Protein 4X83 (pdb70)

Nearest PDB structures (foldseek):
  4x83-assembly2_D  TM=9.921E-01  e=2.052E-77  Drosophila melanogaster
  4x9f-assembly1_B  TM=9.877E-01  e=2.305E-71  Drosophila melanogaster
  4x8x-assembly1_A  TM=9.290E-01  e=2.992E-69  Drosophila melanogaster
  3dmk-assembly2_C-2  TM=9.396E-01  e=2.862E-66  Drosophila melanogaster
  3dmk-assembly1_A  TM=9.397E-01  e=1.201E-65  Drosophila melanogaster

Organism: Drosophila melanogaster (NCBI:txid7227)

Structure (mmCIF, N/CA/C/O backbone):
data_4X83
#
_entry.id   4X83
#
_cell.length_a   61.734
_cell.length_b   88.248
_cell.length_c   94.310
_cell.angle_alpha   98.18
_cell.angle_beta   98.79
_cell.angle_gamma   90.11
#
_symmetry.space_group_name_H-M   'P 1'
#
loop_
_entity.id
_entity.type
_entity.pdbx_description
1 polymer 'Down syndrome cell adhesion molecule, isoform 7.44'
2 branched 2-acetamido-2-deoxy-beta-D-glucopyranose-(1-4)-2-acetamido-2-deoxy-beta-D-glucopyranose
3 non-polymer 2-acetamido-2-deoxy-beta-D-glucopyranose
4 non-polymer 'CHLORIDE ION'
5 water water
#
loop_
_atom_site.group_PDB
_atom_site.id
_atom_site.type_symbol
_atom_site.label_atom_id
_atom_site.label_alt_id
_atom_site.label_comp_id
_atom_site.label_asym_id
_atom_site.label_entity_id
_atom_site.label_seq_id
_atom_site.pdbx_PDB_ins_code
_atom_site.Cartn_x
_atom_site.Cartn_y
_atom_site.Cartn_z
_atom_site.occupancy
_atom_site.B_iso_or_equiv
_atom_site.auth_seq_id
_atom_site.auth_comp_id
_atom_site.auth_asym_id
_atom_site.auth_atom_id
_atom_site.pdbx_PDB_model_num
ATOM 1 N N . GLN A 1 5 ? 24.428 -25.464 -63.749 1.00 62.59 1 GLN A N 1
ATOM 2 C CA . GLN A 1 5 ? 23.386 -25.891 -62.818 1.00 72.64 1 GLN A CA 1
ATOM 3 C C . GLN A 1 5 ? 23.667 -25.421 -61.396 1.00 72.39 1 GLN A C 1
ATOM 4 O O . GLN A 1 5 ? 24.814 -25.437 -60.946 1.00 74.23 1 GLN A O 1
ATOM 10 N N . LYS A 1 6 ? 22.614 -25.020 -60.686 1.00 75.95 2 LYS A N 1
ATOM 11 C CA . LYS A 1 6 ? 22.770 -24.423 -59.359 1.00 77.48 2 LYS A CA 1
ATOM 12 C C . LYS A 1 6 ? 21.453 -24.317 -58.593 1.00 78.03 2 LYS A C 1
ATOM 13 O O . LYS A 1 6 ? 20.375 -24.188 -59.185 1.00 69.51 2 LYS A O 1
ATOM 31 N N . GLY A 1 7 ? 21.563 -24.347 -57.269 1.00 80.91 3 GLY A N 1
ATOM 32 C CA . GLY A 1 7 ? 20.417 -24.191 -56.392 1.00 75.07 3 GLY A CA 1
ATOM 33 C C . GLY A 1 7 ? 19.854 -22.780 -56.416 1.00 73.13 3 GLY A C 1
ATOM 34 O O . GLY A 1 7 ? 20.479 -21.850 -56.938 1.00 61.54 3 GLY A O 1
ATOM 38 N N . PRO A 1 8 ? 18.663 -22.605 -55.832 1.00 68.30 4 PRO A N 1
ATOM 39 C CA . PRO A 1 8 ? 17.959 -21.324 -55.908 1.00 58.04 4 PRO A CA 1
ATOM 40 C C . PRO A 1 8 ? 18.640 -20.225 -55.099 1.00 52.57 4 PRO A C 1
ATOM 41 O O . PRO A 1 8 ? 19.274 -20.505 -54.088 1.00 42.26 4 PRO A O 1
ATOM 52 N N . VAL A 1 9 ? 18.513 -18.987 -55.559 1.00 54.80 5 VAL A N 1
ATOM 53 C CA . VAL A 1 9 ? 18.948 -17.821 -54.795 1.00 56.05 5 VAL A CA 1
ATOM 54 C C . VAL A 1 9 ? 17.966 -16.693 -55.100 1.00 53.30 5 VAL A C 1
ATOM 55 O O . VAL A 1 9 ? 17.515 -16.563 -56.235 1.00 54.73 5 VAL A O 1
ATOM 68 N N . PHE A 1 10 ? 17.619 -15.896 -54.094 1.00 50.19 6 PHE A N 1
ATOM 69 C CA . PHE A 1 10 ? 16.645 -14.826 -54.287 1.00 53.34 6 PHE A CA 1
ATOM 70 C C . PHE A 1 10 ? 17.254 -13.613 -54.982 1.00 57.06 6 PHE A C 1
ATOM 71 O O . PHE A 1 10 ? 18.218 -13.022 -54.499 1.00 52.21 6 PHE A O 1
ATOM 88 N N . LEU A 1 11 ? 16.678 -13.256 -56.124 1.00 63.70 7 LEU A N 1
ATOM 89 C CA . LEU A 1 11 ? 17.012 -12.014 -56.808 1.00 70.01 7 LEU A CA 1
ATOM 90 C C . LEU A 1 11 ? 16.225 -10.867 -56.183 1.00 72.31 7 LEU A C 1
ATOM 91 O O . LEU A 1 11 ? 16.651 -9.710 -56.214 1.00 68.67 7 LEU A O 1
ATOM 107 N N . LYS A 1 12 ? 15.070 -11.206 -55.617 1.00 67.20 8 LYS A N 1
ATOM 108 C CA . LYS A 1 12 ? 14.140 -10.214 -55.104 1.00 70.14 8 LYS A CA 1
ATOM 109 C C . LYS A 1 12 ? 13.233 -10.797 -54.021 1.00 63.56 8 LYS A C 1
ATOM 110 O O . LYS A 1 12 ? 12.446 -11.717 -54.272 1.00 53.88 8 LYS A O 1
ATOM 129 N N . GLU A 1 13 ? 13.378 -10.260 -52.815 1.00 56.36 9 GLU A N 1
ATOM 130 C CA . GLU A 1 13 ? 12.477 -10.533 -51.708 1.00 46.18 9 GLU A CA 1
ATOM 131 C C . GLU A 1 13 ? 11.643 -9.298 -51.440 1.00 52.05 9 GLU A C 1
ATOM 132 O O . GLU A 1 13 ? 12.127 -8.184 -51.608 1.00 56.50 9 GLU A O 1
ATOM 144 N N . PRO A 1 14 ? 10.389 -9.482 -51.016 1.00 46.34 10 PRO A N 1
ATOM 145 C CA . PRO A 1 14 ? 9.593 -8.325 -50.599 1.00 47.04 10 PRO A CA 1
ATOM 146 C C . PRO A 1 14 ? 10.003 -7.795 -49.221 1.00 50.02 10 PRO A C 1
ATOM 147 O O . PRO A 1 14 ? 10.642 -8.500 -48.438 1.00 44.52 10 PRO A O 1
ATOM 158 N N . THR A 1 15 ? 9.638 -6.548 -48.940 1.00 49.34 11 THR A N 1
ATOM 159 C CA . THR A 1 15 ? 10.088 -5.869 -47.731 1.00 50.00 11 THR A CA 1
ATOM 160 C C . THR A 1 15 ? 9.452 -6.475 -46.485 1.00 46.68 11 THR A C 1
ATOM 161 O O . THR A 1 15 ? 8.392 -7.095 -46.561 1.00 45.89 11 THR A O 1
ATOM 172 N N . ASN A 1 16 ? 10.113 -6.292 -45.343 1.00 51.64 12 ASN A N 1
ATOM 173 C CA . ASN A 1 16 ? 9.639 -6.831 -44.074 1.00 46.65 12 ASN A CA 1
ATOM 174 C C . ASN A 1 16 ? 8.213 -6.444 -43.768 1.00 46.06 12 ASN A C 1
ATOM 175 O O . ASN A 1 16 ? 7.474 -7.220 -43.164 1.00 40.88 12 ASN A O 1
ATOM 186 N N . ARG A 1 17 ? 7.827 -5.246 -44.190 1.00 38.89 13 ARG A N 1
ATOM 187 C CA . ARG A 1 17 ? 6.479 -4.771 -43.951 1.00 45.29 13 ARG A CA 1
ATOM 188 C C . ARG A 1 17 ? 5.793 -4.391 -45.252 1.00 39.38 13 ARG A C 1
ATOM 189 O O . ARG A 1 17 ? 6.373 -3.745 -46.127 1.00 39.55 13 ARG A O 1
ATOM 210 N N . ILE A 1 18 ? 4.555 -4.854 -45.362 1.00 40.17 14 ILE A N 1
ATOM 211 C CA . ILE A 1 18 ? 3.682 -4.577 -46.495 1.00 37.90 14 ILE A CA 1
ATOM 212 C C . ILE A 1 18 ? 2.389 -4.029 -45.937 1.00 32.06 14 ILE A C 1
ATOM 213 O O . ILE A 1 18 ? 1.489 -4.789 -45.574 1.00 33.90 14 ILE A O 1
ATOM 229 N N . ASP A 1 19 ? 2.325 -2.709 -45.825 1.00 31.21 15 ASP A N 1
ATOM 230 C CA . ASP A 1 19 ? 1.155 -2.026 -45.307 1.00 30.91 15 ASP A CA 1
ATOM 231 C C . ASP A 1 19 ? 0.347 -1.513 -46.485 1.00 25.97 15 ASP A C 1
ATOM 232 O O . ASP A 1 19 ? 0.925 -0.930 -47.395 1.00 32.43 15 ASP A O 1
ATOM 241 N N . PHE A 1 20 ? -0.970 -1.700 -46.480 1.00 28.58 16 PHE A N 1
ATOM 242 C CA . PHE A 1 20 ? -1.771 -1.140 -47.568 1.00 26.81 16 PHE A CA 1
ATOM 243 C C . PHE A 1 20 ? -3.214 -0.850 -47.224 1.00 25.87 16 PHE A C 1
ATOM 244 O O . PHE A 1 20 ? -3.802 -1.440 -46.310 1.00 30.14 16 PHE A O 1
ATOM 261 N N . SER A 1 21 ? -3.776 0.101 -47.966 1.00 27.68 17 SER A N 1
ATOM 262 C CA . SER A 1 21 ? -5.186 0.449 -47.859 1.00 32.47 17 SER A CA 1
ATOM 263 C C . SER A 1 21 ? -6.068 -0.641 -48.458 1.00 24.98 17 SER A C 1
ATOM 264 O O . SER A 1 21 ? -5.702 -1.249 -49.451 1.00 31.26 17 SER A O 1
ATOM 272 N N . ASN A 1 22 ? -7.230 -0.840 -47.851 1.00 30.91 18 ASN A N 1
ATOM 273 C CA . ASN A 1 22 ? -8.247 -1.744 -48.373 1.00 32.18 18 ASN A CA 1
ATOM 274 C C . ASN A 1 22 ? -8.754 -1.286 -49.737 1.00 43.46 18 ASN A C 1
ATOM 275 O O . ASN A 1 22 ? -9.272 -2.095 -50.513 1.00 35.47 18 ASN A O 1
ATOM 284 N N . SER A 1 23 ? -8.610 0.009 -50.023 1.00 39.27 19 SER A N 1
ATOM 285 C CA . SER A 1 23 ? -9.024 0.566 -51.310 1.00 38.73 19 SER A CA 1
ATOM 286 C C . SER A 1 23 ? -7.984 0.324 -52.385 1.00 42.67 19 SER A C 1
ATOM 287 O O . SER A 1 23 ? -8.310 0.295 -53.570 1.00 47.31 19 SER A O 1
ATOM 295 N N . THR A 1 24 ? -6.733 0.149 -51.969 1.00 35.55 20 THR A N 1
ATOM 296 C CA . THR A 1 24 ? -5.618 -0.018 -52.901 1.00 33.96 20 THR A CA 1
ATOM 297 C C . THR A 1 24 ? -5.293 -1.483 -53.163 1.00 42.00 20 THR A C 1
ATOM 298 O O . THR A 1 24 ? -4.848 -1.845 -54.252 1.00 40.34 20 THR A O 1
ATOM 309 N N . GLY A 1 25 ? -5.500 -2.327 -52.158 1.00 37.03 21 GLY A N 1
ATOM 310 C CA . GLY A 1 25 ? -4.992 -3.685 -52.213 1.00 40.57 21 GLY A CA 1
ATOM 311 C C . GLY A 1 25 ? -3.476 -3.658 -52.268 1.00 36.13 21 GLY A C 1
ATOM 312 O O . GLY A 1 25 ? -2.856 -2.625 -52.016 1.00 35.52 21 GLY A O 1
ATOM 316 N N . ALA A 1 26 ? -2.869 -4.786 -52.606 1.00 35.07 22 ALA A N 1
ATOM 317 C CA . ALA A 1 26 ? -1.425 -4.856 -52.771 1.00 33.98 22 ALA A CA 1
ATOM 318 C C . ALA A 1 26 ? -1.037 -6.156 -53.467 1.00 33.68 22 ALA A C 1
ATOM 319 O O . ALA A 1 26 ? -1.826 -7.094 -53.524 1.00 39.36 22 ALA A O 1
ATOM 326 N N . GLU A 1 27 ? 0.181 -6.204 -53.985 1.00 43.33 23 GLU A N 1
ATOM 327 C CA . GLU A 1 27 ? 0.725 -7.432 -54.543 1.00 46.97 23 GLU A CA 1
ATOM 328 C C . GLU A 1 27 ? 2.219 -7.517 -54.251 1.00 45.52 23 GLU A C 1
ATOM 329 O O . GLU A 1 27 ? 2.940 -6.526 -54.369 1.00 43.48 23 GLU A O 1
ATOM 341 N N . ILE A 1 28 ? 2.665 -8.706 -53.852 1.00 42.83 24 ILE A N 1
ATOM 342 C CA . ILE A 1 28 ? 4.056 -8.945 -53.480 1.00 42.10 24 ILE A CA 1
ATOM 343 C C . ILE A 1 28 ? 4.640 -10.081 -54.308 1.00 49.82 24 ILE A C 1
ATOM 344 O O . ILE A 1 28 ? 3.960 -11.079 -54.577 1.00 41.34 24 ILE A O 1
ATOM 360 N N . GLU A 1 29 ? 5.904 -9.930 -54.697 1.00 42.31 25 GLU A N 1
ATOM 361 C CA . GLU A 1 29 ? 6.560 -10.896 -55.566 1.00 46.69 25 GLU A CA 1
ATOM 362 C C . GLU A 1 29 ? 7.866 -11.391 -54.981 1.00 48.19 25 GLU A C 1
ATOM 363 O O . GLU A 1 29 ? 8.530 -10.694 -54.213 1.00 49.54 25 GLU A O 1
ATOM 375 N N . CYS A 1 30 ? 8.211 -12.612 -55.361 1.00 43.46 26 CYS A N 1
ATOM 376 C CA . CYS A 1 30 ? 9.508 -13.202 -55.095 1.00 47.90 26 CYS A CA 1
ATOM 377 C C . CYS A 1 30 ? 10.112 -13.626 -56.425 1.00 57.01 26 CYS A C 1
ATOM 378 O O . CYS A 1 30 ? 9.436 -14.259 -57.235 1.00 63.22 26 CYS A O 1
ATOM 385 N N . LYS A 1 31 ? 11.372 -13.269 -56.652 1.00 63.46 27 LYS A N 1
ATOM 386 C CA . LYS A 1 31 ? 12.113 -13.762 -57.807 1.00 65.16 27 LYS A CA 1
ATOM 387 C C . LYS A 1 31 ? 13.355 -14.488 -57.328 1.00 56.66 27 LYS A C 1
ATOM 388 O O . LYS A 1 31 ? 14.030 -14.041 -56.402 1.00 59.35 27 LYS A O 1
ATOM 407 N N . ALA A 1 32 ? 13.645 -15.617 -57.956 1.00 58.73 28 ALA A N 1
ATOM 408 C CA . ALA A 1 32 ? 14.845 -16.372 -57.638 1.00 57.71 28 ALA A CA 1
ATOM 409 C C . ALA A 1 32 ? 15.473 -16.914 -58.909 1.00 64.57 28 ALA A C 1
ATOM 410 O O . ALA A 1 32 ? 14.764 -17.297 -59.841 1.00 61.80 28 ALA A O 1
ATOM 417 N N . SER A 1 33 ? 16.802 -16.936 -58.945 1.00 63.34 29 SER A N 1
ATOM 418 C CA . SER A 1 33 ? 17.522 -17.551 -60.053 1.00 76.69 29 SER A CA 1
ATOM 419 C C . SER A 1 33 ? 17.915 -18.974 -59.681 1.00 72.52 29 SER A C 1
ATOM 420 O O . SER A 1 33 ? 18.039 -19.296 -58.502 1.00 63.30 29 SER A O 1
ATOM 428 N N . GLY A 1 34 ? 18.101 -19.819 -60.691 1.00 73.76 30 GLY A N 1
ATOM 429 C CA . GLY A 1 34 ? 18.472 -21.208 -60.478 1.00 75.29 30 GLY A CA 1
ATOM 430 C C . GLY A 1 34 ? 18.410 -22.010 -61.767 1.00 70.75 30 GLY A C 1
ATOM 431 O O . GLY A 1 34 ? 17.872 -21.539 -62.769 1.00 66.70 30 GLY A O 1
ATOM 435 N N . ASN A 1 35 ? 18.963 -23.220 -61.742 1.00 75.72 31 ASN A N 1
ATOM 436 C CA . ASN A 1 35 ? 19.019 -24.070 -62.931 1.00 79.31 31 ASN A CA 1
ATOM 437 C C . ASN A 1 35 ? 19.039 -25.560 -62.561 1.00 74.45 31 ASN A C 1
ATOM 438 O O . ASN A 1 35 ? 20.062 -26.069 -62.103 1.00 77.27 31 ASN A O 1
ATOM 449 N N . PRO A 1 36 ? 17.911 -26.271 -62.757 1.00 67.78 32 PRO A N 1
ATOM 450 C CA . PRO A 1 36 ? 16.635 -25.814 -63.331 1.00 68.88 32 PRO A CA 1
ATOM 451 C C . PRO A 1 36 ? 15.991 -24.665 -62.539 1.00 77.40 32 PRO A C 1
ATOM 452 O O . PRO A 1 36 ? 16.251 -24.502 -61.341 1.00 68.67 32 PRO A O 1
ATOM 463 N N . MET A 1 37 ? 15.171 -23.868 -63.219 1.00 69.90 33 MET A N 1
ATOM 464 C CA . MET A 1 37 ? 14.555 -22.699 -62.600 1.00 74.72 33 MET A CA 1
ATOM 465 C C . MET A 1 37 ? 13.757 -23.123 -61.374 1.00 71.43 33 MET A C 1
ATOM 466 O O . MET A 1 37 ? 13.110 -24.172 -61.395 1.00 68.77 33 MET A O 1
ATOM 480 N N . PRO A 1 38 ? 13.813 -22.324 -60.291 1.00 66.49 34 PRO A N 1
ATOM 481 C CA . PRO A 1 38 ? 13.063 -22.749 -59.104 1.00 62.96 34 PRO A CA 1
ATOM 482 C C . PRO A 1 38 ? 11.575 -22.443 -59.230 1.00 55.38 34 PRO A C 1
ATOM 483 O O . PRO A 1 38 ? 11.222 -21.442 -59.858 1.00 57.14 34 PRO A O 1
ATOM 494 N N . GLU A 1 39 ? 10.720 -23.295 -58.670 1.00 50.36 35 GLU A N 1
ATOM 495 C CA . GLU A 1 39 ? 9.313 -22.946 -58.528 1.00 51.61 35 GLU A CA 1
ATOM 496 C C . GLU A 1 39 ? 9.235 -22.040 -57.309 1.00 59.02 35 GLU A C 1
ATOM 497 O O . GLU A 1 39 ? 10.148 -22.043 -56.481 1.00 58.50 35 GLU A O 1
ATOM 509 N N . ILE A 1 40 ? 8.166 -21.260 -57.198 1.00 52.38 36 ILE A N 1
ATOM 510 C CA . ILE A 1 40 ? 8.027 -20.334 -56.076 1.00 50.91 36 ILE A CA 1
ATOM 511 C C . ILE A 1 40 ? 6.658 -20.473 -55.415 1.00 46.42 36 ILE A C 1
ATOM 512 O O . ILE A 1 40 ? 5.623 -20.116 -55.996 1.00 47.11 36 ILE A O 1
ATOM 528 N N . ILE A 1 41 ? 6.684 -21.006 -54.194 1.00 44.84 37 ILE A N 1
ATOM 529 C CA . ILE A 1 41 ? 5.495 -21.196 -53.359 1.00 46.39 37 ILE A CA 1
ATOM 530 C C . ILE A 1 41 ? 5.372 -20.068 -52.341 1.00 46.42 37 ILE A C 1
ATOM 531 O O . ILE A 1 41 ? 6.381 -19.540 -51.883 1.00 40.19 37 ILE A O 1
ATOM 547 N N . TRP A 1 42 ? 4.141 -19.725 -51.974 1.00 38.99 38 TRP A N 1
ATOM 548 C CA . TRP A 1 42 ? 3.902 -18.840 -50.841 1.00 41.43 38 TRP A CA 1
ATOM 549 C C . TRP A 1 42 ? 3.474 -19.650 -49.621 1.00 42.09 38 TRP A C 1
ATOM 550 O O . TRP A 1 42 ? 2.578 -20.502 -49.698 1.00 39.99 38 TRP A O 1
ATOM 571 N N . ILE A 1 43 ? 4.136 -19.383 -48.502 1.00 36.62 39 ILE A N 1
ATOM 572 C CA . ILE A 1 43 ? 3.820 -20.030 -47.233 1.00 39.00 39 ILE A CA 1
ATOM 573 C C . ILE A 1 43 ? 3.458 -19.017 -46.137 1.00 43.07 39 ILE A C 1
ATOM 574 O O . ILE A 1 43 ? 3.727 -17.812 -46.239 1.00 38.21 39 ILE A O 1
ATOM 590 N N . ARG A 1 44 ? 2.842 -19.540 -45.089 1.00 41.20 40 ARG A N 1
ATOM 591 C CA . ARG A 1 44 ? 2.416 -18.761 -43.947 1.00 42.42 40 ARG A CA 1
ATOM 592 C C . ARG A 1 44 ? 3.547 -18.785 -42.945 1.00 51.00 40 ARG A C 1
ATOM 593 O O . ARG A 1 44 ? 4.532 -19.505 -43.143 1.00 53.11 40 ARG A O 1
ATOM 614 N N . SER A 1 45 ? 3.413 -17.991 -41.887 1.00 55.95 41 SER A N 1
ATOM 615 C CA . SER A 1 45 ? 4.408 -17.927 -40.820 1.00 57.78 41 SER A CA 1
ATOM 616 C C . SER A 1 45 ? 4.819 -19.322 -40.360 1.00 61.88 41 SER A C 1
ATOM 617 O O . SER A 1 45 ? 6.008 -19.647 -40.304 1.00 57.09 41 SER A O 1
ATOM 625 N N . ASP A 1 46 ? 3.820 -20.150 -40.065 1.00 58.46 42 ASP A N 1
ATOM 626 C CA . ASP A 1 46 ? 4.055 -21.480 -39.520 1.00 54.72 42 ASP A CA 1
ATOM 627 C C . ASP A 1 46 ? 4.483 -22.490 -40.602 1.00 57.93 42 ASP A C 1
ATOM 628 O O . ASP A 1 46 ? 4.348 -23.697 -40.422 1.00 58.92 42 ASP A O 1
ATOM 637 N N . GLY A 1 47 ? 5.008 -21.994 -41.718 1.00 51.70 43 GLY A N 1
ATOM 638 C CA . GLY A 1 47 ? 5.530 -22.855 -42.765 1.00 48.04 43 GLY A CA 1
ATOM 639 C C . GLY A 1 47 ? 4.467 -23.542 -43.598 1.00 42.71 43 GLY A C 1
ATOM 640 O O . GLY A 1 47 ? 4.780 -24.229 -44.578 1.00 40.64 43 GLY A O 1
ATOM 644 N N . THR A 1 48 ? 3.205 -23.360 -43.228 1.00 39.19 44 THR A N 1
ATOM 645 C CA . THR A 1 48 ? 2.116 -24.023 -43.938 1.00 34.30 44 THR A CA 1
ATOM 646 C C . THR A 1 48 ? 1.805 -23.381 -45.289 1.00 34.82 44 THR A C 1
ATOM 647 O O . THR A 1 48 ? 2.099 -22.209 -45.523 1.00 37.71 44 THR A O 1
ATOM 658 N N . ALA A 1 49 ? 1.195 -24.163 -46.172 1.00 41.92 45 ALA A N 1
ATOM 659 C CA . ALA A 1 49 ? 0.890 -23.714 -47.529 1.00 40.33 45 ALA A CA 1
ATOM 660 C C . ALA A 1 49 ? -0.232 -22.680 -47.562 1.00 45.51 45 ALA A C 1
ATOM 661 O O . ALA A 1 49 ? -1.208 -22.779 -46.819 1.00 36.72 45 ALA A O 1
ATOM 668 N N . VAL A 1 50 ? -0.076 -21.690 -48.441 1.00 44.98 46 VAL A N 1
ATOM 669 C CA . VAL A 1 50 ? -1.052 -20.625 -48.614 1.00 45.74 46 VAL A CA 1
ATOM 670 C C . VAL A 1 50 ? -1.853 -20.839 -49.901 1.00 49.00 46 VAL A C 1
ATOM 671 O O . VAL A 1 50 ? -1.286 -20.897 -50.992 1.00 46.99 46 VAL A O 1
ATOM 684 N N . GLY A 1 51 ? -3.172 -20.935 -49.761 1.00 40.87 47 GLY A N 1
ATOM 685 C CA . GLY A 1 51 ? -4.065 -21.126 -50.892 1.00 54.12 47 GLY A CA 1
ATOM 686 C C . GLY A 1 51 ? -4.987 -19.943 -51.143 1.00 60.46 47 GLY A C 1
ATOM 687 O O . GLY A 1 51 ? -5.168 -19.083 -50.276 1.00 54.29 47 GLY A O 1
ATOM 691 N N . ASP A 1 52 ? -5.575 -19.914 -52.337 1.00 56.03 48 ASP A N 1
ATOM 692 C CA . ASP A 1 52 ? -6.414 -18.803 -52.773 1.00 56.43 48 ASP A CA 1
ATOM 693 C C . ASP A 1 52 ? -7.609 -18.561 -51.857 1.00 57.97 48 ASP A C 1
ATOM 694 O O . ASP A 1 52 ? -8.172 -19.488 -51.273 1.00 54.16 48 ASP A O 1
ATOM 703 N N . VAL A 1 53 ? -7.969 -17.288 -51.733 1.00 51.66 49 VAL A N 1
ATOM 704 C CA . VAL A 1 53 ? -9.198 -16.874 -51.068 1.00 50.27 49 VAL A CA 1
ATOM 705 C C . VAL A 1 53 ? -9.921 -15.956 -52.051 1.00 52.07 49 VAL A C 1
ATOM 706 O O . VAL A 1 53 ? -9.354 -14.948 -52.473 1.00 52.13 49 VAL A O 1
ATOM 719 N N . PRO A 1 54 ? -11.150 -16.315 -52.460 1.00 51.08 50 PRO A N 1
ATOM 720 C CA . PRO A 1 54 ? -11.711 -15.525 -53.562 1.00 58.34 50 PRO A CA 1
ATOM 721 C C . PRO A 1 54 ? -11.947 -14.066 -53.194 1.00 48.57 50 PRO A C 1
ATOM 722 O O . PRO A 1 54 ? -12.596 -13.773 -52.190 1.00 45.52 50 PRO A O 1
ATOM 733 N N . GLY A 1 55 ? -11.407 -13.168 -54.013 1.00 47.57 51 GLY A N 1
ATOM 734 C CA . GLY A 1 55 ? -11.592 -11.739 -53.827 1.00 49.96 51 GLY A CA 1
ATOM 735 C C . GLY A 1 55 ? -10.710 -11.106 -52.760 1.00 40.81 51 GLY A C 1
ATOM 736 O O . GLY A 1 55 ? -10.785 -9.891 -52.562 1.00 41.11 51 GLY A O 1
ATOM 740 N N . LEU A 1 56 ? -9.876 -11.912 -52.094 1.00 41.62 52 LEU A N 1
ATOM 741 C CA . LEU A 1 56 ? -9.043 -11.446 -50.970 1.00 40.21 52 LEU A CA 1
ATOM 742 C C . LEU A 1 56 ? -7.575 -11.808 -51.080 1.00 41.05 52 LEU A C 1
ATOM 743 O O . LEU A 1 56 ? -6.707 -11.038 -50.678 1.00 41.60 52 LEU A O 1
ATOM 759 N N . ARG A 1 57 ? -7.300 -13.006 -51.574 1.00 37.18 53 ARG A N 1
ATOM 760 C CA . ARG A 1 57 ? -5.936 -13.472 -51.732 1.00 37.60 53 ARG A CA 1
ATOM 761 C C . ARG A 1 57 ? -5.884 -14.388 -52.940 1.00 47.92 53 ARG A C 1
ATOM 762 O O . ARG A 1 57 ? -6.568 -15.415 -52.983 1.00 47.16 53 ARG A O 1
ATOM 783 N N . GLN A 1 58 ? -5.079 -13.995 -53.921 1.00 43.88 54 GLN A N 1
ATOM 784 C CA . GLN A 1 58 ? -4.952 -14.732 -55.170 1.00 47.88 54 GLN A CA 1
ATOM 785 C C . GLN A 1 58 ? -3.504 -14.804 -55.592 1.00 51.43 54 GLN A C 1
ATOM 786 O O . GLN A 1 58 ? -2.735 -13.879 -55.341 1.00 51.81 54 GLN A O 1
ATOM 800 N N . ILE A 1 59 ? -3.130 -15.899 -56.236 1.00 48.09 55 ILE A N 1
ATOM 801 C CA . ILE A 1 59 ? -1.886 -15.933 -56.992 1.00 63.68 55 ILE A CA 1
ATOM 802 C C . ILE A 1 59 ? -2.222 -15.516 -58.426 1.00 76.60 55 ILE A C 1
ATOM 803 O O . ILE A 1 59 ? -2.859 -16.275 -59.161 1.00 81.76 55 ILE A O 1
ATOM 819 N N . SER A 1 60 ? -1.797 -14.312 -58.818 1.00 62.55 56 SER A N 1
ATOM 820 C CA . SER A 1 60 ? -2.273 -13.697 -60.060 1.00 84.40 56 SER A CA 1
ATOM 821 C C . SER A 1 60 ? -1.309 -13.844 -61.240 1.00 91.43 56 SER A C 1
ATOM 822 O O . SER A 1 60 ? -0.312 -13.129 -61.329 1.00 96.25 56 SER A O 1
ATOM 830 N N . SER A 1 61 ? -1.627 -14.779 -62.135 1.00 81.80 57 SER A N 1
ATOM 831 C CA . SER A 1 61 ? -0.966 -14.910 -63.437 1.00 72.73 57 SER A CA 1
ATOM 832 C C . SER A 1 61 ? 0.528 -15.255 -63.352 1.00 80.56 57 SER A C 1
ATOM 833 O O . SER A 1 61 ? 0.920 -16.381 -63.678 1.00 66.45 57 SER A O 1
ATOM 841 N N . ASP A 1 62 ? 1.352 -14.292 -62.933 1.00 82.73 58 ASP A N 1
ATOM 842 C CA . ASP A 1 62 ? 2.804 -14.486 -62.895 1.00 80.37 58 ASP A CA 1
ATOM 843 C C . ASP A 1 62 ? 3.315 -14.904 -61.513 1.00 77.82 58 ASP A C 1
ATOM 844 O O . ASP A 1 62 ? 4.511 -14.806 -61.234 1.00 73.30 58 ASP A O 1
ATOM 853 N N . GLY A 1 63 ? 2.410 -15.364 -60.651 1.00 68.21 59 GLY A N 1
ATOM 854 C CA . GLY A 1 63 ? 2.806 -16.063 -59.440 1.00 68.51 59 GLY A CA 1
ATOM 855 C C . GLY A 1 63 ? 3.023 -15.216 -58.196 1.00 63.26 59 GLY A C 1
ATOM 856 O O . GLY A 1 63 ? 3.460 -15.726 -57.164 1.00 56.48 59 GLY A O 1
ATOM 860 N N . LYS A 1 64 ? 2.726 -13.927 -58.272 1.00 59.91 60 LYS A N 1
ATOM 861 C CA . LYS A 1 64 ? 2.855 -13.081 -57.097 1.00 56.62 60 LYS A CA 1
ATOM 862 C C . LYS A 1 64 ? 1.588 -13.193 -56.257 1.00 55.10 60 LYS A C 1
ATOM 863 O O . LYS A 1 64 ? 0.535 -13.607 -56.749 1.00 51.25 60 LYS A O 1
ATOM 882 N N . LEU A 1 65 ? 1.704 -12.850 -54.979 1.00 48.00 61 LEU A N 1
ATOM 883 C CA . LEU A 1 65 ? 0.580 -12.940 -54.053 1.00 45.45 61 LEU A CA 1
ATOM 884 C C . LEU A 1 65 ? -0.211 -11.643 -54.094 1.00 43.16 61 LEU A C 1
ATOM 885 O O . LEU A 1 65 ? 0.346 -10.573 -53.864 1.00 36.74 61 LEU A O 1
ATOM 901 N N . VAL A 1 66 ? -1.506 -11.744 -54.382 1.00 37.65 62 VAL A N 1
ATOM 902 C CA . VAL A 1 66 ? -2.322 -10.570 -54.655 1.00 36.72 62 VAL A CA 1
ATOM 903 C C . VAL A 1 66 ? -3.471 -10.425 -53.681 1.00 37.86 62 VAL A C 1
ATOM 904 O O . VAL A 1 66 ? -4.269 -11.340 -53.481 1.00 36.72 62 VAL A O 1
ATOM 917 N N . PHE A 1 67 ? -3.524 -9.250 -53.066 1.00 32.63 63 PHE A N 1
ATOM 918 C CA . PHE A 1 67 ? -4.589 -8.880 -52.162 1.00 34.27 63 PHE A CA 1
ATOM 919 C C . PHE A 1 67 ? -5.428 -7.792 -52.822 1.00 43.75 63 PHE A C 1
ATOM 920 O O . PHE A 1 67 ? -5.095 -6.612 -52.738 1.00 35.94 63 PHE A O 1
ATOM 937 N N . PRO A 1 68 ? -6.512 -8.180 -53.507 1.00 43.52 64 PRO A N 1
ATOM 938 C CA . PRO A 1 68 ? -7.301 -7.144 -54.187 1.00 42.95 64 PRO A CA 1
ATOM 939 C C . PRO A 1 68 ? -7.945 -6.167 -53.208 1.00 42.00 64 PRO A C 1
ATOM 940 O O . PRO A 1 68 ? -8.075 -6.491 -52.025 1.00 35.94 64 PRO A O 1
ATOM 951 N N . PRO A 1 69 ? -8.342 -4.977 -53.690 1.00 39.38 65 PRO A N 1
ATOM 952 C CA . PRO A 1 69 ? -9.081 -4.091 -52.788 1.00 33.95 65 PRO A CA 1
ATOM 953 C C . PRO A 1 69 ? -10.336 -4.756 -52.265 1.00 37.89 65 PRO A C 1
ATOM 954 O O . PRO A 1 69 ? -10.896 -5.637 -52.916 1.00 39.93 65 PRO A O 1
ATOM 965 N N . PHE A 1 70 ? -10.772 -4.346 -51.089 1.00 32.73 66 PHE A N 1
ATOM 966 C CA . PHE A 1 70 ? -11.902 -4.985 -50.439 1.00 34.66 66 PHE A CA 1
ATOM 967 C C . PHE A 1 70 ? -12.632 -4.011 -49.541 1.00 41.64 66 PHE A C 1
ATOM 968 O O . PHE A 1 70 ? -12.076 -2.977 -49.146 1.00 43.55 66 PHE A O 1
ATOM 985 N N . ARG A 1 71 ? -13.872 -4.350 -49.209 1.00 38.68 67 ARG A N 1
ATOM 986 C CA . ARG A 1 71 ? -14.660 -3.550 -48.288 1.00 45.19 67 ARG A CA 1
ATOM 987 C C . ARG A 1 71 ? -14.425 -4.048 -46.871 1.00 49.19 67 ARG A C 1
ATOM 988 O O . ARG A 1 71 ? -14.019 -5.187 -46.661 1.00 44.50 67 ARG A O 1
ATOM 1009 N N . ALA A 1 72 ? -14.664 -3.180 -45.900 1.00 47.14 68 ALA A N 1
ATOM 1010 C CA . ALA A 1 72 ? -14.407 -3.507 -44.505 1.00 48.88 68 ALA A CA 1
ATOM 1011 C C . ALA A 1 72 ? -15.129 -4.782 -44.054 1.00 48.40 68 ALA A C 1
ATOM 1012 O O . ALA A 1 72 ? -14.637 -5.517 -43.197 1.00 48.47 68 ALA A O 1
ATOM 1019 N N . GLU A 1 73 ? -16.299 -5.038 -44.629 1.00 53.19 69 GLU A N 1
ATOM 1020 C CA . GLU A 1 73 ? -17.079 -6.228 -44.290 1.00 59.97 69 GLU A CA 1
ATOM 1021 C C . GLU A 1 73 ? -16.332 -7.512 -44.657 1.00 51.47 69 GLU A C 1
ATOM 1022 O O . GLU A 1 73 ? -16.526 -8.555 -44.029 1.00 50.80 69 GLU A O 1
ATOM 1034 N N . ASP A 1 74 ? -15.472 -7.423 -45.668 1.00 44.96 70 ASP A N 1
ATOM 1035 C CA . ASP A 1 74 ? -14.776 -8.590 -46.202 1.00 42.89 70 ASP A CA 1
ATOM 1036 C C . ASP A 1 74 ? -13.441 -8.864 -45.504 1.00 46.80 70 ASP A C 1
ATOM 1037 O O . ASP A 1 74 ? -12.774 -9.845 -45.810 1.00 43.39 70 ASP A O 1
ATOM 1046 N N . TYR A 1 75 ? -13.046 -8.002 -44.571 1.00 45.65 71 TYR A N 1
ATOM 1047 C CA . TYR A 1 75 ? -11.755 -8.150 -43.906 1.00 40.04 71 TYR A CA 1
ATOM 1048 C C . TYR A 1 75 ? -11.658 -9.495 -43.190 1.00 39.75 71 TYR A C 1
ATOM 1049 O O . TYR A 1 75 ? -12.610 -9.928 -42.551 1.00 46.78 71 TYR A O 1
ATOM 1067 N N . ARG A 1 76 ? -10.503 -10.144 -43.296 1.00 41.88 72 ARG A N 1
ATOM 1068 C CA . ARG A 1 76 ? -10.247 -11.398 -42.587 1.00 47.28 72 ARG A CA 1
ATOM 1069 C C . ARG A 1 76 ? -8.792 -11.456 -42.109 1.00 42.17 72 ARG A C 1
ATOM 1070 O O . ARG A 1 76 ? -7.857 -11.307 -42.904 1.00 37.39 72 ARG A O 1
ATOM 1091 N N . GLN A 1 77 ? -8.599 -11.671 -40.811 1.00 43.82 73 GLN A N 1
ATOM 1092 C CA . GLN A 1 77 ? -7.259 -11.601 -40.233 1.00 47.07 73 GLN A CA 1
ATOM 1093 C C . GLN A 1 77 ? -6.331 -12.644 -40.831 1.00 50.78 73 GLN A C 1
ATOM 1094 O O . GLN A 1 77 ? -5.142 -12.380 -41.022 1.00 52.40 73 GLN A O 1
ATOM 1108 N N . GLU A 1 78 ? -6.864 -13.824 -41.130 1.00 50.80 74 GLU A N 1
ATOM 1109 C CA . GLU A 1 78 ? -6.035 -14.904 -41.658 1.00 57.09 74 GLU A CA 1
ATOM 1110 C C . GLU A 1 78 ? -5.377 -14.490 -42.971 1.00 51.25 74 GLU A C 1
ATOM 1111 O O . GLU A 1 78 ? -4.333 -15.020 -43.335 1.00 64.28 74 GLU A O 1
ATOM 1123 N N . VAL A 1 79 ? -5.981 -13.530 -43.665 1.00 44.91 75 VAL A N 1
ATOM 1124 C CA . VAL A 1 79 ? -5.441 -13.026 -44.924 1.00 41.07 75 VAL A CA 1
ATOM 1125 C C . VAL A 1 79 ? -4.713 -11.697 -44.743 1.00 33.04 75 VAL A C 1
ATOM 1126 O O . VAL A 1 79 ? -3.610 -11.497 -45.247 1.00 28.92 75 VAL A O 1
ATOM 1139 N N . HIS A 1 80 ? -5.359 -10.793 -44.019 1.00 35.72 76 HIS A N 1
ATOM 1140 C CA . HIS A 1 80 ? -4.999 -9.382 -44.027 1.00 30.75 76 HIS A CA 1
ATOM 1141 C C . HIS A 1 80 ? -4.050 -8.952 -42.910 1.00 37.22 76 HIS A C 1
ATOM 1142 O O . HIS A 1 80 ? -3.475 -7.866 -42.967 1.00 31.42 76 HIS A O 1
ATOM 1155 N N . ALA A 1 81 ? -3.892 -9.790 -41.895 1.00 32.99 77 ALA A N 1
ATOM 1156 C CA . ALA A 1 81 ? -2.935 -9.515 -40.828 1.00 30.19 77 ALA A CA 1
ATOM 1157 C C . ALA A 1 81 ? -2.137 -10.789 -40.583 1.00 40.80 77 ALA A C 1
ATOM 1158 O O . ALA A 1 81 ? -2.524 -11.640 -39.779 1.00 43.37 77 ALA A O 1
ATOM 1165 N N . GLN A 1 82 ? -1.024 -10.917 -41.291 1.00 35.87 78 GLN A N 1
ATOM 1166 C CA . GLN A 1 82 ? -0.393 -12.211 -41.438 1.00 37.63 78 GLN A CA 1
ATOM 1167 C C . GLN A 1 82 ? 1.045 -12.064 -41.864 1.00 31.41 78 GLN A C 1
ATOM 1168 O O . GLN A 1 82 ? 1.389 -11.187 -42.654 1.00 32.00 78 GLN A O 1
ATOM 1182 N N . VAL A 1 83 ? 1.898 -12.920 -41.323 1.00 34.00 79 VAL A N 1
ATOM 1183 C CA . VAL A 1 83 ? 3.263 -12.988 -41.792 1.00 29.35 79 VAL A CA 1
ATOM 1184 C C . VAL A 1 83 ? 3.348 -14.103 -42.825 1.00 35.38 79 VAL A C 1
ATOM 1185 O O . VAL A 1 83 ? 2.947 -15.241 -42.569 1.00 35.46 79 VAL A O 1
ATOM 1198 N N . TYR A 1 84 ? 3.876 -13.758 -43.990 1.00 30.63 80 TYR A N 1
ATOM 1199 C CA . TYR A 1 84 ? 4.071 -14.713 -45.054 1.00 31.03 80 TYR A CA 1
ATOM 1200 C C . TYR A 1 84 ? 5.543 -14.870 -45.318 1.00 29.44 80 TYR A C 1
ATOM 1201 O O . TYR A 1 84 ? 6.381 -14.189 -44.729 1.00 30.02 80 TYR A O 1
ATOM 1219 N N . ALA A 1 85 ? 5.858 -15.784 -46.223 1.00 27.84 81 ALA A N 1
ATOM 1220 C CA . ALA A 1 85 ? 7.198 -15.923 -46.713 1.00 23.80 81 ALA A CA 1
ATOM 1221 C C . ALA A 1 85 ? 7.163 -16.633 -48.056 1.00 36.76 81 ALA A C 1
ATOM 1222 O O . ALA A 1 85 ? 6.158 -17.252 -48.443 1.00 32.22 81 ALA A O 1
ATOM 1229 N N . CYS A 1 86 ? 8.279 -16.503 -48.753 1.00 35.63 82 CYS A N 1
ATOM 1230 C CA . CYS A 1 86 ? 8.486 -17.040 -50.087 1.00 43.39 82 CYS A CA 1
ATOM 1231 C C . CYS A 1 86 ? 9.282 -18.327 -49.954 1.00 32.81 82 CYS A C 1
ATOM 1232 O O . CYS A 1 86 ? 10.270 -18.341 -49.237 1.00 37.80 82 CYS A O 1
ATOM 1239 N N . LEU A 1 87 ? 8.861 -19.405 -50.618 1.00 37.16 83 LEU A N 1
ATOM 1240 C CA . LEU A 1 87 ? 9.674 -20.620 -50.664 1.00 39.80 83 LEU A CA 1
ATOM 1241 C C . LEU A 1 87 ? 10.031 -20.974 -52.102 1.00 42.33 83 LEU A C 1
ATOM 1242 O O . LEU A 1 87 ? 9.161 -21.307 -52.908 1.00 41.88 83 LEU A O 1
ATOM 1258 N N . ALA A 1 88 ? 11.322 -20.889 -52.408 1.00 39.67 84 ALA A N 1
ATOM 1259 C CA . ALA A 1 88 ? 11.834 -21.222 -53.734 1.00 50.82 84 ALA A CA 1
ATOM 1260 C C . ALA A 1 88 ? 12.608 -22.534 -53.681 1.00 48.98 84 ALA A C 1
ATOM 1261 O O . ALA A 1 88 ? 13.436 -22.729 -52.797 1.00 40.54 84 ALA A O 1
ATOM 1268 N N . ARG A 1 89 ? 12.348 -23.433 -54.626 1.00 58.14 85 ARG A N 1
ATOM 1269 C CA . ARG A 1 89 ? 13.025 -24.728 -54.618 1.00 60.83 85 ARG A CA 1
ATOM 1270 C C . ARG A 1 89 ? 13.207 -25.319 -56.012 1.00 66.83 85 ARG A C 1
ATOM 1271 O O . ARG A 1 89 ? 12.489 -24.967 -56.950 1.00 58.87 85 ARG A O 1
ATOM 1292 N N . ASN A 1 90 ? 14.190 -26.208 -56.125 1.00 67.30 86 ASN A N 1
ATOM 1293 C CA . ASN A 1 90 ? 14.370 -27.047 -57.306 1.00 70.81 86 ASN A CA 1
ATOM 1294 C C . ASN A 1 90 ? 14.934 -28.407 -56.879 1.00 79.71 86 ASN A C 1
ATOM 1295 O O . ASN A 1 90 ? 14.724 -28.832 -55.743 1.00 87.46 86 ASN A O 1
ATOM 1306 N N . GLN A 1 91 ? 15.653 -29.082 -57.773 1.00 85.36 87 GLN A N 1
ATOM 1307 C CA . GLN A 1 91 ? 16.170 -30.421 -57.484 1.00 80.36 87 GLN A CA 1
ATOM 1308 C C . GLN A 1 91 ? 17.206 -30.405 -56.362 1.00 74.94 87 GLN A C 1
ATOM 1309 O O . GLN A 1 91 ? 17.280 -31.334 -55.554 1.00 66.23 87 GLN A O 1
ATOM 1323 N N . PHE A 1 92 ? 18.004 -29.343 -56.321 1.00 74.55 88 PHE A N 1
ATOM 1324 C CA . PHE A 1 92 ? 19.134 -29.266 -55.403 1.00 77.34 88 PHE A CA 1
ATOM 1325 C C . PHE A 1 92 ? 18.722 -28.880 -53.982 1.00 67.13 88 PHE A C 1
ATOM 1326 O O . PHE A 1 92 ? 19.381 -29.275 -53.018 1.00 60.74 88 PHE A O 1
ATOM 1343 N N . GLY A 1 93 ? 17.645 -28.111 -53.839 1.00 64.33 89 GLY A N 1
ATOM 1344 C CA . GLY A 1 93 ? 17.187 -27.735 -52.509 1.00 69.62 89 GLY A CA 1
ATOM 1345 C C . GLY A 1 93 ? 16.179 -26.601 -52.429 1.00 59.80 89 GLY A C 1
ATOM 1346 O O . GLY A 1 93 ? 15.616 -26.181 -53.441 1.00 52.60 89 GLY A O 1
ATOM 1350 N N . SER A 1 94 ? 15.969 -26.106 -51.207 1.00 53.04 90 SER A N 1
ATOM 1351 C CA . SER A 1 94 ? 14.928 -25.116 -50.912 1.00 54.91 90 SER A CA 1
ATOM 1352 C C . SER A 1 94 ? 15.446 -23.948 -50.075 1.00 47.38 90 SER A C 1
ATOM 1353 O O . SER A 1 94 ? 16.261 -24.140 -49.166 1.00 38.83 90 SER A O 1
ATOM 1361 N N . ILE A 1 95 ? 14.959 -22.745 -50.375 1.00 37.92 91 ILE A N 1
ATOM 1362 C CA . ILE A 1 95 ? 15.263 -21.570 -49.555 1.00 36.58 91 ILE A CA 1
ATOM 1363 C C . ILE A 1 95 ? 13.988 -20.823 -49.181 1.00 38.14 91 ILE A C 1
ATOM 1364 O O . ILE A 1 95 ? 13.040 -20.764 -49.961 1.00 35.47 91 ILE A O 1
ATOM 1380 N N . ILE A 1 96 ? 13.979 -20.243 -47.985 1.00 40.33 92 ILE A N 1
ATOM 1381 C CA . ILE A 1 96 ? 12.848 -19.442 -47.536 1.00 39.99 92 ILE A CA 1
ATOM 1382 C C . ILE A 1 96 ? 13.274 -17.993 -47.337 1.00 38.41 92 ILE A C 1
ATOM 1383 O O . ILE A 1 96 ? 14.371 -17.714 -46.862 1.00 39.39 92 ILE A O 1
ATOM 1399 N N . SER A 1 97 ? 12.392 -17.078 -47.729 1.00 34.41 93 SER A N 1
ATOM 1400 C CA . SER A 1 97 ? 12.690 -15.661 -47.696 1.00 34.88 93 SER A CA 1
ATOM 1401 C C . SER A 1 97 ? 12.564 -15.108 -46.292 1.00 35.95 93 SER A C 1
ATOM 1402 O O . SER A 1 97 ? 12.249 -15.823 -45.331 1.00 32.46 93 SER A O 1
ATOM 1410 N N . ARG A 1 98 ? 12.805 -13.812 -46.178 1.00 36.07 94 ARG A N 1
ATOM 1411 C CA . ARG A 1 98 ? 12.578 -13.132 -44.920 1.00 35.26 94 ARG A CA 1
ATOM 1412 C C . ARG A 1 98 ? 11.088 -13.071 -44.671 1.00 34.88 94 ARG A C 1
ATOM 1413 O O . ARG A 1 98 ? 10.281 -13.243 -45.592 1.00 31.62 94 ARG A O 1
ATOM 1434 N N . ASP A 1 99 ? 10.722 -12.834 -43.419 1.00 34.43 95 ASP A N 1
ATOM 1435 C CA . ASP A 1 99 ? 9.331 -12.670 -43.060 1.00 27.69 95 ASP A CA 1
ATOM 1436 C C . ASP A 1 99 ? 8.757 -11.503 -43.844 1.00 31.25 95 ASP A C 1
ATOM 1437 O O . ASP A 1 99 ? 9.431 -10.496 -44.054 1.00 34.65 95 ASP A O 1
ATOM 1446 N N . VAL A 1 100 ? 7.514 -11.652 -44.288 1.00 33.03 96 VAL A N 1
ATOM 1447 C CA . VAL A 1 100 ? 6.803 -10.569 -44.951 1.00 30.05 96 VAL A CA 1
ATOM 1448 C C . VAL A 1 100 ? 5.574 -10.238 -44.123 1.00 31.24 96 VAL A C 1
ATOM 1449 O O . VAL A 1 100 ? 4.585 -10.970 -44.131 1.00 28.99 96 VAL A O 1
ATOM 1462 N N . HIS A 1 101 ? 5.653 -9.134 -43.388 1.00 31.43 97 HIS A N 1
ATOM 1463 C CA . HIS A 1 101 ? 4.553 -8.714 -42.533 1.00 33.72 97 HIS A CA 1
ATOM 1464 C C . HIS A 1 101 ? 3.513 -7.972 -43.364 1.00 36.27 97 HIS A C 1
ATOM 1465 O O . HIS A 1 101 ? 3.690 -6.808 -43.714 1.00 35.08 97 HIS A O 1
ATOM 1478 N N . VAL A 1 102 ? 2.439 -8.671 -43.699 1.00 34.18 98 VAL A N 1
ATOM 1479 C CA . VAL A 1 102 ? 1.354 -8.086 -44.461 1.00 32.02 98 VAL A CA 1
ATOM 1480 C C . VAL A 1 102 ? 0.324 -7.528 -43.504 1.00 30.82 98 VAL A C 1
ATOM 1481 O O . VAL A 1 102 ? -0.196 -8.248 -42.644 1.00 31.87 98 VAL A O 1
ATOM 1494 N N . ARG A 1 103 ? 0.018 -6.247 -43.664 1.00 30.73 99 ARG A N 1
ATOM 1495 C CA . ARG A 1 103 ? -1.011 -5.613 -42.867 1.00 32.99 99 ARG A CA 1
ATOM 1496 C C . ARG A 1 103 ? -1.909 -4.756 -43.749 1.00 30.62 99 ARG A C 1
ATOM 1497 O O . ARG A 1 103 ? -1.470 -3.727 -44.259 1.00 34.31 99 ARG A O 1
ATOM 1518 N N . ALA A 1 104 ? -3.155 -5.184 -43.935 1.00 31.84 100 ALA A N 1
ATOM 1519 C CA . ALA A 1 104 ? -4.156 -4.352 -44.605 1.00 30.70 100 ALA A CA 1
ATOM 1520 C C . ALA A 1 104 ? -4.784 -3.416 -43.605 1.00 29.23 100 ALA A C 1
ATOM 1521 O O . ALA A 1 104 ? -5.218 -3.838 -42.525 1.00 31.90 100 ALA A O 1
ATOM 1528 N N . VAL A 1 105 ? -4.854 -2.148 -43.986 1.00 31.96 101 VAL A N 1
ATOM 1529 C CA . VAL A 1 105 ? -5.387 -1.109 -43.122 1.00 32.88 101 VAL A CA 1
ATOM 1530 C C . VAL A 1 105 ? -6.631 -0.479 -43.734 1.00 30.56 101 VAL A C 1
ATOM 1531 O O . VAL A 1 105 ? -6.549 0.307 -44.663 1.00 30.57 101 VAL A O 1
ATOM 1544 N N . VAL A 1 106 ? -7.781 -0.840 -43.195 1.00 32.25 102 VAL A N 1
ATOM 1545 C CA . VAL A 1 106 ? -9.037 -0.287 -43.649 1.00 34.93 102 VAL A CA 1
ATOM 1546 C C . VAL A 1 106 ? -9.095 1.199 -43.288 1.00 39.75 102 VAL A C 1
ATOM 1547 O O . VAL A 1 106 ? -8.893 1.571 -42.127 1.00 28.64 102 VAL A O 1
ATOM 1560 N N . ASN A 1 107 ? -9.340 2.037 -44.295 1.00 35.11 103 ASN A N 1
ATOM 1561 C CA . ASN A 1 107 ? -9.331 3.487 -44.117 1.00 29.72 103 ASN A CA 1
ATOM 1562 C C . ASN A 1 107 ? -10.167 3.957 -42.957 1.00 35.10 103 ASN A C 1
ATOM 1563 O O . ASN A 1 107 ? -11.289 3.488 -42.753 1.00 33.06 103 ASN A O 1
ATOM 1574 N N . GLN A 1 108 ? -9.612 4.898 -42.198 1.00 28.08 104 GLN A N 1
ATOM 1575 C CA . GLN A 1 108 ? -10.365 5.559 -41.140 1.00 41.36 104 GLN A CA 1
ATOM 1576 C C . GLN A 1 108 ? -10.273 7.075 -41.257 1.00 33.79 104 GLN A C 1
ATOM 1577 O O . GLN A 1 108 ? -9.339 7.605 -41.864 1.00 33.16 104 GLN A O 1
ATOM 1591 N N . PHE A 1 109 ? -11.271 7.759 -40.704 1.00 29.32 105 PHE A N 1
ATOM 1592 C CA . PHE A 1 109 ? -11.267 9.209 -40.672 1.00 31.15 105 PHE A CA 1
ATOM 1593 C C . PHE A 1 109 ? -10.311 9.630 -39.575 1.00 25.83 105 PHE A C 1
ATOM 1594 O O . PHE A 1 109 ? -10.204 8.952 -38.563 1.00 28.71 105 PHE A O 1
ATOM 1611 N N . TYR A 1 110 ? -9.604 10.730 -39.801 1.00 28.67 106 TYR A N 1
ATOM 1612 C CA . TYR A 1 110 ? -8.718 11.312 -38.787 1.00 28.84 106 TYR A CA 1
ATOM 1613 C C . TYR A 1 110 ? -8.637 12.807 -39.010 1.00 26.47 106 TYR A C 1
ATOM 1614 O O . TYR A 1 110 ? -8.907 13.306 -40.112 1.00 22.30 106 TYR A O 1
ATOM 1632 N N . GLU A 1 111 ? -8.214 13.517 -37.969 1.00 24.86 107 GLU A N 1
ATOM 1633 C CA . GLU A 1 111 ? -7.880 14.913 -38.087 1.00 23.54 107 GLU A CA 1
ATOM 1634 C C . GLU A 1 111 ? -6.635 15.136 -37.234 1.00 23.02 107 GLU A C 1
ATOM 1635 O O . GLU A 1 111 ? -6.438 14.438 -36.240 1.00 23.00 107 GLU A O 1
ATOM 1647 N N . ALA A 1 112 ? -5.782 16.059 -37.652 1.00 20.71 108 ALA A N 1
ATOM 1648 C CA . ALA A 1 112 ? -4.688 16.540 -36.805 1.00 18.80 108 ALA A CA 1
ATOM 1649 C C . ALA A 1 112 ? -5.104 17.850 -36.129 1.00 22.81 108 ALA A C 1
ATOM 1650 O O . ALA A 1 112 ? -6.009 18.546 -36.599 1.00 22.71 108 ALA A O 1
ATOM 1657 N N . GLU A 1 113 ? -4.443 18.196 -35.030 1.00 21.14 109 GLU A N 1
ATOM 1658 C CA . GLU A 1 113 ? -4.743 19.438 -34.350 1.00 18.29 109 GLU A CA 1
ATOM 1659 C C . GLU A 1 113 ? -3.422 20.068 -33.881 1.00 21.45 109 GLU A C 1
ATOM 1660 O O . GLU A 1 113 ? -2.427 19.374 -33.761 1.00 19.41 109 GLU A O 1
ATOM 1672 N N . ILE A 1 114 ? -3.440 21.384 -33.668 1.00 18.11 110 ILE A N 1
ATOM 1673 C CA . ILE A 1 114 ? -2.273 22.134 -33.230 1.00 19.87 110 ILE A CA 1
ATOM 1674 C C . ILE A 1 114 ? -2.626 22.873 -31.971 1.00 21.59 110 ILE A C 1
ATOM 1675 O O . ILE A 1 114 ? -3.463 23.762 -32.014 1.00 20.96 110 ILE A O 1
ATOM 1691 N N . MET A 1 115 ? -1.984 22.525 -30.857 1.00 19.99 111 MET A N 1
ATOM 1692 C CA . MET A 1 115 ? -2.135 23.297 -29.621 1.00 23.18 111 MET A CA 1
ATOM 1693 C C . MET A 1 115 ? -1.575 24.699 -29.765 1.00 22.38 111 MET A C 1
ATOM 1694 O O . MET A 1 115 ? -0.563 24.914 -30.416 1.00 21.56 111 MET A O 1
ATOM 1708 N N . THR A 1 116 ? -2.220 25.649 -29.108 1.00 19.75 112 THR A N 1
ATOM 1709 C CA . THR A 1 116 ? -1.713 26.997 -29.045 1.00 22.90 112 THR A CA 1
ATOM 1710 C C . THR A 1 116 ? -0.563 27.036 -28.049 1.00 21.38 112 THR A C 1
ATOM 1711 O O . THR A 1 116 ? -0.621 26.425 -26.987 1.00 24.25 112 THR A O 1
ATOM 1722 N N . GLU A 1 117 ? 0.491 27.737 -28.429 1.00 20.27 113 GLU A N 1
ATOM 1723 C CA . GLU A 1 117 ? 1.741 27.736 -27.696 1.00 23.66 113 GLU A CA 1
ATOM 1724 C C . GLU A 1 117 ? 1.982 29.112 -27.068 1.00 25.66 113 GLU A C 1
ATOM 1725 O O . GLU A 1 117 ? 1.805 30.132 -27.715 1.00 22.68 113 GLU A O 1
ATOM 1737 N N . TYR A 1 118 ? 2.365 29.114 -25.801 1.00 21.81 114 TYR A N 1
ATOM 1738 C CA . TYR A 1 118 ? 2.731 30.324 -25.086 1.00 19.65 114 TYR A CA 1
ATOM 1739 C C . TYR A 1 118 ? 4.258 30.412 -25.007 1.00 25.56 114 TYR A C 1
ATOM 1740 O O . TYR A 1 118 ? 4.924 29.479 -24.533 1.00 21.83 114 TYR A O 1
ATOM 1758 N N . VAL A 1 119 ? 4.799 31.530 -25.477 1.00 20.06 115 VAL A N 1
ATOM 1759 C CA . VAL A 1 119 ? 6.242 31.701 -25.600 1.00 23.55 115 VAL A CA 1
ATOM 1760 C C . VAL A 1 119 ? 6.688 33.067 -25.090 1.00 24.64 115 VAL A C 1
ATOM 1761 O O . VAL A 1 119 ? 6.135 34.090 -25.485 1.00 21.72 115 VAL A O 1
ATOM 1774 N N . ILE A 1 120 ? 7.702 33.065 -24.225 1.00 18.48 116 ILE A N 1
ATOM 1775 C CA . ILE A 1 120 ? 8.315 34.303 -23.754 1.00 19.92 116 ILE A CA 1
ATOM 1776 C C . ILE A 1 120 ? 9.042 34.992 -24.905 1.00 18.55 116 ILE A C 1
ATOM 1777 O O . ILE A 1 120 ? 9.790 34.360 -25.657 1.00 18.56 116 ILE A O 1
ATOM 1793 N N . ARG A 1 121 ? 8.798 36.290 -25.037 1.00 21.34 117 ARG A N 1
ATOM 1794 C CA . ARG A 1 121 ? 9.423 37.087 -26.084 1.00 19.54 117 ARG A CA 1
ATOM 1795 C C . ARG A 1 121 ? 10.930 36.824 -26.166 1.00 22.78 117 ARG A C 1
ATOM 1796 O O . ARG A 1 121 ? 11.627 36.758 -25.142 1.00 21.90 117 ARG A O 1
ATOM 1817 N N . GLY A 1 122 ? 11.413 36.652 -27.388 1.00 23.04 118 GLY A N 1
ATOM 1818 C CA . GLY A 1 122 ? 12.811 36.361 -27.640 1.00 23.08 118 GLY A CA 1
ATOM 1819 C C . GLY A 1 122 ? 13.198 34.900 -27.646 1.00 26.27 118 GLY A C 1
ATOM 1820 O O . GLY A 1 122 ? 14.276 34.558 -28.145 1.00 24.82 118 GLY A O 1
ATOM 1824 N N . ASN A 1 123 ? 12.353 34.031 -27.092 1.00 23.57 119 ASN A N 1
ATOM 1825 C CA . ASN A 1 123 ? 12.634 32.600 -27.109 1.00 17.91 119 ASN A CA 1
ATOM 1826 C C . ASN A 1 123 ? 12.193 31.935 -28.400 1.00 22.94 119 ASN A C 1
ATOM 1827 O O . ASN A 1 123 ? 11.454 32.520 -29.204 1.00 18.74 119 ASN A O 1
ATOM 1838 N N . ALA A 1 124 ? 12.667 30.706 -28.591 1.00 21.97 120 ALA A N 1
ATOM 1839 C CA . ALA A 1 124 ? 12.253 29.876 -29.719 1.00 21.39 120 ALA A CA 1
ATOM 1840 C C . ALA A 1 124 ? 10.891 29.281 -29.438 1.00 22.57 120 ALA A C 1
ATOM 1841 O O . ALA A 1 124 ? 10.571 28.983 -28.291 1.00 20.76 120 ALA A O 1
ATOM 1848 N N . ALA A 1 125 ? 10.089 29.115 -30.491 1.00 21.53 121 ALA A N 1
ATOM 1849 C CA . ALA A 1 125 ? 8.793 28.474 -30.387 1.00 19.26 121 ALA A CA 1
ATOM 1850 C C . ALA A 1 125 ? 8.784 27.206 -31.247 1.00 20.91 121 ALA A C 1
ATOM 1851 O O . ALA A 1 125 ? 9.447 27.135 -32.285 1.00 20.73 121 ALA A O 1
ATOM 1858 N N . VAL A 1 126 ? 8.058 26.206 -30.776 1.00 20.99 122 VAL A N 1
ATOM 1859 C CA . VAL A 1 126 ? 7.882 24.958 -31.507 1.00 19.96 122 VAL A CA 1
ATOM 1860 C C . VAL A 1 126 ? 6.399 24.627 -31.552 1.00 22.08 122 VAL A C 1
ATOM 1861 O O . VAL A 1 126 ? 5.780 24.380 -30.517 1.00 24.86 122 VAL A O 1
ATOM 1874 N N . LEU A 1 127 ? 5.840 24.656 -32.759 1.00 20.34 123 LEU A N 1
ATOM 1875 C CA . LEU A 1 127 ? 4.457 24.271 -33.005 1.00 22.60 123 LEU A CA 1
ATOM 1876 C C . LEU A 1 127 ? 4.388 22.806 -33.426 1.00 20.48 123 LEU A C 1
ATOM 1877 O O . LEU A 1 127 ? 5.188 22.356 -34.250 1.00 19.29 123 LEU A O 1
ATOM 1893 N N . LYS A 1 128 ? 3.467 22.059 -32.816 1.00 24.54 124 LYS A N 1
ATOM 1894 C CA . LYS A 1 128 ? 3.323 20.629 -33.088 1.00 18.61 124 LYS A CA 1
ATOM 1895 C C . LYS A 1 128 ? 2.021 20.298 -33.806 1.00 19.47 124 LYS A C 1
ATOM 1896 O O . LYS A 1 128 ? 0.940 20.670 -33.368 1.00 18.52 124 LYS A O 1
ATOM 1915 N N . CYS A 1 129 ? 2.160 19.579 -34.907 1.00 18.85 125 CYS A N 1
ATOM 1916 C CA . CYS A 1 129 ? 1.043 18.946 -35.614 1.00 21.35 125 CYS A CA 1
ATOM 1917 C C . CYS A 1 129 ? 0.726 17.617 -34.936 1.00 18.76 125 CYS A C 1
ATOM 1918 O O . CYS A 1 129 ? 1.441 16.638 -35.114 1.00 23.88 125 CYS A O 1
ATOM 1925 N N . SER A 1 130 ? -0.309 17.609 -34.105 1.00 18.50 126 SER A N 1
ATOM 1926 C CA . SER A 1 130 ? -0.641 16.445 -33.323 1.00 18.35 126 SER A CA 1
ATOM 1927 C C . SER A 1 130 ? -1.528 15.519 -34.116 1.00 21.93 126 SER A C 1
ATOM 1928 O O . SER A 1 130 ? -2.657 15.854 -34.456 1.00 20.23 126 SER A O 1
ATOM 1936 N N . ILE A 1 131 ? -0.972 14.356 -34.397 1.00 20.52 127 ILE A N 1
ATOM 1937 C CA . ILE A 1 131 ? -1.600 13.345 -35.233 1.00 27.16 127 ILE A CA 1
ATOM 1938 C C . ILE A 1 131 ? -2.079 12.223 -34.318 1.00 21.94 127 ILE A C 1
ATOM 1939 O O . ILE A 1 131 ? -1.334 11.780 -33.468 1.00 22.81 127 ILE A O 1
ATOM 1955 N N . PRO A 1 132 ? -3.333 11.771 -34.474 1.00 20.97 128 PRO A N 1
ATOM 1956 C CA . PRO A 1 132 ? -3.779 10.748 -33.525 1.00 22.68 128 PRO A CA 1
ATOM 1957 C C . PRO A 1 132 ? -2.953 9.475 -33.617 1.00 23.92 128 PRO A C 1
ATOM 1958 O O . PRO A 1 132 ? -2.541 9.062 -34.704 1.00 24.87 128 PRO A O 1
ATOM 1969 N N . SER A 1 133 ? -2.698 8.867 -32.467 1.00 22.47 129 SER A N 1
ATOM 1970 C CA . SER A 1 133 ? -1.821 7.708 -32.403 1.00 23.91 129 SER A CA 1
ATOM 1971 C C . SER A 1 133 ? -2.295 6.546 -33.258 1.00 27.23 129 SER A C 1
ATOM 1972 O O . SER A 1 133 ? -1.465 5.780 -33.766 1.00 25.76 129 SER A O 1
ATOM 1980 N N . PHE A 1 134 ? -3.606 6.410 -33.449 1.00 27.40 130 PHE A N 1
ATOM 1981 C CA . PHE A 1 134 ? -4.115 5.275 -34.216 1.00 24.76 130 PHE A CA 1
ATOM 1982 C C . PHE A 1 134 ? -3.802 5.372 -35.715 1.00 31.69 130 PHE A C 1
ATOM 1983 O O . PHE A 1 134 ? -3.917 4.365 -36.433 1.00 30.28 130 PHE A O 1
ATOM 2000 N N . VAL A 1 135 ? -3.365 6.543 -36.191 1.00 23.81 131 VAL A N 1
ATOM 2001 C CA . VAL A 1 135 ? -2.910 6.672 -37.585 1.00 27.20 131 VAL A CA 1
ATOM 2002 C C . VAL A 1 135 ? -1.470 7.148 -37.736 1.00 25.86 131 VAL A C 1
ATOM 2003 O O . VAL A 1 135 ? -0.998 7.353 -38.853 1.00 24.76 131 VAL A O 1
ATOM 2016 N N . ALA A 1 136 ? -0.778 7.305 -36.615 1.00 26.05 132 ALA A N 1
ATOM 2017 C CA . ALA A 1 136 ? 0.564 7.885 -36.591 1.00 29.30 132 ALA A CA 1
ATOM 2018 C C . ALA A 1 136 ? 1.564 7.146 -37.463 1.00 22.87 132 ALA A C 1
ATOM 2019 O O . ALA A 1 136 ? 2.472 7.762 -38.010 1.00 26.47 132 ALA A O 1
ATOM 2026 N N . ASP A 1 137 ? 1.410 5.831 -37.604 1.00 25.26 133 ASP A N 1
ATOM 2027 C CA . ASP A 1 137 ? 2.310 5.059 -38.464 1.00 27.28 133 ASP A CA 1
ATOM 2028 C C . ASP A 1 137 ? 2.202 5.444 -39.948 1.00 31.06 133 ASP A C 1
ATOM 2029 O O . ASP A 1 137 ? 3.139 5.235 -40.713 1.00 29.55 133 ASP A O 1
ATOM 2038 N N . PHE A 1 138 ? 1.061 6.001 -40.347 1.00 27.91 134 PHE A N 1
ATOM 2039 C CA . PHE A 1 138 ? 0.779 6.225 -41.773 1.00 25.99 134 PHE A CA 1
ATOM 2040 C C . PHE A 1 138 ? 0.571 7.688 -42.146 1.00 25.23 134 PHE A C 1
ATOM 2041 O O . PHE A 1 138 ? 0.514 8.026 -43.325 1.00 27.64 134 PHE A O 1
ATOM 2058 N N . VAL A 1 139 ? 0.510 8.561 -41.144 1.00 26.47 135 VAL A N 1
ATOM 2059 C CA . VAL A 1 139 ? 0.169 9.965 -41.368 1.00 23.89 135 VAL A CA 1
ATOM 2060 C C . VAL A 1 139 ? 1.266 10.806 -40.776 1.00 23.14 135 VAL A C 1
ATOM 2061 O O . VAL A 1 139 ? 1.560 10.690 -39.578 1.00 21.93 135 VAL A O 1
ATOM 2074 N N . ARG A 1 140 ? 1.895 11.622 -41.618 1.00 23.61 136 ARG A N 1
ATOM 2075 C CA . ARG A 1 140 ? 2.943 12.540 -41.167 1.00 24.91 136 ARG A CA 1
ATOM 2076 C C . ARG A 1 140 ? 2.840 13.911 -41.829 1.00 25.10 136 ARG A C 1
ATOM 2077 O O . ARG A 1 140 ? 2.078 14.123 -42.774 1.00 18.80 136 ARG A O 1
ATOM 2098 N N . VAL A 1 141 ? 3.625 14.849 -41.318 1.00 24.17 137 VAL A N 1
ATOM 2099 C CA . VAL A 1 141 ? 3.588 16.221 -41.803 1.00 21.54 137 VAL A CA 1
ATOM 2100 C C . VAL A 1 141 ? 4.156 16.325 -43.208 1.00 23.77 137 VAL A C 1
ATOM 2101 O O . VAL A 1 141 ? 5.215 15.777 -43.490 1.00 24.85 137 VAL A O 1
ATOM 2114 N N . GLU A 1 142 ? 3.451 17.035 -44.081 1.00 24.21 138 GLU A N 1
ATOM 2115 C CA . GLU A 1 142 ? 3.958 17.309 -45.413 1.00 27.33 138 GLU A CA 1
ATOM 2116 C C . GLU A 1 142 ? 4.490 18.728 -45.494 1.00 24.80 138 GLU A C 1
ATOM 2117 O O . GLU A 1 142 ? 5.533 18.976 -46.085 1.00 25.72 138 GLU A O 1
ATOM 2129 N N . SER A 1 143 ? 3.761 19.662 -44.895 1.00 26.90 139 SER A N 1
ATOM 2130 C CA . SER A 1 143 ? 4.149 21.064 -44.885 1.00 23.78 139 SER A CA 1
ATOM 2131 C C . SER A 1 143 ? 3.270 21.837 -43.914 1.00 23.67 139 SER A C 1
ATOM 2132 O O . SER A 1 143 ? 2.265 21.317 -43.413 1.00 23.45 139 SER A O 1
ATOM 2140 N N . TRP A 1 144 ? 3.657 23.091 -43.686 1.00 22.00 140 TRP A N 1
ATOM 2141 C CA . TRP A 1 144 ? 2.917 24.030 -42.882 1.00 18.29 140 TRP A CA 1
ATOM 2142 C C . TRP A 1 144 ? 2.520 25.204 -43.761 1.00 20.23 140 TRP A C 1
ATOM 2143 O O . TRP A 1 144 ? 3.186 25.495 -44.747 1.00 24.64 140 TRP A O 1
ATOM 2164 N N . ILE A 1 145 ? 1.462 25.893 -43.373 1.00 21.41 141 ILE A N 1
ATOM 2165 C CA . ILE A 1 145 ? 0.973 27.040 -44.127 1.00 25.59 141 ILE A CA 1
ATOM 2166 C C . ILE A 1 145 ? 0.371 28.054 -43.166 1.00 25.20 141 ILE A C 1
ATOM 2167 O O . ILE A 1 145 ? -0.369 27.673 -42.257 1.00 26.38 141 ILE A O 1
ATOM 2183 N N . ASP A 1 146 ? 0.685 29.335 -43.349 1.00 27.90 142 ASP A N 1
ATOM 2184 C CA . ASP A 1 146 ? 0.157 30.351 -42.440 1.00 25.36 142 ASP A CA 1
ATOM 2185 C C . ASP A 1 146 ? -1.106 30.994 -43.005 1.00 31.31 142 ASP A C 1
ATOM 2186 O O . ASP A 1 146 ? -1.594 30.598 -44.073 1.00 29.93 142 ASP A O 1
ATOM 2195 N N . ASP A 1 147 ? -1.643 31.959 -42.262 1.00 33.28 143 ASP A N 1
ATOM 2196 C CA . ASP A 1 147 ? -2.935 32.576 -42.572 1.00 36.40 143 ASP A CA 1
ATOM 2197 C C . ASP A 1 147 ? -2.920 33.380 -43.870 1.00 35.71 143 ASP A C 1
ATOM 2198 O O . ASP A 1 147 ? -3.975 33.705 -44.408 1.00 32.95 143 ASP A O 1
ATOM 2207 N N . GLU A 1 148 ? -1.727 33.684 -44.372 1.00 30.98 144 GLU A N 1
ATOM 2208 C CA . GLU A 1 148 ? -1.574 34.463 -45.597 1.00 35.92 144 GLU A CA 1
ATOM 2209 C C . GLU A 1 148 ? -1.247 33.599 -46.805 1.00 40.59 144 GLU A C 1
ATOM 2210 O O . GLU A 1 148 ? -1.091 34.114 -47.912 1.00 36.70 144 GLU A O 1
ATOM 2222 N N . GLY A 1 149 ? -1.121 32.292 -46.589 1.00 32.57 145 GLY A N 1
ATOM 2223 C CA . GLY A 1 149 ? -0.853 31.368 -47.671 1.00 30.38 145 GLY A CA 1
ATOM 2224 C C . GLY A 1 149 ? 0.616 31.095 -47.898 1.00 27.62 145 GLY A C 1
ATOM 2225 O O . GLY A 1 149 ? 0.986 30.362 -48.810 1.00 28.92 145 GLY A O 1
ATOM 2229 N N . ASN A 1 150 ? 1.476 31.675 -47.072 1.00 30.89 146 ASN A N 1
ATOM 2230 C CA . ASN A 1 150 ? 2.882 31.320 -47.117 1.00 26.53 146 ASN A CA 1
ATOM 2231 C C . ASN A 1 150 ? 3.059 29.866 -46.685 1.00 31.14 146 ASN A C 1
ATOM 2232 O O . ASN A 1 150 ? 2.506 29.430 -45.663 1.00 29.72 146 ASN A O 1
ATOM 2243 N N . VAL A 1 151 ? 3.823 29.118 -47.474 1.00 26.78 147 VAL A N 1
ATOM 2244 C CA . VAL A 1 151 ? 4.021 27.696 -47.231 1.00 28.19 147 VAL A CA 1
ATOM 2245 C C . VAL A 1 151 ? 5.434 27.445 -46.737 1.00 30.34 147 VAL A C 1
ATOM 2246 O O . VAL A 1 151 ? 6.395 28.004 -47.259 1.00 31.32 147 VAL A O 1
ATOM 2259 N N . LEU A 1 152 ? 5.548 26.595 -45.727 1.00 27.90 148 LEU A N 1
ATOM 2260 C CA . LEU A 1 152 ? 6.842 26.240 -45.170 1.00 26.08 148 LEU A CA 1
ATOM 2261 C C . LEU A 1 152 ? 7.052 24.744 -45.305 1.00 25.03 148 LEU A C 1
ATOM 2262 O O . LEU A 1 152 ? 6.236 23.932 -44.863 1.00 26.99 148 LEU A O 1
ATOM 2278 N N . SER A 1 153 ? 8.175 24.398 -45.917 1.00 28.44 149 SER A N 1
ATOM 2279 C CA . SER A 1 153 ? 8.504 23.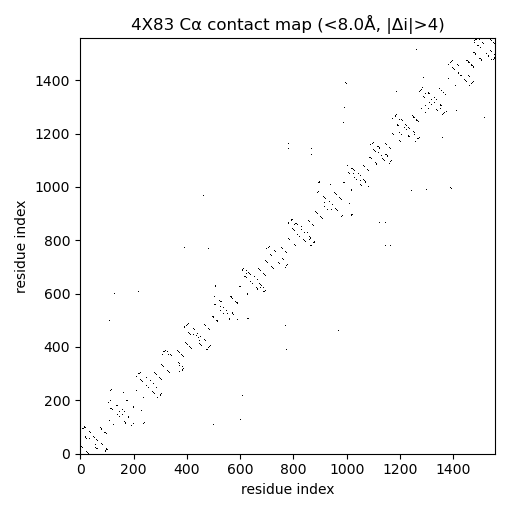042 -46.307 1.00 31.39 149 SER A CA 1
ATOM 2280 C C . SER A 1 153 ? 9.788 22.604 -45.646 1.00 30.02 149 SER A C 1
ATOM 2281 O O . SER A 1 153 ? 10.582 23.456 -45.202 1.00 26.66 149 SER A O 1
ATOM 2289 N N . PHE A 1 154 ? 10.007 21.289 -45.603 1.00 31.68 150 PHE A N 1
ATOM 2290 C CA . PHE A 1 154 ? 11.288 20.740 -45.169 1.00 34.67 150 PHE A CA 1
ATOM 2291 C C . PHE A 1 154 ? 12.408 21.353 -45.998 1.00 34.71 150 PHE A C 1
ATOM 2292 O O . PHE A 1 154 ? 12.262 21.575 -47.200 1.00 33.04 150 PHE A O 1
ATOM 2309 N N . SER A 1 155 ? 13.522 21.630 -45.341 1.00 33.79 151 SER A N 1
ATOM 2310 C CA . SER A 1 155 ? 14.652 22.277 -45.985 1.00 35.87 151 SER A CA 1
ATOM 2311 C C . SER A 1 155 ? 15.941 21.933 -45.263 1.00 36.26 151 SER A C 1
ATOM 2312 O O . SER A 1 155 ? 15.965 21.757 -44.031 1.00 31.36 151 SER A O 1
ATOM 2320 N N . ASP A 1 156 ? 17.018 21.833 -46.034 1.00 37.37 152 ASP A N 1
ATOM 2321 C CA . ASP A 1 156 ? 18.325 21.574 -45.465 1.00 41.23 152 ASP A CA 1
ATOM 2322 C C . ASP A 1 156 ? 18.971 22.864 -44.979 1.00 35.30 152 ASP A C 1
ATOM 2323 O O . ASP A 1 156 ? 20.047 22.834 -44.388 1.00 38.65 152 ASP A O 1
ATOM 2332 N N . ASN A 1 157 ? 18.313 23.992 -45.231 1.00 35.81 153 ASN A N 1
ATOM 2333 C CA . ASN A 1 157 ? 18.779 25.276 -44.727 1.00 35.15 153 ASN A CA 1
ATOM 2334 C C . ASN A 1 157 ? 18.183 25.540 -43.348 1.00 34.31 153 ASN A C 1
ATOM 2335 O O . ASN A 1 157 ? 17.007 25.884 -43.227 1.00 36.36 153 ASN A O 1
ATOM 2346 N N . TYR A 1 158 ? 19.000 25.376 -42.315 1.00 36.81 154 TYR A N 1
ATOM 2347 C CA . TYR A 1 158 ? 18.537 25.449 -40.935 1.00 34.23 154 TYR A CA 1
ATOM 2348 C C . TYR A 1 158 ? 18.655 26.868 -40.352 1.00 36.14 154 TYR A C 1
ATOM 2349 O O . TYR A 1 158 ? 18.499 27.058 -39.138 1.00 31.70 154 TYR A O 1
ATOM 2367 N N . ASP A 1 159 ? 18.929 27.862 -41.200 1.00 40.43 155 ASP A N 1
ATOM 2368 C CA . ASP A 1 159 ? 19.392 29.173 -40.705 1.00 40.00 155 ASP A CA 1
ATOM 2369 C C . ASP A 1 159 ? 18.372 30.306 -40.709 1.00 42.54 155 ASP A C 1
ATOM 2370 O O . ASP A 1 159 ? 18.671 31.403 -40.235 1.00 44.44 155 ASP A O 1
ATOM 2379 N N . GLY A 1 160 ? 17.180 30.066 -41.238 1.00 39.59 156 GLY A N 1
ATOM 2380 C CA . GLY A 1 160 ? 16.170 31.114 -41.288 1.00 33.58 156 GLY A CA 1
ATOM 2381 C C . GLY A 1 160 ? 15.340 31.225 -40.022 1.00 30.80 156 GLY A C 1
ATOM 2382 O O . GLY A 1 160 ? 15.494 30.434 -39.086 1.00 30.53 156 GLY A O 1
ATOM 2386 N N . LYS A 1 161 ? 14.460 32.225 -40.009 1.00 30.24 157 LYS A N 1
ATOM 2387 C CA . LYS A 1 161 ? 13.478 32.434 -38.952 1.00 31.86 157 LYS A CA 1
ATOM 2388 C C . LYS A 1 161 ? 12.671 31.173 -38.688 1.00 27.59 157 LYS A C 1
ATOM 2389 O O . LYS A 1 161 ? 12.467 30.776 -37.543 1.00 27.45 157 LYS A O 1
ATOM 2408 N N . TYR A 1 162 ? 12.218 30.555 -39.774 1.00 28.43 158 TYR A N 1
ATOM 2409 C CA . TYR A 1 162 ? 11.400 29.355 -39.725 1.00 26.40 158 TYR A CA 1
ATOM 2410 C C . TYR A 1 162 ? 12.190 28.146 -40.140 1.00 31.18 158 TYR A C 1
ATOM 2411 O O . TYR A 1 162 ? 13.047 28.216 -41.030 1.00 28.75 158 TYR A O 1
ATOM 2429 N N . LEU A 1 163 ? 11.895 27.032 -39.493 1.00 22.89 159 LEU A N 1
ATOM 2430 C CA . LEU A 1 163 ? 12.402 25.753 -39.941 1.00 26.58 159 LEU A CA 1
ATOM 2431 C C . LEU A 1 163 ? 11.388 24.682 -39.621 1.00 28.23 159 LEU A C 1
ATOM 2432 O O . LEU A 1 163 ? 10.940 24.564 -38.476 1.00 21.98 159 LEU A O 1
ATOM 2448 N N . VAL A 1 164 ? 11.011 23.905 -40.635 1.00 24.22 160 VAL A N 1
ATOM 2449 C CA . VAL A 1 164 ? 10.252 22.702 -40.376 1.00 21.73 160 VAL A CA 1
ATOM 2450 C C . VAL A 1 164 ? 11.260 21.659 -40.001 1.00 22.40 160 VAL A C 1
ATOM 2451 O O . VAL A 1 164 ? 12.112 21.270 -40.806 1.00 25.36 160 VAL A O 1
ATOM 2464 N N . LEU A 1 165 ? 11.205 21.226 -38.754 1.00 23.62 161 LEU A N 1
ATOM 2465 C CA . LEU A 1 165 ? 12.142 20.227 -38.284 1.00 23.22 161 LEU A CA 1
ATOM 2466 C C . LEU A 1 165 ? 11.880 18.896 -38.992 1.00 23.53 161 LEU A C 1
ATOM 2467 O O . LEU A 1 165 ? 10.748 18.606 -39.357 1.00 23.19 161 LEU A O 1
ATOM 2483 N N . PRO A 1 166 ? 12.927 18.081 -39.184 1.00 21.96 162 PRO A N 1
ATOM 2484 C CA . PRO A 1 166 ? 12.733 16.795 -39.881 1.00 26.31 162 PRO A CA 1
ATOM 2485 C C . PRO A 1 166 ? 11.636 15.911 -39.275 1.00 29.25 162 PRO A C 1
ATOM 2486 O O . PRO A 1 166 ? 11.027 15.113 -39.990 1.00 27.06 162 PRO A O 1
ATOM 2497 N N . SER A 1 167 ? 11.365 16.089 -37.986 1.00 24.87 163 SER A N 1
ATOM 2498 C CA . SER A 1 167 ? 10.335 15.333 -37.290 1.00 21.23 163 SER A CA 1
ATOM 2499 C C . SER A 1 167 ? 8.953 15.996 -37.393 1.00 18.41 163 SER A C 1
ATOM 2500 O O . SER A 1 167 ? 7.997 15.557 -36.765 1.00 25.21 163 SER A O 1
ATOM 2508 N N . GLY A 1 168 ? 8.869 17.078 -38.150 1.00 21.37 164 GLY A N 1
ATOM 2509 C CA . GLY A 1 168 ? 7.591 17.638 -38.545 1.00 21.90 164 GLY A CA 1
ATOM 2510 C C . GLY A 1 168 ? 7.118 18.892 -37.829 1.00 17.84 164 GLY A C 1
ATOM 2511 O O . GLY A 1 168 ? 6.203 19.563 -38.311 1.00 17.64 164 GLY A O 1
ATOM 2515 N N . GLU A 1 169 ? 7.739 19.235 -36.706 1.00 22.61 165 GLU A N 1
ATOM 2516 C CA . GLU A 1 169 ? 7.359 20.441 -35.968 1.00 20.64 165 GLU A CA 1
ATOM 2517 C C . GLU A 1 169 ? 7.772 21.711 -36.694 1.00 20.41 165 GLU A C 1
ATOM 2518 O O . GLU A 1 169 ? 8.767 21.736 -37.392 1.00 24.10 165 GLU A O 1
ATOM 2530 N N . LEU A 1 170 ? 7.009 22.780 -36.520 1.00 19.08 166 LEU A N 1
ATOM 2531 C CA . LEU A 1 170 ? 7.420 24.080 -37.035 1.00 16.91 166 LEU A CA 1
ATOM 2532 C C . LEU A 1 170 ? 8.202 24.830 -35.968 1.00 21.37 166 LEU A C 1
ATOM 2533 O O . LEU A 1 170 ? 7.640 25.190 -34.935 1.00 19.41 166 LEU A O 1
ATOM 2549 N N . HIS A 1 171 ? 9.481 25.062 -36.239 1.00 18.76 167 HIS A N 1
ATOM 2550 C CA . HIS A 1 171 ? 10.361 25.833 -35.351 1.00 16.85 167 HIS A CA 1
ATOM 2551 C C . HIS A 1 171 ? 10.398 27.294 -35.763 1.00 24.59 167 HIS A C 1
ATOM 2552 O O . HIS A 1 171 ? 10.583 27.601 -36.933 1.00 21.79 167 HIS A O 1
ATOM 2565 N N . ILE A 1 172 ? 10.239 28.200 -34.795 1.00 23.61 168 ILE A N 1
ATOM 2566 C CA . ILE A 1 172 ? 10.298 29.631 -35.051 1.00 18.15 168 ILE A CA 1
ATOM 2567 C C . ILE A 1 172 ? 11.314 30.270 -34.096 1.00 22.07 168 ILE A C 1
ATOM 2568 O O . ILE A 1 172 ? 11.139 30.211 -32.901 1.00 18.47 168 ILE A O 1
ATOM 2584 N N . ARG A 1 173 ? 12.372 30.855 -34.646 1.00 18.55 169 ARG A N 1
ATOM 2585 C CA . ARG A 1 173 ? 13.405 31.526 -33.860 1.00 23.67 169 ARG A CA 1
ATOM 2586 C C . ARG A 1 173 ? 12.933 32.860 -33.304 1.00 25.85 169 ARG A C 1
ATOM 2587 O O . ARG A 1 173 ? 12.173 33.583 -33.955 1.00 26.83 169 ARG A O 1
ATOM 2608 N N . GLU A 1 174 ? 13.410 33.183 -32.108 1.00 23.48 170 GLU A N 1
ATOM 2609 C CA . GLU A 1 174 ? 13.399 34.551 -31.603 1.00 27.08 170 GLU A CA 1
ATOM 2610 C C . GLU A 1 174 ? 12.066 35.256 -31.783 1.00 24.45 170 GLU A C 1
ATOM 2611 O O . GLU A 1 174 ? 11.968 36.263 -32.473 1.00 28.29 170 GLU A O 1
ATOM 2623 N N . VAL A 1 175 ? 11.023 34.721 -31.163 1.00 26.34 171 VAL A N 1
ATOM 2624 C CA . VAL A 1 175 ? 9.693 35.235 -31.414 1.00 23.53 171 VAL A CA 1
ATOM 2625 C C . VAL A 1 175 ? 9.547 36.639 -30.819 1.00 31.34 171 VAL A C 1
ATOM 2626 O O . VAL A 1 175 ? 10.106 36.945 -29.756 1.00 30.35 171 VAL A O 1
ATOM 2639 N N . GLY A 1 176 ? 8.831 37.492 -31.544 1.00 28.45 172 GLY A N 1
ATOM 2640 C CA . GLY A 1 176 ? 8.420 38.800 -31.056 1.00 29.65 172 GLY A CA 1
ATOM 2641 C C . GLY A 1 176 ? 6.916 38.950 -31.231 1.00 29.23 172 GLY A C 1
ATOM 2642 O O . GLY A 1 176 ? 6.273 38.078 -31.823 1.00 28.01 172 GLY A O 1
ATOM 2646 N N . PRO A 1 177 ? 6.343 40.060 -30.726 1.00 32.76 173 PRO A N 1
ATOM 2647 C CA . PRO A 1 177 ? 4.894 40.314 -30.768 1.00 34.32 173 PRO A CA 1
ATOM 2648 C C . PRO A 1 177 ? 4.253 40.104 -32.137 1.00 37.50 173 PRO A C 1
ATOM 2649 O O . PRO A 1 177 ? 3.102 39.677 -32.211 1.00 35.74 173 PRO A O 1
ATOM 2660 N N A GLU A 1 178 ? 5.003 40.402 -33.192 0.51 35.71 174 GLU A N 1
ATOM 2661 N N B GLU A 1 178 ? 4.983 40.418 -33.205 0.49 35.74 174 GLU A N 1
ATOM 2662 C CA A GLU A 1 178 ? 4.536 40.235 -34.570 0.51 40.78 174 GLU A CA 1
ATOM 2663 C CA B GLU A 1 178 ? 4.474 40.235 -34.568 0.49 40.78 174 GLU A CA 1
ATOM 2664 C C A GLU A 1 178 ? 4.165 38.783 -34.863 0.51 40.52 174 GLU A C 1
ATOM 2665 C C B GLU A 1 178 ? 4.159 38.770 -34.876 0.49 40.51 174 GLU A C 1
ATOM 2666 O O A GLU A 1 178 ? 3.201 38.511 -35.578 0.51 39.61 174 GLU A O 1
ATOM 2667 O O B GLU A 1 178 ? 3.222 38.473 -35.618 0.49 39.59 174 GLU A O 1
ATOM 2690 N N . ASP A 1 179 ? 4.939 37.853 -34.310 1.00 32.90 175 ASP A N 1
ATOM 2691 C CA . ASP A 1 179 ? 4.729 36.431 -34.567 1.00 34.75 175 ASP A CA 1
ATOM 2692 C C . ASP A 1 179 ? 3.406 35.941 -33.989 1.00 32.00 175 ASP A C 1
ATOM 2693 O O . ASP A 1 179 ? 2.900 34.887 -34.373 1.00 37.69 175 ASP A O 1
ATOM 2702 N N . GLY A 1 180 ? 2.836 36.725 -33.087 1.00 31.82 176 GLY A N 1
ATOM 2703 C CA . GLY A 1 180 ? 1.573 36.383 -32.473 1.00 35.69 176 GLY A CA 1
ATOM 2704 C C . GLY A 1 180 ? 0.361 36.745 -33.315 1.00 34.45 176 GLY A C 1
ATOM 2705 O O . GLY A 1 180 ? -0.756 36.419 -32.942 1.00 30.73 176 GLY A O 1
ATOM 2709 N N . TYR A 1 181 ? 0.569 37.426 -34.436 1.00 30.79 177 TYR A N 1
ATOM 2710 C CA . TYR A 1 181 ? -0.549 37.831 -35.284 1.00 30.15 177 TYR A CA 1
ATOM 2711 C C . TYR A 1 181 ? -0.848 36.757 -36.328 1.00 31.48 177 TYR A C 1
ATOM 2712 O O . TYR A 1 181 ? -1.926 36.725 -36.906 1.00 33.92 177 TYR A O 1
ATOM 2730 N N . LYS A 1 182 ? 0.124 35.886 -36.577 1.00 30.41 178 LYS A N 1
ATOM 2731 C CA . LYS A 1 182 ? -0.019 34.818 -37.559 1.00 31.41 178 LYS A CA 1
ATOM 2732 C C . LYS A 1 182 ? -0.699 33.599 -36.957 1.00 29.41 178 LYS A C 1
ATOM 2733 O O . LYS A 1 182 ? -0.671 33.391 -35.750 1.00 28.97 178 LYS A O 1
ATOM 2752 N N . SER A 1 183 ? -1.303 32.784 -37.802 1.00 27.46 179 SER A N 1
ATOM 2753 C CA . SER A 1 183 ? -1.814 31.496 -37.372 1.00 31.94 179 SER A CA 1
ATOM 2754 C C . SER A 1 183 ? -1.350 30.448 -38.389 1.00 34.24 179 SER A C 1
ATOM 2755 O O . SER A 1 183 ? -1.011 30.784 -39.521 1.00 29.25 179 SER A O 1
ATOM 2763 N N . TYR A 1 184 ? -1.324 29.189 -37.968 1.00 28.04 180 TYR A N 1
ATOM 2764 C CA . TYR A 1 184 ? -0.723 28.128 -38.762 1.00 26.53 180 TYR A CA 1
ATOM 2765 C C . TYR A 1 184 ? -1.600 26.915 -38.841 1.00 27.19 180 TYR A C 1
ATOM 2766 O O . TYR A 1 184 ? -2.363 26.611 -37.921 1.00 28.41 180 TYR A O 1
ATOM 2784 N N . GLN A 1 185 ? -1.468 26.209 -39.953 1.00 29.70 181 GLN A N 1
ATOM 2785 C CA . GLN A 1 185 ? -2.065 24.902 -40.118 1.00 23.18 181 GLN A CA 1
ATOM 2786 C C . GLN A 1 185 ? -1.005 23.965 -40.655 1.00 24.48 181 GLN A C 1
ATOM 2787 O O . GLN A 1 185 ? -0.114 24.403 -41.376 1.00 25.68 181 GLN A O 1
ATOM 2801 N N . CYS A 1 186 ? -1.101 22.684 -40.311 1.00 21.90 182 CYS A N 1
ATOM 2802 C CA . CYS A 1 186 ? -0.239 21.684 -40.909 1.00 20.62 182 CYS A CA 1
ATOM 2803 C C . CYS A 1 186 ? -1.015 20.874 -41.938 1.00 20.45 182 CYS A C 1
ATOM 2804 O O . CYS A 1 186 ? -2.205 20.593 -41.768 1.00 23.08 182 CYS A O 1
ATOM 2811 N N . ARG A 1 187 ? -0.317 20.542 -43.007 1.00 23.48 183 ARG A N 1
ATOM 2812 C CA . ARG A 1 187 ? -0.851 19.649 -44.027 1.00 29.44 183 ARG A CA 1
ATOM 2813 C C . ARG A 1 187 ? -0.157 18.321 -43.873 1.00 26.13 183 ARG A C 1
ATOM 2814 O O . ARG A 1 187 ? 1.083 18.259 -43.887 1.00 21.61 183 ARG A O 1
ATOM 2835 N N . THR A 1 188 ? -0.957 17.265 -43.690 1.00 23.72 184 THR A N 1
ATOM 2836 C CA . THR A 1 188 ? -0.422 15.923 -43.479 1.00 21.72 184 THR A CA 1
ATOM 2837 C C . THR A 1 188 ? -0.684 15.036 -44.678 1.00 24.99 184 THR A C 1
ATOM 2838 O O . THR A 1 188 ? -1.597 15.303 -45.472 1.00 22.13 184 THR A O 1
ATOM 2849 N N . LYS A 1 189 ? 0.126 13.994 -44.802 1.00 22.64 185 LYS A N 1
ATOM 2850 C CA . LYS A 1 189 ? -0.027 13.000 -45.869 1.00 24.53 185 LYS A CA 1
ATOM 2851 C C . LYS A 1 189 ? -0.204 11.588 -45.320 1.00 27.97 185 LYS A C 1
ATOM 2852 O O . LYS A 1 189 ? 0.564 11.139 -44.473 1.00 26.88 185 LYS A O 1
ATOM 2871 N N . HIS A 1 190 ? -1.211 10.891 -45.828 1.00 26.00 186 HIS A N 1
ATOM 2872 C CA . HIS A 1 190 ? -1.453 9.489 -45.505 1.00 24.68 186 HIS A CA 1
ATOM 2873 C C . HIS A 1 190 ? -0.735 8.648 -46.551 1.00 27.87 186 HIS A C 1
ATOM 2874 O O . HIS A 1 190 ? -1.083 8.700 -47.727 1.00 30.70 186 HIS A O 1
ATOM 2887 N N . ARG A 1 191 ? 0.274 7.883 -46.152 1.00 27.92 187 ARG A N 1
ATOM 2888 C CA . ARG A 1 191 ? 1.110 7.213 -47.143 1.00 27.86 187 ARG A CA 1
ATOM 2889 C C . ARG A 1 191 ? 0.444 5.979 -47.760 1.00 25.47 187 ARG A C 1
ATOM 2890 O O . ARG A 1 191 ? 0.964 5.433 -48.732 1.00 27.36 187 ARG A O 1
ATOM 2911 N N . LEU A 1 192 ? -0.679 5.532 -47.206 1.00 23.52 188 LEU A N 1
ATOM 2912 C CA . LEU A 1 192 ? -1.375 4.368 -47.764 1.00 25.11 188 LEU A CA 1
ATOM 2913 C C . LEU A 1 192 ? -2.465 4.775 -48.747 1.00 29.04 188 LEU A C 1
ATOM 2914 O O . LEU A 1 192 ? -2.733 4.057 -49.719 1.00 33.62 188 LEU A O 1
ATOM 2930 N N . THR A 1 193 ? -3.100 5.915 -48.502 1.00 22.58 189 THR A N 1
ATOM 2931 C CA . THR A 1 193 ? -4.171 6.384 -49.377 1.00 29.44 189 THR A CA 1
ATOM 2932 C C . THR A 1 193 ? -3.648 7.472 -50.297 1.00 36.32 189 THR A C 1
ATOM 2933 O O . THR A 1 193 ? -4.214 7.720 -51.369 1.00 32.36 189 THR A O 1
ATOM 2944 N N . GLY A 1 194 ? -2.570 8.122 -49.864 1.00 26.50 190 GLY A N 1
ATOM 2945 C CA . GLY A 1 194 ? -1.994 9.240 -50.583 1.00 26.62 190 GLY A CA 1
ATOM 2946 C C . GLY A 1 194 ? -2.694 10.559 -50.288 1.00 24.68 190 GLY A C 1
ATOM 2947 O O . GLY A 1 194 ? -2.280 11.607 -50.788 1.00 30.61 190 GLY A O 1
ATOM 2951 N N . GLU A 1 195 ? -3.743 10.512 -49.473 1.00 26.49 191 GLU A N 1
ATOM 2952 C CA . GLU A 1 195 ? -4.534 11.690 -49.151 1.00 27.90 191 GLU A CA 1
ATOM 2953 C C . GLU A 1 195 ? -3.719 12.747 -48.390 1.00 31.30 191 GLU A C 1
ATOM 2954 O O . GLU A 1 195 ? -2.899 12.395 -47.545 1.00 28.22 191 GLU A O 1
ATOM 2966 N N . THR A 1 196 ? -3.956 14.031 -48.678 1.00 29.30 192 THR A N 1
ATOM 2967 C CA . THR A 1 196 ? -3.468 15.094 -47.791 1.00 31.18 192 THR A CA 1
ATOM 2968 C C . THR A 1 196 ? -4.633 15.924 -47.256 1.00 30.77 192 THR A C 1
ATOM 2969 O O . THR A 1 196 ? -5.607 16.167 -47.958 1.00 33.41 192 THR A O 1
ATOM 2980 N N . ARG A 1 197 ? -4.537 16.321 -45.989 1.00 24.50 193 ARG A N 1
ATOM 2981 C CA . ARG A 1 197 ? -5.587 17.097 -45.317 1.00 29.43 193 ARG A CA 1
ATOM 2982 C C . ARG A 1 197 ? -4.966 18.216 -44.520 1.00 30.13 193 ARG A C 1
ATOM 2983 O O . ARG A 1 197 ? -3.836 18.077 -44.067 1.00 22.92 193 ARG A O 1
ATOM 3004 N N . LEU A 1 198 ? -5.708 19.302 -44.320 1.00 24.40 194 LEU A N 1
ATOM 3005 C CA . LEU A 1 198 ? -5.272 20.384 -43.441 1.00 31.60 194 LEU A CA 1
ATOM 3006 C C . LEU A 1 198 ? -5.740 20.096 -42.034 1.00 33.49 194 LEU A C 1
ATOM 3007 O O . LEU A 1 198 ? -6.770 19.452 -41.836 1.00 38.92 194 LEU A O 1
ATOM 3023 N N . SER A 1 199 ? -4.992 20.582 -41.057 1.00 26.02 195 SER A N 1
ATOM 3024 C CA . SER A 1 199 ? -5.336 20.367 -39.665 1.00 31.65 195 SER A CA 1
ATOM 3025 C C . SER A 1 199 ? -6.706 20.960 -39.353 1.00 42.77 195 SER A C 1
ATOM 3026 O O . SER A 1 199 ? -7.127 21.943 -39.982 1.00 27.02 195 SER A O 1
ATOM 3034 N N . ALA A 1 200 ? -7.387 20.338 -38.384 1.00 33.55 196 ALA A N 1
ATOM 3035 C CA . ALA A 1 200 ? -8.735 20.724 -37.975 1.00 45.30 196 ALA A CA 1
ATOM 3036 C C . ALA A 1 200 ? -8.742 21.971 -37.083 1.00 44.00 196 ALA A C 1
ATOM 3037 O O . ALA A 1 200 ? -9.774 22.622 -36.922 1.00 33.63 196 ALA A O 1
ATOM 3044 N N . THR A 1 201 ? -7.604 22.280 -36.475 1.00 34.62 197 THR A N 1
ATOM 3045 C CA . THR A 1 201 ? -7.471 23.528 -35.734 1.00 39.01 197 THR A CA 1
ATOM 3046 C C . THR A 1 201 ? -6.272 24.293 -36.267 1.00 36.56 197 THR A C 1
ATOM 3047 O O . THR A 1 201 ? -5.359 23.713 -36.862 1.00 37.84 197 THR A O 1
ATOM 3058 N N . LYS A 1 202 ? -6.289 25.600 -36.059 1.00 33.46 198 LYS A N 1
ATOM 3059 C CA . LYS A 1 202 ? -5.155 26.444 -36.397 1.00 35.85 198 LYS A CA 1
ATOM 3060 C C . LYS A 1 202 ? -4.283 26.617 -35.159 1.00 36.19 198 LYS A C 1
ATOM 3061 O O . LYS A 1 202 ? -4.787 26.646 -34.039 1.00 37.80 198 LYS A O 1
ATOM 3080 N N . GLY A 1 203 ? -2.975 26.704 -35.357 1.00 30.29 199 GLY A N 1
ATOM 3081 C CA . GLY A 1 203 ? -2.059 26.922 -34.257 1.00 28.77 199 GLY A CA 1
ATOM 3082 C C . GLY A 1 203 ? -1.731 28.395 -34.188 1.00 27.27 199 GLY A C 1
ATOM 3083 O O . GLY A 1 203 ? -1.628 29.053 -35.207 1.00 23.36 199 GLY A O 1
ATOM 3087 N N . ARG A 1 204 ? -1.576 28.933 -32.996 1.00 29.49 200 ARG A N 1
ATOM 3088 C CA . ARG A 1 204 ? -1.033 30.266 -32.898 1.00 28.13 200 ARG A CA 1
ATOM 3089 C C . ARG A 1 204 ? -0.084 30.327 -31.716 1.00 23.12 200 ARG A C 1
ATOM 3090 O O . ARG A 1 204 ? -0.026 29.407 -30.906 1.00 20.92 200 ARG A O 1
ATOM 3111 N N . LEU A 1 205 ? 0.691 31.394 -31.680 1.00 27.48 201 LEU A N 1
ATOM 3112 C CA . LEU A 1 205 ? 1.585 31.668 -30.577 1.00 29.42 201 LEU A CA 1
ATOM 3113 C C . LEU A 1 205 ? 1.040 32.833 -29.797 1.00 28.90 201 LEU A C 1
ATOM 3114 O O . LEU A 1 205 ? 0.666 33.838 -30.400 1.00 27.76 201 LEU A O 1
ATOM 3130 N N . VAL A 1 206 ? 1.025 32.699 -28.468 1.00 21.11 202 VAL A N 1
ATOM 3131 C CA . VAL A 1 206 ? 0.814 33.828 -27.585 1.00 20.95 202 VAL A CA 1
ATOM 3132 C C . VAL A 1 206 ? 2.180 34.223 -27.023 1.00 25.20 202 VAL A C 1
ATOM 3133 O O . VAL A 1 206 ? 2.848 33.423 -26.375 1.00 27.29 202 VAL A O 1
ATOM 3146 N N . ILE A 1 207 ? 2.584 35.455 -27.314 1.00 18.79 203 ILE A N 1
ATOM 3147 C CA . ILE A 1 207 ? 3.890 35.970 -26.942 1.00 24.10 203 ILE A CA 1
ATOM 3148 C C . ILE A 1 207 ? 3.765 36.675 -25.607 1.00 29.25 203 ILE A C 1
ATOM 3149 O O . ILE A 1 207 ? 3.037 37.650 -25.492 1.00 28.54 203 ILE A O 1
ATOM 3165 N N . THR A 1 208 ? 4.468 36.179 -24.597 1.00 21.93 204 THR A N 1
ATOM 3166 C CA . THR A 1 208 ? 4.318 36.704 -23.268 1.00 23.42 204 THR A CA 1
ATOM 3167 C C . THR A 1 208 ? 5.494 37.631 -22.955 1.00 30.86 204 THR A C 1
ATOM 3168 O O . THR A 1 208 ? 6.590 37.473 -23.491 1.00 26.80 204 THR A O 1
ATOM 3179 N N . GLU A 1 209 ? 5.245 38.627 -22.117 1.00 28.54 205 GLU A N 1
ATOM 3180 C CA . GLU A 1 209 ? 6.284 39.562 -21.710 1.00 33.87 205 GLU A CA 1
ATOM 3181 C C . GLU A 1 209 ? 6.346 39.571 -20.189 1.00 39.71 205 GLU A C 1
ATOM 3182 O O . GLU A 1 209 ? 5.563 40.263 -19.533 1.00 33.36 205 GLU A O 1
ATOM 3194 N N . PRO A 1 210 ? 7.267 38.775 -19.618 1.00 36.18 206 PRO A N 1
ATOM 3195 C CA . PRO A 1 210 ? 7.269 38.598 -18.165 1.00 39.88 206 PRO A CA 1
ATOM 3196 C C . PRO A 1 210 ? 7.608 39.880 -17.433 1.00 35.21 206 PRO A C 1
ATOM 3197 O O . PRO A 1 210 ? 8.385 40.692 -17.927 1.00 32.27 206 PRO A O 1
ATOM 3208 N N . VAL A 1 211 ? 7.019 40.027 -16.256 1.00 35.59 207 VAL A N 1
ATOM 3209 C CA . VAL A 1 211 ? 7.128 41.235 -15.455 1.00 44.78 207 VAL A CA 1
ATOM 3210 C C . VAL A 1 211 ? 8.473 41.285 -14.743 1.00 49.26 207 VAL A C 1
ATOM 3211 O O . VAL A 1 211 ? 8.989 42.361 -14.450 1.00 59.34 207 VAL A O 1
ATOM 3224 N N . GLY A 1 212 ? 9.023 40.113 -14.445 1.00 33.87 208 GLY A N 1
ATOM 3225 C CA . GLY A 1 212 ? 10.349 40.018 -13.855 1.00 41.05 208 GLY A CA 1
ATOM 3226 C C . GLY A 1 212 ? 11.141 38.915 -14.534 1.00 42.17 208 GLY A C 1
ATOM 3227 O O . GLY A 1 212 ? 10.689 38.350 -15.527 1.00 31.19 208 GLY A O 1
ATOM 3231 N N . SER A 1 213 ? 12.319 38.608 -14.001 1.00 34.02 209 SER A N 1
ATOM 3232 C CA . SER A 1 213 ? 13.182 37.569 -14.578 1.00 26.70 209 SER A CA 1
ATOM 3233 C C . SER A 1 213 ? 12.663 36.179 -14.249 1.00 28.96 209 SER A C 1
ATOM 3234 O O . SER A 1 213 ? 12.058 35.976 -13.208 1.00 30.27 209 SER A O 1
ATOM 3242 N N . LYS A 1 214 ? 12.906 35.218 -15.142 1.00 28.76 210 LYS A N 1
ATOM 3243 C CA . LYS A 1 214 ? 12.362 33.872 -15.011 1.00 25.55 210 LYS A CA 1
ATOM 3244 C C . LYS A 1 214 ? 13.450 32.849 -15.330 1.00 22.45 210 LYS A C 1
ATOM 3245 O O . LYS A 1 214 ? 14.016 32.877 -16.413 1.00 24.41 210 LYS A O 1
ATOM 3264 N N . ALA A 1 215 ? 13.728 31.952 -14.391 1.00 22.98 211 ALA A N 1
ATOM 3265 C CA . ALA A 1 215 ? 14.677 30.878 -14.620 1.00 19.21 211 ALA A CA 1
ATOM 3266 C C . ALA A 1 215 ? 14.130 29.951 -15.689 1.00 22.87 211 ALA A C 1
ATOM 3267 O O . ALA A 1 215 ? 12.929 29.955 -15.961 1.00 25.93 211 ALA A O 1
ATOM 3274 N N . PRO A 1 216 ? 15.004 29.150 -16.301 1.00 22.10 212 PRO A N 1
ATOM 3275 C CA . PRO A 1 216 ? 14.539 28.262 -17.371 1.00 22.97 212 PRO A CA 1
ATOM 3276 C C . PRO A 1 216 ? 13.496 27.260 -16.924 1.00 27.40 212 PRO A C 1
ATOM 3277 O O . PRO A 1 216 ? 13.663 26.625 -15.889 1.00 22.19 212 PRO A O 1
ATOM 3288 N N . THR A 1 217 ? 12.429 27.121 -17.713 1.00 22.52 213 THR A N 1
ATOM 3289 C CA . THR A 1 217 ? 11.415 26.120 -17.443 1.00 23.93 213 THR A CA 1
ATOM 3290 C C . THR A 1 217 ? 11.125 25.351 -18.725 1.00 24.45 213 THR A C 1
ATOM 3291 O O . THR A 1 217 ? 11.167 25.924 -19.824 1.00 22.73 213 THR A O 1
ATOM 3302 N N . PHE A 1 218 ? 10.856 24.060 -18.579 1.00 28.05 214 PHE A N 1
ATOM 3303 C CA . PHE A 1 218 ? 10.562 23.188 -19.723 1.00 27.57 214 PHE A CA 1
ATOM 3304 C C . PHE A 1 218 ? 9.052 23.071 -19.971 1.00 30.76 214 PHE A C 1
ATOM 3305 O O . PHE A 1 218 ? 8.247 23.422 -19.120 1.00 25.10 214 PHE A O 1
ATOM 3322 N N . ALA A 1 219 ? 8.679 22.579 -21.148 1.00 28.48 215 ALA A N 1
ATOM 3323 C CA . ALA A 1 219 ? 7.270 22.503 -21.532 1.00 31.67 215 ALA A CA 1
ATOM 3324 C C . ALA A 1 219 ? 6.470 21.600 -20.587 1.00 35.41 215 ALA A C 1
ATOM 3325 O O . ALA A 1 219 ? 5.313 21.877 -20.277 1.00 35.75 215 ALA A O 1
ATOM 3332 N N . THR A 1 220 ? 7.108 20.528 -20.126 1.00 28.82 216 THR A N 1
ATOM 3333 C CA . THR A 1 220 ? 6.532 19.619 -19.131 1.00 28.55 216 THR A CA 1
ATOM 3334 C C . THR A 1 220 ? 7.559 19.412 -18.020 1.00 31.92 216 THR A C 1
ATOM 3335 O O . THR A 1 220 ? 8.737 19.707 -18.217 1.00 27.86 216 THR A O 1
ATOM 3346 N N . ALA A 1 221 ? 7.126 18.888 -16.875 1.00 30.44 217 ALA A N 1
ATOM 3347 C CA . ALA A 1 221 ? 8.021 18.654 -15.743 1.00 29.97 217 ALA A CA 1
ATOM 3348 C C . ALA A 1 221 ? 8.817 17.340 -15.829 1.00 32.86 217 ALA A C 1
ATOM 3349 O O . ALA A 1 221 ? 9.657 17.063 -14.971 1.00 29.65 217 ALA A O 1
ATOM 3356 N N . SER A 1 222 ? 8.562 16.515 -16.837 1.00 25.95 218 SER A N 1
ATOM 3357 C CA . SER A 1 222 ? 9.298 15.249 -16.922 1.00 30.70 218 SER A CA 1
ATOM 3358 C C . SER A 1 222 ? 10.789 15.467 -17.219 1.00 26.65 218 SER A C 1
ATOM 3359 O O . SER A 1 222 ? 11.141 16.272 -18.077 1.00 28.52 218 SER A O 1
ATOM 3367 N N . LYS A 1 223 ? 11.650 14.708 -16.543 1.00 27.17 219 LYS A N 1
ATOM 3368 C CA . LYS A 1 223 ? 13.106 14.945 -16.580 1.00 27.29 219 LYS A CA 1
ATOM 3369 C C . LYS A 1 223 ? 13.828 14.004 -17.528 1.00 25.72 219 LYS A C 1
ATOM 3370 O O . LYS A 1 223 ? 15.035 14.106 -17.731 1.00 23.30 219 LYS A O 1
ATOM 3389 N N . ILE A 1 224 ? 13.078 13.096 -18.128 1.00 22.66 220 ILE A N 1
ATOM 3390 C CA . ILE A 1 224 ? 13.666 12.072 -18.975 1.00 24.91 220 ILE A CA 1
ATOM 3391 C C . ILE A 1 224 ? 12.634 11.615 -20.002 1.00 26.76 220 ILE A C 1
ATOM 3392 O O . ILE A 1 224 ? 11.425 11.686 -19.748 1.00 26.50 220 ILE A O 1
ATOM 3408 N N . SER A 1 225 ? 13.124 11.192 -21.163 1.00 21.76 221 SER A N 1
ATOM 3409 C CA . SER A 1 225 ? 12.285 10.616 -22.215 1.00 24.47 221 SER A CA 1
ATOM 3410 C C . SER A 1 225 ? 13.144 9.713 -23.075 1.00 30.34 221 SER A C 1
ATOM 3411 O O . SER A 1 225 ? 14.371 9.724 -22.955 1.00 28.09 221 SER A O 1
ATOM 3419 N N . SER A 1 226 ? 12.504 8.930 -23.943 1.00 25.41 222 SER A N 1
ATOM 3420 C CA . SER A 1 226 ? 13.221 8.077 -24.870 1.00 25.02 222 SER A CA 1
ATOM 3421 C C . SER A 1 226 ? 12.865 8.463 -26.297 1.00 25.87 222 SER A C 1
ATOM 3422 O O . SER A 1 226 ? 11.837 9.060 -26.548 1.00 26.30 222 SER A O 1
ATOM 3430 N N . LEU A 1 227 ? 13.753 8.143 -27.224 1.00 24.64 223 LEU A N 1
ATOM 3431 C CA . LEU A 1 227 ? 13.553 8.489 -28.610 1.00 24.96 223 LEU A CA 1
ATOM 3432 C C . LEU A 1 227 ? 14.149 7.392 -29.454 1.00 30.69 223 LEU A C 1
ATOM 3433 O O . LEU A 1 227 ? 15.261 6.935 -29.188 1.00 28.64 223 LEU A O 1
ATOM 3449 N N . LEU A 1 228 ? 13.389 6.985 -30.464 1.00 27.70 224 LEU A N 1
ATOM 3450 C CA . LEU A 1 228 ? 13.789 5.969 -31.425 1.00 29.62 224 LEU A CA 1
ATOM 3451 C C . LEU A 1 228 ? 14.005 6.602 -32.793 1.00 27.71 224 LEU A C 1
ATOM 3452 O O . LEU A 1 228 ? 13.203 7.418 -33.240 1.00 32.72 224 LEU A O 1
ATOM 3468 N N . GLY A 1 229 ? 15.090 6.233 -33.460 1.00 26.10 225 GLY A N 1
ATOM 3469 C CA . GLY A 1 229 ? 15.401 6.784 -34.766 1.00 28.89 225 GLY A CA 1
ATOM 3470 C C . GLY A 1 229 ? 16.056 5.727 -35.636 1.00 33.85 225 GLY A C 1
ATOM 3471 O O . GLY A 1 229 ? 16.506 4.715 -35.132 1.00 28.51 225 GLY A O 1
ATOM 3475 N N . SER A 1 230 ? 16.112 5.966 -36.940 1.00 31.55 226 SER A N 1
ATOM 3476 C CA . SER A 1 230 ? 16.694 5.001 -37.861 1.00 34.85 226 SER A CA 1
ATOM 3477 C C . SER A 1 230 ? 17.973 5.562 -38.459 1.00 31.04 226 SER A C 1
ATOM 3478 O O . SER A 1 230 ? 18.084 6.773 -38.697 1.00 29.30 226 SER A O 1
ATOM 3486 N N . SER A 1 231 ? 18.950 4.686 -38.692 1.00 28.47 227 SER A N 1
ATOM 3487 C CA . SER A 1 231 ? 20.196 5.117 -39.306 1.00 25.62 227 SER A CA 1
ATOM 3488 C C . SER A 1 231 ? 19.878 5.762 -40.642 1.00 31.29 227 SER A C 1
ATOM 3489 O O . SER A 1 231 ? 18.924 5.373 -41.309 1.00 30.11 227 SER A O 1
ATOM 3497 N N . SER A 1 232 ? 20.656 6.789 -40.969 1.00 32.21 228 SER A N 1
ATOM 3498 C CA . SER A 1 232 ? 20.547 7.573 -42.202 1.00 33.42 228 SER A CA 1
ATOM 3499 C C . SER A 1 232 ? 19.433 8.628 -42.197 1.00 34.08 228 SER A C 1
ATOM 3500 O O . SER A 1 232 ? 19.361 9.444 -43.119 1.00 35.76 228 SER A O 1
ATOM 3508 N N . SER A 1 233 ? 18.593 8.646 -41.163 1.00 28.95 229 SER A N 1
ATOM 3509 C CA . SER A 1 233 ? 17.600 9.717 -41.042 1.00 28.93 229 SER A CA 1
ATOM 3510 C C . SER A 1 233 ? 18.194 10.871 -40.262 1.00 32.88 229 SER A C 1
ATOM 3511 O O . SER A 1 233 ? 19.231 10.717 -39.613 1.00 29.36 229 SER A O 1
ATOM 3519 N N . ASP A 1 234 ? 17.538 12.026 -40.344 1.00 24.59 230 ASP A N 1
ATOM 3520 C CA . ASP A 1 234 ? 17.907 13.188 -39.562 1.00 28.50 230 ASP A CA 1
ATOM 3521 C C . ASP A 1 234 ? 17.116 13.194 -38.252 1.00 28.06 230 ASP A C 1
ATOM 3522 O O . ASP A 1 234 ? 15.912 13.421 -38.256 1.00 26.54 230 ASP A O 1
ATOM 3531 N N . ILE A 1 235 ? 17.801 12.933 -37.142 1.00 25.30 231 ILE A N 1
ATOM 3532 C CA . ILE A 1 235 ? 17.144 12.734 -35.858 1.00 22.37 231 ILE A CA 1
ATOM 3533 C C . ILE A 1 235 ? 17.083 14.047 -35.057 1.00 25.55 231 ILE A C 1
ATOM 3534 O O . ILE A 1 235 ? 18.080 14.742 -34.904 1.00 23.20 231 ILE A O 1
ATOM 3550 N N . VAL A 1 236 ? 15.900 14.348 -34.542 1.00 21.23 232 VAL A N 1
ATOM 3551 C CA . VAL A 1 236 ? 15.641 15.606 -33.853 1.00 20.72 232 VAL A CA 1
ATOM 3552 C C . VAL A 1 236 ? 15.471 15.359 -32.361 1.00 20.04 232 VAL A C 1
ATOM 3553 O O . VAL A 1 236 ? 14.587 14.608 -31.928 1.00 19.46 232 VAL A O 1
ATOM 3566 N N . LEU A 1 237 ? 16.335 16.015 -31.593 1.00 22.69 233 LEU A N 1
ATOM 3567 C CA . LEU A 1 237 ? 16.255 16.036 -30.143 1.00 23.83 233 LEU A CA 1
ATOM 3568 C C . LEU A 1 237 ? 15.773 17.405 -29.684 1.00 21.40 233 LEU A C 1
ATOM 3569 O O . LEU A 1 237 ? 16.519 18.382 -29.732 1.00 18.50 233 LEU A O 1
ATOM 3585 N N . LEU A 1 238 ? 14.529 17.475 -29.225 1.00 18.42 234 LEU A N 1
ATOM 3586 C CA . LEU A 1 238 ? 13.973 18.741 -28.775 1.00 20.25 234 LEU A CA 1
ATOM 3587 C C . LEU A 1 238 ? 14.463 19.079 -27.366 1.00 19.54 234 LEU A C 1
ATOM 3588 O O . LEU A 1 238 ? 14.860 18.212 -26.595 1.00 22.71 234 LEU A O 1
ATOM 3604 N N . CYS A 1 239 ? 14.408 20.359 -27.037 1.00 25.17 235 CYS A N 1
ATOM 3605 C CA . CYS A 1 239 ? 14.762 20.816 -25.706 1.00 22.59 235 CYS A CA 1
ATOM 3606 C C . CYS A 1 239 ? 13.954 22.070 -25.471 1.00 22.89 235 CYS A C 1
ATOM 3607 O O . CYS A 1 239 ? 14.492 23.169 -25.508 1.00 23.80 235 CYS A O 1
ATOM 3614 N N . GLN A 1 240 ? 12.655 21.879 -25.245 1.00 21.23 236 GLN A N 1
ATOM 3615 C CA . GLN A 1 240 ? 11.687 22.961 -25.262 1.00 25.83 236 GLN A CA 1
ATOM 3616 C C . GLN A 1 240 ? 11.644 23.716 -23.955 1.00 21.39 236 GLN A C 1
ATOM 3617 O O . GLN A 1 240 ? 10.731 23.548 -23.142 1.00 25.03 236 GLN A O 1
ATOM 3631 N N . ALA A 1 241 ? 12.642 24.560 -23.790 1.00 20.86 237 ALA A N 1
ATOM 3632 C CA . ALA A 1 241 ? 12.757 25.401 -22.614 1.00 22.61 237 ALA A CA 1
ATOM 3633 C C . ALA A 1 241 ? 12.575 26.866 -22.988 1.00 25.31 237 ALA A C 1
ATOM 3634 O O . ALA A 1 241 ? 12.846 27.265 -24.118 1.00 24.76 237 ALA A O 1
ATOM 3641 N N . GLN A 1 242 ? 12.100 27.653 -22.025 1.00 24.10 238 GLN A N 1
ATOM 3642 C CA . GLN A 1 242 ? 12.021 29.099 -22.154 1.00 25.38 238 GLN A CA 1
ATOM 3643 C C . GLN A 1 242 ? 12.596 29.733 -20.910 1.00 24.90 238 GLN A C 1
ATOM 3644 O O . GLN A 1 242 ? 12.587 29.123 -19.839 1.00 18.51 238 GLN A O 1
ATOM 3658 N N . ALA A 1 243 ? 13.012 30.981 -21.061 1.00 23.71 239 ALA A N 1
ATOM 3659 C CA . ALA A 1 243 ? 13.465 31.774 -19.929 1.00 24.53 239 ALA A CA 1
ATOM 3660 C C . ALA A 1 243 ? 13.487 33.251 -20.247 1.00 21.01 239 ALA A C 1
ATOM 3661 O O . ALA A 1 243 ? 13.441 33.667 -21.420 1.00 22.83 239 ALA A O 1
ATOM 3668 N N . PHE A 1 244 ? 13.620 34.047 -19.189 1.00 24.09 240 PHE A N 1
ATOM 3669 C CA . PHE A 1 244 ? 13.735 35.476 -19.326 1.00 24.33 240 PHE A CA 1
ATOM 3670 C C . PHE A 1 244 ? 14.766 35.998 -18.313 1.00 21.00 240 PHE A C 1
ATOM 3671 O O . PHE A 1 244 ? 14.540 35.926 -17.112 1.00 20.18 240 PHE A O 1
ATOM 3688 N N . PRO A 1 245 ? 15.895 36.514 -18.803 1.00 20.25 241 PRO A N 1
ATOM 3689 C CA . PRO A 1 245 ? 16.234 36.668 -20.223 1.00 26.27 241 PRO A CA 1
ATOM 3690 C C . PRO A 1 245 ? 16.404 35.343 -20.972 1.00 21.08 241 PRO A C 1
ATOM 3691 O O . PRO A 1 245 ? 16.489 34.263 -20.369 1.00 20.50 241 PRO A O 1
ATOM 3702 N N . VAL A 1 246 ? 16.416 35.450 -22.298 1.00 23.30 242 VAL A N 1
ATOM 3703 C CA . VAL A 1 246 ? 16.495 34.297 -23.189 1.00 22.78 242 VAL A CA 1
ATOM 3704 C C . VAL A 1 246 ? 17.699 33.455 -22.798 1.00 26.41 242 VAL A C 1
ATOM 3705 O O . VAL A 1 246 ? 18.795 33.999 -22.616 1.00 25.01 242 VAL A O 1
ATOM 3718 N N . PRO A 1 247 ? 17.498 32.136 -22.640 1.00 23.56 243 PRO A N 1
ATOM 3719 C CA . PRO A 1 247 ? 18.584 31.317 -22.096 1.00 24.36 243 PRO A CA 1
ATOM 3720 C C . PRO A 1 247 ? 19.543 30.858 -23.180 1.00 23.92 243 PRO A C 1
ATOM 3721 O O . PRO A 1 247 ? 19.280 31.079 -24.353 1.00 24.92 243 PRO A O 1
ATOM 3732 N N . TYR A 1 248 ? 20.653 30.259 -22.787 1.00 20.68 244 TYR A N 1
ATOM 3733 C CA . TYR A 1 248 ? 21.478 29.530 -23.735 1.00 25.68 244 TYR A CA 1
ATOM 3734 C C . TYR A 1 248 ? 21.414 28.042 -23.399 1.00 25.44 244 TYR A C 1
ATOM 3735 O O . TYR A 1 248 ? 21.161 27.641 -22.263 1.00 20.68 244 TYR A O 1
ATOM 3753 N N . THR A 1 249 ? 21.609 27.232 -24.435 1.00 23.69 245 THR A N 1
ATOM 3754 C CA . THR A 1 249 ? 21.419 25.799 -24.367 1.00 20.27 245 THR A CA 1
ATOM 3755 C C . THR A 1 249 ? 22.690 25.065 -24.773 1.00 16.72 245 THR A C 1
ATOM 3756 O O . THR A 1 249 ? 23.310 25.395 -25.782 1.00 22.67 245 THR A O 1
ATOM 3767 N N . ARG A 1 250 ? 23.065 24.070 -23.978 1.00 18.80 246 ARG A N 1
ATOM 3768 C CA . ARG A 1 250 ? 24.219 23.218 -24.277 1.00 19.50 246 ARG A CA 1
ATOM 3769 C C . ARG A 1 250 ? 23.837 21.748 -24.199 1.00 21.21 246 ARG A C 1
ATOM 3770 O O . ARG A 1 250 ? 23.143 21.296 -23.275 1.00 20.57 246 ARG A O 1
ATOM 3791 N N . TRP A 1 251 ? 24.333 20.990 -25.170 1.00 24.85 247 TRP A N 1
ATOM 3792 C CA . TRP A 1 251 ? 24.049 19.581 -25.266 1.00 17.08 247 TRP A CA 1
ATOM 3793 C C . TRP A 1 251 ? 25.267 18.741 -24.924 1.00 24.34 247 TRP A C 1
ATOM 3794 O O . TRP A 1 251 ? 26.372 19.041 -25.391 1.00 21.49 247 TRP A O 1
ATOM 3815 N N . TYR A 1 252 ? 25.041 17.694 -24.136 1.00 21.59 248 TYR A N 1
ATOM 3816 C CA . TYR A 1 252 ? 26.049 16.697 -23.803 1.00 22.67 248 TYR A CA 1
ATOM 3817 C C . TYR A 1 252 ? 25.562 15.277 -24.088 1.00 24.93 248 TYR A C 1
ATOM 3818 O O . TYR A 1 252 ? 24.363 15.017 -24.152 1.00 21.97 248 TYR A O 1
ATOM 3836 N N . LYS A 1 253 ? 26.519 14.367 -24.236 1.00 25.45 249 LYS A N 1
ATOM 3837 C CA . LYS A 1 253 ? 26.253 12.922 -24.292 1.00 27.06 249 LYS A CA 1
ATOM 3838 C C . LYS A 1 253 ? 27.017 12.187 -23.190 1.00 26.21 249 LYS A C 1
ATOM 3839 O O . LYS A 1 253 ? 28.252 12.306 -23.073 1.00 29.03 249 LYS A O 1
ATOM 3858 N N . PHE A 1 254 ? 26.280 11.446 -22.372 1.00 25.85 250 PHE A N 1
ATOM 3859 C CA . PHE A 1 254 ? 26.868 10.655 -21.306 1.00 29.85 250 PHE A CA 1
ATOM 3860 C C . PHE A 1 254 ? 27.727 9.533 -21.871 1.00 35.26 250 PHE A C 1
ATOM 3861 O O . PHE A 1 254 ? 27.385 8.898 -22.882 1.00 28.99 250 PHE A O 1
ATOM 3878 N N . ILE A 1 255 ? 28.853 9.299 -21.208 1.00 37.98 251 ILE A N 1
ATOM 3879 C CA . ILE A 1 255 ? 29.707 8.168 -21.540 1.00 37.91 251 ILE A CA 1
ATOM 3880 C C . ILE A 1 255 ? 29.020 6.917 -21.016 1.00 34.93 251 ILE A C 1
ATOM 3881 O O . ILE A 1 255 ? 28.661 6.849 -19.839 1.00 36.60 251 ILE A O 1
ATOM 3897 N N . GLU A 1 256 ? 28.817 5.944 -21.899 1.00 48.36 252 GLU A N 1
ATOM 3898 C CA . GLU A 1 256 ? 27.995 4.778 -21.579 1.00 48.25 252 GLU A CA 1
ATOM 3899 C C . GLU A 1 256 ? 28.411 4.114 -20.279 1.00 47.64 252 GLU A C 1
ATOM 3900 O O . GLU A 1 256 ? 29.555 3.700 -20.120 1.00 48.98 252 GLU A O 1
ATOM 3912 N N . GLY A 1 257 ? 27.472 4.027 -19.345 1.00 48.70 253 GLY A N 1
ATOM 3913 C CA . GLY A 1 257 ? 27.698 3.296 -18.114 1.00 54.75 253 GLY A CA 1
ATOM 3914 C C . GLY A 1 257 ? 28.504 4.098 -17.128 1.00 61.02 253 GLY A C 1
ATOM 3915 O O . GLY A 1 257 ? 29.301 3.545 -16.372 1.00 82.96 253 GLY A O 1
ATOM 3919 N N . THR A 1 258 ? 28.304 5.412 -17.148 1.00 56.55 254 THR A N 1
ATOM 3920 C CA . THR A 1 258 ? 29.006 6.311 -16.247 1.00 56.04 254 THR A CA 1
ATOM 3921 C C . THR A 1 258 ? 28.139 7.513 -15.915 1.00 52.22 254 THR A C 1
ATOM 3922 O O . THR A 1 258 ? 27.102 7.748 -16.543 1.00 52.63 254 THR A O 1
ATOM 3933 N N . THR A 1 259 ? 28.583 8.272 -14.923 1.00 53.71 255 THR A N 1
ATOM 3934 C CA . THR A 1 259 ? 27.930 9.507 -14.523 1.00 52.85 255 THR A CA 1
ATOM 3935 C C . THR A 1 259 ? 28.513 10.679 -15.316 1.00 47.84 255 THR A C 1
ATOM 3936 O O . THR A 1 259 ? 28.051 11.817 -15.205 1.00 43.67 255 THR A O 1
ATOM 3947 N N . ARG A 1 260 ? 29.522 10.381 -16.129 1.00 44.01 256 ARG A N 1
ATOM 3948 C CA . ARG A 1 260 ? 30.318 11.410 -16.787 1.00 39.09 256 ARG A CA 1
ATOM 3949 C C . ARG A 1 260 ? 29.859 11.678 -18.216 1.00 40.10 256 ARG A C 1
ATOM 3950 O O . ARG A 1 260 ? 29.281 10.807 -18.867 1.00 34.89 256 ARG A O 1
ATOM 3971 N N . LYS A 1 261 ? 30.136 12.885 -18.703 1.00 33.81 257 LYS A N 1
ATOM 3972 C CA . LYS A 1 261 ? 29.596 13.335 -19.973 1.00 29.84 257 LYS A CA 1
ATOM 3973 C C . LYS A 1 261 ? 30.610 14.127 -20.775 1.00 29.99 257 LYS A C 1
ATOM 3974 O O . LYS A 1 261 ? 31.615 14.601 -20.250 1.00 31.86 257 LYS A O 1
ATOM 3993 N N . GLN A 1 262 ? 30.314 14.281 -22.056 1.00 26.72 258 GLN A N 1
ATOM 3994 C CA . GLN A 1 262 ? 31.127 15.058 -22.973 1.00 27.56 258 GLN A CA 1
ATOM 3995 C C . GLN A 1 262 ? 30.227 15.956 -23.796 1.00 31.58 258 GLN A C 1
ATOM 3996 O O . GLN A 1 262 ? 29.138 15.534 -24.192 1.00 29.11 258 GLN A O 1
ATOM 4010 N N . ALA A 1 263 ? 30.673 17.183 -24.051 1.00 26.85 259 ALA A N 1
ATOM 4011 C CA . ALA A 1 263 ? 29.902 18.128 -24.853 1.00 26.47 259 ALA A CA 1
ATOM 4012 C C . ALA A 1 263 ? 29.714 17.570 -26.255 1.00 35.92 259 ALA A C 1
ATOM 4013 O O . ALA A 1 263 ? 30.619 16.960 -26.812 1.00 26.26 259 ALA A O 1
ATOM 4020 N N . VAL A 1 264 ? 28.541 17.791 -26.829 1.00 26.26 260 VAL A N 1
ATOM 4021 C CA . VAL A 1 264 ? 28.291 17.363 -28.191 1.00 30.89 260 VAL A CA 1
ATOM 4022 C C . VAL A 1 264 ? 29.126 18.235 -29.117 1.00 30.34 260 VAL A C 1
ATOM 4023 O O . VAL A 1 264 ? 29.175 19.457 -28.959 1.00 30.05 260 VAL A O 1
ATOM 4036 N N . VAL A 1 265 ? 29.780 17.614 -30.090 1.00 26.84 261 VAL A N 1
ATOM 4037 C CA . VAL A 1 265 ? 30.575 18.377 -31.036 1.00 27.85 261 VAL A CA 1
ATOM 4038 C C . VAL A 1 265 ? 29.724 18.727 -32.242 1.00 29.26 261 VAL A C 1
ATOM 4039 O O . VAL A 1 265 ? 29.265 17.838 -32.976 1.00 33.74 261 VAL A O 1
ATOM 4052 N N . LEU A 1 266 ? 29.503 20.024 -32.438 1.00 29.46 262 LEU A N 1
ATOM 4053 C CA . LEU A 1 266 ? 28.683 20.501 -33.545 1.00 33.76 262 LEU A CA 1
ATOM 4054 C C . LEU A 1 266 ? 29.533 20.624 -34.794 1.00 41.55 262 LEU A C 1
ATOM 4055 O O . LEU A 1 266 ? 30.624 21.178 -34.742 1.00 37.10 262 LEU A O 1
ATOM 4071 N N . ASN A 1 267 ? 29.034 20.110 -35.915 1.00 37.18 263 ASN A N 1
ATOM 4072 C CA . ASN A 1 267 ? 29.760 20.205 -37.169 1.00 39.16 263 ASN A CA 1
ATOM 4073 C C . ASN A 1 267 ? 28.799 20.226 -38.352 1.00 40.05 263 ASN A C 1
ATOM 4074 O O . ASN A 1 267 ? 27.674 20.690 -38.213 1.00 34.22 263 ASN A O 1
ATOM 4085 N N . ASP A 1 268 ? 29.239 19.754 -39.514 1.00 37.27 264 ASP A N 1
ATOM 4086 C CA . ASP A 1 268 ? 28.395 19.780 -40.706 1.00 42.96 264 ASP A CA 1
ATOM 4087 C C . ASP A 1 268 ? 27.254 18.781 -40.621 1.00 38.01 264 ASP A C 1
ATOM 4088 O O . ASP A 1 268 ? 26.256 18.915 -41.337 1.00 42.85 264 ASP A O 1
ATOM 4097 N N . ARG A 1 269 ? 27.410 17.781 -39.756 1.00 36.68 265 ARG A N 1
ATOM 4098 C CA . ARG A 1 269 ? 26.422 16.714 -39.607 1.00 37.05 265 ARG A CA 1
ATOM 4099 C C . ARG A 1 269 ? 25.529 16.904 -38.379 1.00 35.78 265 ARG A C 1
ATOM 4100 O O . ARG A 1 269 ? 24.326 16.702 -38.452 1.00 30.98 265 ARG A O 1
ATOM 4121 N N . VAL A 1 270 ? 26.136 17.253 -37.249 1.00 32.68 266 VAL A N 1
ATOM 4122 C CA . VAL A 1 270 ? 25.398 17.484 -36.007 1.00 34.58 266 VAL A CA 1
ATOM 4123 C C . VAL A 1 270 ? 25.203 18.984 -35.812 1.00 34.56 266 VAL A C 1
ATOM 4124 O O . VAL A 1 270 ? 26.173 19.726 -35.629 1.00 32.66 266 VAL A O 1
ATOM 4137 N N . LYS A 1 271 ? 23.945 19.425 -35.844 1.00 29.89 267 LYS A N 1
ATOM 4138 C CA . LYS A 1 271 ? 23.626 20.847 -35.799 1.00 24.50 267 LYS A CA 1
ATOM 4139 C C . LYS A 1 271 ? 22.776 21.233 -34.591 1.00 23.58 267 LYS A C 1
ATOM 4140 O O . LYS A 1 271 ? 22.044 20.413 -34.042 1.00 23.16 267 LYS A O 1
ATOM 4159 N N . GLN A 1 272 ? 22.875 22.490 -34.179 1.00 23.00 268 GLN A N 1
ATOM 4160 C CA . GLN A 1 272 ? 22.006 23.010 -33.131 1.00 22.84 268 GLN A CA 1
ATOM 4161 C C . GLN A 1 272 ? 21.252 24.219 -33.635 1.00 22.95 268 GLN A C 1
ATOM 4162 O O . GLN A 1 272 ? 21.839 25.188 -34.094 1.00 27.06 268 GLN A O 1
ATOM 4176 N N . VAL A 1 273 ? 19.928 24.140 -33.538 1.00 23.97 269 VAL A N 1
ATOM 4177 C CA . VAL A 1 273 ? 19.039 25.206 -33.951 1.00 24.21 269 VAL A CA 1
ATOM 4178 C C . VAL A 1 273 ? 18.341 25.752 -32.707 1.00 23.44 269 VAL A C 1
ATOM 4179 O O . VAL A 1 273 ? 17.407 25.135 -32.188 1.00 19.79 269 VAL A O 1
ATOM 4192 N N . SER A 1 274 ? 18.809 26.906 -32.233 1.00 23.00 270 SER A N 1
ATOM 4193 C CA . SER A 1 274 ? 18.426 27.448 -30.931 1.00 23.60 270 SER A CA 1
ATOM 4194 C C . SER A 1 274 ? 18.710 26.420 -29.848 1.00 25.44 270 SER A C 1
ATOM 4195 O O . SER A 1 274 ? 19.866 26.199 -29.511 1.00 25.27 270 SER A O 1
ATOM 4203 N N . GLY A 1 275 ? 17.673 25.816 -29.275 1.00 20.38 271 GLY A N 1
ATOM 4204 C CA . GLY A 1 275 ? 17.873 24.772 -28.276 1.00 21.65 271 GLY A CA 1
ATOM 4205 C C . GLY A 1 275 ? 17.848 23.351 -28.825 1.00 21.87 271 GLY A C 1
ATOM 4206 O O . GLY A 1 275 ? 18.086 22.401 -28.085 1.00 23.36 271 GLY A O 1
ATOM 4210 N N . THR A 1 276 ? 17.550 23.203 -30.115 1.00 20.31 272 THR A N 1
ATOM 4211 C CA . THR A 1 276 ? 17.228 21.900 -30.699 1.00 19.61 272 THR A CA 1
ATOM 4212 C C . THR A 1 276 ? 18.436 21.267 -31.363 1.00 17.20 272 THR A C 1
ATOM 4213 O O . THR A 1 276 ? 19.141 21.924 -32.115 1.00 23.40 272 THR A O 1
ATOM 4224 N N . LEU A 1 277 ? 18.683 20.004 -31.047 1.00 19.43 273 LEU A N 1
ATOM 4225 C CA . LEU A 1 277 ? 19.825 19.283 -31.604 1.00 20.56 273 LEU A CA 1
ATOM 4226 C C . LEU A 1 277 ? 19.332 18.419 -32.756 1.00 20.57 273 LEU A C 1
ATOM 4227 O O . LEU A 1 277 ? 18.332 17.724 -32.619 1.00 20.32 273 LEU A O 1
ATOM 4243 N N . ILE A 1 278 ? 20.015 18.487 -33.892 1.00 19.73 274 ILE A N 1
ATOM 4244 C CA . ILE A 1 278 ? 19.667 17.650 -35.034 1.00 20.31 274 ILE A CA 1
ATOM 4245 C C . ILE A 1 278 ? 20.897 16.858 -35.464 1.00 25.18 274 ILE A C 1
ATOM 4246 O O . ILE A 1 278 ? 21.917 17.442 -35.852 1.00 26.22 274 ILE A O 1
ATOM 4262 N N . ILE A 1 279 ? 20.786 15.537 -35.342 1.00 21.43 275 ILE A N 1
ATOM 4263 C CA . ILE A 1 279 ? 21.841 14.591 -35.736 1.00 24.49 275 ILE A CA 1
ATOM 4264 C C . ILE A 1 279 ? 21.499 14.059 -37.112 1.00 26.15 275 ILE A C 1
ATOM 4265 O O . ILE A 1 279 ? 20.684 13.158 -37.242 1.00 25.77 275 ILE A O 1
ATOM 4281 N N . LYS A 1 280 ? 22.102 14.645 -38.136 1.00 28.68 276 LYS A N 1
ATOM 4282 C CA . LYS A 1 280 ? 21.797 14.271 -39.499 1.00 29.56 276 LYS A CA 1
ATOM 4283 C C . LYS A 1 280 ? 22.492 12.969 -39.862 1.00 32.34 276 LYS A C 1
ATOM 4284 O O . LYS A 1 280 ? 23.534 12.621 -39.273 1.00 26.54 276 LYS A O 1
ATOM 4303 N N . ASP A 1 281 ? 21.886 12.259 -40.815 1.00 30.88 277 ASP A N 1
ATOM 4304 C CA . ASP A 1 281 ? 22.453 11.041 -41.375 1.00 32.15 277 ASP A CA 1
ATOM 4305 C C . ASP A 1 281 ? 22.910 10.154 -40.234 1.00 32.81 277 ASP A C 1
ATOM 4306 O O . ASP A 1 281 ? 24.087 9.820 -40.111 1.00 33.98 277 ASP A O 1
ATOM 4315 N N . ALA A 1 282 ? 21.966 9.822 -39.369 1.00 28.77 278 ALA A N 1
ATOM 4316 C CA . ALA A 1 282 ? 22.261 9.166 -38.102 1.00 31.28 278 ALA A CA 1
ATOM 4317 C C . ALA A 1 282 ? 22.935 7.808 -38.297 1.00 34.61 278 ALA A C 1
ATOM 4318 O O . ALA A 1 282 ? 22.687 7.137 -39.290 1.00 32.96 278 ALA A O 1
ATOM 4325 N N . VAL A 1 283 ? 23.778 7.424 -37.336 1.00 29.14 279 VAL A N 1
ATOM 4326 C CA . VAL A 1 283 ? 24.383 6.094 -37.302 1.00 31.93 279 VAL A CA 1
ATOM 4327 C C . VAL A 1 283 ? 24.146 5.462 -35.935 1.00 34.24 279 VAL A C 1
ATOM 4328 O O . VAL A 1 283 ? 23.845 6.159 -34.965 1.00 28.26 279 VAL A O 1
ATOM 4341 N N . VAL A 1 284 ? 24.287 4.144 -35.848 1.00 27.62 280 VAL A N 1
ATOM 4342 C CA . VAL A 1 284 ? 24.019 3.439 -34.596 1.00 33.37 280 VAL A CA 1
ATOM 4343 C C . VAL A 1 284 ? 24.816 4.021 -33.431 1.00 32.77 280 VAL A C 1
ATOM 4344 O O . VAL A 1 284 ? 24.355 4.004 -32.289 1.00 32.52 280 VAL A O 1
ATOM 4357 N N . GLU A 1 285 ? 26.024 4.497 -33.716 1.00 33.56 281 GLU A N 1
ATOM 4358 C CA . GLU A 1 285 ? 26.911 5.009 -32.665 1.00 34.98 281 GLU A CA 1
ATOM 4359 C C . GLU A 1 285 ? 26.337 6.260 -31.990 1.00 31.13 281 GLU A C 1
ATOM 4360 O O . GLU A 1 285 ? 26.718 6.606 -30.870 1.00 31.29 281 GLU A O 1
ATOM 4372 N N . ASP A 1 286 ? 25.420 6.934 -32.671 1.00 29.67 282 ASP A N 1
ATOM 4373 C CA . ASP A 1 286 ? 24.777 8.121 -32.105 1.00 30.06 282 ASP A CA 1
ATOM 4374 C C . ASP A 1 286 ? 23.887 7.776 -30.921 1.00 31.48 282 ASP A C 1
ATOM 4375 O O . ASP A 1 286 ? 23.495 8.660 -30.151 1.00 30.63 282 ASP A O 1
ATOM 4384 N N . SER A 1 287 ? 23.555 6.494 -30.788 1.00 28.72 283 SER A N 1
ATOM 4385 C CA . SER A 1 287 ? 22.789 6.012 -29.643 1.00 24.73 283 SER A CA 1
ATOM 4386 C C . SER A 1 287 ? 23.474 6.380 -28.332 1.00 32.08 283 SER A C 1
ATOM 4387 O O . SER A 1 287 ? 24.695 6.479 -28.267 1.00 33.00 283 SER A O 1
ATOM 4395 N N . GLY A 1 288 ? 22.675 6.571 -27.292 1.00 33.54 284 GLY A N 1
ATOM 4396 C CA . GLY A 1 288 ? 23.189 6.965 -25.988 1.00 30.37 284 GLY A CA 1
ATOM 4397 C C . GLY A 1 288 ? 22.249 7.904 -25.260 1.00 28.51 284 GLY A C 1
ATOM 4398 O O . GLY A 1 288 ? 21.150 8.219 -25.739 1.00 31.01 284 GLY A O 1
ATOM 4402 N N . LYS A 1 289 ? 22.693 8.354 -24.095 1.00 23.94 285 LYS A N 1
ATOM 4403 C CA . LYS A 1 289 ? 21.903 9.205 -23.231 1.00 26.07 285 LYS A CA 1
ATOM 4404 C C . LYS A 1 289 ? 22.417 10.630 -23.357 1.00 30.64 285 LYS A C 1
ATOM 4405 O O . LYS A 1 289 ? 23.590 10.898 -23.084 1.00 28.77 285 LYS A O 1
ATOM 4424 N N . TYR A 1 290 ? 21.532 11.531 -23.788 1.00 27.12 286 TYR A N 1
ATOM 4425 C CA . TYR A 1 290 ? 21.877 12.914 -24.039 1.00 23.06 286 TYR A CA 1
ATOM 4426 C C . TYR A 1 290 ? 21.348 13.802 -22.923 1.00 26.75 286 TYR A C 1
ATOM 4427 O O . TYR A 1 290 ? 20.364 13.478 -22.271 1.00 26.50 286 TYR A O 1
ATOM 4445 N N . LEU A 1 291 ? 22.026 14.918 -22.699 1.00 28.86 287 LEU A N 1
ATOM 4446 C CA . LEU A 1 291 ? 21.648 15.851 -21.644 1.00 22.13 287 LEU A CA 1
ATOM 4447 C C . LEU A 1 291 ? 21.549 17.230 -22.249 1.00 24.06 287 LEU A C 1
ATOM 4448 O O . LEU A 1 291 ? 22.483 17.709 -22.899 1.00 25.67 287 LEU A O 1
ATOM 4464 N N . CYS A 1 292 ? 20.407 17.866 -22.031 1.00 22.90 288 CYS A N 1
ATOM 4465 C CA . CYS A 1 292 ? 20.197 19.215 -22.478 1.00 18.83 288 CYS A CA 1
ATOM 4466 C C . CYS A 1 292 ? 20.253 20.115 -21.273 1.00 19.60 288 CYS A C 1
ATOM 4467 O O . CYS A 1 292 ? 19.464 19.943 -20.350 1.00 24.49 288 CYS A O 1
ATOM 4474 N N . VAL A 1 293 ? 21.188 21.057 -21.290 1.00 20.76 289 VAL A N 1
ATOM 4475 C CA . VAL A 1 293 ? 21.367 21.995 -20.174 1.00 21.15 289 VAL A CA 1
ATOM 4476 C C . VAL A 1 293 ? 21.017 23.402 -20.622 1.00 19.31 289 VAL A C 1
ATOM 4477 O O . VAL A 1 293 ? 21.576 23.926 -21.581 1.00 21.55 289 VAL A O 1
ATOM 4490 N N . VAL A 1 294 ? 20.109 24.024 -19.892 1.00 19.81 290 VAL A N 1
ATOM 4491 C CA . VAL A 1 294 ? 19.580 25.324 -20.248 1.00 17.67 290 VAL A CA 1
ATOM 4492 C C . VAL A 1 294 ? 19.838 26.310 -19.085 1.00 21.86 290 VAL A C 1
ATOM 4493 O O . VAL A 1 294 ? 19.446 26.053 -17.954 1.00 22.11 290 VAL A O 1
ATOM 4506 N N . ASN A 1 295 ? 20.493 27.425 -19.380 1.00 18.07 291 ASN A N 1
ATOM 4507 C CA . ASN A 1 295 ? 20.837 28.429 -18.350 1.00 17.09 291 ASN A CA 1
ATOM 4508 C C . ASN A 1 295 ? 20.460 29.855 -18.757 1.00 19.67 291 ASN A C 1
ATOM 4509 O O . ASN A 1 295 ? 20.490 30.230 -19.929 1.00 20.77 291 ASN A O 1
ATOM 4519 N N . ASN A 1 296 ? 20.155 30.672 -17.761 1.00 19.71 292 ASN A N 1
ATOM 4520 C CA . ASN A 1 296 ? 20.259 32.100 -17.921 1.00 21.50 292 ASN A CA 1
ATOM 4521 C C . ASN A 1 296 ? 20.767 32.688 -16.619 1.00 17.58 292 ASN A C 1
ATOM 4522 O O . ASN A 1 296 ? 21.186 31.956 -15.718 1.00 16.74 292 ASN A O 1
ATOM 4533 N N . SER A 1 297 ? 20.718 34.004 -16.513 1.00 25.14 293 SER A N 1
ATOM 4534 C CA . SER A 1 297 ? 21.341 34.675 -15.383 1.00 22.28 293 SER A CA 1
ATOM 4535 C C . SER A 1 297 ? 20.693 34.298 -14.052 1.00 26.57 293 SER A C 1
ATOM 4536 O O . SER A 1 297 ? 21.290 34.452 -13.000 1.00 29.56 293 SER A O 1
ATOM 4544 N N . VAL A 1 298 ? 19.473 33.790 -14.095 1.00 25.27 294 VAL A N 1
ATOM 4545 C CA . VAL A 1 298 ? 18.725 33.531 -12.875 1.00 27.97 294 VAL A CA 1
ATOM 4546 C C . VAL A 1 298 ? 18.726 32.069 -12.474 1.00 25.56 294 VAL A C 1
ATOM 4547 O O . VAL A 1 298 ? 18.448 31.751 -11.324 1.00 33.69 294 VAL A O 1
ATOM 4560 N N . GLY A 1 299 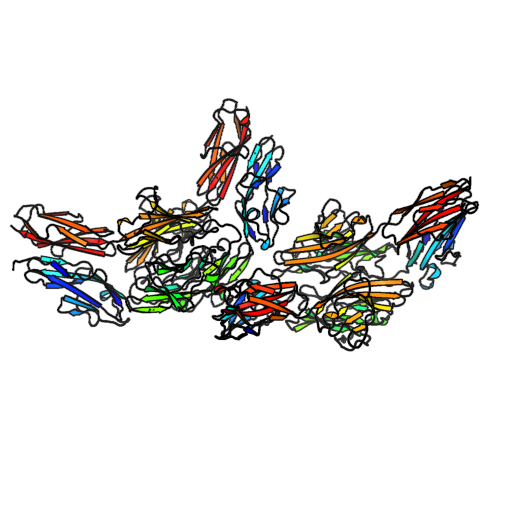? 19.081 31.167 -13.391 1.00 26.46 295 GLY A N 1
ATOM 4561 C CA . GLY A 1 299 ? 19.110 29.768 -13.043 1.00 24.85 295 GLY A CA 1
ATOM 4562 C C . GLY A 1 299 ? 19.377 28.828 -14.202 1.00 21.86 295 GLY A C 1
ATOM 4563 O O . GLY A 1 299 ? 19.677 29.253 -15.321 1.00 22.78 295 GLY A O 1
ATOM 4567 N N . GLY A 1 300 ? 19.292 27.541 -13.900 1.00 23.59 296 GLY A N 1
ATOM 4568 C CA . GLY A 1 300 ? 19.619 26.493 -14.857 1.00 25.80 296 GLY A CA 1
ATOM 4569 C C . GLY A 1 300 ? 18.733 25.281 -14.685 1.00 29.87 296 GLY A C 1
ATOM 4570 O O . GLY A 1 300 ? 18.215 25.024 -13.598 1.00 26.46 296 GLY A O 1
ATOM 4574 N N . GLU A 1 301 ? 18.531 24.540 -15.770 1.00 24.38 297 GLU A N 1
ATOM 4575 C CA . GLU A 1 301 ? 17.665 23.378 -15.728 1.00 25.19 297 GLU A CA 1
ATOM 4576 C C . GLU A 1 301 ? 18.174 22.389 -16.763 1.00 24.96 297 GLU A C 1
ATOM 4577 O O . GLU A 1 301 ? 18.786 22.790 -17.749 1.00 24.89 297 GLU A O 1
ATOM 4589 N N . SER A 1 302 ? 17.934 21.108 -16.542 1.00 24.27 298 SER A N 1
ATOM 4590 C CA . SER A 1 302 ? 18.421 20.098 -17.477 1.00 23.91 298 SER A CA 1
ATOM 4591 C C . SER A 1 302 ? 17.485 18.910 -17.578 1.00 26.15 298 SER A C 1
ATOM 4592 O O . SER A 1 302 ? 16.789 18.574 -16.623 1.00 30.21 298 SER A O 1
ATOM 4600 N N . VAL A 1 303 ? 17.516 18.266 -18.741 1.00 26.21 299 VAL A N 1
ATOM 4601 C CA . VAL A 1 303 ? 16.622 17.173 -19.077 1.00 25.75 299 VAL A CA 1
ATOM 4602 C C . VAL A 1 303 ? 17.407 16.164 -19.895 1.00 24.82 299 VAL A C 1
ATOM 4603 O O . VAL A 1 303 ? 18.320 16.538 -20.639 1.00 22.99 299 VAL A O 1
ATOM 4616 N N . GLU A 1 304 ? 17.051 14.889 -19.747 1.00 25.41 300 GLU A N 1
ATOM 4617 C CA . GLU A 1 304 ? 17.758 13.786 -20.389 1.00 22.75 300 GLU A CA 1
ATOM 4618 C C . GLU A 1 304 ? 16.876 13.149 -21.458 1.00 23.38 300 GLU A C 1
ATOM 4619 O O . GLU A 1 304 ? 15.657 13.112 -21.321 1.00 22.49 300 GLU A O 1
ATOM 4631 N N . THR A 1 305 ? 17.516 12.655 -22.511 1.00 22.38 301 THR A N 1
ATOM 4632 C CA . THR A 1 305 ? 16.844 11.939 -23.592 1.00 22.46 301 THR A CA 1
ATOM 4633 C C . THR A 1 305 ? 17.662 10.701 -23.951 1.00 25.14 301 THR A C 1
ATOM 4634 O O . THR A 1 305 ? 18.826 10.809 -24.342 1.00 25.41 301 THR A O 1
ATOM 4645 N N . VAL A 1 306 ? 17.042 9.532 -23.852 1.00 23.21 302 VAL A N 1
ATOM 4646 C CA . VAL A 1 306 ? 17.709 8.294 -24.225 1.00 23.58 302 VAL A CA 1
ATOM 4647 C C . VAL A 1 306 ? 17.399 7.972 -25.668 1.00 27.59 302 VAL A C 1
ATOM 4648 O O . VAL A 1 306 ? 16.259 7.653 -26.000 1.00 28.29 302 VAL A O 1
ATOM 4661 N N . LEU A 1 307 ? 18.417 8.065 -26.517 1.00 25.83 303 LEU A N 1
ATOM 4662 C CA . LEU A 1 307 ? 18.278 7.787 -27.938 1.00 24.61 303 LEU A CA 1
ATOM 4663 C C . LEU A 1 307 ? 18.735 6.371 -28.316 1.00 30.47 303 LEU A C 1
ATOM 4664 O O . LEU A 1 307 ? 19.807 5.921 -27.908 1.00 27.06 303 LEU A O 1
ATOM 4680 N N . THR A 1 308 ? 17.909 5.686 -29.101 1.00 29.27 304 THR A N 1
ATOM 4681 C CA . THR A 1 308 ? 18.295 4.421 -29.744 1.00 25.06 304 THR A CA 1
ATOM 4682 C C . THR A 1 308 ? 18.226 4.624 -31.232 1.00 31.98 304 THR A C 1
ATOM 4683 O O . THR A 1 308 ? 17.189 5.035 -31.746 1.00 30.61 304 THR A O 1
ATOM 4694 N N . VAL A 1 309 ? 19.333 4.360 -31.920 1.00 26.94 305 VAL A N 1
ATOM 4695 C CA . VAL A 1 309 ? 19.344 4.397 -33.368 1.00 28.36 305 VAL A CA 1
ATOM 4696 C C . VAL A 1 309 ? 19.439 2.976 -33.928 1.00 33.31 305 VAL A C 1
ATOM 4697 O O . VAL A 1 309 ? 20.415 2.266 -33.696 1.00 30.14 305 VAL A O 1
ATOM 4710 N N . THR A 1 310 ? 18.406 2.574 -34.663 1.00 34.96 306 THR A N 1
ATOM 4711 C CA . THR A 1 310 ? 18.368 1.257 -35.289 1.00 36.71 306 THR A CA 1
ATOM 4712 C C . THR A 1 310 ? 19.123 1.240 -36.604 1.00 34.37 306 THR A C 1
ATOM 4713 O O . THR A 1 310 ? 19.364 2.288 -37.198 1.00 31.69 306 THR A O 1
ATOM 4724 N N . ALA A 1 311 ? 19.479 0.037 -37.061 1.00 36.34 307 ALA A N 1
ATOM 4725 C CA . ALA A 1 311 ? 20.064 -0.143 -38.379 1.00 34.30 307 ALA A CA 1
ATOM 4726 C C . ALA A 1 311 ? 19.402 -1.353 -39.058 1.00 34.96 307 ALA A C 1
ATOM 4727 O O . ALA A 1 311 ? 19.073 -2.336 -38.395 1.00 30.66 307 ALA A O 1
ATOM 4734 N N . PRO A 1 312 ? 19.177 -1.271 -40.375 1.00 34.73 308 PRO A N 1
ATOM 4735 C CA . PRO A 1 312 ? 18.463 -2.354 -41.061 1.00 38.38 308 PRO A CA 1
ATOM 4736 C C . PRO A 1 312 ? 19.244 -3.661 -41.048 1.00 34.87 308 PRO A C 1
ATOM 4737 O O . PRO A 1 312 ? 20.467 -3.644 -41.139 1.00 34.74 308 PRO A O 1
ATOM 4748 N N . LEU A 1 313 ? 18.532 -4.774 -40.917 1.00 35.11 309 LEU A N 1
ATOM 4749 C CA . LEU A 1 313 ? 19.155 -6.088 -40.898 1.00 34.75 309 LEU A CA 1
ATOM 4750 C C . LEU A 1 313 ? 19.473 -6.566 -42.305 1.00 39.74 309 LEU A C 1
ATOM 4751 O O . LEU A 1 313 ? 18.635 -6.495 -43.202 1.00 37.47 309 LEU A O 1
ATOM 4767 N N . SER A 1 314 ? 20.687 -7.066 -42.487 1.00 41.99 310 SER A N 1
ATOM 4768 C CA . SER A 1 314 ? 21.032 -7.765 -43.712 1.00 42.45 310 SER A CA 1
ATOM 4769 C C . SER A 1 314 ? 21.998 -8.892 -43.393 1.00 46.71 310 SER A C 1
ATOM 4770 O O . SER A 1 314 ? 22.598 -8.925 -42.315 1.00 47.05 310 SER A O 1
ATOM 4783 N N . ALA A 1 315 ? 22.123 -9.828 -44.324 1.00 51.92 311 ALA A N 1
ATOM 4784 C CA . ALA A 1 315 ? 23.003 -10.971 -44.136 1.00 51.78 311 ALA A CA 1
ATOM 4785 C C . ALA A 1 315 ? 23.487 -11.500 -45.471 1.00 50.66 311 ALA A C 1
ATOM 4786 O O . ALA A 1 315 ? 22.794 -11.400 -46.490 1.00 47.44 311 ALA A O 1
ATOM 4793 N N . LYS A 1 316 ? 24.692 -12.054 -45.450 1.00 49.37 312 LYS A N 1
ATOM 4794 C CA . LYS A 1 316 ? 25.257 -12.741 -46.599 1.00 58.30 312 LYS A CA 1
ATOM 4795 C C . LYS A 1 316 ? 26.067 -13.903 -46.067 1.00 61.45 312 LYS A C 1
ATOM 4796 O O . LYS A 1 316 ? 26.597 -13.822 -44.957 1.00 57.01 312 LYS A O 1
ATOM 4815 N N . ILE A 1 317 ? 26.157 -14.978 -46.847 1.00 63.41 313 ILE A N 1
ATOM 4816 C CA . ILE A 1 317 ? 26.959 -16.127 -46.4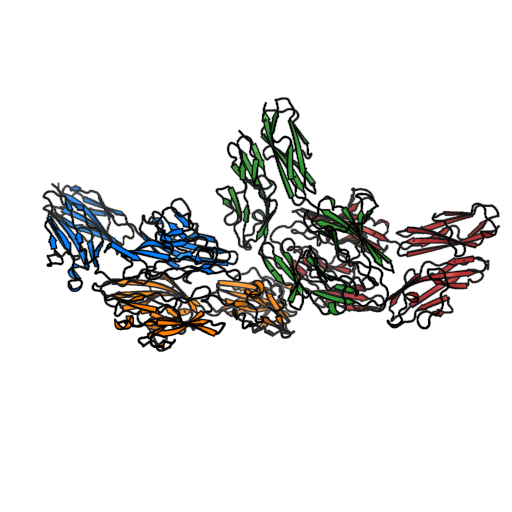52 1.00 61.63 313 ILE A CA 1
ATOM 4817 C C . ILE A 1 317 ? 28.216 -16.212 -47.303 1.00 63.23 313 ILE A C 1
ATOM 4818 O O . ILE A 1 317 ? 28.198 -15.915 -48.500 1.00 59.49 313 ILE A O 1
ATOM 4834 N N . ASP A 1 318 ? 29.307 -16.591 -46.643 1.00 71.48 314 ASP A N 1
ATOM 4835 C CA . ASP A 1 318 ? 30.584 -16.857 -47.285 1.00 72.53 314 ASP A CA 1
ATOM 4836 C C . ASP A 1 318 ? 30.888 -18.349 -47.129 1.00 75.91 314 ASP A C 1
ATOM 4837 O O . ASP A 1 318 ? 30.995 -18.837 -46.001 1.00 77.35 314 ASP A O 1
ATOM 4846 N N . PRO A 1 319 ? 31.016 -19.089 -48.250 1.00 75.10 315 PRO A N 1
ATOM 4847 C CA . PRO A 1 319 ? 30.865 -18.723 -49.666 1.00 63.45 315 PRO A CA 1
ATOM 4848 C C . PRO A 1 319 ? 29.458 -18.990 -50.217 1.00 58.55 315 PRO A C 1
ATOM 4849 O O . PRO A 1 319 ? 28.741 -19.813 -49.645 1.00 56.54 315 PRO A O 1
ATOM 4860 N N . PRO A 1 320 ? 29.076 -18.317 -51.322 1.00 55.74 316 PRO A N 1
ATOM 4861 C CA . PRO A 1 320 ? 27.768 -18.531 -51.958 1.00 53.90 316 PRO A CA 1
ATOM 4862 C C . PRO A 1 320 ? 27.587 -19.965 -52.438 1.00 60.43 316 PRO A C 1
ATOM 4863 O O . PRO A 1 320 ? 26.471 -20.490 -52.469 1.00 61.24 316 PRO A O 1
ATOM 4874 N N . THR A 1 321 ? 28.696 -20.585 -52.822 1.00 56.28 317 THR A N 1
ATOM 4875 C CA . THR A 1 321 ? 28.688 -21.958 -53.294 1.00 56.42 317 THR A CA 1
ATOM 4876 C C . THR A 1 321 ? 30.058 -22.576 -53.038 1.00 62.71 317 THR A C 1
ATOM 4877 O O . THR A 1 321 ? 31.084 -21.919 -53.219 1.00 59.37 317 THR A O 1
ATOM 4888 N N . GLN A 1 322 ? 30.068 -23.824 -52.579 1.00 61.10 318 GLN A N 1
ATOM 4889 C CA . GLN A 1 322 ? 31.315 -24.556 -52.387 1.00 67.75 318 GLN A CA 1
ATOM 4890 C C . GLN A 1 322 ? 31.088 -26.045 -52.614 1.00 71.41 318 GLN A C 1
ATOM 4891 O O . GLN A 1 322 ? 30.105 -26.616 -52.141 1.00 70.35 318 GLN A O 1
ATOM 4905 N N . THR A 1 323 ? 32.006 -26.661 -53.351 1.00 76.10 319 THR A N 1
ATOM 4906 C CA . THR A 1 323 ? 31.942 -28.086 -53.646 1.00 75.75 319 THR A CA 1
ATOM 4907 C C . THR A 1 323 ? 32.952 -28.828 -52.770 1.00 84.82 319 THR A C 1
ATOM 4908 O O . THR A 1 323 ? 34.156 -28.557 -52.828 1.00 80.85 319 THR A O 1
ATOM 4919 N N . VAL A 1 324 ? 32.456 -29.758 -51.959 1.00 73.21 320 VAL A N 1
ATOM 4920 C CA . VAL A 1 324 ? 33.275 -30.407 -50.942 1.00 80.59 320 VAL A CA 1
ATOM 4921 C C . VAL A 1 324 ? 33.373 -31.910 -51.196 1.00 82.09 320 VAL A C 1
ATOM 4922 O O . VAL A 1 324 ? 32.374 -32.562 -51.500 1.00 76.70 320 VAL A O 1
ATOM 4935 N N . ASP A 1 325 ? 34.586 -32.449 -51.086 1.00 86.72 321 ASP A N 1
ATOM 4936 C CA . ASP A 1 325 ? 34.800 -33.893 -51.197 1.00 91.27 321 ASP A CA 1
ATOM 4937 C C . ASP A 1 325 ? 34.301 -34.596 -49.942 1.00 87.76 321 ASP A C 1
ATOM 4938 O O . ASP A 1 325 ? 34.257 -34.003 -48.864 1.00 85.15 321 ASP A O 1
ATOM 4947 N N . PHE A 1 326 ? 33.938 -35.866 -50.087 1.00 75.74 322 PHE A N 1
ATOM 4948 C CA . PHE A 1 326 ? 33.432 -36.645 -48.967 1.00 71.79 322 PHE A CA 1
ATOM 4949 C C . PHE A 1 326 ? 34.451 -36.656 -47.831 1.00 78.62 322 PHE A C 1
ATOM 4950 O O . PHE A 1 326 ? 35.660 -36.661 -48.069 1.00 78.52 322 PHE A O 1
ATOM 4967 N N . GLY A 1 327 ? 33.953 -36.634 -46.599 1.00 76.30 323 GLY A N 1
ATOM 4968 C CA . GLY A 1 327 ? 34.802 -36.728 -45.425 1.00 80.28 323 GLY A CA 1
ATOM 4969 C C . GLY A 1 327 ? 35.639 -35.497 -45.116 1.00 84.47 323 GLY A C 1
ATOM 4970 O O . GLY A 1 327 ? 36.436 -35.520 -44.177 1.00 86.48 323 GLY A O 1
ATOM 4974 N N . ARG A 1 328 ? 35.469 -34.430 -45.895 1.00 84.69 324 ARG A N 1
ATOM 4975 C CA . ARG A 1 328 ? 36.198 -33.181 -45.664 1.00 79.83 324 ARG A CA 1
ATOM 4976 C C . ARG A 1 328 ? 35.264 -32.093 -45.145 1.00 73.86 324 ARG A C 1
ATOM 4977 O O . ARG A 1 328 ? 34.048 -32.182 -45.310 1.00 68.65 324 ARG A O 1
ATOM 4998 N N . PRO A 1 329 ? 35.835 -31.054 -44.518 1.00 81.38 325 PRO A N 1
ATOM 4999 C CA . PRO A 1 329 ? 34.973 -30.107 -43.812 1.00 81.28 325 PRO A CA 1
ATOM 5000 C C . PRO A 1 329 ? 34.374 -29.018 -44.703 1.00 78.05 325 PRO A C 1
ATOM 5001 O O . PRO A 1 329 ? 35.026 -28.547 -45.638 1.00 74.13 325 PRO A O 1
ATOM 5012 N N . ALA A 1 330 ? 33.131 -28.640 -44.403 1.00 81.04 326 ALA A N 1
ATOM 5013 C CA . ALA A 1 330 ? 32.445 -27.538 -45.073 1.00 78.55 326 ALA A CA 1
ATOM 5014 C C . ALA A 1 330 ? 32.101 -26.456 -44.058 1.00 74.59 326 ALA A C 1
ATOM 5015 O O . ALA A 1 330 ? 31.521 -26.742 -43.009 1.00 67.57 326 ALA A O 1
ATOM 5022 N N . VAL A 1 331 ? 32.454 -25.216 -44.380 1.00 77.73 327 VAL A N 1
ATOM 5023 C CA . VAL A 1 331 ? 32.271 -24.103 -43.458 1.00 78.26 327 VAL A CA 1
ATOM 5024 C C . VAL A 1 331 ? 31.484 -22.975 -44.116 1.00 85.80 327 VAL A C 1
ATOM 5025 O O . VAL A 1 331 ? 31.759 -22.587 -45.255 1.00 77.85 327 VAL A O 1
ATOM 5038 N N . PHE A 1 332 ? 30.500 -22.463 -43.380 1.00 91.60 328 PHE A N 1
ATOM 5039 C CA . PHE A 1 332 ? 29.719 -21.308 -43.807 1.00 82.25 328 PHE A CA 1
ATOM 5040 C C . PHE A 1 332 ? 29.872 -20.183 -42.792 1.00 79.45 328 PHE A C 1
ATOM 5041 O O . PHE A 1 332 ? 29.774 -20.403 -41.582 1.00 81.12 328 PHE A O 1
ATOM 5058 N N . THR A 1 333 ? 30.118 -18.980 -43.297 1.00 77.88 329 THR A N 1
ATOM 5059 C CA . THR A 1 333 ? 30.255 -17.799 -42.458 1.00 80.33 329 THR A CA 1
ATOM 5060 C C . THR A 1 333 ? 29.076 -16.862 -42.695 1.00 73.49 329 THR A C 1
ATOM 5061 O O . THR A 1 333 ? 28.923 -16.321 -43.789 1.00 69.33 329 THR A O 1
ATOM 5072 N N . CYS A 1 334 ? 28.246 -16.680 -41.671 1.00 67.64 330 CYS A N 1
ATOM 5073 C CA . CYS A 1 334 ? 27.134 -15.734 -41.748 1.00 69.33 330 CYS A CA 1
ATOM 5074 C C . CYS A 1 334 ? 27.591 -14.337 -41.337 1.00 66.07 330 CYS A C 1
ATOM 5075 O O . CYS A 1 334 ? 27.800 -14.061 -40.155 1.00 64.56 330 CYS A O 1
ATOM 5082 N N . GLN A 1 335 ? 27.760 -13.467 -42.328 1.00 65.83 331 GLN A N 1
ATOM 5083 C CA . GLN A 1 335 ? 28.060 -12.062 -42.086 1.00 64.10 331 GLN A CA 1
ATOM 5084 C C . GLN A 1 335 ? 26.757 -11.279 -42.084 1.00 65.23 331 GLN A C 1
ATOM 5085 O O . GLN A 1 335 ? 25.915 -11.467 -42.964 1.00 58.57 331 GLN A O 1
ATOM 5099 N N . TYR A 1 336 ? 26.591 -10.398 -41.106 1.00 62.17 332 TYR A N 1
ATOM 5100 C CA . TYR A 1 336 ? 25.366 -9.620 -40.995 1.00 58.36 332 TYR A CA 1
ATOM 5101 C C . TYR A 1 336 ? 25.617 -8.238 -40.407 1.00 59.03 332 TYR A C 1
ATOM 5102 O O . TYR A 1 336 ? 26.585 -8.021 -39.677 1.00 56.09 332 TYR A O 1
ATOM 5120 N N . THR A 1 337 ? 24.724 -7.314 -40.741 1.00 53.13 333 THR A N 1
ATOM 5121 C CA . THR A 1 337 ? 24.751 -5.961 -40.208 1.00 54.47 333 THR A CA 1
ATOM 5122 C C . THR A 1 337 ? 23.359 -5.631 -39.686 1.00 47.54 333 THR A C 1
ATOM 5123 O O . THR A 1 337 ? 22.375 -6.196 -40.164 1.00 43.18 333 THR A O 1
ATOM 5134 N N . GLY A 1 338 ? 23.279 -4.734 -38.706 1.00 47.75 334 GLY A N 1
ATOM 5135 C CA . GLY A 1 338 ? 21.999 -4.288 -38.178 1.00 45.60 334 GLY A CA 1
ATOM 5136 C C . GLY A 1 338 ? 21.983 -4.081 -36.676 1.00 47.13 334 GLY A C 1
ATOM 5137 O O . GLY A 1 338 ? 22.899 -4.490 -35.968 1.00 46.54 334 GLY A O 1
ATOM 5141 N N . ASN A 1 339 ? 20.924 -3.439 -36.194 1.00 40.23 335 ASN A N 1
ATOM 5142 C CA . ASN A 1 339 ? 20.772 -3.154 -34.777 1.00 42.99 335 ASN A CA 1
ATOM 5143 C C . ASN A 1 339 ? 19.321 -2.863 -34.422 1.00 37.52 335 ASN A C 1
ATOM 5144 O O . ASN A 1 339 ? 18.699 -2.013 -35.052 1.00 36.72 335 ASN A O 1
ATOM 5155 N N . PRO A 1 340 ? 18.766 -3.567 -33.421 1.00 33.79 336 PRO A N 1
ATOM 5156 C CA . PRO A 1 340 ? 19.357 -4.643 -32.618 1.00 39.77 336 PRO A CA 1
ATOM 5157 C C . PRO A 1 340 ? 19.343 -6.000 -33.323 1.00 44.66 336 PRO A C 1
ATOM 5158 O O . PRO A 1 340 ? 18.665 -6.170 -34.336 1.00 41.72 336 PRO A O 1
ATOM 5169 N N . ILE A 1 341 ? 20.104 -6.946 -32.783 1.00 46.01 337 ILE A N 1
ATOM 5170 C CA . ILE A 1 341 ? 20.128 -8.323 -33.264 1.00 40.29 337 ILE A CA 1
ATOM 5171 C C . ILE A 1 341 ? 19.758 -9.238 -32.110 1.00 50.00 337 ILE A C 1
ATOM 5172 O O . ILE A 1 341 ? 20.566 -9.451 -31.208 1.00 65.15 337 ILE A O 1
ATOM 5188 N N . LYS A 1 342 ? 18.546 -9.779 -32.126 1.00 48.66 338 LYS A N 1
ATOM 5189 C CA . LYS A 1 342 ? 18.094 -10.605 -31.019 1.00 49.75 338 LYS A CA 1
ATOM 5190 C C . LYS A 1 342 ? 18.395 -12.085 -31.239 1.00 57.18 338 LYS A C 1
ATOM 5191 O O . LYS A 1 342 ? 18.748 -12.792 -30.292 1.00 63.14 338 LYS A O 1
ATOM 5210 N N . THR A 1 343 ? 18.269 -12.555 -32.477 1.00 46.73 339 THR A N 1
ATOM 5211 C CA . THR A 1 343 ? 18.470 -13.972 -32.753 1.00 56.33 339 THR A CA 1
ATOM 5212 C C . THR A 1 343 ? 19.234 -14.223 -34.044 1.00 58.60 339 THR A C 1
ATOM 5213 O O . THR A 1 343 ? 19.129 -13.473 -35.022 1.00 57.10 339 THR A O 1
ATOM 5224 N N . VAL A 1 344 ? 20.016 -15.294 -34.013 1.00 59.10 340 VAL A N 1
ATOM 5225 C CA . VAL A 1 344 ? 20.660 -15.843 -35.190 1.00 59.62 340 VAL A CA 1
ATOM 5226 C C . VAL A 1 344 ? 20.279 -17.316 -35.234 1.00 67.10 340 VAL A C 1
ATOM 5227 O O . VAL A 1 344 ? 20.407 -18.021 -34.233 1.00 72.05 340 VAL A O 1
ATOM 5240 N N . SER A 1 345 ? 19.784 -17.772 -36.379 1.00 64.78 341 SER A N 1
ATOM 5241 C CA . SER A 1 345 ? 19.380 -19.163 -36.538 1.00 53.89 341 SER A CA 1
ATOM 5242 C C . SER A 1 345 ? 19.776 -19.654 -37.917 1.00 57.45 341 SER A C 1
ATOM 5243 O O . SER A 1 345 ? 20.096 -18.851 -38.799 1.00 53.75 341 SER A O 1
ATOM 5251 N N . TRP A 1 346 ? 19.755 -20.973 -38.096 1.00 57.76 342 TRP A N 1
ATOM 5252 C CA . TRP A 1 346 ? 20.136 -21.586 -39.364 1.00 57.41 342 TRP A CA 1
ATOM 5253 C C . TRP A 1 346 ? 19.023 -22.454 -39.934 1.00 57.77 342 TRP A C 1
ATOM 5254 O O . TRP A 1 346 ? 18.185 -22.977 -39.198 1.00 57.82 342 TRP A O 1
ATOM 5275 N N . MET A 1 347 ? 19.032 -22.596 -41.256 1.00 50.42 343 MET A N 1
ATOM 5276 C CA . MET A 1 347 ? 18.042 -23.397 -41.960 1.00 56.35 343 MET A CA 1
ATOM 5277 C C . MET A 1 347 ? 18.713 -24.235 -43.040 1.00 56.30 343 MET A C 1
ATOM 5278 O O . MET A 1 347 ? 19.734 -23.841 -43.598 1.00 46.79 343 MET A O 1
ATOM 5292 N N . LYS A 1 348 ? 18.119 -25.389 -43.328 1.00 60.22 344 LYS A N 1
ATOM 5293 C CA . LYS A 1 348 ? 18.633 -26.296 -44.343 1.00 54.41 344 LYS A CA 1
ATOM 5294 C C . LYS A 1 348 ? 17.475 -26.829 -45.169 1.00 49.91 344 LYS A C 1
ATOM 5295 O O . LYS A 1 348 ? 16.615 -27.545 -44.659 1.00 55.50 344 LYS A O 1
ATOM 5314 N N . ASP A 1 349 ? 17.449 -26.463 -46.445 1.00 54.03 345 ASP A N 1
ATOM 5315 C CA . ASP A 1 349 ? 16.390 -26.892 -47.352 1.00 57.33 345 ASP A CA 1
ATOM 5316 C C . ASP A 1 349 ? 15.008 -26.616 -46.760 1.00 60.52 345 ASP A C 1
ATOM 5317 O O . ASP A 1 349 ? 14.076 -27.409 -46.913 1.00 64.56 345 ASP A O 1
ATOM 5326 N N . GLY A 1 350 ? 14.887 -25.482 -46.077 1.00 53.37 346 GLY A N 1
ATOM 5327 C CA . GLY A 1 350 ? 13.600 -25.021 -45.587 1.00 56.10 346 GLY A CA 1
ATOM 5328 C C . GLY A 1 350 ? 13.213 -25.594 -44.238 1.00 62.82 346 GLY A C 1
ATOM 5329 O O . GLY A 1 350 ? 12.052 -25.502 -43.830 1.00 59.92 346 GLY A O 1
ATOM 5333 N N . LYS A 1 351 ? 14.185 -26.184 -43.548 1.00 61.63 347 LYS A N 1
ATOM 5334 C CA . LYS A 1 351 ? 13.954 -26.781 -42.239 1.00 59.52 347 LYS A CA 1
ATOM 5335 C C . LYS A 1 351 ? 15.015 -26.294 -41.265 1.00 58.49 347 LYS A C 1
ATOM 5336 O O . LYS A 1 351 ? 16.206 -26.266 -41.584 1.00 56.25 347 LYS A O 1
ATOM 5355 N N . ALA A 1 352 ? 14.573 -25.927 -40.069 1.00 61.97 348 ALA A N 1
ATOM 5356 C CA . ALA A 1 352 ? 15.447 -25.318 -39.079 1.00 65.70 348 ALA A CA 1
ATOM 5357 C C . ALA A 1 352 ? 16.503 -26.285 -38.562 1.00 63.90 348 ALA A C 1
ATOM 5358 O O . ALA A 1 352 ? 16.253 -27.482 -38.435 1.00 71.80 348 ALA A O 1
ATOM 5365 N N . ILE A 1 353 ? 17.686 -25.743 -38.286 1.00 81.37 349 ILE A N 1
ATOM 5366 C CA . ILE A 1 353 ? 18.752 -26.447 -37.574 1.00 80.55 349 ILE A CA 1
ATOM 5367 C C . ILE A 1 353 ? 18.789 -25.945 -36.132 1.00 88.68 349 ILE A C 1
ATOM 5368 O O . ILE A 1 353 ? 18.342 -24.831 -35.844 1.00 89.50 349 ILE A O 1
ATOM 5384 N N . GLY A 1 354 ? 19.318 -26.762 -35.229 1.00 91.08 350 GLY A N 1
ATOM 5385 C CA . GLY A 1 354 ? 19.541 -26.337 -33.860 1.00 101.44 350 GLY A CA 1
ATOM 5386 C C . GLY A 1 354 ? 20.886 -25.647 -33.705 1.00 96.70 350 GLY A C 1
ATOM 5387 O O . GLY A 1 354 ? 21.698 -26.043 -32.864 1.00 91.29 350 GLY A O 1
ATOM 5391 N N . HIS A 1 355 ? 21.123 -24.620 -34.520 1.00 81.28 351 HIS A N 1
ATOM 5392 C CA . HIS A 1 355 ? 22.377 -23.869 -34.477 1.00 77.28 351 HIS A CA 1
ATOM 5393 C C . HIS A 1 355 ? 22.121 -22.374 -34.312 1.00 77.19 351 HIS A C 1
ATOM 5394 O O . HIS A 1 355 ? 21.443 -21.753 -35.132 1.00 75.44 351 HIS A O 1
ATOM 5407 N N . SER A 1 356 ? 22.685 -21.807 -33.250 1.00 78.02 352 SER A N 1
ATOM 5408 C CA . SER A 1 356 ? 22.506 -20.397 -32.922 1.00 76.02 352 SER A CA 1
ATOM 5409 C C . SER A 1 356 ? 23.748 -19.572 -33.264 1.00 72.48 352 SER A C 1
ATOM 5410 O O . SER A 1 356 ? 23.739 -18.350 -33.141 1.00 60.47 352 SER A O 1
ATOM 5418 N N . GLU A 1 357 ? 24.808 -20.247 -33.697 1.00 68.06 353 GLU A N 1
ATOM 5419 C CA . GLU A 1 357 ? 26.103 -19.609 -33.919 1.00 80.26 353 GLU A CA 1
ATOM 5420 C C . GLU A 1 357 ? 26.208 -19.053 -35.341 1.00 78.22 353 GLU A C 1
ATOM 5421 O O . GLU A 1 357 ? 25.609 -19.606 -36.257 1.00 76.88 353 GLU A O 1
ATOM 5433 N N . PRO A 1 358 ? 26.960 -17.953 -35.531 1.00 75.82 354 PRO A N 1
ATOM 5434 C CA . PRO A 1 358 ? 27.111 -17.364 -36.871 1.00 68.92 354 PRO A CA 1
ATOM 5435 C C . PRO A 1 358 ? 27.951 -18.185 -37.860 1.00 77.14 354 PRO A C 1
ATOM 5436 O O . PRO A 1 358 ? 27.856 -17.958 -39.071 1.00 73.60 354 PRO A O 1
ATOM 5447 N N . VAL A 1 359 ? 28.768 -19.106 -37.357 1.00 89.48 355 VAL A N 1
ATOM 5448 C CA . VAL A 1 359 ? 29.586 -19.959 -38.218 1.00 74.89 355 VAL A CA 1
ATOM 5449 C C . VAL A 1 359 ? 29.109 -21.400 -38.111 1.00 81.31 355 VAL A C 1
ATOM 5450 O O . VAL A 1 359 ? 29.101 -21.984 -37.025 1.00 89.69 355 VAL A O 1
ATOM 5463 N N . LEU A 1 360 ? 28.690 -21.961 -39.242 1.00 75.94 356 LEU A N 1
ATOM 5464 C CA . LEU A 1 360 ? 28.251 -23.350 -39.293 1.00 75.34 356 LEU A CA 1
ATOM 5465 C C . LEU A 1 360 ? 29.359 -24.218 -39.865 1.00 70.12 356 LEU A C 1
ATOM 5466 O O . LEU A 1 360 ? 29.754 -24.046 -41.019 1.00 66.30 356 LEU A O 1
ATOM 5482 N N . ARG A 1 361 ? 29.858 -25.139 -39.043 1.00 78.48 357 ARG A N 1
ATOM 5483 C CA . ARG A 1 361 ? 30.902 -26.072 -39.457 1.00 74.62 357 ARG A CA 1
ATOM 5484 C C . ARG A 1 361 ? 30.333 -27.465 -39.684 1.00 69.94 357 ARG A C 1
ATOM 5485 O O . ARG A 1 361 ? 29.633 -28.012 -38.829 1.00 73.93 357 ARG A O 1
ATOM 5506 N N . ILE A 1 362 ? 30.629 -28.018 -40.855 1.00 67.51 358 ILE A N 1
ATOM 5507 C CA . ILE A 1 362 ? 30.409 -29.433 -41.141 1.00 73.54 358 ILE A CA 1
ATOM 5508 C C . ILE A 1 362 ? 31.783 -30.031 -41.383 1.00 77.14 358 ILE A C 1
ATOM 5509 O O . ILE A 1 362 ? 32.466 -29.625 -42.314 1.00 72.87 358 ILE A O 1
ATOM 5525 N N . GLU A 1 363 ? 32.193 -30.981 -40.549 1.00 90.71 359 GLU A N 1
ATOM 5526 C CA . GLU A 1 363 ? 33.590 -31.419 -40.529 1.00 86.18 359 GLU A CA 1
ATOM 5527 C C . GLU A 1 363 ? 33.785 -32.783 -41.180 1.00 79.71 359 GLU A C 1
ATOM 5528 O O . GLU A 1 363 ? 34.917 -33.241 -41.338 1.00 81.76 359 GLU A O 1
ATOM 5540 N N . SER A 1 364 ? 32.686 -33.427 -41.559 1.00 80.56 360 SER A N 1
ATOM 5541 C CA . SER A 1 364 ? 32.756 -34.638 -42.367 1.00 83.28 360 SER A CA 1
ATOM 5542 C C . SER A 1 364 ? 31.459 -34.777 -43.162 1.00 80.60 360 SER A C 1
ATOM 5543 O O . SER A 1 364 ? 30.452 -35.297 -42.671 1.00 73.94 360 SER A O 1
ATOM 5551 N N . VAL A 1 365 ? 31.501 -34.287 -44.398 1.00 84.28 361 VAL A N 1
ATOM 5552 C CA . VAL A 1 365 ? 30.317 -34.202 -45.244 1.00 94.12 361 VAL A CA 1
ATOM 5553 C C . VAL A 1 365 ? 29.846 -35.573 -45.724 1.00 89.54 361 VAL A C 1
ATOM 5554 O O . VAL A 1 365 ? 30.651 -36.440 -46.076 1.00 91.60 361 VAL A O 1
ATOM 5567 N N . LYS A 1 366 ? 28.528 -35.755 -45.721 1.00 83.76 362 LYS A N 1
ATOM 5568 C CA . LYS A 1 366 ? 27.905 -36.967 -46.239 1.00 92.10 362 LYS A CA 1
ATOM 5569 C C . LYS A 1 366 ? 27.240 -36.674 -47.579 1.00 87.58 362 LYS A C 1
ATOM 5570 O O . LYS A 1 366 ? 27.467 -35.625 -48.183 1.00 86.58 362 LYS A O 1
ATOM 5589 N N . LYS A 1 367 ? 26.425 -37.616 -48.038 1.00 89.26 363 LYS A N 1
ATOM 5590 C CA . LYS A 1 367 ? 25.598 -37.421 -49.220 1.00 85.50 363 LYS A CA 1
ATOM 5591 C C . LYS A 1 367 ? 24.417 -36.517 -48.870 1.00 86.92 363 LYS A C 1
ATOM 5592 O O . LYS A 1 367 ? 23.926 -35.767 -49.711 1.00 81.43 363 LYS A O 1
ATOM 5611 N N . GLU A 1 368 ? 23.984 -36.579 -47.613 1.00 89.83 364 GLU A N 1
ATOM 5612 C CA . GLU A 1 368 ? 22.716 -35.981 -47.197 1.00 91.76 364 GLU A CA 1
ATOM 5613 C C . GLU A 1 368 ? 22.850 -34.496 -46.879 1.00 84.45 364 GLU A C 1
ATOM 5614 O O . GLU A 1 368 ? 21.864 -33.758 -46.888 1.00 78.89 364 GLU A O 1
ATOM 5626 N N . ASP A 1 369 ? 24.075 -34.064 -46.603 1.00 80.38 365 ASP A N 1
ATOM 5627 C CA . ASP A 1 369 ? 24.333 -32.678 -46.246 1.00 76.19 365 ASP A CA 1
ATOM 5628 C C . ASP A 1 369 ? 24.268 -31.755 -47.464 1.00 76.69 365 ASP A C 1
ATOM 5629 O O . ASP A 1 369 ? 24.204 -30.536 -47.318 1.00 71.79 365 ASP A O 1
ATOM 5638 N N . LYS A 1 370 ? 24.276 -32.330 -48.663 1.00 78.50 366 LYS A N 1
ATOM 5639 C CA . LYS A 1 370 ? 24.149 -31.529 -49.875 1.00 78.13 366 LYS A CA 1
ATOM 5640 C C . LYS A 1 370 ? 22.830 -30.773 -49.839 1.00 76.46 366 LYS A C 1
ATOM 5641 O O . LYS A 1 370 ? 21.842 -31.265 -49.290 1.00 69.26 366 LYS A O 1
ATOM 5660 N N . GLY A 1 371 ? 22.822 -29.583 -50.429 1.00 74.37 367 GLY A N 1
ATOM 5661 C CA . GLY A 1 371 ? 21.615 -28.785 -50.522 1.00 68.21 367 GLY A CA 1
ATOM 5662 C C . GLY A 1 371 ? 21.845 -27.323 -50.195 1.00 66.63 367 GLY A C 1
ATOM 5663 O O . GLY A 1 371 ? 22.969 -26.815 -50.273 1.00 58.29 367 GLY A O 1
ATOM 5667 N N . MET A 1 372 ? 20.761 -26.652 -49.822 1.00 58.57 368 MET A N 1
ATOM 5668 C CA . MET A 1 372 ? 20.781 -25.222 -49.569 1.00 52.76 368 MET A CA 1
ATOM 5669 C C . MET A 1 372 ? 20.804 -24.939 -48.073 1.00 47.33 368 MET A C 1
ATOM 5670 O O . MET A 1 372 ? 20.069 -25.556 -47.306 1.00 47.32 368 MET A O 1
ATOM 5684 N N . TYR A 1 373 ? 21.658 -24.000 -47.677 1.00 49.21 369 TYR A N 1
ATOM 5685 C CA . TYR A 1 373 ? 21.785 -23.592 -46.286 1.00 57.54 369 TYR A CA 1
ATOM 5686 C C . TYR A 1 373 ? 21.495 -22.102 -46.133 1.00 60.00 369 TYR A C 1
ATOM 5687 O O . TYR A 1 373 ? 21.918 -21.287 -46.958 1.00 53.51 369 TYR A O 1
ATOM 5705 N N . GLN A 1 374 ? 20.774 -21.763 -45.067 1.00 53.51 370 GLN A N 1
ATOM 5706 C CA . GLN A 1 374 ? 20.390 -20.385 -44.785 1.00 48.45 370 GLN A CA 1
ATOM 5707 C C . GLN A 1 374 ? 20.689 -19.993 -43.355 1.00 47.79 370 GLN A C 1
ATOM 5708 O O . GLN A 1 374 ? 20.542 -20.806 -42.442 1.00 41.26 370 GLN A O 1
ATOM 5722 N N . CYS A 1 375 ? 21.106 -18.741 -43.175 1.00 51.57 371 CYS A N 1
ATOM 5723 C CA . CYS A 1 375 ? 21.151 -18.127 -41.851 1.00 51.61 371 CYS A CA 1
ATOM 5724 C C . CYS A 1 375 ? 20.154 -16.971 -41.829 1.00 44.42 371 CYS A C 1
ATOM 5725 O O . CYS A 1 375 ? 20.006 -16.246 -42.821 1.00 35.11 371 CYS A O 1
ATOM 5732 N N . PHE A 1 376 ? 19.467 -16.845 -40.696 1.00 45.10 372 PHE A N 1
ATOM 5733 C CA . PHE A 1 376 ? 18.463 -15.817 -40.460 1.00 44.49 372 PHE A CA 1
ATOM 5734 C C . PHE A 1 376 ? 18.863 -14.947 -39.274 1.00 42.02 372 PHE A C 1
ATOM 5735 O O . PHE A 1 376 ? 19.236 -15.462 -38.219 1.00 48.19 372 PHE A O 1
ATOM 5752 N N . VAL A 1 377 ? 18.792 -13.632 -39.453 1.00 47.99 373 VAL A N 1
ATOM 5753 C CA . VAL A 1 377 ? 18.969 -12.697 -38.341 1.00 44.75 373 VAL A CA 1
ATOM 5754 C C . VAL A 1 377 ? 17.664 -11.946 -38.145 1.00 43.79 373 VAL A C 1
ATOM 5755 O O . VAL A 1 377 ? 17.064 -11.479 -39.114 1.00 36.25 373 VAL A O 1
ATOM 5768 N N . ARG A 1 378 ? 17.227 -11.856 -36.890 1.00 42.42 374 ARG A N 1
ATOM 5769 C CA . ARG A 1 378 ? 15.944 -11.259 -36.539 1.00 43.65 374 ARG A CA 1
ATOM 5770 C C . ARG A 1 378 ? 16.052 -10.349 -35.323 1.00 45.68 374 ARG A C 1
ATOM 5771 O O . ARG A 1 378 ? 16.914 -10.544 -34.458 1.00 47.57 374 ARG A O 1
ATOM 5792 N N . ASN A 1 379 ? 15.172 -9.355 -35.272 1.00 43.70 375 ASN A N 1
ATOM 5793 C CA . ASN A 1 379 ? 14.849 -8.669 -34.028 1.00 48.01 375 ASN A CA 1
ATOM 5794 C C . ASN A 1 379 ? 13.332 -8.651 -33.928 1.00 49.73 375 ASN A C 1
ATOM 5795 O O . ASN A 1 379 ? 12.669 -9.371 -34.670 1.00 46.71 375 ASN A O 1
ATOM 5806 N N . ASP A 1 380 ? 12.772 -7.860 -33.020 1.00 51.04 376 ASP A N 1
ATOM 5807 C CA . ASP A 1 380 ? 11.328 -7.906 -32.803 1.00 55.55 376 ASP A CA 1
ATOM 5808 C C . ASP A 1 380 ? 10.544 -7.387 -34.010 1.00 52.77 376 ASP A C 1
ATOM 5809 O O . ASP A 1 380 ? 9.370 -7.720 -34.163 1.00 50.60 376 ASP A O 1
ATOM 5818 N N . GLN A 1 381 ? 11.197 -6.607 -34.872 1.00 51.78 377 GLN A N 1
ATOM 5819 C CA . GLN A 1 381 ? 10.510 -5.902 -35.962 1.00 53.54 377 GLN A CA 1
ATOM 5820 C C . GLN A 1 381 ? 10.918 -6.334 -37.374 1.00 51.75 377 GLN A C 1
ATOM 5821 O O . GLN A 1 381 ? 10.226 -6.017 -38.344 1.00 51.47 377 GLN A O 1
ATOM 5835 N N . GLU A 1 382 ? 12.023 -7.062 -37.492 1.00 43.46 378 GLU A N 1
ATOM 5836 C CA . GLU A 1 382 ? 12.726 -7.170 -38.764 1.00 39.85 378 GLU A CA 1
ATOM 5837 C C . GLU A 1 382 ? 13.433 -8.519 -38.945 1.00 37.62 378 GLU A C 1
ATOM 5838 O O . GLU A 1 382 ? 13.798 -9.164 -37.969 1.00 34.04 378 GLU A O 1
ATOM 5850 N N . SER A 1 383 ? 13.612 -8.949 -40.191 1.00 34.84 379 SER A N 1
ATOM 5851 C CA . SER A 1 383 ? 14.375 -10.167 -40.463 1.00 36.04 379 SER A CA 1
ATOM 5852 C C . SER A 1 383 ? 15.098 -10.091 -41.802 1.00 37.07 379 SER A C 1
ATOM 5853 O O . SER A 1 383 ? 14.698 -9.361 -42.703 1.00 36.41 379 SER A O 1
ATOM 5861 N N . ALA A 1 384 ? 16.177 -10.857 -41.915 1.00 33.75 380 ALA A N 1
ATOM 5862 C CA . ALA A 1 384 ? 16.960 -10.901 -43.131 1.00 28.58 380 ALA A CA 1
ATOM 5863 C C . ALA A 1 384 ? 17.502 -12.309 -43.279 1.00 35.44 380 ALA A C 1
ATOM 5864 O O . ALA A 1 384 ? 17.744 -12.974 -42.270 1.00 34.82 380 ALA A O 1
ATOM 5871 N N . GLU A 1 385 ? 17.660 -12.764 -44.522 1.00 36.31 381 GLU A N 1
ATOM 5872 C CA . GLU A 1 385 ? 18.215 -14.091 -44.785 1.00 34.19 381 GLU A CA 1
ATOM 5873 C C . GLU A 1 385 ? 19.285 -14.066 -45.862 1.00 36.34 381 GLU A C 1
ATOM 5874 O O . GLU A 1 385 ? 19.316 -13.188 -46.719 1.00 35.97 381 GLU A O 1
ATOM 5886 N N . ALA A 1 386 ? 20.150 -15.071 -45.822 1.00 37.04 382 ALA A N 1
ATOM 5887 C CA . ALA A 1 386 ? 21.158 -15.260 -46.846 1.00 42.87 382 ALA A CA 1
ATOM 5888 C C . ALA A 1 386 ? 21.258 -16.749 -47.108 1.00 49.85 382 ALA A C 1
ATOM 5889 O O . ALA A 1 386 ? 21.044 -17.547 -46.196 1.00 36.19 382 ALA A O 1
ATOM 5896 N N . SER A 1 387 ? 21.584 -17.117 -48.343 1.00 53.16 383 SER A N 1
ATOM 5897 C CA . SER A 1 387 ? 21.646 -18.521 -48.724 1.00 51.47 383 SER A CA 1
ATOM 5898 C C . SER A 1 387 ? 22.992 -18.892 -49.331 1.00 52.91 383 SER A C 1
ATOM 5899 O O . SER A 1 387 ? 23.655 -18.073 -49.971 1.00 51.60 383 SER A O 1
ATOM 5907 N N . ALA A 1 388 ? 23.386 -20.139 -49.109 1.00 54.73 384 ALA A N 1
ATOM 5908 C CA . ALA A 1 388 ? 24.560 -20.712 -49.751 1.00 65.97 384 ALA A CA 1
ATOM 5909 C C . ALA A 1 388 ? 24.222 -22.132 -50.203 1.00 65.48 384 ALA A C 1
ATOM 5910 O O . ALA A 1 388 ? 23.231 -22.709 -49.747 1.00 60.15 384 ALA A O 1
ATOM 5917 N N . GLU A 1 389 ? 25.037 -22.687 -51.098 1.00 59.82 385 GLU A N 1
ATOM 5918 C CA . GLU A 1 389 ? 24.806 -24.036 -51.609 1.00 63.89 385 GLU A CA 1
ATOM 5919 C C . GLU A 1 389 ? 25.976 -24.971 -51.340 1.00 62.08 385 GLU A C 1
ATOM 5920 O O . GLU A 1 389 ? 27.139 -24.589 -51.487 1.00 61.06 385 GLU A O 1
ATOM 5932 N N . LEU A 1 390 ? 25.652 -26.202 -50.956 1.00 64.12 386 LEU A N 1
ATOM 5933 C CA . LEU A 1 390 ? 26.653 -27.248 -50.791 1.00 76.83 386 LEU A CA 1
ATOM 5934 C C . LEU A 1 390 ? 26.472 -28.324 -51.866 1.00 75.87 386 LEU A C 1
ATOM 5935 O O . LEU A 1 390 ? 25.422 -28.972 -51.947 1.00 61.55 386 LEU A O 1
ATOM 5951 N N . LYS A 1 391 ? 27.497 -28.479 -52.701 1.00 77.57 387 LYS A N 1
ATOM 5952 C CA . LYS A 1 391 ? 27.547 -29.545 -53.696 1.00 75.98 387 LYS A CA 1
ATOM 5953 C C . LYS A 1 391 ? 28.651 -30.529 -53.314 1.00 83.11 387 LYS A C 1
ATOM 5954 O O . LYS A 1 391 ? 29.604 -30.165 -52.623 1.00 73.65 387 LYS A O 1
ATOM 5973 N N . LEU A 1 392 ? 28.509 -31.773 -53.765 1.00 89.22 388 LEU A N 1
ATOM 5974 C CA . LEU A 1 392 ? 29.430 -32.845 -53.396 1.00 86.98 388 LEU A CA 1
ATOM 5975 C C . LEU A 1 392 ? 30.474 -33.090 -54.483 1.00 81.17 388 LEU A C 1
ATOM 5976 O O . LEU A 1 392 ? 30.225 -32.838 -55.663 1.00 66.49 388 LEU A O 1
ATOM 5992 N N . GLY A 1 393 ? 31.640 -33.579 -54.065 1.00 85.75 389 GLY A N 1
ATOM 5993 C CA . GLY A 1 393 ? 32.731 -33.889 -54.974 1.00 87.49 389 GLY A CA 1
ATOM 5994 C C . GLY A 1 393 ? 33.060 -35.370 -54.978 1.00 80.01 389 GLY A C 1
ATOM 5995 O O . GLY A 1 393 ? 33.529 -35.918 -53.978 1.00 83.32 389 GLY A O 1
ATOM 5999 N N . GLN B 1 5 ? 20.978 33.810 29.583 1.00 62.48 1 GLN B N 1
ATOM 6000 C CA . GLN B 1 5 ? 20.526 32.441 29.969 1.00 61.68 1 GLN B CA 1
ATOM 6001 C C . GLN B 1 5 ? 20.534 31.490 28.757 1.00 72.15 1 GLN B C 1
ATOM 6002 O O . GLN B 1 5 ? 21.144 30.420 28.821 1.00 62.52 1 GLN B O 1
ATOM 6016 N N . LYS B 1 6 ? 19.880 31.873 27.655 1.00 63.52 2 LYS B N 1
ATOM 6017 C CA . LYS B 1 6 ? 19.874 31.033 26.448 1.00 58.68 2 LYS B CA 1
ATOM 6018 C C . LYS B 1 6 ? 19.775 31.823 25.137 1.00 51.39 2 LYS B C 1
ATOM 6019 O O . LYS B 1 6 ? 19.022 32.790 25.026 1.00 43.62 2 LYS B O 1
ATOM 6038 N N . GLY B 1 7 ? 20.543 31.387 24.142 1.00 49.22 3 GLY B N 1
ATOM 6039 C CA . GLY B 1 7 ? 20.485 31.966 22.810 1.00 46.38 3 GLY B CA 1
ATOM 6040 C C . GLY B 1 7 ? 19.098 31.840 22.199 1.00 43.66 3 GLY B C 1
ATOM 6041 O O . GLY B 1 7 ? 18.220 31.185 22.756 1.00 45.74 3 GLY B O 1
ATOM 6045 N N . PRO B 1 8 ? 18.888 32.469 21.039 1.00 44.02 4 PRO B N 1
ATOM 6046 C CA . PRO B 1 8 ? 17.541 32.486 20.463 1.00 41.39 4 PRO B CA 1
ATOM 6047 C C . PRO B 1 8 ? 17.154 31.158 19.813 1.00 36.82 4 PRO B C 1
ATOM 6048 O O . PRO B 1 8 ? 18.027 30.417 19.352 1.00 36.05 4 PRO B O 1
ATOM 6059 N N . VAL B 1 9 ? 15.854 30.876 19.795 1.00 45.20 5 VAL B N 1
ATOM 6060 C CA . VAL B 1 9 ? 15.289 29.781 19.008 1.00 51.46 5 VAL B CA 1
ATOM 6061 C C . VAL B 1 9 ? 13.984 30.248 18.386 1.00 46.34 5 VAL B C 1
ATOM 6062 O O . VAL B 1 9 ? 13.233 30.991 19.011 1.00 46.66 5 VAL B O 1
ATOM 6075 N N . PHE B 1 10 ? 13.716 29.815 17.158 1.00 42.29 6 PHE B N 1
ATOM 6076 C CA . PHE B 1 10 ? 12.467 30.180 16.492 1.00 51.20 6 PHE B CA 1
ATOM 6077 C C . PHE B 1 10 ? 11.278 29.413 17.036 1.00 48.04 6 PHE B C 1
ATOM 6078 O O . PHE B 1 10 ? 11.332 28.191 17.181 1.00 50.70 6 PHE B O 1
ATOM 6095 N N . LEU B 1 11 ? 10.213 30.145 17.345 1.00 51.59 7 LEU B N 1
ATOM 6096 C CA . LEU B 1 11 ? 8.907 29.542 17.582 1.00 65.59 7 LEU B CA 1
ATOM 6097 C C . LEU B 1 11 ? 8.180 29.405 16.251 1.00 70.11 7 LEU B C 1
ATOM 6098 O O . LEU B 1 11 ? 7.845 28.299 15.809 1.00 55.32 7 LEU B O 1
ATOM 6114 N N . LYS B 1 12 ? 7.938 30.560 15.633 1.00 61.79 8 LYS B N 1
ATOM 6115 C CA . LYS B 1 12 ? 7.234 30.654 14.363 1.00 52.57 8 LYS B CA 1
ATOM 6116 C C . LYS B 1 12 ? 8.184 31.150 13.291 1.00 42.99 8 LYS B C 1
ATOM 6117 O O . LYS B 1 12 ? 8.784 32.218 13.426 1.00 41.44 8 LYS B O 1
ATOM 6136 N N . GLU B 1 13 ? 8.331 30.351 12.243 1.00 41.84 9 GLU B N 1
ATOM 6137 C CA . GLU B 1 13 ? 9.037 30.764 11.046 1.00 41.80 9 GLU B CA 1
ATOM 6138 C C . GLU B 1 13 ? 8.024 30.927 9.939 1.00 38.77 9 GLU B C 1
ATOM 6139 O O . GLU B 1 13 ? 7.105 30.119 9.827 1.00 35.83 9 GLU B O 1
ATOM 6151 N N . PRO B 1 14 ? 8.174 31.969 9.116 1.00 33.11 10 PRO B N 1
ATOM 6152 C CA . PRO B 1 14 ? 7.286 32.086 7.959 1.00 33.21 10 PRO B CA 1
ATOM 6153 C C . PRO B 1 14 ? 7.484 30.907 7.018 1.00 41.07 10 PRO B C 1
ATOM 6154 O O . PRO B 1 14 ? 8.578 30.334 7.032 1.00 35.46 10 PRO B O 1
ATOM 6165 N N . THR B 1 15 ? 6.461 30.535 6.249 1.00 31.17 11 THR B N 1
ATOM 6166 C CA . THR B 1 15 ? 6.525 29.332 5.427 1.00 34.18 11 THR B CA 1
ATOM 6167 C C . THR B 1 15 ? 7.454 29.569 4.248 1.00 26.88 11 THR B C 1
ATOM 6168 O O . THR B 1 15 ? 7.882 30.695 4.019 1.00 30.43 11 THR B O 1
ATOM 6179 N N . ASN B 1 16 ? 7.783 28.516 3.510 1.00 27.26 12 ASN B N 1
ATOM 6180 C CA . ASN B 1 16 ? 8.707 28.657 2.394 1.00 27.20 12 ASN B CA 1
ATOM 6181 C C . ASN B 1 16 ? 8.123 29.476 1.269 1.00 26.46 12 ASN B C 1
ATOM 6182 O O . ASN B 1 16 ? 8.854 30.156 0.555 1.00 27.37 12 ASN B O 1
ATOM 6193 N N . ARG B 1 17 ? 6.811 29.350 1.072 1.00 31.47 13 ARG B N 1
ATOM 6194 C CA . ARG B 1 17 ? 6.150 30.003 -0.051 1.00 28.42 13 ARG B CA 1
ATOM 6195 C C . ARG B 1 17 ? 5.093 30.969 0.439 1.00 28.63 13 ARG B C 1
ATOM 6196 O O . ARG B 1 17 ? 4.184 30.592 1.178 1.00 28.43 13 ARG B O 1
ATOM 6217 N N . ILE B 1 18 ? 5.227 32.220 0.007 1.00 23.92 14 ILE B N 1
ATOM 6218 C CA . ILE B 1 18 ? 4.235 33.252 0.252 1.00 20.60 14 ILE B CA 1
ATOM 6219 C C . ILE B 1 18 ? 3.744 33.764 -1.104 1.00 22.41 14 ILE B C 1
ATOM 6220 O O . ILE B 1 18 ? 4.312 34.698 -1.664 1.00 23.10 14 ILE B O 1
ATOM 6236 N N . ASP B 1 19 ? 2.700 33.126 -1.629 1.00 22.75 15 ASP B N 1
ATOM 6237 C CA . ASP B 1 19 ? 2.129 33.489 -2.928 1.00 23.62 15 ASP B CA 1
ATOM 6238 C C . ASP B 1 19 ? 0.878 34.308 -2.721 1.00 23.77 15 ASP B C 1
ATOM 6239 O O . ASP B 1 19 ? 0.031 33.956 -1.899 1.00 21.92 15 ASP B O 1
ATOM 6248 N N . PHE B 1 20 ? 0.749 35.409 -3.455 1.00 24.47 16 PHE B N 1
ATOM 6249 C CA . PHE B 1 20 ? -0.425 36.263 -3.286 1.00 20.60 16 PHE B CA 1
ATOM 6250 C C . PHE B 1 20 ? -0.688 37.146 -4.482 1.00 17.56 16 PHE B C 1
ATOM 6251 O O . PHE B 1 20 ? 0.217 37.533 -5.208 1.00 18.01 16 PHE B O 1
ATOM 6268 N N . SER B 1 21 ? -1.959 37.453 -4.684 1.00 21.30 17 SER B N 1
ATOM 6269 C CA . SER B 1 21 ? -2.359 38.417 -5.690 1.00 21.47 17 SER B CA 1
ATOM 6270 C C . SER B 1 21 ? -1.969 39.829 -5.272 1.00 16.73 17 SER B C 1
ATOM 6271 O O . SER B 1 21 ? -1.995 40.170 -4.088 1.00 21.30 17 SER B O 1
ATOM 6279 N N . ASN B 1 22 ? -1.640 40.664 -6.253 1.00 20.98 18 ASN B N 1
ATOM 6280 C CA . ASN B 1 22 ? -1.437 42.087 -6.023 1.00 22.81 18 ASN B CA 1
ATOM 6281 C C . ASN B 1 22 ? -2.686 42.730 -5.454 1.00 21.51 18 ASN B C 1
ATOM 6282 O O . ASN B 1 22 ? -2.608 43.765 -4.804 1.00 20.56 18 ASN B O 1
ATOM 6291 N N . SER B 1 23 ? -3.847 42.114 -5.683 1.00 21.71 19 SER B N 1
ATOM 6292 C CA . SER B 1 23 ? -5.103 42.674 -5.195 1.00 22.27 19 SER B CA 1
ATOM 6293 C C . SER B 1 23 ? -5.389 42.338 -3.733 1.00 26.09 19 SER B C 1
ATOM 6294 O O . SER B 1 23 ? -6.245 42.974 -3.108 1.00 26.77 19 SER B O 1
ATOM 6302 N N . THR B 1 24 ? -4.641 41.383 -3.181 1.00 21.96 20 THR B N 1
ATOM 6303 C CA . THR B 1 24 ? -4.838 40.910 -1.805 1.00 22.27 20 THR B CA 1
ATOM 6304 C C . THR B 1 24 ? -3.721 41.342 -0.842 1.00 26.16 20 THR B C 1
ATOM 6305 O O . THR B 1 24 ? -3.968 41.628 0.321 1.00 19.49 20 THR B O 1
ATOM 6316 N N . GLY B 1 25 ? -2.486 41.374 -1.322 1.00 19.80 21 GLY B N 1
ATOM 6317 C CA . GLY B 1 25 ? -1.362 41.619 -0.439 1.00 20.98 21 GLY B CA 1
ATOM 6318 C C . GLY B 1 25 ? -1.126 40.403 0.435 1.00 21.36 21 GLY B C 1
ATOM 6319 O O . GLY B 1 25 ? -1.762 39.365 0.256 1.00 21.07 21 GLY B O 1
ATOM 6323 N N . ALA B 1 26 ? -0.201 40.536 1.376 1.00 20.84 22 ALA B N 1
ATOM 6324 C CA . ALA B 1 26 ? 0.193 39.454 2.272 1.00 22.86 22 ALA B CA 1
ATOM 6325 C C . ALA B 1 26 ? 0.875 40.014 3.513 1.00 25.88 22 ALA B C 1
ATOM 6326 O O . ALA B 1 26 ? 1.318 41.159 3.529 1.00 23.18 22 ALA B O 1
ATOM 6333 N N . GLU B 1 27 ? 0.964 39.187 4.549 1.00 27.80 23 GLU B N 1
ATOM 6334 C CA . GLU B 1 27 ? 1.714 39.539 5.740 1.00 30.41 23 GLU B CA 1
ATOM 6335 C C . GLU B 1 27 ? 2.442 38.295 6.181 1.00 31.92 23 GLU B C 1
ATOM 6336 O O . GLU B 1 27 ? 1.884 37.201 6.091 1.00 33.58 23 GLU B O 1
ATOM 6348 N N . ILE B 1 28 ? 3.683 38.442 6.634 1.00 29.32 24 ILE B N 1
ATOM 6349 C CA . ILE B 1 28 ? 4.403 37.307 7.213 1.00 28.76 24 ILE B CA 1
ATOM 6350 C C . ILE B 1 28 ? 4.938 37.710 8.579 1.00 34.30 24 ILE B C 1
ATOM 6351 O O . ILE B 1 28 ? 5.245 38.874 8.816 1.00 28.38 24 ILE B O 1
ATOM 6367 N N . GLU B 1 29 ? 5.012 36.751 9.496 1.00 38.17 25 GLU B N 1
ATOM 6368 C CA . GLU B 1 29 ? 5.538 37.052 10.815 1.00 34.76 25 GLU B CA 1
ATOM 6369 C C . GLU B 1 29 ? 6.537 36.022 11.256 1.00 35.63 25 GLU B C 1
ATOM 6370 O O . GLU B 1 29 ? 6.592 34.903 10.760 1.00 32.63 25 GLU B O 1
ATOM 6382 N N . CYS B 1 30 ? 7.335 36.447 12.211 1.00 29.25 26 CYS B N 1
ATOM 6383 C CA . CYS B 1 30 ? 8.437 35.685 12.711 1.00 37.45 26 CYS B CA 1
ATOM 6384 C C . CYS B 1 30 ? 8.429 35.878 14.220 1.00 42.63 26 CYS B C 1
ATOM 6385 O O . CYS B 1 30 ? 8.315 37.005 14.701 1.00 37.90 26 CYS B O 1
ATOM 6392 N N . LYS B 1 31 ? 8.498 34.776 14.955 1.00 44.16 27 LYS B N 1
ATOM 6393 C CA . LYS B 1 31 ? 8.568 34.837 16.404 1.00 49.00 27 LYS B CA 1
ATOM 6394 C C . LYS B 1 31 ? 9.757 34.018 16.868 1.00 46.95 27 LYS B C 1
ATOM 6395 O O . LYS B 1 31 ? 10.040 32.941 16.331 1.00 47.01 27 LYS B O 1
ATOM 6414 N N . ALA B 1 32 ? 10.467 34.549 17.855 1.00 49.30 28 ALA B N 1
ATOM 6415 C CA . ALA B 1 32 ? 11.605 33.855 18.425 1.00 53.59 28 ALA B CA 1
ATOM 6416 C C . ALA B 1 32 ? 11.681 34.126 19.913 1.00 52.75 28 ALA B C 1
ATOM 6417 O O . ALA B 1 32 ? 11.360 35.220 20.369 1.00 61.36 28 ALA B O 1
ATOM 6424 N N . SER B 1 33 ? 12.090 33.111 20.663 1.00 53.94 29 SER B N 1
ATOM 6425 C CA . SER B 1 33 ? 12.298 33.254 22.094 1.00 62.97 29 SER B CA 1
ATOM 6426 C C . SER B 1 33 ? 13.750 33.012 22.462 1.00 54.75 29 SER B C 1
ATOM 6427 O O . SER B 1 33 ? 14.535 32.456 21.690 1.00 43.06 29 SER B O 1
ATOM 6435 N N . GLY B 1 34 ? 14.087 33.450 23.665 1.00 58.51 30 GLY B N 1
ATOM 6436 C CA . GLY B 1 34 ? 15.443 33.404 24.160 1.00 53.15 30 GLY B CA 1
ATOM 6437 C C . GLY B 1 34 ? 15.495 34.356 25.331 1.00 54.63 30 GLY B C 1
ATOM 6438 O O . GLY B 1 34 ? 14.498 35.009 25.643 1.00 53.76 30 GLY B O 1
ATOM 6442 N N . ASN B 1 35 ? 16.650 34.438 25.980 1.00 53.17 31 ASN B N 1
ATOM 6443 C CA . ASN B 1 35 ? 16.798 35.269 27.165 1.00 53.88 31 ASN B CA 1
ATOM 6444 C C . ASN B 1 35 ? 18.181 35.895 27.186 1.00 50.64 31 ASN B C 1
ATOM 6445 O O . ASN B 1 35 ? 19.174 35.180 27.340 1.00 53.46 31 ASN B O 1
ATOM 6456 N N . PRO B 1 36 ? 18.262 37.229 27.012 1.00 50.94 32 PRO B N 1
ATOM 6457 C CA . PRO B 1 36 ? 17.168 38.189 26.790 1.00 48.60 32 PRO B CA 1
ATOM 6458 C C . PRO B 1 36 ? 16.333 37.897 25.539 1.00 52.87 32 PRO B C 1
ATOM 6459 O O . PRO B 1 36 ? 16.760 37.126 24.673 1.00 48.53 32 PRO B O 1
ATOM 6470 N N . MET B 1 37 ? 15.150 38.501 25.468 1.00 56.07 33 MET B N 1
ATOM 6471 C CA . MET B 1 37 ? 14.295 38.395 24.292 1.00 54.58 33 MET B CA 1
ATOM 6472 C C . MET B 1 37 ? 15.072 38.756 23.035 1.00 50.65 33 MET B C 1
ATOM 6473 O O . MET B 1 37 ? 15.734 39.791 22.989 1.00 46.66 33 MET B O 1
ATOM 6487 N N . PRO B 1 38 ? 15.000 37.901 22.006 1.00 44.07 34 PRO B N 1
ATOM 6488 C CA . PRO B 1 38 ? 15.739 38.283 20.809 1.00 40.41 34 PRO B CA 1
ATOM 6489 C C . PRO B 1 38 ? 15.062 39.411 20.048 1.00 38.64 34 PRO B C 1
ATOM 6490 O O . PRO B 1 38 ? 13.840 39.569 20.079 1.00 37.56 34 PRO B O 1
ATOM 6501 N N . GLU B 1 39 ? 15.893 40.204 19.391 1.00 37.90 35 GLU B N 1
ATOM 6502 C CA . GLU B 1 39 ? 15.448 41.168 18.399 1.00 43.30 35 GLU B CA 1
ATOM 6503 C C . GLU B 1 39 ? 15.109 40.435 17.090 1.00 40.66 35 GLU B C 1
ATOM 6504 O O . GLU B 1 39 ? 15.743 39.429 16.766 1.00 35.68 35 GLU B O 1
ATOM 6516 N N . ILE B 1 40 ? 14.115 40.938 16.356 1.00 37.49 36 ILE B N 1
ATOM 6517 C CA . ILE B 1 40 ? 13.686 40.342 15.090 1.00 36.99 36 ILE B CA 1
ATOM 6518 C C . ILE B 1 40 ? 13.945 41.308 13.936 1.00 35.59 36 ILE B C 1
ATOM 6519 O O . ILE B 1 40 ? 13.431 42.415 13.907 1.00 35.63 36 ILE B O 1
ATOM 6535 N N . ILE B 1 41 ? 14.756 40.866 12.986 1.00 30.10 37 ILE B N 1
ATOM 6536 C CA . ILE B 1 41 ? 15.209 41.686 11.866 1.00 28.38 37 ILE B CA 1
ATOM 6537 C C . ILE B 1 41 ? 14.883 40.969 10.564 1.00 28.89 37 ILE B C 1
ATOM 6538 O O . ILE B 1 41 ? 15.186 39.785 10.423 1.00 26.54 37 ILE B O 1
ATOM 6554 N N . TRP B 1 42 ? 14.277 41.671 9.615 1.00 24.43 38 TRP B N 1
ATOM 6555 C CA . TRP B 1 42 ? 14.030 41.077 8.302 1.00 20.55 38 TRP B CA 1
ATOM 6556 C C . TRP B 1 42 ? 15.229 41.322 7.385 1.00 15.03 38 TRP B C 1
ATOM 6557 O O . TRP B 1 42 ? 15.777 42.424 7.323 1.00 20.25 38 TRP B O 1
ATOM 6578 N N . ILE B 1 43 ? 15.652 40.277 6.701 1.00 22.63 39 ILE B N 1
ATOM 6579 C CA . ILE B 1 43 ? 16.757 40.362 5.776 1.00 17.15 39 ILE B CA 1
ATOM 6580 C C . ILE B 1 43 ? 16.391 39.733 4.442 1.00 19.98 39 ILE B C 1
ATOM 6581 O O . ILE B 1 43 ? 15.340 39.119 4.313 1.00 23.11 39 ILE B O 1
ATOM 6597 N N . ARG B 1 44 ? 17.289 39.892 3.470 1.00 21.88 40 ARG B N 1
ATOM 6598 C CA . ARG B 1 44 ? 17.231 39.202 2.196 1.00 21.01 40 ARG B CA 1
ATOM 6599 C C . ARG B 1 44 ? 18.078 37.948 2.335 1.00 27.67 40 ARG B C 1
ATOM 6600 O O . ARG B 1 44 ? 18.822 37.815 3.299 1.00 22.98 40 ARG B O 1
ATOM 6621 N N . SER B 1 45 ? 17.988 37.027 1.383 1.00 23.18 41 SER B N 1
ATOM 6622 C CA . SER B 1 45 ? 18.798 35.812 1.473 1.00 24.92 41 SER B CA 1
ATOM 6623 C C . SER B 1 45 ? 20.288 36.116 1.567 1.00 32.69 41 SER B C 1
ATOM 6624 O O . SER B 1 45 ? 21.048 35.288 2.064 1.00 33.42 41 SER B O 1
ATOM 6632 N N A ASP B 1 46 ? 20.639 37.307 1.076 0.10 29.51 42 ASP B N 1
ATOM 6633 N N B ASP B 1 46 ? 20.744 37.285 1.115 0.90 29.70 42 ASP B N 1
ATOM 6634 C CA A ASP B 1 46 ? 21.978 37.902 1.097 0.10 28.29 42 ASP B CA 1
ATOM 6635 C CA B ASP B 1 46 ? 22.178 37.562 1.183 0.90 28.22 42 ASP B CA 1
ATOM 6636 C C A ASP B 1 46 ? 22.552 38.103 2.497 0.10 27.51 42 ASP B C 1
ATOM 6637 C C B ASP B 1 46 ? 22.593 38.185 2.515 0.90 27.90 42 ASP B C 1
ATOM 6638 O O A ASP B 1 46 ? 23.764 38.064 2.705 0.10 28.23 42 ASP B O 1
ATOM 6639 O O B ASP B 1 46 ? 23.761 38.515 2.705 0.90 27.87 42 ASP B O 1
ATOM 6656 N N . GLY B 1 47 ? 21.654 38.322 3.446 1.00 23.57 43 GLY B N 1
ATOM 6657 C CA . GLY B 1 47 ? 21.984 38.827 4.761 1.00 25.21 43 GLY B CA 1
ATOM 6658 C C . GLY B 1 47 ? 21.703 40.316 4.905 1.00 26.72 43 GLY B C 1
ATOM 6659 O O . GLY B 1 47 ? 21.676 40.834 6.014 1.00 25.12 43 GLY B O 1
ATOM 6663 N N . THR B 1 48 ? 21.485 41.026 3.798 1.00 22.55 44 THR B N 1
ATOM 6664 C CA . THR B 1 48 ? 21.289 42.469 3.893 1.00 19.86 44 THR B CA 1
ATOM 6665 C C . THR B 1 48 ? 19.939 42.833 4.516 1.00 21.22 44 THR B C 1
ATOM 6666 O O . THR B 1 48 ? 18.936 42.167 4.294 1.00 22.86 44 THR B O 1
ATOM 6677 N N . ALA B 1 49 ? 19.932 43.906 5.301 1.00 23.38 45 ALA B N 1
ATOM 6678 C CA . ALA B 1 49 ? 18.716 44.354 5.972 1.00 24.08 45 ALA B CA 1
ATOM 6679 C C . ALA B 1 49 ? 17.654 44.835 4.976 1.00 21.12 45 ALA B C 1
ATOM 6680 O O . ALA B 1 49 ? 17.969 45.484 3.985 1.00 20.67 45 ALA B O 1
ATOM 6687 N N . VAL B 1 50 ? 16.400 44.508 5.271 1.00 19.72 46 VAL B N 1
ATOM 6688 C CA . VAL B 1 50 ? 15.246 44.951 4.498 1.00 21.03 46 VAL B CA 1
ATOM 6689 C C . VAL B 1 50 ? 14.549 46.098 5.219 1.00 20.85 46 VAL B C 1
ATOM 6690 O O . VAL B 1 50 ? 14.325 46.024 6.422 1.00 27.01 46 VAL B O 1
ATOM 6703 N N . GLY B 1 51 ? 14.223 47.160 4.491 1.00 20.26 47 GLY B N 1
ATOM 6704 C CA . GLY B 1 51 ? 13.461 48.259 5.062 1.00 22.89 47 GLY B CA 1
ATOM 6705 C C . GLY B 1 51 ? 12.120 48.429 4.386 1.00 20.92 47 GLY B C 1
ATOM 6706 O O . GLY B 1 51 ? 11.706 47.613 3.567 1.00 16.53 47 GLY B O 1
ATOM 6710 N N . ASP B 1 52 ? 11.431 49.511 4.726 1.00 21.47 48 ASP B N 1
ATOM 6711 C CA . ASP B 1 52 ? 10.182 49.835 4.044 1.00 20.24 48 ASP B CA 1
ATOM 6712 C C . ASP B 1 52 ? 10.421 50.254 2.608 1.00 18.99 48 ASP B C 1
ATOM 6713 O O . ASP B 1 52 ? 11.458 50.820 2.274 1.00 18.16 48 ASP B O 1
ATOM 6722 N N . VAL B 1 53 ? 9.435 49.965 1.767 1.00 16.01 49 VAL B N 1
ATOM 6723 C CA . VAL B 1 53 ? 9.290 50.573 0.450 1.00 18.66 49 VAL B CA 1
ATOM 6724 C C . VAL B 1 53 ? 7.899 51.201 0.416 1.00 21.71 49 VAL B C 1
ATOM 6725 O O . VAL B 1 53 ? 6.890 50.480 0.516 1.00 20.04 49 VAL B O 1
ATOM 6738 N N . PRO B 1 54 ? 7.832 52.534 0.296 1.00 18.92 50 PRO B N 1
ATOM 6739 C CA . PRO B 1 54 ? 6.515 53.182 0.415 1.00 22.09 50 PRO B CA 1
ATOM 6740 C C . PRO B 1 54 ? 5.464 52.589 -0.511 1.00 18.58 50 PRO B C 1
ATOM 6741 O O . PRO B 1 54 ? 5.676 52.477 -1.713 1.00 25.01 50 PRO B O 1
ATOM 6752 N N . GLY B 1 55 ? 4.360 52.147 0.079 1.00 23.00 51 GLY B N 1
ATOM 6753 C CA . GLY B 1 55 ? 3.272 51.545 -0.672 1.00 24.14 51 GLY B CA 1
ATOM 6754 C C . GLY B 1 55 ? 3.417 50.064 -0.995 1.00 23.32 51 GLY B C 1
ATOM 6755 O O . GLY B 1 55 ? 2.439 49.454 -1.407 1.00 23.00 51 GLY B O 1
ATOM 6759 N N . LEU B 1 56 ? 4.605 49.480 -0.804 1.00 20.85 52 LEU B N 1
ATOM 6760 C CA . LEU B 1 56 ? 4.872 48.107 -1.259 1.00 18.54 52 LEU B CA 1
ATOM 6761 C C . LEU B 1 56 ? 5.403 47.150 -0.197 1.00 16.77 52 LEU B C 1
ATOM 6762 O O . LEU B 1 56 ? 5.143 45.958 -0.262 1.00 19.02 52 LEU B O 1
ATOM 6778 N N . ARG B 1 57 ? 6.152 47.655 0.776 1.00 17.50 53 ARG B N 1
ATOM 6779 C CA . ARG B 1 57 ? 6.716 46.809 1.811 1.00 16.52 53 ARG B CA 1
ATOM 6780 C C . ARG B 1 57 ? 6.839 47.596 3.114 1.00 19.50 53 ARG B C 1
ATOM 6781 O O . ARG B 1 57 ? 7.319 48.726 3.115 1.00 20.19 53 ARG B O 1
ATOM 6802 N N . GLN B 1 58 ? 6.389 46.984 4.211 1.00 20.50 54 GLN B N 1
ATOM 6803 C CA . GLN B 1 58 ? 6.328 47.651 5.500 1.00 22.73 54 GLN B CA 1
ATOM 6804 C C . GLN B 1 58 ? 6.701 46.690 6.624 1.00 25.49 54 GLN B C 1
ATOM 6805 O O . GLN B 1 58 ? 6.176 45.588 6.714 1.00 25.14 54 GLN B O 1
ATOM 6819 N N . ILE B 1 59 ? 7.606 47.126 7.491 1.00 25.55 55 ILE B N 1
ATOM 6820 C CA . ILE B 1 59 ? 7.904 46.398 8.716 1.00 26.33 55 ILE B CA 1
ATOM 6821 C C . ILE B 1 59 ? 7.069 47.036 9.810 1.00 36.22 55 ILE B C 1
ATOM 6822 O O . ILE B 1 59 ? 7.183 48.238 10.049 1.00 33.31 55 ILE B O 1
ATOM 6838 N N . SER B 1 60 ? 6.219 46.250 10.463 1.00 37.78 56 SER B N 1
ATOM 6839 C CA . SER B 1 60 ? 5.269 46.824 11.417 1.00 48.96 56 SER B CA 1
ATOM 6840 C C . SER B 1 60 ? 5.871 46.923 12.818 1.00 56.24 56 SER B C 1
ATOM 6841 O O . SER B 1 60 ? 6.961 46.403 13.072 1.00 51.58 56 SER B O 1
ATOM 6849 N N . SER B 1 61 ? 5.146 47.592 13.717 1.00 68.76 57 SER B N 1
ATOM 6850 C CA . SER B 1 61 ? 5.600 47.814 15.092 1.00 69.10 57 SER B CA 1
ATOM 6851 C C . SER B 1 61 ? 5.819 46.500 15.833 1.00 67.63 57 SER B C 1
ATOM 6852 O O . SER B 1 61 ? 6.730 46.389 16.659 1.00 67.90 57 SER B O 1
ATOM 6860 N N . ASP B 1 62 ? 4.977 45.513 15.533 1.00 72.33 58 ASP B N 1
ATOM 6861 C CA . ASP B 1 62 ? 5.087 44.190 16.142 1.00 76.43 58 ASP B CA 1
ATOM 6862 C C . ASP B 1 62 ? 5.971 43.252 15.320 1.00 61.40 58 ASP B C 1
ATOM 6863 O O . ASP B 1 62 ? 6.044 42.058 15.610 1.00 60.12 58 ASP B O 1
ATOM 6872 N N . GLY B 1 63 ? 6.633 43.792 14.296 1.00 61.59 59 GLY B N 1
ATOM 6873 C CA . GLY B 1 63 ? 7.662 43.063 13.566 1.00 51.85 59 GLY B CA 1
ATOM 6874 C C . GLY B 1 63 ? 7.193 42.171 12.427 1.00 46.16 59 GLY B C 1
ATOM 6875 O O . GLY B 1 63 ? 7.939 41.303 11.974 1.00 46.85 59 GLY B O 1
ATOM 6879 N N . LYS B 1 64 ? 5.965 42.375 11.961 1.00 44.06 60 LYS B N 1
ATOM 6880 C CA . LYS B 1 64 ? 5.489 41.680 10.774 1.00 36.83 60 LYS B CA 1
ATOM 6881 C C . LYS B 1 64 ? 6.100 42.333 9.544 1.00 35.28 60 LYS B C 1
ATOM 6882 O O . LYS B 1 64 ? 6.441 43.515 9.574 1.00 28.61 60 LYS B O 1
ATOM 6901 N N . LEU B 1 65 ? 6.252 41.552 8.479 1.00 22.67 61 LEU B N 1
ATOM 6902 C CA . LEU B 1 65 ? 6.646 42.083 7.189 1.00 24.40 61 LEU B CA 1
ATOM 6903 C C . LEU B 1 65 ? 5.416 42.049 6.293 1.00 22.46 61 LEU B C 1
ATOM 6904 O O . LEU B 1 65 ? 4.864 40.985 6.018 1.00 23.88 61 LEU B O 1
ATOM 6920 N N . VAL B 1 66 ? 4.987 43.227 5.858 1.00 23.25 62 VAL B N 1
ATOM 6921 C CA . VAL B 1 66 ? 3.710 43.393 5.191 1.00 21.96 62 VAL B CA 1
ATOM 6922 C C . VAL B 1 66 ? 3.897 43.847 3.765 1.00 19.74 62 VAL B C 1
ATOM 6923 O O . VAL B 1 66 ? 4.671 44.760 3.506 1.00 20.68 62 VAL B O 1
ATOM 6936 N N . PHE B 1 67 ? 3.167 43.207 2.853 1.00 20.34 63 PHE B N 1
ATOM 6937 C CA . PHE B 1 67 ? 3.115 43.611 1.461 1.00 19.26 63 PHE B CA 1
ATOM 6938 C C . PHE B 1 67 ? 1.698 44.084 1.114 1.00 25.84 63 PHE B C 1
ATOM 6939 O O . PHE B 1 67 ? 0.830 43.255 0.860 1.00 23.99 63 PHE B O 1
ATOM 6956 N N . PRO B 1 68 ? 1.464 45.410 1.097 1.00 23.65 64 PRO B N 1
ATOM 6957 C CA . PRO B 1 68 ? 0.116 45.900 0.790 1.00 21.04 64 PRO B CA 1
ATOM 6958 C C . PRO B 1 68 ? -0.350 45.534 -0.618 1.00 24.44 64 PRO B C 1
ATOM 6959 O O . PRO B 1 68 ? 0.485 45.255 -1.483 1.00 20.39 64 PRO B O 1
ATOM 6970 N N . PRO B 1 69 ? -1.669 45.565 -0.857 1.00 23.18 65 PRO B N 1
ATOM 6971 C CA . PRO B 1 69 ? -2.131 45.416 -2.241 1.00 20.39 65 PRO B CA 1
ATOM 6972 C C . PRO B 1 69 ? -1.568 46.539 -3.089 1.00 23.86 65 PRO B C 1
ATOM 6973 O O . PRO B 1 69 ? -1.313 47.630 -2.557 1.00 23.02 65 PRO B O 1
ATOM 6984 N N . PHE B 1 70 ? -1.349 46.277 -4.372 1.00 20.88 66 PHE B N 1
ATOM 6985 C CA . PHE B 1 70 ? -0.693 47.247 -5.235 1.00 23.44 66 PHE B CA 1
ATOM 6986 C C . PHE B 1 70 ? -1.143 47.147 -6.689 1.00 22.62 66 PHE B C 1
ATOM 6987 O O . PHE B 1 70 ? -1.599 46.100 -7.157 1.00 23.91 66 PHE B O 1
ATOM 7004 N N . ARG B 1 71 ? -1.020 48.270 -7.393 1.00 25.27 67 ARG B N 1
ATOM 7005 C CA . ARG B 1 71 ? -1.279 48.329 -8.819 1.00 27.04 67 ARG B CA 1
ATOM 7006 C C . ARG B 1 71 ? -0.215 47.549 -9.590 1.00 28.63 67 ARG B C 1
ATOM 7007 O O . ARG B 1 71 ? 0.955 47.581 -9.235 1.00 20.75 67 ARG B O 1
ATOM 7028 N N . ALA B 1 72 ? -0.611 46.868 -10.658 1.00 25.47 68 ALA B N 1
ATOM 7029 C CA . ALA B 1 72 ? 0.332 46.050 -11.416 1.00 24.14 68 ALA B CA 1
ATOM 7030 C C . ALA B 1 72 ? 1.517 46.876 -11.888 1.00 32.15 68 ALA B C 1
ATOM 7031 O O . ALA B 1 72 ? 2.651 46.395 -11.903 1.00 24.25 68 ALA B O 1
ATOM 7038 N N . GLU B 1 73 ? 1.241 48.133 -12.235 1.00 28.57 69 GLU B N 1
ATOM 7039 C CA . GLU B 1 73 ? 2.252 49.102 -12.654 1.00 27.88 69 GLU B CA 1
ATOM 7040 C C . GLU B 1 73 ? 3.365 49.295 -11.621 1.00 24.20 69 GLU B C 1
ATOM 7041 O O . GLU B 1 73 ? 4.465 49.714 -11.957 1.00 27.69 69 GLU B O 1
ATOM 7053 N N . ASP B 1 74 ? 3.056 49.010 -10.362 1.00 23.32 70 ASP B N 1
ATOM 7054 C CA . ASP B 1 74 ? 3.981 49.267 -9.266 1.00 23.63 70 ASP B CA 1
ATOM 7055 C C . ASP B 1 74 ? 4.756 48.009 -8.871 1.00 22.74 70 ASP B C 1
ATOM 7056 O O . ASP B 1 74 ? 5.541 48.025 -7.922 1.00 22.59 70 ASP B O 1
ATOM 7065 N N . TYR B 1 75 ? 4.562 46.931 -9.624 1.00 22.40 71 TYR B N 1
ATOM 7066 C CA . TYR B 1 75 ? 5.300 45.693 -9.374 1.00 22.35 71 TYR B CA 1
ATOM 7067 C C . TYR B 1 75 ? 6.801 45.934 -9.420 1.00 19.17 71 TYR B C 1
ATOM 7068 O O . TYR B 1 75 ? 7.274 46.614 -10.311 1.00 22.41 71 TYR B O 1
ATOM 7086 N N . ARG B 1 76 ? 7.545 45.399 -8.451 1.00 23.34 72 ARG B N 1
ATOM 7087 C CA . ARG B 1 76 ? 8.996 45.479 -8.464 1.00 21.48 72 ARG B CA 1
ATOM 7088 C C . ARG B 1 76 ? 9.585 44.123 -8.098 1.00 19.23 72 ARG B C 1
ATOM 7089 O O . ARG B 1 76 ? 9.297 43.564 -7.046 1.00 17.66 72 ARG B O 1
ATOM 7110 N N . GLN B 1 77 ? 10.414 43.592 -8.987 1.00 21.50 73 GLN B N 1
ATOM 7111 C CA . GLN B 1 77 ? 10.991 42.272 -8.798 1.00 25.04 73 GLN B CA 1
ATOM 7112 C C . GLN B 1 77 ? 11.700 42.139 -7.441 1.00 21.49 73 GLN B C 1
ATOM 7113 O O . GLN B 1 77 ? 11.521 41.150 -6.730 1.00 23.82 73 GLN B O 1
ATOM 7127 N N . GLU B 1 78 ? 12.478 43.147 -7.068 1.00 21.38 74 GLU B N 1
ATOM 7128 C CA . GLU B 1 78 ? 13.301 43.045 -5.861 1.00 20.85 74 GLU B CA 1
ATOM 7129 C C . GLU B 1 78 ? 12.443 43.093 -4.590 1.00 19.58 74 GLU B C 1
ATOM 7130 O O . GLU B 1 78 ? 12.933 42.787 -3.498 1.00 21.20 74 GLU B O 1
ATOM 7142 N N . VAL B 1 79 ? 11.174 43.481 -4.727 1.00 17.40 75 VAL B N 1
ATOM 7143 C CA . VAL B 1 79 ? 10.223 43.455 -3.613 1.00 18.54 75 VAL B CA 1
ATOM 7144 C C . VAL B 1 79 ? 9.329 42.219 -3.671 1.00 18.85 75 VAL B C 1
ATOM 7145 O O . VAL B 1 79 ? 9.170 41.497 -2.687 1.00 16.25 75 VAL B O 1
ATOM 7158 N N . HIS B 1 80 ? 8.790 41.958 -4.855 1.00 20.58 76 HIS B N 1
ATOM 7159 C CA . HIS B 1 80 ? 7.658 41.062 -5.021 1.00 18.72 76 HIS B CA 1
ATOM 7160 C C . HIS B 1 80 ? 8.017 39.654 -5.490 1.00 19.12 76 HIS B C 1
ATOM 7161 O O . HIS B 1 80 ? 7.181 38.766 -5.466 1.00 22.73 76 HIS B O 1
ATOM 7174 N N . ALA B 1 81 ? 9.252 39.471 -5.941 1.00 21.70 77 ALA B N 1
ATOM 7175 C CA . ALA B 1 81 ? 9.748 38.160 -6.364 1.00 22.82 77 ALA B CA 1
ATOM 7176 C C . ALA B 1 81 ? 11.117 37.966 -5.735 1.00 20.50 77 ALA B C 1
ATOM 7177 O O . ALA B 1 81 ? 12.138 38.087 -6.402 1.00 20.12 77 ALA B O 1
ATOM 7184 N N . GLN B 1 82 ? 11.129 37.702 -4.435 1.00 23.23 78 GLN B N 1
ATOM 7185 C CA . GLN B 1 82 ? 12.334 37.879 -3.642 1.00 21.26 78 GLN B CA 1
ATOM 7186 C C . GLN B 1 82 ? 12.344 36.896 -2.492 1.00 23.93 78 GLN B C 1
ATOM 7187 O O . GLN B 1 82 ? 11.310 36.594 -1.887 1.00 22.28 78 GLN B O 1
ATOM 7201 N N . VAL B 1 83 ? 13.517 36.346 -2.225 1.00 19.01 79 VAL B N 1
ATOM 7202 C CA . VAL B 1 83 ? 13.694 35.490 -1.073 1.00 18.63 79 VAL B CA 1
ATOM 7203 C C . VAL B 1 83 ? 14.058 36.337 0.133 1.00 24.04 79 VAL B C 1
ATOM 7204 O O . VAL B 1 83 ? 15.041 37.094 0.104 1.00 25.33 79 VAL B O 1
ATOM 7217 N N . TYR B 1 84 ? 13.269 36.192 1.193 1.00 18.84 80 TYR B N 1
ATOM 7218 C CA . TYR B 1 84 ? 13.505 36.893 2.446 1.00 20.94 80 TYR B CA 1
ATOM 7219 C C . TYR B 1 84 ? 13.820 35.844 3.512 1.00 21.19 80 TYR B C 1
ATOM 7220 O O . TYR B 1 84 ? 13.655 34.634 3.286 1.00 20.12 80 TYR B O 1
ATOM 7238 N N . ALA B 1 85 ? 14.279 36.325 4.656 1.00 23.68 81 ALA B N 1
ATOM 7239 C CA . ALA B 1 85 ? 14.478 35.500 5.831 1.00 22.85 81 ALA B CA 1
ATOM 7240 C C . ALA B 1 85 ? 14.329 36.380 7.049 1.00 24.10 81 ALA B C 1
ATOM 7241 O O . ALA B 1 85 ? 14.391 37.601 6.946 1.00 24.88 81 ALA B O 1
ATOM 7248 N N . CYS B 1 86 ? 14.084 35.746 8.194 1.00 25.24 82 CYS B N 1
ATOM 7249 C CA . CYS B 1 86 ? 13.970 36.434 9.459 1.00 22.53 82 CYS B CA 1
ATOM 7250 C C . CYS B 1 86 ? 15.231 36.150 10.257 1.00 24.08 82 CYS B C 1
ATOM 7251 O O . CYS B 1 86 ? 15.670 35.008 10.331 1.00 23.81 82 CYS B O 1
ATOM 7258 N N . LEU B 1 87 ? 15.826 37.192 10.828 1.00 29.50 83 LEU B N 1
ATOM 7259 C CA . LEU B 1 87 ? 17.007 37.023 11.658 1.00 27.70 83 LEU B CA 1
ATOM 7260 C C . LEU B 1 87 ? 16.628 37.354 13.091 1.00 31.49 83 LEU B C 1
ATOM 7261 O O . LEU B 1 87 ? 16.020 38.388 13.359 1.00 30.57 83 LEU B O 1
ATOM 7277 N N . ALA B 1 88 ? 16.962 36.441 14.000 1.00 30.79 84 ALA B N 1
ATOM 7278 C CA . ALA B 1 88 ? 16.697 36.625 15.422 1.00 34.30 84 ALA B CA 1
ATOM 7279 C C . ALA B 1 88 ? 18.014 36.640 16.176 1.00 31.21 84 ALA B C 1
ATOM 7280 O O . ALA B 1 88 ? 18.861 35.773 15.972 1.00 29.35 84 ALA B O 1
ATOM 7287 N N . ARG B 1 89 ? 18.209 37.640 17.027 1.00 37.10 85 ARG B N 1
ATOM 7288 C CA . ARG B 1 89 ? 19.454 37.703 17.761 1.00 39.23 85 ARG B CA 1
ATOM 7289 C C . ARG B 1 89 ? 19.326 38.330 19.138 1.00 37.11 85 ARG B C 1
ATOM 7290 O O . ARG B 1 89 ? 18.447 39.154 19.402 1.00 34.69 85 ARG B O 1
ATOM 7311 N N . ASN B 1 90 ? 20.202 37.866 20.018 1.00 39.50 86 ASN B N 1
ATOM 7312 C CA . ASN B 1 90 ? 20.466 38.515 21.290 1.00 41.57 86 ASN B CA 1
ATOM 7313 C C . ASN B 1 90 ? 21.974 38.464 21.507 1.00 36.07 86 ASN B C 1
ATOM 7314 O O . ASN B 1 90 ? 22.728 38.152 20.575 1.00 30.75 86 ASN B O 1
ATOM 7325 N N . GLN B 1 91 ? 22.420 38.767 22.723 1.00 43.12 87 GLN B N 1
ATOM 7326 C CA . GLN B 1 91 ? 23.847 38.895 22.995 1.00 35.62 87 GLN B CA 1
ATOM 7327 C C . GLN B 1 91 ? 24.600 37.595 22.740 1.00 37.32 87 GLN B C 1
ATOM 7328 O O . GLN B 1 91 ? 25.778 37.618 22.388 1.00 38.16 87 GLN B O 1
ATOM 7342 N N . PHE B 1 92 ? 23.927 36.458 22.880 1.00 36.72 88 PHE B N 1
ATOM 7343 C CA . PHE B 1 92 ? 24.618 35.185 22.719 1.00 40.12 88 PHE B CA 1
ATOM 7344 C C . PHE B 1 92 ? 24.893 34.844 21.254 1.00 38.99 88 PHE B C 1
ATOM 7345 O O . PHE B 1 92 ? 25.928 34.253 20.936 1.00 35.19 88 PHE B O 1
ATOM 7362 N N . GLY B 1 93 ? 24.012 35.260 20.348 1.00 37.86 89 GLY B N 1
ATOM 7363 C CA . GLY B 1 93 ? 24.270 35.049 18.931 1.00 38.81 89 GLY B CA 1
ATOM 7364 C C . GLY B 1 93 ? 23.048 35.250 18.058 1.00 35.16 89 GLY B C 1
ATOM 7365 O O . GLY B 1 93 ? 22.043 35.790 18.514 1.00 31.77 89 GLY B O 1
ATOM 7369 N N . SER B 1 94 ? 23.145 34.808 16.806 1.00 33.08 90 SER B N 1
ATOM 7370 C CA . SER B 1 94 ? 22.116 35.067 15.802 1.00 32.90 90 SER B CA 1
ATOM 7371 C C . SER B 1 94 ? 21.719 33.788 15.065 1.00 31.31 90 SER B C 1
ATOM 7372 O O . SER B 1 94 ? 22.571 32.931 14.779 1.00 30.90 90 SER B O 1
ATOM 7380 N N . ILE B 1 95 ? 20.432 33.671 14.749 1.00 29.90 91 ILE B N 1
ATOM 7381 C CA . ILE B 1 95 ? 19.957 32.612 13.851 1.00 27.02 91 ILE B CA 1
ATOM 7382 C C . ILE B 1 95 ? 19.084 33.198 12.735 1.00 27.30 91 ILE B C 1
ATOM 7383 O O . ILE B 1 95 ? 18.426 34.216 12.917 1.00 28.23 91 ILE B O 1
ATOM 7399 N N . ILE B 1 96 ? 19.093 32.529 11.586 1.00 26.17 92 ILE B N 1
ATOM 7400 C CA . ILE B 1 96 ? 18.315 32.941 10.421 1.00 24.04 92 ILE B CA 1
ATOM 7401 C C . ILE B 1 96 ? 17.300 31.861 10.098 1.00 25.17 92 ILE B C 1
ATOM 7402 O O . ILE B 1 96 ? 17.581 30.671 10.252 1.00 27.89 92 ILE B O 1
ATOM 7418 N N . SER B 1 97 ? 16.123 32.279 9.649 1.00 26.79 93 SER B N 1
ATOM 7419 C CA . SER B 1 97 ? 15.032 31.355 9.379 1.00 23.37 93 SER B CA 1
ATOM 7420 C C . SER B 1 97 ? 15.244 30.610 8.074 1.00 21.21 93 SER B C 1
ATOM 7421 O O . SER B 1 97 ? 16.173 30.895 7.319 1.00 23.12 93 SER B O 1
ATOM 7429 N N . ARG B 1 98 ? 14.374 29.646 7.795 1.00 23.99 94 ARG B N 1
ATOM 7430 C CA . ARG B 1 98 ? 14.335 29.055 6.469 1.00 24.73 94 ARG B CA 1
ATOM 7431 C C . ARG B 1 98 ? 14.028 30.159 5.460 1.00 20.96 94 ARG B C 1
ATOM 7432 O O . ARG B 1 98 ? 13.520 31.216 5.836 1.00 19.81 94 ARG B O 1
ATOM 7453 N N . ASP B 1 99 ? 14.327 29.898 4.194 1.00 23.43 95 ASP B N 1
ATOM 7454 C CA . ASP B 1 99 ? 14.008 30.829 3.114 1.00 22.01 95 ASP B CA 1
ATOM 7455 C C . ASP B 1 99 ? 12.510 31.104 3.021 1.00 27.77 95 ASP B C 1
ATOM 7456 O O . ASP B 1 99 ? 11.685 30.185 3.116 1.00 24.49 95 ASP B O 1
ATOM 7465 N N . VAL B 1 100 ? 12.166 32.378 2.817 1.00 24.88 96 VAL B N 1
ATOM 7466 C CA . VAL B 1 100 ? 10.789 32.792 2.585 1.00 20.70 96 VAL B CA 1
ATOM 7467 C C . VAL B 1 100 ? 10.650 33.360 1.173 1.00 22.72 96 VAL B C 1
ATOM 7468 O O . VAL B 1 100 ? 11.080 34.472 0.895 1.00 21.21 96 VAL B O 1
ATOM 7481 N N . HIS B 1 101 ? 10.040 32.581 0.283 1.00 20.71 97 HIS B N 1
ATOM 7482 C CA . HIS B 1 101 ? 9.898 33.007 -1.101 1.00 24.10 97 HIS B CA 1
ATOM 7483 C C . HIS B 1 101 ? 8.611 33.782 -1.239 1.00 24.26 97 HIS B C 1
ATOM 7484 O O . HIS B 1 101 ? 7.508 33.220 -1.225 1.00 22.55 97 HIS B O 1
ATOM 7497 N N . VAL B 1 102 ? 8.771 35.087 -1.353 1.00 24.59 98 VAL B N 1
ATOM 7498 C CA . VAL B 1 102 ? 7.651 35.986 -1.580 1.00 20.44 98 VAL B CA 1
ATOM 7499 C C . VAL B 1 102 ? 7.394 36.098 -3.075 1.00 21.59 98 VAL B C 1
ATOM 7500 O O . VAL B 1 102 ? 8.301 36.424 -3.853 1.00 22.96 98 VAL B O 1
ATOM 7513 N N . ARG B 1 103 ? 6.167 35.793 -3.480 1.00 21.06 99 ARG B N 1
ATOM 7514 C CA . ARG B 1 103 ? 5.801 35.847 -4.889 1.00 21.20 99 ARG B CA 1
ATOM 7515 C C . ARG B 1 103 ? 4.434 36.517 -5.056 1.00 23.26 99 ARG B C 1
ATOM 7516 O O . ARG B 1 103 ? 3.395 35.913 -4.763 1.00 19.61 99 ARG B O 1
ATOM 7537 N N . ALA B 1 104 ? 4.448 37.772 -5.491 1.00 23.29 100 ALA B N 1
ATOM 7538 C CA . ALA B 1 104 ? 3.216 38.461 -5.834 1.00 21.76 100 ALA B CA 1
ATOM 7539 C C . ALA B 1 104 ? 2.897 38.154 -7.282 1.00 25.63 100 ALA B C 1
ATOM 7540 O O . ALA B 1 104 ? 3.794 38.051 -8.131 1.00 22.33 100 ALA B O 1
ATOM 7547 N N . VAL B 1 105 ? 1.611 38.007 -7.551 1.00 20.71 101 VAL B N 1
ATOM 7548 C CA . VAL B 1 105 ? 1.131 37.596 -8.866 1.00 23.23 101 VAL B CA 1
ATOM 7549 C C . VAL B 1 105 ? 0.055 38.573 -9.351 1.00 21.42 101 VAL B C 1
ATOM 7550 O O . VAL B 1 105 ? -0.895 38.891 -8.635 1.00 20.02 101 VAL B O 1
ATOM 7563 N N . VAL B 1 106 ? 0.257 39.070 -10.557 1.00 24.15 102 VAL B N 1
ATOM 7564 C CA . VAL B 1 106 ? -0.669 39.980 -11.224 1.00 27.32 102 VAL B CA 1
ATOM 7565 C C . VAL B 1 106 ? -1.520 39.142 -12.193 1.00 31.66 102 VAL B C 1
ATOM 7566 O O . VAL B 1 106 ? -1.174 37.997 -12.467 1.00 32.68 102 VAL B O 1
ATOM 7579 N N . ASN B 1 107 ? -2.623 39.690 -12.697 1.00 34.21 103 ASN B N 1
ATOM 7580 C CA . ASN B 1 107 ? -3.433 38.997 -13.708 1.00 36.26 103 ASN B CA 1
ATOM 7581 C C . ASN B 1 107 ? -2.666 38.709 -14.983 1.00 34.59 103 ASN B C 1
ATOM 7582 O O . ASN B 1 107 ? -1.826 39.497 -15.404 1.00 30.96 103 ASN B O 1
ATOM 7593 N N . GLN B 1 108 ? -2.969 37.584 -15.616 1.00 29.83 104 GLN B N 1
ATOM 7594 C CA . GLN B 1 108 ? -2.401 37.297 -16.917 1.00 33.82 104 GLN B CA 1
ATOM 7595 C C . GLN B 1 108 ? -3.421 36.664 -17.873 1.00 36.79 104 GLN B C 1
ATOM 7596 O O . GLN B 1 108 ? -4.390 36.026 -17.456 1.00 33.72 104 GLN B O 1
ATOM 7610 N N . PHE B 1 109 ? -3.179 36.882 -19.160 1.00 29.59 105 PHE B N 1
ATOM 7611 C CA . PHE B 1 109 ? -3.958 36.286 -20.232 1.00 32.01 105 PHE B CA 1
ATOM 7612 C C . PHE B 1 109 ? -3.720 34.794 -20.228 1.00 30.33 105 PHE B C 1
ATOM 7613 O O . PHE B 1 109 ? -2.586 34.357 -20.330 1.00 21.93 105 PHE B O 1
ATOM 7630 N N A TYR B 1 110 ? -4.783 34.006 -20.079 0.58 25.18 106 TYR B N 1
ATOM 7631 N N B TYR B 1 110 ? -4.782 34.007 -20.111 0.42 28.28 106 TYR B N 1
ATOM 7632 C CA A TYR B 1 110 ? -4.674 32.566 -20.298 0.58 26.04 106 TYR B CA 1
ATOM 7633 C CA B TYR B 1 110 ? -4.661 32.573 -20.335 0.42 26.75 106 TYR B CA 1
ATOM 7634 C C A TYR B 1 110 ? -5.976 32.027 -20.861 0.58 26.44 106 TYR B C 1
ATOM 7635 C C B TYR B 1 110 ? -5.970 32.018 -20.854 0.42 24.28 106 TYR B C 1
ATOM 7636 O O A TYR B 1 110 ? -7.048 32.507 -20.513 0.58 25.62 106 TYR B O 1
ATOM 7637 O O B TYR B 1 110 ? -7.042 32.472 -20.468 0.42 23.24 106 TYR B O 1
ATOM 7672 N N . GLU B 1 111 ? -5.858 31.033 -21.737 1.00 24.73 107 GLU B N 1
ATOM 7673 C CA . GLU B 1 111 ? -7.012 30.304 -22.258 1.00 24.92 107 GLU B CA 1
ATOM 7674 C C . GLU B 1 111 ? -6.709 28.811 -22.188 1.00 24.19 107 GLU B C 1
ATOM 7675 O O . GLU B 1 111 ? -5.717 28.355 -22.750 1.00 24.89 107 GLU B O 1
ATOM 7687 N N . ALA B 1 112 ? -7.561 28.054 -21.502 1.00 19.43 108 ALA B N 1
ATOM 7688 C CA . ALA B 1 112 ? -7.398 26.618 -21.429 1.00 19.21 108 ALA B CA 1
ATOM 7689 C C . ALA B 1 112 ? -7.867 26.018 -22.750 1.00 23.59 108 ALA B C 1
ATOM 7690 O O . ALA B 1 112 ? -8.729 26.585 -23.413 1.00 21.05 108 ALA B O 1
ATOM 7697 N N . GLU B 1 113 ? -7.266 24.895 -23.126 1.00 20.20 109 GLU B N 1
ATOM 7698 C CA . GLU B 1 113 ? -7.547 24.225 -24.392 1.00 23.34 109 GLU B CA 1
ATOM 7699 C C . GLU B 1 113 ? -7.669 22.726 -24.159 1.00 23.44 109 GLU B C 1
ATOM 7700 O O . GLU B 1 113 ? -6.949 22.154 -23.331 1.00 24.96 109 GLU B O 1
ATOM 7712 N N . ILE B 1 114 ? -8.577 22.084 -24.890 1.00 20.56 110 ILE B N 1
ATOM 7713 C CA . ILE B 1 114 ? -8.786 20.652 -24.766 1.00 21.04 110 ILE B CA 1
ATOM 7714 C C . ILE B 1 114 ? -8.570 20.002 -26.121 1.00 26.73 110 ILE B C 1
ATOM 7715 O O . ILE B 1 114 ? -9.361 20.198 -27.051 1.00 21.55 110 ILE B O 1
ATOM 7731 N N . MET B 1 115 ? -7.482 19.251 -26.246 1.00 19.91 111 MET B N 1
ATOM 7732 C CA . MET B 1 115 ? -7.232 18.533 -27.473 1.00 25.53 111 MET B CA 1
ATOM 7733 C C . MET B 1 115 ? -8.315 17.480 -27.708 1.00 19.58 111 MET B C 1
ATOM 7734 O O . MET B 1 115 ? -8.727 16.755 -26.784 1.00 20.91 111 MET B O 1
ATOM 7748 N N . THR B 1 116 ? -8.752 17.369 -28.956 1.00 23.04 112 THR B N 1
ATOM 7749 C CA . THR B 1 116 ? -9.645 16.269 -29.352 1.00 23.67 112 THR B CA 1
ATOM 7750 C C . THR B 1 116 ? -8.974 14.906 -29.207 1.00 24.75 112 THR B C 1
ATOM 7751 O O . THR B 1 116 ? -7.849 14.714 -29.664 1.00 23.15 112 THR B O 1
ATOM 7762 N N . GLU B 1 117 ? -9.675 13.966 -28.572 1.00 23.46 113 GLU B N 1
ATOM 7763 C CA . GLU B 1 117 ? -9.182 12.614 -28.379 1.00 23.39 113 GLU B CA 1
ATOM 7764 C C . GLU B 1 117 ? -9.910 11.620 -29.296 1.00 27.30 113 GLU B C 1
ATOM 7765 O O . GLU B 1 117 ? -11.126 11.594 -29.338 1.00 26.41 113 GLU B O 1
ATOM 7777 N N . TYR B 1 118 ? -9.142 10.818 -30.020 1.00 24.65 114 TYR B N 1
ATOM 7778 C CA . TYR B 1 118 ? -9.675 9.666 -30.737 1.00 27.75 114 TYR B CA 1
ATOM 7779 C C . TYR B 1 118 ? -9.499 8.432 -29.870 1.00 25.44 114 TYR B C 1
ATOM 7780 O O . TYR B 1 118 ? -8.409 8.176 -29.369 1.00 28.16 114 TYR B O 1
ATOM 7798 N N . VAL B 1 119 ? -10.576 7.683 -29.660 1.00 22.44 115 VAL B N 1
ATOM 7799 C CA . VAL B 1 119 ? -10.558 6.559 -28.730 1.00 23.83 115 VAL B CA 1
ATOM 7800 C C . VAL B 1 119 ? -11.317 5.378 -29.306 1.00 27.29 115 VAL B C 1
ATOM 7801 O O . VAL B 1 119 ? -12.477 5.511 -29.689 1.00 23.50 115 VAL B O 1
ATOM 7814 N N . ILE B 1 120 ? -10.656 4.226 -29.344 1.00 27.26 116 ILE B N 1
ATOM 7815 C CA . ILE B 1 120 ? -11.273 2.981 -29.796 1.00 25.96 116 ILE B CA 1
ATOM 7816 C C . ILE B 1 120 ? -12.384 2.537 -28.863 1.00 27.84 116 ILE B C 1
ATOM 7817 O O . ILE B 1 120 ? -12.214 2.510 -27.643 1.00 23.38 116 ILE B O 1
ATOM 7833 N N A ARG B 1 121 ? -13.526 2.183 -29.448 0.47 28.74 117 ARG B N 1
ATOM 7834 N N B ARG B 1 121 ? -13.527 2.182 -29.447 0.53 28.73 117 ARG B N 1
ATOM 7835 C CA A ARG B 1 121 ? -14.676 1.714 -28.681 0.47 27.79 117 ARG B CA 1
ATOM 7836 C CA B ARG B 1 121 ? -14.675 1.718 -28.672 0.53 27.78 117 ARG B CA 1
ATOM 7837 C C A ARG B 1 121 ? -14.264 0.668 -27.654 0.47 25.39 117 ARG B C 1
ATOM 7838 C C B ARG B 1 121 ? -14.258 0.672 -27.651 0.53 24.92 117 ARG B C 1
ATOM 7839 O O A ARG B 1 121 ? -13.496 -0.243 -27.958 0.47 26.39 117 ARG B O 1
ATOM 7840 O O B ARG B 1 121 ? -13.487 -0.236 -27.956 0.53 26.78 117 ARG B O 1
ATOM 7881 N N . GLY B 1 122 ? -14.767 0.818 -26.435 1.00 22.47 118 GLY B N 1
ATOM 7882 C CA . GLY B 1 122 ? -14.474 -0.106 -25.359 1.00 24.86 118 GLY B CA 1
ATOM 7883 C C . GLY B 1 122 ? -13.271 0.286 -24.510 1.00 23.29 118 GLY B C 1
ATOM 7884 O O . GLY B 1 122 ? -13.119 -0.213 -23.393 1.00 24.52 118 GLY B O 1
ATOM 7888 N N . ASN B 1 123 ? -12.425 1.159 -25.052 1.00 25.50 119 ASN B N 1
ATOM 7889 C CA . ASN B 1 123 ? -11.246 1.660 -24.332 1.00 20.12 119 ASN B CA 1
ATOM 7890 C C . ASN B 1 123 ? -11.566 2.872 -23.475 1.00 26.15 119 ASN B C 1
ATOM 7891 O O . ASN B 1 123 ? -12.604 3.496 -23.647 1.00 22.50 119 ASN B O 1
ATOM 7902 N N . ALA B 1 124 ? -10.660 3.206 -22.561 1.00 25.39 120 ALA B N 1
ATOM 7903 C CA . ALA B 1 124 ? -10.818 4.372 -21.704 1.00 21.91 120 ALA B CA 1
ATOM 7904 C C . ALA B 1 124 ? -10.411 5.643 -22.443 1.00 26.06 120 ALA B C 1
ATOM 7905 O O . ALA B 1 124 ? -9.510 5.610 -23.273 1.00 23.78 120 ALA B O 1
ATOM 7912 N N . ALA B 1 125 ? -11.103 6.757 -22.164 1.00 23.08 121 ALA B N 1
ATOM 7913 C CA . ALA B 1 125 ? -10.737 8.055 -22.724 1.00 24.49 121 ALA B CA 1
ATOM 7914 C C . ALA B 1 125 ? -10.167 8.935 -21.612 1.00 20.44 121 ALA B C 1
ATOM 7915 O O . ALA B 1 125 ? -10.646 8.899 -20.484 1.00 22.28 121 ALA B O 1
ATOM 7922 N N . VAL B 1 126 ? -9.153 9.714 -21.953 1.00 21.73 122 VAL B N 1
ATOM 7923 C CA . VAL B 1 126 ? -8.578 10.690 -21.022 1.00 19.27 122 VAL B CA 1
ATOM 7924 C C . VAL B 1 126 ? -8.536 12.064 -21.686 1.00 20.87 122 VAL B C 1
ATOM 7925 O O . VAL B 1 126 ? -7.761 12.258 -22.605 1.00 21.17 122 VAL B O 1
ATOM 7938 N N . LEU B 1 127 ? -9.395 12.996 -21.249 1.00 20.46 123 LEU B N 1
ATOM 7939 C CA . LEU B 1 127 ? -9.384 14.369 -21.756 1.00 21.83 123 LEU B CA 1
ATOM 7940 C C . LEU B 1 127 ? -8.546 15.243 -20.840 1.00 20.91 123 LEU B C 1
ATOM 7941 O O . LEU B 1 127 ? -8.699 15.189 -19.633 1.00 18.46 123 LEU B O 1
ATOM 7957 N N . LYS B 1 128 ? -7.709 16.079 -21.426 1.00 20.26 124 LYS B N 1
ATOM 7958 C CA . LYS B 1 128 ? -6.831 16.934 -20.643 1.00 16.22 124 LYS B CA 1
ATOM 7959 C C . LYS B 1 128 ? -7.183 18.407 -20.815 1.00 13.72 124 LYS B C 1
ATOM 7960 O O . LYS B 1 128 ? -7.385 18.905 -21.933 1.00 19.21 124 LYS B O 1
ATOM 7979 N N . CYS B 1 129 ? -7.234 19.106 -19.694 1.00 18.73 125 CYS B N 1
ATOM 7980 C CA . CYS B 1 129 ? -7.460 20.542 -19.685 1.00 14.74 125 CYS B CA 1
ATOM 7981 C C . CYS B 1 129 ? -6.088 21.199 -19.707 1.00 17.57 125 CYS B C 1
ATOM 7982 O O . CYS B 1 129 ? -5.428 21.296 -18.676 1.00 17.62 125 CYS B O 1
ATOM 7989 N N . SER B 1 130 ? -5.652 21.602 -20.892 1.00 15.55 126 SER B N 1
ATOM 7990 C CA . SER B 1 130 ? -4.310 22.157 -21.070 1.00 20.58 126 SER B CA 1
ATOM 7991 C C . SER B 1 130 ? -4.252 23.619 -20.658 1.00 19.26 126 SER B C 1
ATOM 7992 O O . SER B 1 130 ? -4.840 24.487 -21.301 1.00 19.37 126 SER B O 1
ATOM 8000 N N . ILE B 1 131 ? -3.536 23.865 -19.562 1.00 19.54 127 ILE B N 1
ATOM 8001 C CA . ILE B 1 131 ? -3.427 25.182 -18.948 1.00 19.73 127 ILE B CA 1
ATOM 8002 C C . ILE B 1 131 ? -2.020 25.701 -19.235 1.00 24.50 127 ILE B C 1
ATOM 8003 O O . ILE B 1 131 ? -1.048 24.988 -18.995 1.00 17.63 127 ILE B O 1
ATOM 8019 N N . PRO B 1 132 ? -1.910 26.924 -19.779 1.00 24.70 128 PRO B N 1
ATOM 8020 C CA . PRO B 1 132 ? -0.580 27.430 -20.143 1.00 22.30 128 PRO B CA 1
ATOM 8021 C C . PRO B 1 132 ? 0.391 27.380 -18.959 1.00 30.82 128 PRO B C 1
ATOM 8022 O O . PRO B 1 132 ? -0.004 27.668 -17.824 1.00 23.01 128 PRO B O 1
ATOM 8033 N N . SER B 1 133 ? 1.641 27.010 -19.211 1.00 26.97 129 SER B N 1
ATOM 8034 C CA . SER B 1 133 ? 2.525 26.688 -18.102 1.00 28.18 129 SER B CA 1
ATOM 8035 C C . SER B 1 133 ? 2.778 27.902 -17.226 1.00 26.16 129 SER B C 1
ATOM 8036 O O . SER B 1 133 ? 3.047 27.749 -16.037 1.00 29.38 129 SER B O 1
ATOM 8044 N N A PHE B 1 134 ? 2.626 29.094 -17.805 0.08 30.63 130 PHE B N 1
ATOM 8045 N N B PHE B 1 134 ? 2.689 29.105 -17.780 0.92 30.50 130 PHE B N 1
ATOM 8046 C CA A PHE B 1 134 ? 3.025 30.334 -17.147 0.08 33.26 130 PHE B CA 1
ATOM 8047 C CA B PHE B 1 134 ? 3.112 30.280 -17.024 0.92 33.20 130 PHE B CA 1
ATOM 8048 C C A PHE B 1 134 ? 1.956 30.915 -16.213 0.08 34.90 130 PHE B C 1
ATOM 8049 C C B PHE B 1 134 ? 2.067 30.774 -16.007 0.92 36.71 130 PHE B C 1
ATOM 8050 O O A PHE B 1 134 ? 2.089 32.048 -15.747 0.08 34.54 130 PHE B O 1
ATOM 8051 O O B PHE B 1 134 ? 2.341 31.672 -15.221 0.92 32.80 130 PHE B O 1
ATOM 8084 N N . VAL B 1 135 ? 0.892 30.163 -15.931 1.00 30.66 131 VAL B N 1
ATOM 8085 C CA . VAL B 1 135 ? -0.194 30.349 -14.952 1.00 26.59 131 VAL B CA 1
ATOM 8086 C C . VAL B 1 135 ? -0.541 29.055 -14.231 1.00 23.41 131 VAL B C 1
ATOM 8087 O O . VAL B 1 135 ? -1.379 29.073 -13.332 1.00 22.45 131 VAL B O 1
ATOM 8100 N N . ALA B 1 136 ? 0.133 27.959 -14.574 1.00 26.99 132 ALA B N 1
ATOM 8101 C CA . ALA B 1 136 ? -0.276 26.645 -14.089 1.00 26.53 132 ALA B CA 1
ATOM 8102 C C . ALA B 1 136 ? 0.018 26.422 -12.609 1.00 23.85 132 ALA B C 1
ATOM 8103 O O . ALA B 1 136 ? -0.623 25.575 -11.988 1.00 25.25 132 ALA B O 1
ATOM 8110 N N . ASP B 1 137 ? 0.971 27.161 -12.031 1.00 23.32 133 ASP B N 1
ATOM 8111 C CA . ASP B 1 137 ? 1.173 27.108 -10.583 1.00 27.23 133 ASP B CA 1
ATOM 8112 C C . ASP B 1 137 ? -0.027 27.623 -9.791 1.00 26.47 133 ASP B C 1
ATOM 8113 O O . ASP B 1 137 ? -0.156 27.328 -8.605 1.00 25.44 133 ASP B O 1
ATOM 8122 N N . PHE B 1 138 ? -0.871 28.433 -10.430 1.00 17.72 134 PHE B N 1
ATOM 8123 C CA . PHE B 1 138 ? -1.987 29.090 -9.736 1.00 22.10 134 PHE B CA 1
ATOM 8124 C C . PHE B 1 138 ? -3.365 28.684 -10.267 1.00 21.88 134 PHE B C 1
ATOM 8125 O O . PHE B 1 138 ? -4.338 28.632 -9.519 1.00 26.50 134 PHE B O 1
ATOM 8142 N N . VAL B 1 139 ? -3.426 28.401 -11.559 1.00 17.99 135 VAL B N 1
ATOM 8143 C CA . VAL B 1 139 ? -4.681 28.018 -12.215 1.00 20.13 135 VAL B CA 1
ATOM 8144 C C . VAL B 1 139 ? -4.725 26.510 -12.351 1.00 20.82 135 VAL B C 1
ATOM 8145 O O . VAL B 1 139 ? -3.844 25.924 -12.978 1.00 21.33 135 VAL B O 1
ATOM 8158 N N . ARG B 1 140 ? -5.735 25.882 -11.742 1.00 19.59 136 ARG B N 1
ATOM 8159 C CA . ARG B 1 140 ? -5.885 24.423 -11.753 1.00 20.24 136 ARG B CA 1
ATOM 8160 C C . ARG B 1 140 ? -7.338 24.044 -12.070 1.00 18.69 136 ARG B C 1
ATOM 8161 O O . ARG B 1 140 ? -8.240 24.877 -11.968 1.00 17.02 136 ARG B O 1
ATOM 8182 N N . VAL B 1 141 ? -7.549 22.795 -12.457 1.00 25.51 137 VAL B N 1
ATOM 8183 C CA . VAL B 1 141 ? -8.892 22.294 -12.724 1.00 18.53 137 VAL B CA 1
ATOM 8184 C C . VAL B 1 141 ? -9.726 22.313 -11.461 1.00 18.46 137 VAL B C 1
ATOM 8185 O O . VAL B 1 141 ? -9.277 21.880 -10.399 1.00 23.17 137 VAL B O 1
ATOM 8198 N N . GLU B 1 142 ? -10.941 22.808 -11.587 1.00 19.03 138 GLU B N 1
ATOM 8199 C CA . GLU B 1 142 ? -11.899 22.795 -10.493 1.00 21.77 138 GLU B CA 1
ATOM 8200 C C . GLU B 1 142 ? -12.944 21.702 -10.730 1.00 24.42 138 GLU B C 1
ATOM 8201 O O . GLU B 1 142 ? -13.300 20.955 -9.826 1.00 23.03 138 GLU B O 1
ATOM 8213 N N . SER B 1 143 ? -13.402 21.597 -11.968 1.00 19.60 139 SER B N 1
ATOM 8214 C CA . SER B 1 143 ? -14.419 20.629 -12.323 1.00 17.07 139 SER B CA 1
ATOM 8215 C C . SER B 1 143 ? -14.500 20.579 -13.827 1.00 17.89 139 SER B C 1
ATOM 8216 O O . SER B 1 143 ? -13.839 21.366 -14.504 1.00 17.05 139 SER B O 1
ATOM 8224 N N . TRP B 1 144 ? -15.266 19.608 -14.330 1.00 17.81 140 TRP B N 1
ATOM 8225 C CA . TRP B 1 144 ? -15.624 19.503 -15.735 1.00 16.69 140 TRP B CA 1
ATOM 8226 C C . TRP B 1 144 ? -17.139 19.607 -15.853 1.00 21.85 140 TRP B C 1
ATOM 8227 O O . TRP B 1 144 ? -17.859 19.247 -14.924 1.00 18.13 140 TRP B O 1
ATOM 8248 N N . ILE B 1 145 ? -17.604 20.063 -17.011 1.00 20.67 141 ILE B N 1
ATOM 8249 C CA . ILE B 1 145 ? -19.038 20.236 -17.282 1.00 25.08 141 ILE B CA 1
ATOM 8250 C C . ILE B 1 145 ? -19.357 19.713 -18.683 1.00 17.78 141 ILE B C 1
ATOM 8251 O O . ILE B 1 145 ? -18.691 20.090 -19.646 1.00 20.70 141 ILE B O 1
ATOM 8267 N N . ASP B 1 146 ? -20.380 18.869 -18.810 1.00 26.46 142 ASP B N 1
ATOM 8268 C CA . ASP B 1 146 ? -20.724 18.369 -20.132 1.00 19.23 142 ASP B CA 1
ATOM 8269 C C . ASP B 1 146 ? -21.714 19.322 -20.804 1.00 19.03 142 ASP B C 1
ATOM 8270 O O . ASP B 1 146 ? -22.123 20.314 -20.224 1.00 20.90 142 ASP B O 1
ATOM 8279 N N . ASP B 1 147 ? -22.068 19.030 -22.039 1.00 20.11 143 ASP B N 1
ATOM 8280 C CA . ASP B 1 147 ? -22.844 19.984 -22.830 1.00 24.90 143 ASP B CA 1
ATOM 8281 C C . ASP B 1 147 ? -24.274 20.168 -22.293 1.00 23.96 143 ASP B C 1
ATOM 8282 O O . ASP B 1 147 ? -24.931 21.159 -22.592 1.00 25.70 143 ASP B O 1
ATOM 8291 N N . GLU B 1 148 ? -24.728 19.236 -21.465 1.00 24.20 144 GLU B N 1
ATOM 8292 C CA . GLU B 1 148 ? -26.054 19.330 -20.859 1.00 26.24 144 GLU B CA 1
ATOM 8293 C C . GLU B 1 148 ? -26.032 20.097 -19.538 1.00 27.05 144 GLU B C 1
ATOM 8294 O O . GLU B 1 148 ? -27.081 20.334 -18.934 1.00 25.06 144 GLU B O 1
ATOM 8306 N N . GLY B 1 149 ? -24.841 20.457 -19.056 1.00 22.11 145 GLY B N 1
ATOM 8307 C CA . GLY B 1 149 ? -24.734 21.096 -17.769 1.00 21.97 145 GLY B CA 1
ATOM 8308 C C . GLY B 1 149 ? -24.503 20.154 -16.602 1.00 22.73 145 GLY B C 1
ATOM 8309 O O . GLY B 1 149 ? -24.497 20.597 -15.463 1.00 24.79 145 GLY B O 1
ATOM 8313 N N . ASN B 1 150 ? -24.284 18.871 -16.866 1.00 23.03 146 ASN B N 1
ATOM 8314 C CA . ASN B 1 150 ? -23.873 17.965 -15.791 1.00 21.70 146 ASN B CA 1
ATOM 8315 C C . ASN B 1 150 ? -22.453 18.286 -15.316 1.00 23.25 146 ASN B C 1
ATOM 8316 O O . ASN B 1 150 ? -21.532 18.344 -16.122 1.00 22.73 146 ASN B O 1
ATOM 8323 N N . VAL B 1 151 ? -22.303 18.448 -14.011 1.00 24.48 147 VAL B N 1
ATOM 8324 C CA . VAL B 1 151 ? -21.028 18.795 -13.399 1.00 23.27 147 VAL B CA 1
ATOM 8325 C C . VAL B 1 151 ? -20.330 17.547 -12.919 1.00 25.46 147 VAL B C 1
ATOM 8326 O O . VAL B 1 151 ? -20.921 16.725 -12.215 1.00 23.18 147 VAL B O 1
ATOM 8339 N N . LEU B 1 152 ? -19.075 17.411 -13.333 1.00 21.40 148 LEU B N 1
ATOM 8340 C CA . LEU B 1 152 ? -18.226 16.297 -12.930 1.00 21.64 148 LEU B CA 1
ATOM 8341 C C . LEU B 1 152 ? -17.145 16.841 -12.007 1.00 26.43 148 LEU B C 1
ATOM 8342 O O . LEU B 1 152 ? -16.357 17.713 -12.402 1.00 20.44 148 LEU B O 1
ATOM 8358 N N . SER B 1 153 ? -17.105 16.308 -10.787 1.00 25.34 149 SER B N 1
ATOM 8359 C CA . SER B 1 153 ? -16.284 16.858 -9.713 1.00 23.67 149 SER B CA 1
ATOM 8360 C C . SER B 1 153 ? -15.281 15.850 -9.210 1.00 26.19 149 SER B C 1
ATOM 8361 O O . SER B 1 153 ? -15.467 14.644 -9.386 1.00 26.92 149 SER B O 1
ATOM 8369 N N . PHE B 1 154 ? -14.218 16.342 -8.577 1.00 21.47 150 PHE B N 1
ATOM 8370 C CA . PHE B 1 154 ? -13.303 15.459 -7.877 1.00 27.81 150 PHE B CA 1
ATOM 8371 C C . PHE B 1 154 ? -14.111 14.591 -6.905 1.00 25.58 150 PHE B C 1
ATOM 8372 O O . PHE B 1 154 ? -15.063 15.067 -6.313 1.00 26.37 150 PHE B O 1
ATOM 8389 N N . SER B 1 155 ? -13.740 13.323 -6.755 1.00 26.92 151 SER B N 1
ATOM 8390 C CA . SER B 1 155 ? -14.503 12.394 -5.925 1.00 29.19 151 SER B CA 1
ATOM 8391 C C . SER B 1 155 ? -13.636 11.238 -5.458 1.00 33.02 151 SER B C 1
ATOM 8392 O O . SER B 1 155 ? -12.697 10.869 -6.151 1.00 28.49 151 SER B O 1
ATOM 8400 N N . ASP B 1 156 ? -13.953 10.659 -4.299 1.00 36.21 152 ASP B N 1
ATOM 8401 C CA . ASP B 1 156 ? -13.225 9.480 -3.827 1.00 36.97 152 ASP B CA 1
ATOM 8402 C C . ASP B 1 156 ? -13.853 8.185 -4.348 1.00 34.63 152 ASP B C 1
ATOM 8403 O O . ASP B 1 156 ? -13.273 7.112 -4.212 1.00 37.27 152 ASP B O 1
ATOM 8412 N N . ASN B 1 157 ? -15.028 8.291 -4.957 1.00 36.36 153 ASN B N 1
ATOM 8413 C CA . ASN B 1 157 ? -15.640 7.160 -5.642 1.00 38.92 153 ASN B CA 1
ATOM 8414 C C . ASN B 1 157 ? -15.056 7.020 -7.040 1.00 32.91 153 ASN B C 1
ATOM 8415 O O . ASN B 1 157 ? -15.400 7.784 -7.944 1.00 31.01 153 ASN B O 1
ATOM 8426 N N . TYR B 1 158 ? -14.200 6.019 -7.211 1.00 28.85 154 TYR B N 1
ATOM 8427 C CA . TYR B 1 158 ? -13.542 5.754 -8.488 1.00 31.10 154 TYR B CA 1
ATOM 8428 C C . TYR B 1 158 ? -14.273 4.743 -9.372 1.00 32.96 154 TYR B C 1
ATOM 8429 O O . TYR B 1 158 ? -13.748 4.362 -10.416 1.00 28.26 154 TYR B O 1
ATOM 8447 N N . ASP B 1 159 ? -15.465 4.305 -8.974 1.00 34.05 155 ASP B N 1
ATOM 8448 C CA . ASP B 1 159 ? -16.119 3.166 -9.647 1.00 33.85 155 ASP B CA 1
ATOM 8449 C C . ASP B 1 159 ? -17.170 3.532 -10.691 1.00 35.79 155 ASP B C 1
ATOM 8450 O O . ASP B 1 159 ? -17.875 2.660 -11.187 1.00 41.43 155 ASP B O 1
ATOM 8459 N N . GLY B 1 160 ? -17.259 4.807 -11.041 1.00 29.09 156 GLY B N 1
ATOM 8460 C CA . GLY B 1 160 ? -18.265 5.276 -11.964 1.00 30.44 156 GLY B CA 1
ATOM 8461 C C . GLY B 1 160 ? -17.771 5.383 -13.388 1.00 32.43 156 GLY B C 1
ATOM 8462 O O . GLY B 1 160 ? -16.579 5.205 -13.671 1.00 36.08 156 GLY B O 1
ATOM 8466 N N . LYS B 1 161 ? -18.702 5.676 -14.287 1.00 28.71 157 LYS B N 1
ATOM 8467 C CA . LYS B 1 161 ? -18.391 5.906 -15.692 1.00 30.09 157 LYS B CA 1
ATOM 8468 C C . LYS B 1 161 ? -17.363 7.022 -15.830 1.00 29.31 157 LYS B C 1
ATOM 8469 O O . LYS B 1 161 ? -16.445 6.967 -16.668 1.00 24.45 157 LYS B O 1
ATOM 8488 N N . TYR B 1 162 ? -17.559 8.046 -15.013 1.00 24.71 158 TYR B N 1
ATOM 8489 C CA . TYR B 1 162 ? -16.733 9.240 -15.040 1.00 32.88 158 TYR B CA 1
ATOM 8490 C C . TYR B 1 162 ? -15.876 9.316 -13.791 1.00 29.53 158 TYR B C 1
ATOM 8491 O O . TYR B 1 162 ? -16.307 8.946 -12.702 1.00 28.33 158 TYR B O 1
ATOM 8509 N N . LEU B 1 163 ? -14.647 9.788 -13.966 1.00 26.28 159 LEU B N 1
ATOM 8510 C CA . LEU B 1 163 ? -13.819 10.147 -12.844 1.00 26.56 159 LEU B CA 1
ATOM 8511 C C . LEU B 1 163 ? -12.928 11.327 -13.179 1.00 26.12 159 LEU B C 1
ATOM 8512 O O . LEU B 1 163 ? -12.112 11.248 -14.091 1.00 21.87 159 LEU B O 1
ATOM 8528 N N . VAL B 1 164 ? -13.062 12.416 -12.434 1.00 21.13 160 VAL B N 1
ATOM 8529 C CA . VAL B 1 164 ? -12.068 13.480 -12.525 1.00 23.70 160 VAL B CA 1
ATOM 8530 C C . VAL B 1 164 ? -10.862 13.019 -11.728 1.00 17.71 160 VAL B C 1
ATOM 8531 O O . VAL B 1 164 ? -10.929 12.852 -10.510 1.00 21.97 160 VAL B O 1
ATOM 8544 N N . LEU B 1 165 ? -9.769 12.753 -12.427 1.00 22.95 161 LEU B N 1
ATOM 8545 C CA . LEU B 1 165 ? -8.594 12.243 -11.763 1.00 17.00 161 LEU B CA 1
ATOM 8546 C C . LEU B 1 165 ? -8.042 13.350 -10.860 1.00 23.53 161 LEU B C 1
ATOM 8547 O O . LEU B 1 165 ? -8.249 14.545 -11.125 1.00 18.32 161 LEU B O 1
ATOM 8563 N N . PRO B 1 166 ? -7.382 12.960 -9.755 1.00 20.85 162 PRO B N 1
ATOM 8564 C CA . PRO B 1 166 ? -6.783 13.963 -8.867 1.00 23.77 162 PRO B CA 1
ATOM 8565 C C . PRO B 1 166 ? -5.878 14.971 -9.589 1.00 22.10 162 PRO B C 1
ATOM 8566 O O . PRO B 1 166 ? -5.776 16.107 -9.136 1.00 23.58 162 PRO B O 1
ATOM 8577 N N . SER B 1 167 ? -5.256 14.569 -10.696 1.00 16.53 163 SER B N 1
ATOM 8578 C CA . SER B 1 167 ? -4.385 15.448 -11.468 1.00 20.29 163 SER B CA 1
ATOM 8579 C C . SER B 1 167 ? -5.151 16.319 -12.465 1.00 22.38 163 SER B C 1
ATOM 8580 O O . SER B 1 167 ? -4.539 17.084 -13.204 1.00 18.82 163 SER B O 1
ATOM 8588 N N . GLY B 1 168 ? -6.476 16.171 -12.498 1.00 18.36 164 GLY B N 1
ATOM 8589 C CA . GLY B 1 168 ? -7.353 17.089 -13.217 1.00 17.45 164 GLY B CA 1
ATOM 8590 C C . GLY B 1 168 ? -7.913 16.598 -14.543 1.00 18.20 164 GLY B C 1
ATOM 8591 O O . GLY B 1 168 ? -8.763 17.256 -15.134 1.00 18.90 164 GLY B O 1
ATOM 8595 N N . GLU B 1 169 ? -7.431 15.469 -15.039 1.00 17.16 165 GLU B N 1
ATOM 8596 C CA . GLU B 1 169 ? -7.947 14.922 -16.298 1.00 16.86 165 GLU B CA 1
ATOM 8597 C C . GLU B 1 169 ? -9.354 14.369 -16.094 1.00 21.31 165 GLU B C 1
ATOM 8598 O O . GLU B 1 169 ? -9.700 13.950 -14.995 1.00 17.74 165 GLU B O 1
ATOM 8610 N N . LEU B 1 170 ? -10.152 14.354 -17.164 1.00 19.86 166 LEU B N 1
ATOM 8611 C CA . LEU B 1 170 ? -11.441 13.673 -17.140 1.00 20.53 166 LEU B CA 1
ATOM 8612 C C . LEU B 1 170 ? -11.265 12.275 -17.720 1.00 19.24 166 LEU B C 1
ATOM 8613 O O . LEU B 1 170 ? -10.905 12.122 -18.882 1.00 22.49 166 LEU B O 1
ATOM 8629 N N . HIS B 1 171 ? -11.472 11.272 -16.871 1.00 20.98 167 HIS B N 1
ATOM 8630 C CA . HIS B 1 171 ? -11.394 9.860 -17.254 1.00 17.54 167 HIS B CA 1
ATOM 8631 C C . HIS B 1 171 ? -12.798 9.347 -17.556 1.00 21.26 167 HIS B C 1
ATOM 8632 O O . HIS B 1 171 ? -13.720 9.581 -16.783 1.00 21.06 167 HIS B O 1
ATOM 8645 N N . ILE B 1 172 ? -12.955 8.690 -18.699 1.00 21.28 168 ILE B N 1
ATOM 8646 C CA . ILE B 1 172 ? -14.233 8.144 -19.115 1.00 22.61 168 ILE B CA 1
ATOM 8647 C C . ILE B 1 172 ? -14.029 6.670 -19.466 1.00 26.08 168 ILE B C 1
ATOM 8648 O O . ILE B 1 172 ? -13.337 6.348 -20.434 1.00 21.19 168 ILE B O 1
ATOM 8664 N N . ARG B 1 173 ? -14.624 5.786 -18.675 1.00 24.36 169 ARG B N 1
ATOM 8665 C CA . ARG B 1 173 ? -14.503 4.349 -18.908 1.00 27.90 169 ARG B CA 1
ATOM 8666 C C . ARG B 1 173 ? -15.225 3.891 -20.167 1.00 28.44 169 ARG B C 1
ATOM 8667 O O . ARG B 1 173 ? -16.258 4.453 -20.533 1.00 28.72 169 ARG B O 1
ATOM 8688 N N . GLU B 1 174 ? -14.651 2.874 -20.808 1.00 25.49 170 GLU B N 1
ATOM 8689 C CA . GLU B 1 174 ? -15.355 2.005 -21.741 1.00 29.04 170 GLU B CA 1
ATOM 8690 C C . GLU B 1 174 ? -16.251 2.778 -22.681 1.00 30.58 170 GLU B C 1
ATOM 8691 O O . GLU B 1 174 ? -17.487 2.689 -22.636 1.00 28.38 170 GLU B O 1
ATOM 8703 N N . VAL B 1 175 ? -15.605 3.556 -23.533 1.00 24.91 171 VAL B N 1
ATOM 8704 C CA . VAL B 1 175 ? -16.311 4.503 -24.364 1.00 24.46 171 VAL B CA 1
ATOM 8705 C C . VAL B 1 175 ? -17.196 3.769 -25.379 1.00 29.39 171 VAL B C 1
ATOM 8706 O O . VAL B 1 175 ? -16.826 2.705 -25.890 1.00 28.81 171 VAL B O 1
ATOM 8719 N N . GLY B 1 176 ? -18.374 4.333 -25.644 1.00 31.37 172 GLY B N 1
ATOM 8720 C CA . GLY B 1 176 ? -19.267 3.807 -26.672 1.00 36.93 172 GLY B CA 1
ATOM 8721 C C . GLY B 1 176 ? -19.712 4.919 -27.601 1.00 43.00 172 GLY B C 1
ATOM 8722 O O . GLY B 1 176 ? -19.571 6.082 -27.249 1.00 38.67 172 GLY B O 1
ATOM 8726 N N . PRO B 1 177 ? -20.273 4.571 -28.776 1.00 47.82 173 PRO B N 1
ATOM 8727 C CA . PRO B 1 177 ? -20.629 5.544 -29.819 1.00 44.40 173 PRO B CA 1
ATOM 8728 C C . PRO B 1 177 ? -21.375 6.760 -29.277 1.00 42.35 173 PRO B C 1
ATOM 8729 O O . PRO B 1 177 ? -21.273 7.844 -29.837 1.00 46.82 173 PRO B O 1
ATOM 8740 N N . GLU B 1 178 ? -22.091 6.566 -28.177 1.00 44.94 174 GLU B N 1
ATOM 8741 C CA . GLU B 1 178 ? -22.906 7.612 -27.567 1.00 51.36 174 GLU B CA 1
ATOM 8742 C C . GLU B 1 178 ? -22.029 8.669 -26.894 1.00 47.82 174 GLU B C 1
ATOM 8743 O O . GLU B 1 178 ? -22.484 9.773 -26.602 1.00 45.44 174 GLU B O 1
ATOM 8755 N N . ASP B 1 179 ? -20.775 8.320 -26.635 1.00 37.92 175 ASP B N 1
ATOM 8756 C CA . ASP B 1 179 ? -19.868 9.208 -25.912 1.00 40.35 175 ASP B CA 1
ATOM 8757 C C . ASP B 1 179 ? -19.270 10.268 -26.828 1.00 36.31 175 ASP B C 1
ATOM 8758 O O . ASP B 1 179 ? -18.762 11.289 -26.363 1.00 34.59 175 ASP B O 1
ATOM 8767 N N . GLY B 1 180 ? -19.366 10.035 -28.128 1.00 37.42 176 GLY B N 1
ATOM 8768 C CA . GLY B 1 180 ? -18.868 10.976 -29.111 1.00 41.43 176 GLY B CA 1
ATOM 8769 C C . GLY B 1 180 ? -19.850 12.090 -29.435 1.00 37.35 176 GLY B C 1
ATOM 8770 O O . GLY B 1 180 ? -19.495 13.045 -30.128 1.00 37.66 176 GLY B O 1
ATOM 8774 N N . TYR B 1 181 ? -21.084 11.965 -28.951 1.00 31.88 177 TYR B N 1
ATOM 8775 C CA . TYR B 1 181 ? -22.096 13.000 -29.160 1.00 37.13 177 TYR B CA 1
ATOM 8776 C C . TYR B 1 181 ? -22.043 14.034 -28.038 1.00 32.05 177 TYR B C 1
ATOM 8777 O O . TYR B 1 181 ? -22.549 15.144 -28.187 1.00 31.86 177 TYR B O 1
ATOM 8795 N N . LYS B 1 182 ? -21.426 13.655 -26.923 1.00 27.67 178 LYS B N 1
ATOM 8796 C CA . LYS B 1 182 ? -21.245 14.557 -25.789 1.00 27.73 178 LYS B CA 1
ATOM 8797 C C . LYS B 1 182 ? -19.946 15.337 -25.922 1.00 26.92 178 LYS B C 1
ATOM 8798 O O . LYS B 1 182 ? -18.973 14.848 -26.500 1.00 25.12 178 LYS B O 1
ATOM 8817 N N . SER B 1 183 ? -19.926 16.536 -25.348 1.00 20.72 179 SER B N 1
ATOM 8818 C CA . SER B 1 183 ? -18.721 17.362 -25.363 1.00 22.63 179 SER B CA 1
ATOM 8819 C C . SER B 1 183 ? -18.548 17.918 -23.966 1.00 22.45 179 SER B C 1
ATOM 8820 O O . SER B 1 183 ? -19.500 17.915 -23.174 1.00 20.87 179 SER B O 1
ATOM 8828 N N . TYR B 1 184 ? -17.322 18.357 -23.657 1.00 20.33 180 TYR B N 1
ATOM 8829 C CA . TYR B 1 184 ? -16.955 18.683 -22.297 1.00 22.80 180 TYR B CA 1
ATOM 8830 C C . TYR B 1 184 ? -16.118 19.946 -22.242 1.00 19.78 180 TYR B C 1
ATOM 8831 O O . TYR B 1 184 ? -15.259 20.189 -23.093 1.00 22.25 180 TYR B O 1
ATOM 8849 N N . GLN B 1 185 ? -16.371 20.741 -21.225 1.00 18.76 181 GLN B N 1
ATOM 8850 C CA . GLN B 1 185 ? -15.529 21.898 -20.957 1.00 15.88 181 GLN B CA 1
ATOM 8851 C C . GLN B 1 185 ? -14.926 21.759 -19.575 1.00 18.82 181 GLN B C 1
ATOM 8852 O O . GLN B 1 185 ? -15.532 21.148 -18.686 1.00 20.28 181 GLN B O 1
ATOM 8866 N N . CYS B 1 186 ? -13.751 22.349 -19.373 1.00 15.55 182 CYS B N 1
ATOM 8867 C CA . CYS B 1 186 ? -13.125 22.302 -18.054 1.00 17.62 182 CYS B CA 1
ATOM 8868 C C . CYS B 1 186 ? -13.187 23.680 -17.403 1.00 18.51 182 CYS B C 1
ATOM 8869 O O . CYS B 1 186 ? -12.920 24.712 -18.040 1.00 19.47 182 CYS B O 1
ATOM 8876 N N . ARG B 1 187 ? -13.617 23.675 -16.149 1.00 17.04 183 ARG B N 1
ATOM 8877 C CA . ARG B 1 187 ? -13.643 24.872 -15.309 1.00 14.85 183 ARG B CA 1
ATOM 8878 C C . ARG B 1 187 ? -12.344 24.906 -14.507 1.00 20.41 183 ARG B C 1
ATOM 8879 O O . ARG B 1 187 ? -11.998 23.945 -13.794 1.00 18.90 183 ARG B O 1
ATOM 8900 N N . THR B 1 188 ? -11.628 26.010 -14.645 1.00 21.14 184 THR B N 1
ATOM 8901 C CA . THR B 1 188 ? -10.393 26.221 -13.929 1.00 17.83 184 THR B CA 1
ATOM 8902 C C . THR B 1 188 ? -10.593 27.283 -12.855 1.00 18.04 184 THR B C 1
ATOM 8903 O O . THR B 1 188 ? -11.507 28.120 -12.936 1.00 16.89 184 THR B O 1
ATOM 8914 N N . LYS B 1 189 ? -9.736 27.241 -11.841 1.00 19.09 185 LYS B N 1
ATOM 8915 C CA . LYS B 1 189 ? -9.802 28.205 -10.753 1.00 14.52 185 LYS B CA 1
ATOM 8916 C C . LYS B 1 189 ? -8.407 28.741 -10.420 1.00 18.49 185 LYS B C 1
ATOM 8917 O O . LYS B 1 189 ? -7.455 27.977 -10.323 1.00 19.62 185 LYS B O 1
ATOM 8936 N N . HIS B 1 190 ? -8.321 30.062 -10.286 1.00 20.99 186 HIS B N 1
ATOM 8937 C CA . HIS B 1 190 ? -7.101 30.755 -9.897 1.00 20.87 186 HIS B CA 1
ATOM 8938 C C . HIS B 1 190 ? -7.069 30.778 -8.387 1.00 21.34 186 HIS B C 1
ATOM 8939 O O . HIS B 1 190 ? -7.936 31.378 -7.755 1.00 24.14 186 HIS B O 1
ATOM 8952 N N . ARG B 1 191 ? -6.086 30.097 -7.795 1.00 19.55 187 ARG B N 1
ATOM 8953 C CA . ARG B 1 191 ? -6.104 29.890 -6.349 1.00 25.04 187 ARG B CA 1
ATOM 8954 C C . ARG B 1 191 ? -5.768 31.158 -5.566 1.00 28.55 187 ARG B C 1
ATOM 8955 O O . ARG B 1 191 ? -6.059 31.238 -4.378 1.00 27.45 187 ARG B O 1
ATOM 8976 N N . LEU B 1 192 ? -5.182 32.155 -6.213 1.00 22.86 188 LEU B N 1
ATOM 8977 C CA . LEU B 1 192 ? -4.851 33.395 -5.498 1.00 26.83 188 LEU B CA 1
ATOM 8978 C C . LEU B 1 192 ? -5.949 34.458 -5.562 1.00 28.04 188 LEU B C 1
ATOM 8979 O O . LEU B 1 192 ? -6.013 35.328 -4.694 1.00 24.12 188 LEU B O 1
ATOM 8995 N N . THR B 1 193 ? -6.790 34.413 -6.590 1.00 23.29 189 THR B N 1
ATOM 8996 C CA . THR B 1 193 ? -7.850 35.406 -6.748 1.00 23.17 189 THR B CA 1
ATOM 8997 C C . THR B 1 193 ? -9.222 34.785 -6.546 1.00 26.48 189 THR B C 1
ATOM 8998 O O . THR B 1 193 ? -10.184 35.503 -6.284 1.00 25.44 189 THR B O 1
ATOM 9009 N N . GLY B 1 194 ? -9.314 33.467 -6.705 1.00 24.49 190 GLY B N 1
ATOM 9010 C CA . GLY B 1 194 ? -10.585 32.775 -6.589 1.00 23.37 190 GLY B CA 1
ATOM 9011 C C . GLY B 1 194 ? -11.383 32.773 -7.880 1.00 24.39 190 GLY B C 1
ATOM 9012 O O . GLY B 1 194 ? -12.443 32.167 -7.947 1.00 26.85 190 GLY B O 1
ATOM 9016 N N . GLU B 1 195 ? -10.885 33.456 -8.904 1.00 22.46 191 GLU B N 1
ATOM 9017 C CA . GLU B 1 195 ? -11.578 33.557 -10.190 1.00 24.53 191 GLU B CA 1
ATOM 9018 C C . GLU B 1 195 ? -11.696 32.208 -10.928 1.00 23.45 191 GLU B C 1
ATOM 9019 O O . GLU B 1 195 ? -10.705 31.505 -11.136 1.00 22.65 191 GLU B O 1
ATOM 9031 N N . THR B 1 196 ? -12.908 31.876 -11.356 1.00 20.40 192 THR B N 1
ATOM 9032 C CA . THR B 1 196 ? -13.116 30.680 -12.156 1.00 20.86 192 THR B CA 1
ATOM 9033 C C . THR B 1 196 ? -13.413 31.036 -13.591 1.00 20.69 192 THR B C 1
ATOM 9034 O O . THR B 1 196 ? -13.949 32.113 -13.877 1.00 19.07 192 THR B O 1
ATOM 9045 N N . ARG B 1 197 ? -13.093 30.097 -14.480 1.00 20.88 193 ARG B N 1
ATOM 9046 C CA . ARG B 1 197 ? -13.286 30.259 -15.910 1.00 23.42 193 ARG B CA 1
ATOM 9047 C C . ARG B 1 197 ? -13.645 28.916 -16.520 1.00 18.27 193 ARG B C 1
ATOM 9048 O O . ARG B 1 197 ? -13.117 27.896 -16.124 1.00 19.92 193 ARG B O 1
ATOM 9069 N N . LEU B 1 198 ? -14.541 28.938 -17.492 1.00 18.10 194 LEU B N 1
ATOM 9070 C CA . LEU B 1 198 ? -14.895 27.741 -18.236 1.00 17.19 194 LEU B CA 1
ATOM 9071 C C . LEU B 1 198 ? -14.287 27.815 -19.621 1.00 17.16 194 LEU B C 1
ATOM 9072 O O . LEU B 1 198 ? -14.487 28.803 -20.335 1.00 18.09 194 LEU B O 1
ATOM 9088 N N . SER B 1 199 ? -13.536 26.772 -19.990 1.00 16.98 195 SER B N 1
ATOM 9089 C CA . SER B 1 199 ? -12.853 26.732 -21.280 1.00 19.08 195 SER B CA 1
ATOM 9090 C C . SER B 1 199 ? -13.812 27.006 -22.420 1.00 20.67 195 SER B C 1
ATOM 9091 O O . SER B 1 199 ? -14.918 26.462 -22.457 1.00 20.09 195 SER B O 1
ATOM 9099 N N . ALA B 1 200 ? -13.373 27.856 -23.345 1.00 20.30 196 ALA B N 1
ATOM 9100 C CA . ALA B 1 200 ? -14.225 28.340 -24.423 1.00 20.72 196 ALA B CA 1
ATOM 9101 C C . ALA B 1 200 ? -14.483 27.237 -25.443 1.00 25.37 196 ALA B C 1
ATOM 9102 O O . ALA B 1 200 ? -15.562 27.152 -26.017 1.00 33.10 196 ALA B O 1
ATOM 9109 N N . THR B 1 201 ? -13.476 26.408 -25.656 1.00 28.55 197 THR B N 1
ATOM 9110 C CA . THR B 1 201 ? -13.560 25.284 -26.576 1.00 37.98 197 THR B CA 1
ATOM 9111 C C . THR B 1 201 ? -14.240 24.099 -25.906 1.00 32.16 197 THR B C 1
ATOM 9112 O O . THR B 1 201 ? -14.037 23.831 -24.720 1.00 34.57 197 THR B O 1
ATOM 9123 N N . LYS B 1 202 ? -15.065 23.416 -26.677 1.00 38.40 198 LYS B N 1
ATOM 9124 C CA . LYS B 1 202 ? -15.744 22.222 -26.211 1.00 37.46 198 LYS B CA 1
ATOM 9125 C C . LYS B 1 202 ? -14.901 20.994 -26.537 1.00 29.53 198 LYS B C 1
ATOM 9126 O O . LYS B 1 202 ? -14.575 20.743 -27.692 1.00 38.33 198 LYS B O 1
ATOM 9145 N N . GLY B 1 203 ? -14.534 20.260 -25.493 1.00 25.30 199 GLY B N 1
ATOM 9146 C CA . GLY B 1 203 ? -13.680 19.101 -25.610 1.00 23.88 199 GLY B CA 1
ATOM 9147 C C . GLY B 1 203 ? -14.454 17.971 -26.254 1.00 27.95 199 GLY B C 1
ATOM 9148 O O . GLY B 1 203 ? -15.552 17.643 -25.811 1.00 21.47 199 GLY B O 1
ATOM 9152 N N . ARG B 1 204 ? -13.868 17.378 -27.283 1.00 28.38 200 ARG B N 1
ATOM 9153 C CA . ARG B 1 204 ? -14.541 16.339 -28.053 1.00 32.12 200 ARG B CA 1
ATOM 9154 C C . ARG B 1 204 ? -13.793 15.016 -28.033 1.00 32.11 200 ARG B C 1
ATOM 9155 O O . ARG B 1 204 ? -12.548 14.974 -28.039 1.00 24.82 200 ARG B O 1
ATOM 9176 N N . LEU B 1 205 ? -14.584 13.950 -27.994 1.00 25.10 201 LEU B N 1
ATOM 9177 C CA . LEU B 1 205 ? -14.118 12.587 -28.230 1.00 27.43 201 LEU B CA 1
ATOM 9178 C C . LEU B 1 205 ? -14.608 12.141 -29.591 1.00 32.07 201 LEU B C 1
ATOM 9179 O O . LEU B 1 205 ? -15.756 12.407 -29.951 1.00 30.40 201 LEU B O 1
ATOM 9195 N N . VAL B 1 206 ? -13.747 11.448 -30.331 1.00 30.14 202 VAL B N 1
ATOM 9196 C CA . VAL B 1 206 ? -14.164 10.737 -31.526 1.00 30.22 202 VAL B CA 1
ATOM 9197 C C . VAL B 1 206 ? -13.952 9.251 -31.293 1.00 34.21 202 VAL B C 1
ATOM 9198 O O . VAL B 1 206 ? -12.857 8.809 -30.956 1.00 24.47 202 VAL B O 1
ATOM 9211 N N . ILE B 1 207 ? -15.015 8.478 -31.480 1.00 31.64 203 ILE B N 1
ATOM 9212 C CA . ILE B 1 207 ? -14.994 7.072 -31.115 1.00 33.47 203 ILE B CA 1
ATOM 9213 C C . ILE B 1 207 ? -14.874 6.220 -32.343 1.00 37.86 203 ILE B C 1
ATOM 9214 O O . ILE B 1 207 ? -15.757 6.208 -33.186 1.00 33.00 203 ILE B O 1
ATOM 9230 N N . THR B 1 208 ? -13.756 5.512 -32.426 1.00 31.43 204 THR B N 1
ATOM 9231 C CA . THR B 1 208 ? -13.388 4.801 -33.627 1.00 31.29 204 THR B CA 1
ATOM 9232 C C . THR B 1 208 ? -13.838 3.362 -33.518 1.00 33.51 204 THR B C 1
ATOM 9233 O O . THR B 1 208 ? -13.986 2.823 -32.417 1.00 34.86 204 THR B O 1
ATOM 9244 N N . GLU B 1 209 ? -14.088 2.751 -34.668 1.00 40.93 205 GLU B N 1
ATOM 9245 C CA . GLU B 1 209 ? -14.586 1.393 -34.717 1.00 39.75 205 GLU B CA 1
ATOM 9246 C C . GLU B 1 209 ? -13.709 0.606 -35.662 1.00 42.13 205 GLU B C 1
ATOM 9247 O O . GLU B 1 209 ? -14.075 0.391 -36.814 1.00 39.63 205 GLU B O 1
ATOM 9259 N N . PRO B 1 210 ? -12.531 0.183 -35.179 1.00 39.11 206 PRO B N 1
ATOM 9260 C CA . PRO B 1 210 ? -11.569 -0.441 -36.081 1.00 43.65 206 PRO B CA 1
ATOM 9261 C C . PRO B 1 210 ? -12.050 -1.811 -36.505 1.00 34.36 206 PRO B C 1
ATOM 9262 O O . PRO B 1 210 ? -12.795 -2.449 -35.771 1.00 36.27 206 PRO B O 1
ATOM 9273 N N . VAL B 1 211 ? -11.603 -2.253 -37.668 1.00 42.99 207 VAL B N 1
ATOM 9274 C CA . VAL B 1 211 ? -12.033 -3.534 -38.208 1.00 50.21 207 VAL B CA 1
ATOM 9275 C C . VAL B 1 211 ? -10.938 -4.574 -38.019 1.00 44.91 207 VAL B C 1
ATOM 9276 O O . VAL B 1 211 ? -11.209 -5.718 -37.661 1.00 57.74 207 VAL B O 1
ATOM 9289 N N . GLY B 1 212 ? -9.698 -4.180 -38.249 1.00 42.23 208 GLY B N 1
ATOM 9290 C CA . GLY B 1 212 ? -8.592 -5.075 -37.972 1.00 51.08 208 GLY B CA 1
ATOM 9291 C C . GLY B 1 212 ? -8.282 -5.080 -36.487 1.00 49.06 208 GLY B C 1
ATOM 9292 O O . GLY B 1 212 ? -8.643 -4.150 -35.775 1.00 50.83 208 GLY B O 1
ATOM 9296 N N . SER B 1 213 ? -7.628 -6.133 -36.012 1.00 46.08 209 SER B N 1
ATOM 9297 C CA . SER B 1 213 ? -7.091 -6.130 -34.659 1.00 55.79 209 SER B CA 1
ATOM 9298 C C . SER B 1 213 ? -5.951 -5.118 -34.610 1.00 58.52 209 SER B C 1
ATOM 9299 O O . SER B 1 213 ? -5.215 -4.966 -35.586 1.00 54.05 209 SER B O 1
ATOM 9307 N N . LYS B 1 214 ? -5.822 -4.419 -33.486 1.00 50.47 210 LYS B N 1
ATOM 9308 C CA . LYS B 1 214 ? -4.786 -3.402 -33.317 1.00 52.99 210 LYS B CA 1
ATOM 9309 C C . LYS B 1 214 ? -4.017 -3.692 -32.037 1.00 45.31 210 LYS B C 1
ATOM 9310 O O . LYS B 1 214 ? -4.597 -3.683 -30.956 1.00 44.26 210 LYS B O 1
ATOM 9329 N N . ALA B 1 215 ? -2.724 -3.972 -32.157 1.00 49.18 211 ALA B N 1
ATOM 9330 C CA . ALA B 1 215 ? -1.893 -4.197 -30.979 1.00 43.25 211 ALA B CA 1
ATOM 9331 C C . ALA B 1 215 ? -1.871 -2.921 -30.150 1.00 32.94 211 ALA B C 1
ATOM 9332 O O . ALA B 1 215 ? -2.108 -1.836 -30.689 1.00 39.95 211 ALA B O 1
ATOM 9339 N N . PRO B 1 216 ? -1.605 -3.036 -28.834 1.00 29.58 212 PRO B N 1
ATOM 9340 C CA . PRO B 1 216 ? -1.691 -1.814 -28.029 1.00 30.69 212 PRO B CA 1
ATOM 9341 C C . PRO B 1 216 ? -0.755 -0.725 -28.522 1.00 26.87 212 PRO B C 1
ATOM 9342 O O . PRO B 1 216 ? 0.344 -1.020 -28.960 1.00 32.60 212 PRO B O 1
ATOM 9353 N N . THR B 1 217 ? -1.221 0.516 -28.496 1.00 28.17 213 THR B N 1
ATOM 9354 C CA . THR B 1 217 ? -0.382 1.651 -28.826 1.00 30.31 213 THR B CA 1
ATOM 9355 C C . THR B 1 217 ? -0.594 2.748 -27.787 1.00 29.07 213 THR B C 1
ATOM 9356 O O . THR B 1 217 ? -1.716 2.998 -27.363 1.00 27.64 213 THR B O 1
ATOM 9367 N N . PHE B 1 218 ? 0.490 3.393 -27.369 1.00 28.68 214 PHE B N 1
ATOM 9368 C CA . PHE B 1 218 ? 0.384 4.521 -26.444 1.00 24.05 214 PHE B CA 1
ATOM 9369 C C . PHE B 1 218 ? 0.162 5.836 -27.185 1.00 28.13 214 PHE B C 1
ATOM 9370 O O . PHE B 1 218 ? 0.397 5.940 -28.392 1.00 28.13 214 PHE B O 1
ATOM 9387 N N . ALA B 1 219 ? -0.288 6.846 -26.448 1.00 30.07 215 ALA B N 1
ATOM 9388 C CA . ALA B 1 219 ? -0.589 8.141 -27.044 1.00 25.91 215 ALA B CA 1
ATOM 9389 C C . ALA B 1 219 ? 0.682 8.789 -27.592 1.00 33.48 215 ALA B C 1
ATOM 9390 O O . ALA B 1 219 ? 0.635 9.505 -28.582 1.00 32.14 215 ALA B O 1
ATOM 9397 N N . THR B 1 220 ? 1.812 8.515 -26.945 1.00 29.52 216 THR B N 1
ATOM 9398 C CA . THR B 1 220 ? 3.118 9.010 -27.382 1.00 28.60 216 THR B CA 1
ATOM 9399 C C . THR B 1 220 ? 4.126 7.851 -27.450 1.00 28.75 216 THR B C 1
ATOM 9400 O O . THR B 1 220 ? 3.924 6.812 -26.828 1.00 30.32 216 THR B O 1
ATOM 9411 N N . ALA B 1 221 ? 5.226 8.043 -28.175 1.00 31.42 217 ALA B N 1
ATOM 9412 C CA . ALA B 1 221 ? 6.177 6.961 -28.413 1.00 30.82 217 ALA B CA 1
ATOM 9413 C C . ALA B 1 221 ? 7.258 6.830 -27.328 1.00 36.10 217 ALA B C 1
ATOM 9414 O O . ALA B 1 221 ? 7.927 5.796 -27.234 1.00 31.55 217 ALA B O 1
ATOM 9421 N N . SER B 1 222 ? 7.453 7.865 -26.522 1.00 32.57 218 SER B N 1
ATOM 9422 C CA . SER B 1 222 ? 8.463 7.774 -25.475 1.00 26.59 218 SER B CA 1
ATOM 9423 C C . SER B 1 222 ? 8.142 6.650 -24.483 1.00 34.28 218 SER B C 1
ATOM 9424 O O . SER B 1 222 ? 6.993 6.503 -24.031 1.00 33.92 218 SER B O 1
ATOM 9432 N N . LYS B 1 223 ? 9.167 5.879 -24.128 1.00 25.58 219 LYS B N 1
ATOM 9433 C CA . LYS B 1 223 ? 9.004 4.704 -23.261 1.00 27.63 219 LYS B CA 1
ATOM 9434 C C . LYS B 1 223 ? 9.381 4.946 -21.795 1.00 30.26 219 LYS B C 1
ATOM 9435 O O . LYS B 1 223 ? 9.280 4.028 -20.970 1.00 24.98 219 LYS B O 1
ATOM 9454 N N . ILE B 1 224 ? 9.783 6.178 -21.464 1.00 27.58 220 ILE B N 1
ATOM 9455 C CA . ILE B 1 224 ? 10.127 6.537 -20.086 1.00 25.83 220 ILE B CA 1
ATOM 9456 C C . ILE B 1 224 ? 9.718 7.984 -19.806 1.00 23.49 220 ILE B C 1
ATOM 9457 O O . ILE B 1 224 ? 9.766 8.840 -20.698 1.00 25.42 220 ILE B O 1
ATOM 9473 N N . SER B 1 225 ? 9.263 8.240 -18.584 1.00 21.89 221 SER B N 1
ATOM 9474 C CA . SER B 1 225 ? 9.031 9.599 -18.097 1.00 26.05 221 SER B CA 1
ATOM 9475 C C . SER B 1 225 ? 9.341 9.632 -16.604 1.00 22.30 221 SER B C 1
ATOM 9476 O O . SER B 1 225 ? 9.563 8.582 -15.992 1.00 25.77 221 SER B O 1
ATOM 9484 N N . SER B 1 226 ? 9.413 10.837 -16.038 1.00 23.76 222 SER B N 1
ATOM 9485 C CA . SER B 1 226 ? 9.563 10.999 -14.601 1.00 24.40 222 SER B CA 1
ATOM 9486 C C . SER B 1 226 ? 8.381 11.802 -14.116 1.00 27.84 222 SER B C 1
ATOM 9487 O O . SER B 1 226 ? 7.824 12.633 -14.848 1.00 30.90 222 SER B O 1
ATOM 9495 N N . LEU B 1 227 ? 7.984 11.532 -12.884 1.00 23.53 223 LEU B N 1
ATOM 9496 C CA . LEU B 1 227 ? 6.853 12.196 -12.268 1.00 23.63 223 LEU B CA 1
ATOM 9497 C C . LEU B 1 227 ? 7.187 12.545 -10.841 1.00 26.42 223 LEU B C 1
ATOM 9498 O O . LEU B 1 227 ? 7.819 11.759 -10.134 1.00 24.01 223 LEU B O 1
ATOM 9514 N N . LEU B 1 228 ? 6.748 13.722 -10.427 1.00 25.50 224 LEU B N 1
ATOM 9515 C CA . LEU B 1 228 ? 6.935 14.205 -9.066 1.00 26.93 224 LEU B CA 1
ATOM 9516 C C . LEU B 1 228 ? 5.574 14.321 -8.408 1.00 30.07 224 LEU B C 1
ATOM 9517 O O . LEU B 1 228 ? 4.617 14.796 -9.017 1.00 33.07 224 LEU B O 1
ATOM 9533 N N . GLY B 1 229 ? 5.471 13.837 -7.183 1.00 21.86 225 GLY B N 1
ATOM 9534 C CA . GLY B 1 229 ? 4.256 13.980 -6.405 1.00 22.72 225 GLY B CA 1
ATOM 9535 C C . GLY B 1 229 ? 4.656 14.231 -4.973 1.00 26.74 225 GLY B C 1
ATOM 9536 O O . GLY B 1 229 ? 5.802 13.965 -4.613 1.00 30.03 225 GLY B O 1
ATOM 9540 N N . SER B 1 230 ? 3.736 14.743 -4.158 1.00 28.32 226 SER B N 1
ATOM 9541 C CA . SER B 1 230 ? 4.050 15.052 -2.764 1.00 30.41 226 SER B CA 1
ATOM 9542 C C . SER B 1 230 ? 3.382 14.052 -1.828 1.00 32.29 226 SER B C 1
ATOM 9543 O O . SER B 1 230 ? 2.294 13.551 -2.115 1.00 22.78 226 SER B O 1
ATOM 9551 N N . SER B 1 231 ? 4.054 13.737 -0.723 1.00 26.88 227 SER B N 1
ATOM 9552 C CA . SER B 1 231 ? 3.491 12.861 0.300 1.00 27.18 227 SER B CA 1
ATOM 9553 C C . SER B 1 231 ? 2.125 13.345 0.736 1.00 25.07 227 SER B C 1
ATOM 9554 O O . SER B 1 231 ? 1.903 14.546 0.871 1.00 28.75 227 SER B O 1
ATOM 9562 N N . SER B 1 232 ? 1.226 12.388 0.947 1.00 27.20 228 SER B N 1
ATOM 9563 C CA . SER B 1 232 ? -0.136 12.619 1.426 1.00 33.23 228 SER B CA 1
ATOM 9564 C C . SER B 1 232 ? -1.068 13.148 0.332 1.00 31.40 228 SER B C 1
ATOM 9565 O O . SER B 1 232 ? -2.222 13.446 0.607 1.00 35.79 228 SER B O 1
ATOM 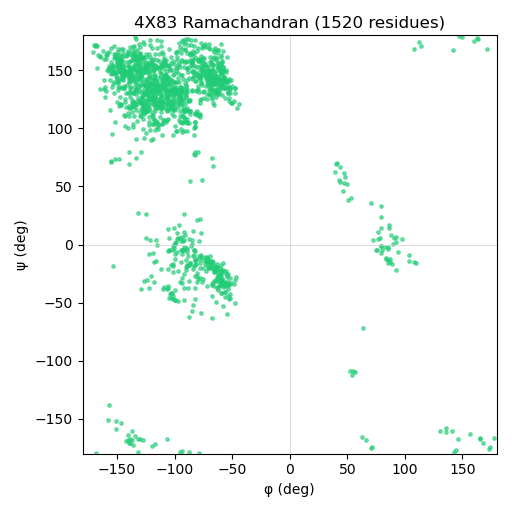9573 N N . SER B 1 233 ? -0.572 13.240 -0.900 1.00 31.17 229 SER B N 1
ATOM 9574 C CA . SER B 1 233 ? -1.430 13.563 -2.044 1.00 31.78 229 SER B CA 1
ATOM 9575 C C . SER B 1 233 ? -1.837 12.262 -2.742 1.00 29.74 229 SER B C 1
ATOM 9576 O O . SER B 1 233 ? -1.277 11.197 -2.468 1.00 28.60 229 SER B O 1
ATOM 9584 N N . ASP B 1 234 ? -2.827 12.345 -3.621 1.00 23.39 230 ASP B N 1
ATOM 9585 C CA . ASP B 1 234 ? -3.233 11.212 -4.433 1.00 24.82 230 ASP B CA 1
ATOM 9586 C C . ASP B 1 234 ? -2.522 11.308 -5.771 1.00 25.72 230 ASP B C 1
ATOM 9587 O O . ASP B 1 234 ? -2.879 12.132 -6.609 1.00 26.63 230 ASP B O 1
ATOM 9596 N N . ILE B 1 235 ? -1.516 10.463 -5.965 1.00 23.32 231 ILE B N 1
ATOM 9597 C CA . ILE B 1 235 ? -0.655 10.526 -7.139 1.00 20.54 231 ILE B CA 1
ATOM 9598 C C . ILE B 1 235 ? -1.191 9.660 -8.287 1.00 26.99 231 ILE B C 1
ATOM 9599 O O . ILE B 1 235 ? -1.456 8.459 -8.121 1.00 26.84 231 ILE B O 1
ATOM 9615 N N . VAL B 1 236 ? -1.326 10.284 -9.459 1.00 21.93 232 VAL B N 1
ATOM 9616 C CA . VAL B 1 236 ? -1.870 9.628 -10.649 1.00 17.51 232 VAL B CA 1
ATOM 9617 C C . VAL B 1 236 ? -0.763 9.255 -11.622 1.00 18.42 232 VAL B C 1
ATOM 9618 O O . VAL B 1 236 ? -0.009 10.120 -12.089 1.00 19.82 232 VAL B O 1
ATOM 9631 N N . LEU B 1 237 ? -0.661 7.963 -11.933 1.00 20.64 233 LEU B N 1
ATOM 9632 C CA . LEU B 1 237 ? 0.256 7.487 -12.964 1.00 18.22 233 LEU B CA 1
ATOM 9633 C C . LEU B 1 237 ? -0.547 7.037 -14.170 1.00 23.79 233 LEU B C 1
ATOM 9634 O O . LEU B 1 237 ? -1.192 5.986 -14.129 1.00 22.44 233 LEU B O 1
ATOM 9650 N N . LEU B 1 238 ? -0.508 7.823 -15.238 1.00 20.61 234 LEU B N 1
ATOM 9651 C CA . LEU B 1 238 ? -1.296 7.518 -16.424 1.00 17.74 234 LEU B CA 1
ATOM 9652 C C . LEU B 1 238 ? -0.632 6.410 -17.212 1.00 22.29 234 LEU B C 1
ATOM 9653 O O . LEU B 1 238 ? 0.554 6.129 -17.064 1.00 20.34 234 LEU B O 1
ATOM 9669 N N . CYS B 1 239 ? -1.418 5.800 -18.079 1.00 20.99 235 CYS B N 1
ATOM 9670 C CA . CYS B 1 239 ? -0.930 4.744 -18.943 1.00 21.46 235 CYS B CA 1
ATOM 9671 C C . CYS B 1 239 ? -1.846 4.730 -20.160 1.00 23.80 235 CYS B C 1
ATOM 9672 O O . CYS B 1 239 ? -2.652 3.816 -20.340 1.00 25.81 235 CYS B O 1
ATOM 9679 N N . GLN B 1 240 ? -1.691 5.757 -20.992 1.00 24.82 236 GLN B N 1
ATOM 9680 C CA . GLN B 1 240 ? -2.661 6.085 -22.036 1.00 23.83 236 GLN B CA 1
ATOM 9681 C C . GLN B 1 240 ? -2.456 5.261 -23.285 1.00 28.03 236 GLN B C 1
ATOM 9682 O O . GLN B 1 240 ? -1.899 5.742 -24.280 1.00 25.05 236 GLN B O 1
ATOM 9696 N N . ALA B 1 241 ? -2.927 4.018 -23.215 1.00 26.38 237 ALA B N 1
ATOM 9697 C CA . ALA B 1 241 ? -2.810 3.093 -24.321 1.00 22.34 237 ALA B CA 1
ATOM 9698 C C . ALA B 1 241 ? -4.197 2.649 -24.766 1.00 22.80 237 ALA B C 1
ATOM 9699 O O . ALA B 1 241 ? -5.150 2.670 -23.994 1.00 22.68 237 ALA B O 1
ATOM 9706 N N . GLN B 1 242 ? -4.277 2.234 -26.012 1.00 23.04 238 GLN B N 1
ATOM 9707 C CA . GLN B 1 242 ? -5.517 1.723 -26.569 1.00 27.15 238 GLN B CA 1
ATOM 9708 C C . GLN B 1 242 ? -5.229 0.511 -27.431 1.00 23.10 238 GLN B C 1
ATOM 9709 O O . GLN B 1 242 ? -4.121 0.349 -27.927 1.00 28.45 238 GLN B O 1
ATOM 9723 N N . ALA B 1 243 ? -6.244 -0.317 -27.632 1.00 26.54 239 ALA B N 1
ATOM 9724 C CA . ALA B 1 243 ? -6.102 -1.484 -28.492 1.00 24.88 239 ALA B CA 1
ATOM 9725 C C . ALA B 1 243 ? -7.458 -2.038 -28.858 1.00 25.37 239 ALA B C 1
ATOM 9726 O O . ALA B 1 243 ? -8.459 -1.796 -28.166 1.00 22.94 239 ALA B O 1
ATOM 9733 N N . PHE B 1 244 ? -7.450 -2.832 -29.923 1.00 29.25 240 PHE B N 1
ATOM 9734 C CA . PHE B 1 244 ? -8.611 -3.618 -30.315 1.00 33.15 240 PHE B CA 1
ATOM 9735 C C . PHE B 1 244 ? -8.119 -5.017 -30.636 1.00 27.15 240 PHE B C 1
ATOM 9736 O O . PHE B 1 244 ? -7.292 -5.175 -31.523 1.00 27.61 240 PHE B O 1
ATOM 9753 N N . PRO B 1 245 ? -8.588 -6.032 -29.896 1.00 26.66 241 PRO B N 1
ATOM 9754 C CA . PRO B 1 245 ? -9.520 -6.026 -28.760 1.00 28.28 241 PRO B CA 1
ATOM 9755 C C . PRO B 1 245 ? -9.028 -5.206 -27.575 1.00 32.50 241 PRO B C 1
ATOM 9756 O O . PRO B 1 245 ? -7.824 -4.988 -27.423 1.00 26.24 241 PRO B O 1
ATOM 9767 N N . VAL B 1 246 ? -9.965 -4.755 -26.751 1.00 30.98 242 VAL B N 1
ATOM 9768 C CA . VAL B 1 246 ? -9.640 -3.910 -25.616 1.00 27.79 242 VAL B CA 1
ATOM 9769 C C . VAL B 1 246 ? -8.575 -4.597 -24.771 1.00 34.18 242 VAL B C 1
ATOM 9770 O O . VAL B 1 246 ? -8.708 -5.784 -24.469 1.00 29.99 242 VAL B O 1
ATOM 9783 N N . PRO B 1 247 ? -7.507 -3.862 -24.398 1.00 28.79 243 PRO B N 1
ATOM 9784 C CA . PRO B 1 247 ? -6.357 -4.499 -23.733 1.00 29.47 243 PRO B CA 1
ATOM 9785 C C . PRO B 1 247 ? -6.535 -4.689 -22.245 1.00 27.61 243 PRO B C 1
ATOM 9786 O O . PRO B 1 247 ? -7.426 -4.077 -21.663 1.00 33.22 243 PRO B O 1
ATOM 9797 N N . TYR B 1 248 ? -5.701 -5.519 -21.626 1.00 28.56 244 TYR B N 1
ATOM 9798 C CA . TYR B 1 248 ? -5.647 -5.546 -20.171 1.00 33.32 244 TYR B CA 1
ATOM 9799 C C . TYR B 1 248 ? -4.334 -4.867 -19.772 1.00 24.24 244 TYR B C 1
ATOM 9800 O O . TYR B 1 248 ? -3.374 -4.884 -20.526 1.00 31.10 244 TYR B O 1
ATOM 9818 N N . THR B 1 249 ? -4.354 -4.228 -18.610 1.00 29.62 245 THR B N 1
ATOM 9819 C CA . THR B 1 249 ? -3.243 -3.408 -18.119 1.00 28.71 245 THR B CA 1
ATOM 9820 C C . THR B 1 249 ? -2.812 -3.898 -16.740 1.00 25.79 245 THR B C 1
ATOM 9821 O O . THR B 1 249 ? -3.636 -4.053 -15.834 1.00 25.28 245 THR B O 1
ATOM 9832 N N . ARG B 1 250 ? -1.516 -4.128 -16.571 1.00 22.61 246 ARG B N 1
ATOM 9833 C CA . ARG B 1 250 ? -1.006 -4.458 -15.255 1.00 28.60 246 ARG B CA 1
ATOM 9834 C C . ARG B 1 250 ? 0.199 -3.608 -14.912 1.00 27.08 246 ARG B C 1
ATOM 9835 O O . ARG B 1 250 ? 1.046 -3.314 -15.761 1.00 25.23 246 ARG B O 1
ATOM 9856 N N . TRP B 1 251 ? 0.244 -3.225 -13.646 1.00 25.87 247 TRP B N 1
ATOM 9857 C CA . TRP B 1 251 ? 1.307 -2.388 -13.125 1.00 27.56 247 TRP B CA 1
ATOM 9858 C C . TRP B 1 251 ? 2.285 -3.181 -12.258 1.00 26.59 247 TRP B C 1
ATOM 9859 O O . TRP B 1 251 ? 1.879 -4.028 -11.454 1.00 27.01 247 TRP B O 1
ATOM 9880 N N . TYR B 1 252 ? 3.564 -2.848 -12.412 1.00 29.19 248 TYR B N 1
ATOM 9881 C CA . TYR B 1 252 ? 4.646 -3.387 -11.593 1.00 27.18 248 TYR B CA 1
ATOM 9882 C C . TYR B 1 252 ? 5.504 -2.260 -11.066 1.00 29.77 248 TYR B C 1
ATOM 9883 O O . TYR B 1 252 ? 5.476 -1.146 -11.597 1.00 24.01 248 TYR B O 1
ATOM 9901 N N . LYS B 1 253 ? 6.256 -2.555 -10.010 1.00 25.39 249 LYS B N 1
ATOM 9902 C CA . LYS B 1 253 ? 7.227 -1.636 -9.468 1.00 25.23 249 LYS B CA 1
ATOM 9903 C C . LYS B 1 253 ? 8.559 -2.339 -9.324 1.00 33.92 249 LYS B C 1
ATOM 9904 O O . LYS B 1 253 ? 8.657 -3.353 -8.636 1.00 32.61 249 LYS B O 1
ATOM 9923 N N . PHE B 1 254 ? 9.578 -1.799 -9.985 1.00 29.51 250 PHE B N 1
ATOM 9924 C CA . PHE B 1 254 ? 10.926 -2.331 -9.881 1.00 36.40 250 PHE B CA 1
ATOM 9925 C C . PHE B 1 254 ? 11.501 -2.161 -8.481 1.00 38.74 250 PHE B C 1
ATOM 9926 O O . PHE B 1 254 ? 11.357 -1.111 -7.842 1.00 32.82 250 PHE B O 1
ATOM 9943 N N . ILE B 1 255 ? 12.176 -3.200 -8.012 1.00 37.68 251 ILE B N 1
ATOM 9944 C CA . ILE B 1 255 ? 13.016 -3.069 -6.835 1.00 44.87 251 ILE B CA 1
ATOM 9945 C C . ILE B 1 255 ? 14.193 -2.159 -7.185 1.00 40.49 251 ILE B C 1
ATOM 9946 O O . ILE B 1 255 ? 14.895 -2.394 -8.166 1.00 43.30 251 ILE B O 1
ATOM 9962 N N . GLU B 1 256 ? 14.391 -1.127 -6.372 1.00 46.26 252 GLU B N 1
ATOM 9963 C CA . GLU B 1 256 ? 15.362 -0.060 -6.643 1.00 48.36 252 GLU B CA 1
ATOM 9964 C C . GLU B 1 256 ? 16.720 -0.553 -7.149 1.00 56.35 252 GLU B C 1
ATOM 9965 O O . GLU B 1 256 ? 17.404 -1.329 -6.480 1.00 55.08 252 GLU B O 1
ATOM 9977 N N . GLY B 1 257 ? 17.098 -0.096 -8.340 1.00 50.79 253 GLY B N 1
ATOM 9978 C CA . GLY B 1 257 ? 18.390 -0.422 -8.916 1.00 52.09 253 GLY B CA 1
ATOM 9979 C C . GLY B 1 257 ? 18.512 -1.868 -9.360 1.00 63.21 253 GLY B C 1
ATOM 9980 O O . GLY B 1 257 ? 19.579 -2.473 -9.232 1.00 79.96 253 GLY B O 1
ATOM 9984 N N . THR B 1 258 ? 17.422 -2.433 -9.870 1.00 51.66 254 THR B N 1
ATOM 9985 C CA . THR B 1 258 ? 17.445 -3.798 -10.383 1.00 50.92 254 THR B CA 1
ATOM 9986 C C . THR B 1 258 ? 16.532 -3.941 -11.592 1.00 53.07 254 THR B C 1
ATOM 9987 O O . THR B 1 258 ? 15.715 -3.064 -11.885 1.00 43.71 254 THR B O 1
ATOM 9998 N N . THR B 1 259 ? 16.679 -5.072 -12.275 1.00 43.89 255 THR B N 1
ATOM 9999 C CA . THR B 1 259 ? 15.881 -5.405 -13.439 1.00 42.02 255 THR B CA 1
ATOM 10000 C C . THR B 1 259 ? 14.691 -6.269 -13.031 1.00 42.45 255 THR B C 1
ATOM 10001 O O . THR B 1 259 ? 13.957 -6.746 -13.889 1.00 49.32 255 THR B O 1
ATOM 10012 N N . ARG B 1 260 ? 14.492 -6.479 -11.730 1.00 42.70 256 ARG B N 1
ATOM 10013 C CA . ARG B 1 260 ? 13.360 -7.290 -11.287 1.00 44.28 256 ARG B CA 1
ATOM 10014 C C . ARG B 1 260 ? 12.277 -6.452 -10.609 1.00 39.06 256 ARG B C 1
ATOM 10015 O O . ARG B 1 260 ? 12.519 -5.334 -10.153 1.00 39.48 256 ARG B O 1
ATOM 10036 N N . LYS B 1 261 ? 11.071 -7.006 -10.573 1.00 36.02 257 LYS B N 1
ATOM 10037 C CA . LYS B 1 261 ? 9.889 -6.239 -10.235 1.00 36.81 257 LYS B CA 1
ATOM 10038 C C . LYS B 1 261 ? 8.825 -7.102 -9.566 1.00 36.52 257 LYS B C 1
ATOM 10039 O O . LYS B 1 261 ? 8.844 -8.333 -9.647 1.00 36.94 257 LYS B O 1
ATOM 10058 N N . GLN B 1 262 ? 7.911 -6.428 -8.886 1.00 33.38 258 GLN B N 1
ATOM 10059 C CA . GLN B 1 262 ? 6.780 -7.054 -8.236 1.00 35.23 258 GLN B CA 1
ATOM 10060 C C . GLN B 1 262 ? 5.506 -6.401 -8.737 1.00 41.44 258 GLN B C 1
ATOM 10061 O O . GLN B 1 262 ? 5.470 -5.181 -8.933 1.00 39.28 258 GLN B O 1
ATOM 10075 N N . ALA B 1 263 ? 4.471 -7.203 -8.949 1.00 34.69 259 ALA B N 1
ATOM 10076 C CA . ALA B 1 263 ? 3.157 -6.672 -9.281 1.00 33.70 259 ALA B CA 1
ATOM 10077 C C . ALA B 1 263 ? 2.688 -5.724 -8.193 1.00 37.41 259 ALA B C 1
ATOM 10078 O O . ALA B 1 263 ? 2.865 -5.983 -7.003 1.00 34.22 259 ALA B O 1
ATOM 10085 N N . VAL B 1 264 ? 2.102 -4.601 -8.595 1.00 30.43 260 VAL B N 1
ATOM 10086 C CA . VAL B 1 264 ? 1.603 -3.657 -7.618 1.00 31.48 260 VAL B CA 1
ATOM 10087 C C . VAL B 1 264 ? 0.425 -4.316 -6.918 1.00 30.33 260 VAL B C 1
ATOM 10088 O O . VAL B 1 264 ? -0.370 -5.010 -7.551 1.00 36.21 260 VAL B O 1
ATOM 10101 N N . VAL B 1 265 ? 0.322 -4.113 -5.611 1.00 34.28 261 VAL B N 1
ATOM 10102 C CA . VAL B 1 265 ? -0.791 -4.654 -4.837 1.00 38.59 261 VAL B CA 1
ATOM 10103 C C . VAL B 1 265 ? -1.929 -3.642 -4.720 1.00 37.21 261 VAL B C 1
ATOM 10104 O O . VAL B 1 265 ? -1.802 -2.636 -4.015 1.00 39.36 261 VAL B O 1
ATOM 10117 N N . LEU B 1 266 ? -3.044 -3.922 -5.389 1.00 36.95 262 LEU B N 1
ATOM 10118 C CA . LEU B 1 266 ? -4.212 -3.044 -5.330 1.00 35.46 262 LEU B CA 1
ATOM 10119 C C . LEU B 1 266 ? -4.983 -3.285 -4.042 1.00 41.05 262 LEU B C 1
ATOM 10120 O O . LEU B 1 266 ? -5.160 -4.425 -3.630 1.00 41.94 262 LEU B O 1
ATOM 10136 N N . ASN B 1 267 ? -5.416 -2.206 -3.394 1.00 39.42 263 ASN B N 1
ATOM 10137 C CA . ASN B 1 267 ? -6.175 -2.305 -2.158 1.00 41.23 263 ASN B CA 1
ATOM 10138 C C . ASN B 1 267 ? -7.003 -1.029 -1.928 1.00 40.57 263 ASN B C 1
ATOM 10139 O O . ASN B 1 267 ? -7.405 -0.385 -2.894 1.00 43.15 263 ASN B O 1
ATOM 10150 N N . ASP B 1 268 ? -7.261 -0.672 -0.670 1.00 38.29 264 ASP B N 1
ATOM 10151 C CA . ASP B 1 268 ? -8.051 0.516 -0.340 1.00 41.33 264 ASP B CA 1
ATOM 10152 C C . ASP B 1 268 ? -7.314 1.817 -0.645 1.00 40.95 264 ASP B C 1
ATOM 10153 O O . ASP B 1 268 ? -7.931 2.882 -0.754 1.00 36.71 264 ASP B O 1
ATOM 10162 N N . ARG B 1 269 ? -5.990 1.722 -0.739 1.00 41.80 265 ARG B N 1
ATOM 10163 C CA . ARG B 1 269 ? -5.143 2.887 -0.919 1.00 32.76 265 ARG B CA 1
ATOM 10164 C C . ARG B 1 269 ? -4.635 2.989 -2.343 1.00 32.57 265 ARG B C 1
ATOM 10165 O O . ARG B 1 269 ? -4.664 4.062 -2.935 1.00 36.64 265 ARG B O 1
ATOM 10186 N N . VAL B 1 270 ? -4.152 1.873 -2.880 1.00 36.74 266 VAL B N 1
ATOM 10187 C CA . VAL B 1 270 ? -3.573 1.843 -4.217 1.00 30.99 266 VAL B CA 1
ATOM 10188 C C . VAL B 1 270 ? -4.601 1.249 -5.168 1.00 36.08 266 VAL B C 1
ATOM 10189 O O . VAL B 1 270 ? -5.016 0.096 -5.028 1.00 31.71 266 VAL B O 1
ATOM 10202 N N . LYS B 1 271 ? -5.013 2.063 -6.131 1.00 33.46 267 LYS B N 1
ATOM 10203 C CA . LYS B 1 271 ? -6.158 1.765 -6.969 1.00 37.11 267 LYS B CA 1
ATOM 10204 C C . LYS B 1 271 ? -5.780 1.800 -8.439 1.00 30.67 267 LYS B C 1
ATOM 10205 O O . LYS B 1 271 ? -4.876 2.530 -8.838 1.00 30.67 267 LYS B O 1
ATOM 10224 N N . GLN B 1 272 ? -6.489 1.011 -9.241 1.00 24.46 268 GLN B N 1
ATOM 10225 C CA . GLN B 1 272 ? -6.353 1.043 -10.682 1.00 28.95 268 GLN B CA 1
ATOM 10226 C C . GLN B 1 272 ? -7.704 1.336 -11.324 1.00 31.59 268 GLN B C 1
ATOM 10227 O O . GLN B 1 272 ? -8.702 0.688 -11.022 1.00 26.00 268 GLN B O 1
ATOM 10241 N N . VAL B 1 273 ? -7.711 2.324 -12.212 1.00 29.76 269 VAL B N 1
ATOM 10242 C CA . VAL B 1 273 ? -8.916 2.797 -12.875 1.00 26.33 269 VAL B CA 1
ATOM 10243 C C . VAL B 1 273 ? -8.690 2.634 -14.362 1.00 29.39 269 VAL B C 1
ATOM 10244 O O . VAL B 1 273 ? -8.027 3.464 -15.001 1.00 27.89 269 VAL B O 1
ATOM 10257 N N . SER B 1 274 ? -9.234 1.541 -14.901 1.00 26.92 270 SER B N 1
ATOM 10258 C CA . SER B 1 274 ? -8.925 1.083 -16.241 1.00 21.92 270 SER B CA 1
ATOM 10259 C C . SER B 1 274 ? -7.416 0.878 -16.358 1.00 24.44 270 SER B C 1
ATOM 10260 O O . SER B 1 274 ? -6.889 -0.050 -15.756 1.00 27.60 270 SER B O 1
ATOM 10268 N N . GLY B 1 275 ? -6.721 1.722 -17.120 1.00 22.74 271 GLY B N 1
ATOM 10269 C CA . GLY B 1 275 ? -5.281 1.603 -17.271 1.00 23.95 271 GLY B CA 1
ATOM 10270 C C . GLY B 1 275 ? -4.477 2.448 -16.285 1.00 27.30 271 GLY B C 1
ATOM 10271 O O . GLY B 1 275 ? -3.248 2.357 -16.242 1.00 23.39 271 GLY B O 1
ATOM 10275 N N . THR B 1 276 ? -5.174 3.259 -15.491 1.00 23.79 272 THR B N 1
ATOM 10276 C CA . THR B 1 276 ? -4.555 4.306 -14.688 1.00 18.07 272 THR B CA 1
ATOM 10277 C C . THR B 1 276 ? -4.342 3.860 -13.237 1.00 21.72 272 THR B C 1
ATOM 10278 O O . THR B 1 276 ? -5.241 3.312 -12.617 1.00 24.08 272 THR B O 1
ATOM 10289 N N . LEU B 1 277 ? -3.145 4.100 -12.711 1.00 23.44 273 LEU B N 1
ATOM 10290 C CA . LEU B 1 277 ? -2.817 3.766 -11.325 1.00 20.90 273 LEU B CA 1
ATOM 10291 C C . LEU B 1 277 ? -2.883 5.023 -10.489 1.00 23.59 273 LEU B C 1
ATOM 10292 O O . LEU B 1 277 ? -2.302 6.045 -10.853 1.00 22.27 273 LEU B O 1
ATOM 10308 N N . ILE B 1 278 ? -3.590 4.944 -9.371 1.00 22.28 274 ILE B N 1
ATOM 10309 C CA . ILE B 1 278 ? -3.678 6.051 -8.430 1.00 21.96 274 ILE B CA 1
ATOM 10310 C C . ILE B 1 278 ? -3.197 5.591 -7.049 1.00 25.64 274 ILE B C 1
ATOM 10311 O O . ILE B 1 278 ? -3.799 4.722 -6.427 1.00 27.09 274 ILE B O 1
ATOM 10327 N N . ILE B 1 279 ? -2.094 6.179 -6.603 1.00 22.47 275 ILE B N 1
ATOM 10328 C CA . ILE B 1 279 ? -1.502 5.901 -5.303 1.00 24.81 275 ILE B CA 1
ATOM 10329 C C . ILE B 1 279 ? -2.024 6.931 -4.305 1.00 28.53 275 ILE B C 1
ATOM 10330 O O . ILE B 1 279 ? -1.552 8.064 -4.268 1.00 26.23 275 ILE B O 1
ATOM 10346 N N . LYS B 1 280 ? -3.022 6.556 -3.514 1.00 28.54 276 LYS B N 1
ATOM 10347 C CA . LYS B 1 280 ? -3.635 7.518 -2.606 1.00 29.94 276 LYS B CA 1
ATOM 10348 C C . LYS B 1 280 ? -2.774 7.699 -1.355 1.00 33.84 276 LYS B C 1
ATOM 10349 O O . LYS B 1 280 ? -1.956 6.845 -1.032 1.00 31.59 276 LYS B O 1
ATOM 10368 N N . ASP B 1 281 ? -2.964 8.831 -0.683 1.00 31.06 277 ASP B N 1
ATOM 10369 C CA . ASP B 1 281 ? -2.219 9.182 0.526 1.00 31.35 277 ASP B CA 1
ATOM 10370 C C . ASP B 1 281 ? -0.761 8.757 0.394 1.00 35.18 277 ASP B C 1
ATOM 10371 O O . ASP B 1 281 ? -0.290 7.903 1.131 1.00 33.30 277 ASP B O 1
ATOM 10380 N N . ALA B 1 282 ? -0.060 9.335 -0.572 1.00 28.79 278 ALA B N 1
ATOM 10381 C CA . ALA B 1 282 ? 1.259 8.845 -0.936 1.00 29.59 278 ALA B CA 1
ATOM 10382 C C . ALA B 1 282 ? 2.257 9.012 0.203 1.00 31.27 278 ALA B C 1
ATOM 10383 O O . ALA B 1 282 ? 2.163 9.947 0.993 1.00 31.25 278 ALA B O 1
ATOM 10390 N N . VAL B 1 283 ? 3.200 8.076 0.280 1.00 33.32 279 VAL B N 1
ATOM 10391 C CA . VAL B 1 283 ? 4.331 8.168 1.202 1.00 33.30 279 VAL B CA 1
ATOM 10392 C C . VAL B 1 283 ? 5.616 8.037 0.408 1.00 28.70 279 VAL B C 1
ATOM 10393 O O . VAL B 1 283 ? 5.619 7.560 -0.733 1.00 29.58 279 VAL B O 1
ATOM 10406 N N . VAL B 1 284 ? 6.721 8.428 1.022 1.00 29.08 280 VAL B N 1
ATOM 10407 C CA . VAL B 1 284 ? 8.004 8.453 0.339 1.00 30.17 280 VAL B CA 1
ATOM 10408 C C . VAL B 1 284 ? 8.399 7.085 -0.228 1.00 29.80 280 VAL B C 1
ATOM 10409 O O . VAL B 1 284 ? 9.041 7.007 -1.270 1.00 30.78 280 VAL B O 1
ATOM 10422 N N . GLU B 1 285 ? 8.008 6.019 0.461 1.00 30.92 281 GLU B N 1
ATOM 10423 C CA . GLU B 1 285 ? 8.279 4.642 0.035 1.00 32.62 281 GLU B CA 1
ATOM 10424 C C . GLU B 1 285 ? 7.606 4.266 -1.297 1.00 31.91 281 GLU B C 1
ATOM 10425 O O . GLU B 1 285 ? 8.011 3.310 -1.954 1.00 31.93 281 GLU B O 1
ATOM 10437 N N . ASP B 1 286 ? 6.581 5.012 -1.695 1.00 32.04 282 ASP B N 1
ATOM 10438 C CA . ASP B 1 286 ? 5.928 4.756 -2.978 1.00 27.57 282 ASP B CA 1
ATOM 10439 C C . ASP B 1 286 ? 6.815 5.172 -4.139 1.00 27.59 282 ASP B C 1
ATOM 10440 O O . ASP B 1 286 ? 6.515 4.861 -5.293 1.00 28.96 282 ASP B O 1
ATOM 10449 N N . SER B 1 287 ? 7.889 5.897 -3.839 1.00 27.04 283 SER B N 1
ATOM 10450 C CA . SER B 1 287 ? 8.869 6.291 -4.850 1.00 21.82 283 SER B CA 1
ATOM 10451 C C . SER B 1 287 ? 9.480 5.060 -5.494 1.00 25.12 283 SER B C 1
ATOM 10452 O O . SER B 1 287 ? 9.623 4.028 -4.848 1.00 29.11 283 SER B O 1
ATOM 10460 N N . GLY B 1 288 ? 9.843 5.173 -6.767 1.00 27.65 284 GLY B N 1
ATOM 10461 C CA . GLY B 1 288 ? 10.408 4.061 -7.506 1.00 29.84 284 GLY B CA 1
ATOM 10462 C C . GLY B 1 288 ? 10.076 4.124 -8.986 1.00 30.40 284 GLY B C 1
ATOM 10463 O O . GLY B 1 288 ? 9.392 5.042 -9.442 1.00 26.37 284 GLY B O 1
ATOM 10467 N N . LYS B 1 289 ? 10.577 3.153 -9.742 1.00 27.82 285 LYS B N 1
ATOM 10468 C CA . LYS B 1 289 ? 10.297 3.072 -11.167 1.00 25.34 285 LYS B CA 1
ATOM 10469 C C . LYS B 1 289 ? 9.167 2.094 -11.372 1.00 32.02 285 LYS B C 1
ATOM 10470 O O . LYS B 1 289 ? 9.244 0.948 -10.956 1.00 28.55 285 LYS B O 1
ATOM 10489 N N . TYR B 1 290 ? 8.123 2.566 -12.025 1.00 27.87 286 TYR B N 1
ATOM 10490 C CA . TYR B 1 290 ? 6.953 1.759 -12.291 1.00 23.83 286 TYR B CA 1
ATOM 10491 C C . TYR B 1 290 ? 6.942 1.348 -13.733 1.00 26.06 286 TYR B C 1
ATOM 10492 O O . TYR B 1 290 ? 7.522 2.018 -14.595 1.00 27.57 286 TYR B O 1
ATOM 10510 N N . LEU B 1 291 ? 6.280 0.226 -13.983 1.00 26.63 287 LEU B N 1
ATOM 10511 C CA . LEU B 1 291 ? 6.136 -0.334 -15.310 1.00 23.61 287 LEU B CA 1
ATOM 10512 C C . LEU B 1 291 ? 4.666 -0.605 -15.592 1.00 22.91 287 LEU B C 1
ATOM 10513 O O . LEU B 1 291 ? 4.015 -1.347 -14.869 1.00 24.36 287 LEU B O 1
ATOM 10529 N N . CYS B 1 292 ? 4.157 0.017 -16.640 1.00 27.88 288 CYS B N 1
ATOM 10530 C CA . CYS B 1 292 ? 2.811 -0.253 -17.104 1.00 26.48 288 CYS B CA 1
ATOM 10531 C C . CYS B 1 292 ? 2.890 -1.189 -18.279 1.00 22.42 288 CYS B C 1
ATOM 10532 O O . CYS B 1 292 ? 3.522 -0.859 -19.279 1.00 26.90 288 CYS B O 1
ATOM 10539 N N . VAL B 1 293 ? 2.229 -2.339 -18.166 1.00 23.83 289 VAL B N 1
ATOM 10540 C CA . VAL B 1 293 ? 2.265 -3.352 -19.219 1.00 23.26 289 VAL B CA 1
ATOM 10541 C C . VAL B 1 293 ? 0.877 -3.560 -19.786 1.00 20.71 289 VAL B C 1
ATOM 10542 O O . VAL B 1 293 ? -0.042 -3.902 -19.057 1.00 25.58 289 VAL B O 1
ATOM 10555 N N . VAL B 1 294 ? 0.739 -3.331 -21.087 1.00 24.50 290 VAL B N 1
ATOM 10556 C CA . VAL B 1 294 ? -0.546 -3.402 -21.772 1.00 28.11 290 VAL B CA 1
ATOM 10557 C C . VAL B 1 294 ? -0.518 -4.510 -22.837 1.00 25.72 290 VAL B C 1
ATOM 10558 O O . VAL B 1 294 ? 0.295 -4.461 -23.763 1.00 27.29 290 VAL B O 1
ATOM 10571 N N . ASN B 1 295 ? -1.417 -5.483 -22.717 1.00 29.63 291 ASN B N 1
ATOM 10572 C CA . ASN B 1 295 ? -1.479 -6.578 -23.694 1.00 31.08 291 ASN B CA 1
ATOM 10573 C C . ASN B 1 295 ? -2.894 -6.828 -24.237 1.00 30.45 291 ASN B C 1
ATOM 10574 O O . ASN B 1 295 ? -3.897 -6.629 -23.550 1.00 27.17 291 ASN B O 1
ATOM 10584 N N . ASN B 1 296 ? -2.960 -7.274 -25.481 1.00 32.19 292 ASN B N 1
ATOM 10585 C CA . ASN B 1 296 ? -4.144 -7.976 -25.968 1.00 34.12 292 ASN B CA 1
ATOM 10586 C C . ASN B 1 296 ? -3.711 -9.190 -26.801 1.00 43.66 292 ASN B C 1
ATOM 10587 O O . ASN B 1 296 ? -2.563 -9.638 -26.681 1.00 30.54 292 ASN B O 1
ATOM 10598 N N . SER B 1 297 ? -4.621 -9.706 -27.635 1.00 36.65 293 SER B N 1
ATOM 10599 C CA . SER B 1 297 ? -4.337 -10.838 -28.525 1.00 40.66 293 SER B CA 1
ATOM 10600 C C . SER B 1 297 ? -3.185 -10.592 -29.487 1.00 41.39 293 SER B C 1
ATOM 10601 O O . SER B 1 297 ? -2.432 -11.505 -29.807 1.00 51.68 293 SER B O 1
ATOM 10609 N N . VAL B 1 298 ? -3.072 -9.361 -29.965 1.00 33.68 294 VAL B N 1
ATOM 10610 C CA . VAL B 1 298 ? -2.172 -9.028 -31.070 1.00 41.10 294 VAL B CA 1
ATOM 10611 C C . VAL B 1 298 ? -0.760 -8.703 -30.604 1.00 48.59 294 VAL B C 1
ATOM 10612 O O . VAL B 1 298 ? 0.166 -8.648 -31.411 1.00 51.86 294 VAL B O 1
ATOM 10625 N N . GLY B 1 299 ? -0.599 -8.443 -29.308 1.00 52.95 295 GLY B N 1
ATOM 10626 C CA . GLY B 1 299 ? 0.701 -8.075 -28.780 1.00 42.28 295 GLY B CA 1
ATOM 10627 C C . GLY B 1 299 ? 0.651 -7.294 -27.484 1.00 32.97 295 GLY B C 1
ATOM 10628 O O . GLY B 1 299 ? -0.368 -7.285 -26.777 1.00 28.28 295 GLY B O 1
ATOM 10632 N N . GLY B 1 300 ? 1.777 -6.654 -27.167 1.00 32.36 296 GLY B N 1
ATOM 10633 C CA . GLY B 1 300 ? 1.945 -5.983 -25.895 1.00 37.77 296 GLY B CA 1
ATOM 10634 C C . GLY B 1 300 ? 2.934 -4.843 -25.986 1.00 36.42 296 GLY B C 1
ATOM 10635 O O . GLY B 1 300 ? 3.808 -4.837 -26.849 1.00 31.96 296 GLY B O 1
ATOM 10639 N N . GLU B 1 301 ? 2.768 -3.859 -25.107 1.00 36.63 297 GLU B N 1
ATOM 10640 C CA . GLU B 1 301 ? 3.679 -2.726 -25.021 1.00 34.09 297 GLU B CA 1
ATOM 10641 C C . GLU B 1 301 ? 3.854 -2.357 -23.564 1.00 27.02 297 GLU B C 1
ATOM 10642 O O . GLU B 1 301 ? 2.937 -2.537 -22.762 1.00 29.04 297 GLU B O 1
ATOM 10654 N N . SER B 1 302 ? 5.027 -1.838 -23.218 1.00 31.58 298 SER B N 1
ATOM 10655 C CA . SER B 1 302 ? 5.292 -1.439 -21.847 1.00 31.24 298 SER B CA 1
ATOM 10656 C C . SER B 1 302 ? 5.993 -0.084 -21.782 1.00 32.72 298 SER B C 1
ATOM 10657 O O . SER B 1 302 ? 6.805 0.264 -22.647 1.00 28.07 298 SER B O 1
ATOM 10665 N N . VAL B 1 303 ? 5.654 0.667 -20.743 1.00 25.37 299 VAL B N 1
ATOM 10666 C CA . VAL B 1 303 ? 6.197 1.994 -20.531 1.00 25.07 299 VAL B CA 1
ATOM 10667 C C . VAL B 1 303 ? 6.581 2.173 -19.064 1.00 26.08 299 VAL B C 1
ATOM 10668 O O . VAL B 1 303 ? 5.885 1.719 -18.151 1.00 25.87 299 VAL B O 1
ATOM 10681 N N . GLU B 1 304 ? 7.701 2.857 -18.850 1.00 26.93 300 GLU B N 1
ATOM 10682 C CA . GLU B 1 304 ? 8.204 3.118 -17.506 1.00 31.31 300 GLU B CA 1
ATOM 10683 C C . GLU B 1 304 ? 7.910 4.526 -17.018 1.00 27.11 300 GLU B C 1
ATOM 10684 O O . GLU B 1 304 ? 7.904 5.472 -17.807 1.00 23.77 300 GLU B O 1
ATOM 10696 N N . THR B 1 305 ? 7.675 4.647 -15.715 1.00 23.61 301 THR B N 1
ATOM 10697 C CA . THR B 1 305 ? 7.503 5.942 -15.057 1.00 20.08 301 THR B CA 1
ATOM 10698 C C . THR B 1 305 ? 8.329 5.986 -13.768 1.00 24.75 301 THR B C 1
ATOM 10699 O O . THR B 1 305 ? 8.129 5.165 -12.863 1.00 24.78 301 THR B O 1
ATOM 10710 N N . VAL B 1 306 ? 9.247 6.946 -13.689 1.00 22.33 302 VAL B N 1
ATOM 10711 C CA . VAL B 1 306 ? 10.045 7.151 -12.478 1.00 22.50 302 VAL B CA 1
ATOM 10712 C C . VAL B 1 306 ? 9.381 8.159 -11.559 1.00 22.34 302 VAL B C 1
ATOM 10713 O O . VAL B 1 306 ? 9.382 9.373 -11.831 1.00 24.65 302 VAL B O 1
ATOM 10726 N N . LEU B 1 307 ? 8.797 7.656 -10.476 1.00 21.04 303 LEU B N 1
ATOM 10727 C CA . LEU B 1 307 ? 8.115 8.495 -9.511 1.00 19.53 303 LEU B CA 1
ATOM 10728 C C . LEU B 1 307 ? 9.006 8.882 -8.339 1.00 25.70 303 LEU B C 1
ATOM 10729 O O . LEU B 1 307 ? 9.646 8.027 -7.723 1.00 23.04 303 LEU B O 1
ATOM 10745 N N . THR B 1 308 ? 9.002 10.166 -8.018 1.00 22.90 304 THR B N 1
ATOM 10746 C CA . THR B 1 308 ? 9.632 10.659 -6.793 1.00 23.67 304 THR B CA 1
ATOM 10747 C C . THR B 1 308 ? 8.547 11.264 -5.946 1.00 24.92 304 THR B C 1
ATOM 10748 O O . THR B 1 308 ? 7.835 12.189 -6.384 1.00 25.76 304 THR B O 1
ATOM 10759 N N . VAL B 1 309 ? 8.376 10.713 -4.750 1.00 20.29 305 VAL B N 1
ATOM 10760 C CA . VAL B 1 309 ? 7.432 11.264 -3.800 1.00 20.68 305 VAL B CA 1
ATOM 10761 C C . VAL B 1 309 ? 8.205 12.101 -2.789 1.00 30.98 305 VAL B C 1
ATOM 10762 O O . VAL B 1 309 ? 9.041 11.581 -2.051 1.00 27.13 305 VAL B O 1
ATOM 10775 N N . THR B 1 310 ? 7.911 13.394 -2.762 1.00 26.48 306 THR B N 1
ATOM 10776 C CA . THR B 1 310 ? 8.596 14.318 -1.868 1.00 30.28 306 THR B CA 1
ATOM 10777 C C . THR B 1 310 ? 7.950 14.340 -0.497 1.00 29.88 306 THR B C 1
ATOM 10778 O O . THR B 1 310 ? 6.770 14.004 -0.342 1.00 28.68 306 THR B O 1
ATOM 10789 N N . ALA B 1 311 ? 8.731 14.747 0.503 1.00 34.60 307 ALA B N 1
ATOM 10790 C CA . ALA B 1 311 ? 8.208 14.929 1.852 1.00 29.78 307 ALA B CA 1
ATOM 10791 C C . ALA B 1 311 ? 8.794 16.210 2.449 1.00 28.61 307 ALA B C 1
ATOM 10792 O O . ALA B 1 311 ? 9.911 16.602 2.077 1.00 25.00 307 ALA B O 1
ATOM 10799 N N . PRO B 1 312 ? 8.032 16.877 3.339 1.00 26.39 308 PRO B N 1
ATOM 10800 C CA . PRO B 1 312 ? 8.447 18.168 3.910 1.00 26.42 308 PRO B CA 1
ATOM 10801 C C . PRO B 1 312 ? 9.734 18.062 4.694 1.00 30.05 308 PRO B C 1
ATOM 10802 O O . PRO B 1 312 ? 9.926 17.099 5.442 1.00 28.29 308 PRO B O 1
ATOM 10813 N N . LEU B 1 313 ? 10.600 19.053 4.516 1.00 31.50 309 LEU B N 1
ATOM 10814 C CA . LEU B 1 313 ? 11.910 19.052 5.148 1.00 31.60 309 LEU B CA 1
ATOM 10815 C C . LEU B 1 313 ? 11.826 19.539 6.584 1.00 28.59 309 LEU B C 1
ATOM 10816 O O . LEU B 1 313 ? 11.005 20.384 6.930 1.00 30.24 309 LEU B O 1
ATOM 10832 N N . SER B 1 314 ? 12.689 18.982 7.419 1.00 30.16 310 SER B N 1
ATOM 10833 C CA . SER B 1 314 ? 12.835 19.445 8.782 1.00 28.08 310 SER B CA 1
ATOM 10834 C C . SER B 1 314 ? 14.175 18.984 9.268 1.00 31.26 310 SER B C 1
ATOM 10835 O O . SER B 1 314 ? 14.755 18.044 8.711 1.00 26.87 310 SER B O 1
ATOM 10848 N N . ALA B 1 315 ? 14.668 19.639 10.307 1.00 26.68 311 ALA B N 1
ATOM 10849 C CA . ALA B 1 315 ? 15.995 19.334 10.791 1.00 26.50 311 ALA B CA 1
ATOM 10850 C C . ALA B 1 315 ? 16.083 19.593 12.277 1.00 26.39 311 ALA B C 1
ATOM 10851 O O . ALA B 1 315 ? 15.296 20.361 12.842 1.00 24.35 311 ALA B O 1
ATOM 10858 N N . LYS B 1 316 ? 17.044 18.935 12.906 1.00 26.72 312 LYS B N 1
ATOM 10859 C CA . LYS B 1 316 ? 17.345 19.217 14.297 1.00 28.97 312 LYS B CA 1
ATOM 10860 C C . LYS B 1 316 ? 18.820 18.955 14.507 1.00 29.72 312 LYS B C 1
ATOM 10861 O O . LYS B 1 316 ? 19.444 18.225 13.730 1.00 30.66 312 LYS B O 1
ATOM 10880 N N . ILE B 1 317 ? 19.400 19.585 15.523 1.00 28.49 313 ILE B N 1
ATOM 10881 C CA . ILE B 1 317 ? 20.818 19.400 15.782 1.00 23.53 313 ILE B CA 1
ATOM 10882 C C . ILE B 1 317 ? 20.978 18.640 17.090 1.00 27.59 313 ILE B C 1
ATOM 10883 O O . ILE B 1 317 ? 20.318 18.949 18.079 1.00 27.38 313 ILE B O 1
ATOM 10899 N N . ASP B 1 318 ? 21.833 17.621 17.044 1.00 27.30 314 ASP B N 1
ATOM 10900 C CA . ASP B 1 318 ? 22.274 16.896 18.230 1.00 28.83 314 ASP B CA 1
ATOM 10901 C C . ASP B 1 318 ? 23.669 17.375 18.610 1.00 27.15 314 ASP B C 1
ATOM 10902 O O . ASP B 1 318 ? 24.620 17.184 17.843 1.00 28.82 314 ASP B O 1
ATOM 10911 N N . PRO B 1 319 ? 23.815 18.003 19.786 1.00 29.32 315 PRO B N 1
ATOM 10912 C CA . PRO B 1 319 ? 22.867 18.378 20.841 1.00 33.21 315 PRO B CA 1
ATOM 10913 C C . PRO B 1 319 ? 22.378 19.805 20.649 1.00 30.63 315 PRO B C 1
ATOM 10914 O O . PRO B 1 319 ? 23.086 20.574 19.999 1.00 30.77 315 PRO B O 1
ATOM 10925 N N . PRO B 1 320 ? 21.218 20.159 21.224 1.00 27.56 316 PRO B N 1
ATOM 10926 C CA . PRO B 1 320 ? 20.705 21.532 21.188 1.00 31.17 316 PRO B CA 1
ATOM 10927 C C . PRO B 1 320 ? 21.651 22.514 21.859 1.00 39.43 316 PRO B C 1
ATOM 10928 O O . PRO B 1 320 ? 21.745 23.678 21.459 1.00 32.55 316 PRO B O 1
ATOM 10939 N N . THR B 1 321 ? 22.360 22.055 22.879 1.00 30.99 317 THR B N 1
ATOM 10940 C CA . THR B 1 321 ? 23.352 22.911 23.494 1.00 36.75 317 THR B CA 1
ATOM 10941 C C . THR B 1 321 ? 24.475 22.062 24.042 1.00 36.14 317 THR B C 1
ATOM 10942 O O . THR B 1 321 ? 24.260 20.916 24.429 1.00 31.90 317 THR B O 1
ATOM 10953 N N . GLN B 1 322 ? 25.679 22.624 24.040 1.00 32.18 318 GLN B N 1
ATOM 10954 C CA . GLN B 1 322 ? 26.835 21.955 24.617 1.00 35.16 318 GLN B CA 1
ATOM 10955 C C . GLN B 1 322 ? 27.829 22.978 25.158 1.00 39.54 318 GLN B C 1
ATOM 10956 O O . GLN B 1 322 ? 28.031 24.046 24.577 1.00 34.19 318 GLN B O 1
ATOM 10970 N N . THR B 1 323 ? 28.446 22.625 26.278 1.00 32.93 319 THR B N 1
ATOM 10971 C CA . THR B 1 323 ? 29.463 23.464 26.898 1.00 33.87 319 THR B CA 1
ATOM 10972 C C . THR B 1 323 ? 30.780 22.732 26.810 1.00 32.98 319 THR B C 1
ATOM 10973 O O . THR B 1 323 ? 30.925 21.631 27.334 1.00 42.91 319 THR B O 1
ATOM 10984 N N . VAL B 1 324 ? 31.722 23.337 26.100 1.00 30.02 320 VAL B N 1
ATOM 10985 C CA . VAL B 1 324 ? 32.955 22.684 25.730 1.00 31.43 320 VAL B CA 1
ATOM 10986 C C . VAL B 1 324 ? 34.124 23.506 26.262 1.00 37.07 320 VAL B C 1
ATOM 10987 O O . VAL B 1 324 ? 34.109 24.731 26.171 1.00 35.91 320 VAL B O 1
ATOM 11000 N N . ASP B 1 325 ? 35.115 22.820 26.830 1.00 36.46 321 ASP B N 1
ATOM 11001 C CA . ASP B 1 325 ? 36.314 23.454 27.380 1.00 42.48 321 ASP B CA 1
ATOM 11002 C C . ASP B 1 325 ? 37.245 23.905 26.266 1.00 39.13 321 ASP B C 1
ATOM 11003 O O . ASP B 1 325 ? 37.243 23.323 25.182 1.00 39.89 321 ASP B O 1
ATOM 11012 N N . PHE B 1 326 ? 38.072 24.912 26.540 1.00 42.03 322 PHE B N 1
ATOM 11013 C CA . PHE B 1 326 ? 39.008 25.392 25.532 1.00 43.27 322 PHE B CA 1
ATOM 11014 C C . PHE B 1 326 ? 39.938 24.262 25.135 1.00 38.99 322 PHE B C 1
ATOM 11015 O O . PHE B 1 326 ? 40.342 23.454 25.972 1.00 48.21 322 PHE B O 1
ATOM 11032 N N . GLY B 1 327 ? 40.257 24.183 23.849 1.00 43.17 323 GLY B N 1
ATOM 11033 C CA . GLY B 1 327 ? 41.172 23.166 23.366 1.00 46.92 323 GLY B CA 1
ATOM 11034 C C . GLY B 1 327 ? 40.513 21.847 23.002 1.00 44.18 323 GLY B C 1
ATOM 11035 O O . GLY B 1 327 ? 41.131 21.007 22.340 1.00 39.53 323 GLY B O 1
ATOM 11039 N N . ARG B 1 328 ? 39.268 21.670 23.450 1.00 42.79 324 ARG B N 1
ATOM 11040 C CA . ARG B 1 328 ? 38.487 20.456 23.201 1.00 40.10 324 ARG B CA 1
ATOM 11041 C C . ARG B 1 328 ? 37.479 20.665 22.054 1.00 48.54 324 ARG B C 1
ATOM 11042 O O . ARG B 1 328 ? 37.056 21.795 21.798 1.00 37.36 324 ARG B O 1
ATOM 11063 N N . PRO B 1 329 ? 37.065 19.574 21.383 1.00 40.13 325 PRO B N 1
ATOM 11064 C CA . PRO B 1 329 ? 36.205 19.753 20.204 1.00 38.47 325 PRO B CA 1
ATOM 11065 C C . PRO B 1 329 ? 34.730 19.986 20.518 1.00 41.66 325 PRO B C 1
ATOM 11066 O O . PRO B 1 329 ? 34.239 19.540 21.557 1.00 37.12 325 PRO B O 1
ATOM 11077 N N . ALA B 1 330 ? 34.036 20.688 19.621 1.00 44.60 326 ALA B N 1
ATOM 11078 C CA . ALA B 1 330 ? 32.576 20.774 19.658 1.00 34.94 326 ALA B CA 1
ATOM 11079 C C . ALA B 1 330 ? 32.059 20.106 18.398 1.00 31.28 326 ALA B C 1
ATOM 11080 O O . ALA B 1 330 ? 32.622 20.284 17.326 1.00 33.21 326 ALA B O 1
ATOM 11087 N N . VAL B 1 331 ? 31.017 19.301 18.537 1.00 33.26 327 VAL B N 1
ATOM 11088 C CA . VAL B 1 331 ? 30.507 18.516 17.413 1.00 34.67 327 VAL B CA 1
ATOM 11089 C C . VAL B 1 331 ? 29.017 18.705 17.330 1.00 33.16 327 VAL B C 1
ATOM 11090 O O . VAL B 1 331 ? 28.320 18.619 18.341 1.00 27.47 327 VAL B O 1
ATOM 11103 N N . PHE B 1 332 ? 28.540 18.965 16.116 1.00 28.93 328 PHE B N 1
ATOM 11104 C CA . PHE B 1 332 ? 27.117 19.168 15.869 1.00 27.62 328 PHE B CA 1
ATOM 11105 C C . PHE B 1 332 ? 26.694 18.228 14.782 1.00 31.43 328 PHE B C 1
ATOM 11106 O O . PHE B 1 332 ? 27.350 18.159 13.734 1.00 29.77 328 PHE B O 1
ATOM 11123 N N . THR B 1 333 ? 25.602 17.519 15.022 1.00 27.19 329 THR B N 1
ATOM 11124 C CA . THR B 1 333 ? 25.092 16.570 14.044 1.00 28.04 329 THR B CA 1
ATOM 11125 C C . THR B 1 333 ? 23.715 16.998 13.564 1.00 29.59 329 THR B C 1
ATOM 11126 O O . THR B 1 333 ? 22.769 17.075 14.344 1.00 28.11 329 THR B O 1
ATOM 11137 N N . CYS B 1 334 ? 23.621 17.275 12.266 1.00 27.32 330 CYS B N 1
ATOM 11138 C CA . CYS B 1 334 ? 22.355 17.646 11.661 1.00 24.06 330 CYS B CA 1
ATOM 11139 C C . CYS B 1 334 ? 21.528 16.414 11.342 1.00 26.95 330 CYS B C 1
ATOM 11140 O O . CYS B 1 334 ? 21.894 15.606 10.488 1.00 30.00 330 CYS B O 1
ATOM 11147 N N . GLN B 1 335 ? 20.424 16.275 12.059 1.00 28.92 331 GLN B N 1
ATOM 11148 C CA . GLN B 1 335 ? 19.485 15.186 11.851 1.00 31.61 331 GLN B CA 1
ATOM 11149 C C . GLN B 1 335 ? 18.307 15.718 11.050 1.00 32.02 331 GLN B C 1
ATOM 11150 O O . GLN B 1 335 ? 17.624 16.626 11.498 1.00 27.89 331 GLN B O 1
ATOM 11164 N N . TYR B 1 336 ? 18.050 15.156 9.876 1.00 29.67 332 TYR B N 1
ATOM 11165 C CA . TYR B 1 336 ? 16.989 15.726 9.054 1.00 32.38 332 TYR B CA 1
ATOM 11166 C C . TYR B 1 336 ? 16.047 14.672 8.512 1.00 34.06 332 TYR B C 1
ATOM 11167 O O . TYR B 1 336 ? 16.368 13.478 8.475 1.00 30.01 332 TYR B O 1
ATOM 11185 N N . THR B 1 337 ? 14.867 15.139 8.128 1.00 31.88 333 THR B N 1
ATOM 11186 C CA . THR B 1 337 ? 13.866 14.314 7.489 1.00 31.30 333 THR B CA 1
ATOM 11187 C C . THR B 1 337 ? 13.316 15.076 6.293 1.00 32.66 333 THR B C 1
ATOM 11188 O O . THR B 1 337 ? 13.536 16.282 6.153 1.00 28.03 333 THR B O 1
ATOM 11199 N N . GLY B 1 338 ? 12.597 14.366 5.433 1.00 34.19 334 GLY B N 1
ATOM 11200 C CA . GLY B 1 338 ? 12.102 14.945 4.209 1.00 31.49 334 GLY B CA 1
ATOM 11201 C C . GLY B 1 338 ? 12.792 14.332 3.018 1.00 35.80 334 GLY B C 1
ATOM 11202 O O . GLY B 1 338 ? 13.715 13.530 3.158 1.00 33.19 334 GLY B O 1
ATOM 11206 N N . ASN B 1 339 ? 12.331 14.714 1.834 1.00 31.04 335 ASN B N 1
ATOM 11207 C CA . ASN B 1 339 ? 12.804 14.107 0.603 1.00 36.60 335 ASN B CA 1
ATOM 11208 C C . ASN B 1 339 ? 12.400 14.959 -0.584 1.00 34.57 335 ASN B C 1
ATOM 11209 O O . ASN B 1 339 ? 11.266 15.414 -0.640 1.00 29.83 335 ASN B O 1
ATOM 11220 N N . PRO B 1 340 ? 13.328 15.212 -1.517 1.00 39.68 336 PRO B N 1
ATOM 11221 C CA . PRO B 1 340 ? 14.753 14.871 -1.473 1.00 40.85 336 PRO B CA 1
ATOM 11222 C C . PRO B 1 340 ? 15.502 15.816 -0.551 1.00 40.43 336 PRO B C 1
ATOM 11223 O O . PRO B 1 340 ? 14.936 16.817 -0.136 1.00 39.47 336 PRO B O 1
ATOM 11234 N N . ILE B 1 341 ? 16.752 15.493 -0.249 1.00 36.24 337 ILE B N 1
ATOM 11235 C CA . ILE B 1 341 ? 17.682 16.434 0.364 1.00 39.41 337 ILE B CA 1
ATOM 11236 C C . ILE B 1 341 ? 18.767 16.738 -0.661 1.00 42.12 337 ILE B C 1
ATOM 11237 O O . ILE B 1 341 ? 19.572 15.869 -0.985 1.00 40.27 337 ILE B O 1
ATOM 11253 N N . LYS B 1 342 ? 18.784 17.950 -1.201 1.00 34.94 338 LYS B N 1
ATOM 11254 C CA . LYS B 1 342 ? 19.781 18.281 -2.212 1.00 42.54 338 LYS B CA 1
ATOM 11255 C C . LYS B 1 342 ? 21.068 18.696 -1.540 1.00 47.95 338 LYS B C 1
ATOM 11256 O O . LYS B 1 342 ? 22.142 18.167 -1.847 1.00 44.44 338 LYS B O 1
ATOM 11275 N N . THR B 1 343 ? 20.953 19.652 -0.619 1.00 44.15 339 THR B N 1
ATOM 11276 C CA . THR B 1 343 ? 22.119 20.191 0.067 1.00 40.12 339 THR B CA 1
ATOM 11277 C C . THR B 1 343 ? 21.923 20.270 1.569 1.00 43.62 339 THR B C 1
ATOM 11278 O O . THR B 1 343 ? 20.811 20.476 2.077 1.00 35.21 339 THR B O 1
ATOM 11289 N N . VAL B 1 344 ? 23.038 20.096 2.264 1.00 39.45 340 VAL B N 1
ATOM 11290 C CA . VAL B 1 344 ? 23.165 20.447 3.662 1.00 36.68 340 VAL B CA 1
ATOM 11291 C C . VAL B 1 344 ? 24.218 21.535 3.747 1.00 36.30 340 VAL B C 1
ATOM 11292 O O . VAL B 1 344 ? 25.244 21.448 3.084 1.00 38.45 340 VAL B O 1
ATOM 11305 N N . SER B 1 345 ? 23.958 22.563 4.542 1.00 32.00 341 SER B N 1
ATOM 11306 C CA . SER B 1 345 ? 24.924 23.635 4.753 1.00 39.40 341 SER B CA 1
ATOM 11307 C C . SER B 1 345 ? 24.898 24.093 6.210 1.00 31.28 341 SER B C 1
ATOM 11308 O O . SER B 1 345 ? 23.948 23.799 6.944 1.00 34.39 341 SER B O 1
ATOM 11316 N N . TRP B 1 346 ? 25.945 24.796 6.628 1.00 28.24 342 TRP B N 1
ATOM 11317 C CA . TRP B 1 346 ? 26.071 25.258 8.009 1.00 37.51 342 TRP B CA 1
ATOM 11318 C C . TRP B 1 346 ? 26.289 26.759 8.113 1.00 34.05 342 TRP B C 1
ATOM 11319 O O . TRP B 1 346 ? 26.915 27.375 7.253 1.00 38.25 342 TRP B O 1
ATOM 11340 N N . MET B 1 347 ? 25.774 27.322 9.199 1.00 26.40 343 MET B N 1
ATOM 11341 C CA . MET B 1 347 ? 25.987 28.715 9.558 1.00 33.30 343 MET B CA 1
ATOM 11342 C C . MET B 1 347 ? 26.454 28.828 10.996 1.00 34.93 343 MET B C 1
ATOM 11343 O O . MET B 1 347 ? 26.110 28.004 11.844 1.00 31.94 343 MET B O 1
ATOM 11357 N N . LYS B 1 348 ? 27.215 29.877 11.266 1.00 31.57 344 LYS B N 1
ATOM 11358 C CA . LYS B 1 348 ? 27.553 30.255 12.625 1.00 34.94 344 LYS B CA 1
ATOM 11359 C C . LYS B 1 348 ? 27.225 31.731 12.764 1.00 28.36 344 LYS B C 1
ATOM 11360 O O . LYS B 1 348 ? 27.799 32.557 12.064 1.00 34.14 344 LYS B O 1
ATOM 11379 N N . ASP B 1 349 ? 26.280 32.045 13.638 1.00 30.32 345 ASP B N 1
ATOM 11380 C CA . ASP B 1 349 ? 25.872 33.421 13.883 1.00 29.25 345 ASP B CA 1
ATOM 11381 C C . ASP B 1 349 ? 25.574 34.156 12.570 1.00 33.83 345 ASP B C 1
ATOM 11382 O O . ASP B 1 349 ? 26.121 35.222 12.299 1.00 35.52 345 ASP B O 1
ATOM 11391 N N . GLY B 1 350 ? 24.725 33.563 11.738 1.00 33.82 346 GLY B N 1
ATOM 11392 C CA . GLY B 1 350 ? 24.222 34.252 10.566 1.00 30.30 346 GLY B CA 1
ATOM 11393 C C . GLY B 1 350 ? 25.188 34.316 9.402 1.00 42.67 346 GLY B C 1
ATOM 11394 O O . GLY B 1 350 ? 24.890 34.960 8.388 1.00 41.00 346 GLY B O 1
ATOM 11398 N N . LYS B 1 351 ? 26.340 33.653 9.527 1.00 36.72 347 LYS B N 1
ATOM 11399 C CA . LYS B 1 351 ? 27.303 33.623 8.437 1.00 38.55 347 LYS B CA 1
ATOM 11400 C C . LYS B 1 351 ? 27.732 32.204 8.085 1.00 41.58 347 LYS B C 1
ATOM 11401 O O . LYS B 1 351 ? 27.937 31.352 8.948 1.00 42.80 347 LYS B O 1
ATOM 11420 N N . ALA B 1 352 ? 27.874 31.971 6.792 1.00 35.17 348 ALA B N 1
ATOM 11421 C CA . ALA B 1 352 ? 28.096 30.640 6.266 1.00 40.93 348 ALA B CA 1
ATOM 11422 C C . ALA B 1 352 ? 29.426 30.045 6.706 1.00 57.07 348 ALA B C 1
ATOM 11423 O O . ALA B 1 352 ? 30.430 30.744 6.822 1.00 62.40 348 ALA B O 1
ATOM 11430 N N . ILE B 1 353 ? 29.397 28.741 6.963 1.00 59.86 349 ILE B N 1
ATOM 11431 C CA . ILE B 1 353 ? 30.594 27.925 7.092 1.00 69.48 349 ILE B CA 1
ATOM 11432 C C . ILE B 1 353 ? 30.733 27.093 5.823 1.00 86.91 349 ILE B C 1
ATOM 11433 O O . ILE B 1 353 ? 29.742 26.572 5.309 1.00 89.38 349 ILE B O 1
ATOM 11449 N N . GLY B 1 354 ? 31.955 26.964 5.318 1.00 77.55 350 GLY B N 1
ATOM 11450 C CA . GLY B 1 354 ? 32.194 26.196 4.108 1.00 71.95 350 GLY B CA 1
ATOM 11451 C C . GLY B 1 354 ? 32.167 24.693 4.341 1.00 78.95 350 GLY B C 1
ATOM 11452 O O . GLY B 1 354 ? 33.123 23.987 4.011 1.00 85.18 350 GLY B O 1
ATOM 11456 N N . HIS B 1 355 ? 31.065 24.206 4.902 1.00 69.50 351 HIS B N 1
ATOM 11457 C CA . HIS B 1 355 ? 30.900 22.790 5.202 1.00 60.70 351 HIS B CA 1
ATOM 11458 C C . HIS B 1 355 ? 29.552 22.295 4.679 1.00 50.17 351 HIS B C 1
ATOM 11459 O O . HIS B 1 355 ? 28.525 22.923 4.923 1.00 44.95 351 HIS B O 1
ATOM 11472 N N . SER B 1 356 ? 29.563 21.176 3.962 1.00 45.66 352 SER B N 1
ATOM 11473 C CA . SER B 1 356 ? 28.351 20.623 3.362 1.00 49.46 352 SER B CA 1
ATOM 11474 C C . SER B 1 356 ? 28.114 19.173 3.779 1.00 43.08 352 SER B C 1
ATOM 11475 O O . SER B 1 356 ? 27.473 18.403 3.057 1.00 43.54 352 SER B O 1
ATOM 11483 N N . GLU B 1 357 ? 28.636 18.810 4.947 1.00 49.57 353 GLU B N 1
ATOM 11484 C CA . GLU B 1 357 ? 28.434 17.476 5.497 1.00 42.71 353 GLU B CA 1
ATOM 11485 C C . GLU B 1 357 ? 27.530 17.561 6.725 1.00 36.86 353 GLU B C 1
ATOM 11486 O O . GLU B 1 357 ? 27.449 18.601 7.362 1.00 33.95 353 GLU B O 1
ATOM 11498 N N . PRO B 1 358 ? 26.833 16.468 7.052 1.00 33.01 354 PRO B N 1
ATOM 11499 C CA . PRO B 1 358 ? 25.857 16.546 8.146 1.00 35.14 354 PRO B CA 1
ATOM 11500 C C . PRO B 1 358 ? 26.469 16.674 9.553 1.00 36.73 354 PRO B C 1
ATOM 11501 O O . PRO B 1 358 ? 25.736 17.026 10.479 1.00 31.32 354 PRO B O 1
ATOM 11512 N N . VAL B 1 359 ? 27.761 16.393 9.709 1.00 33.43 355 VAL B N 1
ATOM 11513 C CA . VAL B 1 359 ? 28.427 16.572 11.001 1.00 35.25 355 VAL B CA 1
ATOM 11514 C C . VAL B 1 359 ? 29.413 17.722 10.925 1.00 36.87 355 VAL B C 1
ATOM 11515 O O . VAL B 1 359 ? 30.378 17.674 10.158 1.00 38.57 355 VAL B O 1
ATOM 11528 N N . LEU B 1 360 ? 29.152 18.759 11.724 1.00 28.07 356 LEU B N 1
ATOM 11529 C CA . LEU B 1 360 ? 30.063 19.878 11.868 1.00 32.40 356 LEU B CA 1
ATOM 11530 C C . LEU B 1 360 ? 30.946 19.668 13.085 1.00 34.53 356 LEU B C 1
ATOM 11531 O O . LEU B 1 360 ? 30.440 19.508 14.197 1.00 30.95 356 LEU B O 1
ATOM 11547 N N . ARG B 1 361 ? 32.255 19.720 12.857 1.00 27.25 357 ARG B N 1
ATOM 11548 C CA . ARG B 1 361 ? 33.262 19.554 13.900 1.00 33.11 357 ARG B CA 1
ATOM 11549 C C . ARG B 1 361 ? 34.088 20.839 14.043 1.00 38.54 357 ARG B C 1
ATOM 11550 O O . ARG B 1 361 ? 34.579 21.374 13.050 1.00 35.47 357 ARG B O 1
ATOM 11571 N N . ILE B 1 362 ? 34.194 21.353 15.266 1.00 36.53 358 ILE B N 1
ATOM 11572 C CA . ILE B 1 362 ? 35.149 22.418 15.592 1.00 42.62 358 ILE B CA 1
ATOM 11573 C C . ILE B 1 362 ? 36.272 21.812 16.434 1.00 41.24 358 ILE B C 1
ATOM 11574 O O . ILE B 1 362 ? 36.075 21.531 17.612 1.00 33.63 358 ILE B O 1
ATOM 11590 N N . GLU B 1 363 ? 37.441 21.621 15.830 1.00 42.94 359 GLU B N 1
ATOM 11591 C CA . GLU B 1 363 ? 38.488 20.785 16.426 1.00 49.28 359 GLU B CA 1
ATOM 11592 C C . GLU B 1 363 ? 38.922 21.264 17.809 1.00 41.51 359 GLU B C 1
ATOM 11593 O O . GLU B 1 363 ? 38.917 20.491 18.768 1.00 45.09 359 GLU B O 1
ATOM 11605 N N . SER B 1 364 ? 39.284 22.536 17.910 1.00 44.84 360 SER B N 1
ATOM 11606 C CA . SER B 1 364 ? 39.775 23.097 19.165 1.00 44.43 360 SER B CA 1
ATOM 11607 C C . SER B 1 364 ? 39.091 24.413 19.489 1.00 45.07 360 SER B C 1
ATOM 11608 O O . SER B 1 364 ? 39.391 25.444 18.892 1.00 51.07 360 SER B O 1
ATOM 11616 N N . VAL B 1 365 ? 38.189 24.372 20.460 1.00 39.78 361 VAL B N 1
ATOM 11617 C CA . VAL B 1 365 ? 37.363 25.516 20.794 1.00 37.34 361 VAL B CA 1
ATOM 11618 C C . VAL B 1 365 ? 38.204 26.666 21.338 1.00 51.04 361 VAL B C 1
ATOM 11619 O O . VAL B 1 365 ? 39.189 26.454 22.050 1.00 50.93 361 VAL B O 1
ATOM 11632 N N . LYS B 1 366 ? 37.798 27.880 20.970 1.00 48.16 362 LYS B N 1
ATOM 11633 C CA . LYS B 1 366 ? 38.399 29.122 21.445 1.00 50.14 362 LYS B CA 1
ATOM 11634 C C . LYS B 1 366 ? 37.270 30.048 21.900 1.00 54.72 362 LYS B C 1
ATOM 11635 O O . LYS B 1 366 ? 36.099 29.676 21.836 1.00 53.72 362 LYS B O 1
ATOM 11654 N N . LYS B 1 367 ? 37.610 31.250 22.350 1.00 59.33 363 LYS B N 1
ATOM 11655 C CA . LYS B 1 367 ? 36.608 32.193 22.845 1.00 62.80 363 LYS B CA 1
ATOM 11656 C C . LYS B 1 367 ? 35.581 32.547 21.769 1.00 62.52 363 LYS B C 1
ATOM 11657 O O . LYS B 1 367 ? 34.384 32.622 22.041 1.00 55.34 363 LYS B O 1
ATOM 11676 N N . GLU B 1 368 ? 36.057 32.755 20.547 1.00 64.53 364 GLU B N 1
ATOM 11677 C CA . GLU B 1 368 ? 35.215 33.274 19.473 1.00 71.92 364 GLU B CA 1
ATOM 11678 C C . GLU B 1 368 ? 34.433 32.171 18.753 1.00 65.27 364 GLU B C 1
ATOM 11679 O O . GLU B 1 368 ? 33.721 32.441 17.784 1.00 51.90 364 GLU B O 1
ATOM 11691 N N . ASP B 1 369 ? 34.562 30.936 19.233 1.00 59.74 365 ASP B N 1
ATOM 11692 C CA . ASP B 1 369 ? 33.802 29.814 18.688 1.00 46.91 365 ASP B CA 1
ATOM 11693 C C . ASP B 1 369 ? 32.408 29.753 19.295 1.00 46.90 365 ASP B C 1
ATOM 11694 O O . ASP B 1 369 ? 31.518 29.120 18.737 1.00 43.19 365 ASP B O 1
ATOM 11703 N N . LYS B 1 370 ? 32.219 30.418 20.434 1.00 36.63 366 LYS B N 1
ATOM 11704 C CA . LYS B 1 370 ? 30.934 30.404 21.109 1.00 42.80 366 LYS B CA 1
ATOM 11705 C C . LYS B 1 370 ? 29.900 31.140 20.268 1.00 45.87 366 LYS B C 1
ATOM 11706 O O . LYS B 1 370 ? 30.248 32.009 19.464 1.00 42.01 366 LYS B O 1
ATOM 11725 N N . GLY B 1 371 ? 28.633 30.796 20.469 1.00 37.24 367 GLY B N 1
ATOM 11726 C CA . GLY B 1 371 ? 27.548 31.424 19.743 1.00 33.26 367 GLY B CA 1
ATOM 11727 C C . GLY B 1 371 ? 26.619 30.392 19.150 1.00 40.89 367 GLY B C 1
ATOM 11728 O O . GLY B 1 371 ? 26.607 29.234 19.572 1.00 34.54 367 GLY B O 1
ATOM 11732 N N . MET B 1 372 ? 25.846 30.821 18.159 1.00 37.10 368 MET B N 1
ATOM 11733 C CA . MET B 1 372 ? 24.783 29.997 17.613 1.00 31.71 368 MET B CA 1
ATOM 11734 C C . MET B 1 372 ? 25.244 29.303 16.361 1.00 30.38 368 MET B C 1
ATOM 11735 O O . MET B 1 372 ? 25.947 29.880 15.526 1.00 32.04 368 MET B O 1
ATOM 11749 N N . TYR B 1 373 ? 24.844 28.048 16.241 1.00 31.51 369 TYR B N 1
ATOM 11750 C CA . TYR B 1 373 ? 25.191 27.248 15.085 1.00 28.53 369 TYR B CA 1
ATOM 11751 C C . TYR B 1 373 ? 23.911 26.772 14.421 1.00 25.69 369 TYR B C 1
ATOM 11752 O O . TYR B 1 373 ? 22.915 26.529 15.102 1.00 26.77 369 TYR B O 1
ATOM 11770 N N . GLN B 1 374 ? 23.948 26.660 13.097 1.00 27.69 370 GLN B N 1
ATOM 11771 C CA . GLN B 1 374 ? 22.787 26.200 12.331 1.00 25.62 370 GLN B CA 1
ATOM 11772 C C . GLN B 1 374 ? 23.180 25.273 11.198 1.00 20.20 370 GLN B C 1
ATOM 11773 O O . GLN B 1 374 ? 24.234 25.425 10.586 1.00 96.47 370 GLN B O 1
ATOM 11787 N N . CYS B 1 375 ? 22.290 24.319 10.932 1.00 26.76 371 CYS B N 1
ATOM 11788 C CA . CYS B 1 375 ? 22.348 23.563 9.695 1.00 28.19 371 CYS B CA 1
ATOM 11789 C C . CYS B 1 375 ? 21.075 23.843 8.920 1.00 30.32 371 CYS B C 1
ATOM 11790 O O . CYS B 1 375 ? 20.013 24.065 9.503 1.00 25.52 371 CYS B O 1
ATOM 11797 N N . PHE B 1 376 ? 21.221 23.871 7.601 1.00 29.85 372 PHE B N 1
ATOM 11798 C CA . PHE B 1 376 ? 20.124 24.134 6.683 1.00 26.14 372 PHE B CA 1
ATOM 11799 C C . PHE B 1 376 ? 20.041 22.980 5.725 1.00 25.99 372 PHE B C 1
ATOM 11800 O O . PHE B 1 376 ? 21.058 22.566 5.173 1.00 32.29 372 PHE B O 1
ATOM 11817 N N . VAL B 1 377 ? 18.846 22.450 5.518 1.00 24.71 373 VAL B N 1
ATOM 11818 C CA . VAL B 1 377 ? 18.672 21.414 4.516 1.00 24.35 373 VAL B CA 1
ATOM 11819 C C . VAL B 1 377 ? 17.776 22.002 3.445 1.00 27.96 373 VAL B C 1
ATOM 11820 O O . VAL B 1 377 ? 16.811 22.687 3.773 1.00 26.27 373 VAL B O 1
ATOM 11833 N N . ARG B 1 378 ? 18.110 21.741 2.179 1.00 27.69 374 ARG B N 1
ATOM 11834 C CA . ARG B 1 378 ? 17.399 22.336 1.048 1.00 29.55 374 ARG B CA 1
ATOM 11835 C C . ARG B 1 378 ? 17.169 21.344 -0.085 1.00 37.06 374 ARG B C 1
ATOM 11836 O O . ARG B 1 378 ? 17.933 20.386 -0.276 1.00 38.60 374 ARG B O 1
ATOM 11857 N N . ASN B 1 379 ? 16.089 21.577 -0.823 1.00 33.39 375 ASN B N 1
ATOM 11858 C CA . ASN B 1 379 ? 15.897 20.971 -2.125 1.00 38.07 375 ASN B CA 1
ATOM 11859 C C . ASN B 1 379 ? 15.271 22.017 -3.053 1.00 43.42 375 ASN B C 1
ATOM 11860 O O . ASN B 1 379 ? 15.241 23.206 -2.717 1.00 35.95 375 ASN B O 1
ATOM 11871 N N . ASP B 1 380 ? 14.789 21.601 -4.219 1.00 51.00 376 ASP B N 1
ATOM 11872 C CA . ASP B 1 380 ? 14.315 22.569 -5.207 1.00 58.80 376 ASP B CA 1
ATOM 11873 C C . ASP B 1 380 ? 13.095 23.349 -4.719 1.00 49.93 376 ASP B C 1
ATOM 11874 O O . ASP B 1 380 ? 12.912 24.511 -5.080 1.00 62.66 376 ASP B O 1
ATOM 11883 N N . GLN B 1 381 ? 12.272 22.716 -3.890 1.00 45.91 377 GLN B N 1
ATOM 11884 C CA . GLN B 1 381 ? 11.016 23.322 -3.451 1.00 46.53 377 GLN B CA 1
ATOM 11885 C C . GLN B 1 381 ? 11.066 23.919 -2.039 1.00 42.01 377 GLN B C 1
ATOM 11886 O O . GLN B 1 381 ? 10.230 24.746 -1.698 1.00 42.53 377 GLN B O 1
ATOM 11900 N N . GLU B 1 382 ? 12.044 23.515 -1.226 1.00 40.01 378 GLU B N 1
ATOM 11901 C CA . GLU B 1 382 ? 11.948 23.717 0.220 1.00 36.07 378 GLU B CA 1
ATOM 11902 C C . GLU B 1 382 ? 13.295 23.930 0.933 1.00 23.93 378 GLU B C 1
ATOM 11903 O O . GLU B 1 382 ? 14.341 23.526 0.440 1.00 28.27 378 GLU B O 1
ATOM 11915 N N . SER B 1 383 ? 13.242 24.591 2.081 1.00 30.61 379 SER B N 1
ATOM 11916 C CA . SER B 1 383 ? 14.378 24.644 2.989 1.00 23.95 379 SER B CA 1
ATOM 11917 C C . SER B 1 383 ? 13.886 24.524 4.427 1.00 24.98 379 SER B C 1
ATOM 11918 O O . SER B 1 383 ? 12.755 24.873 4.743 1.00 28.62 379 SER B O 1
ATOM 11926 N N . ALA B 1 384 ? 14.758 24.025 5.298 1.00 26.35 380 ALA B N 1
ATOM 11927 C CA . ALA B 1 384 ? 14.467 23.951 6.721 1.00 26.37 380 ALA B CA 1
ATOM 11928 C C . ALA B 1 384 ? 15.756 24.220 7.504 1.00 25.87 380 ALA B C 1
ATOM 11929 O O . ALA B 1 384 ? 16.835 23.940 7.013 1.00 23.71 380 ALA B O 1
ATOM 11936 N N . GLU B 1 385 ? 15.630 24.787 8.696 1.00 25.41 381 GLU B N 1
ATOM 11937 C CA . GLU B 1 385 ? 16.790 25.038 9.546 1.00 23.12 381 GLU B CA 1
ATOM 11938 C C . GLU B 1 385 ? 16.634 24.436 10.932 1.00 23.97 381 GLU B C 1
ATOM 11939 O O . GLU B 1 385 ? 15.522 24.231 11.430 1.00 25.02 381 GLU B O 1
ATOM 11951 N N . ALA B 1 386 ? 17.784 24.180 11.548 1.00 27.16 382 ALA B N 1
ATOM 11952 C CA . ALA B 1 386 ? 17.870 23.826 12.953 1.00 26.53 382 ALA B CA 1
ATOM 11953 C C . ALA B 1 386 ? 18.966 24.667 13.562 1.00 23.88 382 ALA B C 1
ATOM 11954 O O . ALA B 1 386 ? 19.923 25.030 12.876 1.00 23.69 382 ALA B O 1
ATOM 11961 N N . SER B 1 387 ? 18.817 24.980 14.841 1.00 25.32 383 SER B N 1
ATOM 11962 C CA . SER B 1 387 ? 19.799 25.806 15.540 1.00 26.01 383 SER B CA 1
ATOM 11963 C C . SER B 1 387 ? 20.331 25.101 16.785 1.00 32.54 383 SER B C 1
ATOM 11964 O O . SER B 1 387 ? 19.657 24.252 17.381 1.00 25.44 383 SER B O 1
ATOM 11972 N N . ALA B 1 388 ? 21.543 25.476 17.176 1.00 30.42 384 ALA B N 1
ATOM 11973 C CA . ALA B 1 388 ? 22.148 24.935 18.385 1.00 28.55 384 ALA B CA 1
ATOM 11974 C C . ALA B 1 388 ? 23.040 26.001 18.970 1.00 32.72 384 ALA B C 1
ATOM 11975 O O . ALA B 1 388 ? 23.391 26.970 18.284 1.00 34.37 384 ALA B O 1
ATOM 11982 N N . GLU B 1 389 ? 23.396 25.828 20.237 1.00 29.80 385 GLU B N 1
ATOM 11983 C CA . GLU B 1 389 ? 24.240 26.810 20.924 1.00 32.20 385 GLU B CA 1
ATOM 11984 C C . GLU B 1 389 ? 25.486 26.149 21.471 1.00 32.73 385 GLU B C 1
ATOM 11985 O O . GLU B 1 389 ? 25.416 25.035 21.979 1.00 32.20 385 GLU B O 1
ATOM 11997 N N . LEU B 1 390 ? 26.618 26.839 21.354 1.00 32.30 386 LEU B N 1
ATOM 11998 C CA . LEU B 1 390 ? 27.863 26.415 21.981 1.00 32.63 386 LEU B CA 1
ATOM 11999 C C . LEU B 1 390 ? 28.239 27.393 23.091 1.00 39.93 386 LEU B C 1
ATOM 12000 O O . LEU B 1 390 ? 28.422 28.571 22.819 1.00 35.98 386 LEU B O 1
ATOM 12016 N N . LYS B 1 391 ? 28.321 26.902 24.331 1.00 38.64 387 LYS B N 1
ATOM 12017 C CA . LYS B 1 391 ? 28.799 27.691 25.476 1.00 39.97 387 LYS B CA 1
ATOM 12018 C C . LYS B 1 391 ? 30.235 27.291 25.836 1.00 42.19 387 LYS B C 1
ATOM 12019 O O . LYS B 1 391 ? 30.711 26.227 25.439 1.00 37.05 387 LYS B O 1
ATOM 12038 N N . LEU B 1 392 ? 30.925 28.147 26.582 1.00 37.63 388 LEU B N 1
ATOM 12039 C CA . LEU B 1 392 ? 32.323 27.906 26.933 1.00 48.16 388 LEU B CA 1
ATOM 12040 C C . LEU B 1 392 ? 32.450 27.337 28.343 1.00 45.80 388 LEU B C 1
ATOM 12041 O O . LEU B 1 392 ? 31.743 27.764 29.259 1.00 41.73 388 LEU B O 1
ATOM 12057 N N . GLY B 1 393 ? 33.350 26.370 28.502 1.00 46.63 389 GLY B N 1
ATOM 12058 C CA . GLY B 1 393 ? 33.584 25.736 29.789 1.00 53.99 389 GLY B CA 1
ATOM 12059 C C . GLY B 1 393 ? 34.735 26.386 30.535 1.00 53.68 389 GLY B C 1
ATOM 12060 O O . GLY B 1 393 ? 35.648 26.935 29.915 1.00 52.42 389 GLY B O 1
ATOM 12064 N N . GLN C 1 5 ? 50.269 44.133 -49.847 1.00 75.62 1 GLN C N 1
ATOM 12065 C CA . GLN C 1 5 ? 50.394 45.541 -50.324 1.00 77.15 1 GLN C CA 1
ATOM 12066 C C . GLN C 1 5 ? 50.219 46.572 -49.203 1.00 68.87 1 GLN C C 1
ATOM 12067 O O . GLN C 1 5 ? 50.411 47.768 -49.427 1.00 63.41 1 GLN C O 1
ATOM 12081 N N . LYS C 1 6 ? 49.875 46.111 -48.000 1.00 67.10 2 LYS C N 1
ATOM 12082 C CA . LYS C 1 6 ? 49.558 47.024 -46.900 1.00 61.09 2 LYS C CA 1
ATOM 12083 C C . LYS C 1 6 ? 49.683 46.372 -45.515 1.00 51.79 2 LYS C C 1
ATOM 12084 O O . LYS C 1 6 ? 49.161 45.281 -45.284 1.00 50.68 2 LYS C O 1
ATOM 12103 N N . GLY C 1 7 ? 50.371 47.052 -44.600 1.00 49.82 3 GLY C N 1
ATOM 12104 C CA . GLY C 1 7 ? 50.443 46.625 -43.208 1.00 48.23 3 GLY C CA 1
ATOM 12105 C C . GLY C 1 7 ? 49.081 46.676 -42.521 1.00 49.23 3 GLY C C 1
ATOM 12106 O O . GLY C 1 7 ? 48.119 47.214 -43.075 1.00 44.86 3 GLY C O 1
ATOM 12110 N N . PRO C 1 8 ? 48.980 46.104 -41.309 1.00 43.38 4 PRO C N 1
ATOM 12111 C CA . PRO C 1 8 ? 47.672 46.025 -40.652 1.00 40.90 4 PRO C CA 1
ATOM 12112 C C . PRO C 1 8 ? 47.258 47.323 -39.957 1.00 43.19 4 PRO C C 1
ATOM 12113 O O . PRO C 1 8 ? 48.102 48.067 -39.450 1.00 39.49 4 PRO C O 1
ATOM 12124 N N . VAL C 1 9 ? 45.953 47.571 -39.950 1.00 44.33 5 VAL C N 1
ATOM 12125 C CA . VAL C 1 9 ? 45.372 48.698 -39.235 1.00 47.67 5 VAL C CA 1
ATOM 12126 C C . VAL C 1 9 ? 44.109 48.208 -38.554 1.00 36.92 5 VAL C C 1
ATOM 12127 O O . VAL C 1 9 ? 43.398 47.373 -39.103 1.00 44.58 5 VAL C O 1
ATOM 12140 N N . PHE C 1 10 ? 43.830 48.725 -37.363 1.00 42.03 6 PHE C N 1
ATOM 12141 C CA . PHE C 1 10 ? 42.647 48.296 -36.628 1.00 46.06 6 PHE C CA 1
ATOM 12142 C C . PHE C 1 10 ? 41.384 48.946 -37.182 1.00 45.37 6 PHE C C 1
ATOM 12143 O O . PHE C 1 10 ? 41.303 50.160 -37.302 1.00 52.76 6 PHE C O 1
ATOM 12160 N N . LEU C 1 11 ? 40.425 48.109 -37.556 1.00 52.58 7 LEU C N 1
ATOM 12161 C CA . LEU C 1 11 ? 39.083 48.558 -37.890 1.00 56.95 7 LEU C CA 1
ATOM 12162 C C . LEU C 1 11 ? 38.349 48.857 -36.590 1.00 69.05 7 LEU C C 1
ATOM 12163 O O . LEU C 1 11 ? 37.909 49.987 -36.350 1.00 62.64 7 LEU C O 1
ATOM 12179 N N . LYS C 1 12 ? 38.241 47.831 -35.748 1.00 65.98 8 LYS C N 1
ATOM 12180 C CA . LYS C 1 12 ? 37.605 47.956 -34.442 1.00 58.15 8 LYS C CA 1
ATOM 12181 C C . LYS C 1 12 ? 38.545 47.453 -33.349 1.00 47.80 8 LYS C C 1
ATOM 12182 O O . LYS C 1 12 ? 39.099 46.364 -33.461 1.00 50.56 8 LYS C O 1
ATOM 12201 N N . GLU C 1 13 ? 38.727 48.263 -32.311 1.00 42.80 9 GLU C N 1
ATOM 12202 C CA . GLU C 1 13 ? 39.469 47.869 -31.120 1.00 40.51 9 GLU C CA 1
ATOM 12203 C C . GLU C 1 13 ? 38.514 47.741 -29.948 1.00 45.15 9 GLU C C 1
ATOM 12204 O O . GLU C 1 13 ? 37.641 48.588 -29.768 1.00 39.03 9 GLU C O 1
ATOM 12216 N N . PRO C 1 14 ? 38.681 46.699 -29.127 1.00 32.73 10 PRO C N 1
ATOM 12217 C CA . PRO C 1 14 ? 37.862 46.655 -27.914 1.00 32.59 10 PRO C CA 1
ATOM 12218 C C . PRO C 1 14 ? 38.158 47.849 -27.013 1.00 37.49 10 PRO C C 1
ATOM 12219 O O . PRO C 1 14 ? 39.269 48.380 -27.110 1.00 34.17 10 PRO C O 1
ATOM 12230 N N . THR C 1 15 ? 37.199 48.259 -26.183 1.00 31.36 11 THR C N 1
ATOM 12231 C CA . THR C 1 15 ? 37.345 49.433 -25.330 1.00 34.43 11 THR C CA 1
ATOM 12232 C C . THR C 1 15 ? 38.254 49.149 -24.147 1.00 30.11 11 THR C C 1
ATOM 12233 O O . THR C 1 15 ? 38.618 48.000 -23.899 1.00 30.57 11 THR C O 1
ATOM 12244 N N . ASN C 1 16 ? 38.615 50.194 -23.414 1.00 33.09 12 ASN C N 1
ATOM 12245 C CA . ASN C 1 16 ? 39.553 50.041 -22.317 1.00 30.65 12 ASN C CA 1
ATOM 12246 C C . ASN C 1 16 ? 38.980 49.225 -21.195 1.00 29.58 12 ASN C C 1
ATOM 12247 O O . ASN C 1 16 ? 39.719 48.563 -20.480 1.00 25.94 12 ASN C O 1
ATOM 12258 N N . ARG C 1 17 ? 37.664 49.327 -21.000 1.00 31.13 13 ARG C N 1
ATOM 12259 C CA . ARG C 1 17 ? 37.029 48.742 -19.827 1.00 29.15 13 ARG C CA 1
ATOM 12260 C C . ARG C 1 17 ? 35.943 47.798 -20.262 1.00 29.89 13 ARG C C 1
ATOM 12261 O O . ARG C 1 17 ? 35.017 48.191 -20.968 1.00 26.93 13 ARG C O 1
ATOM 12282 N N . ILE C 1 18 ? 36.092 46.540 -19.861 1.00 19.26 14 ILE C N 1
ATOM 12283 C CA . ILE C 1 18 ? 35.090 45.513 -20.081 1.00 21.15 14 ILE C CA 1
ATOM 12284 C C . ILE C 1 18 ? 34.640 45.004 -18.720 1.00 25.48 14 ILE C C 1
ATOM 12285 O O . ILE C 1 18 ? 35.249 44.101 -18.162 1.00 22.48 14 ILE C O 1
ATOM 12301 N N . ASP C 1 19 ? 33.598 45.619 -18.177 1.00 24.67 15 ASP C N 1
ATOM 12302 C CA . ASP C 1 19 ? 33.071 45.248 -16.868 1.00 23.53 15 ASP C CA 1
ATOM 12303 C C . ASP C 1 19 ? 31.782 44.447 -17.019 1.00 21.46 15 ASP C C 1
ATOM 12304 O O . ASP C 1 19 ? 30.874 44.850 -17.753 1.00 21.88 15 ASP C O 1
ATOM 12313 N N . PHE C 1 20 ? 31.674 43.324 -16.322 1.00 20.83 16 PHE C N 1
ATOM 12314 C CA . PHE C 1 20 ? 30.487 42.483 -16.478 1.00 15.81 16 PHE C CA 1
ATOM 12315 C C . PHE C 1 20 ? 30.241 41.600 -15.281 1.00 18.19 16 PHE C C 1
ATOM 12316 O O . PHE C 1 20 ? 31.162 41.213 -14.577 1.00 18.11 16 PHE C O 1
ATOM 12333 N N . SER C 1 21 ? 28.967 41.286 -15.061 1.00 21.97 17 SER C N 1
ATOM 12334 C CA . SER C 1 21 ? 28.579 40.352 -14.027 1.00 17.71 17 SER C CA 1
ATOM 12335 C C . SER C 1 21 ? 28.930 38.923 -14.439 1.00 17.54 17 SER C C 1
ATOM 12336 O O . SER C 1 21 ? 28.836 38.573 -15.615 1.00 19.47 17 SER C O 1
ATOM 12344 N N . ASN C 1 22 ? 29.293 38.095 -13.462 1.00 17.66 18 ASN C N 1
ATOM 12345 C CA . ASN C 1 22 ? 29.491 36.676 -13.706 1.00 17.39 18 ASN C CA 1
ATOM 12346 C C . ASN C 1 22 ? 28.237 36.039 -14.267 1.00 21.14 18 ASN C C 1
ATOM 12347 O O . ASN C 1 22 ? 28.309 34.995 -14.894 1.00 24.04 18 ASN C O 1
ATOM 12356 N N . SER C 1 23 ? 27.076 36.663 -14.043 1.00 20.47 19 SER C N 1
ATOM 12357 C CA . SER C 1 23 ? 25.821 36.071 -14.511 1.00 24.08 19 SER C CA 1
ATOM 12358 C C . SER C 1 23 ? 25.538 36.372 -15.981 1.00 23.41 19 SER C C 1
ATOM 12359 O O . SER C 1 23 ? 24.698 35.726 -16.601 1.00 27.45 19 SER C O 1
ATOM 12367 N N . THR C 1 24 ? 26.265 37.334 -16.536 1.00 22.48 20 THR C N 1
ATOM 12368 C CA . THR C 1 24 ? 26.040 37.820 -17.901 1.00 21.50 20 THR C CA 1
ATOM 12369 C C . THR C 1 24 ? 27.125 37.353 -18.862 1.00 24.74 20 THR C C 1
ATOM 12370 O O . THR C 1 24 ? 26.852 37.037 -20.025 1.00 20.02 20 THR C O 1
ATOM 12381 N N . GLY C 1 25 ? 28.366 37.333 -18.377 1.00 21.39 21 GLY C N 1
ATOM 12382 C CA . GLY C 1 25 ? 29.516 37.059 -19.221 1.00 18.03 21 GLY C CA 1
ATOM 12383 C C . GLY C 1 25 ? 29.767 38.231 -20.153 1.00 24.77 21 GLY C C 1
ATOM 12384 O O . GLY C 1 25 ? 29.102 39.274 -20.066 1.00 20.36 21 GLY C O 1
ATOM 12388 N N . ALA C 1 26 ? 30.737 38.074 -21.047 1.00 21.79 22 ALA C N 1
ATOM 12389 C CA . ALA C 1 26 ? 31.076 39.136 -21.984 1.00 24.10 22 ALA C CA 1
ATOM 12390 C C . ALA C 1 26 ? 31.759 38.597 -23.217 1.00 26.80 22 ALA C C 1
ATOM 12391 O O . ALA C 1 26 ? 32.228 37.461 -23.261 1.00 27.93 22 ALA C O 1
ATOM 12398 N N . GLU C 1 27 ? 31.815 39.451 -24.222 1.00 27.00 23 GLU C N 1
ATOM 12399 C CA . GLU C 1 27 ? 32.386 39.126 -25.514 1.00 30.65 23 GLU C CA 1
ATOM 12400 C C . GLU C 1 27 ? 33.183 40.344 -25.947 1.00 34.47 23 GLU C C 1
ATOM 12401 O O . GLU C 1 27 ? 32.676 41.468 -25.843 1.00 29.67 23 GLU C O 1
ATOM 12413 N N . ILE C 1 28 ? 34.423 40.158 -26.394 1.00 25.67 24 ILE C N 1
ATOM 12414 C CA . ILE C 1 28 ? 35.176 41.288 -26.927 1.00 25.89 24 ILE C CA 1
ATOM 12415 C C . ILE C 1 28 ? 35.718 40.927 -28.300 1.00 28.66 24 ILE C C 1
ATOM 12416 O O . ILE C 1 28 ? 36.097 39.785 -28.575 1.00 28.65 24 ILE C O 1
ATOM 12432 N N . GLU C 1 29 ? 35.720 41.929 -29.166 1.00 33.12 25 GLU C N 1
ATOM 12433 C CA . GLU C 1 29 ? 35.922 41.720 -30.581 1.00 35.84 25 GLU C CA 1
ATOM 12434 C C . GLU C 1 29 ? 37.094 42.525 -31.054 1.00 32.34 25 GLU C C 1
ATOM 12435 O O . GLU C 1 29 ? 37.357 43.608 -30.554 1.00 28.62 25 GLU C O 1
ATOM 12447 N N . CYS C 1 30 ? 37.776 41.998 -32.053 1.00 33.19 26 CYS C N 1
ATOM 12448 C CA . CYS C 1 30 ? 38.916 42.667 -32.637 1.00 35.91 26 CYS C CA 1
ATOM 12449 C C . CYS C 1 30 ? 38.912 42.444 -34.154 1.00 49.38 26 CYS C C 1
ATOM 12450 O O . CYS C 1 30 ? 38.973 41.307 -34.625 1.00 52.48 26 CYS C O 1
ATOM 12457 N N . LYS C 1 31 ? 38.807 43.538 -34.901 1.00 50.40 27 LYS C N 1
ATOM 12458 C CA . LYS C 1 31 ? 38.846 43.503 -36.360 1.00 51.45 27 LYS C CA 1
ATOM 12459 C C . LYS C 1 31 ? 39.968 44.401 -36.863 1.00 44.95 27 LYS C C 1
ATOM 12460 O O . LYS C 1 31 ? 40.165 45.508 -36.355 1.00 48.57 27 LYS C O 1
ATOM 12479 N N . ALA C 1 32 ? 40.710 43.910 -37.851 1.00 50.26 28 ALA C N 1
ATOM 12480 C CA . ALA C 1 32 ? 41.776 44.682 -38.478 1.00 48.48 28 ALA C CA 1
ATOM 12481 C C . ALA C 1 32 ? 41.903 44.295 -39.944 1.00 47.74 28 ALA C C 1
ATOM 12482 O O . ALA C 1 32 ? 41.767 43.126 -40.298 1.00 54.34 28 ALA C O 1
ATOM 12489 N N . SER C 1 33 ? 42.165 45.288 -40.786 1.00 52.89 29 SER C N 1
ATOM 12490 C CA . SER C 1 33 ? 42.339 45.067 -42.219 1.00 63.83 29 SER C CA 1
ATOM 12491 C C . SER C 1 33 ? 43.805 45.149 -42.615 1.00 63.55 29 SER C C 1
ATOM 12492 O O . SER C 1 33 ? 44.647 45.605 -41.837 1.00 52.75 29 SER C O 1
ATOM 12500 N N . GLY C 1 34 ? 44.086 44.719 -43.841 1.00 69.90 30 GLY C N 1
ATOM 12501 C CA . GLY C 1 34 ? 45.423 44.756 -44.402 1.00 60.25 30 GLY C CA 1
ATOM 12502 C C . GLY C 1 34 ? 45.470 43.851 -45.616 1.00 59.30 30 GLY C C 1
ATOM 12503 O O . GLY C 1 34 ? 44.481 43.193 -45.931 1.00 65.64 30 GLY C O 1
ATOM 12507 N N . ASN C 1 35 ? 46.611 43.819 -46.299 1.00 61.95 31 ASN C N 1
ATOM 12508 C CA . ASN C 1 35 ? 46.785 42.968 -47.475 1.00 67.16 31 ASN C CA 1
ATOM 12509 C C . ASN C 1 35 ? 48.167 42.320 -47.486 1.00 58.29 31 ASN C C 1
ATOM 12510 O O . ASN C 1 35 ? 49.164 43.008 -47.685 1.00 56.46 31 ASN C O 1
ATOM 12521 N N . PRO C 1 36 ? 48.235 40.993 -47.273 1.00 61.79 32 PRO C N 1
ATOM 12522 C CA . PRO C 1 36 ? 47.112 40.079 -47.018 1.00 65.04 32 PRO C CA 1
ATOM 12523 C C . PRO C 1 36 ? 46.410 40.378 -45.694 1.00 65.81 32 PRO C C 1
ATOM 12524 O O . PRO C 1 36 ? 46.923 41.149 -44.880 1.00 60.58 32 PRO C O 1
ATOM 12535 N N . MET C 1 37 ? 45.243 39.779 -45.495 1.00 68.27 33 MET C N 1
ATOM 12536 C CA . MET C 1 37 ? 44.480 39.997 -44.277 1.00 64.18 33 MET C CA 1
ATOM 12537 C C . MET C 1 37 ? 45.291 39.534 -43.073 1.00 55.77 33 MET C C 1
ATOM 12538 O O . MET C 1 37 ? 45.814 38.420 -43.076 1.00 51.69 33 MET C O 1
ATOM 12552 N N . PRO C 1 38 ? 45.413 40.393 -42.044 1.00 57.97 34 PRO C N 1
ATOM 12553 C CA . PRO C 1 38 ? 46.187 39.977 -40.870 1.00 52.28 34 PRO C CA 1
ATOM 12554 C C . PRO C 1 38 ? 45.453 38.950 -40.010 1.00 47.33 34 PRO C C 1
ATOM 12555 O O . PRO C 1 38 ? 44.222 38.889 -40.009 1.00 43.64 34 PRO C O 1
ATOM 12566 N N . GLU C 1 39 ? 46.220 38.135 -39.296 1.00 42.31 35 GLU C N 1
ATOM 12567 C CA . GLU C 1 39 ? 45.642 37.244 -38.302 1.00 48.83 35 GLU C CA 1
ATOM 12568 C C . GLU C 1 39 ? 45.471 37.994 -36.978 1.00 40.05 35 GLU C C 1
ATOM 12569 O O . GLU C 1 39 ? 46.240 38.907 -36.662 1.00 40.12 35 GLU C O 1
ATOM 12581 N N . ILE C 1 40 ? 44.450 37.609 -36.220 1.00 40.56 36 ILE C N 1
ATOM 12582 C CA . ILE C 1 40 ? 44.151 38.222 -34.931 1.00 36.62 36 ILE C CA 1
ATOM 12583 C C . ILE C 1 40 ? 44.542 37.272 -33.793 1.00 31.75 36 ILE C C 1
ATOM 12584 O O . ILE C 1 40 ? 44.061 36.148 -33.724 1.00 36.33 36 ILE C O 1
ATOM 12600 N N . ILE C 1 41 ? 45.424 37.742 -32.917 1.00 29.80 37 ILE C N 1
ATOM 12601 C CA . ILE C 1 41 ? 45.927 36.973 -31.784 1.00 32.26 37 ILE C CA 1
ATOM 12602 C C . ILE C 1 41 ? 45.661 37.714 -30.482 1.00 33.17 37 ILE C C 1
ATOM 12603 O O . ILE C 1 41 ? 46.007 38.885 -30.353 1.00 32.52 37 ILE C O 1
ATOM 12619 N N . TRP C 1 42 ? 45.097 37.015 -29.508 1.00 20.98 38 TRP C N 1
ATOM 12620 C CA . TRP C 1 42 ? 44.881 37.574 -28.188 1.00 22.61 38 TRP C CA 1
ATOM 12621 C C . TRP C 1 42 ? 46.076 37.313 -27.281 1.00 25.79 38 TRP C C 1
ATOM 12622 O O . TRP C 1 42 ? 46.576 36.178 -27.184 1.00 19.09 38 TRP C O 1
ATOM 12643 N N . ILE C 1 43 ? 46.532 38.378 -26.635 1.00 22.47 39 ILE C N 1
ATOM 12644 C CA . ILE C 1 43 ? 47.660 38.309 -25.715 1.00 22.18 39 ILE C CA 1
ATOM 12645 C C . ILE C 1 43 ? 47.342 38.969 -24.397 1.00 21.36 39 ILE C C 1
ATOM 12646 O O . ILE C 1 43 ? 46.342 39.673 -24.264 1.00 25.74 39 ILE C O 1
ATOM 12662 N N . ARG C 1 44 ? 48.233 38.766 -23.431 1.00 20.95 40 ARG C N 1
ATOM 12663 C CA . ARG C 1 44 ? 48.203 39.495 -22.171 1.00 22.34 40 ARG C CA 1
ATOM 12664 C C . ARG C 1 44 ? 49.071 40.733 -22.318 1.00 28.62 40 ARG C C 1
ATOM 12665 O O . ARG C 1 44 ? 49.825 40.869 -23.287 1.00 25.40 40 ARG C O 1
ATOM 12686 N N . SER C 1 45 ? 48.978 41.648 -21.363 1.00 29.35 41 SER C N 1
ATOM 12687 C CA . SER C 1 45 ? 49.780 42.858 -21.433 1.00 30.63 41 SER C CA 1
ATOM 12688 C C . SER C 1 45 ? 51.278 42.541 -21.467 1.00 35.71 41 SER C C 1
ATOM 12689 O O . SER C 1 45 ? 52.065 43.348 -21.952 1.00 34.46 41 SER C O 1
ATOM 12697 N N A ASP C 1 46 ? 51.593 41.367 -20.916 0.23 29.76 42 ASP C N 1
ATOM 12698 N N B ASP C 1 46 ? 51.714 41.380 -20.981 0.77 29.61 42 ASP C N 1
ATOM 12699 C CA A ASP C 1 46 ? 52.892 40.697 -20.962 0.23 30.73 42 ASP C CA 1
ATOM 12700 C CA B ASP C 1 46 ? 53.144 41.072 -21.073 0.77 29.86 42 ASP C CA 1
ATOM 12701 C C A ASP C 1 46 ? 53.449 40.512 -22.369 0.23 29.38 42 ASP C C 1
ATOM 12702 C C B ASP C 1 46 ? 53.512 40.444 -22.407 0.77 29.08 42 ASP C C 1
ATOM 12703 O O A ASP C 1 46 ? 54.656 40.565 -22.591 0.23 28.16 42 ASP C O 1
ATOM 12704 O O B ASP C 1 46 ? 54.671 40.094 -22.615 0.77 27.46 42 ASP C O 1
ATOM 12721 N N . GLY C 1 47 ? 52.534 40.283 -23.302 1.00 25.14 43 GLY C N 1
ATOM 12722 C CA . GLY C 1 47 ? 52.829 39.798 -24.640 1.00 27.34 43 GLY C CA 1
ATOM 12723 C C . GLY C 1 47 ? 52.566 38.307 -24.828 1.00 22.95 43 GLY C C 1
ATOM 12724 O O . GLY C 1 47 ? 52.579 37.809 -25.946 1.00 24.21 43 GLY C O 1
ATOM 12728 N N . THR C 1 48 ? 52.328 37.589 -23.732 1.00 24.92 44 THR C N 1
ATOM 12729 C CA . THR C 1 48 ? 52.145 36.146 -23.802 1.00 21.31 44 THR C CA 1
ATOM 12730 C C . THR C 1 48 ? 50.804 35.790 -24.423 1.00 21.70 44 THR C C 1
ATOM 12731 O O . THR C 1 48 ? 49.823 36.497 -24.250 1.00 20.00 44 THR C O 1
ATOM 12742 N N . ALA C 1 49 ? 50.785 34.672 -25.138 1.00 22.48 45 ALA C N 1
ATOM 12743 C CA . ALA C 1 49 ? 49.601 34.210 -25.830 1.00 21.08 45 ALA C CA 1
ATOM 12744 C C . ALA C 1 49 ? 48.504 33.776 -24.864 1.00 21.55 45 ALA C C 1
ATOM 12745 O O . ALA C 1 49 ? 48.773 33.137 -23.847 1.00 19.36 45 ALA C O 1
ATOM 12752 N N . VAL C 1 50 ? 47.266 34.126 -25.209 1.00 19.26 46 VAL C N 1
ATOM 12753 C CA . VAL C 1 50 ? 46.100 33.730 -24.433 1.00 20.82 46 VAL C CA 1
ATOM 12754 C C . VAL C 1 50 ? 45.396 32.584 -25.127 1.00 22.92 46 VAL C C 1
ATOM 12755 O O . VAL C 1 50 ? 45.183 32.614 -26.344 1.00 22.78 46 VAL C O 1
ATOM 12768 N N . GLY C 1 51 ? 45.060 31.566 -24.350 1.00 19.68 47 GLY C N 1
ATOM 12769 C CA . GLY C 1 51 ? 44.330 30.423 -24.856 1.00 23.66 47 GLY C CA 1
ATOM 12770 C C . GLY C 1 51 ? 43.015 30.254 -24.139 1.00 19.64 47 GLY C C 1
ATOM 12771 O O . GLY C 1 51 ? 42.619 31.101 -23.336 1.00 14.53 47 GLY C O 1
ATOM 12775 N N . ASP C 1 52 ? 42.340 29.149 -24.441 1.00 21.83 48 ASP C N 1
ATOM 12776 C CA . ASP C 1 52 ? 41.088 28.821 -23.784 1.00 19.01 48 ASP C CA 1
ATOM 12777 C C . ASP C 1 52 ? 41.303 28.384 -22.343 1.00 20.79 48 ASP C C 1
ATOM 12778 O O . ASP C 1 52 ? 42.347 27.816 -21.967 1.00 20.38 48 ASP C O 1
ATOM 12787 N N . VAL C 1 53 ? 40.302 28.681 -21.530 1.00 15.97 49 VAL C N 1
ATOM 12788 C CA . VAL C 1 53 ? 40.154 28.111 -20.202 1.00 16.50 49 VAL C CA 1
ATOM 12789 C C . VAL C 1 53 ? 38.735 27.521 -20.144 1.00 21.44 49 VAL C C 1
ATOM 12790 O O . VAL C 1 53 ? 37.767 28.273 -20.256 1.00 20.17 49 VAL C O 1
ATOM 12803 N N . PRO C 1 54 ? 38.623 26.181 -20.034 1.00 20.15 50 PRO C N 1
ATOM 12804 C CA . PRO C 1 54 ? 37.314 25.523 -20.123 1.00 23.70 50 PRO C CA 1
ATOM 12805 C C . PRO C 1 54 ? 36.290 26.171 -19.214 1.00 21.93 50 PRO C C 1
ATOM 12806 O O . PRO C 1 54 ? 36.533 26.326 -18.012 1.00 25.66 50 PRO C O 1
ATOM 12817 N N . GLY C 1 55 ? 35.205 26.635 -19.823 1.00 24.95 51 GLY C N 1
ATOM 12818 C CA . GLY C 1 55 ? 34.104 27.242 -19.098 1.00 20.38 51 GLY C CA 1
ATOM 12819 C C . GLY C 1 55 ? 34.250 28.704 -18.747 1.00 24.01 51 GLY C C 1
ATOM 12820 O O . GLY C 1 55 ? 33.271 29.326 -18.331 1.00 24.06 51 GLY C O 1
ATOM 12824 N N . LEU C 1 56 ? 35.449 29.266 -18.910 1.00 19.72 52 LEU C N 1
ATOM 12825 C CA . LEU C 1 56 ? 35.730 30.626 -18.442 1.00 19.22 52 LEU C CA 1
ATOM 12826 C C . LEU C 1 56 ? 36.240 31.571 -19.533 1.00 18.41 52 LEU C C 1
ATOM 12827 O O . LEU C 1 56 ? 35.993 32.766 -19.477 1.00 17.25 52 LEU C O 1
ATOM 12843 N N . ARG C 1 57 ? 36.946 31.040 -20.525 1.00 18.47 53 ARG C N 1
ATOM 12844 C CA . ARG C 1 57 ? 37.498 31.879 -21.573 1.00 17.15 53 ARG C CA 1
ATOM 12845 C C . ARG C 1 57 ? 37.644 31.085 -22.871 1.00 17.31 53 ARG C C 1
ATOM 12846 O O . ARG C 1 57 ? 38.218 30.002 -22.885 1.00 17.66 53 ARG C O 1
ATOM 12867 N N . GLN C 1 58 ? 37.149 31.654 -23.969 1.00 21.07 54 GLN C N 1
ATOM 12868 C CA . GLN C 1 58 ? 37.131 30.968 -25.258 1.00 21.13 54 GLN C CA 1
ATOM 12869 C C . GLN C 1 58 ? 37.466 31.935 -26.370 1.00 22.18 54 GLN C C 1
ATOM 12870 O O . GLN C 1 58 ? 36.912 33.028 -26.452 1.00 24.80 54 GLN C O 1
ATOM 12884 N N . ILE C 1 59 ? 38.397 31.536 -27.218 1.00 18.95 55 ILE C N 1
ATOM 12885 C CA . ILE C 1 59 ? 38.699 32.299 -28.420 1.00 22.92 55 ILE C CA 1
ATOM 12886 C C . ILE C 1 59 ? 37.874 31.675 -29.520 1.00 29.22 55 ILE C C 1
ATOM 12887 O O . ILE C 1 59 ? 38.003 30.477 -29.788 1.00 28.98 55 ILE C O 1
ATOM 12903 N N . SER C 1 60 ? 37.010 32.462 -30.142 1.00 32.49 56 SER C N 1
ATOM 12904 C CA . SER C 1 60 ? 36.057 31.898 -31.102 1.00 42.33 56 SER C CA 1
ATOM 12905 C C . SER C 1 60 ? 36.647 31.816 -32.506 1.00 44.70 56 SER C C 1
ATOM 12906 O O . SER C 1 60 ? 37.796 32.188 -32.728 1.00 49.90 56 SER C O 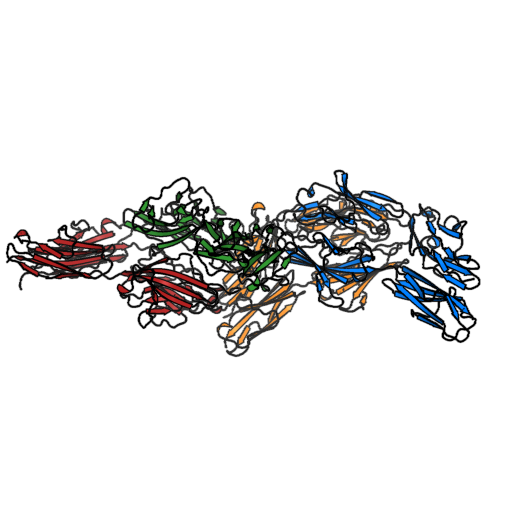1
ATOM 12914 N N . SER C 1 61 ? 35.851 31.338 -33.460 1.00 59.14 57 SER C N 1
ATOM 12915 C CA . SER C 1 61 ? 36.329 31.191 -34.833 1.00 66.50 57 SER C CA 1
ATOM 12916 C C . SER C 1 61 ? 36.656 32.551 -35.437 1.00 64.19 57 SER C C 1
ATOM 12917 O O . SER C 1 61 ? 37.740 32.756 -35.992 1.00 59.58 57 SER C O 1
ATOM 12925 N N . ASP C 1 62 ? 35.714 33.483 -35.312 1.00 59.20 58 ASP C N 1
ATOM 12926 C CA . ASP C 1 62 ? 35.897 34.826 -35.856 1.00 56.01 58 ASP C CA 1
ATOM 12927 C C . ASP C 1 62 ? 36.823 35.671 -34.982 1.00 49.03 58 ASP C C 1
ATOM 12928 O O . ASP C 1 62 ? 36.966 36.871 -35.200 1.00 56.68 58 ASP C O 1
ATOM 12937 N N . GLY C 1 63 ? 37.467 35.038 -34.004 1.00 49.19 59 GLY C N 1
ATOM 12938 C CA . GLY C 1 63 ? 38.522 35.684 -33.249 1.00 46.80 59 GLY C CA 1
ATOM 12939 C C . GLY C 1 63 ? 38.029 36.629 -32.172 1.00 41.68 59 GLY C C 1
ATOM 12940 O O . GLY C 1 63 ? 38.747 37.552 -31.783 1.00 41.67 59 GLY C O 1
ATOM 12944 N N . LYS C 1 64 ? 36.797 36.419 -31.708 1.00 39.24 60 LYS C N 1
ATOM 12945 C CA . LYS C 1 64 ? 36.306 37.091 -30.508 1.00 33.87 60 LYS C CA 1
ATOM 12946 C C . LYS C 1 64 ? 36.931 36.422 -29.289 1.00 26.28 60 LYS C C 1
ATOM 12947 O O . LYS C 1 64 ? 37.245 35.233 -29.337 1.00 25.40 60 LYS C O 1
ATOM 12966 N N . LEU C 1 65 ? 37.083 37.175 -28.206 1.00 21.15 61 LEU C N 1
ATOM 12967 C CA . LEU C 1 65 ? 37.466 36.616 -26.914 1.00 19.98 61 LEU C CA 1
ATOM 12968 C C . LEU C 1 65 ? 36.232 36.622 -26.039 1.00 24.85 61 LEU C C 1
ATOM 12969 O O . LEU C 1 65 ? 35.626 37.672 -25.813 1.00 24.98 61 LEU C O 1
ATOM 12985 N N . VAL C 1 66 ? 35.853 35.441 -25.574 1.00 22.67 62 VAL C N 1
ATOM 12986 C CA . VAL C 1 66 ? 34.577 35.245 -24.901 1.00 20.78 62 VAL C CA 1
ATOM 12987 C C . VAL C 1 66 ? 34.764 34.786 -23.468 1.00 20.65 62 VAL C C 1
ATOM 12988 O O . VAL C 1 66 ? 35.515 33.847 -23.200 1.00 17.80 62 VAL C O 1
ATOM 13001 N N . PHE C 1 67 ? 34.041 35.446 -22.566 1.00 19.49 63 PHE C N 1
ATOM 13002 C CA . PHE C 1 67 ? 33.979 35.077 -21.162 1.00 18.73 63 PHE C CA 1
ATOM 13003 C C . PHE C 1 67 ? 32.553 34.642 -20.857 1.00 19.92 63 PHE C C 1
ATOM 13004 O O . PHE C 1 67 ? 31.660 35.489 -20.705 1.00 20.12 63 PHE C O 1
ATOM 13021 N N . PRO C 1 68 ? 32.325 33.327 -20.804 1.00 19.42 64 PRO C N 1
ATOM 13022 C CA . PRO C 1 68 ? 30.969 32.850 -20.531 1.00 18.35 64 PRO C CA 1
ATOM 13023 C C . PRO C 1 68 ? 30.525 33.186 -19.123 1.00 20.71 64 PRO C C 1
ATOM 13024 O O . PRO C 1 68 ? 31.369 33.463 -18.261 1.00 18.00 64 PRO C O 1
ATOM 13035 N N . PRO C 1 69 ? 29.202 33.180 -18.885 1.00 20.04 65 PRO C N 1
ATOM 13036 C CA . PRO C 1 69 ? 28.728 33.347 -17.514 1.00 19.02 65 PRO C CA 1
ATOM 13037 C C . PRO C 1 69 ? 29.329 32.249 -16.646 1.00 20.37 65 PRO C C 1
ATOM 13038 O O . PRO C 1 69 ? 29.594 31.161 -17.170 1.00 18.68 65 PRO C O 1
ATOM 13049 N N . PHE C 1 70 ? 29.555 32.513 -15.360 1.00 20.23 66 PHE C N 1
ATOM 13050 C CA . PHE C 1 70 ? 30.196 31.503 -14.518 1.00 21.67 66 PHE C CA 1
ATOM 13051 C C . PHE C 1 70 ? 29.759 31.562 -13.070 1.00 21.58 66 PHE C C 1
ATOM 13052 O O . PHE C 1 70 ? 29.284 32.591 -12.579 1.00 20.95 66 PHE C O 1
ATOM 13069 N N . ARG C 1 71 ? 29.919 30.440 -12.377 1.00 21.29 67 ARG C N 1
ATOM 13070 C CA . ARG C 1 71 ? 29.614 30.385 -10.954 1.00 24.32 67 ARG C CA 1
ATOM 13071 C C . ARG C 1 71 ? 30.663 31.186 -10.204 1.00 25.82 67 ARG C C 1
ATOM 13072 O O . ARG C 1 71 ? 31.824 31.179 -10.586 1.00 20.55 67 ARG C O 1
ATOM 13093 N N . ALA C 1 72 ? 30.251 31.871 -9.140 1.00 25.24 68 ALA C N 1
ATOM 13094 C CA . ALA C 1 72 ? 31.158 32.657 -8.315 1.00 25.70 68 ALA C CA 1
ATOM 13095 C C . ALA C 1 72 ? 32.337 31.822 -7.830 1.00 28.77 68 ALA C C 1
ATOM 13096 O O . ALA C 1 72 ? 33.478 32.293 -7.805 1.00 24.50 68 ALA C O 1
ATOM 13103 N N . GLU C 1 73 ? 32.060 30.570 -7.492 1.00 26.83 69 GLU C N 1
ATOM 13104 C CA . GLU C 1 73 ? 33.095 29.623 -7.077 1.00 31.66 69 GLU C CA 1
ATOM 13105 C C . GLU C 1 73 ? 34.224 29.499 -8.108 1.00 28.66 69 GLU C C 1
ATOM 13106 O O . GLU C 1 73 ? 35.344 29.149 -7.760 1.00 27.09 69 GLU C O 1
ATOM 13118 N N . ASP C 1 74 ? 33.915 29.773 -9.375 1.00 24.93 70 ASP C N 1
ATOM 13119 C CA . ASP C 1 74 ? 34.859 29.548 -10.467 1.00 25.41 70 ASP C CA 1
ATOM 13120 C C . ASP C 1 74 ? 35.639 30.799 -10.876 1.00 24.37 70 ASP C C 1
ATOM 13121 O O . ASP C 1 74 ? 36.401 30.780 -11.841 1.00 20.31 70 ASP C O 1
ATOM 13130 N N . TYR C 1 75 ? 35.466 31.888 -10.141 1.00 21.57 71 TYR C N 1
ATOM 13131 C CA . TYR C 1 75 ? 36.253 33.084 -10.395 1.00 22.47 71 TYR C CA 1
ATOM 13132 C C . TYR C 1 75 ? 37.750 32.775 -10.398 1.00 23.39 71 TYR C C 1
ATOM 13133 O O . TYR C 1 75 ? 38.230 32.045 -9.552 1.00 20.67 71 TYR C O 1
ATOM 13151 N N . ARG C 1 76 ? 38.480 33.324 -11.363 1.00 20.80 72 ARG C N 1
ATOM 13152 C CA . ARG C 1 76 ? 39.929 33.210 -11.386 1.00 24.20 72 ARG C CA 1
ATOM 13153 C C . ARG C 1 76 ? 40.516 34.557 -11.733 1.00 18.86 72 ARG C C 1
ATOM 13154 O O . ARG C 1 76 ? 40.216 35.124 -12.782 1.00 19.38 72 ARG C O 1
ATOM 13175 N N . GLN C 1 77 ? 41.312 35.106 -10.817 1.00 21.13 73 GLN C N 1
ATOM 13176 C CA . GLN C 1 77 ? 41.898 36.417 -11.021 1.00 23.43 73 GLN C CA 1
ATOM 13177 C C . GLN C 1 77 ? 42.628 36.543 -12.372 1.00 20.06 73 GLN C C 1
ATOM 13178 O O . GLN C 1 77 ? 42.451 37.535 -13.082 1.00 21.00 73 GLN C O 1
ATOM 13192 N N . GLU C 1 78 ? 43.394 35.526 -12.766 1.00 23.48 74 GLU C N 1
ATOM 13193 C CA . GLU C 1 78 ? 44.184 35.632 -14.004 1.00 18.84 74 GLU C CA 1
ATOM 13194 C C . GLU C 1 78 ? 43.308 35.607 -15.260 1.00 18.07 74 GLU C C 1
ATOM 13195 O O . GLU C 1 78 ? 43.764 35.957 -16.348 1.00 20.42 74 GLU C O 1
ATOM 13207 N N . VAL C 1 79 ? 42.054 35.197 -15.111 1.00 17.06 75 VAL C N 1
ATOM 13208 C CA . VAL C 1 79 ? 41.102 35.229 -16.218 1.00 18.90 75 VAL C CA 1
ATOM 13209 C C . VAL C 1 79 ? 40.232 36.488 -16.171 1.00 15.68 75 VAL C C 1
ATOM 13210 O O . VAL C 1 79 ? 40.063 37.211 -17.178 1.00 14.48 75 VAL C O 1
ATOM 13223 N N . HIS C 1 80 ? 39.695 36.750 -14.983 1.00 20.37 76 HIS C N 1
ATOM 13224 C CA . HIS C 1 80 ? 38.576 37.677 -14.793 1.00 20.94 76 HIS C CA 1
ATOM 13225 C C . HIS C 1 80 ? 38.958 39.073 -14.318 1.00 19.74 76 HIS C C 1
ATOM 13226 O O . HIS C 1 80 ? 38.113 39.961 -14.237 1.00 20.70 76 HIS C O 1
ATOM 13239 N N . ALA C 1 81 ? 40.221 39.253 -13.977 1.00 21.41 77 ALA C N 1
ATOM 13240 C CA . ALA C 1 81 ? 40.723 40.539 -13.537 1.00 23.29 77 ALA C CA 1
ATOM 13241 C C . ALA C 1 81 ? 42.096 40.721 -14.177 1.00 19.27 77 ALA C C 1
ATOM 13242 O O . ALA C 1 81 ? 43.121 40.695 -13.517 1.00 20.46 77 ALA C O 1
ATOM 13249 N N . GLN C 1 82 ? 42.085 40.901 -15.484 1.00 22.34 78 GLN C N 1
ATOM 13250 C CA . GLN C 1 82 ? 43.284 40.738 -16.285 1.00 20.76 78 GLN C CA 1
ATOM 13251 C C . GLN C 1 82 ? 43.283 41.785 -17.392 1.00 23.32 78 GLN C C 1
ATOM 13252 O O . GLN C 1 82 ? 42.224 42.167 -17.882 1.00 23.25 78 GLN C O 1
ATOM 13266 N N . VAL C 1 83 ? 44.462 42.280 -17.757 1.00 20.14 79 VAL C N 1
ATOM 13267 C CA . VAL C 1 83 ? 44.584 43.148 -18.922 1.00 15.79 79 VAL C CA 1
ATOM 13268 C C . VAL C 1 83 ? 44.964 42.291 -20.117 1.00 23.18 79 VAL C C 1
ATOM 13269 O O . VAL C 1 83 ? 45.919 41.500 -20.055 1.00 20.70 79 VAL C O 1
ATOM 13282 N N . TYR C 1 84 ? 44.198 42.453 -21.193 1.00 19.70 80 TYR C N 1
ATOM 13283 C CA . TYR C 1 84 ? 44.384 41.744 -22.449 1.00 19.53 80 TYR C CA 1
ATOM 13284 C C . TYR C 1 84 ? 44.653 42.747 -23.567 1.00 20.54 80 TYR C C 1
ATOM 13285 O O . TYR C 1 84 ? 44.485 43.955 -23.374 1.00 21.53 80 TYR C O 1
ATOM 13303 N N . ALA C 1 85 ? 45.065 42.234 -24.717 1.00 20.65 81 ALA C N 1
ATOM 13304 C CA . ALA C 1 85 ? 45.238 43.032 -25.933 1.00 23.12 81 ALA C CA 1
ATOM 13305 C C . ALA C 1 85 ? 45.081 42.147 -27.143 1.00 23.41 81 ALA C C 1
ATOM 13306 O O . ALA C 1 85 ? 45.280 40.932 -27.066 1.00 22.94 81 ALA C O 1
ATOM 13313 N N . CYS C 1 86 ? 44.671 42.766 -28.248 1.00 22.67 82 CYS C N 1
ATOM 13314 C CA . CYS C 1 86 ? 44.599 42.107 -29.533 1.00 23.71 82 CYS C CA 1
ATOM 13315 C C . CYS C 1 86 ? 45.840 42.455 -30.338 1.00 24.21 82 CYS C C 1
ATOM 13316 O O . CYS C 1 86 ? 46.248 43.604 -30.383 1.00 25.58 82 CYS C O 1
ATOM 13323 N N . LEU C 1 87 ? 46.435 41.457 -30.971 1.00 24.20 83 LEU C N 1
ATOM 13324 C CA . LEU C 1 87 ? 47.589 41.671 -31.828 1.00 24.20 83 LEU C CA 1
ATOM 13325 C C . LEU C 1 87 ? 47.187 41.290 -33.228 1.00 27.49 83 LEU C C 1
ATOM 13326 O O . LEU C 1 87 ? 46.625 40.221 -33.443 1.00 30.34 83 LEU C O 1
ATOM 13342 N N . ALA C 1 88 ? 47.450 42.178 -34.179 1.00 30.84 84 ALA C N 1
ATOM 13343 C CA . ALA C 1 88 ? 47.122 41.911 -35.576 1.00 28.34 84 ALA C CA 1
ATOM 13344 C C . ALA C 1 88 ? 48.409 41.907 -36.362 1.00 29.07 84 ALA C C 1
ATOM 13345 O O . ALA C 1 88 ? 49.253 42.782 -36.169 1.00 30.30 84 ALA C O 1
ATOM 13352 N N . ARG C 1 89 ? 48.587 40.911 -37.223 1.00 31.60 85 ARG C N 1
ATOM 13353 C CA . ARG C 1 89 ? 49.796 40.879 -38.021 1.00 36.01 85 ARG C CA 1
ATOM 13354 C C . ARG C 1 89 ? 49.659 40.164 -39.355 1.00 36.12 85 ARG C C 1
ATOM 13355 O O . ARG C 1 89 ? 48.858 39.236 -39.525 1.00 41.80 85 ARG C O 1
ATOM 13376 N N . ASN C 1 90 ? 50.431 40.668 -40.315 1.00 41.71 86 ASN C N 1
ATOM 13377 C CA . ASN C 1 90 ? 50.665 39.999 -41.584 1.00 35.18 86 ASN C CA 1
ATOM 13378 C C . ASN C 1 90 ? 52.146 40.126 -41.885 1.00 38.14 86 ASN C C 1
ATOM 13379 O O . ASN C 1 90 ? 52.927 40.522 -41.013 1.00 34.26 86 ASN C O 1
ATOM 13390 N N . GLN C 1 91 ? 52.542 39.800 -43.111 1.00 39.96 87 GLN C N 1
ATOM 13391 C CA . GLN C 1 91 ? 53.962 39.713 -43.441 1.00 45.12 87 GLN C CA 1
ATOM 13392 C C . GLN C 1 91 ? 54.705 41.028 -43.225 1.00 47.33 87 GLN C C 1
ATOM 13393 O O . GLN C 1 91 ? 55.910 41.027 -42.964 1.00 44.46 87 GLN C O 1
ATOM 13407 N N . PHE C 1 92 ? 53.987 42.145 -43.308 1.00 42.12 88 PHE C N 1
ATOM 13408 C CA . PHE C 1 92 ? 54.623 43.446 -43.218 1.00 42.04 88 PHE C CA 1
ATOM 13409 C C . PHE C 1 92 ? 54.912 43.850 -41.776 1.00 43.43 88 PHE C C 1
ATOM 13410 O O . PHE C 1 92 ? 55.910 44.515 -41.507 1.00 43.42 88 PHE C O 1
ATOM 13427 N N . GLY C 1 93 ? 54.069 43.428 -40.839 1.00 40.23 89 GLY C N 1
ATOM 13428 C CA . GLY C 1 93 ? 54.365 43.680 -39.441 1.00 40.27 89 GLY C CA 1
ATOM 13429 C C . GLY C 1 93 ? 53.231 43.415 -38.474 1.00 35.55 89 GLY C C 1
ATOM 13430 O O . GLY C 1 93 ? 52.198 42.857 -38.854 1.00 33.79 89 GLY C O 1
ATOM 13434 N N . SER C 1 94 ? 53.443 43.833 -37.225 1.00 33.50 90 SER C N 1
ATOM 13435 C CA . SER C 1 94 ? 52.498 43.611 -36.131 1.00 29.17 90 SER C CA 1
ATOM 13436 C C . SER C 1 94 ? 52.092 44.907 -35.423 1.00 29.26 90 SER C C 1
ATOM 13437 O O . SER C 1 94 ? 52.949 45.749 -35.128 1.00 32.88 90 SER C O 1
ATOM 13445 N N . ILE C 1 95 ? 50.801 45.043 -35.120 1.00 27.79 91 ILE C N 1
ATOM 13446 C CA . ILE C 1 95 ? 50.333 46.083 -34.209 1.00 27.39 91 ILE C CA 1
ATOM 13447 C C . ILE C 1 95 ? 49.529 45.480 -33.045 1.00 27.00 91 ILE C C 1
ATOM 13448 O O . ILE C 1 95 ? 48.911 44.435 -33.187 1.00 26.72 91 ILE C O 1
ATOM 13464 N N . ILE C 1 96 ? 49.563 46.162 -31.902 1.00 25.03 92 ILE C N 1
ATOM 13465 C CA . ILE C 1 96 ? 48.875 45.723 -30.684 1.00 27.75 92 ILE C CA 1
ATOM 13466 C C . ILE C 1 96 ? 47.858 46.774 -30.283 1.00 24.70 92 ILE C C 1
ATOM 13467 O O . ILE C 1 96 ? 48.149 47.961 -30.354 1.00 26.32 92 ILE C O 1
ATOM 13483 N N . SER C 1 97 ? 46.674 46.339 -29.862 1.00 25.78 93 SER C N 1
ATOM 13484 C CA . SER C 1 97 ? 45.607 47.258 -29.474 1.00 24.34 93 SER C CA 1
ATOM 13485 C C . SER C 1 97 ? 45.906 47.984 -28.170 1.00 21.86 93 SER C C 1
ATOM 13486 O O . SER C 1 97 ? 46.835 47.634 -27.446 1.00 25.88 93 SER C O 1
ATOM 13494 N N . ARG C 1 98 ? 45.102 49.003 -27.862 1.00 21.51 94 ARG C N 1
ATOM 13495 C CA . ARG C 1 98 ? 45.066 49.564 -26.530 1.00 21.14 94 ARG C CA 1
ATOM 13496 C C . ARG C 1 98 ? 44.794 48.454 -25.512 1.00 22.76 94 ARG C C 1
ATOM 13497 O O . ARG C 1 98 ? 44.321 47.380 -25.876 1.00 23.03 94 ARG C O 1
ATOM 13518 N N . ASP C 1 99 ? 45.103 48.717 -24.253 1.00 23.03 95 ASP C N 1
ATOM 13519 C CA . ASP C 1 99 ? 44.861 47.763 -23.179 1.00 22.83 95 ASP C CA 1
ATOM 13520 C C . ASP C 1 99 ? 43.378 47.528 -23.046 1.00 25.11 95 ASP C C 1
ATOM 13521 O O . ASP C 1 99 ? 42.585 48.467 -23.150 1.00 24.34 95 ASP C O 1
ATOM 13530 N N . VAL C 1 100 ? 43.012 46.285 -22.775 1.00 20.69 96 VAL C N 1
ATOM 13531 C CA . VAL C 1 100 ? 41.625 45.924 -22.518 1.00 23.26 96 VAL C CA 1
ATOM 13532 C C . VAL C 1 100 ? 41.531 45.364 -21.114 1.00 22.38 96 VAL C C 1
ATOM 13533 O O . VAL C 1 100 ? 42.010 44.259 -20.835 1.00 18.58 96 VAL C O 1
ATOM 13546 N N . HIS C 1 101 ? 40.928 46.141 -20.222 1.00 20.39 97 HIS C N 1
ATOM 13547 C CA . HIS C 1 101 ? 40.796 45.739 -18.826 1.00 23.92 97 HIS C CA 1
ATOM 13548 C C . HIS C 1 101 ? 39.512 44.949 -18.618 1.00 22.45 97 HIS C C 1
ATOM 13549 O O . HIS C 1 101 ? 38.407 45.514 -18.650 1.00 23.15 97 HIS C O 1
ATOM 13562 N N . VAL C 1 102 ? 39.673 43.647 -18.397 1.00 16.81 98 VAL C N 1
ATOM 13563 C CA . VAL C 1 102 ? 38.551 42.739 -18.234 1.00 17.32 98 VAL C CA 1
ATOM 13564 C C . VAL C 1 102 ? 38.305 42.622 -16.757 1.00 22.27 98 VAL C C 1
ATOM 13565 O O . VAL C 1 102 ? 39.219 42.293 -15.997 1.00 19.04 98 VAL C O 1
ATOM 13578 N N . ARG C 1 103 ? 37.074 42.917 -16.343 1.00 20.04 99 ARG C N 1
ATOM 13579 C CA . ARG C 1 103 ? 36.713 42.855 -14.946 1.00 20.17 99 ARG C CA 1
ATOM 13580 C C . ARG C 1 103 ? 35.363 42.187 -14.757 1.00 24.56 99 ARG C C 1
ATOM 13581 O O . ARG C 1 103 ? 34.330 42.815 -14.981 1.00 17.26 99 ARG C O 1
ATOM 13602 N N . ALA C 1 104 ? 35.378 40.919 -14.362 1.00 18.19 100 ALA C N 1
ATOM 13603 C CA . ALA C 1 104 ? 34.147 40.242 -13.972 1.00 23.96 100 ALA C CA 1
ATOM 13604 C C . ALA C 1 104 ? 33.851 40.577 -12.521 1.00 25.24 100 ALA C C 1
ATOM 13605 O O . ALA C 1 104 ? 34.772 40.726 -11.692 1.00 24.88 100 ALA C O 1
ATOM 13612 N N . VAL C 1 105 ? 32.558 40.691 -12.218 1.00 22.09 101 VAL C N 1
ATOM 13613 C CA . VAL C 1 105 ? 32.098 41.149 -10.907 1.00 20.34 101 VAL C CA 1
ATOM 13614 C C . VAL C 1 105 ? 31.020 40.199 -10.400 1.00 20.30 101 VAL C C 1
ATOM 13615 O O . VAL C 1 105 ? 30.051 39.906 -11.089 1.00 20.01 101 VAL C O 1
ATOM 13628 N N . VAL C 1 106 ? 31.249 39.708 -9.200 1.00 26.19 102 VAL C N 1
ATOM 13629 C CA . VAL C 1 106 ? 30.374 38.782 -8.509 1.00 25.05 102 VAL C CA 1
ATOM 13630 C C . VAL C 1 106 ? 29.522 39.585 -7.525 1.00 29.48 102 VAL C C 1
ATOM 13631 O O . VAL C 1 106 ? 29.828 40.754 -7.243 1.00 31.39 102 VAL C O 1
ATOM 13644 N N . ASN C 1 107 ? 28.444 38.992 -7.021 1.00 31.92 103 ASN C N 1
ATOM 13645 C CA . ASN C 1 107 ? 27.594 39.673 -6.043 1.00 34.67 103 ASN C CA 1
ATOM 13646 C C . ASN C 1 107 ? 28.363 39.971 -4.773 1.00 32.42 103 ASN C C 1
ATOM 13647 O O . ASN C 1 107 ? 29.156 39.148 -4.306 1.00 29.93 103 ASN C O 1
ATOM 13658 N N . GLN C 1 108 ? 28.134 41.146 -4.205 1.00 27.04 104 GLN C N 1
ATOM 13659 C CA . GLN C 1 108 ? 28.700 41.430 -2.898 1.00 28.96 104 GLN C CA 1
ATOM 13660 C C . GLN C 1 108 ? 27.686 42.054 -1.929 1.00 32.26 104 GLN C C 1
ATOM 13661 O O . GLN C 1 108 ? 26.746 42.726 -2.335 1.00 33.68 104 GLN C O 1
ATOM 13675 N N . PHE C 1 109 ? 27.888 41.781 -0.646 1.00 29.95 105 PHE C N 1
ATOM 13676 C CA . PHE C 1 109 ? 27.080 42.341 0.435 1.00 33.20 105 PHE C CA 1
ATOM 13677 C C . PHE C 1 109 ? 27.288 43.849 0.524 1.00 30.77 105 PHE C C 1
ATOM 13678 O O . PHE C 1 109 ? 28.411 44.311 0.740 1.00 25.76 105 PHE C O 1
ATOM 13695 N N . TYR C 1 110 ? 26.215 44.619 0.361 1.00 24.78 106 TYR C N 1
ATOM 13696 C CA . TYR C 1 110 ? 26.289 46.058 0.598 1.00 25.07 106 TYR C CA 1
ATOM 13697 C C . TYR C 1 110 ? 24.967 46.593 1.160 1.00 26.08 106 TYR C C 1
ATOM 13698 O O . TYR C 1 110 ? 23.901 46.116 0.800 1.00 25.46 106 TYR C O 1
ATOM 13716 N N . GLU C 1 111 ? 25.074 47.586 2.037 1.00 25.42 107 GLU C N 1
ATOM 13717 C CA . GLU C 1 111 ? 23.930 48.328 2.556 1.00 24.37 107 GLU C CA 1
ATOM 13718 C C . GLU C 1 111 ? 24.226 49.819 2.475 1.00 23.91 107 GLU C C 1
ATOM 13719 O O . GLU C 1 111 ? 25.216 50.298 3.047 1.00 24.64 107 GLU C O 1
ATOM 13731 N N . ALA C 1 112 ? 23.397 50.567 1.757 1.00 20.44 108 ALA C N 1
ATOM 13732 C CA . ALA C 1 112 ? 23.578 52.018 1.712 1.00 21.21 108 ALA C CA 1
ATOM 13733 C C . ALA C 1 112 ? 23.039 52.640 3.001 1.00 26.55 108 ALA C C 1
ATOM 13734 O O . ALA C 1 112 ? 22.058 52.154 3.557 1.00 25.81 108 ALA C O 1
ATOM 13741 N N . GLU C 1 113 ? 23.680 53.687 3.501 1.00 21.08 109 GLU C N 1
ATOM 13742 C CA . GLU C 1 113 ? 23.100 54.370 4.649 1.00 23.00 109 GLU C CA 1
ATOM 13743 C C . GLU C 1 113 ? 23.158 55.864 4.484 1.00 24.75 109 GLU C C 1
ATOM 13744 O O . GLU C 1 113 ? 23.921 56.385 3.680 1.00 23.73 109 GLU C O 1
ATOM 13756 N N . ILE C 1 114 ? 22.291 56.545 5.226 1.00 22.36 110 ILE C N 1
ATOM 13757 C CA . ILE C 1 114 ? 22.106 57.970 5.082 1.00 22.77 110 ILE C CA 1
ATOM 13758 C C . ILE C 1 114 ? 22.317 58.647 6.436 1.00 24.29 110 ILE C C 1
ATOM 13759 O O . ILE C 1 114 ? 21.552 58.442 7.381 1.00 19.35 110 ILE C O 1
ATOM 13775 N N . MET C 1 115 ? 23.358 59.456 6.534 1.00 23.33 111 MET C N 1
ATOM 13776 C CA . MET C 1 115 ? 23.643 60.131 7.783 1.00 23.08 111 MET C CA 1
ATOM 13777 C C . MET C 1 115 ? 22.601 61.228 8.018 1.00 21.83 111 MET C C 1
ATOM 13778 O O . MET C 1 115 ? 22.211 61.958 7.086 1.00 20.39 111 MET C O 1
ATOM 13792 N N . THR C 1 116 ? 22.171 61.346 9.268 1.00 22.83 112 THR C N 1
ATOM 13793 C CA . THR C 1 116 ? 21.283 62.441 9.702 1.00 24.32 112 THR C CA 1
ATOM 13794 C C . THR C 1 116 ? 21.967 63.788 9.558 1.00 24.27 112 THR C C 1
ATOM 13795 O O . THR C 1 116 ? 23.117 63.947 9.959 1.00 23.60 112 THR C O 1
ATOM 13806 N N . GLU C 1 117 ? 21.253 64.738 8.959 1.00 21.01 113 GLU C N 1
ATOM 13807 C CA . GLU C 1 117 ? 21.736 66.084 8.713 1.00 24.49 113 GLU C CA 1
ATOM 13808 C C . GLU C 1 117 ? 21.000 67.110 9.581 1.00 29.16 113 GLU C C 1
ATOM 13809 O O . GLU C 1 117 ? 19.764 67.226 9.530 1.00 25.40 113 GLU C O 1
ATOM 13821 N N . TYR C 1 118 ? 21.775 67.852 10.360 1.00 25.85 114 TYR C N 1
ATOM 13822 C CA . TYR C 1 118 ? 21.273 69.040 11.053 1.00 27.54 114 TYR C CA 1
ATOM 13823 C C . TYR C 1 118 ? 21.448 70.267 10.174 1.00 24.32 114 TYR C C 1
ATOM 13824 O O . TYR C 1 118 ? 22.537 70.552 9.687 1.00 27.52 114 TYR C O 1
ATOM 13842 N N . VAL C 1 119 ? 20.367 71.003 9.989 1.00 20.68 115 VAL C N 1
ATOM 13843 C CA . VAL C 1 119 ? 20.333 72.084 9.024 1.00 19.61 115 VAL C CA 1
ATOM 13844 C C . VAL C 1 119 ? 19.628 73.287 9.633 1.00 30.42 115 VAL C C 1
ATOM 13845 O O . VAL C 1 119 ? 18.462 73.184 10.039 1.00 23.44 115 VAL C O 1
ATOM 13858 N N . ILE C 1 120 ? 20.334 74.415 9.681 1.00 26.08 116 ILE C N 1
ATOM 13859 C CA . ILE C 1 120 ? 19.736 75.690 10.104 1.00 29.20 116 ILE C CA 1
ATOM 13860 C C . ILE C 1 120 ? 18.608 76.104 9.188 1.00 25.06 116 ILE C C 1
ATOM 13861 O O . ILE C 1 120 ? 18.776 76.136 7.973 1.00 28.62 116 ILE C O 1
ATOM 13877 N N . ARG C 1 121 ? 17.466 76.468 9.777 1.00 30.77 117 ARG C N 1
ATOM 13878 C CA . ARG C 1 121 ? 16.302 76.911 9.015 1.00 25.62 117 ARG C CA 1
ATOM 13879 C C . ARG C 1 121 ? 16.645 77.944 7.945 1.00 26.96 117 ARG C C 1
ATOM 13880 O O . ARG C 1 121 ? 17.385 78.888 8.187 1.00 27.64 117 ARG C O 1
ATOM 13901 N N . GLY C 1 122 ? 16.101 77.744 6.753 1.00 21.06 118 GLY C N 1
ATOM 13902 C CA . GLY C 1 122 ? 16.357 78.620 5.624 1.00 22.60 118 GLY C CA 1
ATOM 13903 C C . GLY C 1 122 ? 17.595 78.259 4.818 1.00 27.37 118 GLY C C 1
ATOM 13904 O O . GLY C 1 122 ? 17.797 78.786 3.720 1.00 25.55 118 GLY C O 1
ATOM 13908 N N . ASN C 1 123 ? 18.436 77.383 5.357 1.00 28.72 119 ASN C N 1
ATOM 13909 C CA . ASN C 1 123 ? 19.622 76.920 4.619 1.00 26.64 119 ASN C CA 1
ATOM 13910 C C . ASN C 1 123 ? 19.295 75.743 3.702 1.00 25.93 119 ASN C C 1
ATOM 13911 O O . ASN C 1 123 ? 18.239 75.133 3.827 1.00 23.70 119 ASN C O 1
ATOM 13922 N N . ALA C 1 124 ? 20.191 75.458 2.763 1.00 24.05 120 ALA C N 1
ATOM 13923 C CA . ALA C 1 124 ? 20.079 74.278 1.907 1.00 22.38 120 ALA C CA 1
ATOM 13924 C C . ALA C 1 124 ? 20.492 73.019 2.660 1.00 24.93 120 ALA C C 1
ATOM 13925 O O . ALA C 1 124 ? 21.437 73.056 3.443 1.00 21.84 120 ALA C O 1
ATOM 13932 N N . ALA C 1 125 ? 19.773 71.910 2.452 1.00 23.56 121 ALA C N 1
ATOM 13933 C CA . ALA C 1 125 ? 20.186 70.624 3.007 1.00 21.36 121 ALA C CA 1
ATOM 13934 C C . ALA C 1 125 ? 20.719 69.725 1.882 1.00 23.18 121 ALA C C 1
ATOM 13935 O O . ALA C 1 125 ? 20.237 69.773 0.755 1.00 18.64 121 ALA C O 1
ATOM 13942 N N . VAL C 1 126 ? 21.719 68.920 2.204 1.00 21.71 122 VAL C N 1
ATOM 13943 C CA . VAL C 1 126 ? 22.260 67.934 1.264 1.00 18.84 122 VAL C CA 1
ATOM 13944 C C . VAL C 1 126 ? 22.311 66.567 1.954 1.00 22.56 122 VAL C C 1
ATOM 13945 O O . VAL C 1 126 ? 23.075 66.370 2.888 1.00 20.36 122 VAL C O 1
ATOM 13958 N N . LEU C 1 127 ? 21.464 65.637 1.521 1.00 19.06 123 LEU C N 1
ATOM 13959 C CA . LEU C 1 127 ? 21.483 64.288 2.055 1.00 20.75 123 LEU C CA 1
ATOM 13960 C C . LEU C 1 127 ? 22.313 63.408 1.140 1.00 21.93 123 LEU C C 1
ATOM 13961 O O . LEU C 1 127 ? 22.202 63.514 -0.076 1.00 20.21 123 LEU C O 1
ATOM 13977 N N . LYS C 1 128 ? 23.105 62.522 1.730 1.00 20.09 124 LYS C N 1
ATOM 13978 C CA . LYS C 1 128 ? 24.002 61.671 0.947 1.00 19.86 124 LYS C CA 1
ATOM 13979 C C . LYS C 1 128 ? 23.714 60.203 1.136 1.00 17.69 124 LYS C C 1
ATOM 13980 O O . LYS C 1 128 ? 23.560 59.697 2.259 1.00 21.72 124 LYS C O 1
ATOM 13999 N N . CYS C 1 129 ? 23.662 59.509 0.010 1.00 18.97 125 CYS C N 1
ATOM 14000 C CA . CYS C 1 129 ? 23.474 58.070 -0.010 1.00 17.59 125 CYS C CA 1
ATOM 14001 C C . CYS C 1 129 ? 24.853 57.433 0.062 1.00 20.76 125 CYS C C 1
ATOM 14002 O O . CYS C 1 129 ? 25.541 57.367 -0.941 1.00 18.21 125 CYS C O 1
ATOM 14009 N N . SER C 1 130 ? 25.270 57.026 1.257 1.00 20.65 126 SER C N 1
ATOM 14010 C CA . SER C 1 130 ? 26.603 56.461 1.453 1.00 20.93 126 SER C CA 1
ATOM 14011 C C . SER C 1 130 ? 26.666 55.002 1.003 1.00 19.47 126 SER C C 1
ATOM 14012 O O . SER C 1 130 ? 26.079 54.118 1.626 1.00 18.94 126 SER C O 1
ATOM 14020 N N . ILE C 1 131 ? 27.405 54.776 -0.077 1.00 20.48 127 ILE C N 1
ATOM 14021 C CA . ILE C 1 131 ? 27.510 53.466 -0.714 1.00 18.53 127 ILE C CA 1
ATOM 14022 C C . ILE C 1 131 ? 28.901 52.925 -0.415 1.00 20.83 127 ILE C C 1
ATOM 14023 O O . ILE C 1 131 ? 29.865 53.645 -0.583 1.00 19.33 127 ILE C O 1
ATOM 14039 N N . PRO C 1 132 ? 29.010 51.675 0.063 1.00 28.09 128 PRO C N 1
ATOM 14040 C CA . PRO C 1 132 ? 30.366 51.208 0.400 1.00 27.03 128 PRO C CA 1
ATOM 14041 C C . PRO C 1 132 ? 31.341 51.304 -0.789 1.00 26.76 128 PRO C C 1
ATOM 14042 O O . PRO C 1 132 ? 30.996 50.953 -1.917 1.00 24.32 128 PRO C O 1
ATOM 14053 N N . SER C 1 133 ? 32.538 51.816 -0.542 1.00 27.74 129 SER C N 1
ATOM 14054 C CA . SER C 1 133 ? 33.484 52.095 -1.627 1.00 27.51 129 SER C CA 1
ATOM 14055 C C . SER C 1 133 ? 33.741 50.891 -2.549 1.00 26.12 129 SER C C 1
ATOM 14056 O O . SER C 1 133 ? 33.907 51.050 -3.757 1.00 29.61 129 SER C O 1
ATOM 14064 N N . PHE C 1 134 ? 33.751 49.688 -1.998 1.00 28.99 130 PHE C N 1
ATOM 14065 C CA . PHE C 1 134 ? 34.114 48.525 -2.790 1.00 29.21 130 PHE C CA 1
ATOM 14066 C C . PHE C 1 134 ? 33.029 48.096 -3.785 1.00 33.39 130 PHE C C 1
ATOM 14067 O O . PHE C 1 134 ? 33.306 47.249 -4.624 1.00 28.73 130 PHE C O 1
ATOM 14084 N N . VAL C 1 135 ? 31.807 48.645 -3.704 1.00 25.20 131 VAL C N 1
ATOM 14085 C CA . VAL C 1 135 ? 30.831 48.420 -4.776 1.00 25.80 131 VAL C CA 1
ATOM 14086 C C . VAL C 1 135 ? 30.470 49.707 -5.515 1.00 21.18 131 VAL C C 1
ATOM 14087 O O . VAL C 1 135 ? 29.681 49.666 -6.448 1.00 25.63 131 VAL C O 1
ATOM 14100 N N . ALA C 1 136 ? 31.058 50.830 -5.113 1.00 24.01 132 ALA C N 1
ATOM 14101 C CA . ALA C 1 136 ? 30.656 52.142 -5.620 1.00 24.83 132 ALA C CA 1
ATOM 14102 C C . ALA C 1 136 ? 30.971 52.348 -7.100 1.00 26.99 132 ALA C C 1
ATOM 14103 O O . ALA C 1 136 ? 30.388 53.215 -7.746 1.00 23.35 132 ALA C O 1
ATOM 14110 N N . ASP C 1 137 ? 31.886 51.561 -7.644 1.00 22.37 133 ASP C N 1
ATOM 14111 C CA . ASP C 1 137 ? 32.138 51.583 -9.078 1.00 28.91 133 ASP C CA 1
ATOM 14112 C C . ASP C 1 137 ? 30.937 51.071 -9.890 1.00 24.23 133 ASP C C 1
ATOM 14113 O O . ASP C 1 137 ? 30.813 51.379 -11.071 1.00 24.98 133 ASP C O 1
ATOM 14122 N N . PHE C 1 138 ? 30.071 50.280 -9.261 1.00 20.74 134 PHE C N 1
ATOM 14123 C CA . PHE C 1 138 ? 28.967 49.637 -9.977 1.00 17.56 134 PHE C CA 1
ATOM 14124 C C . PHE C 1 138 ? 27.583 50.009 -9.437 1.00 19.69 134 PHE C C 1
ATOM 14125 O O . PHE C 1 138 ? 26.598 49.986 -10.167 1.00 24.12 134 PHE C O 1
ATOM 14142 N N . VAL C 1 139 ? 27.532 50.351 -8.160 1.00 19.14 135 VAL C N 1
ATOM 14143 C CA . VAL C 1 139 ? 26.293 50.715 -7.491 1.00 18.99 135 VAL C CA 1
ATOM 14144 C C . VAL C 1 139 ? 26.248 52.218 -7.328 1.00 21.88 135 VAL C C 1
ATOM 14145 O O . VAL C 1 139 ? 27.093 52.821 -6.633 1.00 20.03 135 VAL C O 1
ATOM 14158 N N . ARG C 1 140 ? 25.245 52.811 -7.969 1.00 19.66 136 ARG C N 1
ATOM 14159 C CA . ARG C 1 140 ? 25.054 54.240 -8.007 1.00 21.00 136 ARG C CA 1
ATOM 14160 C C . ARG C 1 140 ? 23.614 54.579 -7.631 1.00 19.77 136 ARG C C 1
ATOM 14161 O O . ARG C 1 140 ? 22.695 53.755 -7.766 1.00 16.22 136 ARG C O 1
ATOM 14182 N N . VAL C 1 141 ? 23.411 55.805 -7.171 1.00 20.98 137 VAL C N 1
ATOM 14183 C CA . VAL C 1 141 ? 22.069 56.325 -6.962 1.00 19.31 137 VAL C CA 1
ATOM 14184 C C . VAL C 1 141 ? 21.252 56.333 -8.243 1.00 17.48 137 VAL C C 1
ATOM 14185 O O . VAL C 1 141 ? 21.726 56.779 -9.281 1.00 21.76 137 VAL C O 1
ATOM 14198 N N . GLU C 1 142 ? 20.003 55.888 -8.139 1.00 19.54 138 GLU C N 1
ATOM 14199 C CA . GLU C 1 142 ? 19.060 55.888 -9.243 1.00 22.58 138 GLU C CA 1
ATOM 14200 C C . GLU C 1 142 ? 17.975 56.923 -9.007 1.00 21.59 138 GLU C C 1
ATOM 14201 O O . GLU C 1 142 ? 17.529 57.593 -9.929 1.00 20.99 138 GLU C O 1
ATOM 14213 N N . SER C 1 143 ? 17.561 57.046 -7.754 1.00 20.16 139 SER C N 1
ATOM 14214 C CA . SER C 1 143 ? 16.532 58.024 -7.368 1.00 20.91 139 SER C CA 1
ATOM 14215 C C . SER C 1 143 ? 16.442 58.114 -5.858 1.00 20.03 139 SER C C 1
ATOM 14216 O O . SER C 1 143 ? 17.094 57.351 -5.145 1.00 18.47 139 SER C O 1
ATOM 14224 N N . TRP C 1 144 ? 15.675 59.088 -5.376 1.00 21.19 140 TRP C N 1
ATOM 14225 C CA . TRP C 1 144 ? 15.309 59.179 -3.977 1.00 18.34 140 TRP C CA 1
ATOM 14226 C C . TRP C 1 144 ? 13.790 59.071 -3.875 1.00 20.50 140 TRP C C 1
ATOM 14227 O O . TRP C 1 144 ? 13.076 59.455 -4.797 1.00 20.88 140 TRP C O 1
ATOM 14248 N N . ILE C 1 145 ? 13.309 58.549 -2.755 1.00 21.06 141 ILE C N 1
ATOM 14249 C CA . ILE C 1 145 ? 11.872 58.397 -2.513 1.00 21.77 141 ILE C CA 1
ATOM 14250 C C . ILE C 1 145 ? 11.565 58.909 -1.109 1.00 19.71 141 ILE C C 1
ATOM 14251 O O . ILE C 1 145 ? 12.276 58.546 -0.153 1.00 22.90 141 ILE C O 1
ATOM 14267 N N . ASP C 1 146 ? 10.522 59.730 -0.954 1.00 22.56 142 ASP C N 1
ATOM 14268 C CA . ASP C 1 146 ? 10.204 60.223 0.384 1.00 20.08 142 ASP C CA 1
ATOM 14269 C C . ASP C 1 146 ? 9.177 59.324 1.071 1.00 21.66 142 ASP C C 1
ATOM 14270 O O . ASP C 1 146 ? 8.664 58.352 0.490 1.00 20.70 142 ASP C O 1
ATOM 14279 N N . ASP C 1 147 ? 8.904 59.660 2.324 1.00 20.84 143 ASP C N 1
ATOM 14280 C CA . ASP C 1 147 ? 8.087 58.818 3.176 1.00 27.39 143 ASP C CA 1
ATOM 14281 C C . ASP C 1 147 ? 6.684 58.644 2.593 1.00 25.41 143 ASP C C 1
ATOM 14282 O O . ASP C 1 147 ? 5.997 57.679 2.930 1.00 31.96 143 ASP C O 1
ATOM 14291 N N . GLU C 1 148 ? 6.282 59.555 1.702 1.00 28.31 144 GLU C N 1
ATOM 14292 C CA . GLU C 1 148 ? 4.954 59.510 1.080 1.00 27.55 144 GLU C CA 1
ATOM 14293 C C . GLU C 1 148 ? 4.922 58.628 -0.156 1.00 29.47 144 GLU C C 1
ATOM 14294 O O . GLU C 1 148 ? 3.851 58.258 -0.636 1.00 23.51 144 GLU C O 1
ATOM 14306 N N . GLY C 1 149 ? 6.099 58.295 -0.682 1.00 22.23 145 GLY C N 1
ATOM 14307 C CA . GLY C 1 149 ? 6.182 57.602 -1.951 1.00 24.61 145 GLY C CA 1
ATOM 14308 C C . GLY C 1 149 ? 6.440 58.522 -3.130 1.00 23.42 145 GLY C C 1
ATOM 14309 O O . GLY C 1 149 ? 6.433 58.072 -4.253 1.00 21.28 145 GLY C O 1
ATOM 14313 N N . ASN C 1 150 ? 6.659 59.813 -2.890 1.00 21.81 146 ASN C N 1
ATOM 14314 C CA . ASN C 1 150 ? 7.032 60.696 -3.984 1.00 21.82 146 ASN C CA 1
ATOM 14315 C C . ASN C 1 150 ? 8.454 60.345 -4.427 1.00 24.27 146 ASN C C 1
ATOM 14316 O O . ASN C 1 150 ? 9.358 60.244 -3.591 1.00 26.40 146 ASN C O 1
ATOM 14327 N N . VAL C 1 151 ? 8.624 60.158 -5.729 1.00 23.27 147 VAL C N 1
ATOM 14328 C CA . VAL C 1 151 ? 9.913 59.801 -6.315 1.00 23.99 147 VAL C CA 1
ATOM 14329 C C . VAL C 1 151 ? 10.600 61.054 -6.797 1.00 24.07 147 VAL C C 1
ATOM 14330 O O . VAL C 1 151 ? 9.999 61.903 -7.477 1.00 20.45 147 VAL C O 1
ATOM 14343 N N . LEU C 1 152 ? 11.863 61.175 -6.411 1.00 22.19 148 LEU C N 1
ATOM 14344 C CA . LEU C 1 152 ? 12.698 62.295 -6.781 1.00 23.41 148 LEU C CA 1
ATOM 14345 C C . LEU C 1 152 ? 13.777 61.766 -7.724 1.00 26.12 148 LEU C C 1
ATOM 14346 O O . LEU C 1 152 ? 14.582 60.889 -7.354 1.00 20.97 148 LEU C O 1
ATOM 14362 N N . SER C 1 153 ? 13.786 62.308 -8.937 1.00 21.83 149 SER C N 1
ATOM 14363 C CA . SER C 1 153 ? 14.590 61.765 -10.017 1.00 26.41 149 SER C CA 1
ATOM 14364 C C . SER C 1 153 ? 15.602 62.759 -10.493 1.00 25.51 149 SER C C 1
ATOM 14365 O O . SER C 1 153 ? 15.447 63.963 -10.275 1.00 24.29 149 SER C O 1
ATOM 14373 N N . PHE C 1 154 ? 16.635 62.255 -11.163 1.00 18.99 150 PHE C N 1
ATOM 14374 C CA . PHE C 1 154 ? 17.545 63.125 -11.885 1.00 26.52 150 PHE C CA 1
ATOM 14375 C C . PHE C 1 154 ? 16.691 63.973 -12.831 1.00 26.46 150 PHE C C 1
ATOM 14376 O O . PHE C 1 154 ? 15.725 63.473 -13.406 1.00 21.15 150 PHE C O 1
ATOM 14393 N N . SER C 1 155 ? 17.058 65.242 -12.964 1.00 23.73 151 SER C N 1
ATOM 14394 C CA . SER C 1 155 ? 16.385 66.201 -13.832 1.00 26.95 151 SER C CA 1
ATOM 14395 C C . SER C 1 155 ? 17.284 67.373 -14.239 1.00 31.21 151 SER C C 1
ATOM 14396 O O . SER C 1 155 ? 18.215 67.751 -13.510 1.00 28.14 151 SER C O 1
ATOM 14404 N N . ASP C 1 156 ? 16.996 67.969 -15.395 1.00 32.48 152 ASP C N 1
ATOM 14405 C CA . ASP C 1 156 ? 17.734 69.159 -15.818 1.00 31.31 152 ASP C CA 1
ATOM 14406 C C . ASP C 1 156 ? 17.032 70.429 -15.352 1.00 29.01 152 ASP C C 1
ATOM 14407 O O . ASP C 1 156 ? 17.559 71.522 -15.525 1.00 35.07 152 ASP C O 1
ATOM 14416 N N . ASN C 1 157 ? 15.860 70.281 -14.740 1.00 29.85 153 ASN C N 1
ATOM 14417 C CA . ASN C 1 157 ? 15.213 71.401 -14.065 1.00 28.13 153 ASN C CA 1
ATOM 14418 C C . ASN C 1 157 ? 15.807 71.577 -12.672 1.00 27.28 153 ASN C C 1
ATOM 14419 O O . ASN C 1 157 ? 15.489 70.810 -11.755 1.00 27.75 153 ASN C O 1
ATOM 14430 N N . TYR C 1 158 ? 16.630 72.608 -12.511 1.00 21.50 154 TYR C N 1
ATOM 14431 C CA . TYR C 1 158 ? 17.324 72.858 -11.246 1.00 23.17 154 TYR C CA 1
ATOM 14432 C C . TYR C 1 158 ? 16.584 73.846 -10.336 1.00 29.08 154 TYR C C 1
ATOM 14433 O O . TYR C 1 158 ? 17.064 74.165 -9.249 1.00 22.66 154 TYR C O 1
ATOM 14451 N N . ASP C 1 159 ? 15.410 74.304 -10.760 1.00 33.08 155 ASP C N 1
ATOM 14452 C CA . ASP C 1 159 ? 14.735 75.425 -10.093 1.00 36.05 155 ASP C CA 1
ATOM 14453 C C . ASP C 1 159 ? 13.727 75.040 -9.007 1.00 38.35 155 ASP C C 1
ATOM 14454 O O . ASP C 1 159 ? 13.094 75.906 -8.416 1.00 41.46 155 ASP C O 1
ATOM 14463 N N . GLY C 1 160 ? 13.587 73.755 -8.721 1.00 29.16 156 GLY C N 1
ATOM 14464 C CA . GLY C 1 160 ? 12.619 73.317 -7.731 1.00 30.12 156 GLY C CA 1
ATOM 14465 C C . GLY C 1 160 ? 13.127 73.239 -6.305 1.00 30.15 156 GLY C C 1
ATOM 14466 O O . GLY C 1 160 ? 14.299 73.472 -6.014 1.00 32.30 156 GLY C O 1
ATOM 14470 N N . LYS C 1 161 ? 12.208 72.902 -5.411 1.00 24.84 157 LYS C N 1
ATOM 14471 C CA . LYS C 1 161 ? 12.506 72.668 -4.014 1.00 26.45 157 LYS C CA 1
ATOM 14472 C C . LYS C 1 161 ? 13.564 71.592 -3.883 1.00 26.62 157 LYS C C 1
ATOM 14473 O O . LYS C 1 161 ? 14.509 71.706 -3.088 1.00 24.73 157 LYS C O 1
ATOM 14492 N N . TYR C 1 162 ? 13.359 70.536 -4.663 1.00 23.55 158 TYR C N 1
ATOM 14493 C CA . TYR C 1 162 ? 14.220 69.357 -4.632 1.00 26.94 158 TYR C CA 1
ATOM 14494 C C . TYR C 1 162 ? 15.059 69.263 -5.887 1.00 28.43 158 TYR C C 1
ATOM 14495 O O . TYR C 1 162 ? 14.608 69.599 -6.985 1.00 24.19 158 TYR C O 1
ATOM 14513 N N . LEU C 1 163 ? 16.282 68.782 -5.727 1.00 21.88 159 LEU C N 1
ATOM 14514 C CA . LEU C 1 163 ? 17.078 68.445 -6.875 1.00 22.07 159 LEU C CA 1
ATOM 14515 C C . LEU C 1 163 ? 17.945 67.258 -6.523 1.00 23.10 159 LEU C C 1
ATOM 14516 O O . LEU C 1 163 ? 18.741 67.328 -5.590 1.00 19.40 159 LEU C O 1
ATOM 14532 N N . VAL C 1 164 ? 17.794 66.175 -7.260 1.00 19.45 160 VAL C N 1
ATOM 14533 C CA . VAL C 1 164 ? 18.783 65.094 -7.168 1.00 19.23 160 VAL C CA 1
ATOM 14534 C C . VAL C 1 164 ? 19.989 65.546 -7.981 1.00 18.18 160 VAL C C 1
ATOM 14535 O O . VAL C 1 164 ? 19.924 65.650 -9.197 1.00 20.24 160 VAL C O 1
ATOM 14548 N N . LEU C 1 165 ? 21.085 65.863 -7.305 1.00 21.54 161 LEU C N 1
ATOM 14549 C CA . LEU C 1 165 ? 22.248 66.378 -8.006 1.00 19.54 161 LEU C CA 1
ATOM 14550 C C . LEU C 1 165 ? 22.826 65.269 -8.887 1.00 22.38 161 LEU C C 1
ATOM 14551 O O . LEU C 1 165 ? 22.706 64.096 -8.556 1.00 20.34 161 LEU C O 1
ATOM 14567 N N . PRO C 1 166 ? 23.436 65.636 -10.026 1.00 21.27 162 PRO C N 1
ATOM 14568 C CA . PRO C 1 166 ? 24.033 64.619 -10.897 1.00 24.54 162 PRO C CA 1
ATOM 14569 C C . PRO C 1 166 ? 24.915 63.596 -10.170 1.00 24.47 162 PRO C C 1
ATOM 14570 O O . PRO C 1 166 ? 24.966 62.441 -10.593 1.00 22.39 162 PRO C O 1
ATOM 14581 N N . SER C 1 167 ? 25.554 64.012 -9.081 1.00 18.26 163 SER C N 1
ATOM 14582 C CA . SER C 1 167 ? 26.462 63.160 -8.306 1.00 18.05 163 SER C CA 1
ATOM 14583 C C . SER C 1 167 ? 25.730 62.304 -7.270 1.00 18.28 163 SER C C 1
ATOM 14584 O O . SER C 1 167 ? 26.339 61.516 -6.553 1.00 20.23 163 SER C O 1
ATOM 14592 N N . GLY C 1 168 ? 24.414 62.457 -7.201 1.00 18.86 164 GLY C N 1
ATOM 14593 C CA . GLY C 1 168 ? 23.579 61.524 -6.471 1.00 20.76 164 GLY C CA 1
ATOM 14594 C C . GLY C 1 168 ? 22.956 62.024 -5.191 1.00 20.13 164 GLY C C 1
ATOM 14595 O O . GLY C 1 168 ? 22.043 61.389 -4.675 1.00 20.10 164 GLY C O 1
ATOM 14599 N N . GLU C 1 169 ? 23.453 63.140 -4.665 1.00 15.57 165 GLU C N 1
ATOM 14600 C CA . GLU C 1 169 ? 22.967 63.680 -3.417 1.00 16.85 165 GLU C CA 1
ATOM 14601 C C . GLU C 1 169 ? 21.593 64.288 -3.618 1.00 21.41 165 GLU C C 1
ATOM 14602 O O . GLU C 1 169 ? 21.289 64.791 -4.688 1.00 19.53 165 GLU C O 1
ATOM 14614 N N . LEU C 1 170 ? 20.769 64.247 -2.578 1.00 21.80 166 LEU C N 1
ATOM 14615 C CA . LEU C 1 170 ? 19.502 64.947 -2.622 1.00 20.69 166 LEU C CA 1
ATOM 14616 C C . LEU C 1 170 ? 19.668 66.342 -2.057 1.00 20.07 166 LEU C C 1
ATOM 14617 O O . LEU C 1 170 ? 20.002 66.495 -0.891 1.00 20.71 166 LEU C O 1
ATOM 14633 N N . HIS C 1 171 ? 19.446 67.347 -2.893 1.00 18.53 167 HIS C N 1
ATOM 14634 C CA . HIS C 1 171 ? 19.519 68.749 -2.479 1.00 19.25 167 HIS C CA 1
ATOM 14635 C C . HIS C 1 171 ? 18.116 69.249 -2.158 1.00 23.94 167 HIS C C 1
ATOM 14636 O O . HIS C 1 171 ? 17.184 69.015 -2.934 1.00 19.78 167 HIS C O 1
ATOM 14649 N N . ILE C 1 172 ? 17.969 69.921 -1.013 1.00 21.14 168 ILE C N 1
ATOM 14650 C CA . ILE C 1 172 ? 16.676 70.480 -0.597 1.00 21.94 168 ILE C CA 1
ATOM 14651 C C . ILE C 1 172 ? 16.850 71.966 -0.265 1.00 25.93 168 ILE C C 1
ATOM 14652 O O . ILE C 1 172 ? 17.586 72.314 0.653 1.00 19.38 168 ILE C O 1
ATOM 14668 N N . ARG C 1 173 ? 16.212 72.839 -1.036 1.00 25.80 169 ARG C N 1
ATOM 14669 C CA . ARG C 1 173 ? 16.350 74.274 -0.822 1.00 26.82 169 ARG C CA 1
ATOM 14670 C C . ARG C 1 173 ? 15.649 74.726 0.449 1.00 28.00 169 ARG C C 1
ATOM 14671 O O . ARG C 1 173 ? 14.625 74.162 0.846 1.00 23.98 169 ARG C O 1
ATOM 14692 N N . GLU C 1 174 ? 16.240 75.728 1.090 1.00 26.01 170 GLU C N 1
ATOM 14693 C CA . GLU C 1 174 ? 15.563 76.567 2.085 1.00 29.18 170 GLU C CA 1
ATOM 14694 C C . GLU C 1 174 ? 14.648 75.789 3.020 1.00 26.94 170 GLU C C 1
ATOM 14695 O O . GLU C 1 174 ? 13.419 75.887 2.948 1.00 27.30 170 GLU C O 1
ATOM 14707 N N . VAL C 1 175 ? 15.243 75.000 3.902 1.00 25.01 171 VAL C N 1
ATOM 14708 C CA . VAL C 1 175 ? 14.441 74.137 4.744 1.00 24.93 171 VAL C CA 1
ATOM 14709 C C . VAL C 1 175 ? 13.617 74.956 5.739 1.00 32.45 171 VAL C C 1
ATOM 14710 O O . VAL C 1 175 ? 14.046 76.013 6.209 1.00 25.45 171 VAL C O 1
ATOM 14723 N N . GLY C 1 176 ? 12.410 74.460 6.009 1.00 37.31 172 GLY C N 1
ATOM 14724 C CA . GLY C 1 176 ? 11.535 75.026 7.019 1.00 30.64 172 GLY C CA 1
ATOM 14725 C C . GLY C 1 176 ? 11.235 73.931 8.016 1.00 36.41 172 GLY C C 1
ATOM 14726 O O . GLY C 1 176 ? 11.575 72.769 7.772 1.00 33.63 172 GLY C O 1
ATOM 14730 N N . PRO C 1 177 ? 10.583 74.276 9.135 1.00 38.73 173 PRO C N 1
ATOM 14731 C CA . PRO C 1 177 ? 10.345 73.262 10.169 1.00 37.09 173 PRO C CA 1
ATOM 14732 C C . PRO C 1 177 ? 9.635 72.012 9.632 1.00 34.32 173 PRO C C 1
ATOM 14733 O O . PRO C 1 177 ? 9.850 70.934 10.172 1.00 40.92 173 PRO C O 1
ATOM 14744 N N . GLU C 1 178 ? 8.837 72.153 8.577 1.00 35.22 174 GLU C N 1
ATOM 14745 C CA . GLU C 1 178 ? 8.094 71.016 8.010 1.00 39.84 174 GLU C CA 1
ATOM 14746 C C . GLU C 1 178 ? 9.040 69.940 7.474 1.00 38.27 174 GLU C C 1
ATOM 14747 O O . GLU C 1 178 ? 8.712 68.752 7.463 1.00 36.98 174 GLU C O 1
ATOM 14759 N N . ASP C 1 179 ? 10.199 70.375 7.003 1.00 31.95 175 ASP C N 1
ATOM 14760 C CA . ASP C 1 179 ? 11.154 69.492 6.347 1.00 25.86 175 ASP C CA 1
ATOM 14761 C C . ASP C 1 179 ? 11.702 68.452 7.315 1.00 29.10 175 ASP C C 1
ATOM 14762 O O . ASP C 1 179 ? 12.204 67.405 6.909 1.00 30.51 175 ASP C O 1
ATOM 14771 N N . GLY C 1 180 ? 11.570 68.723 8.601 1.00 31.32 176 GLY C N 1
ATOM 14772 C CA . GLY C 1 180 ? 12.029 67.792 9.616 1.00 34.31 176 GLY C CA 1
ATOM 14773 C C . GLY C 1 180 ? 11.062 66.643 9.837 1.00 32.28 176 GLY C C 1
ATOM 14774 O O . GLY C 1 180 ? 11.406 65.657 10.489 1.00 32.04 176 GLY C O 1
ATOM 14778 N N . TYR C 1 181 ? 9.852 66.768 9.299 1.00 26.54 177 TYR C N 1
ATOM 14779 C CA . TYR C 1 181 ? 8.830 65.745 9.481 1.00 29.95 177 TYR C CA 1
ATOM 14780 C C . TYR C 1 181 ? 8.931 64.689 8.378 1.00 32.24 177 TYR C C 1
ATOM 14781 O O . TYR C 1 181 ? 8.402 63.596 8.513 1.00 32.69 177 TYR C O 1
ATOM 14799 N N . LYS C 1 182 ? 9.621 65.028 7.297 1.00 28.88 178 LYS C N 1
ATOM 14800 C CA . LYS C 1 182 ? 9.767 64.126 6.164 1.00 27.77 178 LYS C CA 1
ATOM 14801 C C . LYS C 1 182 ? 11.026 63.277 6.293 1.00 27.32 178 LYS C C 1
ATOM 14802 O O . LYS C 1 182 ? 11.967 63.644 6.995 1.00 26.64 178 LYS C O 1
ATOM 14821 N N . SER C 1 183 ? 11.041 62.132 5.628 1.00 23.25 179 SER C N 1
ATOM 14822 C CA . SER C 1 183 ? 12.246 61.313 5.585 1.00 21.16 179 SER C CA 1
ATOM 14823 C C . SER C 1 183 ? 12.433 60.798 4.175 1.00 23.81 179 SER C C 1
ATOM 14824 O O . SER C 1 183 ? 11.502 60.818 3.366 1.00 23.26 179 SER C O 1
ATOM 14832 N N . TYR C 1 184 ? 13.647 60.347 3.889 1.00 21.35 180 TYR C N 1
ATOM 14833 C CA . TYR C 1 184 ? 14.035 60.034 2.538 1.00 21.83 180 TYR C CA 1
ATOM 14834 C C . TYR C 1 184 ? 14.877 58.759 2.495 1.00 21.78 180 TYR C C 1
ATOM 14835 O O . TYR C 1 184 ? 15.730 58.515 3.349 1.00 21.65 180 TYR C O 1
ATOM 14853 N N . GLN C 1 185 ? 14.606 57.932 1.500 1.00 22.06 181 GLN C N 1
ATOM 14854 C CA . GLN C 1 185 ? 15.445 56.757 1.242 1.00 18.49 181 GLN C CA 1
ATOM 14855 C C . GLN C 1 185 ? 16.047 56.882 -0.149 1.00 17.80 181 GLN C C 1
ATOM 14856 O O . GLN C 1 185 ? 15.435 57.479 -1.025 1.00 19.78 181 GLN C O 1
ATOM 14870 N N . CYS C 1 186 ? 17.246 56.338 -0.350 1.00 17.77 182 CYS C N 1
ATOM 14871 C CA . CYS C 1 186 ? 17.868 56.382 -1.660 1.00 17.75 182 CYS C CA 1
ATOM 14872 C C . CYS C 1 186 ? 17.769 55.004 -2.305 1.00 16.24 182 CYS C C 1
ATOM 14873 O O . CYS C 1 186 ? 17.978 53.951 -1.672 1.00 14.97 182 CYS C O 1
ATOM 14880 N N . ARG C 1 187 ? 17.377 55.029 -3.569 1.00 17.61 183 ARG C N 1
ATOM 14881 C CA . ARG C 1 187 ? 17.332 53.832 -4.398 1.00 13.75 183 ARG C CA 1
ATOM 14882 C C . ARG C 1 187 ? 18.616 53.744 -5.207 1.00 15.82 183 ARG C C 1
ATOM 14883 O O . ARG C 1 187 ? 19.003 54.698 -5.876 1.00 20.64 183 ARG C O 1
ATOM 14904 N N . THR C 1 188 ? 19.268 52.590 -5.139 1.00 15.94 184 THR C N 1
ATOM 14905 C CA . THR C 1 188 ? 20.549 52.404 -5.797 1.00 17.42 184 THR C CA 1
ATOM 14906 C C . THR C 1 188 ? 20.369 51.316 -6.839 1.00 21.34 184 THR C C 1
ATOM 14907 O O . THR C 1 188 ? 19.444 50.508 -6.741 1.00 18.25 184 THR C O 1
ATOM 14918 N N . LYS C 1 189 ? 21.212 51.348 -7.865 1.00 16.00 185 LYS C N 1
ATOM 14919 C CA . LYS C 1 189 ? 21.139 50.391 -8.953 1.00 18.21 185 LYS C CA 1
ATOM 14920 C C . LYS C 1 189 ? 22.520 49.899 -9.289 1.00 15.77 185 LYS C C 1
ATOM 14921 O O . LYS C 1 189 ? 23.442 50.701 -9.449 1.00 17.88 185 LYS C O 1
ATOM 14940 N N . HIS C 1 190 ? 22.640 48.578 -9.385 1.00 18.47 186 HIS C N 1
ATOM 14941 C CA . HIS C 1 190 ? 23.858 47.914 -9.825 1.00 18.19 186 HIS C CA 1
ATOM 14942 C C . HIS C 1 190 ? 23.907 47.951 -11.336 1.00 20.60 186 HIS C C 1
ATOM 14943 O O . HIS C 1 190 ? 23.062 47.364 -11.987 1.00 20.42 186 HIS C O 1
ATOM 14956 N N . ARG C 1 191 ? 24.880 48.651 -11.907 1.00 16.58 187 ARG C N 1
ATOM 14957 C CA . ARG C 1 191 ? 24.850 48.894 -13.337 1.00 22.59 187 ARG C CA 1
ATOM 14958 C C . ARG C 1 191 ? 25.185 47.643 -14.155 1.00 26.22 187 ARG C C 1
ATOM 14959 O O . ARG C 1 191 ? 24.919 47.600 -15.350 1.00 26.60 187 ARG C O 1
ATOM 14980 N N . LEU C 1 192 ? 25.733 46.617 -13.523 1.00 20.73 188 LEU C N 1
ATOM 14981 C CA . LEU C 1 192 ? 26.045 45.385 -14.272 1.00 24.24 188 LEU C CA 1
ATOM 14982 C C . LEU C 1 192 ? 24.934 44.325 -14.235 1.00 28.07 188 LEU C C 1
ATOM 14983 O O . LEU C 1 192 ? 24.809 43.527 -15.173 1.00 27.84 188 LEU C O 1
ATOM 14999 N N . THR C 1 193 ? 24.145 44.298 -13.162 1.00 23.95 189 THR C N 1
ATOM 15000 C CA . THR C 1 193 ? 23.064 43.312 -13.030 1.00 23.78 189 THR C CA 1
ATOM 15001 C C . THR C 1 193 ? 21.691 43.924 -13.235 1.00 30.33 189 THR C C 1
ATOM 15002 O O . THR C 1 193 ? 20.718 43.206 -13.500 1.00 26.19 189 THR C O 1
ATOM 15013 N N . GLY C 1 194 ? 21.600 45.239 -13.071 1.00 24.44 190 GLY C N 1
ATOM 15014 C CA . GLY C 1 194 ? 20.328 45.936 -13.169 1.00 26.92 190 GLY C CA 1
ATOM 15015 C C . GLY C 1 194 ? 19.535 45.944 -11.869 1.00 26.92 190 GLY C C 1
ATOM 15016 O O . GLY C 1 194 ? 18.475 46.560 -11.780 1.00 25.75 190 GLY C O 1
ATOM 15020 N N . GLU C 1 195 ? 20.057 45.289 -10.844 1.00 22.46 191 GLU C N 1
ATOM 15021 C CA . GLU C 1 195 ? 19.346 45.161 -9.583 1.00 28.56 191 GLU C CA 1
ATOM 15022 C C . GLU C 1 195 ? 19.233 46.487 -8.851 1.00 26.92 191 GLU C C 1
ATOM 15023 O O . GLU C 1 195 ? 20.241 47.184 -8.647 1.00 20.79 191 GLU C O 1
ATOM 15035 N N . THR C 1 196 ? 18.012 46.807 -8.427 1.00 23.13 192 THR C N 1
ATOM 15036 C CA . THR C 1 196 ? 17.776 48.000 -7.623 1.00 22.56 192 THR C CA 1
ATOM 15037 C C . THR C 1 196 ? 17.453 47.632 -6.186 1.00 23.07 192 THR C C 1
ATOM 15038 O O . THR C 1 196 ? 16.937 46.549 -5.907 1.00 20.69 192 THR C O 1
ATOM 15049 N N . ARG C 1 197 ? 17.735 48.567 -5.290 1.00 22.08 193 ARG C N 1
ATOM 15050 C CA . ARG C 1 197 ? 17.459 48.395 -3.881 1.00 20.93 193 ARG C CA 1
ATOM 15051 C C . ARG C 1 197 ? 17.191 49.737 -3.229 1.00 14.97 193 ARG C C 1
ATOM 15052 O O . ARG C 1 197 ? 17.807 50.741 -3.556 1.00 16.72 193 ARG C O 1
ATOM 15073 N N . LEU C 1 198 ? 16.287 49.720 -2.266 1.00 17.26 194 LEU C N 1
ATOM 15074 C CA . LEU C 1 198 ? 15.943 50.930 -1.542 1.00 16.85 194 LEU C CA 1
ATOM 15075 C C . LEU C 1 198 ? 16.548 50.858 -0.161 1.00 15.80 194 LEU C C 1
ATOM 15076 O O . LEU C 1 198 ? 16.311 49.883 0.565 1.00 16.62 194 LEU C O 1
ATOM 15092 N N . SER C 1 199 ? 17.311 51.894 0.212 1.00 19.23 195 SER C N 1
ATOM 15093 C CA . SER C 1 199 ? 18.029 51.889 1.478 1.00 18.62 195 SER C CA 1
ATOM 15094 C C . SER C 1 199 ? 17.108 51.557 2.630 1.00 20.88 195 SER C C 1
ATOM 15095 O O . SER C 1 199 ? 16.000 52.104 2.728 1.00 20.48 195 SER C O 1
ATOM 15103 N N . ALA C 1 200 ? 17.546 50.658 3.505 1.00 20.42 196 ALA C N 1
ATOM 15104 C CA . ALA C 1 200 ? 16.687 50.240 4.611 1.00 16.65 196 ALA C CA 1
ATOM 15105 C C . ALA C 1 200 ? 16.494 51.407 5.576 1.00 27.49 196 ALA C C 1
ATOM 15106 O O . ALA C 1 200 ? 15.428 51.572 6.157 1.00 32.40 196 ALA C O 1
ATOM 15113 N N . THR C 1 201 ? 17.531 52.216 5.731 1.00 29.50 197 THR C N 1
ATOM 15114 C CA . THR C 1 201 ? 17.494 53.322 6.664 1.00 35.21 197 THR C CA 1
ATOM 15115 C C . THR C 1 201 ? 16.862 54.546 6.005 1.00 36.21 197 THR C C 1
ATOM 15116 O O . THR C 1 201 ? 17.019 54.790 4.803 1.00 30.37 197 THR C O 1
ATOM 15127 N N . LYS C 1 202 ? 16.094 55.265 6.812 1.00 32.69 198 LYS C N 1
ATOM 15128 C CA . LYS C 1 202 ? 15.371 56.456 6.393 1.00 30.98 198 LYS C CA 1
ATOM 15129 C C . LYS C 1 202 ? 16.159 57.699 6.763 1.00 27.17 198 LYS C C 1
ATOM 15130 O O . LYS C 1 202 ? 16.412 57.932 7.931 1.00 33.59 198 LYS C O 1
ATOM 15149 N N . GLY C 1 203 ? 16.545 58.483 5.761 1.00 25.76 199 GLY C N 1
ATOM 15150 C CA . GLY C 1 203 ? 17.339 59.675 5.965 1.00 25.63 199 GLY C CA 1
ATOM 15151 C C . GLY C 1 203 ? 16.500 60.778 6.553 1.00 25.45 199 GLY C C 1
ATOM 15152 O O . GLY C 1 203 ? 15.406 61.050 6.069 1.00 24.77 199 GLY C O 1
ATOM 15156 N N . ARG C 1 204 ? 17.026 61.408 7.595 1.00 27.45 200 ARG C N 1
ATOM 15157 C CA . ARG C 1 204 ? 16.286 62.400 8.368 1.00 29.21 200 ARG C CA 1
ATOM 15158 C C . ARG C 1 204 ? 17.053 63.721 8.432 1.00 32.11 200 ARG C C 1
ATOM 15159 O O . ARG C 1 204 ? 18.296 63.747 8.493 1.00 28.40 200 ARG C O 1
ATOM 15180 N N . LEU C 1 205 ? 16.285 64.802 8.372 1.00 25.69 201 LEU C N 1
ATOM 15181 C CA . LEU C 1 205 ? 16.745 66.151 8.640 1.00 28.59 201 LEU C CA 1
ATOM 15182 C C . LEU C 1 205 ? 16.267 66.562 10.024 1.00 31.60 201 LEU C C 1
ATOM 15183 O O . LEU C 1 205 ? 15.122 66.272 10.399 1.00 28.41 201 LEU C O 1
ATOM 15199 N N . VAL C 1 206 ? 17.138 67.222 10.776 1.00 29.02 202 VAL C N 1
ATOM 15200 C CA . VAL C 1 206 ? 16.716 67.955 11.967 1.00 24.93 202 VAL C CA 1
ATOM 15201 C C . VAL C 1 206 ? 16.917 69.416 11.648 1.00 27.71 202 VAL C C 1
ATOM 15202 O O . VAL C 1 206 ? 17.987 69.825 11.215 1.00 29.67 202 VAL C O 1
ATOM 15215 N N . ILE C 1 207 ? 15.876 70.217 11.826 1.00 30.13 203 ILE C N 1
ATOM 15216 C CA . ILE C 1 207 ? 15.959 71.610 11.445 1.00 27.59 203 ILE C CA 1
ATOM 15217 C C . ILE C 1 207 ? 16.075 72.469 12.681 1.00 31.30 203 ILE C C 1
ATOM 15218 O O . ILE C 1 207 ? 15.233 72.440 13.558 1.00 28.27 203 ILE C O 1
ATOM 15234 N N . THR C 1 208 ? 17.149 73.228 12.728 1.00 31.01 204 THR C N 1
ATOM 15235 C CA . THR C 1 208 ? 17.511 73.980 13.923 1.00 31.02 204 THR C CA 1
ATOM 15236 C C . THR C 1 208 ? 17.021 75.410 13.783 1.00 31.91 204 THR C C 1
ATOM 15237 O O . THR C 1 208 ? 16.936 75.943 12.675 1.00 31.49 204 THR C O 1
ATOM 15248 N N . GLU C 1 209 ? 16.648 76.016 14.902 1.00 41.23 205 GLU C N 1
ATOM 15249 C CA . GLU C 1 209 ? 16.101 77.357 14.875 1.00 49.42 205 GLU C CA 1
ATOM 15250 C C . GLU C 1 209 ? 17.020 78.262 15.662 1.00 54.44 205 GLU C C 1
ATOM 15251 O O . GLU C 1 209 ? 17.036 78.214 16.891 1.00 41.87 205 GLU C O 1
ATOM 15263 N N . PRO C 1 210 ? 17.752 79.120 14.947 1.00 53.26 206 PRO C N 1
ATOM 15264 C CA . PRO C 1 210 ? 18.885 79.923 15.411 1.00 67.95 206 PRO C CA 1
ATOM 15265 C C . PRO C 1 210 ? 18.618 80.636 16.715 1.00 46.83 206 PRO C C 1
ATOM 15266 O O . PRO C 1 210 ? 17.600 81.305 16.841 1.00 57.84 206 PRO C O 1
ATOM 15277 N N . VAL C 1 211 ? 19.545 80.496 17.651 1.00 50.48 207 VAL C N 1
ATOM 15278 C CA . VAL C 1 211 ? 19.436 81.095 18.973 1.00 62.21 207 VAL C CA 1
ATOM 15279 C C . VAL C 1 211 ? 19.885 82.550 18.911 1.00 57.84 207 VAL C C 1
ATOM 15280 O O . VAL C 1 211 ? 19.344 83.423 19.590 1.00 67.44 207 VAL C O 1
ATOM 15293 N N . GLY C 1 212 ? 20.906 82.769 18.094 1.00 52.25 208 GLY C N 1
ATOM 15294 C CA . GLY C 1 212 ? 21.471 84.068 17.804 1.00 49.97 208 GLY C CA 1
ATOM 15295 C C . GLY C 1 212 ? 22.392 83.830 16.620 1.00 54.54 208 GLY C C 1
ATOM 15296 O O . GLY C 1 212 ? 22.503 82.698 16.155 1.00 54.89 208 GLY C O 1
ATOM 15300 N N . SER C 1 213 ? 23.062 84.866 16.137 1.00 46.54 209 SER C N 1
ATOM 15301 C CA . SER C 1 213 ? 23.833 84.753 14.905 1.00 51.62 209 SER C CA 1
ATOM 15302 C C . SER C 1 213 ? 24.915 83.668 14.963 1.00 59.62 209 SER C C 1
ATOM 15303 O O . SER C 1 213 ? 25.454 83.366 16.029 1.00 56.51 209 SER C O 1
ATOM 15311 N N . LYS C 1 214 ? 25.200 83.076 13.803 1.00 56.26 210 LYS C N 1
ATOM 15312 C CA . LYS C 1 214 ? 26.221 82.037 13.665 1.00 57.93 210 LYS C CA 1
ATOM 15313 C C . LYS C 1 214 ? 26.989 82.262 12.362 1.00 54.39 210 LYS C C 1
ATOM 15314 O O . LYS C 1 214 ? 26.388 82.239 11.285 1.00 39.81 210 LYS C O 1
ATOM 15333 N N . ALA C 1 215 ? 28.300 82.484 12.447 1.00 41.04 211 ALA C N 1
ATOM 15334 C CA . ALA C 1 215 ? 29.099 82.724 11.244 1.00 44.59 211 ALA C CA 1
ATOM 15335 C C . ALA C 1 215 ? 29.080 81.471 10.368 1.00 33.64 211 ALA C C 1
ATOM 15336 O O . ALA C 1 215 ? 28.790 80.389 10.867 1.00 37.21 211 ALA C O 1
ATOM 15343 N N . PRO C 1 216 ? 29.368 81.609 9.061 1.00 31.65 212 PRO C N 1
ATOM 15344 C CA . PRO C 1 216 ? 29.270 80.407 8.214 1.00 34.17 212 PRO C CA 1
ATOM 15345 C C . PRO C 1 216 ? 30.183 79.286 8.655 1.00 37.35 212 PRO C C 1
ATOM 15346 O O . PRO C 1 216 ? 31.313 79.542 9.081 1.00 32.32 212 PRO C O 1
ATOM 15357 N N . THR C 1 217 ? 29.684 78.056 8.571 1.00 32.02 213 THR C N 1
ATOM 15358 C CA . THR C 1 217 ? 30.468 76.892 8.957 1.00 33.78 213 THR C CA 1
ATOM 15359 C C . THR C 1 217 ? 30.268 75.761 7.967 1.00 31.79 213 THR C C 1
ATOM 15360 O O . THR C 1 217 ? 29.141 75.462 7.564 1.00 25.70 213 THR C O 1
ATOM 15371 N N . PHE C 1 218 ? 31.364 75.129 7.575 1.00 26.35 214 PHE C N 1
ATOM 15372 C CA . PHE C 1 218 ? 31.296 74.006 6.643 1.00 24.12 214 PHE C CA 1
ATOM 15373 C C . PHE C 1 218 ? 31.070 72.693 7.367 1.00 26.07 214 PHE C C 1
ATOM 15374 O O . PHE C 1 218 ? 31.332 72.576 8.562 1.00 32.15 214 PHE C O 1
ATOM 15391 N N . ALA C 1 219 ? 30.575 71.705 6.636 1.00 26.88 215 ALA C N 1
ATOM 15392 C CA . ALA C 1 219 ? 30.272 70.407 7.204 1.00 27.64 215 ALA C CA 1
ATOM 15393 C C . ALA C 1 219 ? 31.530 69.775 7.766 1.00 31.99 215 ALA C C 1
ATOM 15394 O O . ALA C 1 219 ? 31.470 69.018 8.727 1.00 33.04 215 ALA C O 1
ATOM 15401 N N . THR C 1 220 ? 32.671 70.118 7.177 1.00 34.46 216 THR C N 1
ATOM 15402 C CA . THR C 1 220 ? 33.962 69.645 7.660 1.00 37.53 216 THR C CA 1
ATOM 15403 C C . THR C 1 220 ? 35.000 70.764 7.696 1.00 33.67 216 THR C C 1
ATOM 15404 O O . THR C 1 220 ? 34.832 71.808 7.068 1.00 34.40 216 THR C O 1
ATOM 15415 N N . ALA C 1 221 ? 36.090 70.518 8.412 1.00 36.83 217 ALA C N 1
ATOM 15416 C CA . ALA C 1 221 ? 37.118 71.530 8.634 1.00 32.88 217 ALA C CA 1
ATOM 15417 C C . ALA C 1 221 ? 38.103 71.707 7.472 1.00 34.18 217 ALA C C 1
ATOM 15418 O O . ALA C 1 221 ? 38.676 72.787 7.318 1.00 25.72 217 ALA C O 1
ATOM 15425 N N . SER C 1 222 ? 38.323 70.659 6.676 1.00 32.89 218 SER C N 1
ATOM 15426 C CA . SER C 1 222 ? 39.314 70.726 5.603 1.00 27.73 218 SER C CA 1
ATOM 15427 C C . SER C 1 222 ? 39.007 71.855 4.627 1.00 31.13 218 SER C C 1
ATOM 15428 O O . SER C 1 222 ? 37.865 72.008 4.198 1.00 29.94 218 SER C O 1
ATOM 15436 N N . LYS C 1 223 ? 40.036 72.618 4.262 1.00 23.01 219 LYS C N 1
ATOM 15437 C CA . LYS C 1 223 ? 39.885 73.795 3.412 1.00 26.25 219 LYS C CA 1
ATOM 15438 C C . LYS C 1 223 ? 40.227 73.560 1.944 1.00 26.65 219 LYS C C 1
ATOM 15439 O O . LYS C 1 223 ? 40.136 74.486 1.133 1.00 26.08 219 LYS C O 1
ATOM 15458 N N . ILE C 1 224 ? 40.605 72.331 1.595 1.00 26.39 220 ILE C N 1
ATOM 15459 C CA . ILE C 1 224 ? 40.878 71.991 0.204 1.00 27.11 220 ILE C CA 1
ATOM 15460 C C . ILE C 1 224 ? 40.519 70.538 -0.080 1.00 22.11 220 ILE C C 1
ATOM 15461 O O . ILE C 1 224 ? 40.579 69.679 0.814 1.00 23.54 220 ILE C O 1
ATOM 15477 N N . SER C 1 225 ? 40.115 70.282 -1.320 1.00 23.84 221 SER C N 1
ATOM 15478 C CA . SER C 1 225 ? 39.883 68.925 -1.815 1.00 24.47 221 SER C CA 1
ATOM 15479 C C . SER C 1 225 ? 40.173 68.858 -3.309 1.00 23.38 221 SER C C 1
ATOM 15480 O O . SER C 1 225 ? 40.300 69.897 -3.963 1.00 24.79 221 SER C O 1
ATOM 15488 N N . SER C 1 226 ? 40.293 67.638 -3.847 1.00 25.90 222 SER C N 1
ATOM 15489 C CA . SER C 1 226 ? 40.363 67.465 -5.292 1.00 23.59 222 SER C CA 1
ATOM 15490 C C . SER C 1 226 ? 39.139 66.728 -5.783 1.00 24.13 222 SER C C 1
ATOM 15491 O O . SER C 1 226 ? 38.536 65.938 -5.054 1.00 31.73 222 SER C O 1
ATOM 15499 N N . LEU C 1 227 ? 38.771 67.005 -7.025 1.00 27.32 223 LEU C N 1
ATOM 15500 C CA . LEU C 1 227 ? 37.633 66.366 -7.672 1.00 26.98 223 LEU C CA 1
ATOM 15501 C C . LEU C 1 227 ? 37.997 66.006 -9.099 1.00 27.40 223 LEU C C 1
ATOM 15502 O O . LEU C 1 227 ? 38.590 66.803 -9.827 1.00 25.11 223 LEU C O 1
ATOM 15518 N N . LEU C 1 228 ? 37.620 64.799 -9.479 1.00 26.85 224 LEU C N 1
ATOM 15519 C CA . LEU C 1 228 ? 37.758 64.325 -10.842 1.00 33.67 224 LEU C CA 1
ATOM 15520 C C . LEU C 1 228 ? 36.376 64.268 -11.487 1.00 30.79 224 LEU C C 1
ATOM 15521 O O . LEU C 1 228 ? 35.394 63.886 -10.842 1.00 28.02 224 LEU C O 1
ATOM 15537 N N . GLY C 1 229 ? 36.294 64.673 -12.750 1.00 25.05 225 GLY C N 1
ATOM 15538 C CA . GLY C 1 229 ? 35.067 64.535 -13.517 1.00 25.28 225 GLY C CA 1
ATOM 15539 C C . GLY C 1 229 ? 35.423 64.296 -14.967 1.00 29.21 225 GLY C C 1
ATOM 15540 O O . GLY C 1 229 ? 36.546 64.586 -15.376 1.00 35.23 225 GLY C O 1
ATOM 15544 N N . SER C 1 230 ? 34.490 63.747 -15.740 1.00 25.65 226 SER C N 1
ATOM 15545 C CA . SER C 1 230 ? 34.748 63.462 -17.145 1.00 29.19 226 SER C CA 1
ATOM 15546 C C . SER C 1 230 ? 34.123 64.517 -18.045 1.00 28.47 226 SER C C 1
ATOM 15547 O O . SER C 1 230 ? 33.060 65.070 -17.738 1.00 27.44 226 SER C O 1
ATOM 15555 N N A SER C 1 231 ? 34.799 64.795 -19.158 0.43 29.62 227 SER C N 1
ATOM 15556 N N B SER C 1 231 ? 34.804 64.815 -19.147 0.57 29.59 227 SER C N 1
ATOM 15557 C CA A SER C 1 231 ? 34.272 65.688 -20.183 0.43 27.67 227 SER C CA 1
ATOM 15558 C CA B SER C 1 231 ? 34.280 65.728 -20.153 0.57 27.70 227 SER C CA 1
ATOM 15559 C C A SER C 1 231 ? 32.888 65.241 -20.607 0.43 26.97 227 SER C C 1
ATOM 15560 C C B SER C 1 231 ? 32.910 65.256 -20.613 0.57 27.71 227 SER C C 1
ATOM 15561 O O A SER C 1 231 ? 32.609 64.048 -20.657 0.43 27.33 227 SER C O 1
ATOM 15562 O O B SER C 1 231 ? 32.663 64.056 -20.689 0.57 27.44 227 SER C O 1
ATOM 15577 N N . SER C 1 232 ? 32.039 66.221 -20.903 1.00 26.28 228 SER C N 1
ATOM 15578 C CA . SER C 1 232 ? 30.651 66.000 -21.317 1.00 31.83 228 SER C CA 1
ATOM 15579 C C . SER C 1 232 ? 29.715 65.516 -20.186 1.00 35.28 228 SER C C 1
ATOM 15580 O O . SER C 1 232 ? 28.533 65.295 -20.424 1.00 36.27 228 SER C O 1
ATOM 15588 N N . SER C 1 233 ? 30.217 65.373 -18.965 1.00 27.73 229 SER C N 1
ATOM 15589 C CA . SER C 1 233 ? 29.338 65.060 -17.847 1.00 30.22 229 SER C CA 1
ATOM 15590 C C . SER C 1 233 ? 28.954 66.353 -17.136 1.00 27.76 229 SER C C 1
ATOM 15591 O O . SER C 1 233 ? 29.514 67.415 -17.414 1.00 25.94 229 SER C O 1
ATOM 15599 N N . ASP C 1 234 ? 27.988 66.251 -16.229 1.00 25.24 230 ASP C N 1
ATOM 15600 C CA . ASP C 1 234 ? 27.554 67.373 -15.415 1.00 24.17 230 ASP C CA 1
ATOM 15601 C C . ASP C 1 234 ? 28.272 67.313 -14.066 1.00 23.53 230 ASP C C 1
ATOM 15602 O O . ASP C 1 234 ? 27.959 66.472 -13.238 1.00 28.82 230 ASP C O 1
ATOM 15611 N N . ILE C 1 235 ? 29.232 68.202 -13.842 1.00 23.82 231 ILE C N 1
ATOM 15612 C CA . ILE C 1 235 ? 30.105 68.094 -12.682 1.00 21.59 231 ILE C CA 1
ATOM 15613 C C . ILE C 1 235 ? 29.635 68.943 -11.504 1.00 27.19 231 ILE C C 1
ATOM 15614 O O . ILE C 1 235 ? 29.399 70.164 -11.630 1.00 26.05 231 ILE C O 1
ATOM 15630 N N . VAL C 1 236 ? 29.536 68.291 -10.345 1.00 24.79 232 VAL C N 1
ATOM 15631 C CA . VAL C 1 236 ? 28.997 68.929 -9.146 1.00 20.89 232 VAL C CA 1
ATOM 15632 C C . VAL C 1 236 ? 30.093 69.322 -8.182 1.00 19.18 232 VAL C C 1
ATOM 15633 O O . VAL C 1 236 ? 30.858 68.475 -7.701 1.00 18.25 232 VAL C O 1
ATOM 15646 N N . LEU C 1 237 ? 30.152 70.613 -7.878 1.00 22.40 233 LEU C N 1
ATOM 15647 C CA . LEU C 1 237 ? 31.070 71.115 -6.864 1.00 20.46 233 LEU C CA 1
ATOM 15648 C C . LEU C 1 237 ? 30.289 71.580 -5.645 1.00 20.06 233 LEU C C 1
ATOM 15649 O O . LEU C 1 237 ? 29.684 72.652 -5.653 1.00 19.56 233 LEU C O 1
ATOM 15665 N N . LEU C 1 238 ? 30.322 70.779 -4.597 1.00 19.40 234 LEU C N 1
ATOM 15666 C CA . LEU C 1 238 ? 29.580 71.077 -3.383 1.00 23.07 234 LEU C CA 1
ATOM 15667 C C . LEU C 1 238 ? 30.248 72.197 -2.606 1.00 24.97 234 LEU C C 1
ATOM 15668 O O . LEU C 1 238 ? 31.426 72.478 -2.782 1.00 21.47 234 LEU C O 1
ATOM 15684 N N . CYS C 1 239 ? 29.480 72.819 -1.731 1.00 22.28 235 CYS C N 1
ATOM 15685 C CA . CYS C 1 239 ? 29.998 73.868 -0.865 1.00 19.60 235 CYS C CA 1
ATOM 15686 C C . CYS C 1 239 ? 29.078 73.882 0.323 1.00 24.19 235 CYS C C 1
ATOM 15687 O O . CYS C 1 239 ? 28.269 74.804 0.499 1.00 31.31 235 CYS C O 1
ATOM 15694 N N . GLN C 1 240 ? 29.195 72.836 1.125 1.00 22.57 236 GLN C N 1
ATOM 15695 C CA . GLN C 1 240 ? 28.238 72.555 2.182 1.00 21.62 236 GLN C CA 1
ATOM 15696 C C . GLN C 1 240 ? 28.487 73.408 3.411 1.00 24.25 236 GLN C C 1
ATOM 15697 O O . GLN C 1 240 ? 29.043 72.931 4.406 1.00 27.75 236 GLN C O 1
ATOM 15711 N N . ALA C 1 241 ? 28.032 74.652 3.338 1.00 24.02 237 ALA C N 1
ATOM 15712 C CA . ALA C 1 241 ? 28.149 75.591 4.452 1.00 21.67 237 ALA C CA 1
ATOM 15713 C C . ALA C 1 241 ? 26.737 76.003 4.901 1.00 26.01 237 ALA C C 1
ATOM 15714 O O . ALA C 1 241 ? 25.788 76.000 4.106 1.00 20.92 237 ALA C O 1
ATOM 15721 N N . GLN C 1 242 ? 26.602 76.318 6.178 1.00 19.74 238 GLN C N 1
ATOM 15722 C CA . GLN C 1 242 ? 25.356 76.895 6.689 1.00 23.92 238 GLN C CA 1
ATOM 15723 C C . GLN C 1 242 ? 25.678 78.099 7.549 1.00 23.96 238 GLN C C 1
ATOM 15724 O O . GLN C 1 242 ? 26.801 78.235 8.052 1.00 24.74 238 GLN C O 1
ATOM 15738 N N . ALA C 1 243 ? 24.681 78.947 7.761 1.00 23.50 239 ALA C N 1
ATOM 15739 C CA . ALA C 1 243 ? 24.872 80.105 8.624 1.00 26.70 239 ALA C CA 1
ATOM 15740 C C . ALA C 1 243 ? 23.518 80.676 8.997 1.00 28.91 239 ALA C C 1
ATOM 15741 O O . ALA C 1 243 ? 22.505 80.384 8.352 1.00 24.98 239 ALA C O 1
ATOM 15748 N N . PHE C 1 244 ? 23.510 81.488 10.043 1.00 33.92 240 PHE C N 1
ATOM 15749 C CA . PHE C 1 244 ? 22.342 82.291 10.355 1.00 36.72 240 PHE C CA 1
ATOM 15750 C C . PHE C 1 244 ? 22.800 83.695 10.730 1.00 34.26 240 PHE C C 1
ATOM 15751 O O . PHE C 1 244 ? 23.619 83.841 11.621 1.00 34.26 240 PHE C O 1
ATOM 15768 N N . PRO C 1 245 ? 22.283 84.723 10.048 1.00 33.71 241 PRO C N 1
ATOM 15769 C CA . PRO C 1 245 ? 21.333 84.658 8.929 1.00 33.70 241 PRO C CA 1
ATOM 15770 C C . PRO C 1 245 ? 21.870 83.843 7.738 1.00 35.29 241 PRO C C 1
ATOM 15771 O O . PRO C 1 245 ? 23.078 83.629 7.619 1.00 27.98 241 PRO C O 1
ATOM 15782 N N . VAL C 1 246 ? 20.952 83.362 6.908 1.00 31.78 242 VAL C N 1
ATOM 15783 C CA . VAL C 1 246 ? 21.279 82.523 5.770 1.00 30.61 242 VAL C CA 1
ATOM 15784 C C . VAL C 1 246 ? 22.324 83.226 4.920 1.00 32.88 242 VAL C C 1
ATOM 15785 O O . VAL C 1 246 ? 22.165 84.410 4.592 1.00 35.58 242 VAL C O 1
ATOM 15798 N N . PRO C 1 247 ? 23.405 82.512 4.568 1.00 29.43 243 PRO C N 1
ATOM 15799 C CA . PRO C 1 247 ? 24.553 83.170 3.927 1.00 26.69 243 PRO C CA 1
ATOM 15800 C C . PRO C 1 247 ? 24.385 83.321 2.446 1.00 27.63 243 PRO C C 1
ATOM 15801 O O . PRO C 1 247 ? 23.472 82.720 1.891 1.00 30.28 243 PRO C O 1
ATOM 15812 N N A TYR C 1 248 ? 25.271 84.091 1.825 0.31 28.90 244 TYR C N 1
ATOM 15813 N N B TYR C 1 248 ? 25.219 84.126 1.793 0.69 28.09 244 TYR C N 1
ATOM 15814 C CA A TYR C 1 248 ? 25.345 84.200 0.376 0.31 29.71 244 TYR C CA 1
ATOM 15815 C CA B TYR C 1 248 ? 25.265 84.113 0.334 0.69 29.73 244 TYR C CA 1
ATOM 15816 C C A TYR C 1 248 ? 26.594 83.447 -0.081 0.31 28.60 244 TYR C C 1
ATOM 15817 C C B TYR C 1 248 ? 26.589 83.503 -0.115 0.69 28.67 244 TYR C C 1
ATOM 15818 O O A TYR C 1 248 ? 27.582 83.409 0.647 0.31 29.09 244 TYR C O 1
ATOM 15819 O O B TYR C 1 248 ? 27.595 83.605 0.577 0.69 28.67 244 TYR C O 1
ATOM 15854 N N . THR C 1 249 ? 26.546 82.849 -1.271 1.00 29.27 245 THR C N 1
ATOM 15855 C CA . THR C 1 249 ? 27.666 82.052 -1.775 1.00 26.90 245 THR C CA 1
ATOM 15856 C C . THR C 1 249 ? 28.086 82.540 -3.157 1.00 24.30 245 THR C C 1
ATOM 15857 O O . THR C 1 249 ? 27.262 82.692 -4.057 1.00 27.43 245 THR C O 1
ATOM 15869 N N . ARG C 1 250 ? 29.378 82.786 -3.324 1.00 25.06 246 ARG C N 1
ATOM 15870 C CA . ARG C 1 250 ? 29.917 83.154 -4.622 1.00 29.73 246 ARG C CA 1
ATOM 15871 C C . ARG C 1 250 ? 31.044 82.211 -4.982 1.00 25.28 246 ARG C C 1
ATOM 15872 O O . ARG C 1 250 ? 31.875 81.901 -4.143 1.00 26.60 246 ARG C O 1
ATOM 15893 N N . TRP C 1 251 ? 31.073 81.783 -6.237 1.00 27.17 247 TRP C N 1
ATOM 15894 C CA . TRP C 1 251 ? 32.165 80.964 -6.747 1.00 25.45 247 TRP C CA 1
ATOM 15895 C C . TRP C 1 251 ? 33.125 81.787 -7.599 1.00 29.38 247 TRP C C 1
ATOM 15896 O O . TRP C 1 251 ? 32.722 82.661 -8.369 1.00 28.87 247 TRP C O 1
ATOM 15917 N N . TYR C 1 252 ? 34.401 81.470 -7.448 1.00 28.88 248 TYR C N 1
ATOM 15918 C CA . TYR C 1 252 ? 35.455 82.037 -8.266 1.00 31.96 248 TYR C CA 1
ATOM 15919 C C . TYR C 1 252 ? 36.312 80.907 -8.808 1.00 32.74 248 TYR C C 1
ATOM 15920 O O . TYR C 1 252 ? 36.306 79.794 -8.262 1.00 28.28 248 TYR C O 1
ATOM 15938 N N . LYS C 1 253 ? 37.043 81.198 -9.878 1.00 30.21 249 LYS C N 1
ATOM 15939 C CA . LYS C 1 253 ? 38.043 80.286 -10.402 1.00 34.06 249 LYS C CA 1
ATOM 15940 C C . LYS C 1 253 ? 39.393 80.989 -10.564 1.00 36.87 249 LYS C C 1
ATOM 15941 O O . LYS C 1 253 ? 39.490 82.010 -11.237 1.00 36.73 249 LYS C O 1
ATOM 15960 N N . PHE C 1 254 ? 40.425 80.432 -9.944 1.00 34.39 250 PHE C N 1
ATOM 15961 C CA . PHE C 1 254 ? 41.781 80.957 -10.056 1.00 33.68 250 PHE C CA 1
ATOM 15962 C C . PHE C 1 254 ? 42.331 80.794 -11.467 1.00 44.64 250 PHE C C 1
ATOM 15963 O O . PHE C 1 254 ? 42.063 79.793 -12.141 1.00 38.16 250 PHE C O 1
ATOM 15980 N N . ILE C 1 255 ? 43.112 81.777 -11.902 1.00 44.11 251 ILE C N 1
ATOM 15981 C CA . ILE C 1 255 ? 43.987 81.610 -13.062 1.00 45.88 251 ILE C CA 1
ATOM 15982 C C . ILE C 1 255 ? 45.137 80.689 -12.636 1.00 40.23 251 ILE C C 1
ATOM 15983 O O . ILE C 1 255 ? 45.816 80.968 -11.648 1.00 45.64 251 ILE C O 1
ATOM 15999 N N . GLU C 1 256 ? 45.346 79.596 -13.369 1.00 50.82 252 GLU C N 1
ATOM 16000 C CA . GLU C 1 256 ? 46.236 78.513 -12.924 1.00 48.21 252 GLU C CA 1
ATOM 16001 C C . GLU C 1 256 ? 47.626 79.007 -12.535 1.00 53.85 252 GLU C C 1
ATOM 16002 O O . GLU C 1 256 ? 48.290 79.700 -13.306 1.00 56.14 252 GLU C O 1
ATOM 16014 N N . GLY C 1 257 ? 48.046 78.656 -11.321 1.00 51.69 253 GLY C N 1
ATOM 16015 C CA . GLY C 1 257 ? 49.368 78.999 -10.827 1.00 56.67 253 GLY C CA 1
ATOM 16016 C C . GLY C 1 257 ? 49.415 80.308 -10.062 1.00 62.43 253 GLY C C 1
ATOM 16017 O O . GLY C 1 257 ? 50.328 80.530 -9.265 1.00 65.90 253 GLY C O 1
ATOM 16021 N N . THR C 1 258 ? 48.433 81.174 -10.306 1.00 67.47 254 THR C N 1
ATOM 16022 C CA . THR C 1 258 ? 48.395 82.500 -9.689 1.00 62.08 254 THR C CA 1
ATOM 16023 C C . THR C 1 258 ? 47.578 82.520 -8.401 1.00 56.35 254 THR C C 1
ATOM 16024 O O . THR C 1 258 ? 46.956 81.528 -8.014 1.00 53.79 254 THR C O 1
ATOM 16035 N N . THR C 1 259 ? 47.586 83.674 -7.746 1.00 55.67 255 THR C N 1
ATOM 16036 C CA . THR C 1 259 ? 46.844 83.874 -6.514 1.00 53.41 255 THR C CA 1
ATOM 16037 C C . THR C 1 259 ? 45.607 84.711 -6.806 1.00 46.26 255 THR C C 1
ATOM 16038 O O . THR C 1 259 ? 44.875 85.086 -5.893 1.00 52.67 255 THR C O 1
ATOM 16049 N N . ARG C 1 260 ? 45.367 84.995 -8.085 1.00 43.59 256 ARG C N 1
ATOM 16050 C CA . ARG C 1 260 ? 44.221 85.806 -8.469 1.00 44.80 256 ARG C CA 1
ATOM 16051 C C . ARG C 1 260 ? 43.124 84.979 -9.129 1.00 42.09 256 ARG C C 1
ATOM 16052 O O . ARG C 1 260 ? 43.365 83.885 -9.638 1.00 41.82 256 ARG C O 1
ATOM 16073 N N . LYS C 1 261 ? 41.912 85.526 -9.109 1.00 39.62 257 LYS C N 1
ATOM 16074 C CA . LYS C 1 261 ? 40.725 84.778 -9.481 1.00 41.95 257 LYS C CA 1
ATOM 16075 C C . LYS C 1 261 ? 39.729 85.632 -10.239 1.00 44.55 257 LYS C C 1
ATOM 16076 O O . LYS C 1 261 ? 39.733 86.862 -10.142 1.00 41.98 257 LYS C O 1
ATOM 16095 N N . GLN C 1 262 ? 38.881 84.959 -11.005 1.00 39.76 258 GLN C N 1
ATOM 16096 C CA . GLN C 1 262 ? 37.750 85.593 -11.643 1.00 40.86 258 GLN C CA 1
ATOM 16097 C C . GLN C 1 262 ? 36.484 85.010 -11.060 1.00 44.45 258 GLN C C 1
ATOM 16098 O O . GLN C 1 262 ? 36.476 83.871 -10.588 1.00 39.57 258 GLN C O 1
ATOM 16112 N N . ALA C 1 263 ? 35.420 85.800 -11.087 1.00 39.08 259 ALA C N 1
ATOM 16113 C CA . ALA C 1 263 ? 34.104 85.318 -10.708 1.00 41.68 259 ALA C CA 1
ATOM 16114 C C . ALA C 1 263 ? 33.588 84.365 -11.779 1.00 40.72 259 ALA C C 1
ATOM 16115 O O . ALA C 1 263 ? 33.728 84.623 -12.972 1.00 35.88 259 ALA C O 1
ATOM 16122 N N . VAL C 1 264 ? 32.992 83.260 -11.349 1.00 37.09 260 VAL C N 1
ATOM 16123 C CA . VAL C 1 264 ? 32.410 82.308 -12.274 1.00 32.93 260 VAL C CA 1
ATOM 16124 C C . VAL C 1 264 ? 31.179 82.925 -12.942 1.00 33.42 260 VAL C C 1
ATOM 16125 O O . VAL C 1 264 ? 30.338 83.519 -12.279 1.00 36.88 260 VAL C O 1
ATOM 16138 N N . VAL C 1 265 ? 31.077 82.785 -14.259 1.00 35.68 261 VAL C N 1
ATOM 16139 C CA . VAL C 1 265 ? 29.916 83.297 -14.982 1.00 38.90 261 VAL C CA 1
ATOM 16140 C C . VAL C 1 265 ? 28.821 82.238 -15.046 1.00 38.21 261 VAL C C 1
ATOM 16141 O O . VAL C 1 265 ? 28.996 81.170 -15.654 1.00 36.18 261 VAL C O 1
ATOM 16154 N N . LEU C 1 266 ? 27.691 82.534 -14.416 1.00 30.65 262 LEU C N 1
ATOM 16155 C CA . LEU C 1 266 ? 26.540 81.646 -14.476 1.00 33.98 262 LEU C CA 1
ATOM 16156 C C . LEU C 1 266 ? 25.761 81.861 -15.779 1.00 40.66 262 LEU C C 1
ATOM 16157 O O . LEU C 1 266 ? 25.481 82.994 -16.163 1.00 42.43 262 LEU C O 1
ATOM 16173 N N . ASN C 1 267 ? 25.436 80.769 -16.464 1.00 34.55 263 ASN C N 1
ATOM 16174 C CA . ASN C 1 267 ? 24.691 80.837 -17.714 1.00 38.03 263 ASN C CA 1
ATOM 16175 C C . ASN C 1 267 ? 23.842 79.579 -17.928 1.00 38.23 263 ASN C C 1
ATOM 16176 O O . ASN C 1 267 ? 23.504 78.899 -16.968 1.00 42.45 263 ASN C O 1
ATOM 16187 N N . ASP C 1 268 ? 23.467 79.289 -19.169 1.00 42.27 264 ASP C N 1
ATOM 16188 C CA . ASP C 1 268 ? 22.666 78.102 -19.469 1.00 45.51 264 ASP C CA 1
ATOM 16189 C C . ASP C 1 268 ? 23.412 76.805 -19.137 1.00 39.51 264 ASP C C 1
ATOM 16190 O O . ASP C 1 268 ? 22.779 75.769 -18.938 1.00 38.84 264 ASP C O 1
ATOM 16199 N N . ARG C 1 269 ? 24.746 76.882 -19.077 1.00 40.89 265 ARG C N 1
ATOM 16200 C CA . ARG C 1 269 ? 25.604 75.716 -18.870 1.00 34.40 265 ARG C CA 1
ATOM 16201 C C . ARG C 1 269 ? 26.154 75.611 -17.449 1.00 37.51 265 ARG C C 1
ATOM 16202 O O . ARG C 1 269 ? 26.142 74.533 -16.854 1.00 32.15 265 ARG C O 1
ATOM 16223 N N . VAL C 1 270 ? 26.652 76.721 -16.914 1.00 34.25 266 VAL C N 1
ATOM 16224 C CA . VAL C 1 270 ? 27.217 76.732 -15.565 1.00 31.86 266 VAL C CA 1
ATOM 16225 C C . VAL C 1 270 ? 26.205 77.338 -14.621 1.00 37.02 266 VAL C C 1
ATOM 16226 O O . VAL C 1 270 ? 25.809 78.485 -14.795 1.00 34.61 266 VAL C O 1
ATOM 16239 N N . LYS C 1 271 ? 25.796 76.568 -13.618 1.00 33.20 267 LYS C N 1
ATOM 16240 C CA . LYS C 1 271 ? 24.660 76.939 -12.778 1.00 28.70 267 LYS C CA 1
ATOM 16241 C C . LYS C 1 271 ? 24.980 76.857 -11.298 1.00 30.73 267 LYS C C 1
ATOM 16242 O O . LYS C 1 271 ? 25.806 76.049 -10.867 1.00 31.00 267 LYS C O 1
ATOM 16261 N N . GLN C 1 272 ? 24.329 77.702 -10.511 1.00 24.09 268 GLN C N 1
ATOM 16262 C CA . GLN C 1 272 ? 24.469 77.631 -9.074 1.00 28.16 268 GLN C CA 1
ATOM 16263 C C . GLN C 1 272 ? 23.109 77.298 -8.480 1.00 31.32 268 GLN C C 1
ATOM 16264 O O . GLN C 1 272 ? 22.109 77.945 -8.788 1.00 27.36 268 GLN C O 1
ATOM 16278 N N . VAL C 1 273 ? 23.093 76.249 -7.661 1.00 27.28 269 VAL C N 1
ATOM 16279 C CA . VAL C 1 273 ? 21.919 75.795 -6.940 1.00 26.17 269 VAL C CA 1
ATOM 16280 C C . VAL C 1 273 ? 22.204 76.010 -5.460 1.00 30.77 269 VAL C C 1
ATOM 16281 O O . VAL C 1 273 ? 22.972 75.256 -4.843 1.00 27.11 269 VAL C O 1
ATOM 16294 N N . SER C 1 274 ? 21.593 77.061 -4.908 1.00 27.72 270 SER C N 1
ATOM 16295 C CA . SER C 1 274 ? 21.923 77.561 -3.578 1.00 22.20 270 SER C CA 1
ATOM 16296 C C . SER C 1 274 ? 23.431 77.798 -3.505 1.00 22.95 270 SER C C 1
ATOM 16297 O O . SER C 1 274 ? 23.919 78.722 -4.121 1.00 28.66 270 SER C O 1
ATOM 16305 N N . GLY C 1 275 ? 24.162 76.970 -2.762 1.00 23.05 271 GLY C N 1
ATOM 16306 C CA . GLY C 1 275 ? 25.607 77.099 -2.674 1.00 26.70 271 GLY C CA 1
ATOM 16307 C C . GLY C 1 275 ? 26.387 76.168 -3.598 1.00 24.33 271 GLY C C 1
ATOM 16308 O O . GLY C 1 275 ? 27.610 76.288 -3.718 1.00 22.34 271 GLY C O 1
ATOM 16312 N N . THR C 1 276 ? 25.682 75.273 -4.276 1.00 24.75 272 THR C N 1
ATOM 16313 C CA . THR C 1 276 ? 26.313 74.248 -5.097 1.00 19.99 272 THR C CA 1
ATOM 16314 C C . THR C 1 276 ? 26.525 74.711 -6.542 1.00 23.28 272 THR C C 1
ATOM 16315 O O . THR C 1 276 ? 25.623 75.278 -7.155 1.00 24.52 272 THR C O 1
ATOM 16326 N N . LEU C 1 277 ? 27.727 74.494 -7.068 1.00 22.88 273 LEU C N 1
ATOM 16327 C CA . LEU C 1 277 ? 28.048 74.838 -8.452 1.00 19.07 273 LEU C CA 1
ATOM 16328 C C . LEU C 1 277 ? 27.963 73.596 -9.332 1.00 25.54 273 LEU C C 1
ATOM 16329 O O . LEU C 1 277 ? 28.534 72.540 -9.012 1.00 23.47 273 LEU C O 1
ATOM 16345 N N . ILE C 1 278 ? 27.243 73.720 -10.440 1.00 20.85 274 ILE C N 1
ATOM 16346 C CA . ILE C 1 278 ? 27.122 72.613 -11.384 1.00 21.66 274 ILE C CA 1
ATOM 16347 C C . ILE C 1 278 ? 27.613 73.047 -12.762 1.00 29.55 274 ILE C C 1
ATOM 16348 O O . ILE C 1 278 ? 27.045 73.945 -13.390 1.00 27.09 274 ILE C O 1
ATOM 16364 N N . ILE C 1 279 ? 28.687 72.396 -13.209 1.00 22.66 275 ILE C N 1
ATOM 16365 C CA . ILE C 1 279 ? 29.276 72.661 -14.518 1.00 27.06 275 ILE C CA 1
ATOM 16366 C C . ILE C 1 279 ? 28.775 71.608 -15.492 1.00 31.47 275 ILE C C 1
ATOM 16367 O O . ILE C 1 279 ? 29.282 70.487 -15.521 1.00 25.96 275 ILE C O 1
ATOM 16383 N N . LYS C 1 280 ? 27.750 71.951 -16.268 1.00 30.75 276 LYS C N 1
ATOM 16384 C CA . LYS C 1 280 ? 27.152 70.971 -17.170 1.00 29.51 276 LYS C CA 1
ATOM 16385 C C . LYS C 1 280 ? 28.020 70.787 -18.395 1.00 29.75 276 LYS C C 1
ATOM 16386 O O . LYS C 1 280 ? 28.820 71.658 -18.724 1.00 33.65 276 LYS C O 1
ATOM 16405 N N . ASP C 1 281 ? 27.850 69.643 -19.052 1.00 29.58 277 ASP C N 1
ATOM 16406 C CA . ASP C 1 281 ? 28.542 69.329 -20.294 1.00 31.13 277 ASP C CA 1
ATOM 16407 C C . ASP C 1 281 ? 30.002 69.751 -20.211 1.00 33.85 277 ASP C C 1
ATOM 16408 O O . ASP C 1 281 ? 30.472 70.516 -21.041 1.00 33.13 277 ASP C O 1
ATOM 16417 N N . ALA C 1 282 ? 30.709 69.258 -19.194 1.00 27.88 278 ALA C N 1
ATOM 16418 C CA . ALA C 1 282 ? 32.045 69.736 -18.872 1.00 28.00 278 ALA C CA 1
ATOM 16419 C C . ALA C 1 282 ? 33.047 69.595 -20.019 1.00 30.88 278 ALA C C 1
ATOM 16420 O O . ALA C 1 282 ? 32.966 68.669 -20.826 1.00 31.44 278 ALA C O 1
ATOM 16427 N N . VAL C 1 283 ? 34.001 70.522 -20.059 1.00 31.07 279 VAL C N 1
ATOM 16428 C CA . VAL C 1 283 ? 35.156 70.433 -20.957 1.00 33.16 279 VAL C CA 1
ATOM 16429 C C . VAL C 1 283 ? 36.451 70.540 -20.164 1.00 32.97 279 VAL C C 1
ATOM 16430 O O . VAL C 1 283 ? 36.460 71.029 -19.026 1.00 31.25 279 VAL C O 1
ATOM 16443 N N . VAL C 1 284 ? 37.550 70.097 -20.767 1.00 32.39 280 VAL C N 1
ATOM 16444 C CA . VAL C 1 284 ? 38.847 70.101 -20.108 1.00 34.24 280 VAL C CA 1
ATOM 16445 C C . VAL C 1 284 ? 39.216 71.488 -19.582 1.00 34.60 280 VAL C C 1
ATOM 16446 O O . VAL C 1 284 ? 39.825 71.613 -18.531 1.00 32.76 280 VAL C O 1
ATOM 16459 N N . GLU C 1 285 ? 38.837 72.525 -20.314 1.00 37.41 281 GLU C N 1
ATOM 16460 C CA . GLU C 1 285 ? 39.159 73.887 -19.916 1.00 40.38 281 GLU C CA 1
ATOM 16461 C C . GLU C 1 285 ? 38.463 74.262 -18.599 1.00 41.50 281 GLU C C 1
ATOM 16462 O O . GLU C 1 285 ? 38.866 75.220 -17.930 1.00 38.86 281 GLU C O 1
ATOM 16474 N N . ASP C 1 286 ? 37.422 73.516 -18.224 1.00 37.98 282 ASP C N 1
ATOM 16475 C CA . ASP C 1 286 ? 36.753 73.750 -16.942 1.00 34.47 282 ASP C CA 1
ATOM 16476 C C . ASP C 1 286 ? 37.647 73.380 -15.768 1.00 33.95 282 ASP C C 1
ATOM 16477 O O . ASP C 1 286 ? 37.349 73.721 -14.626 1.00 30.71 282 ASP C O 1
ATOM 16486 N N . SER C 1 287 ? 38.723 72.657 -16.047 1.00 28.55 283 SER C N 1
ATOM 16487 C CA . SER C 1 287 ? 39.676 72.293 -15.018 1.00 33.28 283 SER C CA 1
ATOM 16488 C C . SER C 1 287 ? 40.276 73.548 -14.380 1.00 31.54 283 SER C C 1
ATOM 16489 O O . SER C 1 287 ? 40.349 74.604 -15.011 1.00 32.10 283 SER C O 1
ATOM 16497 N N . GLY C 1 288 ? 40.690 73.414 -13.121 1.00 28.76 284 GLY C N 1
ATOM 16498 C CA . GLY C 1 288 ? 41.275 74.504 -12.366 1.00 33.20 284 GLY C CA 1
ATOM 16499 C C . GLY C 1 288 ? 40.942 74.422 -10.885 1.00 31.52 284 GLY C C 1
ATOM 16500 O O . GLY C 1 288 ? 40.270 73.492 -10.425 1.00 30.13 284 GLY C O 1
ATOM 16504 N N . LYS C 1 289 ? 41.451 75.387 -10.129 1.00 30.62 285 LYS C N 1
ATOM 16505 C CA . LYS C 1 289 ? 41.150 75.489 -8.722 1.00 27.52 285 LYS C CA 1
ATOM 16506 C C . LYS C 1 289 ? 40.027 76.496 -8.552 1.00 33.87 285 LYS C C 1
ATOM 16507 O O . LYS C 1 289 ? 40.102 77.625 -9.037 1.00 30.69 285 LYS C O 1
ATOM 16526 N N . TYR C 1 290 ? 38.980 76.051 -7.869 1.00 30.32 286 TYR C N 1
ATOM 16527 C CA . TYR C 1 290 ? 37.813 76.860 -7.608 1.00 29.33 286 TYR C CA 1
ATOM 16528 C C . TYR C 1 290 ? 37.789 77.254 -6.149 1.00 26.94 286 TYR C C 1
ATOM 16529 O O . TYR C 1 290 ? 38.358 76.583 -5.284 1.00 24.41 286 TYR C O 1
ATOM 16547 N N . LEU C 1 291 ? 37.121 78.368 -5.897 1.00 29.55 287 LEU C N 1
ATOM 16548 C CA . LEU C 1 291 ? 36.988 78.915 -4.566 1.00 27.94 287 LEU C CA 1
ATOM 16549 C C . LEU C 1 291 ? 35.525 79.217 -4.325 1.00 23.29 287 LEU C C 1
ATOM 16550 O O . LEU C 1 291 ? 34.902 79.942 -5.099 1.00 23.42 287 LEU C O 1
ATOM 16566 N N . CYS C 1 292 ? 34.995 78.632 -3.260 1.00 26.05 288 CYS C N 1
ATOM 16567 C CA . CYS C 1 292 ? 33.659 78.934 -2.786 1.00 26.39 288 CYS C CA 1
ATOM 16568 C C . CYS C 1 292 ? 33.757 79.841 -1.570 1.00 22.05 288 CYS C C 1
ATOM 16569 O O . CYS C 1 292 ? 34.335 79.465 -0.558 1.00 25.75 288 CYS C O 1
ATOM 16576 N N . VAL C 1 293 ? 33.175 81.026 -1.677 1.00 29.60 289 VAL C N 1
ATOM 16577 C CA . VAL C 1 293 ? 33.218 82.006 -0.604 1.00 24.74 289 VAL C CA 1
ATOM 16578 C C . VAL C 1 293 ? 31.799 82.209 -0.065 1.00 23.48 289 VAL C C 1
ATOM 16579 O O . VAL C 1 293 ? 30.896 82.548 -0.810 1.00 23.30 289 VAL C O 1
ATOM 16592 N N . VAL C 1 294 ? 31.630 81.958 1.228 1.00 22.56 290 VAL C N 1
ATOM 16593 C CA . VAL C 1 294 ? 30.335 82.021 1.895 1.00 26.22 290 VAL C CA 1
ATOM 16594 C C . VAL C 1 294 ? 30.383 83.124 2.962 1.00 27.32 290 VAL C C 1
ATOM 16595 O O . VAL C 1 294 ? 31.228 83.074 3.859 1.00 30.82 290 VAL C O 1
ATOM 16608 N N . ASN C 1 295 ? 29.481 84.098 2.862 1.00 28.88 291 ASN C N 1
ATOM 16609 C CA . ASN C 1 295 ? 29.417 85.219 3.814 1.00 31.41 291 ASN C CA 1
ATOM 16610 C C . ASN C 1 295 ? 28.016 85.460 4.363 1.00 31.12 291 ASN C C 1
ATOM 16611 O O . ASN C 1 295 ? 27.023 85.216 3.679 1.00 28.06 291 ASN C O 1
ATOM 16622 N N . ASN C 1 296 ? 27.947 85.977 5.583 1.00 30.38 292 ASN C N 1
ATOM 16623 C CA . ASN C 1 296 ? 26.740 86.641 6.051 1.00 31.56 292 ASN C CA 1
ATOM 16624 C C . ASN C 1 296 ? 27.138 87.869 6.865 1.00 40.59 292 ASN C C 1
ATOM 16625 O O . ASN C 1 296 ? 28.280 88.322 6.787 1.00 32.25 292 ASN C O 1
ATOM 16636 N N . SER C 1 297 ? 26.206 88.408 7.638 1.00 37.17 293 SER C N 1
ATOM 16637 C CA . SER C 1 297 ? 26.461 89.651 8.363 1.00 46.13 293 SER C CA 1
ATOM 16638 C C . SER C 1 297 ? 27.546 89.487 9.429 1.00 44.10 293 SER C C 1
ATOM 16639 O O . SER C 1 297 ? 28.202 90.455 9.814 1.00 49.80 293 SER C O 1
ATOM 16647 N N . VAL C 1 298 ? 27.737 88.256 9.892 1.00 42.01 294 VAL C N 1
ATOM 16648 C CA . VAL C 1 298 ? 28.645 87.972 11.001 1.00 48.54 294 VAL C CA 1
ATOM 16649 C C . VAL C 1 298 ? 30.077 87.710 10.552 1.00 58.91 294 VAL C C 1
ATOM 16650 O O . VAL C 1 298 ? 31.026 88.085 11.237 1.00 69.92 294 VAL C O 1
ATOM 16663 N N . GLY C 1 299 ? 30.233 87.035 9.419 1.00 52.14 295 GLY C N 1
ATOM 16664 C CA . GLY C 1 299 ? 31.557 86.665 8.952 1.00 55.27 295 GLY C CA 1
ATOM 16665 C C . GLY C 1 299 ? 31.553 85.852 7.678 1.00 42.53 295 GLY C C 1
ATOM 16666 O O . GLY C 1 299 ? 30.540 85.776 6.981 1.00 35.11 295 GLY C O 1
ATOM 16670 N N . GLY C 1 300 ? 32.703 85.262 7.364 1.00 45.61 296 GLY C N 1
ATOM 16671 C CA . GLY C 1 300 ? 32.875 84.574 6.097 1.00 43.77 296 GLY C CA 1
ATOM 16672 C C . GLY C 1 300 ? 33.823 83.403 6.193 1.00 37.36 296 GLY C C 1
ATOM 16673 O O . GLY C 1 300 ? 34.625 83.308 7.119 1.00 39.83 296 GLY C O 1
ATOM 16677 N N . GLU C 1 301 ? 33.716 82.497 5.229 1.00 36.07 297 GLU C N 1
ATOM 16678 C CA . GLU C 1 301 ? 34.590 81.337 5.176 1.00 29.48 297 GLU C CA 1
ATOM 16679 C C . GLU C 1 301 ? 34.758 80.907 3.718 1.00 32.83 297 GLU C C 1
ATOM 16680 O O . GLU C 1 301 ? 33.863 81.106 2.901 1.00 28.69 297 GLU C O 1
ATOM 16692 N N . SER C 1 302 ? 35.920 80.359 3.374 1.00 35.30 298 SER C N 1
ATOM 16693 C CA . SER C 1 302 ? 36.149 79.939 1.995 1.00 32.86 298 SER C CA 1
ATOM 16694 C C . SER C 1 302 ? 36.861 78.594 1.931 1.00 26.42 298 SER C C 1
ATOM 16695 O O . SER C 1 302 ? 37.644 78.228 2.807 1.00 32.83 298 SER C O 1
ATOM 16703 N N . VAL C 1 303 ? 36.558 77.859 0.874 1.00 23.14 299 VAL C N 1
ATOM 16704 C CA . VAL C 1 303 ? 37.091 76.529 0.701 1.00 26.93 299 VAL C CA 1
ATOM 16705 C C . VAL C 1 303 ? 37.458 76.379 -0.752 1.00 26.93 299 VAL C C 1
ATOM 16706 O O . VAL C 1 303 ? 36.774 76.910 -1.624 1.00 24.05 299 VAL C O 1
ATOM 16719 N N . GLU C 1 304 ? 38.549 75.652 -0.997 1.00 28.69 300 GLU C N 1
ATOM 16720 C CA . GLU C 1 304 ? 39.067 75.429 -2.337 1.00 28.18 300 GLU C CA 1
ATOM 16721 C C . GLU C 1 304 ? 38.783 74.023 -2.834 1.00 23.89 300 GLU C C 1
ATOM 16722 O O . GLU C 1 304 ? 38.833 73.051 -2.072 1.00 25.66 300 GLU C O 1
ATOM 16734 N N . THR C 1 305 ? 38.498 73.932 -4.123 1.00 27.75 301 THR C N 1
ATOM 16735 C CA . THR C 1 305 ? 38.297 72.659 -4.792 1.00 25.27 301 THR C CA 1
ATOM 16736 C C . THR C 1 305 ? 39.161 72.590 -6.048 1.00 25.09 301 THR C C 1
ATOM 16737 O O . THR C 1 305 ? 39.020 73.427 -6.937 1.00 27.49 301 THR C O 1
ATOM 16748 N N . VAL C 1 306 ? 40.037 71.587 -6.122 1.00 24.33 302 VAL C N 1
ATOM 16749 C CA . VAL C 1 306 ? 40.865 71.382 -7.312 1.00 28.39 302 VAL C CA 1
ATOM 16750 C C . VAL C 1 306 ? 40.212 70.391 -8.274 1.00 24.92 302 VAL C C 1
ATOM 16751 O O . VAL C 1 306 ? 40.203 69.176 -8.028 1.00 27.70 302 VAL C O 1
ATOM 16764 N N . LEU C 1 307 ? 39.673 70.913 -9.367 1.00 25.92 303 LEU C N 1
ATOM 16765 C CA . LEU C 1 307 ? 38.942 70.084 -10.323 1.00 25.29 303 LEU C CA 1
ATOM 16766 C C . LEU C 1 307 ? 39.833 69.669 -11.486 1.00 31.43 303 LEU C C 1
ATOM 16767 O O . LEU C 1 307 ? 40.494 70.505 -12.104 1.00 31.50 303 LEU C O 1
ATOM 16783 N N . THR C 1 308 ? 39.848 68.375 -11.780 1.00 25.32 304 THR C N 1
ATOM 16784 C CA . THR C 1 308 ? 40.413 67.886 -13.037 1.00 28.00 304 THR C CA 1
ATOM 16785 C C . THR C 1 308 ? 39.301 67.331 -13.914 1.00 24.89 304 THR C C 1
ATOM 16786 O O . THR C 1 308 ? 38.569 66.447 -13.486 1.00 27.81 304 THR C O 1
ATOM 16797 N N . VAL C 1 309 ? 39.158 67.864 -15.127 1.00 25.15 305 VAL C N 1
ATOM 16798 C CA . VAL C 1 309 ? 38.211 67.319 -16.097 1.00 25.46 305 VAL C CA 1
ATOM 16799 C C . VAL C 1 309 ? 38.976 66.498 -17.138 1.00 34.26 305 VAL C C 1
ATOM 16800 O O . VAL C 1 309 ? 39.817 67.017 -17.876 1.00 32.87 305 VAL C O 1
ATOM 16813 N N . THR C 1 310 ? 38.675 65.208 -17.176 1.00 29.69 306 THR C N 1
ATOM 16814 C CA . THR C 1 310 ? 39.332 64.286 -18.090 1.00 30.38 306 THR C CA 1
ATOM 16815 C C . THR C 1 310 ? 38.680 64.294 -19.460 1.00 35.36 306 THR C C 1
ATOM 16816 O O . THR C 1 310 ? 37.526 64.700 -19.623 1.00 26.71 306 THR C O 1
ATOM 16827 N N . ALA C 1 311 ? 39.440 63.837 -20.450 1.00 32.03 307 ALA C N 1
ATOM 16828 C CA . ALA C 1 311 ? 38.931 63.678 -21.796 1.00 31.50 307 ALA C CA 1
ATOM 16829 C C . ALA C 1 311 ? 39.497 62.371 -22.351 1.00 26.53 307 ALA C C 1
ATOM 16830 O O . ALA C 1 311 ? 40.588 61.963 -21.945 1.00 31.10 307 ALA C O 1
ATOM 16837 N N . PRO C 1 312 ? 38.756 61.710 -23.254 1.00 30.22 308 PRO C N 1
ATOM 16838 C CA . PRO C 1 312 ? 39.223 60.428 -23.797 1.00 29.87 308 PRO C CA 1
ATOM 16839 C C . PRO C 1 312 ? 40.532 60.551 -24.570 1.00 28.16 308 PRO C C 1
ATOM 16840 O O . PRO C 1 312 ? 40.740 61.522 -25.300 1.00 30.20 308 PRO C O 1
ATOM 16851 N N . LEU C 1 313 ? 41.397 59.561 -24.422 1.00 31.57 309 LEU C N 1
ATOM 16852 C CA . LEU C 1 313 ? 42.671 59.573 -25.125 1.00 31.37 309 LEU C CA 1
ATOM 16853 C C . LEU C 1 313 ? 42.508 59.113 -26.564 1.00 33.21 309 LEU C C 1
ATOM 16854 O O . LEU C 1 313 ? 41.675 58.258 -26.880 1.00 28.34 309 LEU C O 1
ATOM 16870 N N . SER C 1 314 ? 43.316 59.696 -27.443 1.00 32.21 310 SER C N 1
ATOM 16871 C CA . SER C 1 314 ? 43.385 59.263 -28.825 1.00 31.46 310 SER C CA 1
ATOM 16872 C C . SER C 1 314 ? 44.742 59.650 -29.362 1.00 28.56 310 SER C C 1
ATOM 16873 O O . SER C 1 314 ? 45.390 60.555 -28.825 1.00 28.07 310 SER C O 1
ATOM 16886 N N . ALA C 1 315 ? 45.169 58.959 -30.408 1.00 27.82 311 ALA C N 1
ATOM 16887 C CA . ALA C 1 315 ? 46.484 59.182 -30.994 1.00 30.07 311 ALA C CA 1
ATOM 16888 C C . ALA C 1 315 ? 46.445 59.029 -32.518 1.00 26.05 311 ALA C C 1
ATOM 16889 O O . ALA C 1 315 ? 45.656 58.263 -33.069 1.00 26.60 311 ALA C O 1
ATOM 16896 N N . LYS C 1 316 ? 47.314 59.782 -33.180 1.00 31.43 312 LYS C N 1
ATOM 16897 C CA . LYS C 1 316 ? 47.514 59.692 -34.616 1.00 35.91 312 LYS C CA 1
ATOM 16898 C C . LYS C 1 316 ? 49.001 59.820 -34.831 1.00 30.59 312 LYS C C 1
ATOM 16899 O O . LYS C 1 316 ? 49.673 60.542 -34.080 1.00 33.12 312 LYS C O 1
ATOM 16918 N N . ILE C 1 317 ? 49.524 59.117 -35.832 1.00 31.75 313 ILE C N 1
ATOM 16919 C CA . ILE C 1 317 ? 50.922 59.288 -36.189 1.00 30.15 313 ILE C CA 1
ATOM 16920 C C . ILE C 1 317 ? 51.053 60.020 -37.523 1.00 37.15 313 ILE C C 1
ATOM 16921 O O . ILE C 1 317 ? 50.337 59.748 -38.493 1.00 35.27 313 ILE C O 1
ATOM 16937 N N . ASP C 1 318 ? 51.989 60.959 -37.535 1.00 35.21 314 ASP C N 1
ATOM 16938 C CA . ASP C 1 318 ? 52.346 61.702 -38.726 1.00 42.33 314 ASP C CA 1
ATOM 16939 C C . ASP C 1 318 ? 53.780 61.335 -39.105 1.00 38.51 314 ASP C C 1
ATOM 16940 O O . ASP C 1 318 ? 54.688 61.535 -38.306 1.00 34.34 314 ASP C O 1
ATOM 16949 N N . PRO C 1 319 ? 53.992 60.776 -40.307 1.00 37.29 315 PRO C N 1
ATOM 16950 C CA . PRO C 1 319 ? 53.037 60.363 -41.344 1.00 40.38 315 PRO C CA 1
ATOM 16951 C C . PRO C 1 319 ? 52.527 58.935 -41.133 1.00 40.31 315 PRO C C 1
ATOM 16952 O O . PRO C 1 319 ? 53.255 58.121 -40.555 1.00 38.58 315 PRO C O 1
ATOM 16963 N N . PRO C 1 320 ? 51.306 58.633 -41.610 1.00 37.57 316 PRO C N 1
ATOM 16964 C CA . PRO C 1 320 ? 50.711 57.289 -41.531 1.00 39.38 316 PRO C CA 1
ATOM 16965 C C . PRO C 1 320 ? 51.545 56.235 -42.238 1.00 46.06 316 PRO C C 1
ATOM 16966 O O . PRO C 1 320 ? 51.523 55.056 -41.878 1.00 42.51 316 PRO C O 1
ATOM 16977 N N . THR C 1 321 ? 52.248 56.665 -43.279 1.00 46.25 317 THR C N 1
ATOM 16978 C CA . THR C 1 321 ? 53.164 55.791 -43.994 1.00 44.75 317 THR C CA 1
ATOM 16979 C C . THR C 1 321 ? 54.202 56.646 -44.686 1.00 43.42 317 THR C C 1
ATOM 16980 O O . THR C 1 321 ? 53.893 57.728 -45.167 1.00 46.63 317 THR C O 1
ATOM 16991 N N . GLN C 1 322 ? 55.438 56.176 -44.697 1.00 35.05 318 GLN C N 1
ATOM 16992 C CA . GLN C 1 322 ? 56.487 56.835 -45.451 1.00 41.85 318 GLN C CA 1
ATOM 16993 C C . GLN C 1 322 ? 57.441 55.802 -46.034 1.00 44.69 318 GLN C C 1
ATOM 16994 O O . GLN C 1 322 ? 57.649 54.740 -45.453 1.00 39.17 318 GLN C O 1
ATOM 17008 N N . THR C 1 323 ? 57.987 56.112 -47.204 1.00 47.48 319 THR C N 1
ATOM 17009 C CA . THR C 1 323 ? 59.067 55.329 -47.793 1.00 44.01 319 THR C CA 1
ATOM 17010 C C . THR C 1 323 ? 60.350 56.140 -47.662 1.00 47.55 319 THR C C 1
ATOM 17011 O O . THR C 1 323 ? 60.399 57.304 -48.064 1.00 49.30 319 THR C O 1
ATOM 17022 N N . VAL C 1 324 ? 61.373 55.536 -47.069 1.00 36.69 320 VAL C N 1
ATOM 17023 C CA . VAL C 1 324 ? 62.630 56.219 -46.835 1.00 37.95 320 VAL C CA 1
ATOM 17024 C C . VAL C 1 324 ? 63.774 55.435 -47.476 1.00 51.50 320 VAL C C 1
ATOM 17025 O O . VAL C 1 324 ? 63.838 54.210 -47.369 1.00 47.42 320 VAL C O 1
ATOM 17038 N N . ASP C 1 325 ? 64.667 56.159 -48.148 1.00 49.85 321 ASP C N 1
ATOM 17039 C CA . ASP C 1 325 ? 65.852 55.571 -48.764 1.00 47.91 321 ASP C CA 1
ATOM 17040 C C . ASP C 1 325 ? 66.829 55.089 -47.705 1.00 44.31 321 ASP C C 1
ATOM 17041 O O . ASP C 1 325 ? 66.912 55.665 -46.628 1.00 39.39 321 ASP C O 1
ATOM 17050 N N . PHE C 1 326 ? 67.577 54.034 -48.013 1.00 46.18 322 PHE C N 1
ATOM 17051 C CA . PHE C 1 326 ? 68.617 53.564 -47.107 1.00 47.57 322 PHE C CA 1
ATOM 17052 C C . PHE C 1 326 ? 69.580 54.701 -46.819 1.00 41.42 322 PHE C C 1
ATOM 17053 O O . PHE C 1 326 ? 69.871 55.507 -47.698 1.00 44.44 322 PHE C O 1
ATOM 17070 N N . GLY C 1 327 ? 70.055 54.774 -45.582 1.00 37.24 323 GLY C N 1
ATOM 17071 C CA . GLY C 1 327 ? 70.991 55.803 -45.182 1.00 45.62 323 GLY C CA 1
ATOM 17072 C C . GLY C 1 327 ? 70.334 57.105 -44.757 1.00 45.20 323 GLY C C 1
ATOM 17073 O O . GLY C 1 327 ? 70.995 57.963 -44.169 1.00 45.83 323 GLY C O 1
ATOM 17077 N N . ARG C 1 328 ? 69.041 57.251 -45.053 1.00 46.94 324 ARG C N 1
ATOM 17078 C CA . ARG C 1 328 ? 68.303 58.470 -44.719 1.00 46.00 324 ARG C CA 1
ATOM 17079 C C . ARG C 1 328 ? 67.445 58.292 -43.462 1.00 51.03 324 ARG C C 1
ATOM 17080 O O . ARG C 1 328 ? 67.091 57.169 -43.099 1.00 42.42 324 ARG C O 1
ATOM 17101 N N . PRO C 1 329 ? 67.099 59.409 -42.798 1.00 47.47 325 PRO C N 1
ATOM 17102 C CA . PRO C 1 329 ? 66.352 59.313 -41.543 1.00 48.74 325 PRO C CA 1
ATOM 17103 C C . PRO C 1 329 ? 64.845 59.189 -41.733 1.00 43.86 325 PRO C C 1
ATOM 17104 O O . PRO C 1 329 ? 64.285 59.708 -42.705 1.00 43.66 325 PRO C O 1
ATOM 17115 N N . ALA C 1 330 ? 64.211 58.478 -40.803 1.00 43.06 326 ALA C N 1
ATOM 17116 C CA . ALA C 1 330 ? 62.759 58.364 -40.743 1.00 43.70 326 ALA C CA 1
ATOM 17117 C C . ALA C 1 330 ? 62.271 59.008 -39.451 1.00 37.35 326 ALA C C 1
ATOM 17118 O O . ALA C 1 330 ? 62.860 58.825 -38.384 1.00 37.52 326 ALA C O 1
ATOM 17125 N N . VAL C 1 331 ? 61.203 59.786 -39.561 1.00 38.72 327 VAL C N 1
ATOM 17126 C CA . VAL C 1 331 ? 60.664 60.502 -38.414 1.00 34.12 327 VAL C CA 1
ATOM 17127 C C . VAL C 1 331 ? 59.180 60.230 -38.286 1.00 30.37 327 VAL C C 1
ATOM 17128 O O . VAL C 1 331 ? 58.432 60.328 -39.270 1.00 31.52 327 VAL C O 1
ATOM 17141 N N . PHE C 1 332 ? 58.769 59.875 -37.065 1.00 35.60 328 PHE C N 1
ATOM 17142 C CA . PHE C 1 332 ? 57.350 59.684 -36.735 1.00 33.48 328 PHE C CA 1
ATOM 17143 C C . PHE C 1 332 ? 56.951 60.603 -35.591 1.00 28.71 328 PHE C C 1
ATOM 17144 O O . PHE C 1 332 ? 57.650 60.705 -34.592 1.00 32.83 328 PHE C O 1
ATOM 17161 N N . THR C 1 333 ? 55.808 61.253 -35.726 1.00 31.67 329 THR C N 1
ATOM 17162 C CA . THR C 1 333 ? 55.341 62.157 -34.682 1.00 33.48 329 THR C CA 1
ATOM 17163 C C . THR C 1 333 ? 53.996 61.679 -34.156 1.00 30.87 329 THR C C 1
ATOM 17164 O O . THR C 1 333 ? 53.056 61.459 -34.921 1.00 30.92 329 THR C O 1
ATOM 17175 N N . CYS C 1 334 ? 53.937 61.497 -32.841 1.00 29.41 330 CYS C N 1
ATOM 17176 C CA . CYS C 1 334 ? 52.720 61.071 -32.175 1.00 28.97 330 CYS C CA 1
ATOM 17177 C C . CYS C 1 334 ? 51.918 62.310 -31.855 1.00 29.24 330 CYS C C 1
ATOM 17178 O O . CYS C 1 334 ? 52.369 63.147 -31.089 1.00 31.70 330 CYS C O 1
ATOM 17185 N N . GLN C 1 335 ? 50.757 62.429 -32.482 1.00 30.06 331 GLN C N 1
ATOM 17186 C CA . GLN C 1 335 ? 49.818 63.497 -32.202 1.00 33.39 331 GLN C CA 1
ATOM 17187 C C . GLN C 1 335 ? 48.682 62.898 -31.378 1.00 34.10 331 GLN C C 1
ATOM 17188 O O . GLN C 1 335 ? 48.052 61.921 -31.801 1.00 32.73 331 GLN C O 1
ATOM 17202 N N . TYR C 1 336 ? 48.433 63.458 -30.197 1.00 31.08 332 TYR C N 1
ATOM 17203 C CA . TYR C 1 336 ? 47.412 62.898 -29.327 1.00 32.74 332 TYR C CA 1
ATOM 17204 C C . TYR C 1 336 ? 46.494 63.963 -28.758 1.00 35.89 332 TYR C C 1
ATOM 17205 O O . TYR C 1 336 ? 46.801 65.151 -28.795 1.00 31.71 332 TYR C O 1
ATOM 17223 N N . THR C 1 337 ? 45.345 63.505 -28.271 1.00 32.65 333 THR C N 1
ATOM 17224 C CA . THR C 1 337 ? 44.401 64.328 -27.539 1.00 31.65 333 THR C CA 1
ATOM 17225 C C . THR C 1 337 ? 43.943 63.540 -26.321 1.00 34.28 333 THR C C 1
ATOM 17226 O O . THR C 1 337 ? 44.239 62.349 -26.188 1.00 30.68 333 THR C O 1
ATOM 17237 N N . GLY C 1 338 ? 43.224 64.210 -25.429 1.00 40.42 334 GLY C N 1
ATOM 17238 C CA . GLY C 1 338 ? 42.769 63.591 -24.202 1.00 34.83 334 GLY C CA 1
ATOM 17239 C C . GLY C 1 338 ? 43.432 64.229 -23.008 1.00 32.36 334 GLY C C 1
ATOM 17240 O O . GLY C 1 338 ? 44.350 65.036 -23.162 1.00 36.46 334 GLY C O 1
ATOM 17244 N N . ASN C 1 339 ? 42.959 63.871 -21.817 1.00 33.66 335 ASN C N 1
ATOM 17245 C CA . ASN C 1 339 ? 43.453 64.460 -20.577 1.00 33.56 335 ASN C CA 1
ATOM 17246 C C . ASN C 1 339 ? 43.118 63.592 -19.373 1.00 35.85 335 ASN C C 1
ATOM 17247 O O . ASN C 1 339 ? 41.997 63.115 -19.272 1.00 34.54 335 ASN C O 1
ATOM 17258 N N . PRO C 1 340 ? 44.088 63.356 -18.470 1.00 34.09 336 PRO C N 1
ATOM 17259 C CA . PRO C 1 340 ? 45.490 63.767 -18.541 1.00 34.80 336 PRO C CA 1
ATOM 17260 C C . PRO C 1 340 ? 46.284 62.832 -19.445 1.00 36.98 336 PRO C C 1
ATOM 17261 O O . PRO C 1 340 ? 45.786 61.785 -19.836 1.00 37.28 336 PRO C O 1
ATOM 17272 N N . ILE C 1 341 ? 47.509 63.217 -19.772 1.00 36.65 337 ILE C N 1
ATOM 17273 C CA . ILE C 1 341 ? 48.426 62.345 -20.489 1.00 36.66 337 ILE C CA 1
ATOM 17274 C C . ILE C 1 341 ? 49.594 62.074 -19.568 1.00 40.49 337 ILE C C 1
ATOM 17275 O O . ILE C 1 341 ? 50.420 62.955 -19.340 1.00 37.85 337 ILE C O 1
ATOM 17291 N N . LYS C 1 342 ? 49.667 60.873 -19.016 1.00 37.50 338 LYS C N 1
ATOM 17292 C CA . LYS C 1 342 ? 50.773 60.562 -18.120 1.00 45.69 338 LYS C CA 1
ATOM 17293 C C . LYS C 1 342 ? 52.023 60.170 -18.905 1.00 40.95 338 LYS C C 1
ATOM 17294 O O . LYS C 1 342 ? 53.111 60.676 -18.624 1.00 41.27 338 LYS C O 1
ATOM 17313 N N . THR C 1 343 ? 51.869 59.290 -19.894 1.00 40.05 339 THR C N 1
ATOM 17314 C CA . THR C 1 343 ? 53.019 58.744 -20.616 1.00 40.73 339 THR C CA 1
ATOM 17315 C C . THR C 1 343 ? 52.784 58.562 -22.116 1.00 43.98 339 THR C C 1
ATOM 17316 O O . THR C 1 343 ? 51.674 58.258 -22.559 1.00 35.94 339 THR C O 1
ATOM 17327 N N . VAL C 1 344 ? 53.855 58.743 -22.881 1.00 44.29 340 VAL C N 1
ATOM 17328 C CA . VAL C 1 344 ? 53.875 58.456 -24.311 1.00 39.76 340 VAL C CA 1
ATOM 17329 C C . VAL C 1 344 ? 55.006 57.467 -24.561 1.00 46.60 340 VAL C C 1
ATOM 17330 O O . VAL C 1 344 ? 56.140 57.707 -24.154 1.00 48.70 340 VAL C O 1
ATOM 17343 N N . SER C 1 345 ? 54.692 56.345 -25.200 1.00 34.46 341 SER C N 1
ATOM 17344 C CA . SER C 1 345 ? 55.678 55.297 -25.439 1.00 38.24 341 SER C CA 1
ATOM 17345 C C . SER C 1 345 ? 55.583 54.787 -26.868 1.00 38.13 341 SER C C 1
ATOM 17346 O O . SER C 1 345 ? 54.563 54.980 -27.542 1.00 34.93 341 SER C O 1
ATOM 17354 N N . TRP C 1 346 ? 56.649 54.140 -27.331 1.00 35.04 342 TRP C N 1
ATOM 17355 C CA . TRP C 1 346 ? 56.707 53.644 -28.698 1.00 31.30 342 TRP C CA 1
ATOM 17356 C C . TRP C 1 346 ? 56.951 52.140 -28.752 1.00 31.11 342 TRP C C 1
ATOM 17357 O O . TRP C 1 346 ? 57.542 51.551 -27.851 1.00 38.21 342 TRP C O 1
ATOM 17378 N N . MET C 1 347 ? 56.475 51.547 -29.833 1.00 30.68 343 MET C N 1
ATOM 17379 C CA . MET C 1 347 ? 56.672 50.140 -30.131 1.00 41.10 343 MET C CA 1
ATOM 17380 C C . MET C 1 347 ? 57.008 49.980 -31.592 1.00 38.43 343 MET C C 1
ATOM 17381 O O . MET C 1 347 ? 56.677 50.843 -32.399 1.00 37.54 343 MET C O 1
ATOM 17395 N N . LYS C 1 348 ? 57.634 48.851 -31.921 1.00 40.79 344 LYS C N 1
ATOM 17396 C CA . LYS C 1 348 ? 57.903 48.471 -33.298 1.00 34.96 344 LYS C CA 1
ATOM 17397 C C . LYS C 1 348 ? 57.591 46.996 -33.469 1.00 34.67 344 LYS C C 1
ATOM 17398 O O . LYS C 1 348 ? 58.208 46.155 -32.826 1.00 38.15 344 LYS C O 1
ATOM 17417 N N . ASP C 1 349 ? 56.636 46.697 -34.343 1.00 30.43 345 ASP C N 1
ATOM 17418 C CA . ASP C 1 349 ? 56.139 45.343 -34.546 1.00 35.82 345 ASP C CA 1
ATOM 17419 C C . ASP C 1 349 ? 55.917 44.615 -33.217 1.00 40.22 345 ASP C C 1
ATOM 17420 O O . ASP C 1 349 ? 56.445 43.529 -32.994 1.00 38.19 345 ASP C O 1
ATOM 17429 N N . GLY C 1 350 ? 55.143 45.233 -32.329 1.00 35.48 346 GLY C N 1
ATOM 17430 C CA . GLY C 1 350 ? 54.713 44.571 -31.109 1.00 37.31 346 GLY C CA 1
ATOM 17431 C C . GLY C 1 350 ? 55.762 44.471 -30.020 1.00 40.18 346 GLY C C 1
ATOM 17432 O O . GLY C 1 350 ? 55.566 43.763 -29.035 1.00 45.07 346 GLY C O 1
ATOM 17436 N N . LYS C 1 351 ? 56.872 45.183 -30.186 1.00 42.35 347 LYS C N 1
ATOM 17437 C CA . LYS C 1 351 ? 57.925 45.200 -29.183 1.00 41.65 347 LYS C CA 1
ATOM 17438 C C . LYS C 1 351 ? 58.353 46.628 -28.858 1.00 49.69 347 LYS C C 1
ATOM 17439 O O . LYS C 1 351 ? 58.510 47.481 -29.739 1.00 44.11 347 LYS C O 1
ATOM 17458 N N . ALA C 1 352 ? 58.529 46.877 -27.569 1.00 48.67 348 ALA C N 1
ATOM 17459 C CA . ALA C 1 352 ? 58.791 48.215 -27.075 1.00 50.87 348 ALA C CA 1
ATOM 17460 C C . ALA C 1 352 ? 60.093 48.791 -27.616 1.00 55.58 348 ALA C C 1
ATOM 17461 O O . ALA C 1 352 ? 60.922 48.090 -28.203 1.00 53.05 348 ALA C O 1
ATOM 17468 N N . ILE C 1 353 ? 60.236 50.091 -27.410 1.00 52.55 349 ILE C N 1
ATOM 17469 C CA . ILE C 1 353 ? 61.437 50.826 -27.755 1.00 61.11 349 ILE C CA 1
ATOM 17470 C C . ILE C 1 353 ? 61.785 51.730 -26.584 1.00 76.76 349 ILE C C 1
ATOM 17471 O O . ILE C 1 353 ? 60.912 52.388 -26.021 1.00 80.19 349 ILE C O 1
ATOM 17487 N N . GLY C 1 354 ? 63.058 51.763 -26.215 1.00 76.51 350 GLY C N 1
ATOM 17488 C CA . GLY C 1 354 ? 63.497 52.610 -25.125 1.00 86.75 350 GLY C CA 1
ATOM 17489 C C . GLY C 1 354 ? 63.350 54.079 -25.474 1.00 84.07 350 GLY C C 1
ATOM 17490 O O . GLY C 1 354 ? 64.345 54.787 -25.626 1.00 97.98 350 GLY C O 1
ATOM 17494 N N . HIS C 1 355 ? 62.107 54.537 -25.602 1.00 74.17 351 HIS C N 1
ATOM 17495 C CA . HIS C 1 355 ? 61.839 55.926 -25.957 1.00 69.88 351 HIS C CA 1
ATOM 17496 C C . HIS C 1 355 ? 60.472 56.387 -25.458 1.00 65.17 351 HIS C C 1
ATOM 17497 O O . HIS C 1 355 ? 59.478 55.676 -25.604 1.00 64.15 351 HIS C O 1
ATOM 17510 N N . SER C 1 356 ? 60.428 57.589 -24.888 1.00 52.27 352 SER C N 1
ATOM 17511 C CA . SER C 1 356 ? 59.234 58.070 -24.203 1.00 52.74 352 SER C CA 1
ATOM 17512 C C . SER C 1 356 ? 58.810 59.489 -24.613 1.00 53.55 352 SER C C 1
ATOM 17513 O O . SER C 1 356 ? 58.178 60.199 -23.834 1.00 48.67 352 SER C O 1
ATOM 17521 N N . GLU C 1 357 ? 59.153 59.890 -25.834 1.00 57.53 353 GLU C N 1
ATOM 17522 C CA . GLU C 1 357 ? 58.828 61.226 -26.334 1.00 51.41 353 GLU C CA 1
ATOM 17523 C C . GLU C 1 357 ? 57.940 61.137 -27.575 1.00 36.14 353 GLU C C 1
ATOM 17524 O O . GLU C 1 357 ? 57.908 60.107 -28.239 1.00 37.43 353 GLU C O 1
ATOM 17536 N N . PRO C 1 358 ? 57.213 62.221 -27.895 1.00 34.08 354 PRO C N 1
ATOM 17537 C CA . PRO C 1 358 ? 56.222 62.123 -28.968 1.00 41.69 354 PRO C CA 1
ATOM 17538 C C . PRO C 1 358 ? 56.844 62.020 -30.357 1.00 35.08 354 PRO C C 1
ATOM 17539 O O . PRO C 1 358 ? 56.129 61.723 -31.302 1.00 35.33 354 PRO C O 1
ATOM 17550 N N . VAL C 1 359 ? 58.149 62.249 -30.468 1.00 36.19 355 VAL C N 1
ATOM 17551 C CA . VAL C 1 359 ? 58.836 62.140 -31.752 1.00 35.89 355 VAL C CA 1
ATOM 17552 C C . VAL C 1 359 ? 59.834 60.978 -31.741 1.00 34.68 355 VAL C C 1
ATOM 17553 O O . VAL C 1 359 ? 60.777 60.970 -30.955 1.00 45.43 355 VAL C O 1
ATOM 17566 N N . LEU C 1 360 ? 59.615 60.010 -32.622 1.00 29.39 356 LEU C N 1
ATOM 17567 C CA . LEU C 1 360 ? 60.568 58.913 -32.820 1.00 41.03 356 LEU C CA 1
ATOM 17568 C C . LEU C 1 360 ? 61.394 59.157 -34.069 1.00 36.46 356 LEU C C 1
ATOM 17569 O O . LEU C 1 360 ? 60.851 59.392 -35.145 1.00 34.54 356 LEU C O 1
ATOM 17585 N N . ARG C 1 361 ? 62.706 59.069 -33.919 1.00 35.16 357 ARG C N 1
ATOM 17586 C CA . ARG C 1 361 ? 63.621 59.282 -35.030 1.00 41.88 357 ARG C CA 1
ATOM 17587 C C . ARG C 1 361 ? 64.483 58.045 -35.241 1.00 37.67 357 ARG C C 1
ATOM 17588 O O . ARG C 1 361 ? 65.096 57.551 -34.298 1.00 41.91 357 ARG C O 1
ATOM 17609 N N . ILE C 1 362 ? 64.508 57.537 -36.472 1.00 41.27 358 ILE C N 1
ATOM 17610 C CA . ILE C 1 362 ? 65.496 56.527 -36.862 1.00 46.09 358 ILE C CA 1
ATOM 17611 C C . ILE C 1 362 ? 66.549 57.187 -37.747 1.00 48.52 358 ILE C C 1
ATOM 17612 O O . ILE C 1 362 ? 66.266 57.528 -38.895 1.00 44.01 358 ILE C O 1
ATOM 17628 N N . GLU C 1 363 ? 67.753 57.367 -37.210 1.00 50.33 359 GLU C N 1
ATOM 17629 C CA . GLU C 1 363 ? 68.798 58.131 -37.892 1.00 50.25 359 GLU C CA 1
ATOM 17630 C C . GLU C 1 363 ? 69.066 57.612 -39.299 1.00 56.47 359 GLU C C 1
ATOM 17631 O O . GLU C 1 363 ? 68.905 58.348 -40.277 1.00 53.92 359 GLU C O 1
ATOM 17643 N N . SER C 1 364 ? 69.463 56.345 -39.396 1.00 54.75 360 SER C N 1
ATOM 17644 C CA . SER C 1 364 ? 69.895 55.766 -40.665 1.00 50.02 360 SER C CA 1
ATOM 17645 C C . SER C 1 364 ? 69.152 54.475 -40.975 1.00 55.76 360 SER C C 1
ATOM 17646 O O . SER C 1 364 ? 69.490 53.405 -40.465 1.00 61.92 360 SER C O 1
ATOM 17654 N N . VAL C 1 365 ? 68.140 54.591 -41.825 1.00 46.43 361 VAL C N 1
ATOM 17655 C CA . VAL C 1 365 ? 67.285 53.472 -42.164 1.00 46.04 361 VAL C CA 1
ATOM 17656 C C . VAL C 1 365 ? 68.097 52.332 -42.758 1.00 56.71 361 VAL C C 1
ATOM 17657 O O . VAL C 1 365 ? 68.893 52.534 -43.677 1.00 53.47 361 VAL C O 1
ATOM 17670 N N . LYS C 1 366 ? 67.894 51.143 -42.198 1.00 57.67 362 LYS C N 1
ATOM 17671 C CA . LYS C 1 366 ? 68.440 49.912 -42.745 1.00 55.51 362 LYS C CA 1
ATOM 17672 C C . LYS C 1 366 ? 67.273 48.983 -43.048 1.00 55.56 362 LYS C C 1
ATOM 17673 O O . LYS C 1 366 ? 66.119 49.307 -42.758 1.00 47.88 362 LYS C O 1
ATOM 17692 N N . LYS C 1 367 ? 67.569 47.832 -43.636 1.00 62.70 363 LYS C N 1
ATOM 17693 C CA . LYS C 1 367 ? 66.526 46.924 -44.102 1.00 58.28 363 LYS C CA 1
ATOM 17694 C C . LYS C 1 367 ? 65.601 46.487 -42.970 1.00 56.97 363 LYS C C 1
ATOM 17695 O O . LYS C 1 367 ? 64.404 46.312 -43.175 1.00 54.10 363 LYS C O 1
ATOM 17714 N N . GLU C 1 368 ? 66.157 46.326 -41.773 1.00 57.03 364 GLU C N 1
ATOM 17715 C CA . GLU C 1 368 ? 65.396 45.803 -40.642 1.00 63.94 364 GLU C CA 1
ATOM 17716 C C . GLU C 1 368 ? 64.431 46.832 -40.055 1.00 64.42 364 GLU C C 1
ATOM 17717 O O . GLU C 1 368 ? 63.472 46.470 -39.370 1.00 65.60 364 GLU C O 1
ATOM 17729 N N . ASP C 1 369 ? 64.687 48.110 -40.319 1.00 56.76 365 ASP C N 1
ATOM 17730 C CA . ASP C 1 369 ? 63.865 49.182 -39.766 1.00 52.33 365 ASP C CA 1
ATOM 17731 C C . ASP C 1 369 ? 62.459 49.178 -40.354 1.00 44.29 365 ASP C C 1
ATOM 17732 O O . ASP C 1 369 ? 61.554 49.827 -39.828 1.00 48.42 365 ASP C O 1
ATOM 17741 N N . LYS C 1 370 ? 62.266 48.449 -41.443 1.00 35.95 366 LYS C N 1
ATOM 17742 C CA . LYS C 1 370 ? 60.950 48.368 -42.045 1.00 42.96 366 LYS C CA 1
ATOM 17743 C C . LYS C 1 370 ? 60.000 47.659 -41.089 1.00 46.61 366 LYS C C 1
ATOM 17744 O O . LYS C 1 370 ? 60.432 46.862 -40.251 1.00 40.97 366 LYS C O 1
ATOM 17763 N N . GLY C 1 371 ? 58.713 47.962 -41.224 1.00 37.05 367 GLY C N 1
ATOM 17764 C CA . GLY C 1 371 ? 57.683 47.363 -40.398 1.00 43.28 367 GLY C CA 1
ATOM 17765 C C . GLY C 1 371 ? 56.657 48.363 -39.891 1.00 43.25 367 GLY C C 1
ATOM 17766 O O . GLY C 1 371 ? 56.499 49.464 -40.434 1.00 34.78 367 GLY C O 1
ATOM 17770 N N . MET C 1 372 ? 55.949 47.958 -38.841 1.00 37.22 368 MET C N 1
ATOM 17771 C CA . MET C 1 372 ? 54.926 48.790 -38.217 1.00 34.38 368 MET C CA 1
ATOM 17772 C C . MET C 1 372 ? 55.452 49.447 -36.952 1.00 31.68 368 MET C C 1
ATOM 17773 O O . MET C 1 372 ? 56.163 48.827 -36.153 1.00 33.15 368 MET C O 1
ATOM 17787 N N . TYR C 1 373 ? 55.087 50.710 -36.781 1.00 26.70 369 TYR C N 1
ATOM 17788 C CA . TYR C 1 373 ? 55.479 51.510 -35.634 1.00 30.77 369 TYR C CA 1
ATOM 17789 C C . TYR C 1 373 ? 54.214 51.990 -34.947 1.00 26.93 369 TYR C C 1
ATOM 17790 O O . TYR C 1 373 ? 53.212 52.257 -35.606 1.00 27.55 369 TYR C O 1
ATOM 17808 N N . GLN C 1 374 ? 54.264 52.067 -33.626 1.00 31.13 370 GLN C N 1
ATOM 17809 C CA . GLN C 1 374 ? 53.119 52.523 -32.838 1.00 27.82 370 GLN C CA 1
ATOM 17810 C C . GLN C 1 374 ? 53.538 53.461 -31.747 1.00 26.53 370 GLN C C 1
ATOM 17811 O O . GLN C 1 374 ? 54.623 53.327 -31.191 1.00 30.04 370 GLN C O 1
ATOM 17825 N N . CYS C 1 375 ? 52.660 54.416 -31.434 1.00 31.12 371 CYS C N 1
ATOM 17826 C CA . CYS C 1 375 ? 52.805 55.170 -30.205 1.00 33.85 371 CYS C CA 1
ATOM 17827 C C . CYS C 1 375 ? 51.584 54.872 -29.371 1.00 31.28 371 CYS C C 1
ATOM 17828 O O . CYS C 1 375 ? 50.484 54.683 -29.904 1.00 27.99 371 CYS C O 1
ATOM 17835 N N . PHE C 1 376 ? 51.829 54.767 -28.069 1.00 30.67 372 PHE C N 1
ATOM 17836 C CA . PHE C 1 376 ? 50.797 54.553 -27.072 1.00 30.20 372 PHE C CA 1
ATOM 17837 C C . PHE C 1 376 ? 50.765 55.743 -26.136 1.00 28.65 372 PHE C C 1
ATOM 17838 O O . PHE C 1 376 ? 51.806 56.218 -25.690 1.00 33.99 372 PHE C O 1
ATOM 17855 N N . VAL C 1 377 ? 49.563 56.223 -25.846 1.00 31.84 373 VAL C N 1
ATOM 17856 C CA . VAL C 1 377 ? 49.371 57.258 -24.844 1.00 26.79 373 VAL C CA 1
ATOM 17857 C C . VAL C 1 377 ? 48.566 56.620 -23.740 1.00 30.11 373 VAL C C 1
ATOM 17858 O O . VAL C 1 377 ? 47.636 55.868 -24.008 1.00 29.60 373 VAL C O 1
ATOM 17871 N N . ARG C 1 378 ? 48.953 56.911 -22.502 1.00 33.42 374 ARG C N 1
ATOM 17872 C CA . ARG C 1 378 ? 48.374 56.270 -21.329 1.00 37.74 374 ARG C CA 1
ATOM 17873 C C . ARG C 1 378 ? 48.173 57.266 -20.195 1.00 35.15 374 ARG C C 1
ATOM 17874 O O . ARG C 1 378 ? 48.952 58.215 -20.041 1.00 34.70 374 ARG C O 1
ATOM 17895 N N . ASN C 1 379 ? 47.117 57.055 -19.417 1.00 34.39 375 ASN C N 1
ATOM 17896 C CA . ASN C 1 379 ? 47.018 57.647 -18.092 1.00 38.58 375 ASN C CA 1
ATOM 17897 C C . ASN C 1 379 ? 46.552 56.568 -17.108 1.00 52.96 375 ASN C C 1
ATOM 17898 O O . ASN C 1 379 ? 46.601 55.379 -17.424 1.00 47.19 375 ASN C O 1
ATOM 17909 N N . ASP C 1 380 ? 46.110 56.965 -15.920 1.00 58.43 376 ASP C N 1
ATOM 17910 C CA . ASP C 1 380 ? 45.808 55.994 -14.868 1.00 71.16 376 ASP C CA 1
ATOM 17911 C C . ASP C 1 380 ? 44.438 55.336 -15.021 1.00 67.06 376 ASP C C 1
ATOM 17912 O O . ASP C 1 380 ? 43.881 54.818 -14.053 1.00 76.60 376 ASP C O 1
ATOM 17921 N N . GLN C 1 381 ? 43.891 55.362 -16.227 1.00 57.35 377 GLN C N 1
ATOM 17922 C CA . GLN C 1 381 ? 42.569 54.799 -16.453 1.00 63.57 377 GLN C CA 1
ATOM 17923 C C . GLN C 1 381 ? 42.368 54.328 -17.893 1.00 55.57 377 GLN C C 1
ATOM 17924 O O . GLN C 1 381 ? 41.481 53.522 -18.163 1.00 50.74 377 GLN C O 1
ATOM 17938 N N . GLU C 1 382 ? 43.211 54.813 -18.802 1.00 44.40 378 GLU C N 1
ATOM 17939 C CA . GLU C 1 382 ? 42.929 54.725 -20.230 1.00 40.47 378 GLU C CA 1
ATOM 17940 C C . GLU C 1 382 ? 44.214 54.575 -21.048 1.00 31.73 378 GLU C C 1
ATOM 17941 O O . GLU C 1 382 ? 45.284 54.965 -20.607 1.00 33.80 378 GLU C O 1
ATOM 17953 N N . SER C 1 383 ? 44.102 53.998 -22.236 1.00 32.91 379 SER C N 1
ATOM 17954 C CA . SER C 1 383 ? 45.218 53.999 -23.169 1.00 30.22 379 SER C CA 1
ATOM 17955 C C . SER C 1 383 ? 44.681 54.084 -24.589 1.00 26.63 379 SER C C 1
ATOM 17956 O O . SER C 1 383 ? 43.524 53.733 -24.858 1.00 26.66 379 SER C O 1
ATOM 17964 N N . ALA C 1 384 ? 45.523 54.569 -25.495 1.00 25.91 380 ALA C N 1
ATOM 17965 C CA . ALA C 1 384 ? 45.158 54.679 -26.892 1.00 24.99 380 ALA C CA 1
ATOM 17966 C C . ALA C 1 384 ? 46.401 54.446 -27.720 1.00 25.78 380 ALA C C 1
ATOM 17967 O O . ALA C 1 384 ? 47.489 54.746 -27.262 1.00 26.22 380 ALA C O 1
ATOM 17974 N N . GLU C 1 385 ? 46.235 53.908 -28.923 1.00 24.71 381 GLU C N 1
ATOM 17975 C CA . GLU C 1 385 ? 47.369 53.672 -29.807 1.00 26.41 381 GLU C CA 1
ATOM 17976 C C . GLU C 1 385 ? 47.116 54.197 -31.203 1.00 23.31 381 GLU C C 1
ATOM 17977 O O . GLU C 1 385 ? 45.974 54.318 -31.648 1.00 26.98 381 GLU C O 1
ATOM 17989 N N . ALA C 1 386 ? 48.218 54.499 -31.882 1.00 25.76 382 ALA C N 1
ATOM 17990 C CA . ALA C 1 386 ? 48.221 54.833 -33.295 1.00 26.63 382 ALA C CA 1
ATOM 17991 C C . ALA C 1 386 ? 49.325 54.014 -33.939 1.00 28.90 382 ALA C C 1
ATOM 17992 O O . ALA C 1 386 ? 50.309 53.688 -33.278 1.00 26.11 382 ALA C O 1
ATOM 17999 N N . SER C 1 387 ? 49.147 53.661 -35.207 1.00 27.85 383 SER C N 1
ATOM 18000 C CA . SER C 1 387 ? 50.145 52.886 -35.934 1.00 31.88 383 SER C CA 1
ATOM 18001 C C . SER C 1 387 ? 50.539 53.575 -37.244 1.00 33.81 383 SER C C 1
ATOM 18002 O O . SER C 1 387 ? 49.740 54.310 -37.846 1.00 30.78 383 SER C O 1
ATOM 18010 N N . ALA C 1 388 ? 51.781 53.341 -37.656 1.00 32.24 384 ALA C N 1
ATOM 18011 C CA . ALA C 1 388 ? 52.306 53.842 -38.921 1.00 34.14 384 ALA C CA 1
ATOM 18012 C C . ALA C 1 388 ? 53.261 52.812 -39.523 1.00 37.11 384 ALA C C 1
ATOM 18013 O O . ALA C 1 388 ? 53.873 52.022 -38.795 1.00 36.66 384 ALA C O 1
ATOM 18020 N N . GLU C 1 389 ? 53.393 52.831 -40.844 1.00 37.56 385 GLU C N 1
ATOM 18021 C CA . GLU C 1 389 ? 54.286 51.909 -41.541 1.00 35.63 385 GLU C CA 1
ATOM 18022 C C . GLU C 1 389 ? 55.526 52.611 -42.091 1.00 38.59 385 GLU C C 1
ATOM 18023 O O . GLU C 1 389 ? 55.470 53.754 -42.533 1.00 40.35 385 GLU C O 1
ATOM 18035 N N . LEU C 1 390 ? 56.646 51.903 -42.051 1.00 37.33 386 LEU C N 1
ATOM 18036 C CA . LEU C 1 390 ? 57.864 52.320 -42.719 1.00 39.42 386 LEU C CA 1
ATOM 18037 C C . LEU C 1 390 ? 58.178 51.326 -43.835 1.00 47.07 386 LEU C C 1
ATOM 18038 O O . LEU C 1 390 ? 58.271 50.122 -43.592 1.00 43.16 386 LEU C O 1
ATOM 18054 N N . LYS C 1 391 ? 58.283 51.835 -45.061 1.00 52.22 387 LYS C N 1
ATOM 18055 C CA . LYS C 1 391 ? 58.689 51.042 -46.220 1.00 44.69 387 LYS C CA 1
ATOM 18056 C C . LYS C 1 391 ? 60.078 51.477 -46.650 1.00 47.87 387 LYS C C 1
ATOM 18057 O O . LYS C 1 391 ? 60.490 52.603 -46.365 1.00 47.13 387 LYS C O 1
ATOM 18076 N N . LEU C 1 392 ? 60.787 50.589 -47.342 1.00 45.79 388 LEU C N 1
ATOM 18077 C CA . LEU C 1 392 ? 62.155 50.852 -47.788 1.00 51.10 388 LEU C CA 1
ATOM 18078 C C . LEU C 1 392 ? 62.217 51.419 -49.200 1.00 42.29 388 LEU C C 1
ATOM 18079 O O . LEU C 1 392 ? 61.406 51.069 -50.057 1.00 44.99 388 LEU C O 1
ATOM 18095 N N . GLY C 1 393 ? 63.187 52.299 -49.431 1.00 47.55 389 GLY C N 1
ATOM 18096 C CA . GLY C 1 393 ? 63.444 52.821 -50.762 1.00 51.83 389 GLY C CA 1
ATOM 18097 C C . GLY C 1 393 ? 64.619 52.109 -51.406 1.00 50.40 389 GLY C C 1
ATOM 18098 O O . GLY C 1 393 ? 65.746 52.609 -51.376 1.00 55.77 389 GLY C O 1
ATOM 18102 N N . ALA D 1 3 ? 58.573 102.910 45.115 1.00 45.93 -1 ALA D N 1
ATOM 18103 C CA . ALA D 1 3 ? 57.611 104.003 45.202 1.00 53.52 -1 ALA D CA 1
ATOM 18104 C C . ALA D 1 3 ? 57.617 104.916 43.968 1.00 64.66 -1 ALA D C 1
ATOM 18105 O O . ALA D 1 3 ? 56.869 105.897 43.918 1.00 57.61 -1 ALA D O 1
ATOM 18107 N N . ASP D 1 4 ? 58.443 104.603 42.971 1.00 59.44 0 ASP D N 1
ATOM 18108 C CA . ASP D 1 4 ? 58.562 105.491 41.816 1.00 58.94 0 ASP D CA 1
ATOM 18109 C C . ASP D 1 4 ? 57.450 105.271 40.785 1.00 50.61 0 ASP D C 1
ATOM 18110 O O . ASP D 1 4 ? 56.889 104.182 40.664 1.00 47.95 0 ASP D O 1
ATOM 18115 N N . GLN D 1 5 ? 57.153 106.327 40.041 1.00 43.78 1 GLN D N 1
ATOM 18116 C CA . GLN D 1 5 ? 55.946 106.400 39.233 1.00 37.48 1 GLN D CA 1
ATOM 18117 C C . GLN D 1 5 ? 56.097 105.734 37.869 1.00 38.79 1 GLN D C 1
ATOM 18118 O O . GLN D 1 5 ? 57.181 105.703 37.286 1.00 39.83 1 GLN D O 1
ATOM 18124 N N . LYS D 1 6 ? 54.991 105.190 37.376 1.00 34.79 2 LYS D N 1
ATOM 18125 C CA . LYS D 1 6 ? 54.998 104.402 36.154 1.00 32.84 2 LYS D CA 1
ATOM 18126 C C . LYS D 1 6 ? 53.642 104.436 35.483 1.00 32.87 2 LYS D C 1
ATOM 18127 O O . LYS D 1 6 ? 52.595 104.502 36.150 1.00 27.57 2 LYS D O 1
ATOM 18146 N N . GLY D 1 7 ? 53.667 104.375 34.159 1.00 33.37 3 GLY D N 1
ATOM 18147 C CA . GLY D 1 7 ? 52.447 104.210 33.390 1.00 29.50 3 GLY D CA 1
ATOM 18148 C C . GLY D 1 7 ? 51.859 102.817 33.568 1.00 29.37 3 GLY D C 1
ATOM 18149 O O . GLY D 1 7 ? 52.473 101.931 34.170 1.00 28.14 3 GLY D O 1
ATOM 18153 N N . PRO D 1 8 ? 50.660 102.607 33.027 1.00 25.38 4 PRO D N 1
ATOM 18154 C CA . PRO D 1 8 ? 49.945 101.355 33.254 1.00 29.59 4 PRO D CA 1
ATOM 18155 C C . PRO D 1 8 ? 50.570 100.169 32.537 1.00 29.61 4 PRO D C 1
ATOM 18156 O O . PRO D 1 8 ? 51.202 100.307 31.484 1.00 31.25 4 PRO D O 1
ATOM 18167 N N . VAL D 1 9 ? 50.388 99.004 33.145 1.00 28.31 5 VAL D N 1
ATOM 18168 C CA . VAL D 1 9 ? 50.778 97.732 32.558 1.00 38.37 5 VAL D CA 1
ATOM 18169 C C . VAL D 1 9 ? 49.731 96.701 32.984 1.00 34.49 5 VAL D C 1
ATOM 18170 O O . VAL D 1 9 ? 49.154 96.815 34.064 1.00 35.87 5 VAL D O 1
ATOM 18183 N N . PHE D 1 10 ? 49.447 95.729 32.120 1.00 37.80 6 PHE D N 1
ATOM 18184 C CA . PHE D 1 10 ? 48.477 94.685 32.450 1.00 43.63 6 PHE D CA 1
ATOM 18185 C C . PHE D 1 10 ? 49.149 93.542 33.203 1.00 38.09 6 PHE D C 1
ATOM 18186 O O . PHE D 1 10 ? 50.139 92.985 32.744 1.00 38.55 6 PHE D O 1
ATOM 18203 N N . LEU D 1 11 ? 48.622 93.234 34.380 1.00 41.84 7 LEU D N 1
ATOM 18204 C CA . LEU D 1 11 ? 49.064 92.075 35.143 1.00 51.51 7 LEU D CA 1
ATOM 18205 C C . LEU D 1 11 ? 48.306 90.853 34.638 1.00 57.48 7 LEU D C 1
ATOM 18206 O O . LEU D 1 11 ? 48.901 89.869 34.189 1.00 54.41 7 LEU D O 1
ATOM 18222 N N . LYS D 1 12 ? 46.982 90.940 34.701 1.00 53.35 8 LYS D N 1
ATOM 18223 C CA . LYS D 1 12 ? 46.112 89.879 34.215 1.00 58.66 8 LYS D CA 1
ATOM 18224 C C . LYS D 1 12 ? 45.240 90.413 33.084 1.00 55.91 8 LYS D C 1
ATOM 18225 O O . LYS D 1 12 ? 44.371 91.264 33.303 1.00 47.40 8 LYS D O 1
ATOM 18244 N N . GLU D 1 13 ? 45.491 89.927 31.875 1.00 48.24 9 GLU D N 1
ATOM 18245 C CA . GLU D 1 13 ? 44.603 90.195 30.763 1.00 47.18 9 GLU D CA 1
ATOM 18246 C C . GLU D 1 13 ? 43.556 89.109 30.685 1.00 47.89 9 GLU D C 1
ATOM 18247 O O . GLU D 1 13 ? 43.876 87.933 30.851 1.00 48.10 9 GLU D O 1
ATOM 18259 N N . PRO D 1 14 ? 42.300 89.488 30.415 1.00 49.60 10 PRO D N 1
ATOM 18260 C CA . PRO D 1 14 ? 41.271 88.474 30.154 1.00 44.98 10 PRO D CA 1
ATOM 18261 C C . PRO D 1 14 ? 41.679 87.612 28.974 1.00 47.95 10 PRO D C 1
ATOM 18262 O O . PRO D 1 14 ? 42.490 88.085 28.184 1.00 56.35 10 PRO D O 1
ATOM 18273 N N . THR D 1 15 ? 41.175 86.387 28.843 1.00 51.53 11 THR D N 1
ATOM 18274 C CA . THR D 1 15 ? 41.662 85.515 27.767 1.00 54.59 11 THR D CA 1
ATOM 18275 C C . THR D 1 15 ? 41.139 85.959 26.410 1.00 51.95 11 THR D C 1
ATOM 18276 O O . THR D 1 15 ? 40.307 86.866 26.308 1.00 54.43 11 THR D O 1
ATOM 18287 N N . ASN D 1 16 ? 41.664 85.320 25.372 1.00 48.32 12 ASN D N 1
ATOM 18288 C CA . ASN D 1 16 ? 41.323 85.643 23.998 1.00 48.42 12 ASN D CA 1
ATOM 18289 C C . ASN D 1 16 ? 39.892 85.241 23.660 1.00 50.86 12 ASN D C 1
ATOM 18290 O O . ASN D 1 16 ? 39.200 85.931 22.899 1.00 40.28 12 ASN D O 1
ATOM 18301 N N A ARG D 1 17 ? 39.441 84.148 24.265 0.42 49.14 13 ARG D N 1
ATOM 18302 N N B ARG D 1 17 ? 39.471 84.105 24.219 0.58 49.12 13 ARG D N 1
ATOM 18303 C CA A ARG D 1 17 ? 38.151 83.561 23.940 0.42 48.04 13 ARG D CA 1
ATOM 18304 C CA B ARG D 1 17 ? 38.156 83.518 23.963 0.58 48.05 13 ARG D CA 1
ATOM 18305 C C A ARG D 1 17 ? 37.370 83.215 25.212 0.42 43.70 13 ARG D C 1
ATOM 18306 C C B ARG D 1 17 ? 37.389 83.269 25.258 0.58 43.66 13 ARG D C 1
ATOM 18307 O O A ARG D 1 17 ? 37.882 82.538 26.105 0.42 40.99 13 ARG D O 1
ATOM 18308 O O B ARG D 1 17 ? 37.922 82.693 26.209 0.58 40.88 13 ARG D O 1
ATOM 18349 N N . ILE D 1 18 ? 36.130 83.691 25.275 1.00 35.23 14 ILE D N 1
ATOM 18350 C CA . ILE D 1 18 ? 35.242 83.449 26.403 1.00 39.03 14 ILE D CA 1
ATOM 18351 C C . ILE D 1 18 ? 33.951 82.852 25.855 1.00 30.81 14 ILE D C 1
ATOM 18352 O O . ILE D 1 18 ? 33.033 83.592 25.531 1.00 30.59 14 ILE D O 1
ATOM 18368 N N . ASP D 1 19 ? 33.918 81.526 25.709 1.00 34.15 15 ASP D N 1
ATOM 18369 C CA . ASP D 1 19 ? 32.730 80.811 25.252 1.00 31.08 15 ASP D CA 1
ATOM 18370 C C . ASP D 1 19 ? 31.969 80.298 26.462 1.00 26.03 15 ASP D C 1
ATOM 18371 O O . ASP D 1 19 ? 32.574 79.695 27.349 1.00 30.85 15 ASP D O 1
ATOM 18380 N N . PHE D 1 20 ? 30.656 80.506 26.503 1.00 28.18 16 PHE D N 1
ATOM 18381 C CA . PHE D 1 20 ? 29.872 80.016 27.631 1.00 26.17 16 PHE D CA 1
ATOM 18382 C C . PHE D 1 20 ? 28.403 79.766 27.321 1.00 25.37 16 PHE D C 1
ATOM 18383 O O . PHE D 1 20 ? 27.810 80.417 26.469 1.00 28.63 16 PHE D O 1
ATOM 18400 N N . SER D 1 21 ? 27.833 78.813 28.053 1.00 27.39 17 SER D N 1
ATOM 18401 C CA . SER D 1 21 ? 26.410 78.522 28.000 1.00 24.43 17 SER D CA 1
ATOM 18402 C C . SER D 1 21 ? 25.602 79.644 28.618 1.00 26.93 17 SER D C 1
ATOM 18403 O O . SER D 1 21 ? 26.063 80.311 29.536 1.00 28.49 17 SER D O 1
ATOM 18411 N N . ASN D 1 22 ? 24.394 79.841 28.106 1.00 30.04 18 ASN D N 1
ATOM 18412 C CA . ASN D 1 22 ? 23.442 80.771 28.698 1.00 31.37 18 ASN D CA 1
ATOM 18413 C C . ASN D 1 22 ? 23.059 80.364 30.103 1.00 33.37 18 ASN D C 1
ATOM 18414 O O . ASN D 1 22 ? 22.683 81.206 30.924 1.00 34.19 18 ASN D O 1
ATOM 18423 N N . SER D 1 23 ? 23.158 79.076 30.389 1.00 35.71 19 SER D N 1
ATOM 18424 C CA . SER D 1 23 ? 22.799 78.579 31.710 1.00 39.35 19 SER D CA 1
ATOM 18425 C C . SER D 1 23 ? 23.911 78.776 32.742 1.00 40.58 19 SER D C 1
ATOM 18426 O O . SER D 1 23 ? 23.673 78.644 33.944 1.00 47.10 19 SER D O 1
ATOM 18434 N N . THR D 1 24 ? 25.108 79.120 32.277 1.00 36.69 20 THR D N 1
ATOM 18435 C CA . THR D 1 24 ? 26.255 79.310 33.161 1.00 31.07 20 THR D CA 1
ATOM 18436 C C . THR D 1 24 ? 26.603 80.782 33.342 1.00 34.78 20 THR D C 1
ATOM 18437 O O . THR D 1 24 ? 27.030 81.204 34.417 1.00 37.93 20 THR D O 1
ATOM 18448 N N . GLY D 1 25 ? 26.437 81.563 32.283 1.00 34.05 21 GLY D N 1
ATOM 18449 C CA . GLY D 1 25 ? 26.924 82.925 32.274 1.00 31.03 21 GLY D CA 1
ATOM 18450 C C . GLY D 1 25 ? 28.440 82.908 32.315 1.00 33.76 21 GLY D C 1
ATOM 18451 O O . GLY D 1 25 ? 29.061 81.863 32.125 1.00 35.53 21 GLY D O 1
ATOM 18455 N N . ALA D 1 26 ? 29.038 84.065 32.560 1.00 35.21 22 ALA D N 1
ATOM 18456 C CA . ALA D 1 26 ? 30.490 84.176 32.638 1.00 32.91 22 ALA D CA 1
ATOM 18457 C C . ALA D 1 26 ? 30.881 85.510 33.227 1.00 32.41 22 ALA D C 1
ATOM 18458 O O . ALA D 1 26 ? 30.052 86.396 33.390 1.00 36.04 22 ALA D O 1
ATOM 18465 N N . GLU D 1 27 ? 32.164 85.647 33.514 1.00 35.91 23 GLU D N 1
ATOM 18466 C CA . GLU D 1 27 ? 32.711 86.892 34.004 1.00 41.31 23 GLU D CA 1
ATOM 18467 C C . GLU D 1 27 ? 34.149 87.006 33.541 1.00 40.27 23 GLU D C 1
ATOM 18468 O O . GLU D 1 27 ? 34.877 86.011 33.507 1.00 40.75 23 GLU D O 1
ATOM 18480 N N . ILE D 1 28 ? 34.548 88.215 33.159 1.00 33.79 24 ILE D N 1
ATOM 18481 C CA . ILE D 1 28 ? 35.901 88.439 32.681 1.00 38.41 24 ILE D CA 1
ATOM 18482 C C . ILE D 1 28 ? 36.538 89.514 33.532 1.00 36.82 24 ILE D C 1
ATOM 18483 O O . ILE D 1 28 ? 35.866 90.409 34.045 1.00 33.56 24 ILE D O 1
ATOM 18499 N N . GLU D 1 29 ? 37.846 89.408 33.670 1.00 32.42 25 GLU D N 1
ATOM 18500 C CA . GLU D 1 29 ? 38.574 90.194 34.645 1.00 43.18 25 GLU D CA 1
ATOM 18501 C C . GLU D 1 29 ? 39.755 90.883 33.998 1.00 42.58 25 GLU D C 1
ATOM 18502 O O . GLU D 1 29 ? 40.394 90.352 33.092 1.00 30.13 25 GLU D O 1
ATOM 18514 N N . CYS D 1 30 ? 40.044 92.074 34.495 1.00 36.63 26 CYS D N 1
ATOM 18515 C CA . CYS D 1 30 ? 41.150 92.859 34.013 1.00 42.03 26 CYS D CA 1
ATOM 18516 C C . CYS D 1 30 ? 41.876 93.444 35.218 1.00 40.53 26 CYS D C 1
ATOM 18517 O O . CYS D 1 30 ? 41.280 94.170 36.003 1.00 41.59 26 CYS D O 1
ATOM 18524 N N . LYS D 1 31 ? 43.149 93.097 35.366 1.00 40.62 27 LYS D N 1
ATOM 18525 C CA . LYS D 1 31 ? 43.979 93.644 36.440 1.00 46.62 27 LYS D CA 1
ATOM 18526 C C . LYS D 1 31 ? 45.145 94.387 35.836 1.00 37.88 27 LYS D C 1
ATOM 18527 O O . LYS D 1 31 ? 45.926 93.824 35.074 1.00 42.43 27 LYS D O 1
ATOM 18546 N N . ALA D 1 32 ? 45.241 95.668 36.157 1.00 39.93 28 ALA D N 1
ATOM 18547 C CA . ALA D 1 32 ? 46.373 96.476 35.737 1.00 47.40 28 ALA D CA 1
ATOM 18548 C C . ALA D 1 32 ? 47.021 97.068 36.968 1.00 48.00 28 ALA D C 1
ATOM 18549 O O . ALA D 1 32 ? 46.381 97.206 38.014 1.00 46.10 28 ALA D O 1
ATOM 18556 N N . SER D 1 33 ? 48.294 97.406 36.853 1.00 42.93 29 SER D N 1
ATOM 18557 C CA . SER D 1 33 ? 48.909 98.247 37.863 1.00 58.41 29 SER D CA 1
ATOM 18558 C C . SER D 1 33 ? 49.729 99.347 37.206 1.00 46.13 29 SER D C 1
ATOM 18559 O O . SER D 1 33 ? 49.833 99.438 35.978 1.00 35.20 29 SER D O 1
ATOM 18567 N N . GLY D 1 34 ? 50.294 100.183 38.060 1.00 42.94 30 GLY D N 1
ATOM 18568 C CA . GLY D 1 34 ? 50.992 101.375 37.650 1.00 36.57 30 GLY D CA 1
ATOM 18569 C C . GLY D 1 34 ? 51.013 102.254 38.874 1.00 32.62 30 GLY D C 1
ATOM 18570 O O . GLY D 1 34 ? 50.421 101.921 39.893 1.00 31.89 30 GLY D O 1
ATOM 18574 N N . ASN D 1 35 ? 51.689 103.381 38.779 1.00 32.35 31 ASN D N 1
ATOM 18575 C CA . ASN D 1 35 ? 51.815 104.270 39.910 1.00 31.78 31 ASN D CA 1
ATOM 18576 C C . ASN D 1 35 ? 51.762 105.713 39.431 1.00 26.28 31 ASN D C 1
ATOM 18577 O O . ASN D 1 35 ? 52.682 106.160 38.754 1.00 29.47 31 ASN D O 1
ATOM 18588 N N . PRO D 1 36 ? 50.679 106.439 39.758 1.00 29.28 32 PRO D N 1
ATOM 18589 C CA . PRO D 1 36 ? 49.521 106.039 40.572 1.00 27.54 32 PRO D CA 1
ATOM 18590 C C . PRO D 1 36 ? 48.696 104.879 40.012 1.00 27.29 32 PRO D C 1
ATOM 18591 O O . PRO D 1 36 ? 48.894 104.470 38.872 1.00 31.19 32 PRO D O 1
ATOM 18602 N N . MET D 1 37 ? 47.812 104.332 40.844 1.00 27.19 33 MET D N 1
ATOM 18603 C CA . MET D 1 37 ? 46.950 103.223 40.459 1.00 30.67 33 MET D CA 1
ATOM 18604 C C . MET D 1 37 ? 46.154 103.602 39.223 1.00 26.90 33 MET D C 1
ATOM 18605 O O . MET D 1 37 ? 45.482 104.622 39.251 1.00 27.34 33 MET D O 1
ATOM 18619 N N . PRO D 1 38 ? 46.204 102.781 38.160 1.00 30.11 34 PRO D N 1
ATOM 18620 C CA . PRO D 1 38 ? 45.385 103.114 36.986 1.00 30.63 34 PRO D CA 1
ATOM 18621 C C . PRO D 1 38 ? 43.926 102.758 37.159 1.00 29.64 34 PRO D C 1
ATOM 18622 O O . PRO D 1 38 ? 43.605 101.816 37.880 1.00 31.06 34 PRO D O 1
ATOM 18633 N N . GLU D 1 39 ? 43.060 103.520 36.499 1.00 33.48 35 GLU D N 1
ATOM 18634 C CA . GLU D 1 39 ? 41.649 103.185 36.384 1.00 32.23 35 GLU D CA 1
ATOM 18635 C C . GLU D 1 39 ? 41.454 102.183 35.238 1.00 35.01 35 GLU D C 1
ATOM 18636 O O . GLU D 1 39 ? 42.193 102.206 34.266 1.00 29.03 35 GLU D O 1
ATOM 18648 N N . ILE D 1 40 ? 40.458 101.315 35.361 1.00 30.99 36 ILE D N 1
ATOM 18649 C CA . ILE D 1 40 ? 40.148 100.313 34.335 1.00 35.66 36 ILE D CA 1
ATOM 18650 C C . ILE D 1 40 ? 38.728 100.521 33.838 1.00 36.13 36 ILE D C 1
ATOM 18651 O O . ILE D 1 40 ? 37.811 100.648 34.643 1.00 39.00 36 ILE D O 1
ATOM 18667 N N . ILE D 1 41 ? 38.545 100.550 32.521 1.00 31.68 37 ILE D N 1
ATOM 18668 C CA . ILE D 1 41 ? 37.200 100.621 31.938 1.00 32.01 37 ILE D CA 1
ATOM 18669 C C . ILE D 1 41 ? 37.070 99.610 30.822 1.00 32.09 37 ILE D C 1
ATOM 18670 O O . ILE D 1 41 ? 38.029 99.339 30.103 1.00 30.23 37 ILE D O 1
ATOM 18686 N N . TRP D 1 42 ? 35.875 99.062 30.678 1.00 25.32 38 TRP D N 1
ATOM 18687 C CA . TRP D 1 42 ? 35.592 98.133 29.609 1.00 26.47 38 TRP D CA 1
ATOM 18688 C C . TRP D 1 42 ? 35.105 98.900 28.383 1.00 30.99 38 TRP D C 1
ATOM 18689 O O . TRP D 1 42 ? 34.365 99.872 28.509 1.00 28.26 38 TRP D O 1
ATOM 18710 N N . ILE D 1 43 ? 35.521 98.458 27.202 1.00 32.96 39 ILE D N 1
ATOM 18711 C CA . ILE D 1 43 ? 35.118 99.114 25.967 1.00 33.81 39 ILE D CA 1
ATOM 18712 C C . ILE D 1 43 ? 34.713 98.076 24.917 1.00 35.53 39 ILE D C 1
ATOM 18713 O O . ILE D 1 43 ? 35.076 96.901 25.014 1.00 29.97 39 ILE D O 1
ATOM 18729 N N . ARG D 1 44 ? 33.940 98.527 23.930 1.00 38.48 40 ARG D N 1
ATOM 18730 C CA . ARG D 1 44 ? 33.500 97.684 22.821 1.00 39.67 40 ARG D CA 1
ATOM 18731 C C . ARG D 1 44 ? 34.564 97.591 21.754 1.00 38.21 40 ARG D C 1
ATOM 18732 O O . ARG D 1 44 ? 35.589 98.269 21.825 1.00 40.17 40 ARG D O 1
ATOM 18753 N N . SER D 1 45 ? 34.280 96.774 20.743 1.00 46.24 41 SER D N 1
ATOM 18754 C CA . SER D 1 45 ? 35.131 96.661 19.569 1.00 48.52 41 SER D CA 1
ATOM 18755 C C . SER D 1 45 ? 35.330 98.022 18.907 1.00 43.90 41 SER D C 1
ATOM 18756 O O . SER D 1 45 ? 36.437 98.350 18.497 1.00 48.26 41 SER D O 1
ATOM 18764 N N . ASP D 1 46 ? 34.269 98.822 18.826 1.00 45.48 42 ASP D N 1
ATOM 18765 C CA . ASP D 1 46 ? 34.357 100.121 18.154 1.00 44.97 42 ASP D CA 1
ATOM 18766 C C . ASP D 1 46 ? 35.018 101.176 19.034 1.00 46.49 42 ASP D C 1
ATOM 18767 O O . ASP D 1 46 ? 35.117 102.337 18.649 1.00 45.87 42 ASP D O 1
ATOM 18776 N N . GLY D 1 47 ? 35.467 100.775 20.220 1.00 44.14 43 GLY D N 1
ATOM 18777 C CA . GLY D 1 47 ? 36.287 101.639 21.044 1.00 35.40 43 GLY D CA 1
ATOM 18778 C C . GLY D 1 47 ? 35.518 102.434 22.067 1.00 39.62 43 GLY D C 1
ATOM 18779 O O . GLY D 1 47 ? 36.115 103.122 22.902 1.00 41.81 43 GLY D O 1
ATOM 18783 N N . THR D 1 48 ? 34.192 102.350 22.013 1.00 36.98 44 THR D N 1
ATOM 18784 C CA . THR D 1 48 ? 33.347 103.100 22.931 1.00 31.12 44 THR D CA 1
ATOM 18785 C C . THR D 1 48 ? 33.173 102.353 24.244 1.00 35.13 44 THR D C 1
ATOM 18786 O O . THR D 1 48 ? 33.431 101.149 24.335 1.00 33.72 44 THR D O 1
ATOM 18797 N N . ALA D 1 49 ? 32.711 103.081 25.250 1.00 31.82 45 ALA D N 1
ATOM 18798 C CA . ALA D 1 49 ? 32.565 102.552 26.602 1.00 37.85 45 ALA D CA 1
ATOM 18799 C C . ALA D 1 49 ? 31.345 101.665 26.736 1.00 38.63 45 ALA D C 1
ATOM 18800 O O . ALA D 1 49 ? 30.276 101.979 26.221 1.00 38.79 45 ALA D O 1
ATOM 18807 N N . VAL D 1 50 ? 31.500 100.566 27.459 1.00 33.04 46 VAL D N 1
ATOM 18808 C CA . VAL D 1 50 ? 30.393 99.646 27.685 1.00 35.76 46 VAL D CA 1
ATOM 18809 C C . VAL D 1 50 ? 29.640 100.022 28.944 1.00 39.45 46 VAL D C 1
ATOM 18810 O O . VAL D 1 50 ? 30.249 100.351 29.956 1.00 43.72 46 VAL D O 1
ATOM 18823 N N . GLY D 1 51 ? 28.312 99.985 28.866 1.00 42.57 47 GLY D N 1
ATOM 18824 C CA . GLY D 1 51 ? 27.461 100.239 30.014 1.00 44.35 47 GLY D CA 1
ATOM 18825 C C . GLY D 1 51 ? 26.727 98.996 30.473 1.00 53.87 47 GLY D C 1
ATOM 18826 O O . GLY D 1 51 ? 26.766 97.961 29.805 1.00 48.06 47 GLY D O 1
ATOM 18830 N N . ASP D 1 52 ? 26.072 99.091 31.629 1.00 57.01 48 ASP D N 1
ATOM 18831 C CA . ASP D 1 52 ? 25.296 97.975 32.152 1.00 51.72 48 ASP D CA 1
ATOM 18832 C C . ASP D 1 52 ? 24.064 97.740 31.281 1.00 51.51 48 ASP D C 1
ATOM 18833 O O . ASP D 1 52 ? 23.460 98.675 30.751 1.00 43.95 48 ASP D O 1
ATOM 18842 N N . VAL D 1 53 ? 23.714 96.470 31.125 1.00 48.14 49 VAL D N 1
ATOM 18843 C CA . VAL D 1 53 ? 22.436 96.084 30.551 1.00 46.78 49 VAL D CA 1
ATOM 18844 C C . VAL D 1 53 ? 21.757 95.186 31.582 1.00 46.63 49 VAL D C 1
ATOM 18845 O O . VAL D 1 53 ? 22.306 94.142 31.939 1.00 42.90 49 VAL D O 1
ATOM 18858 N N . PRO D 1 54 ? 20.582 95.601 32.088 1.00 49.14 50 PRO D N 1
ATOM 18859 C CA . PRO D 1 54 ? 19.874 94.829 33.116 1.00 49.51 50 PRO D CA 1
ATOM 18860 C C . PRO D 1 54 ? 19.787 93.328 32.841 1.00 43.55 50 PRO D C 1
ATOM 18861 O O . PRO D 1 54 ? 19.201 92.902 31.849 1.00 46.12 50 PRO D O 1
ATOM 18872 N N . GLY D 1 55 ? 20.393 92.547 33.727 1.00 44.65 51 GLY D N 1
ATOM 18873 C CA . GLY D 1 55 ? 20.259 91.102 33.717 1.00 45.74 51 GLY D CA 1
ATOM 18874 C C . GLY D 1 55 ? 21.131 90.389 32.701 1.00 44.86 51 GLY D C 1
ATOM 18875 O O . GLY D 1 55 ? 21.151 89.157 32.674 1.00 44.76 51 GLY D O 1
ATOM 18879 N N . LEU D 1 56 ? 21.847 91.158 31.876 1.00 41.21 52 LEU D N 1
ATOM 18880 C CA . LEU D 1 56 ? 22.636 90.608 30.778 1.00 39.02 52 LEU D CA 1
ATOM 18881 C C . LEU D 1 56 ? 24.112 90.979 30.880 1.00 39.42 52 LEU D C 1
ATOM 18882 O O . LEU D 1 56 ? 24.977 90.168 30.568 1.00 32.69 52 LEU D O 1
ATOM 18898 N N . ARG D 1 57 ? 24.399 92.200 31.319 1.00 37.79 53 ARG D N 1
ATOM 18899 C CA . ARG D 1 57 ? 25.774 92.669 31.395 1.00 35.89 53 ARG D CA 1
ATOM 18900 C C . ARG D 1 57 ? 25.940 93.671 32.530 1.00 43.35 53 ARG D C 1
ATOM 18901 O O . ARG D 1 57 ? 25.255 94.695 32.561 1.00 41.68 53 ARG D O 1
ATOM 18922 N N . GLN D 1 58 ? 26.854 93.368 33.451 1.00 44.77 54 GLN D N 1
ATOM 18923 C CA . GLN D 1 58 ? 27.064 94.191 34.638 1.00 46.45 54 GLN D CA 1
ATOM 18924 C C . GLN D 1 58 ? 28.551 94.466 34.898 1.00 49.49 54 GLN D C 1
ATOM 18925 O O . GLN D 1 58 ? 29.389 93.565 34.838 1.00 48.50 54 GLN D O 1
ATOM 18939 N N . ILE D 1 59 ? 28.875 95.722 35.175 1.00 43.87 55 ILE D N 1
ATOM 18940 C CA . ILE D 1 59 ? 30.213 96.074 35.632 1.00 49.43 55 ILE D CA 1
ATOM 18941 C C . ILE D 1 59 ? 30.255 95.971 37.153 1.00 51.08 55 ILE D C 1
ATOM 18942 O O . ILE D 1 59 ? 29.375 96.492 37.840 1.00 45.36 55 ILE D O 1
ATOM 18958 N N . SER D 1 60 ? 31.279 95.289 37.659 1.00 53.25 56 SER D N 1
ATOM 18959 C CA . SER D 1 60 ? 31.515 95.150 39.099 1.00 57.51 56 SER D CA 1
ATOM 18960 C C . SER D 1 60 ? 32.753 95.934 39.533 1.00 69.97 56 SER D C 1
ATOM 18961 O O . SER D 1 60 ? 33.589 96.300 38.704 1.00 70.28 56 SER D O 1
ATOM 18969 N N . SER D 1 61 ? 32.885 96.157 40.837 1.00 78.48 57 SER D N 1
ATOM 18970 C CA . SER D 1 61 ? 33.904 97.062 41.367 1.00 83.82 57 SER D CA 1
ATOM 18971 C C . SER D 1 61 ? 35.344 96.607 41.092 1.00 86.15 57 SER D C 1
ATOM 18972 O O . SER D 1 61 ? 36.279 97.404 41.197 1.00 80.42 57 SER D O 1
ATOM 18980 N N . ASP D 1 62 ? 35.516 95.338 40.733 1.00 84.11 58 ASP D N 1
ATOM 18981 C CA . ASP D 1 62 ? 36.845 94.774 40.497 1.00 84.39 58 ASP D CA 1
ATOM 18982 C C . ASP D 1 62 ? 37.268 94.887 39.038 1.00 83.98 58 ASP D C 1
ATOM 18983 O O . ASP D 1 62 ? 38.077 94.083 38.561 1.00 70.83 58 ASP D O 1
ATOM 18992 N N . GLY D 1 63 ? 36.723 95.878 38.334 1.00 92.26 59 GLY D N 1
ATOM 18993 C CA . GLY D 1 63 ? 36.923 95.991 36.899 1.00 83.11 59 GLY D CA 1
ATOM 18994 C C . GLY D 1 63 ? 36.540 94.682 36.235 1.00 70.13 59 GLY D C 1
ATOM 18995 O O . GLY D 1 63 ? 37.229 94.204 35.328 1.00 67.72 59 GLY D O 1
ATOM 18999 N N . LYS D 1 64 ? 35.453 94.090 36.721 1.00 62.13 60 LYS D N 1
ATOM 19000 C CA . LYS D 1 64 ? 34.990 92.797 36.231 1.00 52.27 60 LYS D CA 1
ATOM 19001 C C . LYS D 1 64 ? 33.697 92.941 35.455 1.00 47.13 60 LYS D C 1
ATOM 19002 O O . LYS D 1 64 ? 32.740 93.550 35.930 1.00 41.05 60 LYS D O 1
ATOM 19021 N N . LEU D 1 65 ? 33.678 92.369 34.255 1.00 41.04 61 LEU D N 1
ATOM 19022 C CA . LEU D 1 65 ? 32.515 92.446 33.393 1.00 41.41 61 LEU D CA 1
ATOM 19023 C C . LEU D 1 65 ? 31.790 91.116 33.536 1.00 39.47 61 LEU D C 1
ATOM 19024 O O . LEU D 1 65 ? 32.402 90.057 33.392 1.00 32.69 61 LEU D O 1
ATOM 19040 N N . VAL D 1 66 ? 30.499 91.185 33.852 1.00 35.40 62 VAL D N 1
ATOM 19041 C CA . VAL D 1 66 ? 29.729 90.013 34.254 1.00 36.01 62 VAL D CA 1
ATOM 19042 C C . VAL D 1 66 ? 28.553 89.778 33.332 1.00 37.37 62 VAL D C 1
ATOM 19043 O O . VAL D 1 66 ? 27.787 90.697 33.039 1.00 37.87 62 VAL D O 1
ATOM 19056 N N . PHE D 1 67 ? 28.422 88.530 32.889 1.00 38.29 63 PHE D N 1
ATOM 19057 C CA . PHE D 1 67 ? 27.315 88.097 32.045 1.00 35.04 63 PHE D CA 1
ATOM 19058 C C . PHE D 1 67 ? 26.516 87.043 32.796 1.00 33.74 63 PHE D C 1
ATOM 19059 O O . PHE D 1 67 ? 26.921 85.886 32.849 1.00 38.62 63 PHE D O 1
ATOM 19076 N N . PRO D 1 68 ? 25.397 87.445 33.419 1.00 33.75 64 PRO D N 1
ATOM 19077 C CA . PRO D 1 68 ? 24.635 86.473 34.212 1.00 36.91 64 PRO D CA 1
ATOM 19078 C C . PRO D 1 68 ? 23.984 85.410 33.337 1.00 35.35 64 PRO D C 1
ATOM 19079 O O . PRO D 1 68 ? 23.762 85.662 32.151 1.00 32.82 64 PRO D O 1
ATOM 19090 N N . PRO D 1 69 ? 23.672 84.238 33.909 1.00 37.38 65 PRO D N 1
ATOM 19091 C CA . PRO D 1 69 ? 22.909 83.291 33.096 1.00 38.10 65 PRO D CA 1
ATOM 19092 C C . PRO D 1 69 ? 21.626 83.937 32.597 1.00 41.60 65 PRO D C 1
ATOM 19093 O O . PRO D 1 69 ? 21.087 84.818 33.282 1.00 40.16 65 PRO D O 1
ATOM 19104 N N . PHE D 1 70 ? 21.171 83.540 31.412 1.00 30.68 66 PHE D N 1
ATOM 19105 C CA . PHE D 1 70 ? 20.017 84.163 30.777 1.00 34.03 66 PHE D CA 1
ATOM 19106 C C . PHE D 1 70 ? 19.207 83.165 29.958 1.00 40.20 66 PHE D C 1
ATOM 19107 O O . PHE D 1 70 ? 19.723 82.115 29.538 1.00 34.97 66 PHE D O 1
ATOM 19124 N N . ARG D 1 71 ? 17.938 83.502 29.737 1.00 36.84 67 ARG D N 1
ATOM 19125 C CA . ARG D 1 71 ? 17.038 82.702 28.905 1.00 39.49 67 ARG D CA 1
ATOM 19126 C C . ARG D 1 71 ? 17.208 83.076 27.444 1.00 39.36 67 ARG D C 1
ATOM 19127 O O . ARG D 1 71 ? 17.621 84.192 27.124 1.00 40.05 67 ARG D O 1
ATOM 19148 N N . ALA D 1 72 ? 16.873 82.135 26.566 1.00 40.48 68 ALA D N 1
ATOM 19149 C CA . ALA D 1 72 ? 17.054 82.294 25.127 1.00 35.34 68 ALA D CA 1
ATOM 19150 C C . ALA D 1 72 ? 16.334 83.512 24.573 1.00 39.51 68 ALA D C 1
ATOM 19151 O O . ALA D 1 72 ? 16.811 84.141 23.634 1.00 41.30 68 ALA D O 1
ATOM 19158 N N . GLU D 1 73 ? 15.184 83.844 25.149 1.00 42.54 69 GLU D N 1
ATOM 19159 C CA . GLU D 1 73 ? 14.433 85.025 24.723 1.00 49.88 69 GLU D CA 1
ATOM 19160 C C . GLU D 1 73 ? 15.191 86.336 24.961 1.00 45.56 69 GLU D C 1
ATOM 19161 O O . GLU D 1 73 ? 14.868 87.358 24.351 1.00 46.22 69 GLU D O 1
ATOM 19173 N N . ASP D 1 74 ? 16.189 86.309 25.844 1.00 44.73 70 ASP D N 1
ATOM 19174 C CA . ASP D 1 74 ? 16.901 87.530 26.239 1.00 45.21 70 ASP D CA 1
ATOM 19175 C C . ASP D 1 74 ? 18.297 87.639 25.629 1.00 44.18 70 ASP D C 1
ATOM 19176 O O . ASP D 1 74 ? 19.109 88.464 26.057 1.00 45.73 70 ASP D O 1
ATOM 19185 N N . TYR D 1 75 ? 18.582 86.811 24.633 1.00 40.23 71 TYR D N 1
ATOM 19186 C CA . TYR D 1 75 ? 19.825 86.937 23.891 1.00 38.69 71 TYR D CA 1
ATOM 19187 C C . TYR D 1 75 ? 19.863 88.283 23.165 1.00 42.93 71 TYR D C 1
ATOM 19188 O O . TYR D 1 75 ? 18.883 88.686 22.552 1.00 50.20 71 TYR D O 1
ATOM 19206 N N . ARG D 1 76 ? 20.994 88.977 23.254 1.00 43.91 72 ARG D N 1
ATOM 19207 C CA . ARG D 1 76 ? 21.220 90.223 22.526 1.00 42.34 72 ARG D CA 1
ATOM 19208 C C . ARG D 1 76 ? 22.595 90.182 21.872 1.00 46.08 72 ARG D C 1
ATOM 19209 O O . ARG D 1 76 ? 23.610 90.136 22.559 1.00 39.93 72 ARG D O 1
ATOM 19230 N N . GLN D 1 77 ? 22.618 90.199 20.543 1.00 51.98 73 GLN D N 1
ATOM 19231 C CA . GLN D 1 77 ? 23.858 90.162 19.775 1.00 53.68 73 GLN D CA 1
ATOM 19232 C C . GLN D 1 77 ? 24.832 91.231 20.267 1.00 53.81 73 GLN D C 1
ATOM 19233 O O . GLN D 1 77 ? 26.045 91.030 20.269 1.00 54.21 73 GLN D O 1
ATOM 19247 N N . GLU D 1 78 ? 24.275 92.357 20.705 1.00 56.25 74 GLU D N 1
ATOM 19248 C CA . GLU D 1 78 ? 25.052 93.507 21.160 1.00 61.78 74 GLU D CA 1
ATOM 19249 C C . GLU D 1 78 ? 25.893 93.151 22.387 1.00 54.91 74 GLU D C 1
ATOM 19250 O O . GLU D 1 78 ? 27.036 93.580 22.527 1.00 48.57 74 GLU D O 1
ATOM 19262 N N . VAL D 1 79 ? 25.309 92.353 23.271 1.00 47.19 75 VAL D N 1
ATOM 19263 C CA . VAL D 1 79 ? 25.959 91.940 24.502 1.00 37.24 75 VAL D CA 1
ATOM 19264 C C . VAL D 1 79 ? 26.725 90.626 24.340 1.00 40.29 75 VAL D C 1
ATOM 19265 O O . VAL D 1 79 ? 27.886 90.518 24.746 1.00 36.07 75 VAL D O 1
ATOM 19278 N N . HIS D 1 80 ? 26.062 89.640 23.735 1.00 36.58 76 HIS D N 1
ATOM 19279 C CA . HIS D 1 80 ? 26.461 88.234 23.833 1.00 35.57 76 HIS D CA 1
ATOM 19280 C C . HIS D 1 80 ? 27.375 87.715 22.714 1.00 34.01 76 HIS D C 1
ATOM 19281 O O . HIS D 1 80 ? 27.873 86.589 22.784 1.00 31.56 76 HIS D O 1
ATOM 19294 N N . ALA D 1 81 ? 27.586 88.527 21.687 1.00 37.66 77 ALA D N 1
ATOM 19295 C CA . ALA D 1 81 ? 28.458 88.151 20.580 1.00 38.31 77 ALA D CA 1
ATOM 19296 C C . ALA D 1 81 ? 29.262 89.371 20.190 1.00 42.45 77 ALA D C 1
ATOM 19297 O O . ALA D 1 81 ? 28.946 90.064 19.226 1.00 51.12 77 ALA D O 1
ATOM 19304 N N . GLN D 1 82 ? 30.307 89.633 20.958 1.00 39.88 78 GLN D N 1
ATOM 19305 C CA . GLN D 1 82 ? 30.960 90.923 20.901 1.00 35.46 78 GLN D CA 1
ATOM 19306 C C . GLN D 1 82 ? 32.418 90.780 21.282 1.00 37.71 78 GLN D C 1
ATOM 19307 O O . GLN D 1 82 ? 32.782 89.923 22.093 1.00 33.23 78 GLN D O 1
ATOM 19321 N N . VAL D 1 83 ? 33.258 91.603 20.667 1.00 36.71 79 VAL D N 1
ATOM 19322 C CA . VAL D 1 83 ? 34.651 91.694 21.063 1.00 35.42 79 VAL D CA 1
ATOM 19323 C C . VAL D 1 83 ? 34.795 92.883 22.012 1.00 37.71 79 VAL D C 1
ATOM 19324 O O . VAL D 1 83 ? 34.451 94.018 21.672 1.00 34.72 79 VAL D O 1
ATOM 19337 N N . TYR D 1 84 ? 35.270 92.594 23.219 1.00 33.58 80 TYR D N 1
ATOM 19338 C CA . TYR D 1 84 ? 35.446 93.609 24.243 1.00 35.17 80 TYR D CA 1
ATOM 19339 C C . TYR D 1 84 ? 36.918 93.829 24.485 1.00 28.53 80 TYR D C 1
ATOM 19340 O O . TYR D 1 84 ? 37.759 93.020 24.095 1.00 26.56 80 TYR D O 1
ATOM 19358 N N . ALA D 1 85 ? 37.232 94.917 25.169 1.00 28.80 81 ALA D N 1
ATOM 19359 C CA . ALA D 1 85 ? 38.588 95.121 25.595 1.00 21.52 81 ALA D CA 1
ATOM 19360 C C . ALA D 1 85 ? 38.593 95.908 26.880 1.00 28.29 81 ALA D C 1
ATOM 19361 O O . ALA D 1 85 ? 37.602 96.557 27.237 1.00 25.55 81 ALA D O 1
ATOM 19368 N N . CYS D 1 86 ? 39.718 95.809 27.574 1.00 28.62 82 CYS D N 1
ATOM 19369 C CA . CYS D 1 86 ? 39.946 96.536 28.811 1.00 29.24 82 CYS D CA 1
ATOM 19370 C C . CYS D 1 86 ? 40.867 97.721 28.532 1.00 25.21 82 CYS D C 1
ATOM 19371 O O . CYS D 1 86 ? 41.873 97.569 27.853 1.00 33.31 82 CYS D O 1
ATOM 19378 N N . LEU D 1 87 ? 40.523 98.907 29.034 1.00 29.18 83 LEU D N 1
ATOM 19379 C CA . LEU D 1 87 ? 41.367 100.081 28.865 1.00 30.51 83 LEU D CA 1
ATOM 19380 C C . LEU D 1 87 ? 41.818 100.564 30.238 1.00 25.94 83 LEU D C 1
ATOM 19381 O O . LEU D 1 87 ? 40.980 100.842 31.097 1.00 29.29 83 LEU D O 1
ATOM 19397 N N . ALA D 1 88 ? 43.129 100.665 30.425 1.00 26.70 84 ALA D N 1
ATOM 19398 C CA . ALA D 1 88 ? 43.710 101.086 31.710 1.00 29.07 84 ALA D CA 1
ATOM 19399 C C . ALA D 1 88 ? 44.457 102.396 31.555 1.00 28.88 84 ALA D C 1
ATOM 19400 O O . ALA D 1 88 ? 45.212 102.583 30.607 1.00 28.24 84 ALA D O 1
ATOM 19407 N N . ARG D 1 89 ? 44.276 103.306 32.497 1.00 28.75 85 ARG D N 1
ATOM 19408 C CA . ARG D 1 89 ? 44.921 104.587 32.346 1.00 27.42 85 ARG D CA 1
ATOM 19409 C C . ARG D 1 89 ? 45.272 105.232 33.670 1.00 26.82 85 ARG D C 1
ATOM 19410 O O . ARG D 1 89 ? 44.524 105.129 34.642 1.00 27.97 85 ARG D O 1
ATOM 19431 N N . ASN D 1 90 ? 46.426 105.884 33.693 1.00 24.96 86 ASN D N 1
ATOM 19432 C CA . ASN D 1 90 ? 46.710 106.848 34.755 1.00 30.25 86 ASN D CA 1
ATOM 19433 C C . ASN D 1 90 ? 47.248 108.137 34.127 1.00 30.04 86 ASN D C 1
ATOM 19434 O O . ASN D 1 90 ? 47.119 108.327 32.922 1.00 32.44 86 ASN D O 1
ATOM 19445 N N . GLN D 1 91 ? 47.806 109.042 34.925 1.00 32.03 87 GLN D N 1
ATOM 19446 C CA . GLN D 1 91 ? 48.218 110.351 34.413 1.00 27.30 87 GLN D CA 1
ATOM 19447 C C . GLN D 1 91 ? 49.254 110.250 33.296 1.00 31.26 87 GLN D C 1
ATOM 19448 O O . GLN D 1 91 ? 49.460 111.205 32.552 1.00 32.98 87 GLN D O 1
ATOM 19462 N N . PHE D 1 92 ? 49.909 109.102 33.165 1.00 27.25 88 PHE D N 1
ATOM 19463 C CA . PHE D 1 92 ? 50.972 108.974 32.181 1.00 26.96 88 PHE D CA 1
ATOM 19464 C C . PHE D 1 92 ? 50.503 108.487 30.815 1.00 29.39 88 PHE D C 1
ATOM 19465 O O . PHE D 1 92 ? 51.253 108.568 29.848 1.00 33.83 88 PHE D O 1
ATOM 19482 N N . GLY D 1 93 ? 49.282 107.976 30.733 1.00 31.14 89 GLY D N 1
ATOM 19483 C CA . GLY D 1 93 ? 48.770 107.484 29.462 1.00 32.86 89 GLY D CA 1
ATOM 19484 C C . GLY D 1 93 ? 47.849 106.291 29.583 1.00 29.84 89 GLY D C 1
ATOM 19485 O O . GLY D 1 93 ? 47.400 105.954 30.671 1.00 31.68 89 GLY D O 1
ATOM 19489 N N . SER D 1 94 ? 47.557 105.647 28.458 1.00 29.39 90 SER D N 1
ATOM 19490 C CA . SER D 1 94 ? 46.520 104.622 28.441 1.00 29.32 90 SER D CA 1
ATOM 19491 C C . SER D 1 94 ? 47.002 103.435 27.674 1.00 26.50 90 SER D C 1
ATOM 19492 O O . SER D 1 94 ? 47.824 103.587 26.778 1.00 29.19 90 SER D O 1
ATOM 19500 N N . ILE D 1 95 ? 46.504 102.252 28.040 1.00 26.18 91 ILE D N 1
ATOM 19501 C CA . ILE D 1 95 ? 46.781 101.032 27.291 1.00 25.75 91 ILE D CA 1
ATOM 19502 C C . ILE D 1 95 ? 45.507 100.222 27.113 1.00 28.41 91 ILE D C 1
ATOM 19503 O O . ILE D 1 95 ? 44.597 100.293 27.937 1.00 26.34 91 ILE D O 1
ATOM 19519 N N . ILE D 1 96 ? 45.458 99.452 26.031 1.00 26.54 92 ILE D N 1
ATOM 19520 C CA . ILE D 1 96 ? 44.309 98.613 25.730 1.00 29.24 92 ILE D CA 1
ATOM 19521 C C . ILE D 1 96 ? 44.728 97.142 25.653 1.00 25.00 92 ILE D C 1
ATOM 19522 O O . ILE D 1 96 ? 45.787 96.799 25.129 1.00 27.02 92 ILE D O 1
ATOM 19538 N N . SER D 1 97 ? 43.886 96.287 26.218 1.00 25.51 93 SER D N 1
ATOM 19539 C CA . SER D 1 97 ? 44.182 94.873 26.330 1.00 26.05 93 SER D CA 1
ATOM 19540 C C . SER D 1 97 ? 44.028 94.212 24.978 1.00 28.85 93 SER D C 1
ATOM 19541 O O . SER D 1 97 ? 43.557 94.838 24.031 1.00 31.29 93 SER D O 1
ATOM 19549 N N . ARG D 1 98 ? 44.440 92.955 24.888 1.00 26.65 94 ARG D N 1
ATOM 19550 C CA . ARG D 1 98 ? 44.116 92.139 23.721 1.00 34.59 94 ARG D CA 1
ATOM 19551 C C . ARG D 1 98 ? 42.606 92.057 23.543 1.00 31.48 94 ARG D C 1
ATOM 19552 O O . ARG D 1 98 ? 41.836 92.415 24.439 1.00 29.13 94 ARG D O 1
ATOM 19573 N N . ASP D 1 99 ? 42.178 91.589 22.379 1.00 34.76 95 ASP D N 1
ATOM 19574 C CA . ASP D 1 99 ? 40.758 91.416 22.106 1.00 31.96 95 ASP D CA 1
ATOM 19575 C C . ASP D 1 99 ? 40.209 90.316 22.986 1.00 31.85 95 ASP D C 1
ATOM 19576 O O . ASP D 1 99 ? 40.877 89.304 23.214 1.00 39.41 95 ASP D O 1
ATOM 19585 N N . VAL D 1 100 ? 38.988 90.505 23.466 1.00 30.18 96 VAL D N 1
ATOM 19586 C CA . VAL D 1 100 ? 38.320 89.487 24.270 1.00 33.77 96 VAL D CA 1
ATOM 19587 C C . VAL D 1 100 ? 37.055 89.059 23.540 1.00 34.32 96 VAL D C 1
ATOM 19588 O O . VAL D 1 100 ? 36.056 89.773 23.512 1.00 29.44 96 VAL D O 1
ATOM 19601 N N . HIS D 1 101 ? 37.127 87.887 22.923 1.00 32.80 97 HIS D N 1
ATOM 19602 C CA . HIS D 1 101 ? 36.031 87.380 22.119 1.00 37.67 97 HIS D CA 1
ATOM 19603 C C . HIS D 1 101 ? 35.012 86.718 23.029 1.00 31.23 97 HIS D C 1
ATOM 19604 O O . HIS D 1 101 ? 35.221 85.605 23.511 1.00 37.71 97 HIS D O 1
ATOM 19617 N N . VAL D 1 102 ? 33.933 87.437 23.293 1.00 31.04 98 VAL D N 1
ATOM 19618 C CA . VAL D 1 102 ? 32.855 86.940 24.137 1.00 28.46 98 VAL D CA 1
ATOM 19619 C C . VAL D 1 102 ? 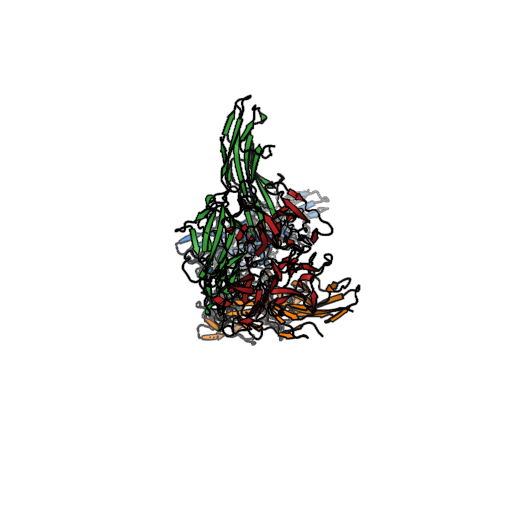31.814 86.289 23.254 1.00 26.49 98 VAL D C 1
ATOM 19620 O O . VAL D 1 102 ? 31.339 86.915 22.321 1.00 28.39 98 VAL D O 1
ATOM 19633 N N . ARG D 1 103 ? 31.478 85.039 23.558 1.00 31.93 99 ARG D N 1
ATOM 19634 C CA . ARG D 1 103 ? 30.458 84.307 22.810 1.00 30.92 99 ARG D CA 1
ATOM 19635 C C . ARG D 1 103 ? 29.580 83.452 23.720 1.00 26.27 99 ARG D C 1
ATOM 19636 O O . ARG D 1 103 ? 29.969 82.364 24.142 1.00 29.95 99 ARG D O 1
ATOM 19657 N N . ALA D 1 104 ? 28.394 83.965 24.027 1.00 27.55 100 ALA D N 1
ATOM 19658 C CA . ALA D 1 104 ? 27.392 83.187 24.742 1.00 32.39 100 ALA D CA 1
ATOM 19659 C C . ALA D 1 104 ? 26.713 82.259 23.757 1.00 27.73 100 ALA D C 1
ATOM 19660 O O . ALA D 1 104 ? 26.295 82.690 22.690 1.00 30.45 100 ALA D O 1
ATOM 19667 N N . VAL D 1 105 ? 26.614 80.992 24.129 1.00 32.00 101 VAL D N 1
ATOM 19668 C CA . VAL D 1 105 ? 26.000 79.985 23.272 1.00 30.00 101 VAL D CA 1
ATOM 19669 C C . VAL D 1 105 ? 24.794 79.376 23.976 1.00 29.94 101 VAL D C 1
ATOM 19670 O O . VAL D 1 105 ? 24.929 78.673 24.982 1.00 29.30 101 VAL D O 1
ATOM 19683 N N . VAL D 1 106 ? 23.615 79.669 23.437 1.00 29.86 102 VAL D N 1
ATOM 19684 C CA . VAL D 1 106 ? 22.377 79.092 23.934 1.00 33.35 102 VAL D CA 1
ATOM 19685 C C . VAL D 1 106 ? 22.409 77.576 23.726 1.00 35.55 102 VAL D C 1
ATOM 19686 O O . VAL D 1 106 ? 22.699 77.103 22.629 1.00 31.87 102 VAL D O 1
ATOM 19699 N N . ASN D 1 107 ? 22.117 76.813 24.773 1.00 32.24 103 ASN D N 1
ATOM 19700 C CA . ASN D 1 107 ? 22.189 75.362 24.677 1.00 35.64 103 ASN D CA 1
ATOM 19701 C C . ASN D 1 107 ? 21.326 74.837 23.540 1.00 35.49 103 ASN D C 1
ATOM 19702 O O . ASN D 1 107 ? 20.219 75.327 23.294 1.00 31.68 103 ASN D O 1
ATOM 19713 N N . GLN D 1 108 ? 21.861 73.852 22.832 1.00 32.37 104 GLN D N 1
ATOM 19714 C CA . GLN D 1 108 ? 21.150 73.228 21.728 1.00 35.17 104 GLN D CA 1
ATOM 19715 C C . GLN D 1 108 ? 21.193 71.718 21.857 1.00 32.12 104 GLN D C 1
ATOM 19716 O O . GLN D 1 108 ? 22.148 71.146 22.395 1.00 32.78 104 GLN D O 1
ATOM 19730 N N . PHE D 1 109 ? 20.135 71.075 21.376 1.00 31.30 105 PHE D N 1
ATOM 19731 C CA . PHE D 1 109 ? 20.090 69.627 21.315 1.00 29.38 105 PHE D CA 1
ATOM 19732 C C . PHE D 1 109 ? 20.945 69.166 20.156 1.00 27.89 105 PHE D C 1
ATOM 19733 O O . PHE D 1 109 ? 21.073 69.875 19.160 1.00 28.29 105 PHE D O 1
ATOM 19750 N N . TYR D 1 110 ? 21.510 67.970 20.291 1.00 29.42 106 TYR D N 1
ATOM 19751 C CA . TYR D 1 110 ? 22.317 67.375 19.248 1.00 28.11 106 TYR D CA 1
ATOM 19752 C C . TYR D 1 110 ? 22.441 65.877 19.475 1.00 31.67 106 TYR D C 1
ATOM 19753 O O . TYR D 1 110 ? 22.269 65.388 20.589 1.00 26.16 106 TYR D O 1
ATOM 19771 N N . GLU D 1 111 ? 22.780 65.154 18.414 1.00 28.21 107 GLU D N 1
ATOM 19772 C CA . GLU D 1 111 ? 23.132 63.749 18.517 1.00 30.82 107 GLU D CA 1
ATOM 19773 C C . GLU D 1 111 ? 24.334 63.486 17.629 1.00 30.78 107 GLU D C 1
ATOM 19774 O O . GLU D 1 111 ? 24.488 64.120 16.585 1.00 28.80 107 GLU D O 1
ATOM 19786 N N . ALA D 1 112 ? 25.187 62.571 18.072 1.00 26.60 108 ALA D N 1
ATOM 19787 C CA . ALA D 1 112 ? 26.299 62.093 17.265 1.00 31.10 108 ALA D CA 1
ATOM 19788 C C . ALA D 1 112 ? 25.902 60.781 16.616 1.00 29.81 108 ALA D C 1
ATOM 19789 O O . ALA D 1 112 ? 25.084 60.028 17.160 1.00 25.78 108 ALA D O 1
ATOM 19796 N N . GLU D 1 113 ? 26.494 60.499 15.455 1.00 24.23 109 GLU D N 1
ATOM 19797 C CA . GLU D 1 113 ? 26.216 59.270 14.733 1.00 23.94 109 GLU D CA 1
ATOM 19798 C C . GLU D 1 113 ? 27.519 58.606 14.288 1.00 26.76 109 GLU D C 1
ATOM 19799 O O . GLU D 1 113 ? 28.517 59.277 14.112 1.00 24.01 109 GLU D O 1
ATOM 19811 N N . ILE D 1 114 ? 27.480 57.292 14.101 1.00 25.79 110 ILE D N 1
ATOM 19812 C CA . ILE D 1 114 ? 28.638 56.515 13.662 1.00 23.19 110 ILE D CA 1
ATOM 19813 C C . ILE D 1 114 ? 28.270 55.718 12.424 1.00 24.99 110 ILE D C 1
ATOM 19814 O O . ILE D 1 114 ? 27.421 54.835 12.490 1.00 24.24 110 ILE D O 1
ATOM 19830 N N . MET D 1 115 ? 28.915 56.017 11.303 1.00 24.16 111 MET D N 1
ATOM 19831 C CA . MET D 1 115 ? 28.635 55.294 10.074 1.00 28.86 111 MET D CA 1
ATOM 19832 C C . MET D 1 115 ? 29.313 53.938 10.136 1.00 30.08 111 MET D C 1
ATOM 19833 O O . MET D 1 115 ? 30.383 53.787 10.729 1.00 25.07 111 MET D O 1
ATOM 19847 N N . THR D 1 116 ? 28.669 52.950 9.538 1.00 24.81 112 THR D N 1
ATOM 19848 C CA . THR D 1 116 ? 29.213 51.610 9.440 1.00 23.03 112 THR D CA 1
ATOM 19849 C C . THR D 1 116 ? 30.394 51.624 8.480 1.00 24.92 112 THR D C 1
ATOM 19850 O O . THR D 1 116 ? 30.315 52.197 7.400 1.00 25.73 112 THR D O 1
ATOM 19861 N N . GLU D 1 117 ? 31.487 51.006 8.907 1.00 25.85 113 GLU D N 1
ATOM 19862 C CA . GLU D 1 117 ? 32.731 50.973 8.136 1.00 28.26 113 GLU D CA 1
ATOM 19863 C C . GLU D 1 117 ? 32.965 49.595 7.545 1.00 25.18 113 GLU D C 1
ATOM 19864 O O . GLU D 1 117 ? 32.862 48.587 8.242 1.00 25.10 113 GLU D O 1
ATOM 19876 N N . TYR D 1 118 ? 33.288 49.564 6.261 1.00 22.71 114 TYR D N 1
ATOM 19877 C CA . TYR D 1 118 ? 33.628 48.320 5.568 1.00 17.71 114 TYR D CA 1
ATOM 19878 C C . TYR D 1 118 ? 35.142 48.204 5.430 1.00 23.01 114 TYR D C 1
ATOM 19879 O O . TYR D 1 118 ? 35.781 49.080 4.852 1.00 24.63 114 TYR D O 1
ATOM 19897 N N . VAL D 1 119 ? 35.699 47.108 5.938 1.00 21.95 115 VAL D N 1
ATOM 19898 C CA . VAL D 1 119 ? 37.141 46.934 6.003 1.00 29.28 115 VAL D CA 1
ATOM 19899 C C . VAL D 1 119 ? 37.566 45.547 5.516 1.00 25.56 115 VAL D C 1
ATOM 19900 O O . VAL D 1 119 ? 37.038 44.534 5.958 1.00 26.41 115 VAL D O 1
ATOM 19913 N N . ILE D 1 120 ? 38.531 45.529 4.605 1.00 25.57 116 ILE D N 1
ATOM 19914 C CA . ILE D 1 120 ? 39.143 44.288 4.135 1.00 20.91 116 ILE D CA 1
ATOM 19915 C C . ILE D 1 120 ? 39.899 43.602 5.259 1.00 26.62 116 ILE D C 1
ATOM 19916 O O . ILE D 1 120 ? 40.686 44.247 5.971 1.00 25.46 116 ILE D O 1
ATOM 19932 N N A ARG D 1 121 ? 39.678 42.298 5.403 0.42 29.28 117 ARG D N 1
ATOM 19933 N N B ARG D 1 121 ? 39.670 42.301 5.408 0.58 26.66 117 ARG D N 1
ATOM 19934 C CA A ARG D 1 121 ? 40.316 41.515 6.459 0.42 30.16 117 ARG D CA 1
ATOM 19935 C CA B ARG D 1 121 ? 40.314 41.504 6.450 0.58 30.04 117 ARG D CA 1
ATOM 19936 C C A ARG D 1 121 ? 41.814 41.807 6.561 0.42 30.03 117 ARG D C 1
ATOM 19937 C C B ARG D 1 121 ? 41.813 41.806 6.561 0.58 29.89 117 ARG D C 1
ATOM 19938 O O A ARG D 1 121 ? 42.511 41.886 5.552 0.42 28.12 117 ARG D O 1
ATOM 19939 O O B ARG D 1 121 ? 42.510 41.900 5.554 0.58 27.89 117 ARG D O 1
ATOM 19980 N N . GLY D 1 122 ? 42.295 41.988 7.786 1.00 31.52 118 GLY D N 1
ATOM 19981 C CA . GLY D 1 122 ? 43.704 42.254 8.022 1.00 31.31 118 GLY D CA 1
ATOM 19982 C C . GLY D 1 122 ? 44.100 43.717 7.990 1.00 36.03 118 GLY D C 1
ATOM 19983 O O . GLY D 1 122 ? 45.230 44.063 8.367 1.00 30.17 118 GLY D O 1
ATOM 19987 N N . ASN D 1 123 ? 43.197 44.584 7.532 1.00 28.37 119 ASN D N 1
ATOM 19988 C CA . ASN D 1 123 ? 43.492 46.013 7.467 1.00 27.69 119 ASN D CA 1
ATOM 19989 C C . ASN D 1 123 ? 43.078 46.734 8.742 1.00 26.44 119 ASN D C 1
ATOM 19990 O O . ASN D 1 123 ? 42.361 46.186 9.585 1.00 28.15 119 ASN D O 1
ATOM 20001 N N . ALA D 1 124 ? 43.540 47.971 8.858 1.00 26.03 120 ALA D N 1
ATOM 20002 C CA . ALA D 1 124 ? 43.180 48.840 9.972 1.00 28.85 120 ALA D CA 1
ATOM 20003 C C . ALA D 1 124 ? 41.793 49.419 9.731 1.00 28.45 120 ALA D C 1
ATOM 20004 O O . ALA D 1 124 ? 41.445 49.706 8.596 1.00 26.22 120 ALA D O 1
ATOM 20011 N N . ALA D 1 125 ? 41.012 49.565 10.796 1.00 25.55 121 ALA D N 1
ATOM 20012 C CA . ALA D 1 125 ? 39.697 50.191 10.721 1.00 24.74 121 ALA D CA 1
ATOM 20013 C C . ALA D 1 125 ? 39.698 51.449 11.571 1.00 24.51 121 ALA D C 1
ATOM 20014 O O . ALA D 1 125 ? 40.311 51.488 12.624 1.00 22.94 121 ALA D O 1
ATOM 20021 N N . VAL D 1 126 ? 39.020 52.477 11.092 1.00 23.71 122 VAL D N 1
ATOM 20022 C CA . VAL D 1 126 ? 38.856 53.704 11.841 1.00 26.14 122 VAL D CA 1
ATOM 20023 C C . VAL D 1 126 ? 37.375 53.997 11.912 1.00 27.40 122 VAL D C 1
ATOM 20024 O O . VAL D 1 126 ? 36.761 54.285 10.886 1.00 26.18 122 VAL D O 1
ATOM 20037 N N . LEU D 1 127 ? 36.803 53.901 13.109 1.00 25.20 123 LEU D N 1
ATOM 20038 C CA . LEU D 1 127 ? 35.417 54.322 13.328 1.00 26.85 123 LEU D CA 1
ATOM 20039 C C . LEU D 1 127 ? 35.365 55.798 13.736 1.00 28.69 123 LEU D C 1
ATOM 20040 O O . LEU D 1 127 ? 36.182 56.255 14.541 1.00 24.03 123 LEU D O 1
ATOM 20056 N N . LYS D 1 128 ? 34.419 56.546 13.164 1.00 27.84 124 LYS D N 1
ATOM 20057 C CA . LYS D 1 128 ? 34.302 57.975 13.430 1.00 23.55 124 LYS D CA 1
ATOM 20058 C C . LYS D 1 128 ? 33.023 58.328 14.175 1.00 26.33 124 LYS D C 1
ATOM 20059 O O . LYS D 1 128 ? 31.945 57.848 13.849 1.00 21.98 124 LYS D O 1
ATOM 20078 N N . CYS D 1 129 ? 33.165 59.193 15.171 1.00 25.30 125 CYS D N 1
ATOM 20079 C CA . CYS D 1 129 ? 32.027 59.705 15.935 1.00 28.23 125 CYS D CA 1
ATOM 20080 C C . CYS D 1 129 ? 31.611 60.997 15.283 1.00 26.61 125 CYS D C 1
ATOM 20081 O O . CYS D 1 129 ? 32.227 62.032 15.520 1.00 26.83 125 CYS D O 1
ATOM 20088 N N . SER D 1 130 ? 30.598 60.947 14.417 1.00 26.81 126 SER D N 1
ATOM 20089 C CA . SER D 1 130 ? 30.286 62.115 13.609 1.00 22.63 126 SER D CA 1
ATOM 20090 C C . SER D 1 130 ? 29.466 63.086 14.404 1.00 27.42 126 SER D C 1
ATOM 20091 O O . SER D 1 130 ? 28.330 62.798 14.759 1.00 26.43 126 SER D O 1
ATOM 20099 N N . ILE D 1 131 ? 30.065 64.235 14.679 1.00 24.59 127 ILE D N 1
ATOM 20100 C CA . ILE D 1 131 ? 29.443 65.263 15.489 1.00 27.60 127 ILE D CA 1
ATOM 20101 C C . ILE D 1 131 ? 28.970 66.366 14.552 1.00 25.02 127 ILE D C 1
ATOM 20102 O O . ILE D 1 131 ? 29.746 66.840 13.729 1.00 27.97 127 ILE D O 1
ATOM 20118 N N . PRO D 1 132 ? 27.696 66.780 14.665 1.00 24.81 128 PRO D N 1
ATOM 20119 C CA . PRO D 1 132 ? 27.192 67.852 13.803 1.00 25.12 128 PRO D CA 1
ATOM 20120 C C . PRO D 1 132 ? 28.017 69.127 13.867 1.00 26.14 128 PRO D C 1
ATOM 20121 O O . PRO D 1 132 ? 28.373 69.592 14.961 1.00 23.68 128 PRO D O 1
ATOM 20132 N N . SER D 1 133 ? 28.288 69.713 12.706 1.00 24.98 129 SER D N 1
ATOM 20133 C CA . SER D 1 133 ? 29.163 70.884 12.631 1.00 30.86 129 SER D CA 1
ATOM 20134 C C . SER D 1 133 ? 28.695 72.038 13.494 1.00 31.18 129 SER D C 1
ATOM 20135 O O . SER D 1 133 ? 29.514 72.789 13.996 1.00 27.95 129 SER D O 1
ATOM 20143 N N . PHE D 1 134 ? 27.386 72.199 13.657 1.00 28.65 130 PHE D N 1
ATOM 20144 C CA . PHE D 1 134 ? 26.883 73.389 14.352 1.00 27.82 130 PHE D CA 1
ATOM 20145 C C . PHE D 1 134 ? 27.218 73.356 15.843 1.00 34.03 130 PHE D C 1
ATOM 20146 O O . PHE D 1 134 ? 27.071 74.375 16.530 1.00 31.64 130 PHE D O 1
ATOM 20163 N N . VAL D 1 135 ? 27.705 72.212 16.337 1.00 24.90 131 VAL D N 1
ATOM 20164 C CA . VAL D 1 135 ? 28.178 72.131 17.719 1.00 28.41 131 VAL D CA 1
ATOM 20165 C C . VAL D 1 135 ? 29.602 71.624 17.855 1.00 33.20 131 VAL D C 1
ATOM 20166 O O . VAL D 1 135 ? 30.073 71.418 18.974 1.00 30.00 131 VAL D O 1
ATOM 20179 N N . ALA D 1 136 ? 30.288 71.430 16.734 1.00 28.78 132 ALA D N 1
ATOM 20180 C CA . ALA D 1 136 ? 31.622 70.815 16.748 1.00 29.94 132 ALA D CA 1
ATOM 20181 C C . ALA D 1 136 ? 32.634 71.607 17.584 1.00 27.84 132 ALA D C 1
ATOM 20182 O O . ALA D 1 136 ? 33.556 71.024 18.142 1.00 31.85 132 ALA D O 1
ATOM 20189 N N . ASP D 1 137 ? 32.465 72.922 17.670 1.00 26.68 133 ASP D N 1
ATOM 20190 C CA . ASP D 1 137 ? 33.336 73.749 18.503 1.00 30.50 133 ASP D CA 1
ATOM 20191 C C . ASP D 1 137 ? 33.292 73.367 19.991 1.00 35.28 133 ASP D C 1
ATOM 20192 O O . ASP D 1 137 ? 34.254 73.625 20.721 1.00 33.23 133 ASP D O 1
ATOM 20201 N N . PHE D 1 138 ? 32.181 72.782 20.440 1.00 28.00 134 PHE D N 1
ATOM 20202 C CA . PHE D 1 138 ? 31.967 72.549 21.872 1.00 32.76 134 PHE D CA 1
ATOM 20203 C C . PHE D 1 138 ? 31.736 71.102 22.275 1.00 31.95 134 PHE D C 1
ATOM 20204 O O . PHE D 1 138 ? 31.705 70.793 23.465 1.00 28.55 134 PHE D O 1
ATOM 20221 N N . VAL D 1 139 ? 31.581 70.217 21.294 1.00 30.07 135 VAL D N 1
ATOM 20222 C CA . VAL D 1 139 ? 31.317 68.808 21.567 1.00 27.96 135 VAL D CA 1
ATOM 20223 C C . VAL D 1 139 ? 32.445 67.969 20.988 1.00 30.71 135 VAL D C 1
ATOM 20224 O O . VAL D 1 139 ? 32.764 68.098 19.819 1.00 31.07 135 VAL D O 1
ATOM 20237 N N . ARG D 1 140 ? 33.046 67.132 21.829 1.00 27.82 136 ARG D N 1
ATOM 20238 C CA . ARG D 1 140 ? 34.161 66.269 21.459 1.00 30.07 136 ARG D CA 1
ATOM 20239 C C . ARG D 1 140 ? 33.965 64.874 22.013 1.00 29.00 136 ARG D C 1
ATOM 20240 O O . ARG D 1 140 ? 33.166 64.649 22.913 1.00 29.29 136 ARG D O 1
ATOM 20261 N N . VAL D 1 141 ? 34.731 63.930 21.497 1.00 27.38 137 VAL D N 1
ATOM 20262 C CA . VAL D 1 141 ? 34.688 62.581 22.008 1.00 26.47 137 VAL D CA 1
ATOM 20263 C C . VAL D 1 141 ? 35.358 62.531 23.372 1.00 29.66 137 VAL D C 1
ATOM 20264 O O . VAL D 1 141 ? 36.422 63.118 23.563 1.00 29.03 137 VAL D O 1
ATOM 20277 N N . GLU D 1 142 ? 34.729 61.832 24.308 1.00 32.54 138 GLU D N 1
ATOM 20278 C CA . GLU D 1 142 ? 35.303 61.600 25.634 1.00 38.04 138 GLU D CA 1
ATOM 20279 C C . GLU D 1 142 ? 35.791 60.161 25.756 1.00 31.32 138 GLU D C 1
ATOM 20280 O O . GLU D 1 142 ? 36.800 59.879 26.395 1.00 35.34 138 GLU D O 1
ATOM 20292 N N . SER D 1 143 ? 35.043 59.252 25.160 1.00 32.95 139 SER D N 1
ATOM 20293 C CA . SER D 1 143 ? 35.361 57.831 25.217 1.00 34.97 139 SER D CA 1
ATOM 20294 C C . SER D 1 143 ? 34.470 57.057 24.264 1.00 28.19 139 SER D C 1
ATOM 20295 O O . SER D 1 143 ? 33.465 57.578 23.785 1.00 31.52 139 SER D O 1
ATOM 20303 N N . TRP D 1 144 ? 34.858 55.809 23.996 1.00 32.35 140 TRP D N 1
ATOM 20304 C CA . TRP D 1 144 ? 34.017 54.846 23.293 1.00 29.49 140 TRP D CA 1
ATOM 20305 C C . TRP D 1 144 ? 33.688 53.718 24.256 1.00 35.91 140 TRP D C 1
ATOM 20306 O O . TRP D 1 144 ? 34.405 53.507 25.232 1.00 37.36 140 TRP D O 1
ATOM 20327 N N . ILE D 1 145 ? 32.614 52.993 23.978 1.00 31.80 141 ILE D N 1
ATOM 20328 C CA . ILE D 1 145 ? 32.270 51.811 24.762 1.00 33.76 141 ILE D CA 1
ATOM 20329 C C . ILE D 1 145 ? 31.739 50.714 23.841 1.00 33.08 141 ILE D C 1
ATOM 20330 O O . ILE D 1 145 ? 30.958 50.998 22.934 1.00 33.31 141 ILE D O 1
ATOM 20346 N N . ASP D 1 146 ? 32.159 49.468 24.055 1.00 37.21 142 ASP D N 1
ATOM 20347 C CA . ASP D 1 146 ? 31.720 48.387 23.175 1.00 36.82 142 ASP D CA 1
ATOM 20348 C C . ASP D 1 146 ? 30.481 47.677 23.705 1.00 37.65 142 ASP D C 1
ATOM 20349 O O . ASP D 1 146 ? 29.935 48.051 24.735 1.00 43.59 142 ASP D O 1
ATOM 20358 N N . ASP D 1 147 ? 30.051 46.652 22.979 1.00 40.67 143 ASP D N 1
ATOM 20359 C CA . ASP D 1 147 ? 28.824 45.915 23.275 1.00 43.86 143 ASP D CA 1
ATOM 20360 C C . ASP D 1 147 ? 28.908 45.100 24.562 1.00 46.45 143 ASP D C 1
ATOM 20361 O O . ASP D 1 147 ? 27.892 44.639 25.078 1.00 50.98 143 ASP D O 1
ATOM 20370 N N . GLU D 1 148 ? 30.121 44.907 25.064 1.00 45.39 144 GLU D N 1
ATOM 20371 C CA . GLU D 1 148 ? 30.327 44.172 26.302 1.00 45.14 144 GLU D CA 1
ATOM 20372 C C . GLU D 1 148 ? 30.515 45.114 27.484 1.00 44.22 144 GLU D C 1
ATOM 20373 O O . GLU D 1 148 ? 30.753 44.667 28.605 1.00 49.32 144 GLU D O 1
ATOM 20385 N N . GLY D 1 149 ? 30.416 46.418 27.229 1.00 46.69 145 GLY D N 1
ATOM 20386 C CA . GLY D 1 149 ? 30.533 47.415 28.279 1.00 43.00 145 GLY D CA 1
ATOM 20387 C C . GLY D 1 149 ? 31.949 47.899 28.529 1.00 45.17 145 GLY D C 1
ATOM 20388 O O . GLY D 1 149 ? 32.175 48.745 29.401 1.00 44.78 145 GLY D O 1
ATOM 20392 N N . ASN D 1 150 ? 32.907 47.378 27.770 1.00 40.21 146 ASN D N 1
ATOM 20393 C CA . ASN D 1 150 ? 34.288 47.845 27.873 1.00 46.25 146 ASN D CA 1
ATOM 20394 C C . ASN D 1 150 ? 34.443 49.288 27.400 1.00 45.85 146 ASN D C 1
ATOM 20395 O O . ASN D 1 150 ? 34.127 49.630 26.258 1.00 43.76 146 ASN D O 1
ATOM 20406 N N . VAL D 1 151 ? 34.930 50.133 28.292 1.00 39.10 147 VAL D N 1
ATOM 20407 C CA . VAL D 1 151 ? 35.103 51.535 27.985 1.00 37.92 147 VAL D CA 1
ATOM 20408 C C . VAL D 1 151 ? 36.511 51.739 27.449 1.00 43.50 147 VAL D C 1
ATOM 20409 O O . VAL D 1 151 ? 37.481 51.227 28.003 1.00 47.71 147 VAL D O 1
ATOM 20422 N N . LEU D 1 152 ? 36.608 52.481 26.356 1.00 40.36 148 LEU D N 1
ATOM 20423 C CA . LEU D 1 152 ? 37.876 52.720 25.686 1.00 33.45 148 LEU D CA 1
ATOM 20424 C C . LEU D 1 152 ? 38.142 54.212 25.704 1.00 38.24 148 LEU D C 1
ATOM 20425 O O . LEU D 1 152 ? 37.327 54.990 25.209 1.00 34.01 148 LEU D O 1
ATOM 20441 N N . SER D 1 153 ? 39.273 54.616 26.277 1.00 40.62 149 SER D N 1
ATOM 20442 C CA . SER D 1 153 ? 39.577 56.034 26.434 1.00 39.57 149 SER D CA 1
ATOM 20443 C C . SER D 1 153 ? 40.935 56.374 25.848 1.00 29.65 149 SER D C 1
ATOM 20444 O O . SER D 1 153 ? 41.677 55.483 25.429 1.00 34.84 149 SER D O 1
ATOM 20452 N N . PHE D 1 154 ? 41.235 57.670 25.801 1.00 31.19 150 PHE D N 1
ATOM 20453 C CA . PHE D 1 154 ? 42.515 58.162 25.298 1.00 36.40 150 PHE D CA 1
ATOM 20454 C C . PHE D 1 154 ? 43.664 57.568 26.095 1.00 41.60 150 PHE D C 1
ATOM 20455 O O . PHE D 1 154 ? 43.557 57.402 27.307 1.00 37.29 150 PHE D O 1
ATOM 20472 N N . SER D 1 155 ? 44.755 57.253 25.404 1.00 39.21 151 SER D N 1
ATOM 20473 C CA . SER D 1 155 ? 45.926 56.639 26.021 1.00 44.93 151 SER D CA 1
ATOM 20474 C C . SER D 1 155 ? 47.169 56.907 25.190 1.00 44.89 151 SER D C 1
ATOM 20475 O O . SER D 1 155 ? 47.092 57.039 23.965 1.00 36.53 151 SER D O 1
ATOM 20483 N N . ASP D 1 156 ? 48.319 56.990 25.854 1.00 40.40 152 ASP D N 1
ATOM 20484 C CA . ASP D 1 156 ? 49.573 57.197 25.146 1.00 42.60 152 ASP D CA 1
ATOM 20485 C C . ASP D 1 156 ? 50.227 55.862 24.812 1.00 37.38 152 ASP D C 1
ATOM 20486 O O . ASP D 1 156 ? 51.278 55.831 24.176 1.00 39.62 152 ASP D O 1
ATOM 20495 N N . ASN D 1 157 ? 49.596 54.767 25.235 1.00 37.02 153 ASN D N 1
ATOM 20496 C CA . ASN D 1 157 ? 49.997 53.427 24.801 1.00 41.40 153 ASN D CA 1
ATOM 20497 C C . ASN D 1 157 ? 49.387 53.085 23.438 1.00 41.99 153 ASN D C 1
ATOM 20498 O O . ASN D 1 157 ? 48.271 52.578 23.353 1.00 40.37 153 ASN D O 1
ATOM 20509 N N . TYR D 1 158 ? 50.146 53.338 22.380 1.00 39.25 154 TYR D N 1
ATOM 20510 C CA . TYR D 1 158 ? 49.661 53.178 21.016 1.00 41.59 154 TYR D CA 1
ATOM 20511 C C . TYR D 1 158 ? 49.767 51.743 20.473 1.00 42.21 154 TYR D C 1
ATOM 20512 O O . TYR D 1 158 ? 49.589 51.532 19.276 1.00 36.71 154 TYR D O 1
ATOM 20530 N N . ASP D 1 159 ? 50.051 50.764 21.332 1.00 46.87 155 ASP D N 1
ATOM 20531 C CA . ASP D 1 159 ? 50.474 49.433 20.866 1.00 42.89 155 ASP D CA 1
ATOM 20532 C C . ASP D 1 159 ? 49.389 48.358 20.898 1.00 38.86 155 ASP D C 1
ATOM 20533 O O . ASP D 1 159 ? 49.606 47.238 20.448 1.00 45.51 155 ASP D O 1
ATOM 20542 N N . GLY D 1 160 ? 48.222 48.695 21.421 1.00 42.41 156 GLY D N 1
ATOM 20543 C CA . GLY D 1 160 ? 47.157 47.721 21.546 1.00 38.14 156 GLY D CA 1
ATOM 20544 C C . GLY D 1 160 ? 46.348 47.554 20.274 1.00 36.23 156 GLY D C 1
ATOM 20545 O O . GLY D 1 160 ? 46.493 48.314 19.309 1.00 34.12 156 GLY D O 1
ATOM 20549 N N . LYS D 1 161 ? 45.498 46.537 20.292 1.00 32.72 157 LYS D N 1
ATOM 20550 C CA . LYS D 1 161 ? 44.541 46.279 19.239 1.00 35.65 157 LYS D CA 1
ATOM 20551 C C . LYS D 1 161 ? 43.727 47.543 18.988 1.00 37.12 157 LYS D C 1
ATOM 20552 O O . LYS D 1 161 ? 43.555 47.969 17.841 1.00 33.28 157 LYS D O 1
ATOM 20571 N N . TYR D 1 162 ? 43.263 48.152 20.080 1.00 33.44 158 TYR D N 1
ATOM 20572 C CA . TYR D 1 162 ? 42.443 49.362 20.023 1.00 31.96 158 TYR D CA 1
ATOM 20573 C C . TYR D 1 162 ? 43.204 50.616 20.438 1.00 37.70 158 TYR D C 1
ATOM 20574 O O . TYR D 1 162 ? 44.034 50.580 21.342 1.00 36.34 158 TYR D O 1
ATOM 20592 N N . LEU D 1 163 ? 42.909 51.731 19.786 1.00 26.65 159 LEU D N 1
ATOM 20593 C CA . LEU D 1 163 ? 43.462 53.002 20.197 1.00 27.68 159 LEU D CA 1
ATOM 20594 C C . LEU D 1 163 ? 42.451 54.092 19.902 1.00 34.61 159 LEU D C 1
ATOM 20595 O O . LEU D 1 163 ? 42.016 54.264 18.758 1.00 25.66 159 LEU D O 1
ATOM 20611 N N . VAL D 1 164 ? 42.033 54.811 20.935 1.00 29.27 160 VAL D N 1
ATOM 20612 C CA . VAL D 1 164 ? 41.276 56.016 20.681 1.00 27.28 160 VAL D CA 1
ATOM 20613 C C . VAL D 1 164 ? 42.306 57.054 20.295 1.00 31.95 160 VAL D C 1
ATOM 20614 O O . VAL D 1 164 ? 43.131 57.478 21.118 1.00 28.61 160 VAL D O 1
ATOM 20627 N N . LEU D 1 165 ? 42.279 57.447 19.032 1.00 25.64 161 LEU D N 1
ATOM 20628 C CA . LEU D 1 165 ? 43.200 58.457 18.540 1.00 27.36 161 LEU D CA 1
ATOM 20629 C C . LEU D 1 165 ? 42.949 59.791 19.255 1.00 30.70 161 LEU D C 1
ATOM 20630 O O . LEU D 1 165 ? 41.825 60.059 19.694 1.00 26.71 161 LEU D O 1
ATOM 20646 N N . PRO D 1 166 ? 44.005 60.614 19.406 1.00 24.71 162 PRO D N 1
ATOM 20647 C CA . PRO D 1 166 ? 43.842 61.915 20.064 1.00 30.27 162 PRO D CA 1
ATOM 20648 C C . PRO D 1 166 ? 42.760 62.798 19.429 1.00 32.85 162 PRO D C 1
ATOM 20649 O O . PRO D 1 166 ? 42.209 63.668 20.103 1.00 29.42 162 PRO D O 1
ATOM 20660 N N . SER D 1 167 ? 42.439 62.561 18.163 1.00 28.33 163 SER D N 1
ATOM 20661 C CA . SER D 1 167 ? 41.444 63.378 17.476 1.00 26.18 163 SER D CA 1
ATOM 20662 C C . SER D 1 167 ? 40.047 62.773 17.595 1.00 22.76 163 SER D C 1
ATOM 20663 O O . SER D 1 167 ? 39.096 63.289 17.027 1.00 28.87 163 SER D O 1
ATOM 20671 N N . GLY D 1 168 ? 39.931 61.675 18.339 1.00 24.89 164 GLY D N 1
ATOM 20672 C CA . GLY D 1 168 ? 38.644 61.130 18.734 1.00 24.33 164 GLY D CA 1
ATOM 20673 C C . GLY D 1 168 ? 38.196 59.833 18.068 1.00 26.47 164 GLY D C 1
ATOM 20674 O O . GLY D 1 168 ? 37.275 59.180 18.558 1.00 26.03 164 GLY D O 1
ATOM 20678 N N . GLU D 1 169 ? 38.831 59.442 16.962 1.00 22.98 165 GLU D N 1
ATOM 20679 C CA . GLU D 1 169 ? 38.403 58.238 16.258 1.00 25.37 165 GLU D CA 1
ATOM 20680 C C . GLU D 1 169 ? 38.834 56.999 17.000 1.00 27.99 165 GLU D C 1
ATOM 20681 O O . GLU D 1 169 ? 39.854 57.003 17.677 1.00 30.30 165 GLU D O 1
ATOM 20693 N N . LEU D 1 170 ? 38.049 55.938 16.875 1.00 24.17 166 LEU D N 1
ATOM 20694 C CA . LEU D 1 170 ? 38.445 54.643 17.392 1.00 27.90 166 LEU D CA 1
ATOM 20695 C C . LEU D 1 170 ? 39.222 53.896 16.312 1.00 31.97 166 LEU D C 1
ATOM 20696 O O . LEU D 1 170 ? 38.685 53.602 15.246 1.00 28.74 166 LEU D O 1
ATOM 20712 N N . HIS D 1 171 ? 40.487 53.598 16.600 1.00 27.43 167 HIS D N 1
ATOM 20713 C CA . HIS D 1 171 ? 41.342 52.853 15.681 1.00 24.30 167 HIS D CA 1
ATOM 20714 C C . HIS D 1 171 ? 41.425 51.401 16.113 1.00 28.07 167 HIS D C 1
ATOM 20715 O O . HIS D 1 171 ? 41.601 51.101 17.300 1.00 26.47 167 HIS D O 1
ATOM 20728 N N . ILE D 1 172 ? 41.281 50.500 15.146 1.00 27.55 168 ILE D N 1
ATOM 20729 C CA . ILE D 1 172 ? 41.326 49.063 15.395 1.00 29.22 168 ILE D CA 1
ATOM 20730 C C . ILE D 1 172 ? 42.346 48.412 14.455 1.00 33.10 168 ILE D C 1
ATOM 20731 O O . ILE D 1 172 ? 42.215 48.484 13.243 1.00 27.91 168 ILE D O 1
ATOM 20747 N N . ARG D 1 173 ? 43.374 47.802 15.032 1.00 30.86 169 ARG D N 1
ATOM 20748 C CA . ARG D 1 173 ? 44.418 47.133 14.264 1.00 37.84 169 ARG D CA 1
ATOM 20749 C C . ARG D 1 173 ? 43.913 45.832 13.679 1.00 32.23 169 ARG D C 1
ATOM 20750 O O . ARG D 1 173 ? 43.070 45.162 14.282 1.00 31.00 169 ARG D O 1
ATOM 20771 N N . GLU D 1 174 ? 44.427 45.513 12.494 1.00 30.32 170 GLU D N 1
ATOM 20772 C CA . GLU D 1 174 ? 44.378 44.167 11.929 1.00 35.85 170 GLU D CA 1
ATOM 20773 C C . GLU D 1 174 ? 43.049 43.452 12.162 1.00 36.08 170 GLU D C 1
ATOM 20774 O O . GLU D 1 174 ? 42.948 42.483 12.918 1.00 35.06 170 GLU D O 1
ATOM 20786 N N . VAL D 1 175 ? 42.020 43.946 11.495 1.00 32.77 171 VAL D N 1
ATOM 20787 C CA . VAL D 1 175 ? 40.678 43.448 11.720 1.00 33.54 171 VAL D CA 1
ATOM 20788 C C . VAL D 1 175 ? 40.543 42.030 11.163 1.00 39.00 171 VAL D C 1
ATOM 20789 O O . VAL D 1 175 ? 41.206 41.664 10.190 1.00 38.56 171 VAL D O 1
ATOM 20802 N N . GLY D 1 176 ? 39.718 41.231 11.833 1.00 37.20 172 GLY D N 1
ATOM 20803 C CA . GLY D 1 176 ? 39.379 39.888 11.399 1.00 40.29 172 GLY D CA 1
ATOM 20804 C C . GLY D 1 176 ? 37.880 39.693 11.560 1.00 38.46 172 GLY D C 1
ATOM 20805 O O . GLY D 1 176 ? 37.226 40.532 12.164 1.00 39.62 172 GLY D O 1
ATOM 20809 N N . PRO D 1 177 ? 37.329 38.588 11.023 1.00 46.54 173 PRO D N 1
ATOM 20810 C CA . PRO D 1 177 ? 35.882 38.323 11.026 1.00 41.54 173 PRO D CA 1
ATOM 20811 C C . PRO D 1 177 ? 35.204 38.522 12.388 1.00 43.55 173 PRO D C 1
ATOM 20812 O O . PRO D 1 177 ? 34.046 38.946 12.440 1.00 42.08 173 PRO D O 1
ATOM 20823 N N . GLU D 1 178 ? 35.918 38.223 13.469 1.00 40.13 174 GLU D N 1
ATOM 20824 C CA . GLU D 1 178 ? 35.366 38.352 14.824 1.00 47.32 174 GLU D CA 1
ATOM 20825 C C . GLU D 1 178 ? 34.926 39.788 15.107 1.00 45.07 174 GLU D C 1
ATOM 20826 O O . GLU D 1 178 ? 33.874 40.010 15.697 1.00 47.24 174 GLU D O 1
ATOM 20838 N N . ASP D 1 179 ? 35.734 40.755 14.676 1.00 38.48 175 ASP D N 1
ATOM 20839 C CA . ASP D 1 179 ? 35.449 42.175 14.898 1.00 40.27 175 ASP D CA 1
ATOM 20840 C C . ASP D 1 179 ? 34.113 42.642 14.320 1.00 41.56 175 ASP D C 1
ATOM 20841 O O . ASP D 1 179 ? 33.618 43.715 14.660 1.00 40.96 175 ASP D O 1
ATOM 20850 N N . GLY D 1 180 ? 33.540 41.844 13.434 1.00 38.07 176 GLY D N 1
ATOM 20851 C CA . GLY D 1 180 ? 32.260 42.170 12.843 1.00 40.57 176 GLY D CA 1
ATOM 20852 C C . GLY D 1 180 ? 31.109 41.890 13.785 1.00 44.44 176 GLY D C 1
ATOM 20853 O O . GLY D 1 180 ? 29.972 42.242 13.489 1.00 38.55 176 GLY D O 1
ATOM 20857 N N . TYR D 1 181 ? 31.408 41.239 14.907 1.00 40.25 177 TYR D N 1
ATOM 20858 C CA . TYR D 1 181 ? 30.391 40.852 15.877 1.00 37.17 177 TYR D CA 1
ATOM 20859 C C . TYR D 1 181 ? 30.195 41.960 16.901 1.00 42.29 177 TYR D C 1
ATOM 20860 O O . TYR D 1 181 ? 29.158 42.051 17.555 1.00 41.89 177 TYR D O 1
ATOM 20878 N N . LYS D 1 182 ? 31.212 42.798 17.037 1.00 37.88 178 LYS D N 1
ATOM 20879 C CA . LYS D 1 182 ? 31.212 43.840 18.041 1.00 40.57 178 LYS D CA 1
ATOM 20880 C C . LYS D 1 182 ? 30.478 45.074 17.530 1.00 43.11 178 LYS D C 1
ATOM 20881 O O . LYS D 1 182 ? 30.331 45.264 16.316 1.00 37.00 178 LYS D O 1
ATOM 20900 N N . SER D 1 183 ? 29.979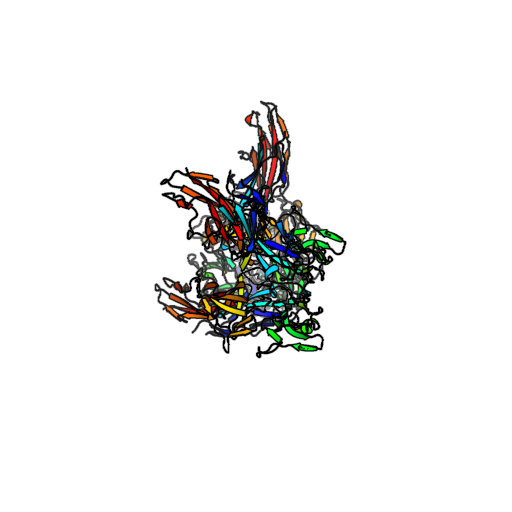 45.887 18.455 1.00 38.26 179 SER D N 1
ATOM 20901 C CA . SER D 1 183 ? 29.457 47.201 18.104 1.00 33.15 179 SER D CA 1
ATOM 20902 C C . SER D 1 183 ? 29.997 48.213 19.101 1.00 35.16 179 SER D C 1
ATOM 20903 O O . SER D 1 183 ? 30.484 47.841 20.169 1.00 35.19 179 SER D O 1
ATOM 20911 N N . TYR D 1 184 ? 29.946 49.485 18.724 1.00 31.97 180 TYR D N 1
ATOM 20912 C CA . TYR D 1 184 ? 30.552 50.547 19.515 1.00 29.41 180 TYR D CA 1
ATOM 20913 C C . TYR D 1 184 ? 29.650 51.758 19.550 1.00 32.14 180 TYR D C 1
ATOM 20914 O O . TYR D 1 184 ? 28.866 52.002 18.635 1.00 36.46 180 TYR D O 1
ATOM 20932 N N . GLN D 1 185 ? 29.755 52.495 20.641 1.00 32.55 181 GLN D N 1
ATOM 20933 C CA . GLN D 1 185 ? 29.070 53.763 20.794 1.00 33.87 181 GLN D CA 1
ATOM 20934 C C . GLN D 1 185 ? 30.117 54.743 21.235 1.00 28.42 181 GLN D C 1
ATOM 20935 O O . GLN D 1 185 ? 31.093 54.345 21.866 1.00 31.58 181 GLN D O 1
ATOM 20949 N N . CYS D 1 186 ? 29.938 56.012 20.894 1.00 28.26 182 CYS D N 1
ATOM 20950 C CA . CYS D 1 186 ? 30.798 57.043 21.427 1.00 26.97 182 CYS D CA 1
ATOM 20951 C C . CYS D 1 186 ? 30.033 57.881 22.446 1.00 31.50 182 CYS D C 1
ATOM 20952 O O . CYS D 1 186 ? 28.833 58.096 22.332 1.00 28.38 182 CYS D O 1
ATOM 20959 N N . ARG D 1 187 ? 30.758 58.286 23.475 1.00 31.66 183 ARG D N 1
ATOM 20960 C CA . ARG D 1 187 ? 30.274 59.218 24.470 1.00 33.31 183 ARG D CA 1
ATOM 20961 C C . ARG D 1 187 ? 30.980 60.548 24.225 1.00 30.61 183 ARG D C 1
ATOM 20962 O O . ARG D 1 187 ? 32.210 60.605 24.196 1.00 28.79 183 ARG D O 1
ATOM 20983 N N . THR D 1 188 ? 30.194 61.604 24.009 1.00 29.96 184 THR D N 1
ATOM 20984 C CA . THR D 1 188 ? 30.722 62.931 23.729 1.00 27.98 184 THR D CA 1
ATOM 20985 C C . THR D 1 188 ? 30.492 63.871 24.903 1.00 32.26 184 THR D C 1
ATOM 20986 O O . THR D 1 188 ? 29.516 63.718 25.630 1.00 33.44 184 THR D O 1
ATOM 20997 N N . LYS D 1 189 ? 31.371 64.849 25.072 1.00 28.54 185 LYS D N 1
ATOM 20998 C CA . LYS D 1 189 ? 31.196 65.850 26.118 1.00 33.07 185 LYS D CA 1
ATOM 20999 C C . LYS D 1 189 ? 31.040 67.261 25.563 1.00 31.17 185 LYS D C 1
ATOM 21000 O O . LYS D 1 189 ? 31.796 67.712 24.698 1.00 28.20 185 LYS D O 1
ATOM 21019 N N . HIS D 1 190 ? 30.052 67.957 26.106 1.00 29.47 186 HIS D N 1
ATOM 21020 C CA . HIS D 1 190 ? 29.802 69.352 25.802 1.00 29.39 186 HIS D CA 1
ATOM 21021 C C . HIS D 1 190 ? 30.587 70.195 26.797 1.00 33.15 186 HIS D C 1
ATOM 21022 O O . HIS D 1 190 ? 30.300 70.147 27.987 1.00 35.17 186 HIS D O 1
ATOM 21035 N N . ARG D 1 191 ? 31.561 70.964 26.326 1.00 29.46 187 ARG D N 1
ATOM 21036 C CA . ARG D 1 191 ? 32.456 71.642 27.252 1.00 29.47 187 ARG D CA 1
ATOM 21037 C C . ARG D 1 191 ? 31.832 72.889 27.892 1.00 34.41 187 ARG D C 1
ATOM 21038 O O . ARG D 1 191 ? 32.340 73.365 28.902 1.00 33.17 187 ARG D O 1
ATOM 21059 N N . LEU D 1 192 ? 30.739 73.415 27.348 1.00 31.59 188 LEU D N 1
ATOM 21060 C CA . LEU D 1 192 ? 30.109 74.587 27.971 1.00 34.36 188 LEU D CA 1
ATOM 21061 C C . LEU D 1 192 ? 29.101 74.189 29.046 1.00 38.36 188 LEU D C 1
ATOM 21062 O O . LEU D 1 192 ? 28.892 74.934 30.007 1.00 37.37 188 LEU D O 1
ATOM 21078 N N . THR D 1 193 ? 28.453 73.039 28.878 1.00 33.35 189 THR D N 1
ATOM 21079 C CA . THR D 1 193 ? 27.456 72.589 29.854 1.00 35.68 189 THR D CA 1
ATOM 21080 C C . THR D 1 193 ? 27.988 71.493 30.768 1.00 37.29 189 THR D C 1
ATOM 21081 O O . THR D 1 193 ? 27.402 71.215 31.814 1.00 43.00 189 THR D O 1
ATOM 21092 N N . GLY D 1 194 ? 29.078 70.853 30.358 1.00 32.51 190 GLY D N 1
ATOM 21093 C CA . GLY D 1 194 ? 29.613 69.710 31.076 1.00 32.63 190 GLY D CA 1
ATOM 21094 C C . GLY D 1 194 ? 28.868 68.412 30.801 1.00 30.73 190 GLY D C 1
ATOM 21095 O O . GLY D 1 194 ? 29.237 67.368 31.331 1.00 38.21 190 GLY D O 1
ATOM 21099 N N . GLU D 1 195 ? 27.826 68.479 29.973 1.00 33.32 191 GLU D N 1
ATOM 21100 C CA . GLU D 1 195 ? 26.966 67.335 29.689 1.00 39.28 191 GLU D CA 1
ATOM 21101 C C . GLU D 1 195 ? 27.668 66.291 28.829 1.00 40.39 191 GLU D C 1
ATOM 21102 O O . GLU D 1 195 ? 28.421 66.639 27.920 1.00 35.01 191 GLU D O 1
ATOM 21114 N N . THR D 1 196 ? 27.391 65.020 29.115 1.00 36.88 192 THR D N 1
ATOM 21115 C CA . THR D 1 196 ? 27.778 63.918 28.241 1.00 40.28 192 THR D CA 1
ATOM 21116 C C . THR D 1 196 ? 26.552 63.258 27.616 1.00 38.80 192 THR D C 1
ATOM 21117 O O . THR D 1 196 ? 25.511 63.128 28.260 1.00 37.42 192 THR D O 1
ATOM 21128 N N . ARG D 1 197 ? 26.694 62.839 26.360 1.00 38.20 193 ARG D N 1
ATOM 21129 C CA . ARG D 1 197 ? 25.675 62.064 25.668 1.00 34.43 193 ARG D CA 1
ATOM 21130 C C . ARG D 1 197 ? 26.299 60.822 25.054 1.00 37.10 193 ARG D C 1
ATOM 21131 O O . ARG D 1 197 ? 27.445 60.856 24.614 1.00 31.43 193 ARG D O 1
ATOM 21152 N N . LEU D 1 198 ? 25.537 59.732 25.040 1.00 34.80 194 LEU D N 1
ATOM 21153 C CA . LEU D 1 198 ? 25.929 58.506 24.351 1.00 41.00 194 LEU D CA 1
ATOM 21154 C C . LEU D 1 198 ? 25.301 58.512 22.974 1.00 44.96 194 LEU D C 1
ATOM 21155 O O . LEU D 1 198 ? 24.125 58.853 22.831 1.00 47.11 194 LEU D O 1
ATOM 21171 N N . SER D 1 199 ? 26.066 58.146 21.956 1.00 34.26 195 SER D N 1
ATOM 21172 C CA . SER D 1 199 ? 25.528 58.136 20.607 1.00 30.58 195 SER D CA 1
ATOM 21173 C C . SER D 1 199 ? 24.349 57.174 20.528 1.00 39.67 195 SER D C 1
ATOM 21174 O O . SER D 1 199 ? 24.400 56.070 21.074 1.00 47.90 195 SER D O 1
ATOM 21182 N N . ALA D 1 200 ? 23.292 57.592 19.844 1.00 54.54 196 ALA D N 1
ATOM 21183 C CA . ALA D 1 200 ? 22.135 56.729 19.642 1.00 60.10 196 ALA D CA 1
ATOM 21184 C C . ALA D 1 200 ? 22.519 55.566 18.730 1.00 68.89 196 ALA D C 1
ATOM 21185 O O . ALA D 1 200 ? 22.504 54.398 19.142 1.00 53.32 196 ALA D O 1
ATOM 21192 N N . THR D 1 201 ? 22.881 55.897 17.493 1.00 65.37 197 THR D N 1
ATOM 21193 C CA . THR D 1 201 ? 23.305 54.887 16.536 1.00 60.06 197 THR D CA 1
ATOM 21194 C C . THR D 1 201 ? 24.593 54.231 17.008 1.00 61.33 197 THR D C 1
ATOM 21195 O O . THR D 1 201 ? 25.550 54.914 17.388 1.00 53.99 197 THR D O 1
ATOM 21206 N N . LYS D 1 202 ? 24.603 52.901 16.988 1.00 60.20 198 LYS D N 1
ATOM 21207 C CA . LYS D 1 202 ? 25.809 52.133 17.251 1.00 54.57 198 LYS D CA 1
ATOM 21208 C C . LYS D 1 202 ? 26.617 51.997 15.959 1.00 50.13 198 LYS D C 1
ATOM 21209 O O . LYS D 1 202 ? 26.064 52.057 14.858 1.00 53.56 198 LYS D O 1
ATOM 21228 N N . GLY D 1 203 ? 27.927 51.835 16.100 1.00 39.94 199 GLY D N 1
ATOM 21229 C CA . GLY D 1 203 ? 28.809 51.707 14.955 1.00 34.78 199 GLY D CA 1
ATOM 21230 C C . GLY D 1 203 ? 29.314 50.285 14.851 1.00 32.03 199 GLY D C 1
ATOM 21231 O O . GLY D 1 203 ? 29.644 49.668 15.865 1.00 32.46 199 GLY D O 1
ATOM 21235 N N . ARG D 1 204 ? 29.360 49.747 13.639 1.00 31.38 200 ARG D N 1
ATOM 21236 C CA . ARG D 1 204 ? 29.937 48.427 13.466 1.00 34.26 200 ARG D CA 1
ATOM 21237 C C . ARG D 1 204 ? 30.839 48.349 12.250 1.00 32.64 200 ARG D C 1
ATOM 21238 O O . ARG D 1 204 ? 30.872 49.245 11.405 1.00 25.78 200 ARG D O 1
ATOM 21259 N N . LEU D 1 205 ? 31.595 47.265 12.210 1.00 30.28 201 LEU D N 1
ATOM 21260 C CA . LEU D 1 205 ? 32.456 46.954 11.099 1.00 30.78 201 LEU D CA 1
ATOM 21261 C C . LEU D 1 205 ? 31.831 45.831 10.283 1.00 29.54 201 LEU D C 1
ATOM 21262 O O . LEU D 1 205 ? 31.302 44.866 10.841 1.00 31.51 201 LEU D O 1
ATOM 21278 N N . VAL D 1 206 ? 31.895 45.969 8.964 1.00 27.03 202 VAL D N 1
ATOM 21279 C CA . VAL D 1 206 ? 31.662 44.850 8.057 1.00 25.64 202 VAL D CA 1
ATOM 21280 C C . VAL D 1 206 ? 33.014 44.444 7.475 1.00 30.25 202 VAL D C 1
ATOM 21281 O O . VAL D 1 206 ? 33.673 45.215 6.770 1.00 27.45 202 VAL D O 1
ATOM 21294 N N . ILE D 1 207 ? 33.438 43.228 7.794 1.00 28.98 203 ILE D N 1
ATOM 21295 C CA . ILE D 1 207 ? 34.725 42.736 7.331 1.00 32.31 203 ILE D CA 1
ATOM 21296 C C . ILE D 1 207 ? 34.561 41.951 6.048 1.00 35.06 203 ILE D C 1
ATOM 21297 O O . ILE D 1 207 ? 33.849 40.954 6.004 1.00 29.96 203 ILE D O 1
ATOM 21313 N N . THR D 1 208 ? 35.244 42.417 5.009 1.00 30.40 204 THR D N 1
ATOM 21314 C CA . THR D 1 208 ? 35.079 41.876 3.681 1.00 29.68 204 THR D CA 1
ATOM 21315 C C . THR D 1 208 ? 36.259 40.985 3.333 1.00 27.51 204 THR D C 1
ATOM 21316 O O . THR D 1 208 ? 37.369 41.191 3.808 1.00 30.92 204 THR D O 1
ATOM 21327 N N . GLU D 1 209 ? 36.009 39.987 2.501 1.00 31.74 205 GLU D N 1
ATOM 21328 C CA . GLU D 1 209 ? 37.072 39.120 2.014 1.00 37.07 205 GLU D CA 1
ATOM 21329 C C . GLU D 1 209 ? 37.059 39.188 0.496 1.00 41.63 205 GLU D C 1
ATOM 21330 O O . GLU D 1 209 ? 36.189 38.602 -0.135 1.00 35.14 205 GLU D O 1
ATOM 21342 N N . PRO D 1 210 ? 38.007 39.938 -0.096 1.00 38.66 206 PRO D N 1
ATOM 21343 C CA . PRO D 1 210 ? 37.957 40.159 -1.543 1.00 40.04 206 PRO D CA 1
ATOM 21344 C C . PRO D 1 210 ? 38.211 38.887 -2.346 1.00 44.55 206 PRO D C 1
ATOM 21345 O O . PRO D 1 210 ? 38.872 37.959 -1.879 1.00 42.71 206 PRO D O 1
ATOM 21356 N N . VAL D 1 211 ? 37.683 38.879 -3.561 1.00 45.71 207 VAL D N 1
ATOM 21357 C CA . VAL D 1 211 ? 37.741 37.722 -4.444 1.00 56.52 207 VAL D CA 1
ATOM 21358 C C . VAL D 1 211 ? 39.167 37.436 -4.904 1.00 55.20 207 VAL D C 1
ATOM 21359 O O . VAL D 1 211 ? 39.605 36.285 -4.925 1.00 67.82 207 VAL D O 1
ATOM 21372 N N . GLY D 1 212 ? 39.879 38.492 -5.277 1.00 41.69 208 GLY D N 1
ATOM 21373 C CA . GLY D 1 212 ? 41.272 38.392 -5.673 1.00 44.08 208 GLY D CA 1
ATOM 21374 C C . GLY D 1 212 ? 42.014 39.579 -5.094 1.00 41.05 208 GLY D C 1
ATOM 21375 O O . GLY D 1 212 ? 41.455 40.318 -4.296 1.00 33.64 208 GLY D O 1
ATOM 21379 N N . SER D 1 213 ? 43.259 39.776 -5.497 1.00 32.43 209 SER D N 1
ATOM 21380 C CA . SER D 1 213 ? 44.058 40.886 -4.973 1.00 31.98 209 SER D CA 1
ATOM 21381 C C . SER D 1 213 ? 43.534 42.277 -5.392 1.00 31.93 209 SER D C 1
ATOM 21382 O O . SER D 1 213 ? 43.053 42.469 -6.504 1.00 34.12 209 SER D O 1
ATOM 21390 N N . LYS D 1 214 ? 43.653 43.247 -4.486 1.00 31.48 210 LYS D N 1
ATOM 21391 C CA . LYS D 1 214 ? 43.181 44.614 -4.704 1.00 28.24 210 LYS D CA 1
ATOM 21392 C C . LYS D 1 214 ? 44.276 45.631 -4.398 1.00 27.61 210 LYS D C 1
ATOM 21393 O O . LYS D 1 214 ? 44.831 45.625 -3.299 1.00 26.27 210 LYS D O 1
ATOM 21412 N N . ALA D 1 215 ? 44.568 46.506 -5.354 1.00 27.05 211 ALA D N 1
ATOM 21413 C CA . ALA D 1 215 ? 45.493 47.611 -5.120 1.00 29.10 211 ALA D CA 1
ATOM 21414 C C . ALA D 1 215 ? 44.935 48.531 -4.027 1.00 27.84 211 ALA D C 1
ATOM 21415 O O . ALA D 1 215 ? 43.733 48.552 -3.792 1.00 26.80 211 ALA D O 1
ATOM 21422 N N . PRO D 1 216 ? 45.804 49.290 -3.346 1.00 30.01 212 PRO D N 1
ATOM 21423 C CA . PRO D 1 216 ? 45.313 50.183 -2.285 1.00 27.40 212 PRO D CA 1
ATOM 21424 C C . PRO D 1 216 ? 44.296 51.213 -2.773 1.00 26.05 212 PRO D C 1
ATOM 21425 O O . PRO D 1 216 ? 44.489 51.831 -3.812 1.00 27.25 212 PRO D O 1
ATOM 21436 N N . THR D 1 217 ? 43.226 51.403 -2.011 1.00 25.93 213 THR D N 1
ATOM 21437 C CA . THR D 1 217 ? 42.271 52.466 -2.286 1.00 23.73 213 THR D CA 1
ATOM 21438 C C . THR D 1 217 ? 41.976 53.235 -1.010 1.00 25.99 213 THR D C 1
ATOM 21439 O O . THR D 1 217 ? 42.035 52.670 0.091 1.00 25.55 213 THR D O 1
ATOM 21450 N N . PHE D 1 218 ? 41.681 54.517 -1.166 1.00 25.74 214 PHE D N 1
ATOM 21451 C CA . PHE D 1 218 ? 41.333 55.379 -0.033 1.00 27.12 214 PHE D CA 1
ATOM 21452 C C . PHE D 1 218 ? 39.826 55.520 0.111 1.00 29.56 214 PHE D C 1
ATOM 21453 O O . PHE D 1 218 ? 39.077 55.240 -0.818 1.00 28.67 214 PHE D O 1
ATOM 21470 N N . ALA D 1 219 ? 39.402 55.939 1.298 1.00 34.96 215 ALA D N 1
ATOM 21471 C CA . ALA D 1 219 ? 37.989 56.008 1.654 1.00 36.06 215 ALA D CA 1
ATOM 21472 C C . ALA D 1 219 ? 37.215 56.941 0.721 1.00 35.88 215 ALA D C 1
ATOM 21473 O O . ALA D 1 219 ? 36.046 56.706 0.422 1.00 41.49 215 ALA D O 1
ATOM 21480 N N . THR D 1 220 ? 37.884 57.999 0.272 1.00 33.17 216 THR D N 1
ATOM 21481 C CA . THR D 1 220 ? 37.332 58.951 -0.687 1.00 32.04 216 THR D CA 1
ATOM 21482 C C . THR D 1 220 ? 38.341 59.164 -1.801 1.00 33.83 216 THR D C 1
ATOM 21483 O O . THR D 1 220 ? 39.522 58.882 -1.629 1.00 27.43 216 THR D O 1
ATOM 21494 N N . ALA D 1 221 ? 37.878 59.729 -2.909 1.00 31.47 217 ALA D N 1
ATOM 21495 C CA . ALA D 1 221 ? 38.717 59.949 -4.073 1.00 29.97 217 ALA D CA 1
ATOM 21496 C C . ALA D 1 221 ? 39.551 61.235 -4.001 1.00 33.42 217 ALA D C 1
ATOM 21497 O O . ALA D 1 221 ? 40.395 61.465 -4.857 1.00 31.42 217 ALA D O 1
ATOM 21504 N N . SER D 1 222 ? 39.310 62.092 -3.019 1.00 27.16 218 SER D N 1
ATOM 21505 C CA . SER D 1 222 ? 40.059 63.339 -2.955 1.00 26.36 218 SER D CA 1
ATOM 21506 C C . SER D 1 222 ? 41.520 63.072 -2.663 1.00 24.48 218 SER D C 1
ATOM 21507 O O . SER D 1 222 ? 41.838 62.267 -1.804 1.00 24.82 218 SER D O 1
ATOM 21515 N N . LYS D 1 223 ? 42.397 63.793 -3.348 1.00 24.24 219 LYS D N 1
ATOM 21516 C CA . LYS D 1 223 ? 43.839 63.526 -3.285 1.00 31.51 219 LYS D CA 1
ATOM 21517 C C . LYS D 1 223 ? 44.571 64.481 -2.365 1.00 26.60 219 LYS D C 1
ATOM 21518 O O . LYS D 1 223 ? 45.796 64.384 -2.196 1.00 24.61 219 LYS D O 1
ATOM 21537 N N . ILE D 1 224 ? 43.814 65.398 -1.769 1.00 24.73 220 ILE D N 1
ATOM 21538 C CA . ILE D 1 224 ? 44.379 66.435 -0.920 1.00 25.20 220 ILE D CA 1
ATOM 21539 C C . ILE D 1 224 ? 43.353 66.910 0.107 1.00 23.46 220 ILE D C 1
ATOM 21540 O O . ILE D 1 224 ? 42.143 66.928 -0.157 1.00 24.17 220 ILE D O 1
ATOM 21556 N N . SER D 1 225 ? 43.855 67.294 1.274 1.00 24.81 221 SER D N 1
ATOM 21557 C CA . SER D 1 225 ? 43.043 67.892 2.328 1.00 25.48 221 SER D CA 1
ATOM 21558 C C . SER D 1 225 ? 43.927 68.795 3.173 1.00 30.81 221 SER D C 1
ATOM 21559 O O . SER D 1 225 ? 45.151 68.796 3.023 1.00 26.47 221 SER D O 1
ATOM 21567 N N . SER D 1 226 ? 43.301 69.567 4.056 1.00 24.91 222 SER D N 1
ATOM 21568 C CA . SER D 1 226 ? 44.041 70.420 4.958 1.00 24.45 222 SER D CA 1
ATOM 21569 C C . SER D 1 226 ? 43.692 70.070 6.394 1.00 29.44 222 SER D C 1
ATOM 21570 O O . SER D 1 226 ? 42.627 69.530 6.679 1.00 27.16 222 SER D O 1
ATOM 21578 N N . LEU D 1 227 ? 44.617 70.379 7.296 1.00 28.18 223 LEU D N 1
ATOM 21579 C CA . LEU D 1 227 ? 44.464 70.042 8.696 1.00 28.51 223 LEU D CA 1
ATOM 21580 C C . LEU D 1 227 ? 45.054 71.160 9.531 1.00 30.66 223 LEU D C 1
ATOM 21581 O O . LEU D 1 227 ? 46.135 71.663 9.234 1.00 27.90 223 LEU D O 1
ATOM 21597 N N . LEU D 1 228 ? 44.311 71.556 10.557 1.00 29.30 224 LEU D N 1
ATOM 21598 C CA . LEU D 1 228 ? 44.740 72.571 11.504 1.00 29.43 224 LEU D CA 1
ATOM 21599 C C . LEU D 1 228 ? 44.997 71.894 12.838 1.00 31.07 224 LEU D C 1
ATOM 21600 O O . LEU D 1 228 ? 44.265 70.996 13.225 1.00 34.78 224 LEU D O 1
ATOM 21616 N N . GLY D 1 229 ? 46.058 72.290 13.532 1.00 26.08 225 GLY D N 1
ATOM 21617 C CA . GLY D 1 229 ? 46.342 71.734 14.841 1.00 26.91 225 GLY D CA 1
ATOM 21618 C C . GLY D 1 229 ? 47.071 72.788 15.650 1.00 32.12 225 GLY D C 1
ATOM 21619 O O . GLY D 1 229 ? 47.561 73.765 15.091 1.00 30.11 225 GLY D O 1
ATOM 21623 N N . SER D 1 230 ? 47.133 72.594 16.959 1.00 32.41 226 SER D N 1
ATOM 21624 C CA . SER D 1 230 ? 47.731 73.585 17.850 1.00 37.97 226 SER D CA 1
ATOM 21625 C C . SER D 1 230 ? 49.015 73.055 18.462 1.00 32.68 226 SER D C 1
ATOM 21626 O O . SER D 1 230 ? 49.151 71.852 18.689 1.00 33.19 226 SER D O 1
ATOM 21634 N N . SER D 1 231 ? 49.954 73.960 18.732 1.00 35.06 227 SER D N 1
ATOM 21635 C CA . SER D 1 231 ? 51.166 73.616 19.478 1.00 36.16 227 SER D CA 1
ATOM 21636 C C . SER D 1 231 ? 50.843 72.886 20.763 1.00 32.43 227 SER D C 1
ATOM 21637 O O . SER D 1 231 ? 49.858 73.197 21.416 1.00 35.85 227 SER D O 1
ATOM 21645 N N . SER D 1 232 ? 51.679 71.897 21.081 1.00 34.97 228 SER D N 1
ATOM 21646 C CA . SER D 1 232 ? 51.597 71.090 22.306 1.00 37.54 228 SER D CA 1
ATOM 21647 C C . SER D 1 232 ? 50.475 70.046 22.292 1.00 38.90 228 SER D C 1
ATOM 21648 O O . SER D 1 232 ? 50.371 69.221 23.206 1.00 39.29 228 SER D O 1
ATOM 21656 N N . SER D 1 233 ? 49.657 70.052 21.245 1.00 32.98 229 SER D N 1
ATOM 21657 C CA . SER D 1 233 ? 48.670 68.995 21.066 1.00 33.88 229 SER D CA 1
ATOM 21658 C C . SER D 1 233 ? 49.271 67.836 20.248 1.00 35.23 229 SER D C 1
ATOM 21659 O O . SER D 1 233 ? 50.249 68.022 19.513 1.00 31.88 229 SER D O 1
ATOM 21667 N N . ASP D 1 234 ? 48.675 66.654 20.391 1.00 30.83 230 ASP D N 1
ATOM 21668 C CA . ASP D 1 234 ? 49.051 65.475 19.612 1.00 27.92 230 ASP D CA 1
ATOM 21669 C C . ASP D 1 234 ? 48.218 65.446 18.331 1.00 32.54 230 ASP D C 1
ATOM 21670 O O . ASP D 1 234 ? 47.027 65.151 18.367 1.00 31.31 230 ASP D O 1
ATOM 21679 N N . ILE D 1 235 ? 48.848 65.780 17.209 1.00 29.43 231 ILE D N 1
ATOM 21680 C CA . ILE D 1 235 ? 48.153 65.958 15.937 1.00 26.04 231 ILE D CA 1
ATOM 21681 C C . ILE D 1 235 ? 48.096 64.648 15.140 1.00 29.75 231 ILE D C 1
ATOM 21682 O O . ILE D 1 235 ? 49.119 63.982 14.956 1.00 26.01 231 ILE D O 1
ATOM 21698 N N . VAL D 1 236 ? 46.890 64.287 14.692 1.00 26.92 232 VAL D N 1
ATOM 21699 C CA . VAL D 1 236 ? 46.642 63.034 13.971 1.00 25.60 232 VAL D CA 1
ATOM 21700 C C . VAL D 1 236 ? 46.465 63.284 12.474 1.00 27.48 232 VAL D C 1
ATOM 21701 O O . VAL D 1 236 ? 45.600 64.064 12.052 1.00 23.32 232 VAL D O 1
ATOM 21714 N N . LEU D 1 237 ? 47.285 62.597 11.683 1.00 26.01 233 LEU D N 1
ATOM 21715 C CA . LEU D 1 237 ? 47.168 62.606 10.238 1.00 21.39 233 LEU D CA 1
ATOM 21716 C C . LEU D 1 237 ? 46.676 61.245 9.799 1.00 27.01 233 LEU D C 1
ATOM 21717 O O . LEU D 1 237 ? 47.403 60.259 9.865 1.00 21.92 233 LEU D O 1
ATOM 21733 N N . LEU D 1 238 ? 45.420 61.185 9.379 1.00 25.74 234 LEU D N 1
ATOM 21734 C CA . LEU D 1 238 ? 44.855 59.927 8.943 1.00 25.21 234 LEU D CA 1
ATOM 21735 C C . LEU D 1 238 ? 45.356 59.569 7.552 1.00 18.80 234 LEU D C 1
ATOM 21736 O O . LEU D 1 238 ? 45.757 60.430 6.768 1.00 25.91 234 LEU D O 1
ATOM 21752 N N . CYS D 1 239 ? 45.334 58.281 7.257 1.00 24.38 235 CYS D N 1
ATOM 21753 C CA . CYS D 1 239 ? 45.660 57.812 5.932 1.00 23.46 235 CYS D CA 1
ATOM 21754 C C . CYS D 1 239 ? 44.845 56.564 5.668 1.00 24.97 235 CYS D C 1
ATOM 21755 O O . CYS D 1 239 ? 45.370 55.451 5.690 1.00 24.40 235 CYS D O 1
ATOM 21762 N N . GLN D 1 240 ? 43.547 56.764 5.443 1.00 24.31 236 GLN D N 1
ATOM 21763 C CA . GLN D 1 240 ? 42.588 55.685 5.485 1.00 20.38 236 GLN D CA 1
ATOM 21764 C C . GLN D 1 240 ? 42.545 54.914 4.183 1.00 26.92 236 GLN D C 1
ATOM 21765 O O . GLN D 1 240 ? 41.652 55.101 3.367 1.00 27.69 236 GLN D O 1
ATOM 21779 N N . ALA D 1 241 ? 43.514 54.030 4.011 1.00 26.08 237 ALA D N 1
ATOM 21780 C CA . ALA D 1 241 ? 43.587 53.199 2.820 1.00 28.39 237 ALA D CA 1
ATOM 21781 C C . ALA D 1 241 ? 43.418 51.737 3.193 1.00 26.26 237 ALA D C 1
ATOM 21782 O O . ALA D 1 241 ? 43.718 51.336 4.318 1.00 28.05 237 ALA D O 1
ATOM 21789 N N . GLN D 1 242 ? 42.936 50.937 2.248 1.00 25.33 238 GLN D N 1
ATOM 21790 C CA . GLN D 1 242 ? 42.857 49.496 2.431 1.00 28.43 238 GLN D CA 1
ATOM 21791 C C . GLN D 1 242 ? 43.349 48.806 1.176 1.00 26.60 238 GLN D C 1
ATOM 21792 O O . GLN D 1 242 ? 43.270 49.370 0.086 1.00 24.11 238 GLN D O 1
ATOM 21806 N N . ALA D 1 243 ? 43.832 47.582 1.345 1.00 27.87 239 ALA D N 1
ATOM 21807 C CA . ALA D 1 243 ? 44.313 46.787 0.217 1.00 29.97 239 ALA D CA 1
ATOM 21808 C C . ALA D 1 243 ? 44.315 45.315 0.542 1.00 26.17 239 ALA D C 1
ATOM 21809 O O . ALA D 1 243 ? 44.244 44.907 1.705 1.00 25.02 239 ALA D O 1
ATOM 21816 N N . PHE D 1 244 ? 44.428 44.505 -0.507 1.00 28.38 240 PHE D N 1
ATOM 21817 C CA . PHE D 1 244 ? 44.588 43.078 -0.342 1.00 31.26 240 PHE D CA 1
ATOM 21818 C C . PHE D 1 244 ? 45.619 42.582 -1.355 1.00 28.43 240 PHE D C 1
ATOM 21819 O O . PHE D 1 244 ? 45.398 42.690 -2.553 1.00 28.60 240 PHE D O 1
ATOM 21836 N N . PRO D 1 245 ? 46.752 42.042 -0.879 1.00 30.10 241 PRO D N 1
ATOM 21837 C CA . PRO D 1 245 ? 47.130 41.879 0.530 1.00 36.42 241 PRO D CA 1
ATOM 21838 C C . PRO D 1 245 ? 47.285 43.208 1.261 1.00 27.28 241 PRO D C 1
ATOM 21839 O O . PRO D 1 245 ? 47.343 44.267 0.638 1.00 24.64 241 PRO D O 1
ATOM 21850 N N . VAL D 1 246 ? 47.314 43.121 2.585 1.00 25.62 242 VAL D N 1
ATOM 21851 C CA . VAL D 1 246 ? 47.424 44.290 3.448 1.00 30.60 242 VAL D CA 1
ATOM 21852 C C . VAL D 1 246 ? 48.609 45.132 2.992 1.00 32.90 242 VAL D C 1
ATOM 21853 O O . VAL D 1 246 ? 49.672 44.586 2.697 1.00 29.05 242 VAL D O 1
ATOM 21866 N N . PRO D 1 247 ? 48.426 46.456 2.897 1.00 25.09 243 PRO D N 1
ATOM 21867 C CA . PRO D 1 247 ? 49.516 47.260 2.351 1.00 24.95 243 PRO D CA 1
ATOM 21868 C C . PRO D 1 247 ? 50.445 47.757 3.442 1.00 22.02 243 PRO D C 1
ATOM 21869 O O . PRO D 1 247 ? 50.171 47.546 4.624 1.00 25.13 243 PRO D O 1
ATOM 21880 N N . TYR D 1 248 ? 51.533 48.403 3.043 1.00 24.16 244 TYR D N 1
ATOM 21881 C CA . TYR D 1 248 ? 52.395 49.085 3.996 1.00 27.47 244 TYR D CA 1
ATOM 21882 C C . TYR D 1 248 ? 52.345 50.569 3.660 1.00 26.00 244 TYR D C 1
ATOM 21883 O O . TYR D 1 248 ? 52.076 50.947 2.522 1.00 24.68 244 TYR D O 1
ATOM 21901 N N . THR D 1 249 ? 52.556 51.410 4.668 1.00 24.40 245 THR D N 1
ATOM 21902 C CA . THR D 1 249 ? 52.341 52.836 4.522 1.00 23.29 245 THR D CA 1
ATOM 21903 C C . THR D 1 249 ? 53.582 53.570 4.952 1.00 22.42 245 THR D C 1
ATOM 21904 O O . THR D 1 249 ? 54.180 53.206 5.956 1.00 24.99 245 THR D O 1
ATOM 21915 N N . ARG D 1 250 ? 53.960 54.580 4.174 1.00 26.41 246 ARG D N 1
ATOM 21916 C CA . ARG D 1 250 ? 55.100 55.446 4.465 1.00 26.19 246 ARG D CA 1
ATOM 21917 C C . ARG D 1 250 ? 54.716 56.907 4.307 1.00 25.48 246 ARG D C 1
ATOM 21918 O O . ARG D 1 250 ? 54.086 57.317 3.329 1.00 25.47 246 ARG D O 1
ATOM 21939 N N . TRP D 1 251 ? 55.177 57.697 5.261 1.00 28.05 247 TRP D N 1
ATOM 21940 C CA . TRP D 1 251 ? 54.939 59.123 5.288 1.00 25.98 247 TRP D CA 1
ATOM 21941 C C . TRP D 1 251 ? 56.181 59.935 4.927 1.00 27.25 247 TRP D C 1
ATOM 21942 O O . TRP D 1 251 ? 57.297 59.619 5.366 1.00 28.47 247 TRP D O 1
ATOM 21963 N N . TYR D 1 252 ? 55.960 60.971 4.124 1.00 24.38 248 TYR D N 1
ATOM 21964 C CA . TYR D 1 252 ? 56.976 61.946 3.729 1.00 26.22 248 TYR D CA 1
ATOM 21965 C C . TYR D 1 252 ? 56.503 63.364 3.991 1.00 31.96 248 TYR D C 1
ATOM 21966 O O . TYR D 1 252 ? 55.296 63.607 4.111 1.00 28.75 248 TYR D O 1
ATOM 21984 N N . LYS D 1 253 ? 57.451 64.297 4.060 1.00 23.29 249 LYS D N 1
ATOM 21985 C CA . LYS D 1 253 ? 57.127 65.722 4.106 1.00 24.22 249 LYS D CA 1
ATOM 21986 C C . LYS D 1 253 ? 57.834 66.480 2.990 1.00 26.98 249 LYS D C 1
ATOM 21987 O O . LYS D 1 253 ? 59.045 66.331 2.778 1.00 31.34 249 LYS D O 1
ATOM 22006 N N . PHE D 1 254 ? 57.083 67.276 2.248 1.00 27.78 250 PHE D N 1
ATOM 22007 C CA . PHE D 1 254 ? 57.670 68.024 1.157 1.00 30.03 250 PHE D CA 1
ATOM 22008 C C . PHE D 1 254 ? 58.505 69.160 1.720 1.00 33.53 250 PHE D C 1
ATOM 22009 O O . PHE D 1 254 ? 58.150 69.777 2.728 1.00 29.86 250 PHE D O 1
ATOM 22026 N N . ILE D 1 255 ? 59.632 69.423 1.072 1.00 32.65 251 ILE D N 1
ATOM 22027 C CA . ILE D 1 255 ? 60.444 70.574 1.434 1.00 37.02 251 ILE D CA 1
ATOM 22028 C C . ILE D 1 255 ? 59.763 71.805 0.846 1.00 40.30 251 ILE D C 1
ATOM 22029 O O . ILE D 1 255 ? 59.481 71.851 -0.353 1.00 39.45 251 ILE D O 1
ATOM 22045 N N . GLU D 1 256 ? 59.488 72.781 1.708 1.00 46.43 252 GLU D N 1
ATOM 22046 C CA . GLU D 1 256 ? 58.655 73.934 1.369 1.00 49.33 252 GLU D CA 1
ATOM 22047 C C . GLU D 1 256 ? 59.056 74.584 0.048 1.00 52.72 252 GLU D C 1
ATOM 22048 O O . GLU D 1 256 ? 60.208 74.974 -0.138 1.00 54.53 252 GLU D O 1
ATOM 22060 N N . GLY D 1 257 ? 58.097 74.676 -0.870 1.00 54.27 253 GLY D N 1
ATOM 22061 C CA . GLY D 1 257 ? 58.296 75.376 -2.127 1.00 56.14 253 GLY D CA 1
ATOM 22062 C C . GLY D 1 257 ? 58.864 74.504 -3.229 1.00 64.91 253 GLY D C 1
ATOM 22063 O O . GLY D 1 257 ? 59.216 74.995 -4.307 1.00 66.81 253 GLY D O 1
ATOM 22067 N N . THR D 1 258 ? 58.944 73.204 -2.960 1.00 57.75 254 THR D N 1
ATOM 22068 C CA . THR D 1 258 ? 59.572 72.266 -3.876 1.00 54.49 254 THR D CA 1
ATOM 22069 C C . THR D 1 258 ? 58.694 71.042 -4.089 1.00 56.09 254 THR D C 1
ATOM 22070 O O . THR D 1 258 ? 57.727 70.818 -3.357 1.00 55.95 254 THR D O 1
ATOM 22081 N N . THR D 1 259 ? 59.046 70.249 -5.095 1.00 53.17 255 THR D N 1
ATOM 22082 C CA . THR D 1 259 ? 58.391 68.973 -5.335 1.00 47.74 255 THR D CA 1
ATOM 22083 C C . THR D 1 259 ? 59.258 67.836 -4.785 1.00 45.49 255 THR D C 1
ATOM 22084 O O . THR D 1 259 ? 59.041 66.666 -5.088 1.00 43.46 255 THR D O 1
ATOM 22095 N N . ARG D 1 260 ? 60.235 68.196 -3.962 1.00 43.15 256 ARG D N 1
ATOM 22096 C CA . ARG D 1 260 ? 61.121 67.217 -3.351 1.00 45.28 256 ARG D CA 1
ATOM 22097 C C . ARG D 1 260 ? 60.683 66.960 -1.916 1.00 39.00 256 ARG D C 1
ATOM 22098 O O . ARG D 1 260 ? 60.197 67.871 -1.242 1.00 40.94 256 ARG D O 1
ATOM 22119 N N . LYS D 1 261 ? 60.863 65.726 -1.448 1.00 30.51 257 LYS D N 1
ATOM 22120 C CA . LYS D 1 261 ? 60.367 65.312 -0.137 1.00 32.65 257 LYS D CA 1
ATOM 22121 C C . LYS D 1 261 ? 61.406 64.555 0.680 1.00 34.35 257 LYS D C 1
ATOM 22122 O O . LYS D 1 261 ? 62.362 64.010 0.123 1.00 34.75 257 LYS D O 1
ATOM 22141 N N . GLN D 1 262 ? 61.195 64.506 1.997 1.00 26.03 258 GLN D N 1
ATOM 22142 C CA . GLN D 1 262 ? 62.000 63.695 2.914 1.00 31.80 258 GLN D CA 1
ATOM 22143 C C . GLN D 1 262 ? 61.102 62.737 3.667 1.00 34.38 258 GLN D C 1
ATOM 22144 O O . GLN D 1 262 ? 59.987 63.092 4.019 1.00 28.31 258 GLN D O 1
ATOM 22158 N N . ALA D 1 263 ? 61.584 61.537 3.954 1.00 31.55 259 ALA D N 1
ATOM 22159 C CA . ALA D 1 263 ? 60.809 60.585 4.742 1.00 27.86 259 ALA D CA 1
ATOM 22160 C C . ALA D 1 263 ? 60.619 61.119 6.147 1.00 36.21 259 ALA D C 1
ATOM 22161 O O . ALA D 1 263 ? 61.548 61.663 6.736 1.00 24.80 259 ALA D O 1
ATOM 22168 N N . VAL D 1 264 ? 59.414 60.966 6.681 1.00 29.31 260 VAL D N 1
ATOM 22169 C CA . VAL D 1 264 ? 59.143 61.347 8.063 1.00 32.67 260 VAL D CA 1
ATOM 22170 C C . VAL D 1 264 ? 59.961 60.473 8.995 1.00 30.80 260 VAL D C 1
ATOM 22171 O O . VAL D 1 264 ? 59.983 59.259 8.848 1.00 34.62 260 VAL D O 1
ATOM 22184 N N . VAL D 1 265 ? 60.659 61.091 9.944 1.00 35.94 261 VAL D N 1
ATOM 22185 C CA . VAL D 1 265 ? 61.449 60.336 10.909 1.00 33.18 261 VAL D CA 1
ATOM 22186 C C . VAL D 1 265 ? 60.616 59.987 12.141 1.00 33.72 261 VAL D C 1
ATOM 22187 O O . VAL D 1 265 ? 60.192 60.872 12.892 1.00 40.18 261 VAL D O 1
ATOM 22200 N N . LEU D 1 266 ? 60.384 58.693 12.342 1.00 31.38 262 LEU D N 1
ATOM 22201 C CA . LEU D 1 266 ? 59.640 58.216 13.498 1.00 32.75 262 LEU D CA 1
ATOM 22202 C C . LEU D 1 266 ? 60.566 58.124 14.709 1.00 41.65 262 LEU D C 1
ATOM 22203 O O . LEU D 1 266 ? 61.715 57.717 14.572 1.00 33.25 262 LEU D O 1
ATOM 22219 N N . ASN D 1 267 ? 60.072 58.489 15.888 1.00 37.88 263 ASN D N 1
ATOM 22220 C CA . ASN D 1 267 ? 60.869 58.373 17.102 1.00 45.65 263 ASN D CA 1
ATOM 22221 C C . ASN D 1 267 ? 59.967 58.302 18.339 1.00 47.48 263 ASN D C 1
ATOM 22222 O O . ASN D 1 267 ? 58.952 57.608 18.321 1.00 42.00 263 ASN D O 1
ATOM 22233 N N . ASP D 1 268 ? 60.327 58.999 19.412 1.00 43.60 264 ASP D N 1
ATOM 22234 C CA . ASP D 1 268 ? 59.532 58.938 20.629 1.00 55.36 264 ASP D CA 1
ATOM 22235 C C . ASP D 1 268 ? 58.408 59.968 20.587 1.00 44.65 264 ASP D C 1
ATOM 22236 O O . ASP D 1 268 ? 57.441 59.867 21.340 1.00 41.73 264 ASP D O 1
ATOM 22245 N N . ARG D 1 269 ? 58.542 60.945 19.694 1.00 39.43 265 ARG D N 1
ATOM 22246 C CA . ARG D 1 269 ? 57.551 62.008 19.544 1.00 37.37 265 ARG D CA 1
ATOM 22247 C C . ARG D 1 269 ? 56.607 61.759 18.367 1.00 42.05 265 ARG D C 1
ATOM 22248 O O . ARG D 1 269 ? 55.397 61.896 18.494 1.00 33.93 265 ARG D O 1
ATOM 22269 N N . VAL D 1 270 ? 57.178 61.421 17.216 1.00 39.10 266 VAL D N 1
ATOM 22270 C CA . VAL D 1 270 ? 56.405 61.176 16.003 1.00 35.84 266 VAL D CA 1
ATOM 22271 C C . VAL D 1 270 ? 56.249 59.687 15.793 1.00 34.61 266 VAL D C 1
ATOM 22272 O O . VAL D 1 270 ? 57.230 59.002 15.493 1.00 31.34 266 VAL D O 1
ATOM 22285 N N . LYS D 1 271 ? 55.018 59.191 15.954 1.00 34.10 267 LYS D N 1
ATOM 22286 C CA . LYS D 1 271 ? 54.724 57.760 15.887 1.00 27.28 267 LYS D CA 1
ATOM 22287 C C . LYS D 1 271 ? 53.860 57.415 14.686 1.00 27.15 267 LYS D C 1
ATOM 22288 O O . LYS D 1 271 ? 53.159 58.269 14.155 1.00 29.11 267 LYS D O 1
ATOM 22307 N N . GLN D 1 272 ? 53.911 56.159 14.272 1.00 28.91 268 GLN D N 1
ATOM 22308 C CA . GLN D 1 272 ? 53.006 55.660 13.239 1.00 28.86 268 GLN D CA 1
ATOM 22309 C C . GLN D 1 272 ? 52.256 54.443 13.744 1.00 31.69 268 GLN D C 1
ATOM 22310 O O . GLN D 1 272 ? 52.853 53.460 14.181 1.00 33.40 268 GLN D O 1
ATOM 22324 N N . VAL D 1 273 ? 50.931 54.535 13.692 1.00 28.99 269 VAL D N 1
ATOM 22325 C CA . VAL D 1 273 ? 50.051 53.458 14.113 1.00 28.07 269 VAL D CA 1
ATOM 22326 C C . VAL D 1 273 ? 49.362 52.886 12.882 1.00 27.27 269 VAL D C 1
ATOM 22327 O O . VAL D 1 273 ? 48.425 53.490 12.367 1.00 25.92 269 VAL D O 1
ATOM 22340 N N . SER D 1 274 ? 49.812 51.718 12.430 1.00 25.39 270 SER D N 1
ATOM 22341 C CA . SER D 1 274 ? 49.376 51.162 11.138 1.00 24.12 270 SER D CA 1
ATOM 22342 C C . SER D 1 274 ? 49.635 52.221 10.077 1.00 27.41 270 SER D C 1
ATOM 22343 O O . SER D 1 274 ? 50.794 52.556 9.818 1.00 27.97 270 SER D O 1
ATOM 22351 N N . GLY D 1 275 ? 48.583 52.787 9.492 1.00 23.74 271 GLY D N 1
ATOM 22352 C CA . GLY D 1 275 ? 48.761 53.790 8.457 1.00 22.22 271 GLY D CA 1
ATOM 22353 C C . GLY D 1 275 ? 48.747 55.218 8.973 1.00 25.45 271 GLY D C 1
ATOM 22354 O O . GLY D 1 275 ? 49.007 56.158 8.217 1.00 24.31 271 GLY D O 1
ATOM 22358 N N . THR D 1 276 ? 48.479 55.380 10.265 1.00 23.62 272 THR D N 1
ATOM 22359 C CA . THR D 1 276 ? 48.165 56.697 10.823 1.00 23.13 272 THR D CA 1
ATOM 22360 C C . THR D 1 276 ? 49.396 57.338 11.451 1.00 24.02 272 THR D C 1
ATOM 22361 O O . THR D 1 276 ? 50.110 56.690 12.202 1.00 24.51 272 THR D O 1
ATOM 22372 N N . LEU D 1 277 ? 49.631 58.602 11.112 1.00 23.90 273 LEU D N 1
ATOM 22373 C CA . LEU D 1 277 ? 50.757 59.348 11.636 1.00 27.06 273 LEU D CA 1
ATOM 22374 C C . LEU D 1 277 ? 50.286 60.227 12.761 1.00 29.09 273 LEU D C 1
ATOM 22375 O O . LEU D 1 277 ? 49.307 60.964 12.615 1.00 24.85 273 LEU D O 1
ATOM 22391 N N . ILE D 1 278 ? 50.984 60.139 13.891 1.00 29.31 274 ILE D N 1
ATOM 22392 C CA . ILE D 1 278 ? 50.714 61.006 15.017 1.00 26.65 274 ILE D CA 1
ATOM 22393 C C . ILE D 1 278 ? 51.980 61.783 15.396 1.00 29.85 274 ILE D C 1
ATOM 22394 O O . ILE D 1 278 ? 53.026 61.200 15.695 1.00 31.11 274 ILE D O 1
ATOM 22410 N N . ILE D 1 279 ? 51.856 63.103 15.345 1.00 26.20 275 ILE D N 1
ATOM 22411 C CA . ILE D 1 279 ? 52.911 64.041 15.685 1.00 30.10 275 ILE D CA 1
ATOM 22412 C C . ILE D 1 279 ? 52.628 64.584 17.083 1.00 30.86 275 ILE D C 1
ATOM 22413 O O . ILE D 1 279 ? 51.861 65.531 17.246 1.00 30.17 275 ILE D O 1
ATOM 22429 N N . LYS D 1 280 ? 53.213 63.963 18.100 1.00 33.53 276 LYS D N 1
ATOM 22430 C CA . LYS D 1 280 ? 52.955 64.387 19.470 1.00 36.73 276 LYS D CA 1
ATOM 22431 C C . LYS D 1 280 ? 53.655 65.706 19.787 1.00 37.45 276 LYS D C 1
ATOM 22432 O O . LYS D 1 280 ? 54.628 66.075 19.126 1.00 35.05 276 LYS D O 1
ATOM 22451 N N . ASP D 1 281 ? 53.122 66.415 20.785 1.00 37.33 277 ASP D N 1
ATOM 22452 C CA . ASP D 1 281 ? 53.732 67.632 21.307 1.00 31.51 277 ASP D CA 1
ATOM 22453 C C . ASP D 1 281 ? 54.125 68.547 20.162 1.00 35.83 277 ASP D C 1
ATOM 22454 O O . ASP D 1 281 ? 55.275 68.962 20.051 1.00 37.46 277 ASP D O 1
ATOM 22463 N N . ALA D 1 282 ? 53.168 68.838 19.288 1.00 36.34 278 ALA D N 1
ATOM 22464 C CA . ALA D 1 282 ? 53.472 69.510 18.031 1.00 30.04 278 ALA D CA 1
ATOM 22465 C C . ALA D 1 282 ? 54.110 70.889 18.190 1.00 36.59 278 ALA D C 1
ATOM 22466 O O . ALA D 1 282 ? 53.848 71.601 19.152 1.00 33.92 278 ALA D O 1
ATOM 22473 N N . VAL D 1 283 ? 54.927 71.267 17.208 1.00 29.07 279 VAL D N 1
ATOM 22474 C CA . VAL D 1 283 ? 55.492 72.609 17.138 1.00 34.25 279 VAL D CA 1
ATOM 22475 C C . VAL D 1 283 ? 55.241 73.201 15.761 1.00 38.83 279 VAL D C 1
ATOM 22476 O O . VAL D 1 283 ? 54.950 72.476 14.796 1.00 30.95 279 VAL D O 1
ATOM 22489 N N . VAL D 1 284 ? 55.355 74.522 15.667 1.00 32.83 280 VAL D N 1
ATOM 22490 C CA . VAL D 1 284 ? 55.073 75.224 14.421 1.00 34.18 280 VAL D CA 1
ATOM 22491 C C . VAL D 1 284 ? 55.882 74.633 13.262 1.00 38.92 280 VAL D C 1
ATOM 22492 O O . VAL D 1 284 ? 55.420 74.602 12.122 1.00 35.69 280 VAL D O 1
ATOM 22505 N N . GLU D 1 285 ? 57.080 74.146 13.569 1.00 36.05 281 GLU D N 1
ATOM 22506 C CA . GLU D 1 285 ? 57.966 73.563 12.563 1.00 48.49 281 GLU D CA 1
ATOM 22507 C C . GLU D 1 285 ? 57.341 72.345 11.867 1.00 35.31 281 GLU D C 1
ATOM 22508 O O . GLU D 1 285 ? 57.687 72.026 10.729 1.00 31.55 281 GLU D O 1
ATOM 22520 N N . ASP D 1 286 ? 56.425 71.670 12.553 1.00 32.94 282 ASP D N 1
ATOM 22521 C CA . ASP D 1 286 ? 55.765 70.486 11.989 1.00 34.32 282 ASP D CA 1
ATOM 22522 C C . ASP D 1 286 ? 54.845 70.829 10.815 1.00 37.31 282 ASP D C 1
ATOM 22523 O O . ASP D 1 286 ? 54.429 69.931 10.056 1.00 30.89 282 ASP D O 1
ATOM 22532 N N . SER D 1 287 ? 54.514 72.115 10.676 1.00 34.13 283 SER D N 1
ATOM 22533 C CA . SER D 1 287 ? 53.670 72.576 9.574 1.00 31.08 283 SER D CA 1
ATOM 22534 C C . SER D 1 287 ? 54.308 72.200 8.251 1.00 35.59 283 SER D C 1
ATOM 22535 O O . SER D 1 287 ? 55.523 72.066 8.167 1.00 34.36 283 SER D O 1
ATOM 22543 N N . GLY D 1 288 ? 53.478 72.023 7.224 1.00 36.50 284 GLY D N 1
ATOM 22544 C CA . GLY D 1 288 ? 53.957 71.697 5.890 1.00 30.09 284 GLY D CA 1
ATOM 22545 C C . GLY D 1 288 ? 53.039 70.714 5.183 1.00 32.04 284 GLY D C 1
ATOM 22546 O O . GLY D 1 288 ? 52.015 70.289 5.725 1.00 29.31 284 GLY D O 1
ATOM 22550 N N . LYS D 1 289 ? 53.415 70.344 3.966 1.00 26.18 285 LYS D N 1
ATOM 22551 C CA . LYS D 1 289 ? 52.614 69.428 3.172 1.00 28.02 285 LYS D CA 1
ATOM 22552 C C . LYS D 1 289 ? 53.145 68.010 3.338 1.00 32.27 285 LYS D C 1
ATOM 22553 O O . LYS D 1 289 ? 54.329 67.764 3.081 1.00 32.23 285 LYS D O 1
ATOM 22572 N N . TYR D 1 290 ? 52.277 67.094 3.784 1.00 25.58 286 TYR D N 1
ATOM 22573 C CA . TYR D 1 290 ? 52.646 65.699 4.001 1.00 22.54 286 TYR D CA 1
ATOM 22574 C C . TYR D 1 290 ? 52.111 64.793 2.922 1.00 28.30 286 TYR D C 1
ATOM 22575 O O . TYR D 1 290 ? 51.102 65.092 2.300 1.00 27.52 286 TYR D O 1
ATOM 22593 N N . LEU D 1 291 ? 52.796 63.672 2.719 1.00 27.63 287 LEU D N 1
ATOM 22594 C CA . LEU D 1 291 ? 52.448 62.718 1.668 1.00 21.91 287 LEU D CA 1
ATOM 22595 C C . LEU D 1 291 ? 52.385 61.340 2.277 1.00 27.07 287 LEU D C 1
ATOM 22596 O O . LEU D 1 291 ? 53.347 60.868 2.902 1.00 25.74 287 LEU D O 1
ATOM 22612 N N . CYS D 1 292 ? 51.225 60.712 2.128 1.00 23.50 288 CYS D N 1
ATOM 22613 C CA . CYS D 1 292 ? 51.031 59.357 2.580 1.00 20.94 288 CYS D CA 1
ATOM 22614 C C . CYS D 1 292 ? 51.074 58.456 1.361 1.00 23.16 288 CYS D C 1
ATOM 22615 O O . CYS D 1 292 ? 50.268 58.619 0.458 1.00 22.91 288 CYS D O 1
ATOM 22622 N N . VAL D 1 293 ? 52.034 57.535 1.343 1.00 21.29 289 VAL D N 1
ATOM 22623 C CA . VAL D 1 293 ? 52.177 56.543 0.275 1.00 24.23 289 VAL D CA 1
ATOM 22624 C C . VAL D 1 293 ? 51.788 55.147 0.776 1.00 24.48 289 VAL D C 1
ATOM 22625 O O . VAL D 1 293 ? 52.309 54.669 1.784 1.00 26.05 289 VAL D O 1
ATOM 22638 N N . VAL D 1 294 ? 50.873 54.493 0.065 1.00 23.27 290 VAL D N 1
ATOM 22639 C CA . VAL D 1 294 ? 50.383 53.183 0.456 1.00 20.29 290 VAL D CA 1
ATOM 22640 C C . VAL D 1 294 ? 50.599 52.187 -0.702 1.00 22.97 290 VAL D C 1
ATOM 22641 O O . VAL D 1 294 ? 50.141 52.414 -1.811 1.00 26.24 290 VAL D O 1
ATOM 22654 N N . ASN D 1 295 ? 51.330 51.113 -0.432 1.00 23.71 291 ASN D N 1
ATOM 22655 C CA . ASN D 1 295 ? 51.672 50.121 -1.456 1.00 22.70 291 ASN D CA 1
ATOM 22656 C C . ASN D 1 295 ? 51.346 48.699 -1.019 1.00 18.77 291 ASN D C 1
ATOM 22657 O O . ASN D 1 295 ? 51.466 48.334 0.153 1.00 23.80 291 ASN D O 1
ATOM 22667 N N . ASN D 1 296 ? 50.997 47.869 -1.988 1.00 24.99 292 ASN D N 1
ATOM 22668 C CA . ASN D 1 296 ? 51.079 46.430 -1.804 1.00 25.24 292 ASN D CA 1
ATOM 22669 C C . ASN D 1 296 ? 51.618 45.816 -3.083 1.00 27.44 292 ASN D C 1
ATOM 22670 O O . ASN D 1 296 ? 52.073 46.539 -3.977 1.00 23.26 292 ASN D O 1
ATOM 22681 N N . SER D 1 297 ? 51.575 44.488 -3.166 1.00 30.39 293 SER D N 1
ATOM 22682 C CA . SER D 1 297 ? 52.129 43.786 -4.320 1.00 34.54 293 SER D CA 1
ATOM 22683 C C . SER D 1 297 ? 51.466 44.182 -5.632 1.00 32.79 293 SER D C 1
ATOM 22684 O O . SER D 1 297 ? 52.070 44.033 -6.689 1.00 35.97 293 SER D O 1
ATOM 22692 N N . VAL D 1 298 ? 50.243 44.707 -5.574 1.00 32.29 294 VAL D N 1
ATOM 22693 C CA . VAL D 1 298 ? 49.478 44.986 -6.790 1.00 31.15 294 VAL D CA 1
ATOM 22694 C C . VAL D 1 298 ? 49.562 46.425 -7.262 1.00 35.70 294 VAL D C 1
ATOM 22695 O O . VAL D 1 298 ? 49.314 46.712 -8.433 1.00 33.83 294 VAL D O 1
ATOM 22708 N N . GLY D 1 299 ? 49.885 47.349 -6.366 1.00 27.82 295 GLY D N 1
ATOM 22709 C CA . GLY D 1 299 ? 49.897 48.730 -6.769 1.00 21.51 295 GLY D CA 1
ATOM 22710 C C . GLY D 1 299 ? 50.119 49.667 -5.606 1.00 22.28 295 GLY D C 1
ATOM 22711 O O . GLY D 1 299 ? 50.350 49.233 -4.485 1.00 26.77 295 GLY D O 1
ATOM 22715 N N . GLY D 1 300 ? 50.051 50.955 -5.895 1.00 26.58 296 GLY D N 1
ATOM 22716 C CA . GLY D 1 300 ? 50.382 51.984 -4.927 1.00 28.31 296 GLY D CA 1
ATOM 22717 C C . GLY D 1 300 ? 49.494 53.180 -5.138 1.00 32.94 296 GLY D C 1
ATOM 22718 O O . GLY D 1 300 ? 48.995 53.390 -6.239 1.00 29.81 296 GLY D O 1
ATOM 22722 N N . GLU D 1 301 ? 49.265 53.935 -4.067 1.00 26.40 297 GLU D N 1
ATOM 22723 C CA . GLU D 1 301 ? 48.429 55.127 -4.122 1.00 25.80 297 GLU D CA 1
ATOM 22724 C C . GLU D 1 301 ? 48.963 56.125 -3.098 1.00 29.11 297 GLU D C 1
ATOM 22725 O O . GLU D 1 301 ? 49.610 55.728 -2.135 1.00 25.38 297 GLU D O 1
ATOM 22737 N N . SER D 1 302 ? 48.727 57.412 -3.313 1.00 25.60 298 SER D N 1
ATOM 22738 C CA . SER D 1 302 ? 49.173 58.414 -2.359 1.00 22.07 298 SER D CA 1
ATOM 22739 C C . SER D 1 302 ? 48.203 59.585 -2.271 1.00 25.21 298 SER D C 1
ATOM 22740 O O . SER D 1 302 ? 47.483 59.885 -3.219 1.00 26.36 298 SER D O 1
ATOM 22748 N N . VAL D 1 303 ? 48.233 60.253 -1.121 1.00 26.34 299 VAL D N 1
ATOM 22749 C CA . VAL D 1 303 ? 47.350 61.371 -0.828 1.00 25.95 299 VAL D CA 1
ATOM 22750 C C . VAL D 1 303 ? 48.152 62.377 -0.018 1.00 27.12 299 VAL D C 1
ATOM 22751 O O . VAL D 1 303 ? 49.058 61.993 0.725 1.00 23.13 299 VAL D O 1
ATOM 22764 N N . GLU D 1 304 ? 47.817 63.658 -0.177 1.00 24.05 300 GLU D N 1
ATOM 22765 C CA . GLU D 1 304 ? 48.511 64.752 0.499 1.00 23.42 300 GLU D CA 1
ATOM 22766 C C . GLU D 1 304 ? 47.658 65.396 1.595 1.00 27.20 300 GLU D C 1
ATOM 22767 O O . GLU D 1 304 ? 46.429 65.489 1.480 1.00 21.51 300 GLU D O 1
ATOM 22779 N N . THR D 1 305 ? 48.328 65.839 2.657 1.00 25.47 301 THR D N 1
ATOM 22780 C CA . THR D 1 305 ? 47.688 66.591 3.720 1.00 30.02 301 THR D CA 1
ATOM 22781 C C . THR D 1 305 ? 48.495 67.858 4.018 1.00 29.81 301 THR D C 1
ATOM 22782 O O . THR D 1 305 ? 49.699 67.797 4.303 1.00 27.13 301 THR D O 1
ATOM 22793 N N . VAL D 1 306 ? 47.836 69.009 3.947 1.00 26.17 302 VAL D N 1
ATOM 22794 C CA . VAL D 1 306 ? 48.484 70.274 4.257 1.00 25.41 302 VAL D CA 1
ATOM 22795 C C . VAL D 1 306 ? 48.202 70.624 5.701 1.00 33.15 302 VAL D C 1
ATOM 22796 O O . VAL D 1 306 ? 47.064 70.945 6.038 1.00 30.35 302 VAL D O 1
ATOM 22809 N N . LEU D 1 307 ? 49.234 70.574 6.540 1.00 28.14 303 LEU D N 1
ATOM 22810 C CA . LEU D 1 307 ? 49.092 70.808 7.970 1.00 25.99 303 LEU D CA 1
ATOM 22811 C C . LEU D 1 307 ? 49.596 72.182 8.390 1.00 30.64 303 LEU D C 1
ATOM 22812 O O . LEU D 1 307 ? 50.716 72.595 8.074 1.00 29.36 303 LEU D O 1
ATOM 22828 N N . THR D 1 308 ? 48.750 72.887 9.125 1.00 35.70 304 THR D N 1
ATOM 22829 C CA . THR D 1 308 ? 49.143 74.132 9.761 1.00 28.13 304 THR D CA 1
ATOM 22830 C C . THR D 1 308 ? 49.128 73.908 11.259 1.00 30.61 304 THR D C 1
ATOM 22831 O O . THR D 1 308 ? 48.130 73.459 11.810 1.00 28.55 304 THR D O 1
ATOM 22842 N N . VAL D 1 309 ? 50.254 74.184 11.913 1.00 31.10 305 VAL D N 1
ATOM 22843 C CA . VAL D 1 309 ? 50.309 74.104 13.360 1.00 34.84 305 VAL D CA 1
ATOM 22844 C C . VAL D 1 309 ? 50.344 75.529 13.915 1.00 35.09 305 VAL D C 1
ATOM 22845 O O . VAL D 1 309 ? 51.293 76.271 13.676 1.00 35.00 305 VAL D O 1
ATOM 22858 N N . THR D 1 310 ? 49.287 75.906 14.631 1.00 33.37 306 THR D N 1
ATOM 22859 C CA . THR D 1 310 ? 49.189 77.235 15.229 1.00 36.75 306 THR D CA 1
ATOM 22860 C C . THR D 1 310 ? 49.996 77.339 16.514 1.00 30.88 306 THR D C 1
ATOM 22861 O O . THR D 1 310 ? 50.260 76.335 17.172 1.00 35.57 306 THR D O 1
ATOM 22872 N N . ALA D 1 311 ? 50.338 78.570 16.892 1.00 39.81 307 ALA D N 1
ATOM 22873 C CA . ALA D 1 311 ? 50.943 78.836 18.195 1.00 34.69 307 ALA D CA 1
ATOM 22874 C C . ALA D 1 311 ? 50.319 80.112 18.791 1.00 33.55 307 ALA D C 1
ATOM 22875 O O . ALA D 1 311 ? 49.993 81.049 18.057 1.00 28.19 307 ALA D O 1
ATOM 22882 N N . PRO D 1 312 ? 50.119 80.137 20.118 1.00 32.43 308 PRO D N 1
ATOM 22883 C CA . PRO D 1 312 ? 49.478 81.318 20.711 1.00 39.52 308 PRO D CA 1
ATOM 22884 C C . PRO D 1 312 ? 50.285 82.604 20.525 1.00 39.47 308 PRO D C 1
ATOM 22885 O O . PRO D 1 312 ? 51.513 82.599 20.565 1.00 35.79 308 PRO D O 1
ATOM 22896 N N . LEU D 1 313 ? 49.582 83.709 20.310 1.00 41.05 309 LEU D N 1
ATOM 22897 C CA . LEU D 1 313 ? 50.240 84.982 20.074 1.00 39.95 309 LEU D CA 1
ATOM 22898 C C . LEU D 1 313 ? 50.701 85.596 21.389 1.00 39.87 309 LEU D C 1
ATOM 22899 O O . LEU D 1 313 ? 49.960 85.615 22.373 1.00 34.23 309 LEU D O 1
ATOM 22915 N N . SER D 1 314 ? 51.942 86.067 21.391 1.00 38.36 310 SER D N 1
ATOM 22916 C CA . SER D 1 314 ? 52.505 86.806 22.511 1.00 36.49 310 SER D CA 1
ATOM 22917 C C . SER D 1 314 ? 53.347 87.951 21.955 1.00 39.27 310 SER D C 1
ATOM 22918 O O . SER D 1 314 ? 53.853 87.862 20.842 1.00 35.82 310 SER D O 1
ATOM 22931 N N . ALA D 1 315 ? 53.488 89.031 22.717 1.00 36.44 311 ALA D N 1
ATOM 22932 C CA . ALA D 1 315 ? 54.260 90.178 22.258 1.00 33.35 311 ALA D CA 1
ATOM 22933 C C . ALA D 1 315 ? 54.957 90.852 23.430 1.00 33.40 311 ALA D C 1
ATOM 22934 O O . ALA D 1 315 ? 54.457 90.822 24.551 1.00 35.30 311 ALA D O 1
ATOM 22941 N N . LYS D 1 316 ? 56.120 91.435 23.165 1.00 34.67 312 LYS D N 1
ATOM 22942 C CA . LYS D 1 316 ? 56.800 92.275 24.146 1.00 36.72 312 LYS D CA 1
ATOM 22943 C C . LYS D 1 316 ? 57.573 93.391 23.442 1.00 45.77 312 LYS D C 1
ATOM 22944 O O . LYS D 1 316 ? 58.037 93.213 22.318 1.00 45.24 312 LYS D O 1
ATOM 22963 N N . ILE D 1 317 ? 57.705 94.539 24.109 1.00 41.75 313 ILE D N 1
ATOM 22964 C CA . ILE D 1 317 ? 58.452 95.669 23.561 1.00 44.61 313 ILE D CA 1
ATOM 22965 C C . ILE D 1 317 ? 59.759 95.889 24.310 1.00 47.40 313 ILE D C 1
ATOM 22966 O O . ILE D 1 317 ? 59.811 95.868 25.544 1.00 40.75 313 ILE D O 1
ATOM 22982 N N . ASP D 1 318 ? 60.814 96.094 23.530 1.00 54.67 314 ASP D N 1
ATOM 22983 C CA . ASP D 1 318 ? 62.126 96.431 24.052 1.00 53.33 314 ASP D CA 1
ATOM 22984 C C . ASP D 1 318 ? 62.444 97.877 23.682 1.00 52.47 314 ASP D C 1
ATOM 22985 O O . ASP D 1 318 ? 62.383 98.229 22.502 1.00 45.33 314 ASP D O 1
ATOM 22994 N N . PRO D 1 319 ? 62.737 98.734 24.682 1.00 55.89 315 PRO D N 1
ATOM 22995 C CA . PRO D 1 319 ? 62.683 98.533 26.136 1.00 49.44 315 PRO D CA 1
ATOM 22996 C C . PRO D 1 319 ? 61.287 98.819 26.708 1.00 43.03 315 PRO D C 1
ATOM 22997 O O . PRO D 1 319 ? 60.525 99.557 26.079 1.00 44.92 315 PRO D O 1
ATOM 23008 N N . PRO D 1 320 ? 60.960 98.255 27.885 1.00 41.72 316 PRO D N 1
ATOM 23009 C CA . PRO D 1 320 ? 59.677 98.529 28.560 1.00 40.97 316 PRO D CA 1
ATOM 23010 C C . PRO D 1 320 ? 59.497 100.000 28.953 1.00 35.93 316 PRO D C 1
ATOM 23011 O O . PRO D 1 320 ? 58.377 100.497 29.052 1.00 36.07 316 PRO D O 1
ATOM 23022 N N . THR D 1 321 ? 60.608 100.681 29.203 1.00 39.82 317 THR D N 1
ATOM 23023 C CA . THR D 1 321 ? 60.589 102.101 29.528 1.00 45.45 317 THR D CA 1
ATOM 23024 C C . THR D 1 321 ? 61.914 102.726 29.089 1.00 47.01 317 THR D C 1
ATOM 23025 O O . THR D 1 321 ? 62.973 102.111 29.219 1.00 47.93 317 THR D O 1
ATOM 23036 N N . GLN D 1 322 ? 61.846 103.932 28.539 1.00 43.21 318 GLN D N 1
ATOM 23037 C CA . GLN D 1 322 ? 63.051 104.684 28.214 1.00 45.58 318 GLN D CA 1
ATOM 23038 C C . GLN D 1 322 ? 62.802 106.182 28.375 1.00 44.85 318 GLN D C 1
ATOM 23039 O O . GLN D 1 322 ? 61.669 106.661 28.237 1.00 42.85 318 GLN D O 1
ATOM 23053 N N . THR D 1 323 ? 63.874 106.902 28.693 1.00 41.05 319 THR D N 1
ATOM 23054 C CA . THR D 1 323 ? 63.849 108.355 28.787 1.00 45.03 319 THR D CA 1
ATOM 23055 C C . THR D 1 323 ? 64.728 108.937 27.681 1.00 44.51 319 THR D C 1
ATOM 23056 O O . THR D 1 323 ? 65.859 108.497 27.470 1.00 41.64 319 THR D O 1
ATOM 23067 N N . VAL D 1 324 ? 64.189 109.917 26.965 1.00 50.15 320 VAL D N 1
ATOM 23068 C CA . VAL D 1 324 ? 64.827 110.432 25.758 1.00 55.38 320 VAL D CA 1
ATOM 23069 C C . VAL D 1 324 ? 64.862 111.959 25.781 1.00 62.72 320 VAL D C 1
ATOM 23070 O O . VAL D 1 324 ? 63.821 112.609 25.918 1.00 56.17 320 VAL D O 1
ATOM 23083 N N . ASP D 1 325 ? 66.060 112.529 25.652 1.00 62.64 321 ASP D N 1
ATOM 23084 C CA . ASP D 1 325 ? 66.206 113.982 25.615 1.00 64.55 321 ASP D CA 1
ATOM 23085 C C . ASP D 1 325 ? 65.470 114.553 24.410 1.00 59.55 321 ASP D C 1
ATOM 23086 O O . ASP D 1 325 ? 65.289 113.868 23.408 1.00 56.73 321 ASP D O 1
ATOM 23095 N N . PHE D 1 326 ? 65.037 115.804 24.520 1.00 67.30 322 PHE D N 1
ATOM 23096 C CA . PHE D 1 326 ? 64.309 116.467 23.444 1.00 61.04 322 PHE D CA 1
ATOM 23097 C C . PHE D 1 326 ? 65.094 116.457 22.141 1.00 67.65 322 PHE D C 1
ATOM 23098 O O . PHE D 1 326 ? 66.311 116.643 22.140 1.00 75.28 322 PHE D O 1
ATOM 23115 N N . GLY D 1 327 ? 64.392 116.233 21.035 1.00 63.92 323 GLY D N 1
ATOM 23116 C CA . GLY D 1 327 ? 65.003 116.280 19.719 1.00 69.76 323 GLY D CA 1
ATOM 23117 C C . GLY D 1 327 ? 65.647 114.976 19.290 1.00 75.81 323 GLY D C 1
ATOM 23118 O O . GLY D 1 327 ? 65.932 114.779 18.105 1.00 74.94 323 GLY D O 1
ATOM 23122 N N . ARG D 1 328 ? 65.873 114.083 20.252 1.00 73.35 324 ARG D N 1
ATOM 23123 C CA . ARG D 1 328 ? 66.564 112.823 19.993 1.00 68.80 324 ARG D CA 1
ATOM 23124 C C . ARG D 1 328 ? 65.601 111.736 19.507 1.00 65.61 324 ARG D C 1
ATOM 23125 O O . ARG D 1 328 ? 64.387 111.872 19.655 1.00 59.35 324 ARG D O 1
ATOM 23146 N N . PRO D 1 329 ? 66.144 110.653 18.916 1.00 64.18 325 PRO D N 1
ATOM 23147 C CA . PRO D 1 329 ? 65.308 109.549 18.432 1.00 63.22 325 PRO D CA 1
ATOM 23148 C C . PRO D 1 329 ? 64.826 108.607 19.536 1.00 64.72 325 PRO D C 1
ATOM 23149 O O . PRO D 1 329 ? 65.574 108.313 20.471 1.00 56.86 325 PRO D O 1
ATOM 23160 N N . ALA D 1 330 ? 63.591 108.131 19.403 1.00 64.54 326 ALA D N 1
ATOM 23161 C CA . ALA D 1 330 ? 63.021 107.146 20.320 1.00 55.85 326 ALA D CA 1
ATOM 23162 C C . ALA D 1 330 ? 62.669 105.873 19.554 1.00 56.42 326 ALA D C 1
ATOM 23163 O O . ALA D 1 330 ? 61.953 105.928 18.559 1.00 51.10 326 ALA D O 1
ATOM 23170 N N . VAL D 1 331 ? 63.166 104.733 20.030 1.00 52.61 327 VAL D N 1
ATOM 23171 C CA . VAL D 1 331 ? 62.998 103.458 19.333 1.00 57.89 327 VAL D CA 1
ATOM 23172 C C . VAL D 1 331 ? 62.263 102.422 20.186 1.00 58.33 327 VAL D C 1
ATOM 23173 O O . VAL D 1 331 ? 62.645 102.168 21.329 1.00 62.34 327 VAL D O 1
ATOM 23186 N N . PHE D 1 332 ? 61.217 101.825 19.615 1.00 57.80 328 PHE D N 1
ATOM 23187 C CA . PHE D 1 332 ? 60.501 100.711 20.243 1.00 56.46 328 PHE D CA 1
ATOM 23188 C C . PHE D 1 332 ? 60.508 99.481 19.327 1.00 51.25 328 PHE D C 1
ATOM 23189 O O . PHE D 1 332 ? 59.956 99.518 18.229 1.00 51.75 328 PHE D O 1
ATOM 23206 N N . THR D 1 333 ? 61.114 98.394 19.787 1.00 48.34 329 THR D N 1
ATOM 23207 C CA . THR D 1 333 ? 61.167 97.154 19.014 1.00 62.43 329 THR D CA 1
ATOM 23208 C C . THR D 1 333 ? 60.139 96.138 19.529 1.00 60.71 329 THR D C 1
ATOM 23209 O O . THR D 1 333 ? 60.268 95.622 20.641 1.00 53.65 329 THR D O 1
ATOM 23220 N N . CYS D 1 334 ? 59.124 95.860 18.712 1.00 55.19 330 CYS D N 1
ATOM 23221 C CA . CYS D 1 334 ? 58.101 94.874 19.056 1.00 53.44 330 CYS D CA 1
ATOM 23222 C C . CYS D 1 334 ? 58.543 93.476 18.635 1.00 53.85 330 CYS D C 1
ATOM 23223 O O . CYS D 1 334 ? 58.670 93.191 17.446 1.00 56.79 330 CYS D O 1
ATOM 23230 N N . GLN D 1 335 ? 58.791 92.619 19.622 1.00 45.68 331 GLN D N 1
ATOM 23231 C CA . GLN D 1 335 ? 59.158 91.228 19.384 1.00 47.50 331 GLN D CA 1
ATOM 23232 C C . GLN D 1 335 ? 57.969 90.348 19.734 1.00 48.84 331 GLN D C 1
ATOM 23233 O O . GLN D 1 335 ? 57.246 90.626 20.688 1.00 44.30 331 GLN D O 1
ATOM 23247 N N . TYR D 1 336 ? 57.762 89.280 18.976 1.00 47.64 332 TYR D N 1
ATOM 23248 C CA . TYR D 1 336 ? 56.573 88.466 19.176 1.00 46.02 332 TYR D CA 1
ATOM 23249 C C . TYR D 1 336 ? 56.768 87.018 18.766 1.00 48.33 332 TYR D C 1
ATOM 23250 O O . TYR D 1 336 ? 57.731 86.673 18.078 1.00 45.56 332 TYR D O 1
ATOM 23268 N N . THR D 1 337 ? 55.850 86.174 19.225 1.00 43.33 333 THR D N 1
ATOM 23269 C CA . THR D 1 337 ? 55.818 84.778 18.835 1.00 37.80 333 THR D CA 1
ATOM 23270 C C . THR D 1 337 ? 54.383 84.392 18.475 1.00 42.44 333 THR D C 1
ATOM 23271 O O . THR D 1 337 ? 53.463 85.216 18.576 1.00 39.09 333 THR D O 1
ATOM 23282 N N . GLY D 1 338 ? 54.202 83.148 18.040 1.00 49.40 334 GLY D N 1
ATOM 23283 C CA . GLY D 1 338 ? 52.894 82.646 17.650 1.00 42.88 334 GLY D CA 1
ATOM 23284 C C . GLY D 1 338 ? 52.753 82.459 16.150 1.00 44.94 334 GLY D C 1
ATOM 23285 O O . GLY D 1 338 ? 53.587 82.934 15.378 1.00 42.12 334 GLY D O 1
ATOM 23289 N N . ASN D 1 339 ? 51.684 81.779 15.739 1.00 41.20 335 ASN D N 1
ATOM 23290 C CA . ASN D 1 339 ? 51.475 81.458 14.327 1.00 44.90 335 ASN D CA 1
ATOM 23291 C C . ASN D 1 339 ? 50.022 81.131 14.034 1.00 35.84 335 ASN D C 1
ATOM 23292 O O . ASN D 1 339 ? 49.402 80.405 14.799 1.00 39.84 335 ASN D O 1
ATOM 23303 N N . PRO D 1 340 ? 49.458 81.674 12.939 1.00 40.74 336 PRO D N 1
ATOM 23304 C CA . PRO D 1 340 ? 50.001 82.646 11.980 1.00 40.17 336 PRO D CA 1
ATOM 23305 C C . PRO D 1 340 ? 49.988 84.077 12.514 1.00 48.37 336 PRO D C 1
ATOM 23306 O O . PRO D 1 340 ? 49.241 84.373 13.444 1.00 49.93 336 PRO D O 1
ATOM 23317 N N . ILE D 1 341 ? 50.812 84.940 11.927 1.00 46.11 337 ILE D N 1
ATOM 23318 C CA . ILE D 1 341 ? 50.813 86.365 12.238 1.00 47.43 337 ILE D CA 1
ATOM 23319 C C . ILE D 1 341 ? 50.417 87.116 10.978 1.00 51.57 337 ILE D C 1
ATOM 23320 O O . ILE D 1 341 ? 51.147 87.091 9.984 1.00 54.21 337 ILE D O 1
ATOM 23336 N N . LYS D 1 342 ? 49.271 87.785 11.017 1.00 44.38 338 LYS D N 1
ATOM 23337 C CA . LYS D 1 342 ? 48.731 88.410 9.820 1.00 52.30 338 LYS D CA 1
ATOM 23338 C C . LYS D 1 342 ? 49.036 89.895 9.804 1.00 54.36 338 LYS D C 1
ATOM 23339 O O . LYS D 1 342 ? 49.345 90.457 8.752 1.00 65.51 338 LYS D O 1
ATOM 23358 N N . THR D 1 343 ? 48.947 90.534 10.968 1.00 54.16 339 THR D N 1
ATOM 23359 C CA . THR D 1 343 ? 49.225 91.963 11.066 1.00 52.78 339 THR D CA 1
ATOM 23360 C C . THR D 1 343 ? 49.925 92.340 12.372 1.00 47.95 339 THR D C 1
ATOM 23361 O O . THR D 1 343 ? 49.560 91.873 13.455 1.00 40.07 339 THR D O 1
ATOM 23372 N N . VAL D 1 344 ? 50.953 93.168 12.234 1.00 47.86 340 VAL D N 1
ATOM 23373 C CA . VAL D 1 344 ? 51.514 93.919 13.348 1.00 43.17 340 VAL D CA 1
ATOM 23374 C C . VAL D 1 344 ? 50.971 95.344 13.250 1.00 48.70 340 VAL D C 1
ATOM 23375 O O . VAL D 1 344 ? 50.832 95.879 12.151 1.00 49.46 340 VAL D O 1
ATOM 23388 N N . SER D 1 345 ? 50.646 95.950 14.389 1.00 44.10 341 SER D N 1
ATOM 23389 C CA . SER D 1 345 ? 50.159 97.328 14.413 1.00 43.59 341 SER D CA 1
ATOM 23390 C C . SER D 1 345 ? 50.516 98.011 15.734 1.00 40.04 341 SER D C 1
ATOM 23391 O O . SER D 1 345 ? 50.828 97.342 16.718 1.00 40.80 341 SER D O 1
ATOM 23399 N N . TRP D 1 346 ? 50.455 99.338 15.742 1.00 40.47 342 TRP D N 1
ATOM 23400 C CA . TRP D 1 346 ? 50.893 100.126 16.891 1.00 42.19 342 TRP D CA 1
ATOM 23401 C C . TRP D 1 346 ? 49.826 101.073 17.399 1.00 37.90 342 TRP D C 1
ATOM 23402 O O . TRP D 1 346 ? 48.958 101.524 16.655 1.00 42.80 342 TRP D O 1
ATOM 23423 N N . MET D 1 347 ? 49.917 101.378 18.686 1.00 43.31 343 MET D N 1
ATOM 23424 C CA . MET D 1 347 ? 49.027 102.324 19.336 1.00 36.68 343 MET D CA 1
ATOM 23425 C C . MET D 1 347 ? 49.816 103.297 20.194 1.00 39.24 343 MET D C 1
ATOM 23426 O O . MET D 1 347 ? 50.933 103.007 20.609 1.00 34.35 343 MET D O 1
ATOM 23440 N N . LYS D 1 348 ? 49.200 104.434 20.481 1.00 39.51 344 LYS D N 1
ATOM 23441 C CA . LYS D 1 348 ? 49.752 105.399 21.409 1.00 35.40 344 LYS D CA 1
ATOM 23442 C C . LYS D 1 348 ? 48.614 105.945 22.260 1.00 38.45 344 LYS D C 1
ATOM 23443 O O . LYS D 1 348 ? 47.676 106.560 21.742 1.00 37.13 344 LYS D O 1
ATOM 23462 N N . ASP D 1 349 ? 48.696 105.695 23.566 1.00 36.77 345 ASP D N 1
ATOM 23463 C CA . ASP D 1 349 ? 47.676 106.125 24.512 1.00 34.64 345 ASP D CA 1
ATOM 23464 C C . ASP D 1 349 ? 46.260 105.801 24.009 1.00 37.49 345 ASP D C 1
ATOM 23465 O O . ASP D 1 349 ? 45.352 106.640 24.056 1.00 32.98 345 ASP D O 1
ATOM 23474 N N . GLY D 1 350 ? 46.088 104.579 23.520 1.00 38.67 346 GLY D N 1
ATOM 23475 C CA . GLY D 1 350 ? 44.780 104.089 23.115 1.00 47.68 346 GLY D CA 1
ATOM 23476 C C . GLY D 1 350 ? 44.294 104.563 21.752 1.00 50.02 346 GLY D C 1
ATOM 23477 O O . GLY D 1 350 ? 43.111 104.423 21.436 1.00 42.18 346 GLY D O 1
ATOM 23481 N N . LYS D 1 351 ? 45.205 105.116 20.955 1.00 42.42 347 LYS D N 1
ATOM 23482 C CA . LYS D 1 351 ? 44.890 105.604 19.618 1.00 46.46 347 LYS D CA 1
ATOM 23483 C C . LYS D 1 351 ? 45.812 104.938 18.613 1.00 50.03 347 LYS D C 1
ATOM 23484 O O . LYS D 1 351 ? 47.022 104.828 18.836 1.00 44.90 347 LYS D O 1
ATOM 23503 N N . ALA D 1 352 ? 45.236 104.491 17.502 1.00 52.87 348 ALA D N 1
ATOM 23504 C CA . ALA D 1 352 ? 46.009 103.829 16.463 1.00 48.57 348 ALA D CA 1
ATOM 23505 C C . ALA D 1 352 ? 46.931 104.810 15.747 1.00 42.72 348 ALA D C 1
ATOM 23506 O O . ALA D 1 352 ? 46.541 105.940 15.459 1.00 54.35 348 ALA D O 1
ATOM 23513 N N . ILE D 1 353 ? 48.156 104.368 15.478 1.00 42.93 349 ILE D N 1
ATOM 23514 C CA . ILE D 1 353 ? 49.106 105.121 14.662 1.00 52.24 349 ILE D CA 1
ATOM 23515 C C . ILE D 1 353 ? 49.480 104.290 13.429 1.00 74.47 349 ILE D C 1
ATOM 23516 O O . ILE D 1 353 ? 49.729 103.084 13.528 1.00 73.87 349 ILE D O 1
ATOM 23532 N N . GLY D 1 354 ? 49.512 104.937 12.268 1.00 70.85 350 GLY D N 1
ATOM 23533 C CA . GLY D 1 354 ? 49.731 104.236 11.014 1.00 59.65 350 GLY D CA 1
ATOM 23534 C C . GLY D 1 354 ? 51.126 103.661 10.897 1.00 65.90 350 GLY D C 1
ATOM 23535 O O . GLY D 1 354 ? 51.963 104.192 10.165 1.00 89.15 350 GLY D O 1
ATOM 23539 N N . HIS D 1 355 ? 51.379 102.580 11.627 1.00 58.89 351 HIS D N 1
ATOM 23540 C CA . HIS D 1 355 ? 52.672 101.908 11.578 1.00 61.61 351 HIS D CA 1
ATOM 23541 C C . HIS D 1 355 ? 52.457 100.401 11.683 1.00 60.12 351 HIS D C 1
ATOM 23542 O O . HIS D 1 355 ? 51.866 99.914 12.647 1.00 57.69 351 HIS D O 1
ATOM 23555 N N . SER D 1 356 ? 52.938 99.679 10.675 1.00 62.16 352 SER D N 1
ATOM 23556 C CA . SER D 1 356 ? 52.717 98.243 10.550 1.00 56.35 352 SER D CA 1
ATOM 23557 C C . SER D 1 356 ? 54.023 97.463 10.628 1.00 56.48 352 SER D C 1
ATOM 23558 O O . SER D 1 356 ? 54.032 96.248 10.446 1.00 58.75 352 SER D O 1
ATOM 23566 N N . GLU D 1 357 ? 55.123 98.170 10.875 1.00 61.03 353 GLU D N 1
ATOM 23567 C CA . GLU D 1 357 ? 56.440 97.549 10.979 1.00 53.94 353 GLU D CA 1
ATOM 23568 C C . GLU D 1 357 ? 56.713 97.192 12.436 1.00 56.33 353 GLU D C 1
ATOM 23569 O O . GLU D 1 357 ? 56.174 97.833 13.335 1.00 56.83 353 GLU D O 1
ATOM 23581 N N . PRO D 1 358 ? 57.551 96.169 12.679 1.00 55.12 354 PRO D N 1
ATOM 23582 C CA . PRO D 1 358 ? 57.831 95.743 14.058 1.00 55.11 354 PRO D CA 1
ATOM 23583 C C . PRO D 1 358 ? 58.653 96.749 14.861 1.00 53.16 354 PRO D C 1
ATOM 23584 O O . PRO D 1 358 ? 58.700 96.651 16.089 1.00 59.08 354 PRO D O 1
ATOM 23595 N N . VAL D 1 359 ? 59.298 97.687 14.179 1.00 52.31 355 VAL D N 1
ATOM 23596 C CA . VAL D 1 359 ? 60.088 98.716 14.847 1.00 50.78 355 VAL D CA 1
ATOM 23597 C C . VAL D 1 359 ? 59.447 100.072 14.617 1.00 50.91 355 VAL D C 1
ATOM 23598 O O . VAL D 1 359 ? 59.100 100.423 13.487 1.00 51.87 355 VAL D O 1
ATOM 23611 N N . LEU D 1 360 ? 59.281 100.823 15.702 1.00 55.93 356 LEU D N 1
ATOM 23612 C CA . LEU D 1 360 ? 58.739 102.173 15.636 1.00 54.77 356 LEU D CA 1
ATOM 23613 C C . LEU D 1 360 ? 59.811 103.170 16.042 1.00 56.57 356 LEU D C 1
ATOM 23614 O O . LEU D 1 360 ? 60.465 102.997 17.070 1.00 54.05 356 LEU D O 1
ATOM 23630 N N . ARG D 1 361 ? 59.987 104.206 15.224 1.00 61.85 357 ARG D N 1
ATOM 23631 C CA . ARG D 1 361 ? 60.969 105.254 15.492 1.00 58.59 357 ARG D CA 1
ATOM 23632 C C . ARG D 1 361 ? 60.325 106.634 15.466 1.00 58.41 357 ARG D C 1
ATOM 23633 O O . ARG D 1 361 ? 59.769 107.049 14.454 1.00 63.32 357 ARG D O 1
ATOM 23654 N N . ILE D 1 362 ? 60.390 107.330 16.598 1.00 60.82 358 ILE D N 1
ATOM 23655 C CA . ILE D 1 362 ? 60.095 108.758 16.654 1.00 59.44 358 ILE D CA 1
ATOM 23656 C C . ILE D 1 362 ? 61.415 109.499 16.507 1.00 64.49 358 ILE D C 1
ATOM 23657 O O . ILE D 1 362 ? 62.206 109.544 17.448 1.00 58.46 358 ILE D O 1
ATOM 23673 N N . GLU D 1 363 ? 61.647 110.073 15.329 1.00 66.18 359 GLU D N 1
ATOM 23674 C CA . GLU D 1 363 ? 62.973 110.572 14.966 1.00 65.27 359 GLU D CA 1
ATOM 23675 C C . GLU D 1 363 ? 63.458 111.694 15.866 1.00 57.59 359 GLU D C 1
ATOM 23676 O O . GLU D 1 363 ? 64.642 111.761 16.188 1.00 60.25 359 GLU D O 1
ATOM 23688 N N . SER D 1 364 ? 62.542 112.567 16.270 1.00 54.97 360 SER D N 1
ATOM 23689 C CA . SER D 1 364 ? 62.883 113.699 17.124 1.00 62.26 360 SER D CA 1
ATOM 23690 C C . SER D 1 364 ? 61.773 113.976 18.131 1.00 59.36 360 SER D C 1
ATOM 23691 O O . SER D 1 364 ? 60.763 114.585 17.794 1.00 51.30 360 SER D O 1
ATOM 23699 N N . VAL D 1 365 ? 61.981 113.541 19.371 1.00 59.18 361 VAL D N 1
ATOM 23700 C CA . VAL D 1 365 ? 60.923 113.564 20.377 1.00 59.53 361 VAL D CA 1
ATOM 23701 C C . VAL D 1 365 ? 60.526 114.977 20.787 1.00 60.44 361 VAL D C 1
ATOM 23702 O O . VAL D 1 365 ? 61.379 115.837 21.018 1.00 55.13 361 VAL D O 1
ATOM 23715 N N . LYS D 1 366 ? 59.213 115.195 20.857 1.00 60.10 362 LYS D N 1
ATOM 23716 C CA . LYS D 1 366 ? 58.627 116.428 21.374 1.00 57.38 362 LYS D CA 1
ATOM 23717 C C . LYS D 1 366 ? 57.918 116.120 22.683 1.00 57.49 362 LYS D C 1
ATOM 23718 O O . LYS D 1 366 ? 57.813 114.960 23.076 1.00 53.41 362 LYS D O 1
ATOM 23737 N N . LYS D 1 367 ? 57.416 117.158 23.340 1.00 55.86 363 LYS D N 1
ATOM 23738 C CA . LYS D 1 367 ? 56.673 116.997 24.583 1.00 55.03 363 LYS D CA 1
ATOM 23739 C C . LYS D 1 367 ? 55.444 116.111 24.387 1.00 62.28 363 LYS D C 1
ATOM 23740 O O . LYS D 1 367 ? 55.017 115.409 25.304 1.00 60.59 363 LYS D O 1
ATOM 23759 N N . GLU D 1 368 ? 54.888 116.140 23.183 1.00 55.33 364 GLU D N 1
ATOM 23760 C CA . GLU D 1 368 ? 53.651 115.428 22.895 1.00 63.46 364 GLU D CA 1
ATOM 23761 C C . GLU D 1 368 ? 53.899 113.933 22.677 1.00 57.38 364 GLU D C 1
ATOM 23762 O O . GLU D 1 368 ? 52.956 113.147 22.604 1.00 52.15 364 GLU D O 1
ATOM 23774 N N . ASP D 1 369 ? 55.169 113.544 22.582 1.00 53.28 365 ASP D N 1
ATOM 23775 C CA . ASP D 1 369 ? 55.528 112.148 22.341 1.00 51.79 365 ASP D CA 1
ATOM 23776 C C . ASP D 1 369 ? 55.522 111.298 23.617 1.00 47.44 365 ASP D C 1
ATOM 23777 O O . ASP D 1 369 ? 55.473 110.073 23.543 1.00 42.50 365 ASP D O 1
ATOM 23786 N N . LYS D 1 370 ? 55.565 111.938 24.781 1.00 44.86 366 LYS D N 1
ATOM 23787 C CA . LYS D 1 370 ? 55.581 111.198 26.038 1.00 47.72 366 LYS D CA 1
ATOM 23788 C C . LYS D 1 370 ? 54.289 110.400 26.178 1.00 43.14 366 LYS D C 1
ATOM 23789 O O . LYS D 1 370 ? 53.228 110.851 25.747 1.00 38.07 366 LYS D O 1
ATOM 23808 N N . GLY D 1 371 ? 54.386 109.213 26.770 1.00 37.83 367 GLY D N 1
ATOM 23809 C CA . GLY D 1 371 ? 53.214 108.399 27.019 1.00 36.29 367 GLY D CA 1
ATOM 23810 C C . GLY D 1 371 ? 53.421 106.918 26.790 1.00 31.90 367 GLY D C 1
ATOM 23811 O O . GLY D 1 371 ? 54.550 106.425 26.781 1.00 35.16 367 GLY D O 1
ATOM 23815 N N . MET D 1 372 ? 52.306 106.217 26.618 1.00 31.76 368 MET D N 1
ATOM 23816 C CA . MET D 1 372 ? 52.304 104.772 26.494 1.00 30.80 368 MET D CA 1
ATOM 23817 C C . MET D 1 372 ? 52.185 104.373 25.039 1.00 32.92 368 MET D C 1
ATOM 23818 O O . MET D 1 372 ? 51.335 104.887 24.303 1.00 29.43 368 MET D O 1
ATOM 23832 N N . TYR D 1 373 ? 53.045 103.441 24.655 1.00 31.24 369 TYR D N 1
ATOM 23833 C CA . TYR D 1 373 ? 53.072 102.895 23.312 1.00 34.29 369 TYR D CA 1
ATOM 23834 C C . TYR D 1 373 ? 52.770 101.407 23.365 1.00 35.48 369 TYR D C 1
ATOM 23835 O O . TYR D 1 373 ? 53.204 100.710 24.287 1.00 33.27 369 TYR D O 1
ATOM 23853 N N . GLN D 1 374 ? 52.018 100.926 22.381 1.00 32.21 370 GLN D N 1
ATOM 23854 C CA . GLN D 1 374 ? 51.694 99.509 22.304 1.00 30.40 370 GLN D CA 1
ATOM 23855 C C . GLN D 1 374 ? 51.921 98.952 20.909 1.00 35.03 370 GLN D C 1
ATOM 23856 O O . GLN D 1 374 ? 51.707 99.650 19.918 1.00 34.00 370 GLN D O 1
ATOM 23870 N N . CYS D 1 375 ? 52.355 97.698 20.840 1.00 31.17 371 CYS D N 1
ATOM 23871 C CA . CYS D 1 375 ? 52.272 96.955 19.592 1.00 37.51 371 CYS D CA 1
ATOM 23872 C C . CYS D 1 375 ? 51.279 95.815 19.765 1.00 36.07 371 CYS D C 1
ATOM 23873 O O . CYS D 1 375 ? 51.238 95.156 20.806 1.00 33.42 371 CYS D O 1
ATOM 23880 N N . PHE D 1 376 ? 50.446 95.636 18.743 1.00 38.48 372 PHE D N 1
ATOM 23881 C CA . PHE D 1 376 ? 49.526 94.517 18.658 1.00 34.22 372 PHE D CA 1
ATOM 23882 C C . PHE D 1 376 ? 49.961 93.564 17.540 1.00 36.85 372 PHE D C 1
ATOM 23883 O O . PHE D 1 376 ? 50.429 94.002 16.489 1.00 35.77 372 PHE D O 1
ATOM 23900 N N . VAL D 1 377 ? 49.824 92.267 17.786 1.00 32.12 373 VAL D N 1
ATOM 23901 C CA . VAL D 1 377 ? 49.944 91.277 16.733 1.00 34.74 373 VAL D CA 1
ATOM 23902 C C . VAL D 1 377 ? 48.609 90.569 16.657 1.00 40.08 373 VAL D C 1
ATOM 23903 O O . VAL D 1 377 ? 47.994 90.284 17.688 1.00 33.35 373 VAL D O 1
ATOM 23916 N N . ARG D 1 378 ? 48.145 90.315 15.437 1.00 38.02 374 ARG D N 1
ATOM 23917 C CA . ARG D 1 378 ? 46.843 89.701 15.249 1.00 40.66 374 ARG D CA 1
ATOM 23918 C C . ARG D 1 378 ? 46.848 88.668 14.137 1.00 41.84 374 ARG D C 1
ATOM 23919 O O . ARG D 1 378 ? 47.576 88.794 13.149 1.00 38.24 374 ARG D O 1
ATOM 23940 N N . ASN D 1 379 ? 46.035 87.637 14.316 1.00 41.75 375 ASN D N 1
ATOM 23941 C CA . ASN D 1 379 ? 45.580 86.846 13.185 1.00 49.28 375 ASN D CA 1
ATOM 23942 C C . ASN D 1 379 ? 44.062 86.777 13.243 1.00 50.82 375 ASN D C 1
ATOM 23943 O O . ASN D 1 379 ? 43.444 87.513 14.007 1.00 46.75 375 ASN D O 1
ATOM 23954 N N . ASP D 1 380 ? 43.454 85.913 12.442 1.00 54.87 376 ASP D N 1
ATOM 23955 C CA . ASP D 1 380 ? 42.000 85.920 12.313 1.00 61.33 376 ASP D CA 1
ATOM 23956 C C . ASP D 1 380 ? 41.283 85.368 13.552 1.00 57.61 376 ASP D C 1
ATOM 23957 O O . ASP D 1 380 ? 40.079 85.569 13.703 1.00 64.87 376 ASP D O 1
ATOM 23966 N N . GLN D 1 381 ? 42.019 84.700 14.438 1.00 50.03 377 GLN D N 1
ATOM 23967 C CA . GLN D 1 381 ? 41.422 84.070 15.621 1.00 61.55 377 GLN D CA 1
ATOM 23968 C C . GLN D 1 381 ? 41.938 84.647 16.943 1.00 54.60 377 GLN D C 1
ATOM 23969 O O . GLN D 1 381 ? 41.332 84.432 17.991 1.00 54.61 377 GLN D O 1
ATOM 23983 N N . GLU D 1 382 ? 43.043 85.386 16.890 1.00 43.19 378 GLU D N 1
ATOM 23984 C CA . GLU D 1 382 ? 43.798 85.710 18.098 1.00 46.13 378 GLU D CA 1
ATOM 23985 C C . GLU D 1 382 ? 44.437 87.105 18.044 1.00 42.09 378 GLU D C 1
ATOM 23986 O O . GLU D 1 382 ? 44.617 87.678 16.966 1.00 39.40 378 GLU D O 1
ATOM 23998 N N . SER D 1 383 ? 44.762 87.656 19.212 1.00 36.64 379 SER D N 1
ATOM 23999 C CA . SER D 1 383 ? 45.540 88.889 19.286 1.00 33.57 379 SER D CA 1
ATOM 24000 C C . SER D 1 383 ? 46.433 88.862 20.518 1.00 34.61 379 SER D C 1
ATOM 24001 O O . SER D 1 383 ? 46.197 88.087 21.447 1.00 31.54 379 SER D O 1
ATOM 24009 N N . ALA D 1 384 ? 47.470 89.692 20.502 1.00 31.91 380 ALA D N 1
ATOM 24010 C CA . ALA D 1 384 ? 48.303 89.920 21.676 1.00 28.41 380 ALA D CA 1
ATOM 24011 C C . ALA D 1 384 ? 48.833 91.346 21.645 1.00 33.85 380 ALA D C 1
ATOM 24012 O O . ALA D 1 384 ? 48.983 91.934 20.575 1.00 31.02 380 ALA D O 1
ATOM 24019 N N . GLU D 1 385 ? 49.076 91.914 22.824 1.00 32.53 381 GLU D N 1
ATOM 24020 C CA . GLU D 1 385 ? 49.603 93.264 22.919 1.00 30.48 381 GLU D CA 1
ATOM 24021 C C . GLU D 1 385 ? 50.778 93.309 23.873 1.00 33.50 381 GLU D C 1
ATOM 24022 O O . GLU D 1 385 ? 50.893 92.473 24.766 1.00 30.05 381 GLU D O 1
ATOM 24034 N N . ALA D 1 386 ? 51.658 94.282 23.651 1.00 32.78 382 ALA D N 1
ATOM 24035 C CA . ALA D 1 386 ? 52.692 94.641 24.613 1.00 31.18 382 ALA D CA 1
ATOM 24036 C C . ALA D 1 386 ? 52.699 96.156 24.741 1.00 33.42 382 ALA D C 1
ATOM 24037 O O . ALA D 1 386 ? 52.282 96.857 23.822 1.00 32.79 382 ALA D O 1
ATOM 24044 N N . SER D 1 387 ? 53.155 96.667 25.880 1.00 30.26 383 SER D N 1
ATOM 24045 C CA . SER D 1 387 ? 53.130 98.106 26.115 1.00 30.25 383 SER D CA 1
ATOM 24046 C C . SER D 1 387 ? 54.488 98.583 26.583 1.00 30.80 383 SER D C 1
ATOM 24047 O O . SER D 1 387 ? 55.240 97.820 27.181 1.00 27.47 383 SER D O 1
ATOM 24055 N N . ALA D 1 388 ? 54.799 99.842 26.298 1.00 31.25 384 ALA D N 1
ATOM 24056 C CA . ALA D 1 388 ? 56.023 100.466 26.794 1.00 32.55 384 ALA D CA 1
ATOM 24057 C C . ALA D 1 388 ? 55.769 101.942 27.052 1.00 35.97 384 ALA D C 1
ATOM 24058 O O . ALA D 1 388 ? 54.797 102.499 26.549 1.00 34.88 384 ALA D O 1
ATOM 24065 N N . GLU D 1 389 ? 56.647 102.568 27.831 1.00 33.98 385 GLU D N 1
ATOM 24066 C CA . GLU D 1 389 ? 56.486 103.967 28.195 1.00 33.87 385 GLU D CA 1
ATOM 24067 C C . GLU D 1 389 ? 57.653 104.809 27.680 1.00 35.85 385 GLU D C 1
ATOM 24068 O O . GLU D 1 389 ? 58.811 104.398 27.750 1.00 36.06 385 GLU D O 1
ATOM 24080 N N . LEU D 1 390 ? 57.327 105.987 27.160 1.00 38.22 386 LEU D N 1
ATOM 24081 C CA . LEU D 1 390 ? 58.332 106.983 26.815 1.00 41.67 386 LEU D CA 1
ATOM 24082 C C . LEU D 1 390 ? 58.233 108.156 27.789 1.00 38.51 386 LEU D C 1
ATOM 24083 O O . LEU D 1 390 ? 57.162 108.751 27.953 1.00 37.49 386 LEU D O 1
ATOM 24099 N N . LYS D 1 391 ? 59.353 108.447 28.444 1.00 34.19 387 LYS D N 1
ATOM 24100 C CA . LYS D 1 391 ? 59.495 109.605 29.322 1.00 40.97 387 LYS D CA 1
ATOM 24101 C C . LYS D 1 391 ? 60.454 110.609 28.680 1.00 44.87 387 LYS D C 1
ATOM 24102 O O . LYS D 1 391 ? 61.317 110.222 27.898 1.00 46.34 387 LYS D O 1
ATOM 24121 N N . LEU D 1 392 ? 60.309 111.887 29.019 1.00 46.12 388 LEU D N 1
ATOM 24122 C CA . LEU D 1 392 ? 61.184 112.938 28.489 1.00 50.34 388 LEU D CA 1
ATOM 24123 C C . LEU D 1 392 ? 62.373 113.217 29.395 1.00 54.53 388 LEU D C 1
ATOM 24124 O O . LEU D 1 392 ? 62.243 113.211 30.621 1.00 54.82 388 LEU D O 1
ATOM 24140 N N . GLY D 1 393 ? 63.524 113.485 28.785 1.00 58.54 389 GLY D N 1
ATOM 24141 C CA . GLY D 1 393 ? 64.701 113.900 29.524 1.00 66.00 389 GLY D CA 1
ATOM 24142 C C . GLY D 1 393 ? 64.705 115.398 29.763 1.00 58.56 389 GLY D C 1
ATOM 24143 O O . GLY D 1 393 ? 65.479 116.134 29.148 1.00 66.93 389 GLY D O 1
#

Solvent-accessible surface area: 73260 Å² total; per-residue (Å²): 155,102,5,0,68,26,123,86,31,6,72,17,121,27,26,7,1,16,74,90,1,27,100,7,65,12,112,10,24,4,73,50,130,13,88,61,50,7,12,58,74,102,47,60,80,14,42,96,12,126,39,10,11,59,76,39,128,103,29,46,0,18,1,27,81,16,142,37,130,54,34,106,93,83,0,0,33,34,40,0,7,0,24,0,103,25,145,30,10,18,0,15,1,58,26,0,57,4,92,6,17,16,64,56,189,7,54,6,22,0,34,31,38,24,4,19,107,20,4,32,2,11,0,52,17,34,40,22,41,50,8,54,94,14,4,181,15,69,16,0,46,12,78,126,43,74,89,35,66,93,55,109,99,12,123,36,75,61,6,2,0,46,69,4,27,0,2,0,64,131,2,7,43,102,7,22,178,41,23,2,38,0,77,3,79,8,133,22,56,36,75,49,70,63,8,59,46,122,0,84,1,20,30,16,110,25,88,7,35,94,39,2,78,34,59,97,93,31,86,22,39,25,60,122,13,58,27,82,43,55,9,12,2,52,12,51,18,37,0,72,62,76,23,81,24,102,9,34,56,37,54,166,84,52,124,139,95,114,64,29,114,90,83,132,80,12,57,51,2,45,12,5,0,0,2,36,81,2,64,47,131,14,33,18,84,8,18,2,24,0,30,18,51,77,26,43,64,42,23,44,13,54,3,58,0,37,18,92,10,62,17,133,12,74,37,98,80,34,99,12,74,117,47,153,84,0,62,0,50,6,87,86,93,24,41,45,54,123,67,25,42,1,42,35,28,19,139,82,72,89,49,88,95,46,59,17,177,27,140,66,6,133,111,123,34,63,1,5,10,2,0,7,0,75,18,106,105,40,2,6,18,10,22,1,9,1,59,43,57,147,98,3,0,68,30,120,95,34,6,78,14,106,25,31,9,4,18,86,92,5,21,111,7,57,6,98,7,28,3,67,64,134,10,98,51,37,4,5,18,78,65,26,0,31,6,4,28,5,33,46,14,4,78,68,40,132,82,17,64,0,24,1,25,80,17,151,42,138,48,33,62,74,30,1,0,46,38,40,0,3,0,20,0,113,21,136,60,10,16,0,15,0,64,17,0,39,3,70,6,16,28,122,75,112,8,91,11,36,12,52,30,28,27,2,10,86,20,4,27,0,16,0,52,16,48,35,13,66,58,8,37,73,16,1,125,22,70,6,0,19,8,79,134,46,82,90,28,64,89,55,107,101,9,128,31,81,58,5,3,0,47,69,5,26,0,2,0,66,128,2,11,64,117,6,13,191,51,16,1,33,0,78,2,91,18,112,30,64,37,80,61,97,63,7,96,70,135,0,118,1,42,30,8,102,13,57,4,30,61,38,5,59,30,63,92,92,27,100,25,40,25,64,100,14,57,27,84,39,52,8,13,2,54,12,54,18,36,0,50,60,76,24,128,30,98,8,37,58,24,57,156,72,47,134,151,89,121,66,32,112,90,80,129,78,12,59,49,1,44,13,4,0,0,2,35,84,1,66,48,134,14,33,19,71,6,19,2,19,1,30,20,108,65,30,40,65,46,26,44,14,51,3,48,0,18,17,95,14,59,17,134,8,75,39,97,74,30,87,15,85,116,42,148,36,0,56,0,40,5,85,85,92,25,38,44,48,142,69,15,40,2,42,17,20,17,122,84,67,93,46,88,100,59,64,10,118,29,112,45,2,114,110,87,25,73,3,4,6,2,0,6,0,77,16,99,72,49,3,6,22,8,27,3,14,2,83,46,50,165,112,2,1,57,24,124,85,37,2,78,12,116,28,30,9,2,16,40,88,5,24,106,5,44,4,102,10,34,12,83,63,147,8,87,46,56,4,10,65,80,117,45,59,74,10,35,94,38,127,44,14,12,80,62,40,127,104,10,51,0,32,1,23,40,18,146,44,133,52,34,125,78,89,2,0,49,40,37,0,4,0,22,0,105,21,144,56,10,14,0,16,0,62,21,0,66,3,79,6,24,29,124,73,55,7,40,10,37,15,60,31,21,32,2,15,109,18,4,29,1,14,0,51,17,49,36,13,71,63,8,38,72,13,2,124,21,64,6,0,7,6,68,134,30,87,88,26,63,91,53,101,100,6,124,31,79,58,5,3,0,46,68,5,27,0,2,0,64,126,2,10,47,105,4,14,175,51,11,1,4,0,16,2,90,20,112,30,65,37,67,12,23,6,7,32,72,96,0,104,3,61,27,16,104,39,30,10,32,52,42,5,57,27,63,92,93,28,107,27,39,24,64,110,14,58,28,82,38,50,7,14,2,51,12,53,18,36,0,68,51,62,20,168,27,128,9,32,56,25,70,136,87,61,131,150,91,119,66,31,114,90,79,133,80,13,61,48,2,45,14,5,0,0,2,36,85,2,59,48,132,14,30,2,69,8,19,2,21,0,53,22,102,66,27,38,68,46,26,41,13,48,3,49,0,10,17,98,12,57,10,141,10,71,38,90,75,34,87,15,85,89,41,142,46,0,58,0,40,5,93,84,91,23,35,53,51,135,60,14,40,1,44,46,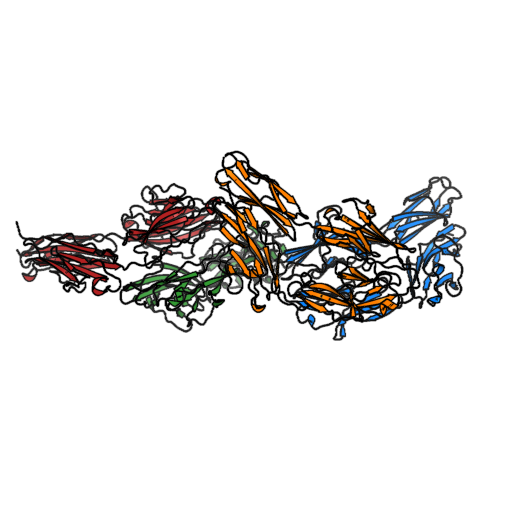41,18,154,81,57,94,52,85,101,57,68,12,124,28,115,42,0,114,149,138,21,95,2,7,6,2,0,6,0,77,16,117,53,38,3,6,22,10,29,2,14,1,81,46,49,146,117,80,132,6,1,73,25,126,104,33,5,69,24,106,30,26,9,0,16,74,89,2,26,99,5,53,2,85,8,38,18,52,54,138,6,90,37,58,8,8,66,80,106,46,72,70,15,35,91,41,127,40,15,5,72,75,42,122,81,14,49,0,32,1,28,81,18,149,52,118,42,27,110,68,121,2,0,34,35,43,0,10,0,26,0,116,21,132,34,11,18,0,18,1,59,23,0,34,3,67,4,12,11,65,43,197,4,55,4,25,5,44,27,49,27,2,20,116,18,3,31,2,14,0,83,15,34,40,21,42,45,6,50,89,12,2,189,17,57,10,0,44,15,81,110,42,78,96,34,66,93,51,97,101,10,122,34,78,67,6,4,0,44,67,5,10,0,1,0,68,130,2,8,57,79,6,25,109,43,26,2,36,0,78,1,88,8,135,21,56,47,76,49,79,62,4,72,53,130,0,85,1,12,16,16,112,26,87,10,35,87,42,2,85,33,65,96,96,30,95,22,39,23,59,112,13,56,29,87,40,48,8,12,1,43,11,61,16,44,0,76,62,77,24,125,23,106,8,32,56,31,54,146,87,54,131,152,99,110,63,29,114,89,81,128,76,12,62,50,2,43,13,5,0,0,3,36,84,1,67,47,132,14,31,9,78,8,20,3,24,0,31,18,102,72,27,41,69,32,27,40,14,52,2,52,0,26,15,95,10,61,17,122,8,73,41,97,75,38,86,13,90,117,36,138,53,0,49,0,41,3,81,87,90,19,41,32,51,106,71,18,41,3,38,41,43,21,153,87,56,94,46,83,92,61,60,15,120,30,113,38,1,109,143,132,26,88,2,5,6,2,0,6,0,76,16,120,90,45,1,6,20,10,23,2,10,1,68,44,57

CATH classification: 2.60.40.10 (+3 more: 2.60.40.10, 2.60.40.10, 2.60.40.10)

GO terms:
  GO:0043005 neuron projection (C, IDA)
  GO:0043025 neuronal cell body (C, IDA)
  GO:0030424 axon (C, IDA)
  GO:0030425 dendrite (C, IDA)
  GO:0003823 antigen binding (F, IDA)
  GO:0032490 detection of molecule of bacterial origin (P, IDA)
  GO:0070593 dendrite self-avoidance (P, IDA)
  GO:0050976 detection of mechanical stimulus involved in sensory perception of touch (P, IGI)
  GO:0048814 regulation of dendrite morphogenesis (P, IGI)
  GO:0007411 axon guidance (P, IGI)
  GO:0007419 ventral cord development (P, IGI)
  GO:0008046 axon guidance receptor activity (F, IMP)
  GO:0016319 mushroom body development (P, IMP)
  GO:0021551 central nervous system morphogenesis (P, IMP)
  GO:0048666 neuron development (P, IMP)
  GO:0048814 regulation of dendrite morphogenesis (P, IMP)
  GO:0048846 axon extension involved in axon guidance (P, IMP)
  GO:0050770 regulation of axonogenesis (P, IMP)
  GO:0070593 dendrite self-avoidance (P, IMP)
  GO:0006909 phagocytosis (P, IMP)

Sequence (1558 aa):
QKGPVFLKEPTNRIDFSNSTGAEIECKASGNPMPEIIWIRSDGTAVGDVPGLRQISSDGKLVFPPFRAEDYRQEVHAQVYACLARNQFGSIISRDVHVRAVVNQFYEAEIMTEYVIRGNAAVLKCSIPSFVADFVRVESWIDDEGNVLSFSDNYDGKYLVLPSGELHIREVGPEEDGYKSYQCRTKHRLTGETRLSATKGRLVITEPVGSKAPTFATASKISSLLGSSSSDIVLLCQAQAFPVPYTRWYKFIEGTTRKQAVVLNDRVKQVSGTLIIKDAVVEDSGKYLCVVNNSVGGESVETVLTVTAPLSAKIDPPTQTVDFGRPAVFTCQYTGNPIKTVSWMKDGKAIGHSEPVLRIESVKKEDKGMYQCFVRNDQESAEASAELKLGQKGPVFLKEPTNRIDFSNSTGAEIECKASGNPMPEIIWIRSDDGTAVGDVPGLRQISSDGKLVFPPFRAEDYRQEVHAQVYACLARNQFGSIISRDVHVRAVVNQFYYEAEIMTEYVIRRGNAAVLKCSIPSFFVADFVRVESWIDDEGNVLSFSDNYDGKYLVLPSGELHIREVGPEDGYKSYQCRTKHRLTGETRLSATKGRLVITEPVGSKAPTFATASKISSLLGSSSSDIVLLCQAQAFPVPYTRWYKFIEGTTRKQAVVLNDRVKQVSGTLIIKDAVVEDSGKYLCVVNNSVGGESVETVLTVTAPLSAKIDPPTQTVDFGRPAVFTCQYTGNPIKTVSWMKDGKAIGHSEPVLRIESVKKEDKGMYQCFVRNDQESAEASAELKLGQKGPVFLKEPTNRIDFSNSTGAEIECKASGNPMPEIIWIRSDDGTAVGDVPGLRQISSDGKLVFPPFRAEDYRQEVHAQVYACLARNQFGSIISRDVHVRAVVNQFYEAEIMTEYVIRGNAAVLKCSIPSFVADFVRVESWIDDEGNVLSFSDNYDGKYLVLPSGELHIREVGPEDGYKSYQCRTKHRLTGETRLSATKGRLVITEPVGSKAPTFATASKISSLLGSSSSSDIVLLCQAQAFPVPYYTRWYKFIEGTTRKQAVVLNDRVKQVSGTLIIKDAVVEDSGKYLCVVNNSVGGESVETVLTVTAPLSAKIDPPTQTVDFGRPAVFTCQYTGNPIKTVSWMKDGKAIGHSEPVLRIESVKKEDKGMYQCFVRNDQESAEASAELKLGADQKGPVFLKEPTNRRIDFSNSTGAEIECKASGNPMPEIIWIRSDGTAVGDVPGLRQISSDGKLVFPPFRAEDYRQEVHAQVYACLARNQFGSIISRDVHVRAVVNQFYEAEIMTEYVIRRGNAAVLKCSIPSFVADFVRVESWIDDEGNVLSFSDNYDGKYLVLPSGELHIREVGPEDGYKSYQCRTKHRLTGETRLSATKGRLVITEPVGSKAPTFATASKISSLLGSSSSDIVLLCQAQAFPVPYTRWYKFIEGTTRKQAVVLNDRVKQVSGTLIIKDAVVEDSGKYLCVVNNSVGGESVETVLTVTAPLSAKIDPPTQTVDFGRPAVFTCQYTGNPIKTVSWMKDGKAIGHSEPVLRIESVKKEDKGMYQCFVRNDQESAEASAELKLG

Secondary structure (DSSP, 8-state):
-EEEEEEE---SEEEEETTT-EEE--EEEEESPPEEEEEETTS-B---BTTTBEEETTTEEEE----GGG--HHHHEEEEEEEEE-SS-EEE---EEEEEE-------B---EEEETTS-EEE--B--GGGTTTEEEEEEEETT--EE-B-S---SSEEE-TTS-EEE-S--GGGGS-EEEEEEEETTT--EEE-SS-EEEEEE--SS-EEEEESSS--EEEEEEETTS-EEE---EEEESPPEEEEEEEPTTSS-EEEPPPSSSEEEETTEEEE-S--GGG-EEEEEEEEETTEEEEEEEEEEEEEEEEEEEE-SEEEE-TTS-EEEEEEEEEE---EEEEEETTEEES--SSEEEESS--STT-EEEEEEEE-SS-EEEEEEEEEE-/-EEEEEEE---SEEEEETTT-EEE--EEEEESPPEEEEEETTSPBP--BTTTBEE-TT--EEE----GGG--HHHHEEEEEEEEEETTEEEEPSPEEEEEE-------B---EEEETTS-EEE--B--GGGTTTEEEEEEEETT--EEEB-S---SSEEE-TTS-EEE-S--GGGGS-EEEEEEEETTT--EEE-SSPEEEEEE--SS-EEEEESSS--EEEEEEETTS-EEE---EEEESPPEEEEEEE-TTSS-EEE---SSSEEEETTEEEE-S--GGG-EEEEEEEEETTEEEEEEEEEEEEEEEEEEEESSEEEE-TTS-EEEEEEEEEE---EEEEEETTEEES--SSEEEESS--GGG-EEEEEEEE-SS-EEEEEEEEEE-/-EEEEEEE---SEEEEETTT-EEE--EEEEESPPEEEEEETTSPBP--BTTTBEE-TT--EEE----GGG--HHHHEEEEEEEEEETTEEEEPPPEEEEEE-------EE--EEEETTS-EEE-EE--GGGTTTEEEEEEEETT--EE-B-S---SSEEE-TTSPEEE-S--GGGGT-EEEEEEEETTT--EEE-SSPEEEEEE--SS-EEEEESSS--EEEEEEETTS-EEE---EEEESPPEEEEEEEPTTSS-EEE---SSSEEEETTEEEE-S--GGG-EEEEEEEE-SS-EEEEEEEEEEEEEEEEEEESSEEEE-TTS-EEEEEEEEEE---EEEEEETTEEES--SSEEEESS--GGG-EEEEEEEE-SS-EEEEEEEEEE-/---EEEEEEEPPPSEEEEETTT-EEEE-EEEEESPPEEEEEETTSPBP--BTTTBEEETTTEEEE----GGG--HHHHEEEEEEEEEETTEEEEPPPEEEEEE-------B---EEEETTS-EEE--B--GGGTTTEEEEEEEETT--EE-B-S-TTSSEEE-TTSPEEESS--GGGGS-EEEEEEEETTT--EEE-SS-EEEEEE--SS-EEEEESSS--EEEEEEETTS-EEE---EEEES--EEEEEEEPTTSS-EEE---SSSEEEETTEEEE-S--GGG-EEEEEEEEETTEEEEEEEEEEEEEEEEEEEESSEEEE-TTS-EEEEEEEEEE---EEEEEETTEEES--SSEEEESS--GGG-EEEEEEEE-SS-EEEEEEEEEE-

B-factor: mean 42.27, std 17.65, range [13.37, 153.04]

Foldseek 3Di:
DAWKFWPDADFQEAEAELQAWDKGDTAICDVVGWDKFKAFPVRHGDDDDPQAWDLPDVGIITGHRDDPVPDDCPRAFTWMWMWIGDPQFIDIFWIYGGHYDYDDDWAWEWEAAEAEAFAKDKIDGHTDPVQVVFKAFQWKAKPVGDIGGADPPLPDQWHQDLRGIIMGGRDDPVQQVMKMWTWMAGNRVRDIDIHPYIYGYHYDHDPDWFWKDAPDPAQEEEDEAEAQAKDKDDTHIATVVGKAKWKWFDDPPDPDIDTDDDDPQWDQRRQMIIHHRHDQVVFGKMKMWIGDPVDIDMHIYGYGYKYAKEWEKPPQEDEEEAQAKDKIAIDMDIPDWDFKFKDFSRHTDPDGDRMDMDGGDDPVSFHKMKMWTDDPRHIYMYIHGYHYD/DWWKDWPDWWFQEAEAELQAWDKTDTAMQDVVGWDKFKAFPVRHGDADDVQAWHQDPRGMITGHRDDPVPDDCCRAQGWMWMWIGDPQFIDIFWIHGHHYDYDDDWAWDWDEAEAEAQAKDKIDGHTPPVQDVFKAFAWKAKPVGDIGGADLDLPDQWHQDLRGIIMGGRDDPVQQVMWMWTWIAGNRPRDIDIHPDTHGYHYDHDDDWFWKDAPDDAQEDEDEAEAQAWDKDDTHIATVVGKAKWKWFDDPPDPDTDTDDDDSQWDDRRQMIIGHRDDQVVFGKMKMWIGDPVGIDIGIYGYGYKYAKEWEKVPQEDADEFQAKDKIAIDMDIPDFDWKFKDFRSHGDPDTDRMDMDHGDDPVSWHKMKMWTDDPRTIGMYMHTYHYD/DWWKDWPDFFFQEAEAELQAWDKTDTAIQTVVGWDKFKDFPVRHGDADDVQAWHQDPNGMITGHRDDPVPDDCCRAQGWMWIWTGDPQFIDIFWIHGGHYDYDDDWAWDWDEAEAEAQAKDKIDTHTPPVQPVFKAFQWKAKPVGDIGGADPPLPDQWHQPLRGIIIGGRDDQVQQVMWMWTWIAGNRPRDIDTHPDTYGYDYDYDPDWDWKDAPDDAQEDEEEAEAQAKDKDDDHIATPVGKAKWKWFDDPPDPDTDTDDDDSAWHQRRQMIIGHNDDQVPFGKMKMWIGDPPGIDIGIYGYGYKYAKEWEKPPQEDEDEFQAKDKIFIDMDIPDWDWKFKDFRSHGDPDTDRMDMDHGDDPVSFHKMKMWTDDPRGIYMYIHTYHYD/DDWFKKDWPDFWDQEAEAELQAWDKTATDMQTVPGKDKFKAFPVGHGDDDDPQAWDQDPRSMITGHRDDPVPDDCRRAFTWMWMWIGDPQFIDIFWTYGGHYDYDDDFAWEWEEAEAEAFAKDKIDTHGDPVQVVFKAFAWKAKPVGDIGGADPPLPDQWHQDLRGIIMGGRDHPVQQVMKMWTWMAGRRVRDIDIHPYIYGYHYDHDPDWFWKDAPDPAQEDEEEAEAQAWDKDDDHIATVVGKAKWKWFADPPDPDIDTDDDDSQWDDRRQMIIGHRDDQVPFGKMKMWIGDPPDIDIGIYGYGYKYAKEKEWPPQEDEEEFQAKDKIAIDMDIPDWDFKFKDWSSHGDPDTDRMDMDHGDDPVRFHKMKMKTDDPSTIGMYMHTYHYD

InterPro domains:
  IPR003598 Immunoglobulin subtype 2 [SM00408] (52-124)
  IPR003598 Immunoglobulin subtype 2 [SM00408] (260-329)
  IPR003598 Immunoglobulin subtype 2 [SM00408] (355-412)
  IPR003598 Immunoglobulin subtype 2 [SM00408] (441-513)
  IPR003598 Immunoglobulin subtype 2 [SM00408] (538-603)
  IPR003598 Immunoglobulin subtype 2 [SM00408] (631-701)
  IPR003598 Immunoglobulin subtype 2 [SM00408] (727-797)
  IPR003598 Immunoglobulin subtype 2 [SM00408] (824-897)
  IPR003598 Immunoglobulin subtype 2 [SM00408] (1325-1389)
  IPR003599 Immunoglobulin domain subtype [SM00409] (46-136)
  IPR003599 Immunoglobulin domain subtype [SM00409] (145-232)
  IPR003599 Immunoglobulin domain subtype [SM00409] (255-340)
  IPR003599 Immunoglobulin domain subtype [SM00409] (349-423)
  IPR003599 Immunoglobulin domain subtype [SM00409] (435-524)
  IPR003599 Immunoglobulin domain subtype [SM00409] (532-615)
  IPR003599 Immunoglobulin domain subtype [SM00409] (625-712)
  IPR003599 Immunoglobulin domain subtype [SM00409] (721-809)
  IPR003599 Immunoglobulin domain subtype [SM00409] (818-908)
  IPR003599 Immunoglobulin domain subtype [SM00409] (1319-1400)
  IPR003961 Fibronectin type III [PF00041] (914-1001)

Radius of gyration: 47.52 Å; Cα contacts (8 Å, |Δi|>4): 4137; chains: 4; bounding box: 97×154×109 Å